Protein 7PUH (pdb70)

Radius of gyration: 33.18 Å; Cα contacts (8 Å, |Δi|>4): 5672; chains: 6; bounding box: 80×96×81 Å

B-factor: mean 22.75, std 9.23, range [10.16, 83.54]

Sequence (1666 aa):
AGAAPAGGEEVRRRRVTMYAERLAGGQQMGYGLEKKGGKASIPGPLIIELNEGDTLHVEFENTMDVPVSLHVHGLDYEIISSDGTKQQNNKKSHVEEPGGTRTYTWRRTHEPGRRRAADDGGTTWRAGSAGYWHYHDHVVGTEAGTGGIRRNGLYGPVVIVRRKGDVVLPDATHTIVFNDMMTTINNRRPPAAHHTTGGPPNNFEATVGDRVEIVMMITHGEEYYHTFHMHGHHWADNRTGMMLTGPDDPSQVIDNKKICCGPADSFGFQIIAGEGVGAGAWMYHCHVQSHSSDMMGMVVGLFLVKKPDGTIPGYDPGAAPAGGEEVRRVTMYAERLAGGQQMGYGLEKGKKASIPGPLIIELNEGDTLHVEFENTMDVPVSLHVHGLDYEIISSDGTKQNKKSHVEEPPGGTRTYTWRRTHEPGRRADGTWRAGSAGYWHYHDHVVGTEAGTGGIRNGLYGPVVIVRRKGDVVLPDATHTIVFNDMMTINNRPAHTGPNFEATVVGDRVEIVMITHGEYYHTFHMHGHHWADNRTGMLTGPDDPSQVIDNKICCGPADSFGFQIIAGEGVGAGAWMMYHCHVQSHSSDMGGMVVGLFLVKKPDGTIPGYDPGAAPAGGEEVVRRRRVTMYAEERLAGGQQMGYGLEKGKASIPGPLIIELNEGDTLHVEEFENTMDVPVSLHVHGLDYEEISSDGTTKKQQNKKSHVEPGGTRTYTWRRTHEPGRRADGTWRAGSAGYWHYHDHVVGTEAGTGGIRNGLYGPVIVRRKGDVLPDATHTIVFNDMMTINNRPAHTGPNFEATVVGDRVEIVMITHGEYYHTFHMMHGHHWADNRTGMLTGPDDPSQVIDNKICCGPADSFGFQIIAGEGVGAGAWMMYHCHVQSHSSDMMMGGMVVGLFLVKKPDGTIPGYDPAGAAPAGGEVRRRRVTMYAERLAGGQQMGYGLEKGKKASIPGPLIIELNEGDTLHVEFENTMDVPVSLHVHGLDYEEISSDGTKKQQNKSHVEEPGGTRTYTWRRTHEPGRRADGTWRAGSAGYWHYHDHVVGTEAGTGGIRNGLYGPVVIVRRKGDVLPDATHTIVFNDMMTINNRPAHTGPNFEATVGDRVEIVMITHGEYYHTFHMMHGHHWADNRTGMLTGPDDPSQVIDNKICCGPADSFGFQIIAGEGVGAGAWMMYYHCHVQSHSSDDMMGGMVVGLFLVKKPDGTIPGYDPAGAAPAGGEEVVRRRRVVTTMYAERLAGGQMGYGLEKGKASIPGPLIIELNEGDTLHVEFENTMDVPVSLHVHGLDYEEISSDGTKQQNNKKSHVEEPGGTRTYTWRTHEPGRRRAADDGGTTWRAGSAGYWHYHDHVVGTEAGTGGIRRNGLYGPVVIIVRRKKGDVVLPDATHTIVFNDMMTINNRPPAAHHTTGGPPNNFEATVGDRVEIVMMITHGEEYYHTFHMHGHHWADNRTGGMMLLTGPDDPSQVIDNKICCGPADSFGFQIIAGEGVGAGAWMMYYHCHVQSHSSDMMGGMVVGLFLVKKKPDGTTIIPPGYYDPAGAAPAGGEEVVRRRRVTMYAAEERRLAGGQQMGYGGLLEEKKGGKKASIPGPLIIELNEGDTLHVEEFEENTMDVPVSLHVHGLDYEEISSDGTKQQNKSHVEEPGGTTRTYTWRRTHEPGRRADGTWRAGSAGYWHYHDHVVGTEEAGTGGIRNGLYGPVVIVRRKGDVVLPDATHTIVFNDMTINNRPAHTGPNFEATVGDRVEIVMITHGEYYHTFHMMHGHHWADNRTGMLTGPDDPSQVIDNKICCGPADSFGFQIIAGEGVGAGAWMMYHCHVQSHSSDMGMMVVGGLFLVKKPPDDGGTTIPGYDP

Solvent-accessible surface area: 52644 Å² total; per-residue (Å²): 94,54,58,4,81,56,22,48,107,85,96,152,34,55,0,37,0,19,117,57,93,59,50,53,6,0,0,2,62,105,119,67,133,16,48,33,23,6,26,59,12,91,4,22,4,27,0,17,6,37,0,76,2,50,0,49,10,103,47,53,0,0,0,0,0,1,5,4,6,9,102,21,57,7,0,0,0,99,83,20,155,0,21,4,93,62,56,23,105,72,76,0,25,0,113,10,23,93,36,24,126,66,106,109,46,26,42,58,14,0,1,1,5,17,7,0,0,0,0,1,21,15,22,29,89,11,0,31,3,0,1,63,17,0,0,0,0,2,0,3,2,13,56,146,49,23,52,45,20,88,40,37,30,20,2,0,0,3,33,54,40,6,14,24,95,96,59,81,54,14,14,75,31,104,6,42,55,44,42,16,1,0,4,0,1,0,0,0,4,50,62,22,0,0,0,1,4,0,5,7,31,9,4,60,8,36,40,1,23,16,90,6,94,132,13,22,19,31,8,14,6,10,42,20,2,0,0,1,16,16,9,3,0,9,5,23,0,4,34,48,5,28,7,0,18,1,9,3,2,0,2,2,5,27,9,11,36,36,5,4,43,3,38,3,11,0,46,96,120,111,41,70,35,56,53,74,121,137,95,58,4,80,56,25,49,107,105,91,141,38,54,0,34,0,16,87,59,93,42,21,27,4,0,0,2,61,99,129,64,132,15,49,39,23,6,25,61,13,92,4,23,4,27,0,15,8,30,0,70,2,45,0,55,9,59,16,2,0,0,0,0,0,0,4,4,8,6,100,24,56,7,0,0,2,39,63,16,156,0,26,5,89,54,54,22,103,73,66,0,25,0,114,10,23,94,37,26,136,59,121,104,41,21,43,59,17,0,1,0,5,17,7,0,0,0,0,2,9,5,11,8,83,6,0,5,2,0,1,30,7,0,0,0,0,1,0,3,3,15,57,145,50,24,34,74,30,104,40,36,30,20,3,0,0,3,9,29,17,6,13,30,98,55,58,121,60,11,12,73,30,102,5,46,59,44,44,23,1,0,3,0,0,0,0,0,4,28,71,22,0,0,0,1,3,0,8,10,37,7,3,59,8,35,28,3,33,14,93,6,97,129,14,22,19,29,6,13,6,11,43,19,1,0,0,1,18,15,10,3,0,9,10,29,0,4,48,46,7,28,12,0,13,0,7,2,2,0,2,2,3,28,22,8,17,22,5,2,32,3,33,3,10,0,48,91,124,100,41,74,32,55,54,68,138,133,91,60,5,80,57,24,49,111,98,98,176,34,51,0,32,0,20,115,56,91,82,48,55,5,0,0,1,58,100,135,70,132,16,48,33,25,6,24,61,14,89,5,22,4,26,0,18,7,32,0,107,1,50,0,59,8,105,48,35,0,0,0,0,1,1,5,2,5,8,100,15,59,7,2,0,2,72,88,34,146,0,15,5,92,58,55,21,102,73,70,0,24,0,107,11,23,94,41,26,142,42,122,84,39,28,39,56,16,2,3,1,7,19,8,0,0,0,0,2,8,13,47,27,98,8,0,8,15,0,2,57,36,0,0,0,0,2,0,4,2,16,53,148,48,25,48,63,29,103,41,36,29,19,3,0,0,4,11,35,36,5,14,24,99,80,30,69,60,12,14,72,32,98,8,43,57,44,42,22,1,0,4,0,1,0,0,0,4,34,49,21,0,0,0,0,3,0,6,11,38,7,2,57,7,38,28,4,39,15,94,6,97,132,14,22,19,28,6,15,5,10,40,20,1,0,0,1,17,17,9,3,0,10,9,31,0,4,53,47,6,31,11,0,0,0,17,3,2,0,2,1,6,13,17,8,25,39,5,2,44,3,20,4,10,0,48,102,123,111,40,74,31,48,62,48,132,144,99,52,58,4,80,54,23,48,109,109,95,149,32,44,0,34,0,16,114,59,94,79,48,45,6,0,0,1,57,93,124,68,141,16,48,39,24,6,24,62,11,88,5,21,4,27,0,16,7,54,0,65,2,44,0,55,9,104,49,39,0,0,0,0,1,1,5,4,6,7,102,20,59,6,0,0,1,61,66,13,128,0,32,5,98,57,55,22,103,73,74,0,25,0,114,11,21,94,39,26,143,50,119,80,43,18,40,56,13,0,1,1,6,18,8,0,0,0,0,2,11,13,48,28,115,7,0,9,16,0,1,60,32,0,0,0,0,1,0,3,2,14,55,144,47,25,51,46,19,86,40,36,28,20,2,0,0,4,10,44,42,5,12,30,100,86,37,81,60,12,13,73,34,107,6,44,54,44,43,17,1,0,3,0,0,0,0,0,4,35,47,21,0,0,0,0,2,0,3,6,30,8,3,59,8,39,40,2,21,14,90,6,99,136,12,21,19,30,10,14,5,11,42,20,1,0,0,0,19,16,10,3,0,13,6,23,0,4,34,36,5,30,6,0,16,0,13,2,2,0,2,1,6,7,11,9,21,48,5,2,41,3,35,3,12,0,50,90,120,109,41,68,36,48,50,73,108,136,105,50,58,4,80,57,26,52,97,104,59,136,44,55,0,36,0,16,118,59,92,48,34,52,6,0,0,2,64,103,126,66,134,16,49,33,24,6,26,61,12,79,4,22,4,27,1,15,3,30,0,71,2,47,0,55,9,103,46,54,0,0,0,0,0,1,4,4,6,8,100,20,59,7,0,0,2,97,64,14,147,0,21,4,90,63,56,21,104,69,63,0,26,0,110,10,23,95,37,26,133,55,119,109,37,22,43,60,15,1,2,1,4,18,6,0,0,0,0,1,22,13,19,28,111,8,0,18,12,0,2,53,24,0,0,0,0,1,0,3,3,16,56,141,45,26,41,47,20,86,40,36,29,19,3,0,0,4,30,34,35,0,14,22,104,102,59,60,50,8,15,77,31,99,6,41,52,44,41,18,0,0,4,0,1,0,0,0,4,54,59,20,0,0,0,1,4,1,6,10,32,8,2,60,8,36,27,3,28,16,92,7,95,130,13,20,19,30,7,14,6,9,42,19,1,0,0,1,16,16,9,4,0,8,10,23,0,4,41,46,5,30,8,0,0,0,16,2,1,0,2,1,3,39,9,12,34,39,23,0,44,4,20,3,10,0,49,86,116,109,45,70,36,42,54,50,133,142,100,54,58,2,78,59,23,51,112,94,88,182,39,51,0,43,0,16,88,58,93,35,11,36,2,0,0,2,74,100,136,69,150,17,49,31,24,5,18,64,14,81,4,18,6,25,0,26,7,41,0,91,0,47,2,60,9,42,14,7,0,0,0,0,0,1,4,2,4,3,99,15,58,7,1,0,2,32,106,30,147,0,33,3,111,55,66,12,89,69,72,0,32,0,65,12,24,99,44,27,141,45,121,76,39,20,36,60,17,2,3,1,6,18,8,1,0,0,0,4,13,5,11,9,57,6,0,5,1,0,1,35,8,0,0,0,0,2,0,3,2,14,58,142,43,26,42,48,22,86,40,37,28,18,1,0,0,4,14,42,25,6,12,22,96,44,55,121,53,10,14,74,30,104,6,45,58,45,42,19,0,0,2,0,1,0,0,0,4,28,65,21,0,0,0,1,2,0,6,10,36,7,3,59,7,38,23,3,36,17,96,5,97,131,13,23,18,28,7,15,6,11,42,20,1,0,0,1,15,15,9,3,0,9,10,29,0,4,44,48,6,28,10,0,0,0,14,1,2,0,2,1,7,25,16,9,16,24,6,4,38,4,20,2,11,0,49,93,118,109,42,75,33,46,51,51,124,137

Secondary structure (DSSP, 8-state):
--BPPP---EEEEEEEEEEEGGGEEEEESSTT--BSS-PPEEEETT-EEEEEEEE-SSS-B--EESSSB--GGGS--TTTT-SB-TT-EEEEEEE----EE-SSS-EE--S-EEEEEE-SSSSSTT-HHHHHHT-EEEEEEEPTTPBPPSEEEEEEEETTEETTPPTT----EEEETT-EEEEEEEEESS--EEEEETT--EESSSSSS--STT--PPEESEEEE-TT-EEEEEEETTTTT-SEEEEEEE-SHHHHHHT-EEEEEEE-TTS--TT---/-BPPP---EEEEEEEEEE-GGG-EEEESSTT--BSS---EEEETT-EEEEEEEE-SSS-B--EESSSB--GGGS-STTTT-SB-TT-EEEEEEE----EE-TTSPEEP-S-EEEEEE-SSSSSTT-HHHHHHT-EEEEEEEPTTPBPPSEEEEEEEETTEETTPPTT----EEEETT-EEEEEEEEESS--EEEEETT--EESSSSSS--STT--PPEESEEEE-TT-EEEEEEETTTTT-SEEEEEEE-SHHHHHTT-EEEEEEE-TTS--TT---/-B------EEEEEEEEEE-GGG-EEEESSTT--BSS---EEEETT-EEEEEEEE-SSS-B--EESSSB--GGGS--GGGT-SB-TT-EEEEEEE----EE-TTSPEEPPS-EEEEEE-SSSSSTT-HHHHHHT-EEEEEEEPTTPBPPSEEEEEEEETTEETTPPTT----EEEETT-EEEEEEEEESS--EEEEESS--EESSSSSS--STT--PPEESEEEE-TT-EEEEEEETTTTT-SEEEEEEE-SHHHHHHT-EEEEEEEPTTS--TT---/--BPPP---EEEEEEEEEE-GGG-EEEESSTT--BSSPPPEEEETT-EEEEEEEE-SSS-B--EESSSB--GGGS-STTTT--B-TT-EEEEEEE----EE-TTSPEEP-S-EEEEEE-SSSSSTT-HHHHHHT-EEEEEEEPTTPBPPSEEEEEEEETTEETTPPTT----EEEETT-EEEEEEEEESS--EEEEETT--EESSSSSS--STT--PPEESEEEE-TT-EEEEEEETTTTT-SEEEEEEE-SHHHHHHT-EEEEEEEPTTS--TT---/--BPPP---EEEEEEEEEEEGGGEEEEESSTT--BSS---EEEETT-EEEEEEEE-SSS-B--EESSSB--GGGS--TTTT-SB-TT-EEEEEEE----EE-TTSPEEP-S-EEEEEE-SSSSSTT-HHHHHHT-EEEEEEEPTTPBPPSEEEEEEEETTEETT-GGG----EEEETT-EEEEEEEEESS--EEEEETT--EESSSSSS--STT--PPEESEEEE-TT-EEEEEEETTTTT-SEEEEEEE-SHHHHHHT-EEEEEEE-TTS--TT---/--BPPP---EEEEEEEEEEEGGGEEEEESSTT--BSS---EEEETT-EEEEEEEE-SSS-B--EESSSB--GGGS--TTTT-SB-TT-EEEEEEE----EE-TTS-EE--S-EEEEEE-SSSSSTT-HHHHHHT-EEEEEEEPTTPBPPSEEEEEEEETTEETTPPTT----EEEETT-EEEEEEEEESS--EEEEETT--EESSSSSS--STT--PPEESEEEE-TT-EEEEEEETTTTT-SEEEEEEE-SHHHHHTT-EEEEEEE-TTS--TT---

Nearest PDB structures (foldseek):
  7pfr-assembly2_E  TM=1.001E+00  e=2.306E-63  Streptomyces griseoflavus
  6zij-assembly1_C  TM=1.003E+00  e=6.703E-63  Streptomyces griseoflavus
  7pes-assembly2_F  TM=1.002E+00  e=5.663E-62  Streptomyces griseoflavus
  7ptm-assembly2_F  TM=1.002E+00  e=6.336E-62  Streptomyces griseoflavus
  6s0o-assembly2_E  TM=9.990E-01  e=2.886E-61  Streptomyces griseoflavus

Organism: NCBI:txid35619

Structure (mmCIF, N/CA/C/O backbone):
data_7PUH
#
_entry.id   7PUH
#
_cell.length_a   74.760
_cell.length_b   94.286
_cell.length_c   120.482
_cell.angle_alpha   90.000
_cell.angle_beta   91.273
_cell.angle_gamma   90.000
#
_symmetry.space_group_name_H-M   'P 1 21 1'
#
loop_
_entity.id
_entity.type
_entity.pdbx_description
1 polymer 'Two-domain laccase'
2 non-polymer 'COPPER (II) ION'
3 non-polymer 'OXYGEN MOLECULE'
4 non-polymer GLYCEROL
5 non-polymer 'TETRAETHYLENE GLYCOL'
6 non-polymer 1,2-ETHANEDIOL
7 non-polymer DI(HYDROXYETHYL)ETHER
8 water water
#
loop_
_atom_site.group_PDB
_atom_site.id
_atom_site.type_symbol
_atom_site.label_atom_id
_atom_site.label_alt_id
_atom_site.label_comp_id
_atom_site.label_asym_id
_atom_site.label_entity_id
_atom_site.label_seq_id
_atom_site.pdbx_PDB_ins_code
_atom_site.Cartn_x
_atom_site.Cartn_y
_atom_site.Cartn_z
_atom_site.occupancy
_atom_site.B_iso_or_equiv
_atom_site.auth_seq_id
_atom_site.auth_comp_id
_atom_site.auth_asym_id
_atom_site.auth_atom_id
_atom_site.pdbx_PDB_model_num
ATOM 1 N N . ALA A 1 1 ? -8.52300 26.45400 37.76500 1.000 52.94014 40 ALA A N 1
ATOM 2 C CA . ALA A 1 1 ? -7.25600 25.86700 37.34400 1.000 51.58882 40 ALA A CA 1
ATOM 3 C C . ALA A 1 1 ? -6.80400 26.31900 35.96000 1.000 48.77127 40 ALA A C 1
ATOM 4 O O . ALA A 1 1 ? -5.67600 26.00200 35.56400 1.000 49.84457 40 ALA A O 1
ATOM 6 N N . GLY A 1 2 ? -7.64000 27.03100 35.21600 1.000 43.98217 41 GLY A N 1
ATOM 7 C CA . GLY A 1 2 ? -7.24800 27.51900 33.90900 1.000 39.10493 41 GLY A CA 1
ATOM 8 C C . GLY A 1 2 ? -7.51700 26.52300 32.79600 1.000 34.51762 41 GLY A C 1
ATOM 9 O O . GLY A 1 2 ? -8.34800 25.61200 32.89800 1.000 32.53240 41 GLY A O 1
ATOM 10 N N . ALA A 1 3 ? -6.78300 26.71800 31.70200 1.000 31.76310 42 ALA A N 1
ATOM 11 C CA . ALA A 1 3 ? -6.92200 25.92300 30.49400 1.000 28.22370 42 ALA A CA 1
ATOM 12 C C . ALA A 1 3 ? -5.54400 25.51300 30.00000 1.000 25.85403 42 ALA A C 1
ATOM 13 O O . ALA A 1 3 ? -4.53900 26.17600 30.27700 1.000 26.24791 42 ALA A O 1
ATOM 15 N N . ALA A 1 4 ? -5.51100 24.41800 29.24500 1.000 23.69828 43 ALA A N 1
ATOM 16 C CA . ALA A 1 4 ? -4.24600 23.91000 28.73900 1.000 22.08331 43 ALA A CA 1
ATOM 17 C C . ALA A 1 4 ? -3.68000 24.86300 27.69200 1.000 22.19745 43 ALA A C 1
ATOM 18 O O . ALA A 1 4 ? -4.43000 25.39900 26.87100 1.000 22.81913 43 ALA A O 1
ATOM 20 N N . PRO A 1 5 ? -2.36800 25.07000 27.67700 1.000 23.76838 44 PRO A N 1
ATOM 21 C CA . PRO A 1 5 ? -1.74900 25.89700 26.64200 1.000 25.78376 44 PRO A CA 1
ATOM 22 C C . PRO A 1 5 ? -1.45700 25.04400 25.41300 1.000 26.53714 44 PRO A C 1
ATOM 23 O O . PRO A 1 5 ? -1.61400 23.82300 25.41900 1.000 26.00629 44 PRO A O 1
ATOM 27 N N . ALA A 1 6 ? -1.02000 25.71800 24.35400 1.000 28.25217 45 ALA A N 1
ATOM 28 C CA . ALA A 1 6 ? -0.49700 25.00700 23.19700 1.000 28.98370 45 ALA A CA 1
ATOM 29 C C . ALA A 1 6 ? 0.76900 24.25900 23.59300 1.000 27.95330 45 ALA A C 1
ATOM 30 O O . ALA A 1 6 ? 1.59300 24.76100 24.36400 1.000 28.76568 45 ALA A O 1
ATOM 32 N N . GLY A 1 7 ? 0.91900 23.04400 23.07500 1.000 27.08059 46 GLY A N 1
ATOM 33 C CA . GLY A 1 7 ? 2.09300 22.24100 23.33300 1.000 24.99833 46 GLY A CA 1
ATOM 34 C C . GLY A 1 7 ? 3.21600 22.52900 22.35400 1.000 25.24778 46 GLY A C 1
ATOM 35 O O . GLY A 1 7 ? 3.18000 23.48100 21.57300 1.000 26.39768 46 GLY A O 1
ATOM 36 N N . GLY A 1 8 ? 4.23500 21.68000 22.41000 1.000 24.56694 47 GLY A N 1
ATOM 37 C CA . GLY A 1 8 ? 5.39900 21.82500 21.55800 1.000 26.39231 47 GLY A CA 1
ATOM 38 C C . GLY A 1 8 ? 6.71400 21.79300 22.31200 1.000 27.60985 47 GLY A C 1
ATOM 39 O O . GLY A 1 8 ? 7.76800 22.10600 21.74800 1.000 29.50433 47 GLY A O 1
ATOM 40 N N A GLU A 1 9 ? 6.66300 21.43400 23.58900 0.572 26.38338 48 GLU A N 1
ATOM 41 N N B GLU A 1 9 ? 6.66700 21.42200 23.58800 0.428 26.73083 48 GLU A N 1
ATOM 42 C CA A GLU A 1 9 ? 7.86200 21.31600 24.40400 0.572 27.38845 48 GLU A CA 1
ATOM 43 C CA B GLU A 1 9 ? 7.86300 21.32100 24.41100 0.428 27.33588 48 GLU A CA 1
ATOM 44 C C A GLU A 1 9 ? 8.42400 19.90600 24.29900 0.572 25.30985 48 GLU A C 1
ATOM 45 C C B GLU A 1 9 ? 8.42000 19.90400 24.35500 0.428 25.64196 48 GLU A C 1
ATOM 46 O O A GLU A 1 9 ? 7.68400 18.93400 24.12600 0.572 24.33141 48 GLU A O 1
ATOM 47 O O B GLU A 1 9 ? 7.67300 18.92600 24.26300 0.428 25.05001 48 GLU A O 1
ATOM 58 N N . VAL A 1 10 ? 9.74500 19.80300 24.40600 1.000 25.12040 49 VAL A N 1
ATOM 59 C CA . VAL A 1 10 ? 10.42600 18.51700 24.52100 1.000 26.15397 49 VAL A CA 1
ATOM 60 C C . VAL A 1 10 ? 10.64900 18.26100 26.00500 1.000 26.27089 49 VAL A C 1
ATOM 61 O O . VAL A 1 10 ? 11.39000 18.99500 26.66900 1.000 27.94122 49 VAL A O 1
ATOM 65 N N A ARG A 1 11 ? 9.99200 17.23200 26.53200 0.411 26.57454 50 ARG A N 1
ATOM 66 N N B ARG A 1 11 ? 10.01500 17.21600 26.52200 0.589 25.59195 50 ARG A N 1
ATOM 67 C CA A ARG A 1 11 ? 10.02800 16.89500 27.94700 0.411 28.15435 50 ARG A CA 1
ATOM 68 C CA B ARG A 1 11 ? 10.03700 16.88600 27.93600 0.589 27.01239 50 ARG A CA 1
ATOM 69 C C A ARG A 1 11 ? 10.76500 15.58000 28.15700 0.411 28.01296 50 ARG A C 1
ATOM 70 C C B ARG A 1 11 ? 10.76500 15.56800 28.16000 0.589 26.26298 50 ARG A C 1
ATOM 71 O O A ARG A 1 11 ? 10.86900 14.74400 27.25500 0.411 27.09760 50 ARG A O 1
ATOM 72 O O B ARG A 1 11 ? 10.87100 14.72400 27.26500 0.589 24.51142 50 ARG A O 1
ATOM 87 N N A ARG A 1 12 ? 11.27600 15.41100 29.37500 0.411 29.29876 51 ARG A N 1
ATOM 88 N N B ARG A 1 12 ? 11.27300 15.40300 29.37700 0.589 28.17375 51 ARG A N 1
ATOM 89 C CA A ARG A 1 12 ? 12.04600 14.19700 29.74100 0.411 30.62136 51 ARG A CA 1
ATOM 90 C CA B ARG A 1 12 ? 12.01500 14.20900 29.74800 0.589 30.11621 51 ARG A CA 1
ATOM 91 C C A ARG A 1 12 ? 11.68200 13.76600 31.15700 0.411 29.43373 51 ARG A C 1
ATOM 92 C C B ARG A 1 12 ? 11.58800 13.76900 31.13800 0.589 29.09070 51 ARG A C 1
ATOM 93 O O A ARG A 1 12 ? 11.26400 14.61300 31.93600 0.411 30.20640 51 ARG A O 1
ATOM 94 O O B ARG A 1 12 ? 11.28600 14.59500 32.00200 0.589 29.97512 51 ARG A O 1
ATOM 109 N N . VAL A 1 13 ? 11.55500 12.45500 31.34200 1.000 27.52091 52 VAL A N 1
ATOM 110 C CA . VAL A 1 13 ? 11.24000 11.89300 32.64900 1.000 26.88984 52 VAL A CA 1
ATOM 111 C C . VAL A 1 13 ? 11.95600 10.55800 32.77100 1.000 25.89973 52 VAL A C 1
ATOM 112 O O . VAL A 1 13 ? 12.16800 9.85800 31.77600 1.000 26.41899 52 VAL A O 1
ATOM 116 N N . THR A 1 14 ? 12.34600 10.21300 33.99900 1.000 26.42173 53 THR A N 1
ATOM 117 C CA . THR A 1 14 ? 12.83100 8.87200 34.30000 1.000 25.06990 53 THR A CA 1
ATOM 118 C C . THR A 1 14 ? 11.66000 8.00800 34.74600 1.000 24.73775 53 THR A C 1
ATOM 119 O O . THR A 1 14 ? 10.80600 8.44500 35.52100 1.000 25.97241 53 THR A O 1
ATOM 123 N N . MET A 1 15 ? 11.61300 6.78300 34.23700 1.000 23.28371 54 MET A N 1
ATOM 124 C CA . MET A 1 15 ? 10.63700 5.80100 34.68600 1.000 22.26614 54 MET A CA 1
ATOM 125 C C . MET A 1 15 ? 11.35600 4.50700 35.04400 1.000 22.25328 54 MET A C 1
ATOM 126 O O . MET A 1 15 ? 12.32000 4.12000 34.37900 1.000 23.25853 54 MET A O 1
ATOM 131 N N . TYR A 1 16 ? 10.88800 3.84700 36.10100 1.000 22.15531 55 TYR A N 1
ATOM 132 C CA . TYR A 1 16 ? 11.43300 2.57000 36.54600 1.000 22.29055 55 TYR A CA 1
ATOM 133 C C . TYR A 1 16 ? 10.32600 1.53000 36.60300 1.000 21.62469 55 TYR A C 1
ATOM 134 O O . TYR A 1 16 ? 9.19100 1.84500 36.96100 1.000 21.71027 55 TYR A O 1
ATOM 143 N N . ALA A 1 17 ? 10.66600 0.29000 36.25600 1.000 20.72849 56 ALA A N 1
ATOM 144 C CA . ALA A 1 17 ? 9.81800 -0.86200 36.53300 1.000 20.68266 56 ALA A CA 1
ATOM 145 C C . ALA A 1 17 ? 10.41300 -1.60300 37.72300 1.000 21.53542 56 ALA A C 1
ATOM 146 O O . ALA A 1 17 ? 11.60800 -1.91400 37.72600 1.000 22.49171 56 ALA A O 1
ATOM 148 N N . GLU A 1 18 ? 9.58700 -1.87300 38.73600 1.000 22.67962 57 GLU A N 1
ATOM 149 C CA . GLU A 1 18 ? 10.07400 -2.47300 39.97300 1.000 23.24359 57 GLU A CA 1
ATOM 150 C C . GLU A 1 18 ? 9.09200 -3.52600 40.46400 1.000 22.09763 57 GLU A C 1
ATOM 151 O O . GLU A 1 18 ? 7.87700 -3.40400 40.27300 1.000 20.36330 57 GLU A O 1
ATOM 157 N N . ARG A 1 19 ? 9.62700 -4.55100 41.12100 1.000 22.26757 58 ARG A N 1
ATOM 158 C CA . ARG A 1 19 ? 8.77300 -5.48700 41.83300 1.000 22.16259 58 ARG A CA 1
ATOM 159 C C . ARG A 1 19 ? 8.19600 -4.83500 43.08500 1.000 21.67508 58 ARG A C 1
ATOM 160 O O . ARG A 1 19 ? 8.86100 -4.04300 43.76700 1.000 23.49167 58 ARG A O 1
ATOM 168 N N . LEU A 1 20 ? 6.94700 -5.17600 43.37800 1.000 21.29876 59 LEU A N 1
ATOM 169 C CA . LEU A 1 20 ? 6.25100 -4.77100 44.59000 1.000 23.25631 59 LEU A CA 1
ATOM 170 C C . LEU A 1 20 ? 5.84000 -6.02600 45.35000 1.000 27.27310 59 LEU A C 1
ATOM 171 O O . LEU A 1 20 ? 5.94000 -7.14900 44.84300 1.000 29.01313 59 LEU A O 1
ATOM 176 N N . ALA A 1 21 ? 5.36200 -5.83300 46.57600 1.000 29.48375 60 ALA A N 1
ATOM 177 C CA . ALA A 1 21 ? 5.06600 -6.96700 47.44100 1.000 31.14484 60 ALA A CA 1
ATOM 178 C C . ALA A 1 21 ? 3.97400 -7.84900 46.84300 1.000 31.84492 60 ALA A C 1
ATOM 179 O O . ALA A 1 21 ? 3.09200 -7.38400 46.11700 1.000 31.43449 60 ALA A O 1
ATOM 181 N N . GLY A 1 22 ? 4.05500 -9.14400 47.13900 1.000 32.95734 61 GLY A N 1
ATOM 182 C CA . GLY A 1 22 ? 3.00600 -10.06600 46.74200 1.000 32.55195 61 GLY A CA 1
ATOM 183 C C . GLY A 1 22 ? 2.97500 -10.43200 45.27300 1.000 31.51094 61 GLY A C 1
ATOM 184 O O . GLY A 1 22 ? 1.89400 -10.69000 44.72900 1.000 33.53523 61 GLY A O 1
ATOM 185 N N . GLY A 1 23 ? 4.13000 -10.47600 44.61300 1.000 28.83521 62 GLY A N 1
ATOM 186 C CA . GLY A 1 23 ? 4.18000 -10.83700 43.21000 1.000 26.18232 62 GLY A CA 1
ATOM 187 C C . GLY A 1 23 ? 3.75000 -9.74400 42.26000 1.000 24.14597 62 GLY A C 1
ATOM 188 O O . GLY A 1 23 ? 3.57200 -10.01200 41.06700 1.000 26.38917 62 GLY A O 1
ATOM 189 N N A GLN A 1 24 ? 3.58400 -8.52200 42.74400 0.499 21.43540 63 GLN A N 1
ATOM 190 N N B GLN A 1 24 ? 3.57800 -8.52200 42.75000 0.501 21.52383 63 GLN A N 1
ATOM 191 C CA A GLN A 1 24 ? 3.13000 -7.43100 41.90200 0.499 20.39457 63 GLN A CA 1
ATOM 192 C CA B GLN A 1 24 ? 3.13500 -7.40400 41.93600 0.501 20.64897 63 GLN A CA 1
ATOM 193 C C A GLN A 1 24 ? 4.31600 -6.67000 41.32100 0.499 19.03178 63 GLN A C 1
ATOM 194 C C B GLN A 1 24 ? 4.32700 -6.74200 41.25600 0.501 18.90828 63 GLN A C 1
ATOM 195 O O A GLN A 1 24 ? 5.46200 -6.82600 41.74600 0.499 19.18073 63 GLN A O 1
ATOM 196 O O B GLN A 1 24 ? 5.48700 -7.03400 41.55100 0.501 18.61742 63 GLN A O 1
ATOM 207 N N . MET A 1 25 ? 4.02300 -5.84100 40.32200 1.000 18.04431 64 MET A N 1
ATOM 208 C CA . MET A 1 25 ? 5.03300 -5.06200 39.61900 1.000 16.55647 64 MET A CA 1
ATOM 209 C C . MET A 1 25 ? 4.41300 -3.72000 39.28400 1.000 17.02616 64 MET A C 1
ATOM 210 O O . MET A 1 25 ? 3.23600 -3.66000 38.92600 1.000 17.36991 64 MET A O 1
ATOM 215 N N . GLY A 1 26 ? 5.20400 -2.65400 39.37700 1.000 16.97566 65 GLY A N 1
ATOM 216 C CA . GLY A 1 26 ? 4.68600 -1.33300 39.07100 1.000 17.55133 65 GLY A CA 1
ATOM 217 C C . GLY A 1 26 ? 5.71700 -0.43200 38.42900 1.000 17.27946 65 GLY A C 1
ATOM 218 O O . GLY A 1 26 ? 6.92600 -0.68700 38.48000 1.000 18.30200 65 GLY A O 1
ATOM 219 N N . TYR A 1 27 ? 5.21600 0.64000 37.82800 1.000 17.07952 66 TYR A N 1
ATOM 220 C CA . TYR A 1 27 ? 6.04700 1.70600 37.29600 1.000 17.48936 66 TYR A CA 1
ATOM 221 C C . TYR A 1 27 ? 6.12800 2.86100 38.29100 1.000 19.00725 66 TYR A C 1
ATOM 222 O O . TYR A 1 27 ? 5.17900 3.13200 39.03200 1.000 18.90700 66 TYR A O 1
ATOM 231 N N . GLY A 1 28 ? 7.25500 3.57400 38.26900 1.000 19.40975 67 GLY A N 1
ATOM 232 C CA . GLY A 1 28 ? 7.39400 4.78100 39.06800 1.000 21.21498 67 GLY A CA 1
ATOM 233 C C . GLY A 1 28 ? 8.35400 5.75900 38.42200 1.000 23.11413 67 GLY A C 1
ATOM 234 O O . GLY A 1 28 ? 9.12800 5.40700 37.52700 1.000 23.76568 67 GLY A O 1
ATOM 235 N N . LEU A 1 29 ? 8.28700 7.00700 38.88300 1.000 24.86475 68 LEU A N 1
ATOM 236 C CA . LEU A 1 29 ? 9.18800 8.04500 38.38700 1.000 27.94631 68 LEU A CA 1
ATOM 237 C C . LEU A 1 29 ? 10.46800 8.15600 39.20200 1.000 30.47849 68 LEU A C 1
ATOM 238 O O . LEU A 1 29 ? 11.43200 8.79100 38.74800 1.000 29.96461 68 LEU A O 1
ATOM 243 N N . GLU A 1 30 ? 10.49700 7.56400 40.39200 0.931 32.80169 69 GLU A N 1
ATOM 244 C CA . GLU A 1 30 ? 11.66900 7.55800 41.25200 0.931 35.77285 69 GLU A CA 1
ATOM 245 C C . GLU A 1 30 ? 11.86200 6.14900 41.78500 0.931 35.04068 69 GLU A C 1
ATOM 246 O O . GLU A 1 30 ? 10.88700 5.44800 42.06900 0.931 33.92994 69 GLU A O 1
ATOM 252 N N A LYS A 1 31 ? 13.12200 5.74000 41.91400 0.469 35.61018 70 LYS A N 1
ATOM 253 N N B LYS A 1 31 ? 13.12300 5.74400 41.92000 0.531 36.07789 70 LYS A N 1
ATOM 254 C CA A LYS A 1 31 ? 13.42900 4.40300 42.40300 0.469 36.20593 70 LYS A CA 1
ATOM 255 C CA B LYS A 1 31 ? 13.43700 4.41900 42.43500 0.531 37.11073 70 LYS A CA 1
ATOM 256 C C A LYS A 1 31 ? 12.85400 4.21100 43.80000 0.469 35.37093 70 LYS A C 1
ATOM 257 C C B LYS A 1 31 ? 12.81900 4.23200 43.81500 0.531 36.19657 70 LYS A C 1
ATOM 258 O O A LYS A 1 31 ? 13.00500 5.07300 44.67300 0.469 35.12759 70 LYS A O 1
ATOM 259 O O B LYS A 1 31 ? 12.89900 5.11900 44.67200 0.531 35.93422 70 LYS A O 1
ATOM 270 N N A GLY A 1 32 ? 12.18000 3.08100 44.00300 0.469 35.24482 71 GLY A N 1
ATOM 271 N N B GLY A 1 32 ? 12.18800 3.07800 44.02100 0.531 35.91335 71 GLY A N 1
ATOM 272 C CA A GLY A 1 32 ? 11.53800 2.77700 45.26300 0.469 35.04056 71 GLY A CA 1
ATOM 273 C CA B GLY A 1 32 ? 11.52700 2.76500 45.26900 0.531 35.56685 71 GLY A CA 1
ATOM 274 C C A GLY A 1 32 ? 10.16200 3.37600 45.45300 0.469 34.97795 71 GLY A C 1
ATOM 275 C C B GLY A 1 32 ? 10.15800 3.38300 45.45800 0.531 35.34691 71 GLY A C 1
ATOM 276 O O A GLY A 1 32 ? 9.56900 3.19400 46.52400 0.469 36.19081 71 GLY A O 1
ATOM 277 O O B GLY A 1 32 ? 9.56800 3.22100 46.53300 0.531 36.68064 71 GLY A O 1
ATOM 278 N N . LYS A 1 33 ? 9.62600 4.08000 44.45700 1.000 33.15826 72 LYS A N 1
ATOM 279 C CA . LYS A 1 33 ? 8.32700 4.72800 44.57600 1.000 31.54445 72 LYS A CA 1
ATOM 280 C C . LYS A 1 33 ? 7.35800 4.28200 43.48600 1.000 27.29859 72 LYS A C 1
ATOM 281 O O . LYS A 1 33 ? 6.46700 5.03600 43.09000 1.000 26.82343 72 LYS A O 1
ATOM 287 N N . ALA A 1 34 ? 7.51800 3.05600 42.99400 1.000 25.57881 73 ALA A N 1
ATOM 288 C CA . ALA A 1 34 ? 6.57300 2.53200 42.01900 1.000 23.03125 73 ALA A CA 1
ATOM 289 C C . ALA A 1 34 ? 5.18800 2.41000 42.64700 1.000 22.56300 73 ALA A C 1
ATOM 290 O O . ALA A 1 34 ? 5.04600 2.19000 43.85200 1.000 24.57454 73 ALA A O 1
ATOM 292 N N . SER A 1 35 ? 4.15900 2.56900 41.81900 1.000 21.09153 74 SER A N 1
ATOM 293 C CA . SER A 1 35 ? 2.77800 2.56100 42.28000 1.000 20.29180 74 SER A CA 1
ATOM 294 C C . SER A 1 35 ? 1.92500 1.81500 41.26500 1.000 18.82627 74 SER A C 1
ATOM 295 O O . SER A 1 35 ? 2.30500 1.66800 40.10300 1.000 19.11466 74 SER A O 1
ATOM 298 N N . ILE A 1 36 ? 0.76800 1.34400 41.71800 1.000 17.50458 75 ILE A N 1
ATOM 299 C CA . ILE A 1 36 ? -0.26200 0.77900 40.85600 1.000 16.75938 75 ILE A CA 1
ATOM 300 C C . ILE A 1 36 ? -1.54700 1.55500 41.12000 1.000 18.07597 75 ILE A C 1
ATOM 301 O O . ILE A 1 36 ? -2.04500 1.55300 42.25100 1.000 20.27787 75 ILE A O 1
ATOM 306 N N . PRO A 1 37 ? -2.10500 2.27200 40.13400 1.000 16.52869 76 PRO A N 1
ATOM 307 C CA . PRO A 1 37 ? -1.58700 2.48600 38.77500 1.000 16.49288 76 PRO A CA 1
ATOM 308 C C . PRO A 1 37 ? -0.28500 3.27600 38.80200 1.000 15.51929 76 PRO A C 1
ATOM 309 O O . PRO A 1 37 ? 0.04100 3.92100 39.81000 1.000 17.65126 76 PRO A O 1
ATOM 313 N N . GLY A 1 38 ? 0.47200 3.20500 37.71000 1.000 16.21728 77 GLY A N 1
ATOM 314 C CA . GLY A 1 38 ? 1.67300 3.98400 37.57700 1.000 17.13634 77 GLY A CA 1
ATOM 315 C C . GLY A 1 38 ? 1.39300 5.48300 37.53800 1.000 16.55898 77 GLY A C 1
ATOM 316 O O . GLY A 1 38 ? 0.23600 5.93200 37.52600 1.000 17.09755 77 GLY A O 1
ATOM 317 N N . PRO A 1 39 ? 2.46700 6.27200 37.47800 1.000 16.90795 78 PRO A N 1
ATOM 318 C CA . PRO A 1 39 ? 2.32400 7.73200 37.55500 1.000 18.20331 78 PRO A CA 1
ATOM 319 C C . PRO A 1 39 ? 1.54000 8.30300 36.38500 1.000 17.30741 78 PRO A C 1
ATOM 320 O O . PRO A 1 39 ? 1.63000 7.83400 35.24300 1.000 17.76156 78 PRO A O 1
ATOM 324 N N . LEU A 1 40 ? 0.78100 9.35300 36.68100 1.000 17.08070 79 LEU A N 1
ATOM 325 C CA . LEU A 1 40 ? 0.01100 10.05000 35.66200 1.000 18.05597 79 LEU A CA 1
ATOM 326 C C . LEU A 1 40 ? 0.94700 10.91500 34.83000 1.000 18.08452 79 LEU A C 1
ATOM 327 O O . LEU A 1 40 ? 1.65400 11.78000 35.36500 1.000 21.20037 79 LEU A O 1
ATOM 332 N N . ILE A 1 41 ? 0.95200 10.68600 33.52400 1.000 17.87461 80 ILE A N 1
ATOM 333 C CA A ILE A 1 41 ? 1.70600 11.49900 32.57500 0.332 17.63713 80 ILE A CA 1
ATOM 334 C CA B ILE A 1 41 ? 1.70400 11.51000 32.58800 0.668 18.14676 80 ILE A CA 1
ATOM 335 C C . ILE A 1 41 ? 0.72400 12.43500 31.88500 1.000 17.85359 80 ILE A C 1
ATOM 336 O O . ILE A 1 41 ? -0.32400 11.99100 31.40100 1.000 18.34569 80 ILE A O 1
ATOM 345 N N . GLU A 1 42 ? 1.05200 13.73000 31.84300 1.000 18.31991 81 GLU A N 1
ATOM 346 C CA . GLU A 1 42 ? 0.21200 14.73300 31.19200 1.000 19.55166 81 GLU A CA 1
ATOM 347 C C . GLU A 1 42 ? 1.03500 15.49100 30.16100 1.000 19.04924 81 GLU A C 1
ATOM 348 O O . GLU A 1 42 ? 2.12000 15.99300 30.47900 1.000 20.87496 81 GLU A O 1
ATOM 354 N N . LEU A 1 43 ? 0.50200 15.59300 28.94100 1.000 18.24769 82 LEU A N 1
ATOM 355 C CA . LEU A 1 43 ? 1.16000 16.30100 27.85200 1.000 17.99965 82 LEU A CA 1
ATOM 356 C C . LEU A 1 43 ? 0.15100 17.19300 27.14800 1.000 18.11474 82 LEU A C 1
ATOM 357 O O . LEU A 1 43 ? -1.05300 16.93400 27.17100 1.000 18.66158 82 LEU A O 1
ATOM 362 N N . ASN A 1 44 ? 0.65600 18.24900 26.51700 1.000 18.70123 83 ASN A N 1
ATOM 363 C CA . ASN A 1 44 ? -0.13900 19.09400 25.63800 1.000 18.97871 83 ASN A CA 1
ATOM 364 C C . ASN A 1 44 ? 0.18000 18.73800 24.19100 1.000 18.80589 83 ASN A C 1
ATOM 365 O O . ASN A 1 44 ? 1.33700 18.46800 23.86100 1.000 20.31053 83 ASN A O 1
ATOM 370 N N . GLU A 1 45 ? -0.84600 18.74200 23.33200 1.000 18.92299 84 GLU A N 1
ATOM 371 C CA . GLU A 1 45 ? -0.66300 18.36500 21.92600 1.000 18.17637 84 GLU A CA 1
ATOM 372 C C . GLU A 1 45 ? 0.51300 19.10500 21.30300 1.000 18.10073 84 GLU A C 1
ATOM 373 O O . GLU A 1 45 ? 0.58300 20.33800 21.35000 1.000 20.20486 84 GLU A O 1
ATOM 379 N N . GLY A 1 46 ? 1.42600 18.34300 20.69800 1.000 17.97947 85 GLY A N 1
ATOM 380 C CA . GLY A 1 46 ? 2.66600 18.86700 20.16200 1.000 19.62847 85 GLY A CA 1
ATOM 381 C C . GLY A 1 46 ? 3.88400 18.53100 20.99600 1.000 19.72061 85 GLY A C 1
ATOM 382 O O . GLY A 1 46 ? 5.00200 18.51200 20.46000 1.000 21.83778 85 GLY A O 1
ATOM 383 N N . ASP A 1 47 ? 3.70100 18.26500 22.28900 1.000 19.90751 86 ASP A N 1
ATOM 384 C CA . ASP A 1 47 ? 4.81300 17.89100 23.15400 1.000 19.60371 86 ASP A CA 1
ATOM 385 C C . ASP A 1 47 ? 5.41300 16.55200 22.73100 1.000 19.54890 86 ASP A C 1
ATOM 386 O O . ASP A 1 47 ? 4.70900 15.64000 22.28400 1.000 19.04151 86 ASP A O 1
ATOM 391 N N . THR A 1 48 ? 6.72400 16.43200 22.92200 1.000 20.20122 87 THR A N 1
ATOM 392 C CA . THR A 1 48 ? 7.44900 15.17200 22.81600 1.000 20.30124 87 THR A CA 1
ATOM 393 C C . THR A 1 48 ? 7.90500 14.76700 24.21100 1.000 19.81069 87 THR A C 1
ATOM 394 O O . THR A 1 48 ? 8.32800 15.61400 25.00400 1.000 21.56731 87 THR A O 1
ATOM 398 N N . LEU A 1 49 ? 7.81900 13.47700 24.52800 1.000 19.21419 88 LEU A N 1
ATOM 399 C CA . LEU A 1 49 ? 8.28700 12.98900 25.82000 1.000 19.02661 88 LEU A CA 1
ATOM 400 C C . LEU A 1 49 ? 9.33100 11.90500 25.60100 1.000 19.06683 88 LEU A C 1
ATOM 401 O O . LEU A 1 49 ? 9.05300 10.89300 24.94700 1.000 19.36036 88 LEU A O 1
ATOM 406 N N . HIS A 1 50 ? 10.52500 12.11300 26.15800 1.000 19.87246 89 HIS A N 1
ATOM 407 C CA . HIS A 1 50 ? 11.54600 11.07300 26.22900 1.000 20.07873 89 HIS A CA 1
ATOM 408 C C . HIS A 1 50 ? 11.46300 10.42400 27.60500 1.000 21.17443 89 HIS A C 1
ATOM 409 O O . HIS A 1 50 ? 11.76500 11.06300 28.62000 1.000 22.14671 89 HIS A O 1
ATOM 416 N N . VAL A 1 51 ? 11.05700 9.15900 27.63400 1.000 21.42066 90 VAL A N 1
ATOM 417 C CA . VAL A 1 51 ? 10.97700 8.39100 28.86800 1.000 21.31185 90 VAL A CA 1
ATOM 418 C C . VAL A 1 51 ? 12.28500 7.63000 29.02000 1.000 21.53004 90 VAL A C 1
ATOM 419 O O . VAL A 1 51 ? 12.53800 6.65400 28.30800 1.000 22.18781 90 VAL A O 1
ATOM 423 N N . GLU A 1 52 ? 13.12000 8.07600 29.94900 1.000 22.79663 91 GLU A N 1
ATOM 424 C CA . GLU A 1 52 ? 14.38400 7.40500 30.23100 1.000 25.52483 91 GLU A CA 1
ATOM 425 C C . GLU A 1 52 ? 14.06000 6.25400 31.17100 1.000 23.48982 91 GLU A C 1
ATOM 426 O O . GLU A 1 52 ? 13.86700 6.45100 32.37100 1.000 24.29127 91 GLU A O 1
ATOM 432 N N . PHE A 1 53 ? 13.96300 5.05200 30.61100 1.000 22.02730 92 PHE A N 1
ATOM 433 C CA . PHE A 1 53 ? 13.37300 3.90500 31.28400 1.000 21.30942 92 PHE A CA 1
ATOM 434 C C . PHE A 1 53 ? 14.46200 2.97100 31.79400 1.000 23.12744 92 PHE A C 1
ATOM 435 O O . PHE A 1 53 ? 15.45800 2.72700 31.10600 1.000 24.40932 92 PHE A O 1
ATOM 443 N N . GLU A 1 54 ? 14.26800 2.44400 33.00400 1.000 22.74724 93 GLU A N 1
ATOM 444 C CA . GLU A 1 54 ? 15.16600 1.44700 33.57200 1.000 22.87808 93 GLU A CA 1
ATOM 445 C C . GLU A 1 54 ? 14.35300 0.29800 34.14400 1.000 22.93003 93 GLU A C 1
ATOM 446 O O . GLU A 1 54 ? 13.41300 0.52000 34.91500 1.000 23.80802 93 GLU A O 1
ATOM 452 N N . ASN A 1 55 ? 14.72100 -0.92200 33.76400 1.000 22.04539 94 ASN A N 1
ATOM 453 C CA . ASN A 1 55 ? 14.11000 -2.13200 34.30100 1.000 21.93760 94 ASN A CA 1
ATOM 454 C C . ASN A 1 55 ? 14.95700 -2.62800 35.46600 1.000 22.35561 94 ASN A C 1
ATOM 455 O O . ASN A 1 55 ? 16.04800 -3.16700 35.25900 1.000 23.49898 94 ASN A O 1
ATOM 460 N N . THR A 1 56 ? 14.44700 -2.47700 36.68900 1.000 22.66981 95 THR A N 1
ATOM 461 C CA . THR A 1 56 ? 15.16700 -2.92000 37.87800 1.000 24.00791 95 THR A CA 1
ATOM 462 C C . THR A 1 56 ? 14.84500 -4.35300 38.27900 1.000 24.18225 95 THR A C 1
ATOM 463 O O . THR A 1 56 ? 15.35800 -4.82200 39.30000 1.000 25.67530 95 THR A O 1
ATOM 467 N N . MET A 1 57 ? 14.01900 -5.05500 37.50700 1.000 24.32481 96 MET A N 1
ATOM 468 C CA . MET A 1 57 ? 13.59300 -6.40600 37.83400 1.000 24.15026 96 MET A CA 1
ATOM 469 C C . MET A 1 57 ? 14.53700 -7.43900 37.22400 1.000 25.56873 96 MET A C 1
ATOM 470 O O . MET A 1 57 ? 15.43500 -7.11900 36.44100 1.000 26.47641 96 MET A O 1
ATOM 475 N N . ASP A 1 58 ? 14.31500 -8.70000 37.59100 1.000 25.80190 97 ASP A N 1
ATOM 476 C CA . ASP A 1 58 ? 15.12800 -9.81100 37.11200 1.000 26.09620 97 ASP A CA 1
ATOM 477 C C . ASP A 1 58 ? 14.53400 -10.48600 35.88300 1.000 25.97062 97 ASP A C 1
ATOM 478 O O . ASP A 1 58 ? 15.05300 -11.51900 35.44500 1.000 26.39706 97 ASP A O 1
ATOM 483 N N . VAL A 1 59 ? 13.45900 -9.93200 35.33400 1.000 24.35587 98 VAL A N 1
ATOM 484 C CA . VAL A 1 59 ? 12.82400 -10.45400 34.12600 1.000 23.20706 98 VAL A CA 1
ATOM 485 C C . VAL A 1 59 ? 12.63100 -9.29300 33.16000 1.000 22.28827 98 VAL A C 1
ATOM 486 O O . VAL A 1 59 ? 12.59600 -8.12700 33.57900 1.000 22.54373 98 VAL A O 1
ATOM 490 N N . PRO A 1 60 ? 12.50500 -9.57400 31.85900 1.000 20.83675 99 PRO A N 1
ATOM 491 C CA . PRO A 1 60 ? 12.27400 -8.49100 30.89200 1.000 20.85765 99 PRO A CA 1
ATOM 492 C C . PRO A 1 60 ? 10.94300 -7.78700 31.12900 1.000 19.73698 99 PRO A C 1
ATOM 493 O O . PRO A 1 60 ? 10.00800 -8.33500 31.72100 1.000 19.99865 99 PRO A O 1
ATOM 497 N N . VAL A 1 61 ? 10.86300 -6.54400 30.64900 1.000 17.94138 100 VAL A N 1
ATOM 498 C CA . VAL A 1 61 ? 9.65400 -5.73200 30.76600 1.000 17.53525 100 VAL A CA 1
ATOM 499 C C . VAL A 1 61 ? 9.62800 -4.78600 29.57300 1.000 17.06830 100 VAL A C 1
ATOM 500 O O . VAL A 1 61 ? 10.63400 -4.60000 28.88400 1.000 18.51787 100 VAL A O 1
ATOM 504 N N . SER A 1 62 ? 8.47200 -4.17500 29.31900 1.000 17.44475 101 SER A N 1
ATOM 505 C CA . SER A 1 62 ? 8.38900 -3.18000 28.25600 1.000 16.96543 101 SER A CA 1
ATOM 506 C C . SER A 1 62 ? 7.41900 -2.06800 28.64200 1.000 17.10759 101 SER A C 1
ATOM 507 O O . SER A 1 62 ? 6.75200 -2.11700 29.68500 1.000 16.83301 101 SER A O 1
ATOM 510 N N . LEU A 1 63 ? 7.34900 -1.05700 27.77400 1.000 17.20855 102 LEU A N 1
ATOM 511 C CA . LEU A 1 63 ? 6.44500 0.07700 27.92300 1.000 16.72242 102 LEU A CA 1
ATOM 512 C C . LEU A 1 63 ? 5.78900 0.30200 26.56700 1.000 16.26167 102 LEU A C 1
ATOM 513 O O . LEU A 1 63 ? 6.46900 0.67200 25.59700 1.000 17.88372 102 LEU A O 1
ATOM 518 N N . HIS A 1 64 ? 4.48000 0.07000 26.49600 1.000 15.59820 103 HIS A N 1
ATOM 519 C CA . HIS A 1 64 ? 3.69600 0.27000 25.28400 1.000 15.26212 103 HIS A CA 1
ATOM 520 C C . HIS A 1 64 ? 2.60800 1.29000 25.58500 1.000 14.70038 103 HIS A C 1
ATOM 521 O O . HIS A 1 64 ? 1.93800 1.19200 26.61500 1.000 15.82076 103 HIS A O 1
ATOM 528 N N . VAL A 1 65 ? 2.43200 2.27500 24.69700 1.000 14.24119 104 VAL A N 1
ATOM 529 C CA . VAL A 1 65 ? 1.44700 3.32800 24.92100 1.000 14.22957 104 VAL A CA 1
ATOM 530 C C . VAL A 1 65 ? 0.35000 3.26500 23.86000 1.000 14.29314 104 VAL A C 1
ATOM 531 O O . VAL A 1 65 ? 0.58900 2.88400 22.70800 1.000 15.93639 104 VAL A O 1
ATOM 535 N N . HIS A 1 66 ? -0.86900 3.62100 24.26600 1.000 13.90146 105 HIS A N 1
ATOM 536 C CA . HIS A 1 66 ? -1.99900 3.79300 23.36200 1.000 13.26437 105 HIS A CA 1
ATOM 537 C C . HIS A 1 66 ? -2.12500 5.25000 22.91600 1.000 13.49589 105 HIS A C 1
ATOM 538 O O . HIS A 1 66 ? -1.79900 6.17500 23.66500 1.000 15.18082 105 HIS A O 1
ATOM 545 N N . GLY A 1 67 ? -2.59700 5.44400 21.67600 1.000 14.29908 106 GLY A N 1
ATOM 546 C CA . GLY A 1 67 ? -3.03700 6.74400 21.18200 1.000 15.22960 106 GLY A CA 1
ATOM 547 C C . GLY A 1 67 ? -1.96500 7.69300 20.67900 1.000 15.75851 106 GLY A C 1
ATOM 548 O O . GLY A 1 67 ? -2.16200 8.38400 19.67400 1.000 18.69562 106 GLY A O 1
ATOM 549 N N . LEU A 1 68 ? -0.84100 7.76100 21.38300 1.000 16.57895 107 LEU A N 1
ATOM 550 C CA . LEU A 1 68 ? 0.21300 8.71400 21.07400 1.000 17.25100 107 LEU A CA 1
ATOM 551 C C . LEU A 1 68 ? 1.03300 8.24000 19.87100 1.000 17.46783 107 LEU A C 1
ATOM 552 O O . LEU A 1 68 ? 0.95300 7.08700 19.45200 1.000 20.04010 107 LEU A O 1
ATOM 557 N N . ASP A 1 69 ? 1.80400 9.16100 19.29000 1.000 16.87234 108 ASP A N 1
ATOM 558 C CA . ASP A 1 69 ? 2.67600 8.81600 18.17100 1.000 17.24783 108 ASP A CA 1
ATOM 559 C C . ASP A 1 69 ? 3.96700 8.19800 18.70300 1.000 17.60307 108 ASP A C 1
ATOM 560 O O . ASP A 1 69 ? 4.57600 8.71400 19.64700 1.000 21.21383 108 ASP A O 1
ATOM 565 N N . TYR A 1 70 ? 4.37400 7.07800 18.11600 1.000 17.10477 109 TYR A N 1
ATOM 566 C CA . TYR A 1 70 ? 5.65600 6.46100 18.43800 1.000 17.81441 109 TYR A CA 1
ATOM 567 C C . TYR A 1 70 ? 6.12700 5.67700 17.22300 1.000 18.98372 109 TYR A C 1
ATOM 568 O O . TYR A 1 70 ? 5.31400 5.13900 16.46900 1.000 18.76233 109 TYR A O 1
ATOM 577 N N . GLU A 1 71 ? 7.44100 5.64400 17.01900 1.000 19.04619 110 GLU A N 1
ATOM 578 C CA . GLU A 1 71 ? 8.00700 4.79500 15.98000 1.000 20.44591 110 GLU A CA 1
ATOM 579 C C . GLU A 1 71 ? 8.08000 3.35200 16.47300 1.000 20.02705 110 GLU A C 1
ATOM 580 O O . GLU A 1 71 ? 7.91000 3.07000 17.66000 1.000 19.39747 110 GLU A O 1
ATOM 586 N N A ILE A 1 72 ? 8.37800 2.44600 15.53900 0.560 20.14488 111 ILE A N 1
ATOM 587 N N B ILE A 1 72 ? 8.31500 2.41400 15.54600 0.440 20.02781 111 ILE A N 1
ATOM 588 C CA A ILE A 1 72 ? 8.36700 1.01800 15.83800 0.560 20.56640 111 ILE A CA 1
ATOM 589 C CA B ILE A 1 72 ? 8.33500 1.00200 15.93900 0.440 20.25953 111 ILE A CA 1
ATOM 590 C C A ILE A 1 72 ? 9.39800 0.66800 16.91000 0.560 21.17494 111 ILE A C 1
ATOM 591 C C B ILE A 1 72 ? 9.33700 0.75300 17.05200 0.440 20.31547 111 ILE A C 1
ATOM 592 O O A ILE A 1 72 ? 9.23600 -0.32300 17.63400 0.560 22.40183 111 ILE A O 1
ATOM 593 O O B ILE A 1 72 ? 9.10900 -0.09500 17.92500 0.440 20.24821 111 ILE A O 1
ATOM 602 N N . SER A 1 73 ? 10.45400 1.48200 17.04900 1.000 21.24778 112 SER A N 1
ATOM 603 C CA . SER A 1 73 ? 11.45900 1.29400 18.08900 1.000 21.76391 112 SER A CA 1
ATOM 604 C C . SER A 1 73 ? 10.95100 1.65500 19.47900 1.000 20.90483 112 SER A C 1
ATOM 605 O O . SER A 1 73 ? 11.62900 1.34200 20.46400 1.000 22.94332 112 SER A O 1
ATOM 608 N N . SER A 1 74 ? 9.79600 2.31500 19.58900 1.000 19.52979 113 SER A N 1
ATOM 609 C CA . SER A 1 74 ? 9.15700 2.54700 20.87800 1.000 18.64945 113 SER A CA 1
ATOM 610 C C . SER A 1 74 ? 7.80900 1.84100 20.99900 1.000 17.42128 113 SER A C 1
ATOM 611 O O . SER A 1 74 ? 6.97800 2.23400 21.82100 1.000 17.57370 113 SER A O 1
ATOM 614 N N . ASP A 1 75 ? 7.58600 0.79100 20.20000 1.000 17.42416 114 ASP A N 1
ATOM 615 C CA . ASP A 1 75 ? 6.38800 -0.03800 20.33500 1.000 17.30109 114 ASP A CA 1
ATOM 616 C C . ASP A 1 75 ? 6.34900 -0.75500 21.68400 1.000 17.98422 114 ASP A C 1
ATOM 617 O O . ASP A 1 75 ? 5.26700 -0.97600 22.24400 1.000 18.08718 114 ASP A O 1
ATOM 622 N N . GLY A 1 76 ? 7.50900 -1.09900 22.23400 1.000 17.84124 115 GLY A N 1
ATOM 623 C CA . GLY A 1 76 ? 7.54800 -1.84800 23.47700 1.000 19.08497 115 GLY A CA 1
ATOM 624 C C . GLY A 1 76 ? 7.08300 -3.28200 23.35500 1.000 18.74266 115 GLY A C 1
ATOM 625 O O . GLY A 1 76 ? 6.36500 -3.77500 24.23700 1.000 18.84046 115 GLY A O 1
ATOM 626 N N . THR A 1 77 ? 7.47400 -3.96600 22.28600 1.000 18.02014 116 THR A N 1
ATOM 627 C CA . THR A 1 77 ? 7.12100 -5.36100 22.08600 1.000 18.18361 116 THR A CA 1
ATOM 628 C C . THR A 1 77 ? 8.37100 -6.17200 21.77500 1.000 19.01775 116 THR A C 1
ATOM 629 O O . THR A 1 77 ? 9.35800 -5.65700 21.24500 1.000 19.42093 116 THR A O 1
ATOM 633 N N . LYS A 1 78 ? 8.31700 -7.46400 22.10600 1.000 20.48445 117 LYS A N 1
ATOM 634 C CA . LYS A 1 78 ? 9.40800 -8.36000 21.74900 1.000 25.02026 117 LYS A CA 1
ATOM 635 C C . LYS A 1 78 ? 9.52200 -8.52100 20.24100 1.000 27.71418 117 LYS A C 1
ATOM 636 O O . LYS A 1 78 ? 10.63700 -8.62900 19.70700 1.000 27.73583 117 LYS A O 1
ATOM 642 N N A GLN A 1 79 ? 8.38100 -8.48400 19.55400 0.449 29.63567 118 GLN A N 1
ATOM 643 N N B GLN A 1 79 ? 8.39900 -8.51200 19.52500 0.551 29.46014 118 GLN A N 1
ATOM 644 C CA A GLN A 1 79 ? 8.33300 -8.74100 18.12100 0.449 31.77225 118 GLN A CA 1
ATOM 645 C CA B GLN A 1 79 ? 8.46300 -8.72000 18.08300 0.551 31.46208 118 GLN A CA 1
ATOM 646 C C A GLN A 1 79 ? 9.20400 -7.77100 17.32600 0.449 34.16103 118 GLN A C 1
ATOM 647 C C B GLN A 1 79 ? 9.18900 -7.58000 17.37100 0.551 32.46173 118 GLN A C 1
ATOM 648 O O A GLN A 1 79 ? 9.78700 -8.15700 16.30700 0.449 35.60788 118 GLN A O 1
ATOM 649 O O B GLN A 1 79 ? 9.74700 -7.78200 16.28600 0.551 32.92551 118 GLN A O 1
ATOM 660 N N A ASN A 1 80 ? 9.31400 -6.51700 17.76900 0.449 33.60654 119 ASN A N 1
ATOM 661 N N B ASN A 1 80 ? 9.19600 -6.38500 17.95600 0.551 31.32332 119 ASN A N 1
ATOM 662 C CA A ASN A 1 80 ? 10.24100 -5.56700 17.16400 0.449 33.99745 119 ASN A CA 1
ATOM 663 C CA B ASN A 1 80 ? 9.97900 -5.27200 17.44200 0.551 31.26387 119 ASN A CA 1
ATOM 664 C C A ASN A 1 80 ? 11.39900 -5.20700 18.09100 0.449 33.40914 119 ASN A C 1
ATOM 665 C C B ASN A 1 80 ? 11.26500 -5.04800 18.23200 0.551 30.98686 119 ASN A C 1
ATOM 666 O O A ASN A 1 80 ? 12.03600 -4.16400 17.90600 0.449 34.04444 119 ASN A O 1
ATOM 667 O O B ASN A 1 80 ? 11.92600 -4.02200 18.04300 0.551 31.91117 119 ASN A O 1
ATOM 676 N N A LYS A 1 81 ? 11.67500 -6.05000 19.08800 0.449 31.51959 120 LYS A N 1
ATOM 677 N N B LYS A 1 81 ? 11.63300 -5.99000 19.10300 0.551 29.27558 120 LYS A N 1
ATOM 678 C CA A LYS A 1 81 ? 12.88800 -5.95500 19.90500 0.449 30.55111 120 LYS A CA 1
ATOM 679 C CA B LYS A 1 81 ? 12.88000 -5.92900 19.87100 0.551 29.00261 120 LYS A CA 1
ATOM 680 C C A LYS A 1 81 ? 13.00600 -4.61000 20.62300 0.449 26.86101 120 LYS A C 1
ATOM 681 C C B LYS A 1 81 ? 13.01300 -4.61600 20.64200 0.551 25.95910 120 LYS A C 1
ATOM 682 O O A LYS A 1 81 ? 14.07900 -4.00500 20.68500 0.449 27.06156 120 LYS A O 1
ATOM 683 O O B LYS A 1 81 ? 14.09700 -4.03800 20.75900 0.551 26.12812 120 LYS A O 1
ATOM 694 N N . SER A 1 82 ? 11.89200 -4.13800 21.18400 1.000 23.61688 121 SER A N 1
ATOM 695 C CA . SER A 1 82 ? 11.87200 -2.87900 21.92100 1.000 23.50586 121 SER A CA 1
ATOM 696 C C . SER A 1 82 ? 11.46400 -3.07400 23.37500 1.000 22.71852 121 SER A C 1
ATOM 697 O O . SER A 1 82 ? 10.96600 -2.13900 24.01200 1.000 23.13913 121 SER A O 1
ATOM 700 N N . HIS A 1 83 ? 11.66600 -4.27800 23.90100 1.000 22.85416 122 HIS A N 1
ATOM 701 C CA . HIS A 1 83 ? 11.56100 -4.56400 25.32000 1.000 22.58122 122 HIS A CA 1
ATOM 702 C C . HIS A 1 83 ? 12.88200 -4.20200 25.99700 1.000 22.61209 122 HIS A C 1
ATOM 703 O O . HIS A 1 83 ? 13.86600 -3.83800 25.34300 1.000 23.98227 122 HIS A O 1
ATOM 710 N N . VAL A 1 84 ? 12.91800 -4.32100 27.32200 1.000 21.98760 123 VAL A N 1
ATOM 711 C CA . VAL A 1 84 ? 14.08700 -3.96600 28.12300 1.000 22.57840 123 VAL A CA 1
ATOM 712 C C . VAL A 1 84 ? 14.49700 -5.19100 28.93200 1.000 23.79456 123 VAL A C 1
ATOM 713 O O . VAL A 1 84 ? 13.69800 -5.71700 29.71800 1.000 23.16135 123 VAL A O 1
ATOM 717 N N A GLU A 1 85 ? 15.73100 -5.65300 28.73100 0.613 25.10190 124 GLU A N 1
ATOM 718 N N B GLU A 1 85 ? 15.74400 -5.63300 28.74100 0.387 24.99144 124 GLU A N 1
ATOM 719 C CA A GLU A 1 85 ? 16.21900 -6.82700 29.43800 0.613 25.82763 124 GLU A CA 1
ATOM 720 C CA B GLU A 1 85 ? 16.27200 -6.79000 29.44600 0.387 25.77668 124 GLU A CA 1
ATOM 721 C C A GLU A 1 85 ? 16.43500 -6.49900 30.91900 0.613 25.49232 124 GLU A C 1
ATOM 722 C C B GLU A 1 85 ? 16.36500 -6.49000 30.94300 0.387 25.56391 124 GLU A C 1
ATOM 723 O O A GLU A 1 85 ? 16.50000 -5.32700 31.30000 0.613 25.34759 124 GLU A O 1
ATOM 724 O O B GLU A 1 85 ? 16.27500 -5.33100 31.36000 0.387 25.44451 124 GLU A O 1
ATOM 735 N N . PRO A 1 86 ? 16.53200 -7.52000 31.77600 1.000 25.77643 125 PRO A N 1
ATOM 736 C CA . PRO A 1 86 ? 16.72800 -7.27300 33.21300 1.000 26.51768 125 PRO A CA 1
ATOM 737 C C . PRO A 1 86 ? 17.93700 -6.38400 33.47700 1.000 27.26959 125 PRO A C 1
ATOM 738 O O . PRO A 1 86 ? 19.02400 -6.60700 32.93900 1.000 27.99093 125 PRO A O 1
ATOM 742 N N . GLY A 1 87 ? 17.73100 -5.35800 34.30600 1.000 27.83827 126 GLY A N 1
ATOM 743 C CA . GLY A 1 87 ? 18.76700 -4.39700 34.62000 1.000 28.76567 126 GLY A CA 1
ATOM 744 C C . GLY A 1 87 ? 19.05900 -3.38300 33.53500 1.000 29.57527 126 GLY A C 1
ATOM 745 O O . GLY A 1 87 ? 19.93500 -2.52800 33.73100 1.000 31.45636 126 GLY A O 1
ATOM 746 N N . GLY A 1 88 ? 18.34600 -3.43700 32.40400 1.000 28.36971 127 GLY A N 1
ATOM 747 C CA . GLY A 1 88 ? 18.67600 -2.61400 31.25900 1.000 27.96836 127 GLY A CA 1
ATOM 748 C C . GLY A 1 88 ? 18.01700 -1.24500 31.27500 1.000 26.98883 127 GLY A C 1
ATOM 749 O O . GLY A 1 88 ? 17.13300 -0.94900 32.08000 1.000 26.56294 127 GLY A O 1
ATOM 750 N N . THR A 1 89 ? 18.47400 -0.40200 30.35100 1.000 27.19832 128 THR A N 1
ATOM 751 C CA . THR A 1 89 ? 17.94000 0.93400 30.15700 1.000 28.44917 128 THR A CA 1
ATOM 752 C C . THR A 1 89 ? 17.56500 1.11500 28.69500 1.000 27.20946 128 THR A C 1
ATOM 753 O O . THR A 1 89 ? 18.12600 0.46600 27.80700 1.000 28.68100 128 THR A O 1
ATOM 757 N N . ARG A 1 90 ? 16.59500 1.99400 28.45900 1.000 25.68555 129 ARG A N 1
ATOM 758 C CA . ARG A 1 90 ? 16.14100 2.31600 27.11400 1.000 24.43186 129 ARG A CA 1
ATOM 759 C C . ARG A 1 90 ? 15.42000 3.65000 27.19200 1.000 23.99129 129 ARG A C 1
ATOM 760 O O . ARG A 1 90 ? 14.75300 3.93500 28.19000 1.000 24.59537 129 ARG A O 1
ATOM 768 N N . THR A 1 91 ? 15.56000 4.47000 26.15500 1.000 23.65949 130 THR A N 1
ATOM 769 C CA . THR A 1 91 ? 14.75600 5.67800 26.03800 1.000 23.70280 130 THR A CA 1
ATOM 770 C C . THR A 1 91 ? 13.59300 5.39400 25.09700 1.000 21.79659 130 THR A C 1
ATOM 771 O O . THR A 1 91 ? 13.80100 5.09400 23.91600 1.000 23.09596 130 THR A O 1
ATOM 775 N N . TYR A 1 92 ? 12.37800 5.45000 25.63100 1.000 20.36087 131 TYR A N 1
ATOM 776 C CA . TYR A 1 92 ? 11.17200 5.37600 24.82000 1.000 18.70714 131 TYR A CA 1
ATOM 777 C C . TYR A 1 92 ? 10.73100 6.79800 24.50700 1.000 20.09710 131 TYR A C 1
ATOM 778 O O . TYR A 1 92 ? 10.71100 7.65400 25.39500 1.000 21.81130 131 TYR A O 1
ATOM 787 N N . THR A 1 93 ? 10.37700 7.06100 23.25200 1.000 18.66718 132 THR A N 1
ATOM 788 C CA . THR A 1 93 ? 9.98200 8.40200 22.84100 1.000 18.79265 132 THR A CA 1
ATOM 789 C C . THR A 1 93 ? 8.53600 8.38700 22.37400 1.000 17.85760 132 THR A C 1
ATOM 790 O O . THR A 1 93 ? 8.16200 7.58000 21.51700 1.000 18.67439 132 THR A O 1
ATOM 794 N N . TRP A 1 94 ? 7.72700 9.26800 22.95800 1.000 17.71176 133 TRP A N 1
ATOM 795 C CA . TRP A 1 94 ? 6.34500 9.47100 22.55100 1.000 17.18874 133 TRP A CA 1
ATOM 796 C C . TRP A 1 94 ? 6.21400 10.87800 21.98700 1.000 18.16879 133 TRP A C 1
ATOM 797 O O . TRP A 1 94 ? 6.72800 11.83600 22.57200 1.000 20.23753 133 TRP A O 1
ATOM 808 N N A ARG A 1 95 ? 5.53100 10.99800 20.85600 0.682 17.42851 134 ARG A N 1
ATOM 809 N N B ARG A 1 95 ? 5.52000 11.00000 20.86100 0.318 17.63591 134 ARG A N 1
ATOM 810 C CA A ARG A 1 95 ? 5.22500 12.29000 20.26700 0.682 17.35465 134 ARG A CA 1
ATOM 811 C CA B ARG A 1 95 ? 5.22600 12.29300 20.26500 0.318 17.43442 134 ARG A CA 1
ATOM 812 C C A ARG A 1 95 ? 3.71500 12.48600 20.23200 0.682 16.80468 134 ARG A C 1
ATOM 813 C C B ARG A 1 95 ? 3.71700 12.48200 20.17600 0.318 17.23932 134 ARG A C 1
ATOM 814 O O A ARG A 1 95 ? 2.94200 11.53400 20.38000 0.682 17.17404 134 ARG A O 1
ATOM 815 O O B ARG A 1 95 ? 2.94500 11.52000 20.22100 0.318 17.69942 134 ARG A O 1
ATOM 830 N N . THR A 1 96 ? 3.30200 13.74400 20.07800 1.000 17.18650 135 THR A N 1
ATOM 831 C CA . THR A 1 96 ? 1.89500 14.09500 19.96300 1.000 17.52749 135 THR A CA 1
ATOM 832 C C . THR A 1 96 ? 1.76600 15.20700 18.93100 1.000 19.48258 135 THR A C 1
ATOM 833 O O . THR A 1 96 ? 2.72600 15.92700 18.64100 1.000 20.80962 135 THR A O 1
ATOM 837 N N . HIS A 1 97 ? 0.56400 15.35500 18.38100 1.000 18.34557 136 HIS A N 1
ATOM 838 C CA . HIS A 1 97 ? 0.34200 16.35500 17.34200 1.000 18.91357 136 HIS A CA 1
ATOM 839 C C . HIS A 1 97 ? -1.01200 17.02800 17.52300 1.000 19.39474 136 HIS A C 1
ATOM 840 O O . HIS A 1 97 ? -1.94600 16.45500 18.09800 1.000 19.13409 136 HIS A O 1
ATOM 847 N N . GLU A 1 98 ? -1.10600 18.25500 17.01200 1.000 20.19563 137 GLU A N 1
ATOM 848 C CA . GLU A 1 98 ? -2.35000 19.00500 16.96500 1.000 20.46800 137 GLU A CA 1
ATOM 849 C C . GLU A 1 98 ? -3.19400 18.54700 15.77900 1.000 19.17478 137 GLU A C 1
ATOM 850 O O . GLU A 1 98 ? -2.67500 17.97200 14.82000 1.000 19.93329 137 GLU A O 1
ATOM 856 N N . PRO A 1 99 ? -4.49800 18.80700 15.80500 1.000 19.16816 138 PRO A N 1
ATOM 857 C CA . PRO A 1 99 ? -5.31400 18.54300 14.61500 1.000 19.33526 138 PRO A CA 1
ATOM 858 C C . PRO A 1 99 ? -5.01700 19.56100 13.52700 1.000 19.51701 138 PRO A C 1
ATOM 859 O O . PRO A 1 99 ? -4.47500 20.63700 13.78000 1.000 21.43872 138 PRO A O 1
ATOM 863 N N . GLY A 1 100 ? -5.37300 19.21100 12.29600 1.000 20.76138 139 GLY A N 1
ATOM 864 C CA . GLY A 1 100 ? -5.21400 20.16200 11.20700 1.000 22.80989 139 GLY A CA 1
ATOM 865 C C . GLY A 1 100 ? -5.69600 19.58400 9.89600 1.000 24.99623 139 GLY A C 1
ATOM 866 O O . GLY A 1 100 ? -5.97300 18.38800 9.77700 1.000 24.27801 139 GLY A O 1
ATOM 867 N N . ARG A 1 101 ? -5.78100 20.46700 8.90100 1.000 28.20134 140 ARG A N 1
ATOM 868 C CA . ARG A 1 101 ? -6.27800 20.10900 7.57800 1.000 32.76780 140 ARG A CA 1
ATOM 869 C C . ARG A 1 101 ? -5.13600 19.51500 6.74900 1.000 35.29856 140 ARG A C 1
ATOM 870 O O . ARG A 1 101 ? -4.08200 20.14100 6.60000 1.000 36.73600 140 ARG A O 1
ATOM 878 N N A ARG A 1 102 ? -5.36100 18.33000 6.17000 0.430 36.42182 141 ARG A N 1
ATOM 879 N N B ARG A 1 102 ? -5.33100 18.28800 6.26500 0.570 35.00000 141 ARG A N 1
ATOM 880 C CA A ARG A 1 102 ? -4.32300 17.60700 5.43300 0.430 37.62678 141 ARG A CA 1
ATOM 881 C CA B ARG A 1 102 ? -4.30700 17.59100 5.50000 0.570 35.07964 141 ARG A CA 1
ATOM 882 C C A ARG A 1 102 ? -4.04500 18.16500 4.03000 0.430 39.15243 141 ARG A C 1
ATOM 883 C C B ARG A 1 102 ? -4.22400 18.15100 4.08300 0.570 36.42912 141 ARG A C 1
ATOM 884 O O A ARG A 1 102 ? -3.48300 17.42800 3.20900 0.430 40.09308 141 ARG A O 1
ATOM 885 O O B ARG A 1 102 ? -5.01900 18.99900 3.66500 0.570 36.97812 141 ARG A O 1
ATOM 900 N N A ALA A 1 103 ? -4.42600 19.41300 3.73700 0.430 39.07167 142 ALA A N 1
ATOM 901 N N B ALA A 1 103 ? -3.23900 17.64600 3.33500 0.570 36.86991 142 ALA A N 1
ATOM 902 C CA A ALA A 1 103 ? -4.13400 20.08100 2.46600 0.430 38.34096 142 ALA A CA 1
ATOM 903 C CA B ALA A 1 103 ? -3.11000 18.01500 1.92900 0.570 37.05019 142 ALA A CA 1
ATOM 904 C C A ALA A 1 103 ? -4.96800 19.57300 1.29000 0.430 37.08877 142 ALA A C 1
ATOM 905 C C B ALA A 1 103 ? -4.28600 17.49500 1.11000 0.570 37.04600 142 ALA A C 1
ATOM 906 O O A ALA A 1 103 ? -5.23400 20.32600 0.34700 0.430 37.50636 142 ALA A O 1
ATOM 907 O O B ALA A 1 103 ? -4.75200 18.17300 0.18700 0.570 37.35666 142 ALA A O 1
ATOM 910 N N A ASP A 1 104 ? -5.37700 18.30600 1.32200 0.430 35.29074 143 ASP A N 1
ATOM 911 N N B ASP A 1 104 ? -4.78600 16.30200 1.43500 0.570 36.68618 143 ASP A N 1
ATOM 912 C CA A ASP A 1 104 ? -6.32000 17.78000 0.34500 0.430 33.19488 143 ASP A CA 1
ATOM 913 C CA B ASP A 1 104 ? -5.91500 15.72400 0.71100 0.570 36.06198 143 ASP A CA 1
ATOM 914 C C A ASP A 1 104 ? -7.77100 17.94700 0.77800 0.430 32.41082 143 ASP A C 1
ATOM 915 C C B ASP A 1 104 ? -7.25600 16.35300 1.08500 0.570 36.29717 143 ASP A C 1
ATOM 916 O O A ASP A 1 104 ? -8.67200 17.47700 0.07600 0.430 32.37252 143 ASP A O 1
ATOM 917 O O B ASP A 1 104 ? -8.30400 15.81700 0.70700 0.570 36.92608 143 ASP A O 1
ATOM 926 N N A GLY A 1 105 ? -8.01900 18.58600 1.92100 0.430 32.41246 144 GLY A N 1
ATOM 927 N N B GLY A 1 105 ? -7.24400 17.46800 1.81600 0.570 35.68489 144 GLY A N 1
ATOM 928 C CA A GLY A 1 105 ? -9.35900 18.84000 2.40800 0.430 31.56640 144 GLY A CA 1
ATOM 929 C CA B GLY A 1 105 ? -8.45700 18.16100 2.19200 0.570 34.53657 144 GLY A CA 1
ATOM 930 C C A GLY A 1 105 ? -9.76600 18.01900 3.61600 0.430 30.43131 144 GLY A C 1
ATOM 931 C C B GLY A 1 105 ? -9.15900 17.61800 3.41400 0.570 32.29400 144 GLY A C 1
ATOM 932 O O A GLY A 1 105 ? -10.73200 18.38900 4.29600 0.430 30.13431 144 GLY A O 1
ATOM 933 O O B GLY A 1 105 ? -10.09600 18.26200 3.90500 0.570 31.75486 144 GLY A O 1
ATOM 934 N N A THR A 1 106 ? -9.07100 16.92200 3.90500 0.430 29.48993 145 THR A N 1
ATOM 935 N N B THR A 1 106 ? -8.74600 16.46300 3.92300 0.570 31.02284 145 THR A N 1
ATOM 936 C CA A THR A 1 106 ? -9.43100 16.07300 5.03100 0.430 27.98278 145 THR A CA 1
ATOM 937 C CA B THR A 1 106 ? -9.39700 15.87700 5.08200 0.570 29.55143 145 THR A CA 1
ATOM 938 C C A THR A 1 106 ? -8.92900 16.67700 6.34300 0.430 26.68107 145 THR A C 1
ATOM 939 C C B THR A 1 106 ? -8.80000 16.42800 6.37300 0.570 27.48459 145 THR A C 1
ATOM 940 O O A THR A 1 106 ? -8.00100 17.49000 6.36600 0.430 26.53842 145 THR A O 1
ATOM 941 O O B THR A 1 106 ? -7.69800 16.98100 6.40100 0.570 27.74566 145 THR A O 1
ATOM 948 N N . TRP A 1 107 ? -9.55900 16.27600 7.44800 1.000 25.27205 146 TRP A N 1
ATOM 949 C CA . TRP A 1 107 ? -9.16900 16.75100 8.77200 1.000 22.45793 146 TRP A CA 1
ATOM 950 C C . TRP A 1 107 ? -8.42700 15.64200 9.50600 1.000 21.09563 146 TRP A C 1
ATOM 951 O O . TRP A 1 107 ? -8.97300 14.55000 9.70700 1.000 23.27582 146 TRP A O 1
ATOM 962 N N . ARG A 1 108 ? -7.19000 15.92500 9.91200 1.000 19.33271 147 ARG A N 1
ATOM 963 C CA . ARG A 1 108 ? -6.40600 15.00400 10.72800 1.000 19.52152 147 ARG A CA 1
ATOM 964 C C . ARG A 1 108 ? -6.70800 15.26300 12.20000 1.000 19.35260 147 ARG A C 1
ATOM 965 O O . ARG A 1 108 ? -6.54600 16.38900 12.68200 1.000 19.06131 147 ARG A O 1
ATOM 973 N N . ALA A 1 109 ? -7.15100 14.22500 12.90300 1.000 19.40660 148 ALA A N 1
ATOM 974 C CA . ALA A 1 109 ? -7.43400 14.34300 14.32600 1.000 18.79989 148 ALA A CA 1
ATOM 975 C C . ALA A 1 109 ? -6.13800 14.54300 15.09900 1.000 17.96159 148 ALA A C 1
ATOM 976 O O . ALA A 1 109 ? -5.08900 14.00700 14.73200 1.000 19.68446 148 ALA A O 1
ATOM 978 N N . GLY A 1 110 ? -6.20700 15.33400 16.17000 1.000 17.77361 149 GLY A N 1
ATOM 979 C CA . GLY A 1 110 ? -5.07900 15.47800 17.06600 1.000 16.99683 149 GLY A CA 1
ATOM 980 C C . GLY A 1 110 ? -4.93400 14.29900 18.02000 1.000 16.35817 149 GLY A C 1
ATOM 981 O O . GLY A 1 110 ? -5.76300 13.38900 18.07900 1.000 17.04865 149 GLY A O 1
ATOM 982 N N . SER A 1 111 ? -3.85100 14.33800 18.80200 1.000 16.03689 150 SER A N 1
ATOM 983 C CA . SER A 1 111 ? -3.56200 13.27500 19.76400 1.000 15.78911 150 SER A CA 1
ATOM 984 C C . SER A 1 111 ? -4.39400 13.34900 21.04200 1.000 15.39365 150 SER A C 1
ATOM 985 O O . SER A 1 111 ? -4.35300 12.39800 21.83200 1.000 16.36826 150 SER A O 1
ATOM 988 N N . ALA A 1 112 ? -5.12500 14.44200 21.28100 1.000 15.48597 151 ALA A N 1
ATOM 989 C CA . ALA A 1 112 ? -5.75100 14.66100 22.58600 1.000 15.71393 151 ALA A CA 1
ATOM 990 C C . ALA A 1 112 ? -6.69300 13.52500 22.97500 1.000 15.61259 151 ALA A C 1
ATOM 991 O O . ALA A 1 112 ? -7.48100 13.03400 22.16000 1.000 15.85980 151 ALA A O 1
ATOM 993 N N . GLY A 1 113 ? -6.62600 13.12400 24.23700 1.000 14.94900 152 GLY A N 1
ATOM 994 C CA . GLY A 1 113 ? -7.51400 12.09700 24.74300 1.000 14.71306 152 GLY A CA 1
ATOM 995 C C . GLY A 1 113 ? -7.02600 11.53500 26.06100 1.000 14.23494 152 GLY A C 1
ATOM 996 O O . GLY A 1 113 ? -5.98500 11.92300 26.59300 1.000 15.47524 152 GLY A O 1
ATOM 997 N N . TYR A 1 114 ? -7.82300 10.60600 26.58100 1.000 14.73594 153 TYR A N 1
ATOM 998 C CA . TYR A 1 114 ? -7.50000 9.85800 27.78700 1.000 14.62194 153 TYR A CA 1
ATOM 999 C C . TYR A 1 114 ? -6.94000 8.51800 27.33600 1.000 14.51689 153 TYR A C 1
ATOM 1000 O O . TYR A 1 114 ? -7.66900 7.69500 26.77800 1.000 15.63731 153 TYR A O 1
ATOM 1009 N N . TRP A 1 115 ? -5.64900 8.32300 27.55800 1.000 14.39913 154 TRP A N 1
ATOM 1010 C CA . TRP A 1 115 ? -4.88800 7.19200 27.05400 1.000 14.16582 154 TRP A CA 1
ATOM 1011 C C . TRP A 1 115 ? -4.22400 6.46500 28.23200 1.000 14.15037 154 TRP A C 1
ATOM 1012 O O . TRP A 1 115 ? -4.48500 6.75800 29.40500 1.000 14.74949 154 TRP A O 1
ATOM 1023 N N . HIS A 1 116 ? -3.34200 5.51700 27.92000 1.000 13.58840 155 HIS A N 1
ATOM 1024 C CA . HIS A 1 116 ? -2.73200 4.69700 28.96000 1.000 13.55412 155 HIS A CA 1
ATOM 1025 C C . HIS A 1 116 ? -1.52200 3.97000 28.38400 1.000 13.91381 155 HIS A C 1
ATOM 1026 O O . HIS A 1 116 ? -1.37100 3.84600 27.16300 1.000 13.84091 155 HIS A O 1
ATOM 1033 N N . TYR A 1 117 ? -0.63700 3.53400 29.28600 1.000 14.05408 156 TYR A N 1
ATOM 1034 C CA . TYR A 1 117 ? 0.55000 2.75200 28.94100 1.000 13.71650 156 TYR A CA 1
ATOM 1035 C C . TYR A 1 117 ? 0.57100 1.47500 29.77400 1.000 13.57651 156 TYR A C 1
ATOM 1036 O O . TYR A 1 117 ? -0.00600 1.42600 30.86400 1.000 13.73967 156 TYR A O 1
ATOM 1045 N N . HIS A 1 118 ? 1.23700 0.43800 29.26400 1.000 13.47644 157 HIS A N 1
ATOM 1046 C CA . HIS A 1 118 ? 1.26000 -0.83300 29.98300 1.000 14.18636 157 HIS A CA 1
ATOM 1047 C C . HIS A 1 118 ? 2.36800 -1.72400 29.44000 1.000 13.85964 157 HIS A C 1
ATOM 1048 O O . HIS A 1 118 ? 2.93800 -1.47000 28.38000 1.000 14.91931 157 HIS A O 1
ATOM 1055 N N . ASP A 1 119 ? 2.65500 -2.79400 30.18100 1.000 14.17973 158 ASP A N 1
ATOM 1056 C CA . ASP A 1 119 ? 3.66000 -3.75400 29.74600 1.000 14.13475 158 ASP A CA 1
ATOM 1057 C C . ASP A 1 119 ? 3.12400 -4.62300 28.60700 1.000 14.50384 158 ASP A C 1
ATOM 1058 O O . ASP A 1 119 ? 1.91500 -4.84700 28.47500 1.000 14.76170 158 ASP A O 1
ATOM 1063 N N . HIS A 1 120 ? 4.04400 -5.11900 27.77400 1.000 14.68880 159 HIS A N 1
ATOM 1064 C CA . HIS A 1 120 ? 3.67100 -5.98900 26.66500 1.000 15.02938 159 HIS A CA 1
ATOM 1065 C C . HIS A 1 120 ? 4.51400 -7.25900 26.58800 1.000 14.88459 159 HIS A C 1
ATOM 1066 O O . HIS A 1 120 ? 4.41600 -7.97700 25.58000 1.000 15.06648 159 HIS A O 1
ATOM 1073 N N . VAL A 1 121 ? 5.33700 -7.57200 27.60700 1.000 14.73133 160 VAL A N 1
ATOM 1074 C CA . VAL A 1 121 ? 6.20400 -8.75100 27.50400 1.000 15.76658 160 VAL A CA 1
ATOM 1075 C C . VAL A 1 121 ? 6.26500 -9.65900 28.73400 1.000 15.60367 160 VAL A C 1
ATOM 1076 O O . VAL A 1 121 ? 6.79900 -10.77100 28.64200 1.000 16.41234 160 VAL A O 1
ATOM 1080 N N . VAL A 1 122 ? 5.75200 -9.22800 29.88500 1.000 15.19940 161 VAL A N 1
ATOM 1081 C CA . VAL A 1 122 ? 5.85800 -10.07000 31.08000 1.000 15.19313 161 VAL A CA 1
ATOM 1082 C C . VAL A 1 122 ? 4.82700 -11.19600 31.01100 1.000 14.13446 161 VAL A C 1
ATOM 1083 O O . VAL A 1 122 ? 3.62400 -10.95000 30.86900 1.000 14.80679 161 VAL A O 1
ATOM 1087 N N . GLY A 1 123 ? 5.29800 -12.44000 31.12400 1.000 16.00246 162 GLY A N 1
ATOM 1088 C CA . GLY A 1 123 ? 4.41100 -13.58800 31.11100 1.000 16.73702 162 GLY A CA 1
ATOM 1089 C C . GLY A 1 123 ? 4.13900 -14.12300 29.72200 1.000 16.08542 162 GLY A C 1
ATOM 1090 O O . GLY A 1 123 ? 4.37100 -15.30500 29.44500 1.000 18.99242 162 GLY A O 1
ATOM 1091 N N . THR A 1 124 ? 3.62000 -13.26400 28.84900 1.000 15.47954 163 THR A N 1
ATOM 1092 C CA . THR A 1 124 ? 3.41400 -13.59400 27.44600 1.000 14.58448 163 THR A CA 1
ATOM 1093 C C . THR A 1 124 ? 3.80000 -12.38500 26.61200 1.000 14.50743 163 THR A C 1
ATOM 1094 O O . THR A 1 124 ? 4.00400 -11.28200 27.13200 1.000 15.11908 163 THR A O 1
ATOM 1098 N N . GLU A 1 125 ? 3.86900 -12.59500 25.29800 1.000 15.89877 164 GLU A N 1
ATOM 1099 C CA . GLU A 1 125 ? 4.14800 -11.48200 24.39600 1.000 17.12782 164 GLU A CA 1
ATOM 1100 C C . GLU A 1 125 ? 2.97200 -10.52300 24.23000 1.000 15.51565 164 GLU A C 1
ATOM 1101 O O . GLU A 1 125 ? 3.08200 -9.55900 23.45400 1.000 15.86785 164 GLU A O 1
ATOM 1107 N N . ALA A 1 126 ? 1.87200 -10.74500 24.94700 1.000 14.68504 165 ALA A N 1
ATOM 1108 C CA . ALA A 1 126 ? 0.80500 -9.76400 25.07900 1.000 15.12929 165 ALA A CA 1
ATOM 1109 C C . ALA A 1 126 ? 0.88200 -9.00000 26.39300 1.000 13.97724 165 ALA A C 1
ATOM 1110 O O . ALA A 1 126 ? 0.03600 -8.13900 26.64600 1.000 15.10463 165 ALA A O 1
ATOM 1112 N N . GLY A 1 127 ? 1.88500 -9.27500 27.22700 1.000 14.21373 166 GLY A N 1
ATOM 1113 C CA . GLY A 1 127 ? 1.97400 -8.62300 28.52400 1.000 14.34639 166 GLY A CA 1
ATOM 1114 C C . GLY A 1 127 ? 0.96400 -9.11000 29.54200 1.000 13.69128 166 GLY A C 1
ATOM 1115 O O . GLY A 1 127 ? 0.70900 -8.42500 30.53500 1.000 14.54142 166 GLY A O 1
ATOM 1116 N N . THR A 1 128 ? 0.40500 -10.30600 29.34700 1.000 13.33181 167 THR A N 1
ATOM 1117 C CA . THR A 1 128 ? -0.67300 -10.76100 30.22400 1.000 13.24357 167 THR A CA 1
ATOM 1118 C C . THR A 1 128 ? -0.24500 -10.78600 31.68800 1.000 13.67168 167 THR A C 1
ATOM 1119 O O . THR A 1 128 ? -0.98900 -10.32700 32.56600 1.000 13.99605 167 THR A O 1
ATOM 1123 N N . GLY A 1 129 ? 0.94800 -11.30800 31.96900 1.000 13.22451 168 GLY A N 1
ATOM 1124 C CA . GLY A 1 129 ? 1.42600 -11.33900 33.34200 1.000 14.64050 168 GLY A CA 1
ATOM 1125 C C . GLY A 1 129 ? 1.75300 -9.95800 33.88500 1.000 13.12736 168 GLY A C 1
ATOM 1126 O O . GLY A 1 129 ? 1.44900 -9.64900 35.04100 1.000 14.97728 168 GLY A O 1
ATOM 1127 N N . GLY A 1 130 ? 2.37800 -9.10700 33.06400 1.000 13.55763 169 GLY A N 1
ATOM 1128 C CA . GLY A 1 130 ? 2.75100 -7.77900 33.52900 1.000 13.74515 169 GLY A CA 1
ATOM 1129 C C . GLY A 1 130 ? 1.54500 -6.92800 33.86300 1.000 13.19362 169 GLY A C 1
ATOM 1130 O O . GLY A 1 130 ? 1.52400 -6.23100 34.88500 1.000 14.19067 169 GLY A O 1
ATOM 1131 N N . ILE A 1 131 ? 0.53000 -6.96400 32.99800 1.000 13.27984 170 ILE A N 1
ATOM 1132 C CA . ILE A 1 131 ? -0.70800 -6.23600 33.25300 1.000 13.16566 170 ILE A CA 1
ATOM 1133 C C . ILE A 1 131 ? -1.38200 -6.76200 34.51400 1.000 13.06214 170 ILE A C 1
ATOM 1134 O O . ILE A 1 131 ? -1.81800 -5.98400 35.37800 1.000 14.10382 170 ILE A O 1
ATOM 1139 N N A ARG A 1 132 ? -1.46600 -8.09300 34.65600 0.524 13.26494 171 ARG A N 1
ATOM 1140 N N B ARG A 1 132 ? -1.45900 -8.08500 34.65700 0.476 13.43967 171 ARG A N 1
ATOM 1141 C CA A ARG A 1 132 ? -2.04300 -8.66700 35.86400 0.524 13.92365 171 ARG A CA 1
ATOM 1142 C CA B ARG A 1 132 ? -2.04900 -8.64000 35.86800 0.476 14.18995 171 ARG A CA 1
ATOM 1143 C C A ARG A 1 132 ? -1.29900 -8.18100 37.10300 0.524 15.18000 171 ARG A C 1
ATOM 1144 C C B ARG A 1 132 ? -1.30100 -8.15800 37.10300 0.476 15.24006 171 ARG A C 1
ATOM 1145 O O A ARG A 1 132 ? -1.91700 -7.84900 38.12600 0.524 15.46010 171 ARG A O 1
ATOM 1146 O O B ARG A 1 132 ? -1.91300 -7.79600 38.11400 0.476 15.58147 171 ARG A O 1
ATOM 1161 N N . ASN A 1 133 ? 0.02800 -8.10100 37.01400 1.000 14.43064 172 ASN A N 1
ATOM 1162 C CA . ASN A 1 133 ? 0.86200 -7.74900 38.15400 1.000 14.95841 172 ASN A CA 1
ATOM 1163 C C . ASN A 1 133 ? 0.78400 -6.27400 38.53200 1.000 14.88563 172 ASN A C 1
ATOM 1164 O O . ASN A 1 133 ? 1.19400 -5.92900 39.64500 1.000 15.84832 172 ASN A O 1
ATOM 1169 N N . GLY A 1 134 ? 0.31600 -5.39800 37.63700 1.000 14.66234 173 GLY A N 1
ATOM 1170 C CA . GLY A 1 134 ? 0.20300 -3.98800 37.96900 1.000 15.45325 173 GLY A CA 1
ATOM 1171 C C . GLY A 1 134 ? 0.88200 -2.99900 37.03500 1.000 14.63281 173 GLY A C 1
ATOM 1172 O O . GLY A 1 134 ? 0.87000 -1.79200 37.30700 1.000 15.19370 173 GLY A O 1
ATOM 1173 N N . LEU A 1 135 ? 1.46500 -3.46900 35.92800 1.000 14.01586 174 LEU A N 1
ATOM 1174 C CA . LEU A 1 135 ? 2.24600 -2.60000 35.04000 1.000 13.67481 174 LEU A CA 1
ATOM 1175 C C . LEU A 1 135 ? 1.31200 -1.88400 34.06400 1.000 13.91233 174 LEU A C 1
ATOM 1176 O O . LEU A 1 135 ? 1.19600 -2.23400 32.88400 1.000 14.19787 174 LEU A O 1
ATOM 1181 N N . TYR A 1 136 ? 0.63500 -0.85300 34.57600 1.000 13.77781 175 TYR A N 1
ATOM 1182 C CA . TYR A 1 136 ? -0.26300 -0.01500 33.78500 1.000 14.32579 175 TYR A CA 1
ATOM 1183 C C . TYR A 1 136 ? -0.37000 1.36000 34.43600 1.000 14.49181 175 TYR A C 1
ATOM 1184 O O . TYR A 1 136 ? -0.25100 1.49100 35.65700 1.000 14.64530 175 TYR A O 1
ATOM 1193 N N . GLY A 1 137 ? -0.61000 2.38100 33.61700 1.000 13.62699 176 GLY A N 1
ATOM 1194 C CA . GLY A 1 137 ? -0.79600 3.72100 34.12700 1.000 13.96010 176 GLY A CA 1
ATOM 1195 C C . GLY A 1 137 ? -1.45200 4.63400 33.10600 1.000 13.63287 176 GLY A C 1
ATOM 1196 O O . GLY A 1 137 ? -1.55500 4.30200 31.92100 1.000 14.44660 176 GLY A O 1
ATOM 1197 N N . PRO A 1 138 ? -1.92000 5.79800 33.55500 1.000 14.57520 177 PRO A N 1
ATOM 1198 C CA . PRO A 1 138 ? -2.65300 6.71800 32.68000 1.000 14.50107 177 PRO A CA 1
ATOM 1199 C C . PRO A 1 138 ? -1.77700 7.78300 32.03400 1.000 14.54235 177 PRO A C 1
ATOM 1200 O O . PRO A 1 138 ? -0.79100 8.25800 32.60000 1.000 15.17058 177 PRO A O 1
ATOM 1204 N N A VAL A 1 139 ? -2.17300 8.19700 30.82700 0.621 15.27001 178 VAL A N 1
ATOM 1205 N N B VAL A 1 139 ? -2.17800 8.14800 30.81700 0.379 15.09482 178 VAL A N 1
ATOM 1206 C CA A VAL A 1 139 ? -1.54000 9.34100 30.16700 0.621 16.43716 178 VAL A CA 1
ATOM 1207 C CA B VAL A 1 139 ? -1.64000 9.29300 30.09500 0.379 15.85374 178 VAL A CA 1
ATOM 1208 C C A VAL A 1 139 ? -2.61100 10.19400 29.49200 0.621 16.27255 178 VAL A C 1
ATOM 1209 C C B VAL A 1 139 ? -2.81500 10.16500 29.68600 0.379 16.00942 178 VAL A C 1
ATOM 1210 O O A VAL A 1 139 ? -3.36700 9.69900 28.65000 0.621 16.94017 178 VAL A O 1
ATOM 1211 O O B VAL A 1 139 ? -3.84100 9.65800 29.21700 0.379 16.01864 178 VAL A O 1
ATOM 1218 N N . ILE A 1 140 ? -2.67500 11.47400 29.86700 1.000 15.56797 179 ILE A N 1
ATOM 1219 C CA . ILE A 1 140 ? -3.64600 12.43200 29.35200 1.000 16.27565 179 ILE A CA 1
ATOM 1220 C C . ILE A 1 140 ? -2.92100 13.36000 28.39400 1.000 15.19138 179 ILE A C 1
ATOM 1221 O O . ILE A 1 140 ? -1.88100 13.92900 28.74800 1.000 16.95996 179 ILE A O 1
ATOM 1226 N N . VAL A 1 141 ? -3.46500 13.51700 27.18800 1.000 15.46307 180 VAL A N 1
ATOM 1227 C CA . VAL A 1 141 ? -2.97900 14.51700 26.23800 1.000 15.28478 180 VAL A CA 1
ATOM 1228 C C . VAL A 1 141 ? -4.07600 15.55900 26.08100 1.000 15.31803 180 VAL A C 1
ATOM 1229 O O . VAL A 1 141 ? -5.21300 15.22300 25.72100 1.000 16.14459 180 VAL A O 1
ATOM 1233 N N . ARG A 1 142 ? -3.74200 16.82100 26.35800 1.000 16.14011 181 ARG A N 1
ATOM 1234 C CA . ARG A 1 142 ? -4.71000 17.90600 26.32000 1.000 16.67197 181 ARG A CA 1
ATOM 1235 C C . ARG A 1 142 ? -4.56500 18.71500 25.03900 1.000 17.31187 181 ARG A C 1
ATOM 1236 O O . ARG A 1 142 ? -3.46200 18.89800 24.52000 1.000 20.01034 181 ARG A O 1
ATOM 1244 N N . ARG A 1 143 ? -5.69900 19.19000 24.53300 1.000 17.11594 182 ARG A N 1
ATOM 1245 C CA . ARG A 1 143 ? -5.74000 20.16400 23.44900 1.000 17.15359 182 ARG A CA 1
ATOM 1246 C C . ARG A 1 143 ? -5.70900 21.57000 24.03800 1.000 18.37062 182 ARG A C 1
ATOM 1247 O O . ARG A 1 143 ? -6.23100 21.81300 25.13000 1.000 18.27173 182 ARG A O 1
ATOM 1255 N N . LYS A 1 144 ? -5.08600 22.49700 23.30300 1.000 17.74484 183 LYS A N 1
ATOM 1256 C CA . LYS A 1 144 ? -5.06900 23.90100 23.70100 1.000 19.49214 183 LYS A CA 1
ATOM 1257 C C . LYS A 1 144 ? -6.48500 24.36700 24.01200 1.000 20.44807 183 LYS A C 1
ATOM 1258 O O . LYS A 1 144 ? -7.40400 24.17100 23.20900 1.000 20.71863 183 LYS A O 1
ATOM 1264 N N . GLY A 1 145 ? -6.66300 24.97600 25.19200 1.000 19.83578 184 GLY A N 1
ATOM 1265 C CA . GLY A 1 145 ? -7.96400 25.44600 25.61600 1.000 20.63189 184 GLY A CA 1
ATOM 1266 C C . GLY A 1 145 ? -8.78900 24.45900 26.42600 1.000 20.22113 184 GLY A C 1
ATOM 1267 O O . GLY A 1 145 ? -9.82500 24.85600 26.97500 1.000 21.72570 184 GLY A O 1
ATOM 1268 N N . ASP A 1 146 ? -8.38000 23.19000 26.51500 1.000 19.23934 185 ASP A N 1
ATOM 1269 C CA . ASP A 1 146 ? -9.09600 22.23800 27.36000 1.000 20.18232 185 ASP A CA 1
ATOM 1270 C C . ASP A 1 146 ? -9.11300 22.73900 28.80100 1.000 20.64393 185 ASP A C 1
ATOM 1271 O O . ASP A 1 146 ? -8.11000 23.24400 29.31000 1.000 21.35100 185 ASP A O 1
ATOM 1276 N N A VAL A 1 147 ? -10.26300 22.59600 29.46300 0.338 20.99316 186 VAL A N 1
ATOM 1277 N N B VAL A 1 147 ? -10.26000 22.57900 29.46200 0.662 20.61340 186 VAL A N 1
ATOM 1278 C CA A VAL A 1 147 ? -10.37500 23.03500 30.84900 0.338 22.39813 186 VAL A CA 1
ATOM 1279 C CA B VAL A 1 147 ? -10.40200 23.01700 30.84400 0.662 22.75679 186 VAL A CA 1
ATOM 1280 C C A VAL A 1 147 ? -9.60100 22.08600 31.75600 0.338 21.44154 186 VAL A C 1
ATOM 1281 C C B VAL A 1 147 ? -9.62800 22.07500 31.75800 0.662 21.15025 186 VAL A C 1
ATOM 1282 O O A VAL A 1 147 ? -9.64600 20.85800 31.59200 0.338 21.12832 186 VAL A O 1
ATOM 1283 O O B VAL A 1 147 ? -9.69400 20.84600 31.61300 0.662 20.45851 186 VAL A O 1
ATOM 1290 N N . LEU A 1 148 ? -8.85700 22.66000 32.71300 1.000 21.30711 187 LEU A N 1
ATOM 1291 C CA . LEU A 1 148 ? -8.04400 21.88100 33.63700 1.000 20.81464 187 LEU A CA 1
ATOM 1292 C C . LEU A 1 148 ? -8.79900 21.62900 34.94100 1.000 21.02600 187 LEU A C 1
ATOM 1293 O O . LEU A 1 148 ? -9.56200 22.48600 35.40300 1.000 21.66581 187 LEU A O 1
ATOM 1298 N N . PRO A 1 149 ? -8.60500 20.46100 35.55200 1.000 19.93896 188 PRO A N 1
ATOM 1299 C CA . PRO A 1 149 ? -9.36300 20.10400 36.75300 1.000 19.46757 188 PRO A CA 1
ATOM 1300 C C . PRO A 1 149 ? -8.64500 20.51800 38.03700 1.000 19.75176 188 PRO A C 1
ATOM 1301 O O . PRO A 1 149 ? -7.45600 20.84400 38.05100 1.000 21.37898 188 PRO A O 1
ATOM 1305 N N . ASP A 1 150 ? -9.40700 20.49100 39.13300 1.000 19.35296 189 ASP A N 1
ATOM 1306 C CA . ASP A 1 150 ? -8.82300 20.67700 40.45900 1.000 20.31487 189 ASP A CA 1
ATOM 1307 C C . ASP A 1 150 ? -8.08200 19.43500 40.94000 1.000 21.18616 189 ASP A C 1
ATOM 1308 O O . ASP A 1 150 ? -7.16100 19.54100 41.75800 1.000 22.28423 189 ASP A O 1
ATOM 1313 N N . ALA A 1 151 ? -8.46300 18.25900 40.44700 1.000 20.02664 190 ALA A N 1
ATOM 1314 C CA . ALA A 1 151 ? -7.82200 17.00600 40.82500 1.000 19.66040 190 ALA A CA 1
ATOM 1315 C C . ALA A 1 151 ? -8.15200 15.97400 39.76400 1.000 18.09419 190 ALA A C 1
ATOM 1316 O O . ALA A 1 151 ? -9.18500 16.06900 39.09600 1.000 18.27692 190 ALA A O 1
ATOM 1318 N N . THR A 1 152 ? -7.27700 14.97500 39.63500 1.000 17.69857 191 THR A N 1
ATOM 1319 C CA . THR A 1 152 ? -7.46100 13.86000 38.70800 1.000 17.35537 191 THR A CA 1
ATOM 1320 C C . THR A 1 152 ? -7.32500 12.55000 39.47000 1.000 16.96465 191 THR A C 1
ATOM 1321 O O . THR A 1 152 ? -6.36800 12.37000 40.22700 1.000 18.43238 191 THR A O 1
ATOM 1325 N N . HIS A 1 153 ? -8.27000 11.63400 39.26200 1.000 15.55228 192 HIS A N 1
ATOM 1326 C CA . HIS A 1 153 ? -8.24800 10.32800 39.91100 1.000 16.45566 192 HIS A CA 1
ATOM 1327 C C . HIS A 1 153 ? -8.34700 9.24200 38.85700 1.000 16.62155 192 HIS A C 1
ATOM 1328 O O . HIS A 1 153 ? -9.18200 9.33000 37.95200 1.000 18.09740 192 HIS A O 1
ATOM 1335 N N . THR A 1 154 ? -7.49800 8.22000 38.97300 1.000 15.68285 193 THR A N 1
ATOM 1336 C CA . THR A 1 154 ? -7.45500 7.12200 38.01300 1.000 15.37930 193 THR A CA 1
ATOM 1337 C C . THR A 1 154 ? -8.04900 5.86100 38.62500 1.000 14.87459 193 THR A C 1
ATOM 1338 O O . THR A 1 154 ? -7.63600 5.43100 39.71100 1.000 16.17471 193 THR A O 1
ATOM 1342 N N . ILE A 1 155 ? -9.00800 5.27400 37.91700 1.000 14.19207 194 ILE A N 1
ATOM 1343 C CA . ILE A 1 155 ? -9.72300 4.07900 38.34400 1.000 14.66929 194 ILE A CA 1
ATOM 1344 C C . ILE A 1 155 ? -9.50600 3.03300 37.25800 1.000 14.46340 194 ILE A C 1
ATOM 1345 O O . ILE A 1 155 ? -9.96100 3.20800 36.11600 1.000 14.85267 194 ILE A O 1
ATOM 1350 N N . VAL A 1 156 ? -8.80700 1.95200 37.60100 1.000 13.63037 195 VAL A N 1
ATOM 1351 C CA . VAL A 1 156 ? -8.52000 0.86900 36.66200 1.000 13.07967 195 VAL A CA 1
ATOM 1352 C C . VAL A 1 156 ? -9.25300 -0.38500 37.11500 1.000 13.37285 195 VAL A C 1
ATOM 1353 O O . VAL A 1 156 ? -9.02300 -0.88300 38.22300 1.000 14.50932 195 VAL A O 1
ATOM 1357 N N . PHE A 1 157 ? -10.13200 -0.90100 36.26100 1.000 13.15787 196 PHE A N 1
ATOM 1358 C CA . PHE A 1 157 ? -10.74600 -2.20800 36.48800 1.000 13.13420 196 PHE A CA 1
ATOM 1359 C C . PHE A 1 157 ? -9.80800 -3.23200 35.86000 1.000 13.13796 196 PHE A C 1
ATOM 1360 O O . PHE A 1 157 ? -9.79000 -3.40300 34.63600 1.000 14.39277 196 PHE A O 1
ATOM 1368 N N . ASN A 1 158 ? -8.98800 -3.88300 36.68600 1.000 13.62219 197 ASN A N 1
ATOM 1369 C CA . ASN A 1 158 ? -8.04200 -4.89300 36.21900 1.000 13.50972 197 ASN A CA 1
ATOM 1370 C C . ASN A 1 158 ? -8.55600 -6.25500 36.66700 1.000 13.58215 197 ASN A C 1
ATOM 1371 O O . ASN A 1 158 ? -8.50400 -6.58400 37.86000 1.000 14.46188 197 ASN A O 1
ATOM 1376 N N . ASP A 1 159 ? -9.05400 -7.04400 35.71900 1.000 13.05507 198 ASP A N 1
ATOM 1377 C CA . ASP A 1 159 ? -9.77400 -8.27200 36.04500 1.000 13.14619 198 ASP A CA 1
ATOM 1378 C C . ASP A 1 159 ? -10.85800 -7.96200 37.07400 1.000 14.78237 198 ASP A C 1
ATOM 1379 O O . ASP A 1 159 ? -11.70400 -7.09800 36.82500 1.000 16.54843 198 ASP A O 1
ATOM 1384 N N A MET A 1 160 ? -10.82400 -8.62300 38.23800 0.682 15.63519 199 MET A N 1
ATOM 1385 N N B MET A 1 160 ? -10.84700 -8.64000 38.22200 0.318 16.51323 199 MET A N 1
ATOM 1386 C CA A MET A 1 160 ? -11.81300 -8.42700 39.29000 0.682 17.93784 199 MET A CA 1
ATOM 1387 C CA B MET A 1 160 ? -11.86200 -8.43500 39.24600 0.318 18.63667 199 MET A CA 1
ATOM 1388 C C A MET A 1 160 ? -11.34300 -7.46000 40.37300 0.682 18.63382 199 MET A C 1
ATOM 1389 C C B MET A 1 160 ? -11.35600 -7.58200 40.40700 0.318 18.27932 199 MET A C 1
ATOM 1390 O O A MET A 1 160 ? -11.88900 -7.47600 41.48500 0.682 21.70763 199 MET A O 1
ATOM 1391 O O B MET A 1 160 ? -11.76300 -7.78900 41.55700 0.318 19.08545 199 MET A O 1
ATOM 1400 N N A THR A 1 161 ? -10.34000 -6.63300 40.08600 0.682 16.64067 200 THR A N 1
ATOM 1401 N N B THR A 1 161 ? -10.47100 -6.62400 40.12600 0.318 17.38073 200 THR A N 1
ATOM 1402 C CA A THR A 1 161 ? -9.82300 -5.68000 41.05600 0.682 16.07924 200 THR A CA 1
ATOM 1403 C CA B THR A 1 161 ? -9.95800 -5.70100 41.12800 0.318 17.27735 200 THR A CA 1
ATOM 1404 C C A THR A 1 161 ? -10.05300 -4.25500 40.57700 0.682 15.91702 200 THR A C 1
ATOM 1405 C C B THR A 1 161 ? -10.01000 -4.27500 40.59500 0.318 16.59205 200 THR A C 1
ATOM 1406 O O A THR A 1 161 ? -10.26900 -3.99700 39.38700 0.682 15.07181 200 THR A O 1
ATOM 1407 O O B THR A 1 161 ? -10.06600 -4.03900 39.38400 0.318 16.27179 200 THR A O 1
ATOM 1414 N N . ILE A 1 162 ? -9.98900 -3.32300 41.52200 1.000 15.89189 201 ILE A N 1
ATOM 1415 C CA . ILE A 1 162 ? -9.81000 -1.90800 41.21200 1.000 15.01233 201 ILE A CA 1
ATOM 1416 C C . ILE A 1 162 ? -8.39500 -1.54700 41.63700 1.000 15.10194 201 ILE A C 1
ATOM 1417 O O . ILE A 1 162 ? -8.04500 -1.66000 42.82300 1.000 15.74791 201 ILE A O 1
ATOM 1422 N N . ASN A 1 163 ? -7.56700 -1.15300 40.66800 1.000 14.34868 202 ASN A N 1
ATOM 1423 C CA . ASN A 1 163 ? -6.18600 -0.74700 40.94400 1.000 14.67342 202 ASN A CA 1
ATOM 1424 C C . ASN A 1 163 ? -5.39500 -1.83400 41.67700 1.000 15.43411 202 ASN A C 1
ATOM 1425 O O . ASN A 1 163 ? -4.52100 -1.52700 42.49100 1.000 17.38485 202 ASN A O 1
ATOM 1430 N N . ASN A 1 164 ? -5.70800 -3.10900 41.42000 1.000 15.24840 203 ASN A N 1
ATOM 1431 C CA . ASN A 1 164 ? -5.01800 -4.24900 42.03100 1.000 16.76834 203 ASN A CA 1
ATOM 1432 C C . ASN A 1 164 ? -5.20400 -4.33300 43.54100 1.000 19.36874 203 ASN A C 1
ATOM 1433 O O . ASN A 1 164 ? -4.44300 -5.03100 44.21400 1.000 21.81915 203 ASN A O 1
ATOM 1438 N N A ARG A 1 165 ? -6.18800 -3.63900 44.09600 0.635 18.81731 204 ARG A N 1
ATOM 1439 N N B ARG A 1 165 ? -6.20600 -3.65200 44.09100 0.365 20.24945 204 ARG A N 1
ATOM 1440 C CA A ARG A 1 165 ? -6.37400 -3.64600 45.53900 0.635 20.61451 204 ARG A CA 1
ATOM 1441 C CA B ARG A 1 165 ? -6.38100 -3.63600 45.53500 0.365 22.17705 204 ARG A CA 1
ATOM 1442 C C A ARG A 1 165 ? -7.11400 -4.90100 45.98500 0.635 22.94124 204 ARG A C 1
ATOM 1443 C C B ARG A 1 165 ? -7.01000 -4.93900 46.02700 0.365 23.71421 204 ARG A C 1
ATOM 1444 O O A ARG A 1 165 ? -7.82500 -5.52900 45.19800 0.635 23.32694 204 ARG A O 1
ATOM 1445 O O B ARG A 1 165 ? -7.78600 -5.57400 45.30700 0.365 24.06278 204 ARG A O 1
ATOM 1460 N N A PRO A 1 166 ? -6.95900 -5.28500 47.25100 0.635 24.97352 205 PRO A N 1
ATOM 1461 N N B PRO A 1 166 ? -6.69100 -5.34900 47.25200 0.365 25.15254 205 PRO A N 1
ATOM 1462 C CA A PRO A 1 166 ? -7.82700 -6.32500 47.81500 0.635 26.60557 205 PRO A CA 1
ATOM 1463 C CA B PRO A 1 166 ? -7.20300 -6.62300 47.77400 0.365 26.24581 205 PRO A CA 1
ATOM 1464 C C A PRO A 1 166 ? -9.29200 -5.92700 47.70300 0.635 27.49661 205 PRO A C 1
ATOM 1465 C C B PRO A 1 166 ? -8.71500 -6.60000 47.95500 0.365 27.12807 205 PRO A C 1
ATOM 1466 O O A PRO A 1 166 ? -9.64200 -4.74400 47.70600 0.635 27.42921 205 PRO A O 1
ATOM 1467 O O B PRO A 1 166 ? -9.36600 -5.55300 47.95200 0.365 27.58934 205 PRO A O 1
ATOM 1474 N N A ALA A 1 167 ? -10.15400 -6.93700 47.59100 0.635 28.12789 206 ALA A N 1
ATOM 1475 N N B ALA A 1 167 ? -9.26800 -7.80400 48.12100 0.365 27.65083 206 ALA A N 1
ATOM 1476 C CA A ALA A 1 167 ? -11.57900 -6.68200 47.43600 0.635 28.47103 206 ALA A CA 1
ATOM 1477 C CA B ALA A 1 167 ? -10.69600 -8.00800 48.38000 0.365 28.76574 206 ALA A CA 1
ATOM 1478 C C A ALA A 1 167 ? -12.11500 -5.90600 48.63400 0.635 27.53516 206 ALA A C 1
ATOM 1479 C C B ALA A 1 167 ? -11.58100 -7.37800 47.30700 0.365 28.50184 206 ALA A C 1
ATOM 1480 O O A ALA A 1 167 ? -11.62200 -6.03600 49.75900 0.635 28.19147 206 ALA A O 1
ATOM 1481 O O B ALA A 1 167 ? -12.71700 -6.98600 47.58100 0.365 28.39578 206 ALA A O 1
ATOM 1484 N N A HIS A 1 168 ? -13.12000 -5.06700 48.37300 0.635 26.71062 207 HIS A N 1
ATOM 1485 N N B HIS A 1 168 ? -11.06300 -7.27000 46.08300 0.365 28.31525 207 HIS A N 1
ATOM 1486 C CA A HIS A 1 168 ? -13.78800 -4.26700 49.40200 0.635 26.64755 207 HIS A CA 1
ATOM 1487 C CA B HIS A 1 168 ? -11.73600 -6.63500 44.95200 0.365 28.36582 207 HIS A CA 1
ATOM 1488 C C A HIS A 1 168 ? -12.87200 -3.21900 50.03900 0.635 25.39394 207 HIS A C 1
ATOM 1489 C C B HIS A 1 168 ? -12.10200 -5.17800 45.21800 0.365 28.83149 207 HIS A C 1
ATOM 1490 O O A HIS A 1 168 ? -13.08200 -2.83400 51.19000 0.635 26.16634 207 HIS A O 1
ATOM 1491 O O B HIS A 1 168 ? -12.79000 -4.55700 44.39900 0.365 29.59869 207 HIS A O 1
ATOM 1504 N N A THR A 1 169 ? -11.84800 -2.73500 49.32500 0.635 24.20788 208 THR A N 1
ATOM 1505 N N B THR A 1 169 ? -11.63800 -4.61400 46.33000 0.365 28.38505 208 THR A N 1
ATOM 1506 C CA A THR A 1 169 ? -10.93100 -1.73900 49.87700 0.635 24.11114 208 THR A CA 1
ATOM 1507 C CA B THR A 1 169 ? -12.11500 -3.32600 46.80200 0.365 28.05951 208 THR A CA 1
ATOM 1508 C C A THR A 1 169 ? -10.85600 -0.46500 49.03500 0.635 24.33555 208 THR A C 1
ATOM 1509 C C B THR A 1 169 ? -11.61000 -2.19500 45.91200 0.365 25.48744 208 THR A C 1
ATOM 1510 O O A THR A 1 169 ? -9.83200 0.22100 49.03200 0.635 25.20456 208 THR A O 1
ATOM 1511 O O B THR A 1 169 ? -10.67000 -2.35100 45.12800 0.365 25.47065 208 THR A O 1
ATOM 1518 N N A GLY A 1 170 ? -11.92800 -0.12800 48.32500 0.635 23.05653 209 GLY A N 1
ATOM 1519 N N B GLY A 1 170 ? -12.24900 -1.03700 46.04800 0.365 26.50286 209 GLY A N 1
ATOM 1520 C CA A GLY A 1 170 ? -11.98200 1.11800 47.59500 0.635 23.83508 209 GLY A CA 1
ATOM 1521 C CA B GLY A 1 170 ? -11.82800 0.14800 45.34300 0.365 25.96015 209 GLY A CA 1
ATOM 1522 C C A GLY A 1 170 ? -11.30200 1.04000 46.24300 0.635 22.73174 209 GLY A C 1
ATOM 1523 C C B GLY A 1 170 ? -11.42700 1.26900 46.28100 0.365 24.93301 209 GLY A C 1
ATOM 1524 O O A GLY A 1 170 ? -11.39400 0.02600 45.53900 0.635 23.89555 209 GLY A O 1
ATOM 1525 O O B GLY A 1 170 ? -11.86100 1.33200 47.43500 0.365 26.03143 209 GLY A O 1
ATOM 1526 N N A PRO A 1 171 ? -10.56700 2.10100 45.86100 0.635 21.21323 210 PRO A N 1
ATOM 1527 N N B PRO A 1 171 ? -10.58900 2.17900 45.79700 0.365 23.68603 210 PRO A N 1
ATOM 1528 C CA A PRO A 1 171 ? -10.19500 3.27400 46.66800 0.635 20.53105 210 PRO A CA 1
ATOM 1529 C CA B PRO A 1 171 ? -10.15500 3.30500 46.62700 0.365 23.03631 210 PRO A CA 1
ATOM 1530 C C A PRO A 1 171 ? -11.27800 4.34700 46.81200 0.635 19.26192 210 PRO A C 1
ATOM 1531 C C B PRO A 1 171 ? -11.24700 4.35700 46.76100 0.365 22.02412 210 PRO A C 1
ATOM 1532 O O A PRO A 1 171 ? -12.21700 4.41000 46.01500 0.635 19.82225 210 PRO A O 1
ATOM 1533 O O B PRO A 1 171 ? -12.20600 4.41100 45.98800 0.365 22.21611 210 PRO A O 1
ATOM 1540 N N A ASN A 1 172 ? -11.13900 5.18700 47.83500 0.635 19.66381 211 ASN A N 1
ATOM 1541 N N B ASN A 1 172 ? -11.08500 5.20000 47.77500 0.365 21.81024 211 ASN A N 1
ATOM 1542 C CA A ASN A 1 172 ? -12.00100 6.34400 48.01700 0.635 19.80103 211 ASN A CA 1
ATOM 1543 C CA B ASN A 1 172 ? -11.96300 6.33800 47.99200 0.365 21.53930 211 ASN A CA 1
ATOM 1544 C C A ASN A 1 172 ? -11.26700 7.60700 47.58200 0.635 20.63415 211 ASN A C 1
ATOM 1545 C C B ASN A 1 172 ? -11.25200 7.61600 47.57200 0.365 21.27572 211 ASN A C 1
ATOM 1546 O O A ASN A 1 172 ? -10.03900 7.68900 47.65700 0.635 22.64012 211 ASN A O 1
ATOM 1547 O O B ASN A 1 172 ? -10.02500 7.71800 47.64900 0.365 22.49780 211 ASN A O 1
ATOM 1556 N N . PHE A 1 173 ? -12.03400 8.59100 47.11500 1.000 20.07398 212 PHE A N 1
ATOM 1557 C CA . PHE A 1 173 ? -11.50500 9.88400 46.71100 1.000 20.42989 212 PHE A CA 1
ATOM 1558 C C . PHE A 1 173 ? -12.35700 10.96200 47.36100 1.000 21.22906 212 PHE A C 1
ATOM 1559 O O . PHE A 1 173 ? -13.56600 10.78900 47.51500 1.000 24.48983 212 PHE A O 1
ATOM 1567 N N . GLU A 1 174 ? -11.72400 12.07100 47.75100 1.000 20.66784 213 GLU A N 1
ATOM 1568 C CA . GLU A 1 174 ? -12.40000 13.16900 48.42800 1.000 22.47742 213 GLU A CA 1
ATOM 1569 C C . GLU A 1 174 ? -12.42800 14.41200 47.55300 1.000 21.24583 213 GLU A C 1
ATOM 1570 O O . GLU A 1 174 ? -11.48400 14.69200 46.80700 1.000 21.96944 213 GLU A O 1
ATOM 1576 N N . ALA A 1 175 ? -13.52200 15.16100 47.66800 1.000 19.77612 214 ALA A N 1
ATOM 1577 C CA . ALA A 1 175 ? -13.66600 16.43900 46.98600 1.000 19.47325 214 ALA A CA 1
ATOM 1578 C C . ALA A 1 175 ? -14.56400 17.33800 47.82400 1.000 19.87841 214 ALA A C 1
ATOM 1579 O O . ALA A 1 175 ? -15.25000 16.88300 48.74300 1.000 20.66928 214 ALA A O 1
ATOM 1581 N N . THR A 1 176 ? -14.53900 18.62900 47.50600 1.000 20.46220 215 THR A N 1
ATOM 1582 C CA . THR A 1 176 ? -15.47900 19.59900 48.05000 1.000 19.96693 215 THR A CA 1
ATOM 1583 C C . THR A 1 176 ? -16.50600 19.94100 46.97800 1.000 18.90069 215 THR A C 1
ATOM 1584 O O . THR A 1 176 ? -16.17500 19.99900 45.79000 1.000 20.08333 215 THR A O 1
ATOM 1588 N N . VAL A 1 177 ? -17.75600 20.14200 47.40100 1.000 18.89772 216 VAL A N 1
ATOM 1589 C CA . VAL A 1 177 ? -18.83200 20.58700 46.51800 1.000 19.92076 216 VAL A CA 1
ATOM 1590 C C . VAL A 1 177 ? -18.33400 21.70900 45.61800 1.000 20.34887 216 VAL A C 1
ATOM 1591 O O . VAL A 1 177 ? -17.78300 22.70700 46.09900 1.000 20.51983 216 VAL A O 1
ATOM 1595 N N . GLY A 1 178 ? -18.50900 21.54700 44.30600 1.000 19.59479 217 GLY A N 1
ATOM 1596 C CA . GLY A 1 178 ? -18.08500 22.53800 43.34100 1.000 19.14651 217 GLY A CA 1
ATOM 1597 C C . GLY A 1 178 ? -16.73200 22.28300 42.70900 1.000 19.27585 217 GLY A C 1
ATOM 1598 O O . GLY A 1 178 ? -16.41700 22.92500 41.69800 1.000 20.64744 217 GLY A O 1
ATOM 1599 N N . ASP A 1 179 ? -15.91900 21.38400 43.27200 1.000 19.35595 218 ASP A N 1
ATOM 1600 C CA . ASP A 1 179 ? -14.63200 21.06300 42.67000 1.000 19.44306 218 ASP A CA 1
ATOM 1601 C C . ASP A 1 179 ? -14.83900 20.48900 41.27100 1.000 18.39448 218 ASP A C 1
ATOM 1602 O O . ASP A 1 179 ? -15.78700 19.73500 41.02100 1.000 18.64832 218 ASP A O 1
ATOM 1607 N N . ARG A 1 180 ? -13.92900 20.82300 40.36200 1.000 17.78026 219 ARG A N 1
ATOM 1608 C CA . ARG A 1 180 ? -13.89300 20.20400 39.03900 1.000 17.35380 219 ARG A CA 1
ATOM 1609 C C . ARG A 1 180 ? -12.99200 18.97400 39.12900 1.000 17.41961 219 ARG A C 1
ATOM 1610 O O . ARG A 1 180 ? -11.77100 19.09400 39.30000 1.000 18.61264 219 ARG A O 1
ATOM 1618 N N . VAL A 1 181 ? -13.59600 17.78900 39.05600 1.000 16.36975 220 VAL A N 1
ATOM 1619 C CA . VAL A 1 181 ? -12.90000 16.53400 39.31900 1.000 16.80853 220 VAL A CA 1
ATOM 1620 C C . VAL A 1 181 ? -12.81300 15.74700 38.02300 1.000 16.51275 220 VAL A C 1
ATOM 1621 O O . VAL A 1 181 ? -13.82900 15.52000 37.35600 1.000 17.73402 220 VAL A O 1
ATOM 1625 N N . GLU A 1 182 ? -11.60700 15.31500 37.68400 1.000 16.12081 221 GLU A N 1
ATOM 1626 C CA . GLU A 1 182 ? -11.35400 14.53500 36.48300 1.000 16.05015 221 GLU A CA 1
ATOM 1627 C C . GLU A 1 182 ? -11.15700 13.07400 36.86100 1.000 16.14671 221 GLU A C 1
ATOM 1628 O O . GLU A 1 182 ? -10.39600 12.76600 37.78500 1.000 17.12578 221 GLU A O 1
ATOM 1634 N N . ILE A 1 183 ? -11.84700 12.18800 36.14700 1.000 15.43503 222 ILE A N 1
ATOM 1635 C CA . ILE A 1 183 ? -11.72800 10.74200 36.30200 1.000 16.25510 222 ILE A CA 1
ATOM 1636 C C . ILE A 1 183 ? -11.12400 10.18200 35.02000 1.000 16.26770 222 ILE A C 1
ATOM 1637 O O . ILE A 1 183 ? -11.59900 10.49500 33.91900 1.000 16.79801 222 ILE A O 1
ATOM 1642 N N . VAL A 1 184 ? -10.08200 9.36400 35.16100 1.000 15.77958 223 VAL A N 1
ATOM 1643 C CA . VAL A 1 184 ? -9.52400 8.57100 34.07000 1.000 16.00542 223 VAL A CA 1
ATOM 1644 C C . VAL A 1 184 ? -9.87600 7.12400 34.36800 1.000 15.43693 223 VAL A C 1
ATOM 1645 O O . VAL A 1 184 ? -9.53200 6.60800 35.43900 1.000 16.52268 223 VAL A O 1
ATOM 1649 N N A MET A 1 185 ? -10.56700 6.47100 33.43800 0.098 16.06604 224 MET A N 1
ATOM 1650 N N B MET A 1 185 ? -10.54900 6.46700 33.42400 0.902 14.18726 224 MET A N 1
ATOM 1651 C CA A MET A 1 185 ? -11.05000 5.11000 33.63500 0.098 16.87887 224 MET A CA 1
ATOM 1652 C CA B MET A 1 185 ? -11.07400 5.12000 33.61200 0.902 14.86130 224 MET A CA 1
ATOM 1653 C C A MET A 1 185 ? -10.41600 4.19800 32.59500 0.098 16.00058 224 MET A C 1
ATOM 1654 C C B MET A 1 185 ? -10.42700 4.19600 32.58600 0.902 15.62258 224 MET A C 1
ATOM 1655 O O A MET A 1 185 ? -10.59200 4.40700 31.39000 0.098 16.38397 224 MET A O 1
ATOM 1656 O O B MET A 1 185 ? -10.59100 4.39600 31.37800 0.902 17.56710 224 MET A O 1
ATOM 1665 N N . ILE A 1 186 ? -9.68300 3.19300 33.06600 1.000 14.78928 225 ILE A N 1
ATOM 1666 C CA . ILE A 1 186 ? -8.99900 2.22300 32.21400 1.000 14.30768 225 ILE A CA 1
ATOM 1667 C C . ILE A 1 186 ? -9.45800 0.82900 32.61900 1.000 13.04358 225 ILE A C 1
ATOM 1668 O O . ILE A 1 186 ? -9.70300 0.56800 33.80000 1.000 14.00785 225 ILE A O 1
ATOM 1673 N N . THR A 1 187 ? -9.52900 -0.08200 31.64400 1.000 13.18147 226 THR A N 1
ATOM 1674 C CA . THR A 1 187 ? -9.89300 -1.46900 31.89800 1.000 13.17602 226 THR A CA 1
ATOM 1675 C C . THR A 1 187 ? -8.79700 -2.37900 31.35600 1.000 12.41919 226 THR A C 1
ATOM 1676 O O . THR A 1 187 ? -8.17900 -2.07300 30.33200 1.000 12.58924 226 THR A O 1
ATOM 1680 N N . HIS A 1 188 ? -8.54900 -3.49300 32.04500 1.000 12.89476 227 HIS A N 1
ATOM 1681 C CA . HIS A 1 188 ? -7.52500 -4.43900 31.61500 1.000 12.35791 227 HIS A CA 1
ATOM 1682 C C . HIS A 1 188 ? -7.94900 -5.85400 31.97500 1.000 12.08409 227 HIS A C 1
ATOM 1683 O O . HIS A 1 188 ? -8.73400 -6.07100 32.90100 1.000 12.70845 227 HIS A O 1
ATOM 1690 N N . GLY A 1 189 ? -7.40000 -6.81700 31.23600 1.000 12.47092 228 GLY A N 1
ATOM 1691 C CA . GLY A 1 189 ? -7.47800 -8.21300 31.62500 1.000 13.11051 228 GLY A CA 1
ATOM 1692 C C . GLY A 1 189 ? -8.38800 -9.05200 30.75500 1.000 12.56484 228 GLY A C 1
ATOM 1693 O O . GLY A 1 189 ? -8.24700 -9.06500 29.52800 1.000 12.85125 228 GLY A O 1
ATOM 1694 N N . GLU A 1 190 ? -9.33500 -9.75000 31.39300 1.000 12.77426 229 GLU A N 1
ATOM 1695 C CA A GLU A 1 190 ? -10.14200 -10.77200 30.73900 0.439 11.93171 229 GLU A CA 1
ATOM 1696 C CA B GLU A 1 190 ? -10.13700 -10.76900 30.73300 0.561 12.47374 229 GLU A CA 1
ATOM 1697 C C . GLU A 1 190 ? -11.61100 -10.41600 30.59900 1.000 12.12920 229 GLU A C 1
ATOM 1698 O O . GLU A 1 190 ? -12.29400 -11.00700 29.74900 1.000 13.76245 229 GLU A O 1
ATOM 1709 N N . TYR A 1 191 ? -12.12000 -9.48600 31.40600 1.000 12.74919 230 TYR A N 1
ATOM 1710 C CA . TYR A 1 191 ? -13.55500 -9.31400 31.57700 1.000 12.89646 230 TYR A CA 1
ATOM 1711 C C . TYR A 1 191 ? -14.05600 -7.96100 31.09400 1.000 11.73304 230 TYR A C 1
ATOM 1712 O O . TYR A 1 191 ? -13.34400 -6.95000 31.15300 1.000 13.10586 230 TYR A O 1
ATOM 1721 N N . TYR A 1 192 ? -15.30900 -7.95200 30.63200 1.000 11.59900 231 TYR A N 1
ATOM 1722 C CA . TYR A 1 192 ? -16.02200 -6.69600 30.43600 1.000 11.68206 231 TYR A CA 1
ATOM 1723 C C . TYR A 1 192 ? -16.55700 -6.19100 31.78400 1.000 12.35899 231 TYR A C 1
ATOM 1724 O O . TYR A 1 192 ? -16.79700 -6.96800 32.72500 1.000 12.69694 231 TYR A O 1
ATOM 1733 N N . HIS A 1 193 ? -16.75400 -4.87400 31.86300 1.000 12.83308 232 HIS A N 1
ATOM 1734 C CA . HIS A 1 193 ? -17.26800 -4.21900 33.06700 1.000 12.47546 232 HIS A CA 1
ATOM 1735 C C . HIS A 1 193 ? -18.23200 -3.11400 32.65700 1.000 13.21034 232 HIS A C 1
ATOM 1736 O O . HIS A 1 193 ? -18.31600 -2.74900 31.48300 1.000 14.01576 232 HIS A O 1
ATOM 1743 N N . THR A 1 194 ? -18.98300 -2.59700 33.63200 1.000 13.08957 233 THR A N 1
ATOM 1744 C CA . THR A 1 194 ? -19.75200 -1.36800 33.45200 1.000 12.20856 233 THR A CA 1
ATOM 1745 C C . THR A 1 194 ? -19.46000 -0.41500 34.60400 1.000 14.59834 233 THR A C 1
ATOM 1746 O O . THR A 1 194 ? -19.72300 -0.73400 35.76000 1.000 19.52852 233 THR A O 1
ATOM 1750 N N . PHE A 1 195 ? -18.91300 0.74700 34.29400 1.000 14.67923 234 PHE A N 1
ATOM 1751 C CA . PHE A 1 195 ? -18.56200 1.73100 35.30700 1.000 14.46877 234 PHE A CA 1
ATOM 1752 C C . PHE A 1 195 ? -19.75700 2.64000 35.58200 1.000 14.92043 234 PHE A C 1
ATOM 1753 O O . PHE A 1 195 ? -20.34000 3.19600 34.65100 1.000 15.99704 234 PHE A O 1
ATOM 1761 N N . HIS A 1 196 ? -20.11700 2.79700 36.86500 1.000 14.73782 235 HIS A N 1
ATOM 1762 C CA . HIS A 1 196 ? -21.24400 3.63600 37.27400 1.000 14.55522 235 HIS A CA 1
ATOM 1763 C C . HIS A 1 196 ? -20.85700 4.53300 38.44100 1.000 14.34186 235 HIS A C 1
ATOM 1764 O O . HIS A 1 196 ? -20.18600 4.08800 39.37800 1.000 15.48676 235 HIS A O 1
ATOM 1771 N N . MET A 1 197 ? -21.29900 5.79100 38.39600 1.000 15.36190 236 MET A N 1
ATOM 1772 C CA . MET A 1 197 ? -21.13600 6.71600 39.51500 1.000 16.12289 236 MET A CA 1
ATOM 1773 C C . MET A 1 197 ? -22.50100 7.19000 39.98800 1.000 15.69598 236 MET A C 1
ATOM 1774 O O . MET A 1 197 ? -23.27600 7.73400 39.19100 1.000 18.13543 236 MET A O 1
ATOM 1779 N N . HIS A 1 198 ? -22.76900 7.04300 41.28700 1.000 15.45030 237 HIS A N 1
ATOM 1780 C CA . HIS A 1 198 ? -23.97900 7.61900 41.86300 1.000 15.27670 237 HIS A CA 1
ATOM 1781 C C . HIS A 1 198 ? -23.87500 9.14100 41.88400 1.000 15.67889 237 HIS A C 1
ATOM 1782 O O . HIS A 1 198 ? -22.80400 9.70500 42.14000 1.000 17.11714 237 HIS A O 1
ATOM 1789 N N . GLY A 1 199 ? -25.00300 9.80500 41.63200 1.000 16.01257 238 GLY A N 1
ATOM 1790 C CA . GLY A 1 199 ? -25.13200 11.24000 41.79700 1.000 17.86478 238 GLY A CA 1
ATOM 1791 C C . GLY A 1 199 ? -24.48200 12.09600 40.73000 1.000 17.61059 238 GLY A C 1
ATOM 1792 O O . GLY A 1 199 ? -24.61700 13.32500 40.79100 1.000 18.33474 238 GLY A O 1
ATOM 1793 N N . HIS A 1 200 ? -23.79300 11.50400 39.75300 1.000 16.35608 239 HIS A N 1
ATOM 1794 C CA . HIS A 1 200 ? -23.01200 12.27300 38.79200 1.000 16.18646 239 HIS A CA 1
ATOM 1795 C C . HIS A 1 200 ? -23.18500 11.66200 37.41000 1.000 16.69594 239 HIS A C 1
ATOM 1796 O O . HIS A 1 200 ? -23.61300 10.51600 37.27000 1.000 18.37879 239 HIS A O 1
ATOM 1803 N N . HIS A 1 201 ? -22.86000 12.44500 36.38500 1.000 16.27604 240 HIS A N 1
ATOM 1804 C CA . HIS A 1 201 ? -23.15500 12.07300 35.00600 1.000 16.82634 240 HIS A CA 1
ATOM 1805 C C . HIS A 1 201 ? -22.21600 12.85500 34.10200 1.000 16.46209 240 HIS A C 1
ATOM 1806 O O . HIS A 1 201 ? -21.71800 13.92000 34.48000 1.000 17.84685 240 HIS A O 1
ATOM 1813 N N . TRP A 1 202 ? -21.97100 12.31700 32.90400 1.000 15.35203 241 TRP A N 1
ATOM 1814 C CA . TRP A 1 202 ? -21.02800 12.94800 31.98700 1.000 16.11000 241 TRP A CA 1
ATOM 1815 C C . TRP A 1 202 ? -21.45900 12.70900 30.54300 1.000 15.27356 241 TRP A C 1
ATOM 1816 O O . TRP A 1 202 ? -22.35100 11.91000 30.26200 1.000 15.63001 241 TRP A O 1
ATOM 1827 N N . ALA A 1 203 ? -20.82500 13.43200 29.62400 1.000 16.67053 242 ALA A N 1
ATOM 1828 C CA . ALA A 1 203 ? -21.10400 13.27800 28.20100 1.000 16.24994 242 ALA A CA 1
ATOM 1829 C C . ALA A 1 203 ? -20.17900 12.21800 27.61500 1.000 15.51772 242 ALA A C 1
ATOM 1830 O O . ALA A 1 203 ? -18.98300 12.19600 27.90600 1.000 15.77974 242 ALA A O 1
ATOM 1832 N N . ASP A 1 204 ? -20.73200 11.34800 26.76900 1.000 15.25995 243 ASP A N 1
ATOM 1833 C CA . ASP A 1 204 ? -19.94200 10.27500 26.15500 1.000 15.40810 243 ASP A CA 1
ATOM 1834 C C . ASP A 1 204 ? -19.22000 10.81900 24.91600 1.000 16.55528 243 ASP A C 1
ATOM 1835 O O . ASP A 1 204 ? -19.58200 10.55200 23.77000 1.000 17.76117 243 ASP A O 1
ATOM 1840 N N . ASN A 1 205 ? -18.18900 11.62400 25.16500 1.000 17.17883 244 ASN A N 1
ATOM 1841 C CA . ASN A 1 205 ? -17.40400 12.24300 24.09200 1.000 16.40544 244 ASN A CA 1
ATOM 1842 C C . ASN A 1 205 ? -15.95800 12.39100 24.56400 1.000 17.52497 244 ASN A C 1
ATOM 1843 O O . ASN A 1 205 ? -15.56900 11.84900 25.60500 1.000 18.78317 244 ASN A O 1
ATOM 1848 N N . ARG A 1 206 ? -15.15400 13.14000 23.80200 1.000 17.77173 245 ARG A N 1
ATOM 1849 C CA . ARG A 1 206 ? -13.72100 13.19200 24.09200 1.000 18.77171 245 ARG A CA 1
ATOM 1850 C C . ARG A 1 206 ? -13.43200 13.71500 25.49900 1.000 19.41889 245 ARG A C 1
ATOM 1851 O O . ARG A 1 206 ? -12.63800 13.12400 26.23900 1.000 20.60797 245 ARG A O 1
ATOM 1859 N N . THR A 1 207 ? -14.03000 14.84700 25.87400 1.000 19.17550 246 THR A N 1
ATOM 1860 C CA . THR A 1 207 ? -13.70000 15.48300 27.14500 1.000 19.52394 246 THR A CA 1
ATOM 1861 C C . THR A 1 207 ? -14.63000 15.09800 28.28600 1.000 19.31018 246 THR A C 1
ATOM 1862 O O . THR A 1 207 ? -14.32800 15.42600 29.44000 1.000 19.76044 246 THR A O 1
ATOM 1866 N N . GLY A 1 208 ? -15.75500 14.44900 28.00500 1.000 18.61637 247 GLY A N 1
ATOM 1867 C CA . GLY A 1 208 ? -16.73000 14.18300 29.04400 1.000 17.91492 247 GLY A CA 1
ATOM 1868 C C . GLY A 1 208 ? -17.69900 15.31800 29.32700 1.000 18.91763 247 GLY A C 1
ATOM 1869 O O . GLY A 1 208 ? -18.58500 15.16100 30.18000 1.000 19.90583 247 GLY A O 1
ATOM 1870 N N A MET A 1 209 ? -17.55500 16.46400 28.66500 0.619 19.38526 248 MET A N 1
ATOM 1871 N N B MET A 1 209 ? -17.57400 16.43600 28.61800 0.381 19.49496 248 MET A N 1
ATOM 1872 C CA A MET A 1 209 ? -18.53100 17.54000 28.76800 0.619 19.96241 248 MET A CA 1
ATOM 1873 C CA B MET A 1 209 ? -18.47300 17.57200 28.73700 0.381 20.11282 248 MET A CA 1
ATOM 1874 C C A MET A 1 209 ? -18.96600 17.94300 27.36800 0.619 18.87370 248 MET A C 1
ATOM 1875 C C B MET A 1 209 ? -18.96800 17.91800 27.34100 0.381 18.97940 248 MET A C 1
ATOM 1876 O O A MET A 1 209 ? -18.16000 17.94200 26.43100 0.619 18.92027 248 MET A O 1
ATOM 1877 O O B MET A 1 209 ? -18.20000 17.85800 26.37500 0.381 18.90683 248 MET A O 1
ATOM 1886 N N . LEU A 1 210 ? -20.24900 18.26100 27.22900 1.000 18.26604 249 LEU A N 1
ATOM 1887 C CA . LEU A 1 210 ? -20.77000 18.70800 25.94300 1.000 18.34243 249 LEU A CA 1
ATOM 1888 C C . LEU A 1 210 ? -20.06300 19.98900 25.51900 1.000 19.18669 249 LEU A C 1
ATOM 1889 O O . LEU A 1 210 ? -19.75400 20.85500 26.34700 1.000 20.68447 249 LEU A O 1
ATOM 1894 N N . THR A 1 211 ? -19.78100 20.09900 24.22200 1.000 20.13787 250 THR A N 1
ATOM 1895 C CA . THR A 1 211 ? -19.09400 21.29100 23.73700 1.000 20.92645 250 THR A CA 1
ATOM 1896 C C . THR A 1 211 ? -19.99600 22.51800 23.69700 1.000 22.55637 250 THR A C 1
ATOM 1897 O O . THR A 1 211 ? -19.49000 23.63500 23.53100 1.000 24.08006 250 THR A O 1
ATOM 1901 N N . GLY A 1 212 ? -21.30700 22.33700 23.84100 1.000 22.45651 251 GLY A N 1
ATOM 1902 C CA . GLY A 1 212 ? -22.26500 23.40900 23.71000 1.000 22.99106 251 GLY A CA 1
ATOM 1903 C C . GLY A 1 212 ? -23.61500 22.84600 23.31400 1.000 22.97890 251 GLY A C 1
ATOM 1904 O O . GLY A 1 212 ? -23.81500 21.62700 23.28800 1.000 23.37795 251 GLY A O 1
ATOM 1905 N N . PRO A 1 213 ? -24.56800 23.72200 22.98200 1.000 23.93172 252 PRO A N 1
ATOM 1906 C CA . PRO A 1 213 ? -25.92900 23.25100 22.68200 1.000 25.49594 252 PRO A CA 1
ATOM 1907 C C . PRO A 1 213 ? -26.04800 22.42500 21.40900 1.000 27.37755 252 PRO A C 1
ATOM 1908 O O . PRO A 1 213 ? -27.10200 21.81100 21.19600 1.000 30.46403 252 PRO A O 1
ATOM 1912 N N . ASP A 1 214 ? -25.02300 22.37500 20.56400 1.000 25.90776 253 ASP A N 1
ATOM 1913 C CA . ASP A 1 214 ? -25.09800 21.60800 19.32800 1.000 27.38598 253 ASP A CA 1
ATOM 1914 C C . ASP A 1 214 ? -24.48000 20.21700 19.43600 1.000 26.19680 253 ASP A C 1
ATOM 1915 O O . ASP A 1 214 ? -24.49300 19.47300 18.45400 1.000 29.14280 253 ASP A O 1
ATOM 1920 N N . ASP A 1 215 ? -23.96500 19.83700 20.59800 1.000 22.71902 254 ASP A N 1
ATOM 1921 C CA . ASP A 1 215 ? -23.30100 18.54500 20.75300 1.000 21.25671 254 ASP A CA 1
ATOM 1922 C C . ASP A 1 215 ? -24.34900 17.46700 21.02200 1.000 21.21394 254 ASP A C 1
ATOM 1923 O O . ASP A 1 215 ? -25.04500 17.54100 22.04000 1.000 20.18538 254 ASP A O 1
ATOM 1928 N N . PRO A 1 216 ? -24.50500 16.47500 20.14700 1.000 20.81546 255 PRO A N 1
ATOM 1929 C CA . PRO A 1 216 ? -25.56900 15.47100 20.30600 1.000 21.27890 255 PRO A CA 1
ATOM 1930 C C . PRO A 1 216 ? -25.17900 14.25400 21.13700 1.000 20.98062 255 PRO A C 1
ATOM 1931 O O . PRO A 1 216 ? -25.96100 13.29600 21.19000 1.000 22.36945 255 PRO A O 1
ATOM 1935 N N . SER A 1 217 ? -24.00700 14.26600 21.77200 1.000 19.69550 256 SER A N 1
ATOM 1936 C CA . SER A 1 217 ? -23.51300 13.10000 22.49700 1.000 18.88004 256 SER A CA 1
ATOM 1937 C C . SER A 1 217 ? -24.49200 12.67100 23.58300 1.000 18.81522 256 SER A C 1
ATOM 1938 O O . SER A 1 217 ? -25.09000 13.50700 24.26300 1.000 19.18390 256 SER A O 1
ATOM 1941 N N . GLN A 1 218 ? -24.64400 11.35200 23.75600 1.000 18.34108 257 GLN A N 1
ATOM 1942 C CA . GLN A 1 218 ? -25.46900 10.85800 24.85100 1.000 18.10228 257 GLN A CA 1
ATOM 1943 C C . GLN A 1 218 ? -24.83600 11.24700 26.18800 1.000 17.93317 257 GLN A C 1
ATOM 1944 O O . GLN A 1 218 ? -23.60800 11.24900 26.34300 1.000 19.53571 257 GLN A O 1
ATOM 1950 N N . VAL A 1 219 ? -25.68600 11.61400 27.14300 1.000 16.33999 258 VAL A N 1
ATOM 1951 C CA . VAL A 1 219 ? -25.27300 11.87500 28.51500 1.000 16.03078 258 VAL A CA 1
ATOM 1952 C C . VAL A 1 219 ? -25.58700 10.61800 29.30700 1.000 15.73441 258 VAL A C 1
ATOM 1953 O O . VAL A 1 219 ? -26.68100 10.05200 29.17200 1.000 16.38077 258 VAL A O 1
ATOM 1957 N N . ILE A 1 220 ? -24.61300 10.14200 30.09000 1.000 15.36713 259 ILE A N 1
ATOM 1958 C CA . ILE A 1 220 ? -24.67100 8.81600 30.69500 1.000 14.56444 259 ILE A CA 1
ATOM 1959 C C . ILE A 1 220 ? -24.16000 8.88100 32.12800 1.000 14.58128 259 ILE A C 1
ATOM 1960 O O . ILE A 1 220 ? -23.49700 9.83700 32.53000 1.000 15.69192 259 ILE A O 1
ATOM 1965 N N . ASP A 1 221 ? -24.46500 7.82600 32.89600 1.000 14.10221 260 ASP A N 1
ATOM 1966 C CA . ASP A 1 221 ? -23.82400 7.59700 34.18900 1.000 13.50792 260 ASP A CA 1
ATOM 1967 C C . ASP A 1 221 ? -23.32100 6.16400 34.32600 1.000 14.05511 260 ASP A C 1
ATOM 1968 O O . ASP A 1 221 ? -22.91400 5.75600 35.42500 1.000 14.89747 260 ASP A O 1
ATOM 1973 N N . ASN A 1 222 ? -23.31400 5.40700 33.22900 1.000 13.50376 261 ASN A N 1
ATOM 1974 C CA . ASN A 1 222 ? -23.00600 3.98200 33.22100 1.000 13.54560 261 ASN A CA 1
ATOM 1975 C C . ASN A 1 222 ? -22.42500 3.71600 31.84100 1.000 13.50111 261 ASN A C 1
ATOM 1976 O O . ASN A 1 222 ? -22.98200 4.18800 30.84700 1.000 15.68442 261 ASN A O 1
ATOM 1981 N N A LYS A 1 223 ? -21.31200 2.98100 31.77600 0.821 13.51025 262 LYS A N 1
ATOM 1982 N N B LYS A 1 223 ? -21.31600 2.98000 31.77500 0.179 13.92269 262 LYS A N 1
ATOM 1983 C CA A LYS A 1 223 ? -20.60900 2.77700 30.51100 0.821 13.73238 262 LYS A CA 1
ATOM 1984 C CA B LYS A 1 223 ? -20.63900 2.77100 30.50000 0.179 14.36500 262 LYS A CA 1
ATOM 1985 C C A LYS A 1 223 ? -19.94400 1.40700 30.48200 0.821 14.11384 262 LYS A C 1
ATOM 1986 C C B LYS A 1 223 ? -19.95700 1.41200 30.48100 0.179 14.34466 262 LYS A C 1
ATOM 1987 O O A LYS A 1 223 ? -19.18800 1.06300 31.39600 0.821 15.19580 262 LYS A O 1
ATOM 1988 O O B LYS A 1 223 ? -19.21500 1.07400 31.40900 0.179 14.62070 262 LYS A O 1
ATOM 1999 N N . ILE A 1 224 ? -20.19800 0.64700 29.41700 1.000 14.11401 263 ILE A N 1
ATOM 2000 C CA . ILE A 1 224 ? -19.55100 -0.65000 29.23800 1.000 13.41347 263 ILE A CA 1
ATOM 2001 C C . ILE A 1 224 ? -18.13200 -0.45300 28.71700 1.000 13.66501 263 ILE A C 1
ATOM 2002 O O . ILE A 1 224 ? -17.87100 0.40600 27.86300 1.000 17.07412 263 ILE A O 1
ATOM 2007 N N A CYS A 1 225 ? -17.20600 -1.25300 29.23900 0.625 11.79811 264 CYS A N 1
ATOM 2008 N N B CYS A 1 225 ? -17.19600 -1.24600 29.22700 0.375 14.27771 264 CYS A N 1
ATOM 2009 C CA A CYS A 1 225 ? -15.80400 -1.17600 28.86200 0.625 13.15373 264 CYS A CA 1
ATOM 2010 C CA B CYS A 1 225 ? -15.82500 -1.15900 28.74900 0.375 16.33640 264 CYS A CA 1
ATOM 2011 C C A CYS A 1 225 ? -15.20800 -2.57500 28.82800 0.625 12.43898 264 CYS A C 1
ATOM 2012 C C B CYS A 1 225 ? -15.14400 -2.51100 28.88100 0.375 14.82291 264 CYS A C 1
ATOM 2013 O O A CYS A 1 225 ? -15.68100 -3.48700 29.51000 0.625 13.13600 264 CYS A O 1
ATOM 2014 O O B CYS A 1 225 ? -15.48100 -3.31700 29.75300 0.375 15.83621 264 CYS A O 1
ATOM 2019 N N . GLY A 1 226 ? -14.18800 -2.75000 27.99200 1.000 13.64671 265 GLY A N 1
ATOM 2020 C CA . GLY A 1 226 ? -13.45800 -3.98900 27.96400 1.000 13.05027 265 GLY A CA 1
ATOM 2021 C C . GLY A 1 226 ? -11.96700 -3.76300 28.01500 1.000 11.88993 265 GLY A C 1
ATOM 2022 O O . GLY A 1 226 ? -11.49100 -2.62000 28.05700 1.000 12.65967 265 GLY A O 1
ATOM 2023 N N . PRO A 1 227 ? -11.20300 -4.86000 28.02000 1.000 11.16250 266 PRO A N 1
ATOM 2024 C CA . PRO A 1 227 ? -9.74800 -4.76600 28.17900 1.000 11.18173 266 PRO A CA 1
ATOM 2025 C C . PRO A 1 227 ? -9.08500 -3.80000 27.20900 1.000 11.67551 266 PRO A C 1
ATOM 2026 O O . PRO A 1 227 ? -9.27000 -3.87600 25.99000 1.000 12.19309 266 PRO A O 1
ATOM 2030 N N . ALA A 1 228 ? -8.30200 -2.89200 27.78400 1.000 12.67863 267 ALA A N 1
ATOM 2031 C CA . ALA A 1 228 ? -7.51700 -1.82200 27.16800 1.000 12.76030 267 ALA A CA 1
ATOM 2032 C C . ALA A 1 228 ? -8.34400 -0.63000 26.71700 1.000 12.55746 267 ALA A C 1
ATOM 2033 O O . ALA A 1 228 ? -7.77800 0.28200 26.07400 1.000 13.88865 267 ALA A O 1
ATOM 2035 N N . ASP A 1 229 ? -9.64100 -0.59100 27.01800 1.000 13.36050 268 ASP A N 1
ATOM 2036 C CA . ASP A 1 229 ? -10.39900 0.63900 26.80800 1.000 13.18146 268 ASP A CA 1
ATOM 2037 C C . ASP A 1 229 ? -9.95400 1.71200 27.79700 1.000 13.23938 268 ASP A C 1
ATOM 2038 O O . ASP A 1 229 ? -9.60900 1.43200 28.95500 1.000 15.17950 268 ASP A O 1
ATOM 2043 N N . SER A 1 230 ? -9.97200 2.95900 27.33800 1.000 13.04778 269 SER A N 1
ATOM 2044 C CA . SER A 1 230 ? -9.77100 4.09000 28.23200 1.000 13.92835 269 SER A CA 1
ATOM 2045 C C . SER A 1 230 ? -10.70200 5.22200 27.83100 1.000 13.73401 269 SER A C 1
ATOM 2046 O O . SER A 1 230 ? -10.96300 5.43900 26.64100 1.000 14.99968 269 SER A O 1
ATOM 2049 N N . PHE A 1 231 ? -11.20800 5.93300 28.83600 1.000 13.82439 270 PHE A N 1
ATOM 2050 C CA . PHE A 1 231 ? -11.99000 7.14100 28.62400 1.000 13.46947 270 PHE A CA 1
ATOM 2051 C C . PHE A 1 231 ? -11.82900 8.00500 29.86300 1.000 13.62463 270 PHE A C 1
ATOM 2052 O O . PHE A 1 231 ? -11.30500 7.56400 30.88500 1.000 15.02100 270 PHE A O 1
ATOM 2060 N N . GLY A 1 232 ? -12.26700 9.25400 29.76600 1.000 14.51670 271 GLY A N 1
ATOM 2061 C CA . GLY A 1 232 ? -12.22400 10.10300 30.94100 1.000 15.10914 271 GLY A CA 1
ATOM 2062 C C . GLY A 1 232 ? -13.26900 11.18600 30.83400 1.000 14.71358 271 GLY A C 1
ATOM 2063 O O . GLY A 1 232 ? -13.91700 11.36500 29.79700 1.000 15.75461 271 GLY A O 1
ATOM 2064 N N . PHE A 1 233 ? -13.42600 11.91700 31.93400 1.000 14.29456 272 PHE A N 1
ATOM 2065 C CA . PHE A 1 233 ? -14.41500 12.98300 31.97700 1.000 15.86849 272 PHE A CA 1
ATOM 2066 C C . PHE A 1 233 ? -14.10200 13.88700 33.15500 1.000 16.33862 272 PHE A C 1
ATOM 2067 O O . PHE A 1 233 ? -13.30800 13.55000 34.03700 1.000 16.26936 272 PHE A O 1
ATOM 2075 N N . GLN A 1 234 ? -14.74700 15.04600 33.16200 1.000 17.17488 273 GLN A N 1
ATOM 2076 C CA . GLN A 1 234 ? -14.72900 15.93400 34.31000 1.000 17.72485 273 GLN A CA 1
ATOM 2077 C C . GLN A 1 234 ? -16.15700 16.16100 34.77500 1.000 19.36196 273 GLN A C 1
ATOM 2078 O O . GLN A 1 234 ? -17.07600 16.33000 33.95900 1.000 21.91742 273 GLN A O 1
ATOM 2084 N N . ILE A 1 235 ? -16.33900 16.13400 36.08800 1.000 17.71288 274 ILE A N 1
ATOM 2085 C CA . ILE A 1 235 ? -17.62200 16.41500 36.70600 1.000 17.32588 274 ILE A CA 1
ATOM 2086 C C . ILE A 1 235 ? -17.42000 17.54900 37.69800 1.000 17.22884 274 ILE A C 1
ATOM 2087 O O . ILE A 1 235 ? -16.30900 17.80100 38.17100 1.000 18.59529 274 ILE A O 1
ATOM 2092 N N . ILE A 1 236 ? -18.51200 18.23700 38.01200 1.000 16.77810 275 ILE A N 1
ATOM 2093 C CA . ILE A 1 236 ? -18.53900 19.20000 39.10700 1.000 17.20647 275 ILE A CA 1
ATOM 2094 C C . ILE A 1 236 ? -19.07200 18.45400 40.32400 1.000 17.64921 275 ILE A C 1
ATOM 2095 O O . ILE A 1 236 ? -20.22600 18.01000 40.33500 1.000 17.77416 275 ILE A O 1
ATOM 2100 N N . ALA A 1 237 ? -18.22300 18.29100 41.34000 1.000 16.99097 276 ALA A N 1
ATOM 2101 C CA . ALA A 1 237 ? -18.59000 17.49300 42.50600 1.000 17.36224 276 ALA A CA 1
ATOM 2102 C C . ALA A 1 237 ? -19.85100 18.04100 43.16200 1.000 17.87329 276 ALA A C 1
ATOM 2103 O O . ALA A 1 237 ? -19.92700 19.22600 43.49400 1.000 18.21636 276 ALA A O 1
ATOM 2105 N N . GLY A 1 238 ? -20.84500 17.17300 43.35100 1.000 17.27877 277 GLY A N 1
ATOM 2106 C CA . GLY A 1 238 ? -22.08900 17.57100 43.98500 1.000 17.83079 277 GLY A CA 1
ATOM 2107 C C . GLY A 1 238 ? -23.02800 18.41400 43.14600 1.000 17.81598 277 GLY A C 1
ATOM 2108 O O . GLY A 1 238 ? -24.02100 18.92200 43.68000 1.000 18.51447 277 GLY A O 1
ATOM 2109 N N . GLU A 1 239 ? -22.77900 18.55700 41.84900 1.000 18.01899 278 GLU A N 1
ATOM 2110 C CA . GLU A 1 239 ? -23.57800 19.47700 41.04600 1.000 18.82446 278 GLU A CA 1
ATOM 2111 C C . GLU A 1 239 ? -25.02900 19.01800 40.98000 1.000 19.36276 278 GLU A C 1
ATOM 2112 O O . GLU A 1 239 ? -25.32200 17.91900 40.50200 1.000 18.93151 278 GLU A O 1
ATOM 2118 N N . GLY A 1 240 ? -25.94100 19.86700 41.45400 1.000 19.85123 279 GLY A N 1
ATOM 2119 C CA . GLY A 1 240 ? -27.34600 19.52600 41.50600 1.000 20.02571 279 GLY A CA 1
ATOM 2120 C C . GLY A 1 240 ? -27.73500 18.46500 42.51800 1.000 20.81318 279 GLY A C 1
ATOM 2121 O O . GLY A 1 240 ? -28.91700 18.10200 42.57300 1.000 21.67060 279 GLY A O 1
ATOM 2122 N N . VAL A 1 241 ? -26.79300 17.94700 43.31500 1.000 19.04075 280 VAL A N 1
ATOM 2123 C CA . VAL A 1 241 ? -27.06600 16.79800 44.18300 1.000 18.21852 280 VAL A CA 1
ATOM 2124 C C . VAL A 1 241 ? -26.56400 16.99400 45.61200 1.000 18.45074 280 VAL A C 1
ATOM 2125 O O . VAL A 1 241 ? -27.08800 16.37200 46.54000 1.000 19.57970 280 VAL A O 1
ATOM 2129 N N . GLY A 1 242 ? -25.53700 17.83000 45.80000 1.000 18.62729 281 GLY A N 1
ATOM 2130 C CA . GLY A 1 242 ? -25.03500 18.14100 47.12800 1.000 18.56962 281 GLY A CA 1
ATOM 2131 C C . GLY A 1 242 ? -23.96700 17.19300 47.64700 1.000 19.06263 281 GLY A C 1
ATOM 2132 O O . GLY A 1 242 ? -23.45700 16.30600 46.95300 1.000 19.16204 281 GLY A O 1
ATOM 2133 N N . ALA A 1 243 ? -23.62800 17.40100 48.92000 1.000 19.05084 282 ALA A N 1
ATOM 2134 C CA . ALA A 1 243 ? -22.58400 16.62800 49.57700 1.000 19.10565 282 ALA A CA 1
ATOM 2135 C C . ALA A 1 243 ? -23.08100 15.22100 49.91500 1.000 19.63835 282 ALA A C 1
ATOM 2136 O O . ALA A 1 243 ? -24.28300 14.96600 50.02500 1.000 20.56775 282 ALA A O 1
ATOM 2138 N N . GLY A 1 244 ? -22.13900 14.30500 50.08800 1.000 19.23898 283 GLY A N 1
ATOM 2139 C CA . GLY A 1 244 ? -22.49200 12.94500 50.44300 1.000 19.77293 283 GLY A CA 1
ATOM 2140 C C . GLY A 1 244 ? -21.39900 11.97000 50.08100 1.000 18.87289 283 GLY A C 1
ATOM 2141 O O . GLY A 1 244 ? -20.43900 12.29300 49.37800 1.000 19.89266 283 GLY A O 1
ATOM 2142 N N . ALA A 1 245 ? -21.56300 10.74300 50.57700 1.000 18.45409 284 ALA A N 1
ATOM 2143 C CA . ALA A 1 245 ? -20.67500 9.64000 50.22100 1.000 18.99620 284 ALA A CA 1
ATOM 2144 C C . ALA A 1 245 ? -21.26300 8.98600 48.97800 1.000 18.89471 284 ALA A C 1
ATOM 2145 O O . ALA A 1 245 ? -22.14500 8.12900 49.07100 1.000 19.56500 284 ALA A O 1
ATOM 2147 N N . TRP A 1 246 ? -20.77400 9.40100 47.80900 1.000 17.46235 285 TRP A N 1
ATOM 2148 C CA . TRP A 1 246 ? -21.33100 8.99300 46.52100 1.000 17.49085 285 TRP A CA 1
ATOM 2149 C C . TRP A 1 246 ? -20.59200 7.75700 46.01000 1.000 18.23857 285 TRP A C 1
ATOM 2150 O O . TRP A 1 246 ? -19.41000 7.83200 45.65200 1.000 18.77849 285 TRP A O 1
ATOM 2161 N N . MET A 1 247 ? -21.29000 6.62100 45.96300 1.000 18.10380 286 MET A N 1
ATOM 2162 C CA . MET A 1 247 ? -20.66000 5.37800 45.53800 1.000 19.42260 286 MET A CA 1
ATOM 2163 C C . MET A 1 247 ? -20.33200 5.41200 44.05300 1.000 17.59086 286 MET A C 1
ATOM 2164 O O . MET A 1 247 ? -21.09400 5.94700 43.24200 1.000 18.00428 286 MET A O 1
ATOM 2169 N N . TYR A 1 248 ? -19.20100 4.81200 43.69400 1.000 16.32315 287 TYR A N 1
ATOM 2170 C CA . TYR A 1 248 ? -18.97400 4.36900 42.32600 1.000 16.05923 287 TYR A CA 1
ATOM 2171 C C . TYR A 1 248 ? -18.70700 2.87000 42.36000 1.000 14.85524 287 TYR A C 1
ATOM 2172 O O . TYR A 1 248 ? -18.18800 2.34500 43.35300 1.000 16.32746 287 TYR A O 1
ATOM 2181 N N . HIS A 1 249 ? -19.05900 2.16900 41.28500 1.000 15.04938 288 HIS A N 1
ATOM 2182 C CA . HIS A 1 249 ? -18.85100 0.72600 41.29600 1.000 15.23214 288 HIS A CA 1
ATOM 2183 C C . HIS A 1 249 ? -18.98700 0.17500 39.88800 1.000 14.57666 288 HIS A C 1
ATOM 2184 O O . HIS A 1 249 ? -19.56300 0.81100 39.00600 1.000 15.22667 288 HIS A O 1
ATOM 2191 N N . CYS A 1 250 ? -18.45600 -1.02600 39.69100 1.000 13.21126 289 CYS A N 1
ATOM 2192 C CA . CYS A 1 250 ? -18.85400 -1.78200 38.52100 1.000 12.84498 289 CYS A CA 1
ATOM 2193 C C . CYS A 1 250 ? -20.29200 -2.22700 38.72300 1.000 12.99860 289 CYS A C 1
ATOM 2194 O O . CYS A 1 250 ? -20.68100 -2.59900 39.83400 1.000 15.20186 289 CYS A O 1
ATOM 2197 N N . HIS A 1 251 ? -21.10000 -2.15800 37.66400 1.000 12.31287 290 HIS A N 1
ATOM 2198 C CA . HIS A 1 251 ? -22.50500 -2.52100 37.79700 1.000 12.02917 290 HIS A CA 1
ATOM 2199 C C . HIS A 1 251 ? -22.81600 -3.95800 37.38200 1.000 12.33673 290 HIS A C 1
ATOM 2200 O O . HIS A 1 251 ? -23.97600 -4.38000 37.50200 1.000 14.33197 290 HIS A O 1
ATOM 2207 N N . VAL A 1 252 ? -21.82600 -4.71400 36.88800 1.000 12.10391 291 VAL A N 1
ATOM 2208 C CA . VAL A 1 252 ? -22.00400 -6.15900 36.75000 1.000 12.61562 291 VAL A CA 1
ATOM 2209 C C . VAL A 1 252 ? -22.25400 -6.70400 38.14700 1.000 12.23140 291 VAL A C 1
ATOM 2210 O O . VAL A 1 252 ? -21.43400 -6.49800 39.05400 1.000 13.50408 291 VAL A O 1
ATOM 2214 N N . GLN A 1 253 ? -23.40800 -7.35900 38.34300 1.000 12.48926 292 GLN A N 1
ATOM 2215 C CA . GLN A 1 253 ? -23.88900 -7.55800 39.71200 1.000 13.31831 292 GLN A CA 1
ATOM 2216 C C . GLN A 1 253 ? -22.92900 -8.40400 40.54100 1.000 14.39252 292 GLN A C 1
ATOM 2217 O O . GLN A 1 253 ? -22.68200 -8.08600 41.70800 1.000 14.88690 292 GLN A O 1
ATOM 2223 N N . SER A 1 254 ? -22.36500 -9.48000 39.96400 1.000 14.13653 293 SER A N 1
ATOM 2224 C CA . SER A 1 254 ? -21.42200 -10.27600 40.75200 1.000 14.24375 293 SER A CA 1
ATOM 2225 C C . SER A 1 254 ? -20.17000 -9.48300 41.09700 1.000 13.70972 293 SER A C 1
ATOM 2226 O O . SER A 1 254 ? -19.56600 -9.71000 42.15600 1.000 14.32553 293 SER A O 1
ATOM 2229 N N . HIS A 1 255 ? -19.76000 -8.56000 40.22000 1.000 13.49166 294 HIS A N 1
ATOM 2230 C CA . HIS A 1 255 ? -18.55800 -7.77200 40.48100 1.000 13.53184 294 HIS A CA 1
ATOM 2231 C C . HIS A 1 255 ? -18.78900 -6.79700 41.62200 1.000 13.86979 294 HIS A C 1
ATOM 2232 O O . HIS A 1 255 ? -17.92900 -6.64300 42.49600 1.000 14.42436 294 HIS A O 1
ATOM 2239 N N A SER A 1 256 ? -19.93800 -6.11500 41.62300 0.591 14.91056 295 SER A N 1
ATOM 2240 N N B SER A 1 256 ? -19.94300 -6.12600 41.63900 0.409 14.91805 295 SER A N 1
ATOM 2241 C CA A SER A 1 256 ? -20.28000 -5.27900 42.76900 0.591 15.88549 295 SER A CA 1
ATOM 2242 C CA B SER A 1 256 ? -20.24800 -5.27100 42.78200 0.409 15.85126 295 SER A CA 1
ATOM 2243 C C A SER A 1 256 ? -20.36100 -6.11900 44.03800 0.591 15.35392 295 SER A C 1
ATOM 2244 C C B SER A 1 256 ? -20.43200 -6.08900 44.05600 0.409 15.78771 295 SER A C 1
ATOM 2245 O O A SER A 1 256 ? -19.82400 -5.73400 45.08600 0.591 16.15569 295 SER A O 1
ATOM 2246 O O B SER A 1 256 ? -20.04700 -5.63600 45.14000 0.409 17.28696 295 SER A O 1
ATOM 2251 N N . ASP A 1 257 ? -20.99100 -7.29400 43.94900 1.000 15.08036 296 ASP A N 1
ATOM 2252 C CA . ASP A 1 257 ? -21.16200 -8.14700 45.12400 1.000 15.65160 296 ASP A CA 1
ATOM 2253 C C . ASP A 1 257 ? -19.82900 -8.61300 45.69400 1.000 16.84485 296 ASP A C 1
ATOM 2254 O O . ASP A 1 257 ? -19.71100 -8.81300 46.91100 1.000 19.76704 296 ASP A O 1
ATOM 2259 N N A MET A 1 258 ? -18.81500 -8.79200 44.84500 0.632 16.71219 297 MET A N 1
ATOM 2260 N N C MET A 1 258 ? -18.81700 -8.79900 44.84800 0.368 17.17685 297 MET A N 1
ATOM 2261 C CA A MET A 1 258 ? -17.51800 -9.22900 45.34300 0.632 19.29691 297 MET A CA 1
ATOM 2262 C CA C MET A 1 258 ? -17.53600 -9.22600 45.39500 0.368 18.83279 297 MET A CA 1
ATOM 2263 C C A MET A 1 258 ? -16.64100 -8.07900 45.82600 0.632 19.63682 297 MET A C 1
ATOM 2264 C C C MET A 1 258 ? -16.72200 -8.07200 45.96400 0.368 19.09294 297 MET A C 1
ATOM 2265 O O A MET A 1 258 ? -15.58300 -8.33700 46.41000 0.632 21.54655 297 MET A O 1
ATOM 2266 O O C MET A 1 258 ? -15.79100 -8.31600 46.73900 0.368 19.71158 297 MET A O 1
ATOM 2275 N N . GLY A 1 259 ? -17.06200 -6.83000 45.62200 1.000 19.07182 298 GLY A N 1
ATOM 2276 C CA . GLY A 1 259 ? -16.38600 -5.69900 46.22900 1.000 19.37460 298 GLY A CA 1
ATOM 2277 C C . GLY A 1 259 ? -15.76900 -4.67000 45.30200 1.000 19.28224 298 GLY A C 1
ATOM 2278 O O . GLY A 1 259 ? -14.96500 -3.85100 45.75700 1.000 20.66331 298 GLY A O 1
ATOM 2279 N N . MET A 1 260 ? -16.13700 -4.67400 44.01600 1.000 17.76378 299 MET A N 1
ATOM 2280 C CA . MET A 1 260 ? -15.64400 -3.65900 43.07800 1.000 17.02543 299 MET A CA 1
ATOM 2281 C C . MET A 1 260 ? -16.45900 -2.37400 43.24300 1.000 15.78597 299 MET A C 1
ATOM 2282 O O . MET A 1 260 ? -17.23700 -1.96600 42.37400 1.000 15.96049 299 MET A O 1
ATOM 2287 N N A VAL A 1 261 ? -16.24900 -1.74300 44.39400 0.428 16.68842 300 VAL A N 1
ATOM 2288 N N B VAL A 1 261 ? -16.24200 -1.74300 44.39800 0.572 16.62375 300 VAL A N 1
ATOM 2289 C CA A VAL A 1 261 ? -16.96600 -0.50300 44.78700 0.428 16.55574 300 VAL A CA 1
ATOM 2290 C CA B VAL A 1 261 ? -16.97900 -0.52000 44.82000 0.572 16.17026 300 VAL A CA 1
ATOM 2291 C C A VAL A 1 261 ? -16.01800 0.41600 45.55100 0.428 16.41210 300 VAL A C 1
ATOM 2292 C C B VAL A 1 261 ? -16.04300 0.41200 45.58600 0.572 16.25102 300 VAL A C 1
ATOM 2293 O O A VAL A 1 261 ? -15.11600 -0.05000 46.15600 0.428 17.70813 300 VAL A O 1
ATOM 2294 O O B VAL A 1 261 ? -15.08100 -0.05900 46.14800 0.572 17.78506 300 VAL A O 1
ATOM 2301 N N . GLY A 1 262 ? -16.25200 1.71300 45.41000 1.000 15.32644 301 GLY A N 1
ATOM 2302 C CA . GLY A 1 262 ? -15.52900 2.71100 46.17300 1.000 16.72833 301 GLY A CA 1
ATOM 2303 C C . GLY A 1 262 ? -16.40900 3.92300 46.40400 1.000 16.78420 301 GLY A C 1
ATOM 2304 O O . GLY A 1 262 ? -17.57000 3.95300 45.99000 1.000 17.89866 301 GLY A O 1
ATOM 2305 N N . LEU A 1 263 ? -15.85100 4.94300 47.06500 1.000 17.53315 302 LEU A N 1
ATOM 2306 C CA . LEU A 1 263 ? -16.62200 6.11900 47.44800 1.000 17.86303 302 LEU A CA 1
ATOM 2307 C C . LEU A 1 263 ? -15.98900 7.39400 46.91800 1.000 18.47294 302 LEU A C 1
ATOM 2308 O O . LEU A 1 263 ? -14.77600 7.59400 47.03300 1.000 20.17557 302 LEU A O 1
ATOM 2313 N N . PHE A 1 264 ? -16.83200 8.26500 46.36500 1.000 18.93272 303 PHE A N 1
ATOM 2314 C CA . PHE A 1 264 ? -16.47300 9.64200 46.02800 1.000 17.91505 303 PHE A CA 1
ATOM 2315 C C . PHE A 1 264 ? -17.06700 10.49200 47.15300 1.000 18.24442 303 PHE A C 1
ATOM 2316 O O . PHE A 1 264 ? -18.27100 10.75800 47.16900 1.000 18.47290 303 PHE A O 1
ATOM 2324 N N . LEU A 1 265 ? -16.22600 10.87700 48.12300 1.000 18.30076 304 LEU A N 1
ATOM 2325 C CA . LEU A 1 265 ? -16.67600 11.56600 49.33700 1.000 18.79534 304 LEU A CA 1
ATOM 2326 C C . LEU A 1 265 ? -16.68900 13.06300 49.06000 1.000 19.76750 304 LEU A C 1
ATOM 2327 O O . LEU A 1 265 ? -15.63700 13.70300 49.02500 1.000 21.83847 304 LEU A O 1
ATOM 2332 N N . VAL A 1 266 ? -17.88200 13.62900 48.87700 1.000 19.34171 305 VAL A N 1
ATOM 2333 C CA . VAL A 1 266 ? -18.04600 15.03800 48.52600 1.000 18.31455 305 VAL A CA 1
ATOM 2334 C C . VAL A 1 266 ? -18.47700 15.79300 49.77700 1.000 19.31639 305 VAL A C 1
ATOM 2335 O O . VAL A 1 266 ? -19.53800 15.51100 50.35000 1.000 20.04830 305 VAL A O 1
ATOM 2339 N N . LYS A 1 267 ? -17.65000 16.74500 50.20400 1.000 19.57392 306 LYS A N 1
ATOM 2340 C CA . LYS A 1 267 ? -17.86100 17.48800 51.44100 1.000 19.76742 306 LYS A CA 1
ATOM 2341 C C . LYS A 1 267 ? -18.37700 18.88700 51.13800 1.000 19.92307 306 LYS A C 1
ATOM 2342 O O . LYS A 1 267 ? -18.02100 19.49400 50.12500 1.000 21.99201 306 LYS A O 1
ATOM 2348 N N . LYS A 1 268 ? -19.19500 19.41300 52.04900 1.000 21.43715 307 LYS A N 1
ATOM 2349 C CA . LYS A 1 268 ? -19.50100 20.82900 52.02700 1.000 23.56587 307 LYS A CA 1
ATOM 2350 C C . LYS A 1 268 ? -18.23600 21.62700 52.32500 1.000 25.51200 307 LYS A C 1
ATOM 2351 O O . LYS A 1 268 ? -17.24600 21.07600 52.81100 1.000 24.22448 307 LYS A O 1
ATOM 2357 N N . PRO A 1 269 ? -18.23900 22.92900 52.02900 1.000 28.69145 308 PRO A N 1
ATOM 2358 C CA . PRO A 1 269 ? -17.07800 23.75700 52.38900 1.000 30.14475 308 PRO A CA 1
ATOM 2359 C C . PRO A 1 269 ? -16.67300 23.65400 53.85100 1.000 30.03896 308 PRO A C 1
ATOM 2360 O O . PRO A 1 269 ? -15.47400 23.72700 54.14800 1.000 31.62910 308 PRO A O 1
ATOM 2364 N N . ASP A 1 270 ? -17.62300 23.45200 54.77100 1.000 29.25663 309 ASP A N 1
ATOM 2365 C CA . ASP A 1 270 ? -17.29500 23.30000 56.18600 1.000 29.54375 309 ASP A CA 1
ATOM 2366 C C . ASP A 1 270 ? -16.78700 21.90800 56.54700 1.000 28.89096 309 ASP A C 1
ATOM 2367 O O . ASP A 1 270 ? -16.52600 21.64900 57.72700 1.000 30.41226 309 ASP A O 1
ATOM 2372 N N . GLY A 1 271 ? -16.66000 21.01000 55.57300 1.000 27.55257 310 GLY A N 1
ATOM 2373 C CA . GLY A 1 271 ? -16.11500 19.69100 55.80100 1.000 26.83764 310 GLY A CA 1
ATOM 2374 C C . GLY A 1 271 ? -17.12400 18.58900 56.04700 1.000 25.40219 310 GLY A C 1
ATOM 2375 O O . GLY A 1 271 ? -16.71700 17.42600 56.16800 1.000 27.23254 310 GLY A O 1
ATOM 2376 N N . THR A 1 272 ? -18.41800 18.89600 56.11200 1.000 23.25949 311 THR A N 1
ATOM 2377 C CA . THR A 1 272 ? -19.39600 17.88500 56.49400 1.000 24.06384 311 THR A CA 1
ATOM 2378 C C . THR A 1 272 ? -19.86400 17.03800 55.30900 1.000 22.23204 311 THR A C 1
ATOM 2379 O O . THR A 1 272 ? -19.91900 17.50000 54.16300 1.000 22.67075 311 THR A O 1
ATOM 2383 N N . ILE A 1 273 ? -20.19300 15.78100 55.60600 1.000 22.48222 312 ILE A N 1
ATOM 2384 C CA . ILE A 1 273 ? -20.65500 14.79400 54.62400 1.000 23.17172 312 ILE A CA 1
ATOM 2385 C C . ILE A 1 273 ? -21.91200 14.14600 55.19200 1.000 24.80402 312 ILE A C 1
ATOM 2386 O O . ILE A 1 273 ? -21.80900 13.23700 56.02700 1.000 24.57945 312 ILE A O 1
ATOM 2391 N N . PRO A 1 274 ? -23.10500 14.56000 54.76700 1.000 26.33583 313 PRO A N 1
ATOM 2392 C CA . PRO A 1 274 ? -24.33100 14.16800 55.48100 1.000 28.00200 313 PRO A CA 1
ATOM 2393 C C . PRO A 1 274 ? -24.55500 12.66500 55.48400 1.000 28.80565 313 PRO A C 1
ATOM 2394 O O . PRO A 1 274 ? -24.61200 12.02500 54.43000 1.000 29.56480 313 PRO A O 1
ATOM 2398 N N . GLY A 1 275 ? -24.69600 12.11100 56.68900 1.000 29.19385 314 GLY A N 1
ATOM 2399 C CA . GLY A 1 275 ? -25.06700 10.72300 56.85100 1.000 29.77916 314 GLY A CA 1
ATOM 2400 C C . GLY A 1 275 ? -23.95800 9.72800 56.62200 1.000 29.70131 314 GLY A C 1
ATOM 2401 O O . GLY A 1 275 ? -24.20900 8.51600 56.67200 1.000 29.95955 314 GLY A O 1
ATOM 2402 N N . TYR A 1 276 ? -22.74300 10.20600 56.38000 1.000 28.71387 315 TYR A N 1
ATOM 2403 C CA . TYR A 1 276 ? -21.62000 9.26600 56.19100 1.000 29.16078 315 TYR A CA 1
ATOM 2404 C C . TYR A 1 276 ? -21.30100 8.62500 57.54200 1.000 32.22758 315 TYR A C 1
ATOM 2405 O O . TYR A 1 276 ? -20.97300 9.34100 58.45800 1.000 32.39785 315 TYR A O 1
ATOM 2414 N N . ASP A 1 277 ? -21.33900 7.29700 57.58300 1.000 35.28189 316 ASP A N 1
ATOM 2415 C CA . ASP A 1 277 ? -21.11300 6.52800 58.83100 1.000 38.33369 316 ASP A CA 1
ATOM 2416 C C . ASP A 1 277 ? -20.46500 5.19600 58.48600 1.000 38.42121 316 ASP A C 1
ATOM 2417 O O . ASP A 1 277 ? -21.10600 4.16800 58.58300 1.000 39.99034 316 ASP A O 1
ATOM 2422 N N . PRO A 1 278 ? -19.19100 5.16600 58.10400 1.000 37.87595 317 PRO A N 1
ATOM 2423 C CA . PRO A 1 278 ? -18.57700 3.90800 57.77000 0.880 39.46326 317 PRO A CA 1
ATOM 2424 C C . PRO A 1 278 ? -18.53800 3.02700 59.03300 1.000 42.01494 317 PRO A C 1
ATOM 2425 O O . PRO A 1 278 ? -17.63100 3.19600 59.77300 0.560 43.09146 317 PRO A O 1
ATOM 2429 N N . GLY B 1 2 ? -10.33300 11.96000 -3.91800 1.000 43.78195 41 GLY B N 1
ATOM 2430 C CA . GLY B 1 2 ? -11.27100 11.08000 -4.59800 1.000 41.55274 41 GLY B CA 1
ATOM 2431 C C . GLY B 1 2 ? -12.43300 10.72700 -3.69400 1.000 38.49678 41 GLY B C 1
ATOM 2432 O O . GLY B 1 2 ? -12.22200 10.20400 -2.60000 1.000 36.76216 41 GLY B O 1
ATOM 2433 N N . ALA B 1 3 ? -13.65500 11.00800 -4.14600 1.000 35.96616 42 ALA B N 1
ATOM 2434 C CA . ALA B 1 3 ? -14.82800 10.94800 -3.29000 1.000 33.52276 42 ALA B CA 1
ATOM 2435 C C . ALA B 1 3 ? -15.96000 10.18000 -3.96200 1.000 29.65530 42 ALA B C 1
ATOM 2436 O O . ALA B 1 3 ? -16.05600 10.10400 -5.19100 1.000 30.48333 42 ALA B O 1
ATOM 2438 N N . ALA B 1 4 ? -16.83300 9.62500 -3.12700 1.000 27.26648 43 ALA B N 1
ATOM 2439 C CA . ALA B 1 4 ? -17.97100 8.87000 -3.62400 1.000 24.65677 43 ALA B CA 1
ATOM 2440 C C . ALA B 1 4 ? -18.93600 9.79700 -4.35800 1.000 24.59407 43 ALA B C 1
ATOM 2441 O O . ALA B 1 4 ? -19.15100 10.93900 -3.93300 1.000 25.35893 43 ALA B O 1
ATOM 2443 N N . PRO B 1 5 ? -19.53300 9.33900 -5.45200 1.000 24.56213 44 PRO B N 1
ATOM 2444 C CA . PRO B 1 5 ? -20.55600 10.13200 -6.13500 1.000 24.84258 44 PRO B CA 1
ATOM 2445 C C . PRO B 1 5 ? -21.91100 9.92700 -5.47200 1.000 25.04337 44 PRO B 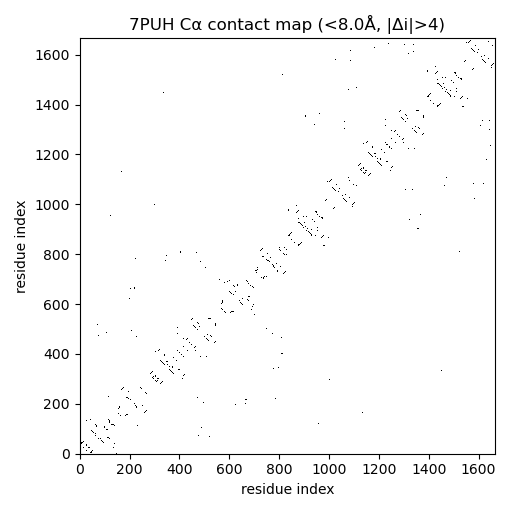C 1
ATOM 2446 O O . PRO B 1 5 ? -22.09100 9.05900 -4.61700 1.000 24.87127 44 PRO B O 1
ATOM 2450 N N . ALA B 1 6 ? -22.87200 10.75600 -5.88100 1.000 25.39426 45 ALA B N 1
ATOM 2451 C CA . ALA B 1 6 ? -24.26000 10.49100 -5.53200 1.000 25.86627 45 ALA B CA 1
ATOM 2452 C C . ALA B 1 6 ? -24.68300 9.16200 -6.14100 1.000 24.30886 45 ALA B C 1
ATOM 2453 O O . ALA B 1 6 ? -24.28200 8.81700 -7.25400 1.000 26.08427 45 ALA B O 1
ATOM 2455 N N . GLY B 1 7 ? -25.49400 8.40600 -5.40600 1.000 23.29837 46 GLY B N 1
ATOM 2456 C CA . GLY B 1 7 ? -25.96200 7.11600 -5.86300 1.000 22.32813 46 GLY B CA 1
ATOM 2457 C C . GLY B 1 7 ? -27.27400 7.20700 -6.62000 1.000 21.81079 46 GLY B C 1
ATOM 2458 O O . GLY B 1 7 ? -27.73900 8.28300 -7.00600 1.000 23.40211 46 GLY B O 1
ATOM 2459 N N . GLY B 1 8 ? -27.88500 6.04200 -6.81500 1.000 21.25766 47 GLY B N 1
ATOM 2460 C CA . GLY B 1 8 ? -29.12700 5.94600 -7.55500 1.000 21.84903 47 GLY B CA 1
ATOM 2461 C C . GLY B 1 8 ? -29.09000 4.97100 -8.71300 1.000 21.92661 47 GLY B C 1
ATOM 2462 O O . GLY B 1 8 ? -29.98300 4.99300 -9.56500 1.000 23.19376 47 GLY B O 1
ATOM 2463 N N . GLU B 1 9 ? -28.06400 4.12000 -8.76600 1.000 20.75284 48 GLU B N 1
ATOM 2464 C CA A GLU B 1 9 ? -27.96300 3.08800 -9.79000 0.691 20.81005 48 GLU B CA 1
ATOM 2465 C CA B GLU B 1 9 ? -27.96500 3.09100 -9.79000 0.309 20.93083 48 GLU B CA 1
ATOM 2466 C C . GLU B 1 9 ? -28.66400 1.82500 -9.31700 1.000 20.12170 48 GLU B C 1
ATOM 2467 O O . GLU B 1 9 ? -28.63600 1.49400 -8.12900 1.000 21.12493 48 GLU B O 1
ATOM 2478 N N . VAL B 1 10 ? -29.28700 1.11900 -10.25500 1.000 19.35960 49 VAL B N 1
ATOM 2479 C CA . VAL B 1 10 ? -29.87600 -0.18900 -10.00100 1.000 19.12152 49 VAL B CA 1
ATOM 2480 C C . VAL B 1 10 ? -28.87900 -1.23000 -10.49200 1.000 20.38539 49 VAL B C 1
ATOM 2481 O O . VAL B 1 10 ? -28.58400 -1.30900 -11.69000 1.000 21.88260 49 VAL B O 1
ATOM 2485 N N . ARG B 1 11 ? -28.35300 -2.02200 -9.56200 1.000 20.50764 50 ARG B N 1
ATOM 2486 C CA . ARG B 1 11 ? -27.30000 -2.98800 -9.82800 1.000 21.55503 50 ARG B CA 1
ATOM 2487 C C . ARG B 1 11 ? -27.81100 -4.40500 -9.59900 1.000 20.54732 50 ARG B C 1
ATOM 2488 O O . ARG B 1 11 ? -28.74100 -4.63700 -8.82100 1.000 20.14744 50 ARG B O 1
ATOM 2496 N N . ARG B 1 12 ? -27.17500 -5.36400 -10.28000 1.000 21.43710 51 ARG B N 1
ATOM 2497 C CA . ARG B 1 12 ? -27.46300 -6.78100 -10.10300 1.000 21.27215 51 ARG B CA 1
ATOM 2498 C C . ARG B 1 12 ? -26.15800 -7.54000 -9.93200 1.000 20.47472 51 ARG B C 1
ATOM 2499 O O . ARG B 1 12 ? -25.14800 -7.19700 -10.55100 1.000 23.06961 51 ARG B O 1
ATOM 2507 N N . VAL B 1 13 ? -26.18500 -8.58100 -9.10000 1.000 20.45516 52 VAL B N 1
ATOM 2508 C CA . VAL B 1 13 ? -25.03400 -9.46500 -8.93800 1.000 21.08388 52 VAL B CA 1
ATOM 2509 C C . VAL B 1 13 ? -25.55600 -10.85800 -8.62600 1.000 19.82321 52 VAL B C 1
ATOM 2510 O O . VAL B 1 13 ? -26.65900 -11.01700 -8.09600 1.000 20.27223 52 VAL B O 1
ATOM 2514 N N . THR B 1 14 ? -24.76600 -11.87500 -8.97300 1.000 18.53932 53 THR B N 1
ATOM 2515 C CA . THR B 1 14 ? -25.04000 -13.23900 -8.53200 1.000 18.62212 53 THR B CA 1
ATOM 2516 C C . THR B 1 14 ? -24.28800 -13.52100 -7.23800 1.000 18.59590 53 THR B C 1
ATOM 2517 O O . THR B 1 14 ? -23.14700 -13.08500 -7.06000 1.000 20.32348 53 THR B O 1
ATOM 2521 N N . MET B 1 15 ? -24.92700 -14.26200 -6.33700 1.000 16.75121 54 MET B N 1
ATOM 2522 C CA . MET B 1 15 ? -24.25700 -14.75500 -5.14500 1.000 15.90753 54 MET B CA 1
ATOM 2523 C C . MET B 1 15 ? -24.60900 -16.22000 -4.94500 1.000 16.00589 54 MET B C 1
ATOM 2524 O O . MET B 1 15 ? -25.72500 -16.64700 -5.25900 1.000 17.11779 54 MET B O 1
ATOM 2529 N N . TYR B 1 16 ? -23.64600 -16.98700 -4.43600 1.000 15.99945 55 TYR B N 1
ATOM 2530 C CA . TYR B 1 16 ? -23.82500 -18.40400 -4.15900 1.000 15.91003 55 TYR B CA 1
ATOM 2531 C C . TYR B 1 16 ? -23.43400 -18.66900 -2.71600 1.000 15.81099 55 TYR B C 1
ATOM 2532 O O . TYR B 1 16 ? -22.49800 -18.05500 -2.19700 1.000 17.41493 55 TYR B O 1
ATOM 2541 N N . ALA B 1 17 ? -24.14800 -19.58200 -2.07000 1.000 15.46949 56 ALA B N 1
ATOM 2542 C CA . ALA B 1 17 ? -23.72700 -20.13700 -0.79200 1.000 15.79531 56 ALA B CA 1
ATOM 2543 C C . ALA B 1 17 ? -23.22700 -21.54700 -1.05500 1.000 17.00038 56 ALA B C 1
ATOM 2544 O O . ALA B 1 17 ? -23.91800 -22.33700 -1.71100 1.000 18.61180 56 ALA B O 1
ATOM 2546 N N . GLU B 1 18 ? -22.01000 -21.84200 -0.59800 1.000 16.93682 57 GLU B N 1
ATOM 2547 C CA . GLU B 1 18 ? -21.34500 -23.08600 -0.95900 1.000 18.24798 57 GLU B CA 1
ATOM 2548 C C . GLU B 1 18 ? -20.64000 -23.67500 0.25400 1.000 16.97358 57 GLU B C 1
ATOM 2549 O O . GLU B 1 18 ? -20.15600 -22.95200 1.13100 1.000 17.43639 57 GLU B O 1
ATOM 2555 N N . ARG B 1 19 ? -20.54900 -24.99900 0.27000 1.000 16.64440 58 ARG B N 1
ATOM 2556 C CA . ARG B 1 19 ? -19.70800 -25.66900 1.25000 1.000 17.11906 58 ARG B CA 1
ATOM 2557 C C . ARG B 1 19 ? -18.23900 -25.50400 0.88600 1.000 18.74953 58 ARG B C 1
ATOM 2558 O O . ARG B 1 19 ? -17.86200 -25.54100 -0.29400 1.000 21.05444 58 ARG B O 1
ATOM 2566 N N . LEU B 1 20 ? -17.41600 -25.32700 1.91600 1.000 20.36273 59 LEU B N 1
ATOM 2567 C CA . LEU B 1 20 ? -15.96800 -25.22300 1.82800 1.000 22.54426 59 LEU B CA 1
ATOM 2568 C C . LEU B 1 20 ? -15.34700 -26.29700 2.72300 1.000 27.22869 59 LEU B C 1
ATOM 2569 O O . LEU B 1 20 ? -16.04300 -27.01100 3.45000 1.000 28.96816 59 LEU B O 1
ATOM 2574 N N . ALA B 1 21 ? -14.02200 -26.39500 2.69100 1.000 29.22283 60 ALA B N 1
ATOM 2575 C CA . ALA B 1 21 ? -13.34600 -27.48800 3.38100 1.000 30.72403 60 ALA B CA 1
ATOM 2576 C C . ALA B 1 21 ? -13.56200 -27.41400 4.89200 1.000 32.38431 60 ALA B C 1
ATOM 2577 O O . ALA B 1 21 ? -13.75800 -26.34200 5.46100 1.000 32.54716 60 ALA B O 1
ATOM 2579 N N . GLY B 1 22 ? -13.52300 -28.57700 5.54300 1.000 32.68133 61 GLY B N 1
ATOM 2580 C CA . GLY B 1 22 ? -13.57500 -28.63900 6.99500 1.000 31.90304 61 GLY B CA 1
ATOM 2581 C C . GLY B 1 22 ? -14.90300 -28.27400 7.62400 1.000 29.48950 61 GLY B C 1
ATOM 2582 O O . GLY B 1 22 ? -14.92700 -27.73800 8.74400 1.000 31.29373 61 GLY B O 1
ATOM 2583 N N . GLY B 1 23 ? -16.01600 -28.56400 6.94800 1.000 25.76576 62 GLY B N 1
ATOM 2584 C CA . GLY B 1 23 ? -17.32500 -28.21900 7.45600 1.000 23.79742 62 GLY B CA 1
ATOM 2585 C C . GLY B 1 23 ? -17.68900 -26.76000 7.31900 1.000 21.25553 62 GLY B C 1
ATOM 2586 O O . GLY B 1 23 ? -18.72800 -26.34100 7.84000 1.000 23.05664 62 GLY B O 1
ATOM 2587 N N . GLN B 1 24 ? -16.88100 -25.97300 6.62300 1.000 16.52452 63 GLN B N 1
ATOM 2588 C CA A GLN B 1 24 ? -17.11200 -24.54400 6.49400 0.529 16.00525 63 GLN B CA 1
ATOM 2589 C CA B GLN B 1 24 ? -17.16300 -24.55300 6.53600 0.471 16.39277 63 GLN B CA 1
ATOM 2590 C C . GLN B 1 24 ? -18.13800 -24.26300 5.39700 1.000 15.72963 63 GLN B C 1
ATOM 2591 O O . GLN B 1 24 ? -18.46400 -25.12500 4.57600 1.000 16.27076 63 GLN B O 1
ATOM 2602 N N . MET B 1 25 ? -18.65100 -23.03600 5.39100 1.000 14.02152 64 MET B N 1
ATOM 2603 C CA . MET B 1 25 ? -19.59500 -22.58100 4.38000 1.000 13.61587 64 MET B CA 1
ATOM 2604 C C . MET B 1 25 ? -19.28100 -21.12700 4.07700 1.000 13.73978 64 MET B C 1
ATOM 2605 O O . MET B 1 25 ? -18.93000 -20.36900 4.98300 1.000 14.68929 64 MET B O 1
ATOM 2610 N N . GLY B 1 26 ? -19.40600 -20.73100 2.81600 1.000 13.96241 65 GLY B N 1
ATOM 2611 C CA . GLY B 1 26 ? -19.12600 -19.35200 2.46200 1.000 14.35354 65 GLY B CA 1
ATOM 2612 C C . GLY B 1 26 ? -19.98500 -18.84600 1.32500 1.000 14.25595 65 GLY B C 1
ATOM 2613 O O . GLY B 1 26 ? -20.60200 -19.61600 0.58200 1.000 15.05613 65 GLY B O 1
ATOM 2614 N N . TYR B 1 27 ? -20.01100 -17.52200 1.19800 1.000 14.05094 66 TYR B N 1
ATOM 2615 C CA . TYR B 1 27 ? -20.64400 -16.85300 0.07100 1.000 14.27706 66 TYR B CA 1
ATOM 2616 C C . TYR B 1 27 ? -19.60300 -16.45500 -0.97300 1.000 15.05511 66 TYR B C 1
ATOM 2617 O O . TYR B 1 27 ? -18.45400 -16.15800 -0.64800 1.000 15.33669 66 TYR B O 1
ATOM 2626 N N . GLY B 1 28 ? -20.02900 -16.40400 -2.23300 1.000 15.76386 67 GLY B N 1
ATOM 2627 C CA . GLY B 1 28 ? -19.16000 -15.93700 -3.30100 1.000 16.47423 67 GLY B CA 1
ATOM 2628 C C . GLY B 1 28 ? -19.98900 -15.36800 -4.43500 1.000 16.43412 67 GLY B C 1
ATOM 2629 O O . GLY B 1 28 ? -21.18000 -15.66500 -4.56700 1.000 17.47364 67 GLY B O 1
ATOM 2630 N N . LEU B 1 29 ? -19.35300 -14.52800 -5.25700 1.000 18.42683 68 LEU B N 1
ATOM 2631 C CA . LEU B 1 29 ? -20.03200 -13.99200 -6.43500 1.000 20.31550 68 LEU B CA 1
ATOM 2632 C C . LEU B 1 29 ? -19.91400 -14.89100 -7.65500 1.000 21.04732 68 LEU B C 1
ATOM 2633 O O . LEU B 1 29 ? -20.67900 -14.71700 -8.61200 1.000 22.12340 68 LEU B O 1
ATOM 2638 N N . GLU B 1 30 ? -18.98000 -15.83300 -7.64900 1.000 22.79382 69 GLU B N 1
ATOM 2639 C CA . GLU B 1 30 ? -18.80700 -16.76200 -8.75400 1.000 26.26944 69 GLU B CA 1
ATOM 2640 C C . GLU B 1 30 ? -18.85000 -18.17900 -8.21600 1.000 25.28274 69 GLU B C 1
ATOM 2641 O O . GLU B 1 30 ? -18.28400 -18.46800 -7.15800 1.000 23.41066 69 GLU B O 1
ATOM 2647 N N . LYS B 1 31 ? -19.50900 -19.06000 -8.96000 1.000 26.37138 70 LYS B N 1
ATOM 2648 C CA . LYS B 1 31 ? -19.65700 -20.43500 -8.51600 1.000 28.82608 70 LYS B CA 1
ATOM 2649 C C . LYS B 1 31 ? -18.28400 -21.06700 -8.35300 1.000 27.98808 70 LYS B C 1
ATOM 2650 O O . LYS B 1 31 ? -17.41600 -20.93500 -9.22400 1.000 27.92228 70 LYS B O 1
ATOM 2656 N N . GLY B 1 32 ? -18.08400 -21.73200 -7.21800 1.000 28.69995 71 GLY B N 1
ATOM 2657 C CA . GLY B 1 32 ? -16.82300 -22.36200 -6.90200 1.000 28.27981 71 GLY B CA 1
ATOM 2658 C C . GLY B 1 32 ? -15.76000 -21.44900 -6.32900 1.000 28.02694 71 GLY B C 1
ATOM 2659 O O . GLY B 1 32 ? -14.62900 -21.90500 -6.11500 1.000 30.48267 71 GLY B O 1
ATOM 2660 N N A LYS B 1 33 ? -16.07800 -20.18500 -6.06500 0.518 26.19356 72 LYS B N 1
ATOM 2661 N N B LYS B 1 33 ? -16.07600 -20.18100 -6.07200 0.482 26.25535 72 LYS B N 1
ATOM 2662 C CA A LYS B 1 33 ? -15.09900 -19.22800 -5.56400 0.518 26.16090 72 LYS B CA 1
ATOM 2663 C CA B LYS B 1 33 ? -15.10100 -19.21700 -5.56900 0.482 26.16650 72 LYS B CA 1
ATOM 2664 C C A LYS B 1 33 ? -15.60500 -18.53300 -4.30400 0.518 23.63097 72 LYS B C 1
ATOM 2665 C C B LYS B 1 33 ? -15.59900 -18.53500 -4.29800 0.482 23.57273 72 LYS B C 1
ATOM 2666 O O A LYS B 1 33 ? -15.34400 -17.34800 -4.07300 0.518 23.78304 72 LYS B O 1
ATOM 2667 O O B LYS B 1 33 ? -15.32600 -17.35500 -4.05400 0.482 23.62333 72 LYS B O 1
ATOM 2678 N N . ALA B 1 34 ? -16.33200 -19.26400 -3.46200 1.000 20.50497 73 ALA B N 1
ATOM 2679 C CA . ALA B 1 34 ? -16.78500 -18.70100 -2.19600 1.000 18.03493 73 ALA B CA 1
ATOM 2680 C C . ALA B 1 34 ? -15.59300 -18.43500 -1.28000 1.000 17.51178 73 ALA B C 1
ATOM 2681 O O . ALA B 1 34 ? -14.53700 -19.06900 -1.39200 1.000 18.90501 73 ALA B O 1
ATOM 2683 N N . SER B 1 35 ? -15.76300 -17.47900 -0.37100 1.000 16.41376 74 SER B N 1
ATOM 2684 C CA . SER B 1 35 ? -14.68900 -17.06700 0.52400 1.000 17.43082 74 SER B CA 1
ATOM 2685 C C . SER B 1 35 ? -15.26700 -16.76900 1.90000 1.000 15.65814 74 SER B C 1
ATOM 2686 O O . SER B 1 35 ? -16.46800 -16.52600 2.04700 1.000 16.17701 74 SER B O 1
ATOM 2689 N N . ILE B 1 36 ? -14.39200 -16.78400 2.91100 1.000 15.04933 75 ILE B N 1
ATOM 2690 C CA . ILE B 1 36 ? -14.73400 -16.37200 4.26500 1.000 15.14604 75 ILE B CA 1
ATOM 2691 C C . ILE B 1 36 ? -13.70100 -15.32700 4.67300 1.000 15.76016 75 ILE B C 1
ATOM 2692 O O . ILE B 1 36 ? -12.50500 -15.62600 4.70400 1.000 18.00445 75 ILE B O 1
ATOM 2697 N N . PRO B 1 37 ? -14.09200 -14.07000 4.95400 1.000 15.33450 76 PRO B N 1
ATOM 2698 C CA . PRO B 1 37 ? -15.44200 -13.50900 4.81400 1.000 15.57253 76 PRO B CA 1
ATOM 2699 C C . PRO B 1 37 ? -15.89800 -13.50600 3.36800 1.000 14.41920 76 PRO B C 1
ATOM 2700 O O . PRO B 1 37 ? -15.07100 -13.63700 2.44800 1.000 15.59667 76 PRO B O 1
ATOM 2704 N N . GLY B 1 38 ? -17.20300 -13.36300 3.17600 1.000 14.00641 77 GLY B N 1
ATOM 2705 C CA . GLY B 1 38 ? -17.76500 -13.24400 1.85300 1.000 13.76910 77 GLY B CA 1
ATOM 2706 C C . GLY B 1 38 ? -17.30200 -11.99300 1.13300 1.000 13.56139 77 GLY B C 1
ATOM 2707 O O . GLY B 1 38 ? -16.62600 -11.12300 1.70200 1.000 14.67321 77 GLY B O 1
ATOM 2708 N N . PRO B 1 39 ? -17.69000 -11.86800 -0.13500 1.000 15.59913 78 PRO B N 1
ATOM 2709 C CA . PRO B 1 39 ? -17.25000 -10.72100 -0.94700 1.000 15.58578 78 PRO B CA 1
ATOM 2710 C C . PRO B 1 39 ? -17.72800 -9.38700 -0.38700 1.000 14.95778 78 PRO B C 1
ATOM 2711 O O . PRO B 1 39 ? -18.83000 -9.26800 0.15700 1.000 15.11757 78 PRO B O 1
ATOM 2715 N N . LEU B 1 40 ? -16.88900 -8.37100 -0.55900 1.000 15.37825 79 LEU B N 1
ATOM 2716 C CA . LEU B 1 40 ? -17.23900 -7.01900 -0.15200 1.000 15.91210 79 LEU B CA 1
ATOM 2717 C C . LEU B 1 40 ? -18.21700 -6.41600 -1.15700 1.000 16.84650 79 LEU B C 1
ATOM 2718 O O . LEU B 1 40 ? -17.93100 -6.35400 -2.35700 1.000 18.91268 79 LEU B O 1
ATOM 2723 N N A ILE B 1 41 ? -19.36600 -5.96300 -0.66900 0.521 15.88072 80 ILE B N 1
ATOM 2724 N N B ILE B 1 41 ? -19.37800 -5.99600 -0.66500 0.479 16.13961 80 ILE B N 1
ATOM 2725 C CA A ILE B 1 41 ? -20.36100 -5.28600 -1.49200 0.521 16.11498 80 ILE B CA 1
ATOM 2726 C CA B ILE B 1 41 ? -20.37000 -5.28000 -1.45600 0.479 16.46338 80 ILE B CA 1
ATOM 2727 C C A ILE B 1 41 ? -20.32100 -3.80500 -1.15000 0.521 16.36803 80 ILE B C 1
ATOM 2728 C C B ILE B 1 41 ? -20.21900 -3.80100 -1.13600 0.479 16.32061 80 ILE B C 1
ATOM 2729 O O A ILE B 1 41 ? -20.43100 -3.43400 0.02500 0.521 16.73287 80 ILE B O 1
ATOM 2730 O O B ILE B 1 41 ? -20.14500 -3.42400 0.04000 0.479 15.83284 80 ILE B O 1
ATOM 2739 N N . GLU B 1 42 ? -20.15000 -2.96300 -2.17100 1.000 17.19806 81 GLU B N 1
ATOM 2740 C CA . GLU B 1 42 ? -20.06000 -1.51600 -2.00200 1.000 17.25332 81 GLU B CA 1
ATOM 2741 C C . GLU B 1 42 ? -21.18200 -0.84100 -2.77600 1.000 17.59774 81 GLU B C 1
ATOM 2742 O O . GLU B 1 42 ? -21.37000 -1.10900 -3.96900 1.000 19.19706 81 GLU B O 1
ATOM 2748 N N . LEU B 1 43 ? -21.90500 0.05500 -2.10700 1.000 16.32205 82 LEU B N 1
ATOM 2749 C CA . LEU B 1 43 ? -22.99300 0.80300 -2.72400 1.000 15.60465 82 LEU B CA 1
ATOM 2750 C C . LEU B 1 43 ? -22.89500 2.27200 -2.33500 1.000 16.73101 82 LEU B C 1
ATOM 2751 O O . LEU B 1 43 ? -22.35100 2.61700 -1.28200 1.000 17.76501 82 LEU B O 1
ATOM 2756 N N . ASN B 1 44 ? -23.42400 3.13800 -3.19900 1.000 18.09674 83 ASN B N 1
ATOM 2757 C CA . ASN B 1 44 ? -23.61500 4.54300 -2.86600 1.000 18.26588 83 ASN B CA 1
ATOM 2758 C C . ASN B 1 44 ? -25.07000 4.76900 -2.48200 1.000 18.57677 83 ASN B C 1
ATOM 2759 O O . ASN B 1 44 ? -25.96900 4.17100 -3.07900 1.000 19.19615 83 ASN B O 1
ATOM 2764 N N . GLU B 1 45 ? -25.29800 5.63500 -1.48800 1.000 18.33198 84 GLU B N 1
ATOM 2765 C CA . GLU B 1 45 ? -26.65200 5.92500 -1.01700 1.000 18.68069 84 GLU B CA 1
ATOM 2766 C C . GLU B 1 45 ? -27.58800 6.23100 -2.17700 1.000 18.20331 84 GLU B C 1
ATOM 2767 O O . GLU B 1 45 ? -27.31100 7.10400 -3.00600 1.000 18.97091 84 GLU B O 1
ATOM 2773 N N . GLY B 1 46 ? -28.72100 5.52600 -2.21300 1.000 17.96664 85 GLY B N 1
ATOM 2774 C CA . GLY B 1 46 ? -29.66600 5.61000 -3.30100 1.000 19.08359 85 GLY B CA 1
ATOM 2775 C C . GLY B 1 46 ? -29.63500 4.41700 -4.23400 1.000 18.11772 85 GLY B C 1
ATOM 2776 O O . GLY B 1 46 ? -30.63400 4.15700 -4.92100 1.000 20.34937 85 GLY B O 1
ATOM 2777 N N . ASP B 1 47 ? -28.52300 3.68100 -4.26700 1.000 17.83762 86 ASP B N 1
ATOM 2778 C CA . ASP B 1 47 ? -28.42600 2.49800 -5.11400 1.000 17.78497 86 ASP B CA 1
ATOM 2779 C C . ASP B 1 47 ? -29.36800 1.40200 -4.63100 1.000 17.60827 86 ASP B C 1
ATOM 2780 O O . ASP B 1 47 ? -29.65900 1.28100 -3.43500 1.000 17.69158 86 ASP B O 1
ATOM 2785 N N . THR B 1 48 ? -29.80100 0.57000 -5.57900 1.000 16.88164 87 THR B N 1
ATOM 2786 C CA . THR B 1 48 ? -30.54000 -0.65700 -5.32100 1.000 17.86095 87 THR B CA 1
ATOM 2787 C C . THR B 1 48 ? -29.67300 -1.81700 -5.78900 1.000 18.73702 87 THR B C 1
ATOM 2788 O O . THR B 1 48 ? -29.01800 -1.72100 -6.83200 1.000 20.40745 87 THR B O 1
ATOM 2792 N N . LEU B 1 49 ? -29.65600 -2.91400 -5.02800 1.000 17.14522 88 LEU B N 1
ATOM 2793 C CA . LEU B 1 49 ? -28.93500 -4.11900 -5.43000 1.000 16.96123 88 LEU B CA 1
ATOM 2794 C C . LEU B 1 49 ? -29.89300 -5.29900 -5.44300 1.000 17.79610 88 LEU B C 1
ATOM 2795 O O . LEU B 1 49 ? -30.53600 -5.59100 -4.43100 1.000 17.87031 88 LEU B O 1
ATOM 2800 N N . HIS B 1 50 ? -29.99200 -5.96500 -6.59100 1.000 16.89315 89 HIS B N 1
ATOM 2801 C CA . HIS B 1 50 ? -30.70500 -7.22900 -6.71500 1.000 17.48753 89 HIS B CA 1
ATOM 2802 C C . HIS B 1 50 ? -29.66000 -8.34000 -6.68200 1.000 16.78746 89 HIS B C 1
ATOM 2803 O O . HIS B 1 50 ? -28.83000 -8.44700 -7.59300 1.000 17.86732 89 HIS B O 1
ATOM 2810 N N . VAL B 1 51 ? -29.69800 -9.16200 -5.63700 1.000 16.93876 90 VAL B N 1
ATOM 2811 C CA . VAL B 1 51 ? -28.77800 -10.28200 -5.47800 1.000 16.23819 90 VAL B CA 1
ATOM 2812 C C . VAL B 1 51 ? -29.48600 -11.53300 -5.98500 1.000 17.08262 90 VAL B C 1
ATOM 2813 O O . VAL B 1 51 ? -30.42000 -12.03200 -5.34100 1.000 17.08111 90 VAL B O 1
ATOM 2817 N N . GLU B 1 52 ? -29.04500 -12.04200 -7.13700 1.000 16.92423 91 GLU B N 1
ATOM 2818 C CA . GLU B 1 52 ? -29.56700 -13.28900 -7.69000 1.000 18.19514 91 GLU B CA 1
ATOM 2819 C C . GLU B 1 52 ? -28.84600 -14.42700 -6.98500 1.000 16.74553 91 GLU B C 1
ATOM 2820 O O . GLU B 1 52 ? -27.70600 -14.75800 -7.31200 1.000 17.68571 91 GLU B O 1
ATOM 2826 N N . PHE B 1 53 ? -29.51000 -15.01000 -5.99600 1.000 16.09944 92 PHE B N 1
ATOM 2827 C CA . PHE B 1 53 ? -28.88100 -15.89600 -5.02700 1.000 16.71632 92 PHE B CA 1
ATOM 2828 C C . PHE B 1 53 ? -29.17600 -17.34900 -5.37900 1.000 17.49347 92 PHE B C 1
ATOM 2829 O O . PHE B 1 53 ? -30.28800 -17.67900 -5.79600 1.000 18.74384 92 PHE B O 1
ATOM 2837 N N . GLU B 1 54 ? -28.17100 -18.21300 -5.22100 1.000 16.51287 93 GLU B N 1
ATOM 2838 C CA . GLU B 1 54 ? -28.33900 -19.64900 -5.41800 1.000 16.36532 93 GLU B CA 1
ATOM 2839 C C . GLU B 1 54 ? -27.71100 -20.40100 -4.25100 1.000 15.54931 93 GLU B C 1
ATOM 2840 O O . GLU B 1 54 ? -26.55100 -20.15500 -3.89900 1.000 16.65481 93 GLU B O 1
ATOM 2846 N N . ASN B 1 55 ? -28.47800 -21.31100 -3.65700 1.000 15.72199 94 ASN B N 1
ATOM 2847 C CA . ASN B 1 55 ? -27.99500 -22.17700 -2.58500 1.000 15.51820 94 ASN B CA 1
ATOM 2848 C C . ASN B 1 55 ? -27.51300 -23.49100 -3.19400 1.000 16.56729 94 ASN B C 1
ATOM 2849 O O . ASN B 1 55 ? -28.33000 -24.31800 -3.61300 1.000 17.72392 94 ASN B O 1
ATOM 2854 N N . THR B 1 56 ? -26.19500 -23.70400 -3.23200 1.000 16.38795 95 THR B N 1
ATOM 2855 C CA . THR B 1 56 ? -25.65900 -24.95400 -3.77800 1.000 16.53674 95 THR B CA 1
ATOM 2856 C C . THR B 1 56 ? -25.50700 -26.05000 -2.72600 1.000 16.14793 95 THR B C 1
ATOM 2857 O O . THR B 1 56 ? -25.02100 -27.13900 -3.04900 1.000 18.77074 95 THR B O 1
ATOM 2861 N N . MET B 1 57 ? -25.90600 -25.79000 -1.48500 1.000 16.03927 96 MET B N 1
ATOM 2862 C CA . MET B 1 57 ? -25.70100 -26.72600 -0.39300 1.000 16.27820 96 MET B CA 1
ATOM 2863 C C . MET B 1 57 ? -26.90300 -27.65300 -0.22000 1.000 16.26036 96 MET B C 1
ATOM 2864 O O . MET B 1 57 ? -27.94400 -27.49200 -0.85700 1.000 17.23854 96 MET B O 1
ATOM 2869 N N . ASP B 1 58 ? -26.76600 -28.61500 0.69700 1.000 16.78075 97 ASP B N 1
ATOM 2870 C CA . ASP B 1 58 ? -27.82300 -29.56600 1.02200 1.000 17.30273 97 ASP B CA 1
ATOM 2871 C C . ASP B 1 58 ? -28.65200 -29.16400 2.23500 1.000 16.90093 97 ASP B C 1
ATOM 2872 O O . ASP B 1 58 ? -29.43600 -29.98200 2.73500 1.000 18.15746 97 ASP B O 1
ATOM 2877 N N . VAL B 1 59 ? -28.48200 -27.94300 2.73300 1.000 16.15602 98 VAL B N 1
ATOM 2878 C CA . VAL B 1 59 ? -29.28200 -27.43400 3.84400 1.000 15.98604 98 VAL B CA 1
ATOM 2879 C C . VAL B 1 59 ? -29.87200 -26.08800 3.43400 1.000 15.66006 98 VAL B C 1
ATOM 2880 O O . VAL B 1 59 ? -29.23500 -25.35300 2.66700 1.000 15.35808 98 VAL B O 1
ATOM 2884 N N . PRO B 1 60 ? -31.06300 -25.72000 3.91400 1.000 15.49666 99 PRO B N 1
ATOM 2885 C CA . PRO B 1 60 ? -31.56700 -24.36000 3.67500 1.000 15.54425 99 PRO B CA 1
ATOM 2886 C C . PRO B 1 60 ? -30.60500 -23.31800 4.22700 1.000 14.49916 99 PRO B C 1
ATOM 2887 O O . PRO B 1 60 ? -29.93500 -23.53700 5.23900 1.000 15.31000 99 PRO B O 1
ATOM 2891 N N . VAL B 1 61 ? -30.52400 -22.17900 3.53600 1.000 14.56154 100 VAL B N 1
ATOM 2892 C CA . VAL B 1 61 ? -29.63000 -21.09000 3.91500 1.000 12.91516 100 VAL B CA 1
ATOM 2893 C C . VAL B 1 61 ? -30.37800 -19.78300 3.67900 1.000 13.15083 100 VAL B C 1
ATOM 2894 O O . VAL B 1 61 ? -31.38400 -19.74500 2.96900 1.000 14.51202 100 VAL B O 1
ATOM 2898 N N . SER B 1 62 ? -29.87200 -18.69000 4.25000 1.000 13.20514 101 SER B N 1
ATOM 2899 C CA . SER B 1 62 ? -30.48300 -17.39900 3.95700 1.000 13.09165 101 SER B CA 1
ATOM 2900 C C . SER B 1 62 ? -29.42000 -16.31200 3.83700 1.000 13.15844 101 SER B C 1
ATOM 2901 O O . SER B 1 62 ? -28.22500 -16.53600 4.06800 1.000 13.71022 101 SER B O 1
ATOM 2904 N N . LEU B 1 63 ? -29.88500 -15.12000 3.45900 1.000 13.56982 102 LEU B N 1
ATOM 2905 C CA . LEU B 1 63 ? -29.07500 -13.91300 3.38700 1.000 13.42979 102 LEU B CA 1
ATOM 2906 C C . LEU B 1 63 ? -29.84400 -12.82100 4.12200 1.000 13.94233 102 LEU B C 1
ATOM 2907 O O . LEU B 1 63 ? -30.90200 -12.38600 3.65400 1.000 15.30831 102 LEU B O 1
ATOM 2912 N N . HIS B 1 64 ? -29.32000 -12.38300 5.26500 1.000 13.29272 103 HIS B N 1
ATOM 2913 C CA . HIS B 1 64 ? -29.89800 -11.29900 6.04100 1.000 13.70681 103 HIS B CA 1
ATOM 2914 C C . HIS B 1 64 ? -28.87800 -10.17500 6.12200 1.000 12.92291 103 HIS B C 1
ATOM 2915 O O . HIS B 1 64 ? -27.71300 -10.41800 6.45700 1.000 14.33050 103 HIS B O 1
ATOM 2922 N N . VAL B 1 65 ? -29.31600 -8.94600 5.83900 1.000 12.46734 104 VAL B N 1
ATOM 2923 C CA . VAL B 1 65 ? -28.41500 -7.79800 5.83400 1.000 12.76623 104 VAL B CA 1
ATOM 2924 C C . VAL B 1 65 ? -28.79000 -6.83500 6.95800 1.000 13.42216 104 VAL B C 1
ATOM 2925 O O . VAL B 1 65 ? -29.96000 -6.70700 7.33800 1.000 14.74449 104 VAL B O 1
ATOM 2929 N N . HIS B 1 66 ? -27.78000 -6.15700 7.49200 1.000 12.98727 105 HIS B N 1
ATOM 2930 C CA . HIS B 1 66 ? -27.97100 -5.10900 8.48300 1.000 12.39590 105 HIS B CA 1
ATOM 2931 C C . HIS B 1 66 ? -27.99300 -3.73600 7.81600 1.000 13.11661 105 HIS B C 1
ATOM 2932 O O . HIS B 1 66 ? -27.31100 -3.50100 6.81400 1.000 14.61924 105 HIS B O 1
ATOM 2939 N N . GLY B 1 67 ? -28.80200 -2.83600 8.37600 1.000 14.46824 106 GLY B N 1
ATOM 2940 C CA . GLY B 1 67 ? -28.75000 -1.41700 8.05300 1.000 15.17897 106 GLY B CA 1
ATOM 2941 C C . GLY B 1 67 ? -29.47000 -0.95800 6.80100 1.000 15.66233 106 GLY B C 1
ATOM 2942 O O . GLY B 1 67 ? -30.02000 0.14200 6.77200 1.000 18.09954 106 GLY B O 1
ATOM 2943 N N . LEU B 1 68 ? -29.46500 -1.77300 5.75700 1.000 17.00506 107 LEU B N 1
ATOM 2944 C CA . LEU B 1 68 ? -30.04200 -1.37100 4.48300 1.000 16.20730 107 LEU B CA 1
ATOM 2945 C C . LEU B 1 68 ? -31.56300 -1.53500 4.51200 1.000 17.52602 107 LEU B C 1
ATOM 2946 O O . LEU B 1 68 ? -32.13400 -2.12900 5.42800 1.000 20.64457 107 LEU B O 1
ATOM 2951 N N . ASP B 1 69 ? -32.22800 -0.97800 3.50300 1.000 16.80721 108 ASP B N 1
ATOM 2952 C CA . ASP B 1 69 ? -33.67600 -1.09800 3.37100 1.000 17.94258 108 ASP B CA 1
ATOM 2953 C C . ASP B 1 69 ? -33.99900 -2.40500 2.65400 1.000 19.36658 108 ASP B C 1
ATOM 2954 O O . ASP B 1 69 ? -33.48600 -2.66600 1.55800 1.000 23.26919 108 ASP B O 1
ATOM 2959 N N . TYR B 1 70 ? -34.83000 -3.23400 3.27300 1.000 16.69002 109 TYR B N 1
ATOM 2960 C CA . TYR B 1 70 ? -35.28100 -4.46300 2.63400 1.000 17.50623 109 TYR B CA 1
ATOM 2961 C C . TYR B 1 70 ? -36.69600 -4.74600 3.10900 1.000 18.81242 109 TYR B C 1
ATOM 2962 O O . TYR B 1 70 ? -37.03300 -4.46500 4.26200 1.000 19.11277 109 TYR B O 1
ATOM 2971 N N . GLU B 1 71 ? -37.52700 -5.26500 2.20500 1.000 18.98368 110 GLU B N 1
ATOM 2972 C CA . GLU B 1 71 ? -38.86900 -5.68900 2.56600 1.000 20.55642 110 GLU B CA 1
ATOM 2973 C C . GLU B 1 71 ? -38.81900 -7.04900 3.26100 1.000 18.13980 110 GLU B C 1
ATOM 2974 O O . GLU B 1 71 ? -37.78400 -7.72200 3.29800 1.000 17.92034 110 GLU B O 1
ATOM 2980 N N A ILE B 1 72 ? -39.97800 -7.45400 3.78000 0.389 18.03650 111 ILE B N 1
ATOM 2981 N N B ILE B 1 72 ? -39.95100 -7.46500 3.84700 0.611 17.65428 111 ILE B N 1
ATOM 2982 C CA A ILE B 1 72 ? -40.07300 -8.67300 4.57100 0.389 19.09618 111 ILE B CA 1
ATOM 2983 C CA B ILE B 1 72 ? -39.93300 -8.72400 4.59700 0.611 18.88625 111 ILE B CA 1
ATOM 2984 C C A ILE B 1 72 ? -39.68600 -9.89600 3.74400 0.389 18.83152 111 ILE B C 1
ATOM 2985 C C B ILE B 1 72 ? -39.51800 -9.88200 3.70400 0.611 18.04720 111 ILE B C 1
ATOM 2986 O O A ILE B 1 72 ? -39.17600 -10.88500 4.28500 0.389 19.17278 111 ILE B O 1
ATOM 2987 O O B ILE B 1 72 ? -38.84500 -10.81700 4.15700 0.611 18.27907 111 ILE B O 1
ATOM 2996 N N . SER B 1 73 ? -39.89100 -9.84100 2.42500 1.000 19.15859 112 SER B N 1
ATOM 2997 C CA . SER B 1 73 ? -39.50200 -10.92700 1.53200 1.000 19.67326 112 SER B CA 1
ATOM 2998 C C . SER B 1 73 ? -37.99200 -11.03200 1.33200 1.000 18.40401 112 SER B C 1
ATOM 2999 O O . SER B 1 73 ? -37.53200 -12.03000 0.77200 1.000 19.58330 112 SER B O 1
ATOM 3002 N N . SER B 1 74 ? -37.21400 -10.03300 1.75700 1.000 16.95730 113 SER B N 1
ATOM 3003 C CA . SER B 1 74 ? -35.75900 -10.12300 1.74600 1.000 16.81353 113 SER B CA 1
ATOM 3004 C C . SER B 1 74 ? -35.17000 -10.07900 3.15100 1.000 16.36663 113 SER B C 1
ATOM 3005 O O . SER B 1 74 ? -33.98900 -9.76600 3.32000 1.000 16.53936 113 SER B O 1
ATOM 3008 N N . ASP B 1 75 ? -35.98100 -10.39500 4.16500 1.000 15.61284 114 ASP B N 1
ATOM 3009 C CA . ASP B 1 75 ? -35.48600 -10.48300 5.53800 1.000 15.75758 114 ASP B CA 1
ATOM 3010 C C . ASP B 1 75 ? -34.47800 -11.62000 5.69200 1.000 16.51956 114 ASP B C 1
ATOM 3011 O O . ASP B 1 75 ? -33.50700 -11.50400 6.45000 1.000 16.74380 114 ASP B O 1
ATOM 3016 N N . GLY B 1 76 ? -34.68800 -12.72400 4.98400 1.000 16.61416 115 GLY B N 1
ATOM 3017 C CA . GLY B 1 76 ? -33.79400 -13.86700 5.08600 1.000 16.07350 115 GLY B CA 1
ATOM 3018 C C . GLY B 1 76 ? -33.96700 -14.67400 6.35400 1.000 15.68597 115 GLY B C 1
ATOM 3019 O O . GLY B 1 76 ? -32.97100 -15.07900 6.96800 1.000 16.76837 115 GLY B O 1
ATOM 3020 N N . THR B 1 77 ? -35.20800 -14.91100 6.77800 1.000 16.40399 116 THR B N 1
ATOM 3021 C CA . THR B 1 77 ? -35.48900 -15.68500 7.98200 1.000 16.95966 116 THR B CA 1
ATOM 3022 C C . THR B 1 77 ? -36.55400 -16.72900 7.68500 1.000 17.89929 116 THR B C 1
ATOM 3023 O O . THR B 1 77 ? -37.32600 -16.60300 6.72800 1.000 18.71255 116 THR B O 1
ATOM 3027 N N . LYS B 1 78 ? -36.59500 -17.76000 8.53800 1.000 18.89023 117 LYS B N 1
ATOM 3028 C CA . LYS B 1 78 ? -37.71300 -18.70100 8.51500 1.000 21.88854 117 LYS B CA 1
ATOM 3029 C C . LYS B 1 78 ? -39.02600 -18.02100 8.89600 1.000 23.38366 117 LYS B C 1
ATOM 3030 O O . LYS B 1 78 ? -40.08300 -18.38500 8.36600 1.000 25.76461 117 LYS B O 1
ATOM 3036 N N . GLN B 1 79 ? -38.97300 -17.03700 9.80600 1.000 24.62242 118 GLN B N 1
ATOM 3037 C CA . GLN B 1 79 ? -40.17300 -16.33100 10.26000 1.000 27.55191 118 GLN B CA 1
ATOM 3038 C C . GLN B 1 79 ? -40.98300 -15.80700 9.08600 1.000 29.63319 118 GLN B C 1
ATOM 3039 O O . GLN B 1 79 ? -42.21800 -15.82200 9.11200 1.000 29.70202 118 GLN B O 1
ATOM 3045 N N . ASN B 1 80 ? -40.29900 -15.34700 8.04500 1.000 31.19899 119 ASN B N 1
ATOM 3046 C CA . ASN B 1 80 ? -40.93400 -14.78200 6.86700 1.000 33.74491 119 ASN B CA 1
ATOM 3047 C C . ASN B 1 80 ? -40.77700 -15.66000 5.63100 1.000 30.52572 119 ASN B C 1
ATOM 3048 O O . ASN B 1 80 ? -41.02000 -15.18700 4.51600 1.000 32.38898 119 ASN B O 1
ATOM 3053 N N A LYS B 1 81 ? -40.38100 -16.92400 5.80500 0.470 28.38628 120 LYS B N 1
ATOM 3054 N N B LYS B 1 81 ? -40.38000 -16.92100 5.80900 0.530 28.39253 120 LYS B N 1
ATOM 3055 C CA A LYS B 1 81 ? -40.21300 -17.87200 4.69600 0.470 27.22059 120 LYS B CA 1
ATOM 3056 C CA B LYS B 1 81 ? -40.21400 -17.86400 4.70200 0.530 27.43371 120 LYS B CA 1
ATOM 3057 C C A LYS B 1 81 ? -39.38900 -17.27700 3.55500 0.470 24.19544 120 LYS B C 1
ATOM 3058 C C B LYS B 1 81 ? -39.41300 -17.24700 3.55800 0.530 24.25895 120 LYS B C 1
ATOM 3059 O O A LYS B 1 81 ? -39.67800 -17.47700 2.37300 0.470 24.82322 120 LYS B O 1
ATOM 3060 O O B LYS B 1 81 ? -39.74800 -17.39300 2.38000 0.530 24.89936 120 LYS B O 1
ATOM 3071 N N . SER B 1 82 ? -38.34800 -16.52800 3.91500 1.000 20.80163 121 SER B N 1
ATOM 3072 C CA . SER B 1 82 ? -37.48200 -15.88500 2.94000 1.000 19.53254 121 SER B CA 1
ATOM 3073 C C . SER B 1 82 ? -36.08100 -16.47800 2.94700 1.000 17.63660 121 SER B C 1
ATOM 3074 O O . SER B 1 82 ? -35.12200 -15.81100 2.55100 1.000 19.25471 121 SER B O 1
ATOM 3077 N N . HIS B 1 83 ? -35.95600 -17.72700 3.39300 1.000 16.84829 122 HIS B N 1
ATOM 3078 C CA . HIS B 1 83 ? -34.75800 -18.52800 3.20700 1.000 16.79488 122 HIS B CA 1
ATOM 3079 C C . HIS B 1 83 ? -34.79900 -19.19000 1.83000 1.000 16.98192 122 HIS B C 1
ATOM 3080 O O . HIS B 1 83 ? -35.75300 -19.02800 1.05800 1.000 18.04033 122 HIS B O 1
ATOM 3087 N N . VAL B 1 84 ? -33.74400 -19.93700 1.50800 1.000 16.60939 123 VAL B N 1
ATOM 3088 C CA . VAL B 1 84 ? -33.59200 -20.57000 0.19700 1.000 15.66227 123 VAL B CA 1
ATOM 3089 C C . VAL B 1 84 ? -33.37600 -22.06400 0.40400 1.000 15.79381 123 VAL B C 1
ATOM 3090 O O . VAL B 1 84 ? -32.44500 -22.46800 1.11400 1.000 16.56969 123 VAL B O 1
ATOM 3094 N N A GLU B 1 85 ? -34.23800 -22.88500 -0.19400 0.430 17.27065 124 GLU B N 1
ATOM 3095 N N B GLU B 1 85 ? -34.22400 -22.87200 -0.22400 0.570 17.31643 124 GLU B N 1
ATOM 3096 C CA A GLU B 1 85 ? -34.13600 -24.32700 -0.01100 0.430 18.15223 124 GLU B CA 1
ATOM 3097 C CA B GLU B 1 85 ? -34.15600 -24.31400 -0.09600 0.570 18.28680 124 GLU B CA 1
ATOM 3098 C C A GLU B 1 85 ? -32.88900 -24.86600 -0.71700 0.430 18.29662 124 GLU B C 1
ATOM 3099 C C B GLU B 1 85 ? -32.87700 -24.84800 -0.74400 0.570 18.00710 124 GLU B C 1
ATOM 3100 O O A GLU B 1 85 ? -32.31700 -24.19500 -1.57900 0.430 18.62157 124 GLU B O 1
ATOM 3101 O O B GLU B 1 85 ? -32.25700 -24.16800 -1.56800 0.570 18.33121 124 GLU B O 1
ATOM 3112 N N A PRO B 1 86 ? -32.44000 -26.07100 -0.35400 0.430 18.80131 125 PRO B N 1
ATOM 3113 N N B PRO B 1 86 ? -32.45300 -26.06000 -0.37900 0.570 18.32961 125 PRO B N 1
ATOM 3114 C CA A PRO B 1 86 ? -31.27600 -26.65800 -1.03300 0.430 19.84832 125 PRO B CA 1
ATOM 3115 C CA B PRO B 1 86 ? -31.28300 -26.65900 -1.03500 0.570 19.71037 125 PRO B CA 1
ATOM 3116 C C A PRO B 1 86 ? -31.45700 -26.67300 -2.54500 0.430 19.61251 125 PRO B C 1
ATOM 3117 C C B PRO B 1 86 ? -31.45400 -26.68200 -2.54800 0.570 19.39962 125 PRO B C 1
ATOM 3118 O O A PRO B 1 86 ? -32.48700 -27.10900 -3.06500 0.430 19.91372 125 PRO B O 1
ATOM 3119 O O B PRO B 1 86 ? -32.47700 -27.13000 -3.07100 0.570 19.74432 125 PRO B O 1
ATOM 3126 N N . GLY B 1 87 ? -30.44400 -26.17800 -3.25500 1.000 20.09630 126 GLY B N 1
ATOM 3127 C CA . GLY B 1 87 ? -30.49600 -26.08600 -4.69900 1.000 21.73753 126 GLY B CA 1
ATOM 3128 C C . GLY B 1 87 ? -31.34300 -24.95800 -5.24500 1.000 23.19868 126 GLY B C 1
ATOM 3129 O O . GLY B 1 87 ? -31.38300 -24.77000 -6.46900 1.000 26.19691 126 GLY B O 1
ATOM 3130 N N . GLY B 1 88 ? -32.01600 -24.19800 -4.38500 1.000 21.94999 127 GLY B N 1
ATOM 3131 C CA . GLY B 1 88 ? -32.94700 -23.18900 -4.83400 1.000 20.26311 127 GLY B CA 1
ATOM 3132 C C . GLY B 1 88 ? -32.29600 -21.87800 -5.22100 1.000 19.73459 127 GLY B C 1
ATOM 3133 O O . GLY B 1 88 ? -31.10600 -21.63300 -5.00600 1.000 19.47497 127 GLY B O 1
ATOM 3134 N N . THR B 1 89 ? -33.11700 -21.01300 -5.80700 1.000 20.84677 128 THR B N 1
ATOM 3135 C CA . THR B 1 89 ? -32.71300 -19.66700 -6.18000 1.000 20.62485 128 THR B CA 1
ATOM 3136 C C . THR B 1 89 ? -33.74200 -18.67500 -5.66100 1.000 21.53465 128 THR B C 1
ATOM 3137 O O . THR B 1 89 ? -34.92000 -19.00300 -5.48700 1.000 23.57975 128 THR B O 1
ATOM 3141 N N . ARG B 1 90 ? -33.28100 -17.45100 -5.42800 1.000 19.60964 129 ARG B N 1
ATOM 3142 C CA . ARG B 1 90 ? -34.13700 -16.37900 -4.95600 1.000 20.13630 129 ARG B CA 1
ATOM 3143 C C . ARG B 1 90 ? -33.42100 -15.07800 -5.26700 1.000 17.99445 129 ARG B C 1
ATOM 3144 O O . ARG B 1 90 ? -32.19100 -15.01300 -5.20800 1.000 19.03659 129 ARG B O 1
ATOM 3152 N N . THR B 1 91 ? -34.18400 -14.04300 -5.59500 1.000 18.39102 130 THR B N 1
ATOM 3153 C CA . THR B 1 91 ? -33.61800 -12.71100 -5.72000 1.000 18.74403 130 THR B CA 1
ATOM 3154 C C . THR B 1 91 ? -33.86300 -11.95100 -4.42700 1.000 18.60017 130 THR B C 1
ATOM 3155 O O . THR B 1 91 ? -35.01400 -11.70800 -4.05500 1.000 19.82166 130 THR B O 1
ATOM 3159 N N . TYR B 1 92 ? -32.78600 -11.61600 -3.72700 1.000 16.85205 131 TYR B N 1
ATOM 3160 C CA . TYR B 1 92 ? -32.86400 -10.74100 -2.56700 1.000 16.84143 131 TYR B CA 1
ATOM 3161 C C . TYR B 1 92 ? -32.61100 -9.31800 -3.04400 1.000 18.00254 131 TYR B C 1
ATOM 3162 O O . TYR B 1 92 ? -31.69900 -9.08600 -3.84000 1.000 20.51352 131 TYR B O 1
ATOM 3171 N N . THR B 1 93 ? -33.40900 -8.36400 -2.56900 1.000 16.16610 132 THR B N 1
ATOM 3172 C CA . THR B 1 93 ? -33.27300 -6.98000 -3.00200 1.000 15.61312 132 THR B CA 1
ATOM 3173 C C . THR B 1 93 ? -32.96600 -6.09100 -1.80300 1.000 15.61797 132 THR B C 1
ATOM 3174 O O . THR B 1 93 ? -33.67800 -6.12900 -0.79600 1.000 16.54356 132 THR B O 1
ATOM 3178 N N . TRP B 1 94 ? -31.88900 -5.31600 -1.91400 1.000 15.84166 133 TRP B N 1
ATOM 3179 C CA . TRP B 1 94 ? -31.49300 -4.32800 -0.92000 1.000 15.73071 133 TRP B CA 1
ATOM 3180 C C . TRP B 1 94 ? -31.62300 -2.94400 -1.54100 1.000 16.46663 133 TRP B C 1
ATOM 3181 O O . TRP B 1 94 ? -31.16600 -2.71700 -2.66700 1.000 17.39794 133 TRP B O 1
ATOM 3192 N N A ARG B 1 95 ? -32.25500 -2.02900 -0.81800 0.701 16.35220 134 ARG B N 1
ATOM 3193 N N B ARG B 1 95 ? -32.23500 -2.02300 -0.80700 0.299 16.69998 134 ARG B N 1
ATOM 3194 C CA A ARG B 1 95 ? -32.31900 -0.63900 -1.23500 0.701 16.82513 134 ARG B CA 1
ATOM 3195 C CA B ARG B 1 95 ? -32.32300 -0.63700 -1.23100 0.299 17.14193 134 ARG B CA 1
ATOM 3196 C C A ARG B 1 95 ? -31.59400 0.23200 -0.21700 0.701 16.26770 134 ARG B C 1
ATOM 3197 C C B ARG B 1 95 ? -31.64900 0.25600 -0.19800 0.299 17.24798 134 ARG B C 1
ATOM 3198 O O A ARG B 1 95 ? -31.30000 -0.19800 0.90200 0.701 15.66069 134 ARG B O 1
ATOM 3199 O O B ARG B 1 95 ? -31.45100 -0.13200 0.95700 0.299 17.49995 134 ARG B O 1
ATOM 3214 N N . THR B 1 96 ? -31.26200 1.45000 -0.63900 1.000 17.55133 135 THR B N 1
ATOM 3215 C CA . THR B 1 96 ? -30.59500 2.41500 0.22600 1.000 17.36547 135 THR B CA 1
ATOM 3216 C C . THR B 1 96 ? -31.15700 3.79100 -0.09700 1.000 17.09230 135 THR B C 1
ATOM 3217 O O . THR B 1 96 ? -31.71000 4.01300 -1.17700 1.000 19.87400 135 THR B O 1
ATOM 3221 N N . HIS B 1 97 ? -31.01400 4.71900 0.84900 1.000 18.18700 136 HIS B N 1
ATOM 3222 C CA . HIS B 1 97 ? -31.56000 6.05700 0.67200 1.000 18.63419 136 HIS B CA 1
ATOM 3223 C C . HIS B 1 97 ? -30.59600 7.10100 1.21900 1.000 19.01105 136 HIS B C 1
ATOM 3224 O O . HIS B 1 97 ? -29.77700 6.81700 2.09500 1.000 19.20057 136 HIS B O 1
ATOM 3231 N N . GLU B 1 98 ? -30.70100 8.31200 0.67300 1.000 19.27030 137 GLU B N 1
ATOM 3232 C CA . GLU B 1 98 ? -29.96700 9.47300 1.14400 1.000 20.13702 137 GLU B CA 1
ATOM 3233 C C . GLU B 1 98 ? -30.66100 10.06300 2.36500 1.000 20.03573 137 GLU B C 1
ATOM 3234 O O . GLU B 1 98 ? -31.85600 9.84600 2.57600 1.000 20.44013 137 GLU B O 1
ATOM 3240 N N . PRO B 1 99 ? -29.93900 10.83000 3.18400 1.000 20.61929 138 PRO B N 1
ATOM 3241 C CA . PRO B 1 99 ? -30.60200 11.55500 4.27200 1.000 20.80569 138 PRO B CA 1
ATOM 3242 C C . PRO B 1 99 ? -31.41200 12.70800 3.70900 1.000 21.64265 138 PRO B C 1
ATOM 3243 O O . PRO B 1 99 ? -31.19100 13.16800 2.58900 1.000 22.47117 138 PRO B O 1
ATOM 3247 N N . GLY B 1 100 ? -32.37500 13.17200 4.49100 1.000 21.96386 139 GLY B N 1
ATOM 3248 C CA . GLY B 1 100 ? -33.17400 14.29200 4.03700 1.000 24.18313 139 GLY B CA 1
ATOM 3249 C C . GLY B 1 100 ? -34.14900 14.75000 5.09500 1.000 24.44477 139 GLY B C 1
ATOM 3250 O O . GLY B 1 100 ? -34.46800 14.02200 6.04200 1.000 24.30228 139 GLY B O 1
ATOM 3251 N N . ARG B 1 101 ? -34.61600 15.98200 4.91000 1.000 25.61546 140 ARG B N 1
ATOM 3252 C CA . ARG B 1 101 ? -35.60600 16.58400 5.78800 1.000 27.88525 140 ARG B CA 1
ATOM 3253 C C . ARG B 1 101 ? -36.98000 16.04400 5.41600 1.000 27.90158 140 ARG B C 1
ATOM 3254 O O . ARG B 1 101 ? -37.40100 16.15700 4.26100 1.000 29.62022 140 ARG B O 1
ATOM 3262 N N . ARG B 1 102 ? -37.68200 15.46900 6.38600 1.000 27.63588 141 ARG B N 1
ATOM 3263 C CA . ARG B 1 102 ? -39.06100 15.07600 6.14300 1.000 28.33506 141 ARG B CA 1
ATOM 3264 C C . ARG B 1 102 ? -39.96200 16.30800 6.07500 1.000 30.12155 141 ARG B C 1
ATOM 3265 O O . ARG B 1 102 ? -39.58400 17.41500 6.47300 1.000 29.95981 141 ARG B O 1
ATOM 3273 N N . ALA B 1 103 ? -41.17600 16.10500 5.55600 1.000 32.54554 142 ALA B N 1
ATOM 3274 C CA . ALA B 1 103 ? -42.12500 17.21100 5.45700 1.000 34.69068 142 ALA B CA 1
ATOM 3275 C C . ALA B 1 103 ? -42.48400 17.77500 6.82800 1.000 35.57543 142 ALA B C 1
ATOM 3276 O O . ALA B 1 103 ? -42.78900 18.96900 6.94700 1.000 35.43136 142 ALA B O 1
ATOM 3278 N N . ASP B 1 104 ? -42.44900 16.94500 7.87100 1.000 35.11003 143 ASP B N 1
ATOM 3279 C CA . ASP B 1 104 ? -42.76100 17.41800 9.21500 1.000 35.32134 143 ASP B CA 1
ATOM 3280 C C . ASP B 1 104 ? -41.57800 18.08100 9.91200 1.000 33.21203 143 ASP B C 1
ATOM 3281 O O . ASP B 1 104 ? -41.69900 18.44800 11.08900 1.000 33.21807 143 ASP B O 1
ATOM 3286 N N . GLY B 1 105 ? -40.44500 18.24000 9.22600 1.000 31.21496 144 GLY B N 1
ATOM 3287 C CA . GLY B 1 105 ? -39.30800 18.94300 9.77400 1.000 30.51985 144 GLY B CA 1
ATOM 3288 C C . GLY B 1 105 ? -38.26800 18.07800 10.44800 1.000 29.36529 144 GLY B C 1
ATOM 3289 O O . GLY B 1 105 ? -37.20600 18.59500 10.81800 1.000 30.04681 144 GLY B O 1
ATOM 3290 N N . THR B 1 106 ? -38.53200 16.78900 10.62900 1.000 27.32972 145 THR B N 1
ATOM 3291 C CA . THR B 1 106 ? -37.53800 15.90200 11.20900 1.000 26.78278 145 THR B CA 1
ATOM 3292 C C . THR B 1 106 ? -36.53700 15.46400 10.14100 1.000 26.91883 145 THR B C 1
ATOM 3293 O O . THR B 1 106 ? -36.81600 15.49800 8.94000 1.000 29.21826 145 THR B O 1
ATOM 3297 N N . TRP B 1 107 ? -35.35400 15.05900 10.59100 1.000 24.94689 146 TRP B N 1
ATOM 3298 C CA . TRP B 1 107 ? -34.27300 14.65500 9.69900 1.000 24.18596 146 TRP B CA 1
ATOM 3299 C C . TRP B 1 107 ? -34.21800 13.13500 9.63600 1.000 23.74539 146 TRP B C 1
ATOM 3300 O O . TRP B 1 107 ? -34.05100 12.47100 10.66600 1.000 25.40644 146 TRP B O 1
ATOM 3311 N N . ARG B 1 108 ? -34.35100 12.58800 8.43100 1.000 21.83980 147 ARG B N 1
ATOM 3312 C CA . ARG B 1 108 ? -34.24300 11.15200 8.22100 1.000 20.71471 147 ARG B CA 1
ATOM 3313 C C . ARG B 1 108 ? -32.79200 10.80600 7.91100 1.000 20.45820 147 ARG B C 1
ATOM 3314 O O . ARG B 1 108 ? -32.21200 11.34000 6.95700 1.000 21.38638 147 ARG B O 1
ATOM 3322 N N . ALA B 1 109 ? -32.21100 9.91300 8.70900 1.000 20.72446 148 ALA B N 1
ATOM 3323 C CA . ALA B 1 109 ? -30.84600 9.48000 8.46600 1.000 21.40918 148 ALA B CA 1
ATOM 3324 C C . ALA B 1 109 ? -30.76800 8.67400 7.17300 1.000 21.06654 148 ALA B C 1
ATOM 3325 O O . ALA B 1 109 ? -31.70300 7.95400 6.80600 1.000 22.22358 148 ALA B O 1
ATOM 3327 N N . GLY B 1 110 ? -29.63000 8.78900 6.48400 1.000 20.27790 149 GLY B N 1
ATOM 3328 C CA . GLY B 1 110 ? -29.36900 7.97000 5.31700 1.000 18.75607 149 GLY B CA 1
ATOM 3329 C C . GLY B 1 110 ? -28.88400 6.57300 5.68000 1.000 17.17926 149 GLY B C 1
ATOM 3330 O O . GLY B 1 110 ? -28.62700 6.23700 6.84000 1.000 17.57561 149 GLY B O 1
ATOM 3331 N N . SER B 1 111 ? -28.71400 5.75000 4.64200 1.000 16.78969 150 SER B N 1
ATOM 3332 C CA . SER B 1 111 ? -28.26400 4.37100 4.81600 1.000 16.23540 150 SER B CA 1
ATOM 3333 C C . SER B 1 111 ? -26.75900 4.23500 5.02500 1.000 15.81833 150 SER B C 1
ATOM 3334 O O . SER B 1 111 ? -26.30000 3.13600 5.36400 1.000 16.22563 150 SER B O 1
ATOM 3337 N N . ALA B 1 112 ? -25.97800 5.29700 4.83300 1.000 16.26397 151 ALA B N 1
ATOM 3338 C CA . ALA B 1 112 ? -24.52600 5.14600 4.79100 1.000 15.89927 151 ALA B CA 1
ATOM 3339 C C . ALA B 1 112 ? -23.98000 4.54600 6.08100 1.000 15.35628 151 ALA B C 1
ATOM 3340 O O . ALA B 1 112 ? -24.40900 4.89500 7.18600 1.000 16.19609 151 ALA B O 1
ATOM 3342 N N . GLY B 1 113 ? -23.01500 3.64900 5.93500 1.000 15.29523 152 GLY B N 1
ATOM 3343 C CA . GLY B 1 113 ? -22.34500 3.08500 7.08800 1.000 15.29152 152 GLY B CA 1
ATOM 3344 C C . GLY B 1 113 ? -21.58600 1.82600 6.72500 1.000 14.36929 152 GLY B C 1
ATOM 3345 O O . GLY B 1 113 ? -21.53900 1.39700 5.56900 1.000 14.84064 152 GLY B O 1
ATOM 3346 N N . TYR B 1 114 ? -20.98200 1.24400 7.76100 1.000 14.02135 153 TYR B N 1
ATOM 3347 C CA . TYR B 1 114 ? -20.28500 -0.03200 7.67600 1.000 13.28172 153 TYR B CA 1
ATOM 3348 C C . TYR B 1 114 ? -21.23600 -1.10600 8.18800 1.000 13.31477 153 TYR B C 1
ATOM 3349 O O . TYR B 1 114 ? -21.58400 -1.12600 9.37400 1.000 15.54163 153 TYR B O 1
ATOM 3358 N N . TRP B 1 115 ? -21.67000 -1.98200 7.28300 1.000 12.83756 154 TRP B N 1
ATOM 3359 C CA . TRP B 1 115 ? -22.71900 -2.95500 7.54800 1.000 12.69588 154 TRP B CA 1
ATOM 3360 C C . TRP B 1 115 ? -22.22900 -4.35400 7.19100 1.000 12.63105 154 TRP B C 1
ATOM 3361 O O . TRP B 1 115 ? -21.04200 -4.54700 6.88800 1.000 13.40082 154 TRP B O 1
ATOM 3372 N N . HIS B 1 116 ? -23.12000 -5.34000 7.22200 1.000 12.60004 155 HIS B N 1
ATOM 3373 C CA . HIS B 1 116 ? -22.70600 -6.71600 6.97100 1.000 12.30732 155 HIS B CA 1
ATOM 3374 C C . HIS B 1 116 ? -23.93500 -7.56200 6.67500 1.000 11.96775 155 HIS B C 1
ATOM 3375 O O . HIS B 1 116 ? -25.06600 -7.17000 6.97800 1.000 13.03807 155 HIS B O 1
ATOM 3382 N N . TYR B 1 117 ? -23.69400 -8.72700 6.06600 1.000 11.57779 156 TYR B N 1
ATOM 3383 C CA . TYR B 1 117 ? -24.73400 -9.70000 5.76200 1.000 11.48047 156 TYR B CA 1
ATOM 3384 C C . TYR B 1 117 ? -24.30300 -11.06000 6.30100 1.000 10.88180 156 TYR B C 1
ATOM 3385 O O . TYR B 1 117 ? -23.10600 -11.33900 6.44300 1.000 12.23907 156 TYR B O 1
ATOM 3394 N N . HIS B 1 118 ? -25.27700 -11.91100 6.61200 1.000 12.52500 157 HIS B N 1
ATOM 3395 C CA . HIS B 1 118 ? -24.94300 -13.21400 7.18100 1.000 12.09222 157 HIS B CA 1
ATOM 3396 C C . HIS B 1 118 ? -26.14500 -14.14100 7.07400 1.000 12.05933 157 HIS B C 1
ATOM 3397 O O . HIS B 1 118 ? -27.27300 -13.71200 6.81200 1.000 12.67957 157 HIS B O 1
ATOM 3404 N N . ASP B 1 119 ? -25.89300 -15.42400 7.31500 1.000 11.84447 158 ASP B N 1
ATOM 3405 C CA . ASP B 1 119 ? -26.97200 -16.39900 7.32200 1.000 11.97429 158 ASP B CA 1
ATOM 3406 C C . ASP B 1 119 ? -27.82000 -16.25100 8.58500 1.000 11.96521 158 ASP B C 1
ATOM 3407 O O . ASP B 1 119 ? -27.33400 -15.82300 9.63900 1.000 13.61735 158 ASP B O 1
ATOM 3412 N N . HIS B 1 120 ? -29.09100 -16.65200 8.48500 1.000 12.52680 159 HIS B N 1
ATOM 3413 C CA . HIS B 1 120 ? -30.00000 -16.60400 9.62700 1.000 12.57471 159 HIS B CA 1
ATOM 3414 C C . HIS B 1 120 ? -30.76000 -17.91300 9.84200 1.000 12.22931 159 HIS B C 1
ATOM 3415 O O . HIS B 1 120 ? -31.67500 -17.93800 10.67300 1.000 13.39954 159 HIS B O 1
ATOM 3422 N N . VAL B 1 121 ? -30.42600 -19.00700 9.13100 1.000 12.21479 160 VAL B N 1
ATOM 3423 C CA . VAL B 1 121 ? -31.22600 -20.23400 9.25600 1.000 11.92111 160 VAL B CA 1
ATOM 3424 C C . VAL B 1 121 ? -30.45100 -21.54400 9.38600 1.000 12.23529 160 VAL B C 1
ATOM 3425 O O . VAL B 1 121 ? -31.06800 -22.58700 9.63900 1.000 14.15881 160 VAL B O 1
ATOM 3429 N N . VAL B 1 122 ? -29.13000 -21.54100 9.18600 1.000 11.98628 161 VAL B N 1
ATOM 3430 C CA . VAL B 1 122 ? -28.37500 -22.79400 9.27000 1.000 12.46057 161 VAL B CA 1
ATOM 3431 C C . VAL B 1 122 ? -28.12700 -23.14500 10.73300 1.000 11.91597 161 VAL B C 1
ATOM 3432 O O . VAL B 1 122 ? -27.54300 -22.35300 11.48700 1.000 12.59228 161 VAL B O 1
ATOM 3436 N N . GLY B 1 123 ? -28.56600 -24.33500 11.13200 1.000 13.02470 162 GLY B N 1
ATOM 3437 C CA . GLY B 1 123 ? -28.33700 -24.84000 12.46900 1.000 13.67913 162 GLY B CA 1
ATOM 3438 C C . GLY B 1 123 ? -29.41500 -24.45100 13.45100 1.000 13.42335 162 GLY B C 1
ATOM 3439 O O . GLY B 1 123 ? -29.97900 -25.30700 14.13500 1.000 15.42766 162 GLY B O 1
ATOM 3440 N N . THR B 1 124 ? -29.68000 -23.15300 13.56300 1.000 13.25632 163 THR B N 1
ATOM 3441 C CA . THR B 1 124 ? -30.75800 -22.66000 14.40200 1.000 12.96713 163 THR B CA 1
ATOM 3442 C C . THR B 1 124 ? -31.47500 -21.54800 13.64600 1.000 13.16931 163 THR B C 1
ATOM 3443 O O . THR B 1 124 ? -31.00000 -21.05800 12.61200 1.000 13.80444 163 THR B O 1
ATOM 3447 N N . GLU B 1 125 ? -32.61400 -21.12000 14.19100 1.000 14.12304 164 GLU B N 1
ATOM 3448 C CA . GLU B 1 125 ? -33.35600 -20.01200 13.59900 1.000 14.82176 164 GLU B CA 1
ATOM 3449 C C . GLU B 1 125 ? -32.65200 -18.67300 13.75000 1.000 13.94771 164 GLU B C 1
ATOM 3450 O O . GLU B 1 125 ? -33.14700 -17.67100 13.21200 1.000 13.96897 164 GLU B O 1
ATOM 3456 N N . ALA B 1 126 ? -31.52300 -18.63500 14.45600 1.000 13.27863 165 ALA B N 1
ATOM 3457 C CA . ALA B 1 126 ? -30.65900 -17.46300 14.52100 1.000 13.10999 165 ALA B CA 1
ATOM 3458 C C . ALA B 1 126 ? -29.43500 -17.59000 13.61900 1.000 12.76502 165 ALA B C 1
ATOM 3459 O O . ALA B 1 126 ? -28.57200 -16.70200 13.63400 1.000 14.16176 165 ALA B O 1
ATOM 3461 N N . GLY B 1 127 ? -29.32700 -18.67400 12.84800 1.000 12.26281 166 GLY B N 1
ATOM 3462 C CA . GLY B 1 127 ? -28.16900 -18.87100 11.99600 1.000 12.40107 166 GLY B CA 1
ATOM 3463 C C . GLY B 1 127 ? -26.89100 -19.23500 12.72800 1.000 12.08736 166 GLY B C 1
ATOM 3464 O O . GLY B 1 127 ? -25.79900 -19.04600 12.18500 1.000 12.44545 166 GLY B O 1
ATOM 3465 N N . THR B 1 128 ? -26.98900 -19.80400 13.93500 1.000 11.73831 167 THR B N 1
ATOM 3466 C CA . THR B 1 128 ? -25.78900 -20.06700 14.72600 1.000 11.28618 167 THR B CA 1
ATOM 3467 C C . THR B 1 128 ? -24.81000 -20.97000 13.98900 1.000 11.43024 167 THR B C 1
ATOM 3468 O O . THR B 1 128 ? -23.59300 -20.72800 14.00700 1.000 12.46727 167 THR B O 1
ATOM 3472 N N . GLY B 1 129 ? -25.31700 -22.02400 13.34600 1.000 11.88635 168 GLY B N 1
ATOM 3473 C CA . GLY B 1 129 ? -24.43800 -22.89900 12.59000 1.000 12.24651 168 GLY B CA 1
ATOM 3474 C C . GLY B 1 129 ? -23.84400 -22.21300 11.37500 1.000 11.91708 168 GLY B C 1
ATOM 3475 O O . GLY B 1 129 ? -22.64800 -22.33800 11.10600 1.000 12.53952 168 GLY B O 1
ATOM 3476 N N . GLY B 1 130 ? -24.68000 -21.50000 10.60700 1.000 12.20749 169 GLY B N 1
ATOM 3477 C CA . GLY B 1 130 ? -24.18800 -20.86800 9.39100 1.000 12.74104 169 GLY B CA 1
ATOM 3478 C C . GLY B 1 130 ? -23.12900 -19.81900 9.67200 1.000 11.96895 169 GLY B C 1
ATOM 3479 O O . GLY B 1 130 ? -22.10400 -19.75500 8.98800 1.000 12.13941 169 GLY B O 1
ATOM 3480 N N . ILE B 1 131 ? -23.36100 -18.98900 10.69300 1.000 12.59119 170 ILE B N 1
ATOM 3481 C CA . ILE B 1 131 ? -22.38800 -17.97300 11.07400 1.000 12.21449 170 ILE B CA 1
ATOM 3482 C C . ILE B 1 131 ? -21.09400 -18.62800 11.55700 1.000 11.57287 170 ILE B C 1
ATOM 3483 O O . ILE B 1 131 ? -19.98900 -18.23100 11.16900 1.000 12.48824 170 ILE B O 1
ATOM 3488 N N . ARG B 1 132 ? -21.20900 -19.65000 12.41200 1.000 11.65590 171 ARG B N 1
ATOM 3489 C CA . ARG B 1 132 ? -20.00600 -20.33800 12.87200 1.000 11.67793 171 ARG B CA 1
ATOM 3490 C C . ARG B 1 132 ? -19.23000 -20.94400 11.70900 1.000 12.06852 171 ARG B C 1
ATOM 3491 O O . ARG B 1 132 ? -17.99100 -20.93400 11.70500 1.000 13.18345 171 ARG B O 1
ATOM 3499 N N . ASN B 1 133 ? -19.94400 -21.44600 10.70100 1.000 11.59241 172 ASN B N 1
ATOM 3500 C CA . ASN B 1 133 ? -19.30700 -22.09700 9.56200 1.000 12.49809 172 ASN B CA 1
ATOM 3501 C C . ASN B 1 133 ? -18.65900 -21.12400 8.58300 1.000 12.74158 172 ASN B C 1
ATOM 3502 O O . ASN B 1 133 ? -17.86000 -21.57500 7.75200 1.000 13.39504 172 ASN B O 1
ATOM 3507 N N . GLY B 1 134 ? -18.99400 -19.82600 8.63600 1.000 12.20368 173 GLY B N 1
ATOM 3508 C CA . GLY B 1 134 ? -18.36700 -18.83700 7.77500 1.000 12.60202 173 GLY B CA 1
ATOM 3509 C C . GLY B 1 134 ? -19.27900 -17.96200 6.92500 1.000 11.17960 173 GLY B C 1
ATOM 3510 O O . GLY B 1 134 ? -18.78000 -17.17800 6.11100 1.000 12.49009 173 GLY B O 1
ATOM 3511 N N . LEU B 1 135 ? -20.59900 -18.06100 7.08600 1.000 11.64376 174 LEU B N 1
ATOM 3512 C CA . LEU B 1 135 ? -21.54100 -17.34200 6.21300 1.000 11.63195 174 LEU B CA 1
ATOM 3513 C C . LEU B 1 135 ? -21.75900 -15.91400 6.72300 1.000 11.49512 174 LEU B C 1
ATOM 3514 O O . LEU B 1 135 ? -22.78400 -15.57900 7.33000 1.000 12.55988 174 LEU B O 1
ATOM 3519 N N . TYR B 1 136 ? -20.77300 -15.05700 6.44900 1.000 12.11512 175 TYR B N 1
ATOM 3520 C CA . TYR B 1 136 ? -20.83000 -13.64100 6.79400 1.000 12.35014 175 TYR B CA 1
ATOM 3521 C C . TYR B 1 136 ? -19.95300 -12.86200 5.82300 1.000 11.91020 175 TYR B C 1
ATOM 3522 O O . TYR B 1 136 ? -18.95100 -13.38400 5.32100 1.000 13.26511 175 TYR B O 1
ATOM 3531 N N . GLY B 1 137 ? -20.30500 -11.59600 5.59200 1.000 12.21146 176 GLY B N 1
ATOM 3532 C CA . GLY B 1 137 ? -19.49300 -10.73900 4.75200 1.000 12.17943 176 GLY B CA 1
ATOM 3533 C C . GLY B 1 137 ? -19.81900 -9.26900 4.94200 1.000 12.01760 176 GLY B C 1
ATOM 3534 O O . GLY B 1 137 ? -20.84400 -8.91600 5.53000 1.000 13.21584 176 GLY B O 1
ATOM 3535 N N . PRO B 1 138 ? -18.95400 -8.38200 4.43800 1.000 12.32517 177 PRO B N 1
ATOM 3536 C CA . PRO B 1 138 ? -19.12900 -6.94300 4.66200 1.000 12.66349 177 PRO B CA 1
ATOM 3537 C C . PRO B 1 138 ? -19.88500 -6.23300 3.54500 1.000 13.34338 177 PRO B C 1
ATOM 3538 O O . PRO B 1 138 ? -19.82300 -6.60300 2.36700 1.000 14.15332 177 PRO B O 1
ATOM 3542 N N A VAL B 1 139 ? -20.59600 -5.18700 3.97000 0.522 13.54044 178 VAL B N 1
ATOM 3543 N N B VAL B 1 139 ? -20.61000 -5.17500 3.91300 0.478 13.88951 178 VAL B N 1
ATOM 3544 C CA A VAL B 1 139 ? -21.27100 -4.23200 3.10200 0.522 13.54494 178 VAL B CA 1
ATOM 3545 C CA B VAL B 1 139 ? -21.21100 -4.29400 2.90700 0.478 14.20569 178 VAL B CA 1
ATOM 3546 C C A VAL B 1 139 ? -20.81400 -2.84200 3.51200 0.522 13.90180 178 VAL B C 1
ATOM 3547 C C B VAL B 1 139 ? -21.11000 -2.84000 3.36100 0.478 14.34105 178 VAL B C 1
ATOM 3548 O O A VAL B 1 139 ? -20.79500 -2.52000 4.70800 0.522 14.89901 178 VAL B O 1
ATOM 3549 O O B VAL B 1 139 ? -21.59900 -2.48300 4.43800 0.478 14.74896 178 VAL B O 1
ATOM 3556 N N . ILE B 1 140 ? -20.47300 -2.00800 2.53500 1.000 13.95104 179 ILE B N 1
ATOM 3557 C CA . ILE B 1 140 ? -20.22500 -0.59500 2.79800 1.000 14.60033 179 ILE B CA 1
ATOM 3558 C C . ILE B 1 140 ? -21.19600 0.21000 1.95000 1.000 14.16701 179 ILE B C 1
ATOM 3559 O O . ILE B 1 140 ? -21.29800 -0.01800 0.73700 1.000 15.80900 179 ILE B O 1
ATOM 3564 N N . VAL B 1 141 ? -21.91300 1.14100 2.57800 1.000 14.41107 180 VAL B N 1
ATOM 3565 C CA . VAL B 1 141 ? -22.73900 2.11500 1.86600 1.000 14.85974 180 VAL B CA 1
ATOM 3566 C C . VAL B 1 141 ? -22.10400 3.48400 2.07000 1.000 15.72146 180 VAL B C 1
ATOM 3567 O O . VAL B 1 141 ? -21.91600 3.92300 3.21300 1.000 17.02662 180 VAL B O 1
ATOM 3571 N N . ARG B 1 142 ? -21.76300 4.15100 0.96700 1.000 17.04144 181 ARG B N 1
ATOM 3572 C CA . ARG B 1 142 ? -21.06800 5.42600 1.02600 1.000 16.83989 181 ARG B CA 1
ATOM 3573 C C . ARG B 1 142 ? -22.02900 6.57400 0.77400 1.000 18.25513 181 ARG B C 1
ATOM 3574 O O . ARG B 1 142 ? -22.99000 6.44400 0.01600 1.000 20.19458 181 ARG B O 1
ATOM 3582 N N . ARG B 1 143 ? -21.76100 7.69500 1.42900 1.000 18.03259 182 ARG B N 1
ATOM 3583 C CA . ARG B 1 143 ? -22.47400 8.93900 1.18500 1.000 18.96335 182 ARG B CA 1
ATOM 3584 C C . ARG B 1 143 ? -21.70600 9.77300 0.17100 1.000 19.66260 182 ARG B C 1
ATOM 3585 O O . ARG B 1 143 ? -20.47500 9.73400 0.11300 1.000 19.24844 182 ARG B O 1
ATOM 3593 N N . LYS B 1 144 ? -22.44800 10.51800 -0.64500 1.000 21.11680 183 LYS B N 1
ATOM 3594 C CA . LYS B 1 144 ? -21.81300 11.40500 -1.60700 1.000 22.53093 183 LYS B CA 1
ATOM 3595 C C . LYS B 1 144 ? -20.79700 12.29400 -0.90100 1.000 22.44213 183 LYS B C 1
ATOM 3596 O O . LYS B 1 144 ? -21.09800 12.91600 0.12400 1.000 21.28063 183 LYS B O 1
ATOM 3602 N N . GLY B 1 145 ? -19.57500 12.32500 -1.43700 1.000 23.00525 184 GLY B N 1
ATOM 3603 C CA . GLY B 1 145 ? -18.50700 13.10700 -0.85200 1.000 24.37556 184 GLY B CA 1
ATOM 3604 C C . GLY B 1 145 ? -17.63600 12.37300 0.14800 1.000 24.40428 184 GLY B C 1
ATOM 3605 O O . GLY B 1 145 ? -16.62700 12.93800 0.59700 1.000 26.72361 184 GLY B O 1
ATOM 3606 N N . ASP B 1 146 ? -17.99100 11.14600 0.53000 1.000 22.77421 185 ASP B N 1
ATOM 3607 C CA . ASP B 1 146 ? -17.11500 10.36900 1.40200 1.000 22.01276 185 ASP B CA 1
ATOM 3608 C C . ASP B 1 146 ? -15.79300 10.09600 0.69000 1.000 23.21188 185 ASP B C 1
ATOM 3609 O O . ASP B 1 146 ? -15.76300 9.82300 -0.51200 1.000 24.35239 185 ASP B O 1
ATOM 3614 N N A VAL B 1 147 ? -14.69200 10.16400 1.43100 0.329 23.31845 186 VAL B N 1
ATOM 3615 N N B VAL B 1 147 ? -14.70000 10.14000 1.45300 0.671 23.62580 186 VAL B N 1
ATOM 3616 C CA A VAL B 1 147 ? -13.37800 9.94800 0.83000 0.329 23.31043 186 VAL B CA 1
ATOM 3617 C CA B VAL B 1 147 ? -13.37900 9.90200 0.88300 0.671 24.01119 186 VAL B CA 1
ATOM 3618 C C A VAL B 1 147 ? -13.15600 8.45800 0.59400 0.329 22.68503 186 VAL B C 1
ATOM 3619 C C B VAL B 1 147 ? -13.20400 8.41900 0.58100 0.671 22.52066 186 VAL B C 1
ATOM 3620 O O A VAL B 1 147 ? -13.45400 7.62000 1.45500 0.329 22.77482 186 VAL B O 1
ATOM 3621 O O B VAL B 1 147 ? -13.57000 7.54800 1.38500 0.671 22.00531 186 VAL B O 1
ATOM 3628 N N . LEU B 1 148 ? -12.63900 8.12100 -0.58900 1.000 22.23448 187 LEU B N 1
ATOM 3629 C CA . LEU B 1 148 ? -12.42500 6.73900 -1.01400 1.000 21.68336 187 LEU B CA 1
ATOM 3630 C C . LEU B 1 148 ? -11.01500 6.27400 -0.65200 1.000 21.03747 187 LEU B C 1
ATOM 3631 O O . LEU B 1 148 ? -10.05600 7.04900 -0.76000 1.000 22.64889 187 LEU B O 1
ATOM 3636 N N . PRO B 1 149 ? -10.87200 5.01700 -0.23400 1.000 19.74902 188 PRO B N 1
ATOM 3637 C CA . PRO B 1 149 ? -9.57400 4.51200 0.21400 1.000 19.99340 188 PRO B CA 1
ATOM 3638 C C . PRO B 1 149 ? -8.77800 3.88900 -0.92900 1.000 20.77568 188 PRO B C 1
ATOM 3639 O O . PRO B 1 149 ? -9.30500 3.58300 -2.00300 1.000 22.42128 188 PRO B O 1
ATOM 3643 N N . ASP B 1 150 ? -7.48600 3.68900 -0.65800 1.000 19.73489 189 ASP B N 1
ATOM 3644 C CA . ASP B 1 150 ? -6.62200 2.94600 -1.57100 1.000 20.24609 189 ASP B CA 1
ATOM 3645 C C . ASP B 1 150 ? -6.86200 1.44300 -1.49200 1.000 20.23620 189 ASP B C 1
ATOM 3646 O O . ASP B 1 150 ? -6.65800 0.73200 -2.48000 1.000 22.01573 189 ASP B O 1
ATOM 3651 N N . ALA B 1 151 ? -7.29500 0.94700 -0.33700 1.000 18.09441 190 ALA B N 1
ATOM 3652 C CA . ALA B 1 151 ? -7.56200 -0.47300 -0.15100 1.000 18.20299 190 ALA B CA 1
ATOM 3653 C C . ALA B 1 151 ? -8.49700 -0.61600 1.03500 1.000 17.71034 190 ALA B C 1
ATOM 3654 O O . ALA B 1 151 ? -8.54200 0.25100 1.90900 1.000 18.02414 190 ALA B O 1
ATOM 3656 N N . THR B 1 152 ? -9.24300 -1.72300 1.05000 1.000 16.44291 191 THR B N 1
ATOM 3657 C CA . THR B 1 152 ? -10.16900 -2.05400 2.13000 1.000 15.62889 191 THR B CA 1
ATOM 3658 C C . THR B 1 152 ? -9.87200 -3.46200 2.62300 1.000 15.84904 191 THR B C 1
ATOM 3659 O O . THR B 1 152 ? -9.73200 -4.38700 1.81400 1.000 17.32815 191 THR B O 1
ATOM 3663 N N . HIS B 1 153 ? -9.77300 -3.62500 3.94600 1.000 15.15609 192 HIS B N 1
ATOM 3664 C CA . HIS B 1 153 ? -9.52900 -4.92700 4.55200 1.000 15.45320 192 HIS B CA 1
ATOM 3665 C C . HIS B 1 153 ? -10.60300 -5.21800 5.58300 1.000 15.24366 192 HIS B C 1
ATOM 3666 O O . HIS B 1 153 ? -10.95400 -4.34900 6.38200 1.000 17.10694 192 HIS B O 1
ATOM 3673 N N . THR B 1 154 ? -11.11000 -6.44700 5.57500 1.000 14.28129 193 THR B N 1
ATOM 3674 C CA . THR B 1 154 ? -12.18600 -6.85500 6.47000 1.000 14.46836 193 THR B CA 1
ATOM 3675 C C . THR B 1 154 ? -11.66800 -7.81300 7.53300 1.000 13.50019 193 THR B C 1
ATOM 3676 O O . THR B 1 154 ? -11.04400 -8.83500 7.22000 1.000 14.82036 193 THR B O 1
ATOM 3680 N N . ILE B 1 155 ? -11.90500 -7.46100 8.79200 1.000 13.39291 194 ILE B N 1
ATOM 3681 C CA . ILE B 1 155 ? -11.46000 -8.23200 9.95000 1.000 13.48211 194 ILE B CA 1
ATOM 3682 C C . ILE B 1 155 ? -12.71400 -8.63200 10.71700 1.000 13.01510 194 ILE B C 1
ATOM 3683 O O . ILE B 1 155 ? -13.43500 -7.76400 11.23200 1.000 14.77338 194 ILE B O 1
ATOM 3688 N N . VAL B 1 156 ? -12.99300 -9.93300 10.77200 1.000 13.23400 195 VAL B N 1
ATOM 3689 C CA . VAL B 1 156 ? -14.15700 -10.45200 11.49100 1.000 13.01004 195 VAL B CA 1
ATOM 3690 C C . VAL B 1 156 ? -13.67300 -11.26700 12.68100 1.000 12.50074 195 VAL B C 1
ATOM 3691 O O . VAL B 1 156 ? -12.94200 -12.25300 12.51300 1.000 13.78156 195 VAL B O 1
ATOM 3695 N N . PHE B 1 157 ? -14.09000 -10.86400 13.88600 1.000 12.25798 196 PHE B N 1
ATOM 3696 C CA . PHE B 1 157 ? -13.87000 -11.68200 15.07900 1.000 12.07214 196 PHE B CA 1
ATOM 3697 C C . PHE B 1 157 ? -15.08300 -12.60300 15.19200 1.000 12.54709 196 PHE B C 1
ATOM 3698 O O . PHE B 1 157 ? -16.16800 -12.17200 15.59400 1.000 13.08822 196 PHE B O 1
ATOM 3706 N N . ASN B 1 158 ? -14.91800 -13.86900 14.79600 1.000 12.88432 197 ASN B N 1
ATOM 3707 C CA . ASN B 1 158 ? -16.00700 -14.84300 14.81600 1.000 12.67101 197 ASN B CA 1
ATOM 3708 C C . ASN B 1 158 ? -15.69900 -15.87200 15.89400 1.000 12.96974 197 ASN B C 1
ATOM 3709 O O . ASN B 1 158 ? -14.78100 -16.68000 15.74000 1.000 13.79277 197 ASN B O 1
ATOM 3714 N N . ASP B 1 159 ? -16.46500 -15.84300 16.98300 1.000 13.13273 198 ASP B N 1
ATOM 3715 C CA . ASP B 1 159 ? -16.12100 -16.62900 18.17000 1.000 13.25826 198 ASP B CA 1
ATOM 3716 C C . ASP B 1 159 ? -14.66700 -16.30400 18.55000 1.000 13.74042 198 ASP B C 1
ATOM 3717 O O . ASP B 1 159 ? -14.34700 -15.12500 18.74200 1.000 15.43329 198 ASP B O 1
ATOM 3722 N N A MET B 1 160 ? -13.77200 -17.29100 18.69400 0.352 16.10924 199 MET B N 1
ATOM 3723 N N B MET B 1 160 ? -13.79100 -17.30700 18.62800 0.648 14.53863 199 MET B N 1
ATOM 3724 C CA A MET B 1 160 ? -12.36600 -17.03000 19.01000 0.352 18.31039 199 MET B CA 1
ATOM 3725 C CA B MET B 1 160 ? -12.39300 -17.09000 18.98700 0.648 15.23269 199 MET B CA 1
ATOM 3726 C C A MET B 1 160 ? -11.45600 -17.10700 17.78000 0.352 18.14709 199 MET B C 1
ATOM 3727 C C B MET B 1 160 ? -11.46200 -17.09800 17.77700 0.648 17.23857 199 MET B C 1
ATOM 3728 O O A MET B 1 160 ? -10.25700 -17.36500 17.91700 0.352 20.27003 199 MET B O 1
ATOM 3729 O O B MET B 1 160 ? -10.25300 -17.29100 17.93300 0.648 20.44452 199 MET B O 1
ATOM 3738 N N . THR B 1 161 ? -11.99300 -16.88300 16.58200 1.000 15.67166 200 THR B N 1
ATOM 3739 C CA . THR B 1 161 ? -11.18600 -16.86000 15.37000 1.000 15.30976 200 THR B CA 1
ATOM 3740 C C . THR B 1 161 ? -11.18500 -15.46100 14.77800 1.000 14.13788 200 THR B C 1
ATOM 3741 O O . THR B 1 161 ? -12.05600 -14.64000 15.07600 1.000 14.90495 200 THR B O 1
ATOM 3745 N N . ILE B 1 162 ? -10.19900 -15.20200 13.91500 1.000 14.50913 201 ILE B N 1
ATOM 3746 C CA . ILE B 1 162 ? -10.26600 -14.08800 12.97400 1.000 14.69586 201 ILE B CA 1
ATOM 3747 C C . ILE B 1 162 ? -10.53800 -14.68600 11.60500 1.000 14.26822 201 ILE B C 1
ATOM 3748 O O . ILE B 1 162 ? -9.74200 -15.48800 11.09700 1.000 15.50219 201 ILE B O 1
ATOM 3753 N N . ASN B 1 163 ? -11.67900 -14.32500 11.01600 1.000 14.11388 202 ASN B N 1
ATOM 3754 C CA . ASN B 1 163 ? -12.02700 -14.77200 9.66100 1.000 14.25424 202 ASN B CA 1
ATOM 3755 C C . ASN B 1 163 ? -12.03000 -16.29800 9.52100 1.000 15.28942 202 ASN B C 1
ATOM 3756 O O . ASN B 1 163 ? -11.71200 -16.83800 8.45700 1.000 16.75733 202 ASN B O 1
ATOM 3761 N N . ASN B 1 164 ? -12.38300 -17.01400 10.58700 1.000 15.47459 203 ASN B N 1
ATOM 3762 C CA . ASN B 1 164 ? -12.42700 -18.47900 10.58600 1.000 16.03734 203 ASN B CA 1
ATOM 3763 C C . ASN B 1 164 ? -11.06400 -19.11200 10.32100 1.000 17.04667 203 ASN B C 1
ATOM 3764 O O . ASN B 1 164 ? -10.98300 -20.28900 9.94400 1.000 17.90380 203 ASN B O 1
ATOM 3769 N N . ARG B 1 165 ? -9.99100 -18.36000 10.51100 1.000 16.89227 204 ARG B N 1
ATOM 3770 C CA . ARG B 1 165 ? -8.68700 -18.93400 10.23700 1.000 18.55089 204 ARG B CA 1
ATOM 3771 C C . ARG B 1 165 ? -8.17000 -19.66200 11.47000 1.000 22.66832 204 ARG B C 1
ATOM 3772 O O . ARG B 1 165 ? -8.56200 -19.35100 12.60000 1.000 23.99258 204 ARG B O 1
ATOM 3780 N N . PRO B 1 166 ? -7.30100 -20.63600 11.25200 1.000 24.54121 205 PRO B N 1
ATOM 3781 C CA . PRO B 1 166 ? -6.56900 -21.23400 12.36600 1.000 25.47588 205 PRO B CA 1
ATOM 3782 C C . PRO B 1 166 ? -5.85800 -20.16700 13.19000 1.000 25.68974 205 PRO B C 1
ATOM 3783 O O . PRO B 1 166 ? -5.43200 -19.12900 12.67700 1.000 25.80874 205 PRO B O 1
ATOM 3787 N N . ALA B 1 167 ? -5.75900 -20.42600 14.48700 1.000 25.84096 206 ALA B N 1
ATOM 3788 C CA . ALA B 1 167 ? -5.13200 -19.47900 15.39200 1.000 26.28720 206 ALA B CA 1
ATOM 3789 C C . ALA B 1 167 ? -3.71200 -19.16100 14.94000 1.000 27.43132 206 ALA B C 1
ATOM 3790 O O . ALA B 1 167 ? -3.02100 -19.99000 14.32900 1.000 26.46870 206 ALA B O 1
ATOM 3792 N N . HIS B 1 168 ? -3.28900 -17.92900 15.22800 1.000 28.08881 207 HIS B N 1
ATOM 3793 C CA . HIS B 1 168 ? -1.92800 -17.47100 14.94600 1.000 30.01263 207 HIS B CA 1
ATOM 3794 C C . HIS B 1 168 ? -1.60100 -17.45400 13.45500 1.000 27.93257 207 HIS B C 1
ATOM 3795 O O . HIS B 1 168 ? -0.43900 -17.61700 13.07100 1.000 27.61798 207 HIS B O 1
ATOM 3802 N N . THR B 1 169 ? -2.60000 -17.26200 12.58800 1.000 25.94238 208 THR B N 1
ATOM 3803 C CA . THR B 1 169 ? -2.34900 -17.16300 11.15200 1.000 25.41652 208 THR B CA 1
ATOM 3804 C C . THR B 1 169 ? -2.83600 -15.83700 10.57900 1.000 25.55080 208 THR B C 1
ATOM 3805 O O . THR B 1 169 ? -3.19500 -15.75000 9.40100 1.000 27.71554 208 THR B O 1
ATOM 3809 N N . GLY B 1 170 ? -2.83400 -14.79000 11.39700 1.000 24.41198 209 GLY B N 1
ATOM 3810 C CA . GLY B 1 170 ? -3.23400 -13.48600 10.93900 1.000 21.57416 209 GLY B CA 1
ATOM 3811 C C . GLY B 1 170 ? -4.73700 -13.37000 10.82400 1.000 21.63838 209 GLY B C 1
ATOM 3812 O O . GLY B 1 170 ? -5.48700 -13.82700 11.69600 1.000 23.62477 209 GLY B O 1
ATOM 3813 N N . PRO B 1 171 ? -5.22100 -12.79900 9.71300 1.000 19.51461 210 PRO B N 1
ATOM 3814 C CA . PRO B 1 171 ? -4.48200 -12.44100 8.49900 1.000 18.47693 210 PRO B CA 1
ATOM 3815 C C . PRO B 1 171 ? -3.59600 -11.20900 8.65400 1.000 17.78020 210 PRO B C 1
ATOM 3816 O O . PRO B 1 171 ? -3.83100 -10.35500 9.51500 1.000 17.40950 210 PRO B O 1
ATOM 3820 N N . ASN B 1 172 ? -2.56400 -11.12200 7.82300 1.000 18.09770 211 ASN B N 1
ATOM 3821 C CA . ASN B 1 172 ? -1.76800 -9.91000 7.70700 1.000 17.77088 211 ASN B CA 1
ATOM 3822 C C . ASN B 1 172 ? -2.23300 -9.11400 6.49300 1.000 18.59021 211 ASN B C 1
ATOM 3823 O O . ASN B 1 172 ? -2.71400 -9.67900 5.50700 1.000 19.93396 211 ASN B O 1
ATOM 3828 N N . PHE B 1 173 ? -2.08200 -7.79600 6.57300 1.000 17.31080 212 PHE B N 1
ATOM 3829 C CA . PHE B 1 173 ? -2.42800 -6.89700 5.47900 1.000 17.66672 212 PHE B CA 1
ATOM 3830 C C . PHE B 1 173 ? -1.25900 -5.95600 5.23300 1.000 18.04162 212 PHE B C 1
ATOM 3831 O O . PHE B 1 173 ? -0.62500 -5.48400 6.18200 1.000 21.17124 212 PHE B O 1
ATOM 3839 N N . GLU B 1 174 ? -0.98300 -5.66800 3.96700 1.000 17.70458 213 GLU B N 1
ATOM 3840 C CA . GLU B 1 174 ? 0.17700 -4.87200 3.59800 1.000 18.55748 213 GLU B CA 1
ATOM 3841 C C . GLU B 1 174 ? -0.26700 -3.52100 3.05900 1.000 16.86510 213 GLU B C 1
ATOM 3842 O O . GLU B 1 174 ? -1.31200 -3.40600 2.41400 1.000 17.91742 213 GLU B O 1
ATOM 3848 N N . ALA B 1 175 ? 0.53500 -2.50000 3.35500 1.000 16.43206 214 ALA B N 1
ATOM 3849 C CA . ALA B 1 175 ? 0.33700 -1.14900 2.84500 1.000 16.57831 214 ALA B CA 1
ATOM 3850 C C . ALA B 1 175 ? 1.70100 -0.48300 2.71500 1.000 16.25165 214 ALA B C 1
ATOM 3851 O O . ALA B 1 175 ? 2.69800 -0.95200 3.27000 1.000 18.78395 214 ALA B O 1
ATOM 3853 N N . THR B 1 176 ? 1.73900 0.62300 1.98000 1.000 16.76966 215 THR B N 1
ATOM 3854 C CA . THR B 1 176 ? 2.90800 1.49100 1.94300 1.000 16.51554 215 THR B CA 1
ATOM 3855 C C . THR B 1 176 ? 2.59900 2.73500 2.77200 1.000 16.04584 215 THR B C 1
ATOM 3856 O O . THR B 1 176 ? 1.45400 3.18700 2.81800 1.000 17.22211 215 THR B O 1
ATOM 3860 N N A VAL B 1 177 ? 3.62800 3.26800 3.44300 0.600 15.85188 216 VAL B N 1
ATOM 3861 N N B VAL B 1 177 ? 3.63100 3.27200 3.43300 0.400 15.84513 216 VAL B N 1
ATOM 3862 C CA A VAL B 1 177 ? 3.47600 4.50300 4.21000 0.600 15.65359 216 VAL B CA 1
ATOM 3863 C CA B VAL B 1 177 ? 3.48700 4.51400 4.18900 0.400 15.61464 216 VAL B CA 1
ATOM 3864 C C A VAL B 1 177 ? 2.75800 5.53900 3.36400 0.600 16.47933 216 VAL B C 1
ATOM 3865 C C B VAL B 1 177 ? 2.74900 5.54100 3.35000 0.400 16.38831 216 VAL B C 1
ATOM 3866 O O A VAL B 1 177 ? 3.14200 5.79700 2.21700 0.600 17.72413 216 VAL B O 1
ATOM 3867 O O B VAL B 1 177 ? 3.10100 5.78700 2.19000 0.400 17.33917 216 VAL B O 1
ATOM 3874 N N . GLY B 1 178 ? 1.71100 6.13700 3.93400 1.000 16.45415 217 GLY B N 1
ATOM 3875 C CA . GLY B 1 178 ? 0.92700 7.14500 3.26100 1.000 17.00597 217 GLY B CA 1
ATOM 3876 C C . GLY B 1 178 ? -0.33300 6.64600 2.59800 1.000 17.25173 217 GLY B C 1
ATOM 3877 O O . GLY B 1 178 ? -1.18800 7.47100 2.23800 1.000 19.23320 217 GLY B O 1
ATOM 3878 N N . ASP B 1 179 ? -0.48300 5.33200 2.42100 1.000 16.47889 218 ASP B N 1
ATOM 3879 C CA . ASP B 1 179 ? -1.71300 4.80600 1.83900 1.000 16.32743 218 ASP B CA 1
ATOM 3880 C C . ASP B 1 179 ? -2.90100 5.12800 2.73900 1.000 16.29808 218 ASP B C 1
ATOM 3881 O O . ASP B 1 179 ? -2.80100 5.09500 3.97200 1.000 16.49906 218 ASP B O 1
ATOM 3886 N N . ARG B 1 180 ? -4.04200 5.40900 2.11500 1.000 15.74494 219 ARG B N 1
ATOM 3887 C CA . ARG B 1 180 ? -5.31100 5.54800 2.82200 1.000 15.61089 219 ARG B CA 1
ATOM 3888 C C . ARG B 1 180 ? -5.96100 4.16900 2.88400 1.000 16.42802 219 ARG B C 1
ATOM 3889 O O . ARG B 1 180 ? -6.38600 3.62100 1.86000 1.000 17.34075 219 ARG B O 1
ATOM 3897 N N . VAL B 1 181 ? -6.00700 3.58900 4.07700 1.000 15.56528 220 VAL B N 1
ATOM 3898 C CA . VAL B 1 181 ? -6.41700 2.20000 4.27000 1.000 14.59876 220 VAL B CA 1
ATOM 3899 C C . VAL B 1 181 ? -7.72200 2.17800 5.04700 1.000 14.41079 220 VAL B C 1
ATOM 3900 O O . VAL B 1 181 ? -7.83400 2.80400 6.10900 1.000 15.84326 220 VAL B O 1
ATOM 3904 N N . GLU B 1 182 ? -8.69800 1.44400 4.53000 1.000 15.25810 221 GLU B N 1
ATOM 3905 C CA . GLU B 1 182 ? -9.99600 1.30400 5.16800 1.000 14.73233 221 GLU B CA 1
ATOM 3906 C C . GLU B 1 182 ? -10.09200 -0.06500 5.83200 1.000 15.13424 221 GLU B C 1
ATOM 3907 O O . GLU B 1 182 ? -9.74300 -1.08400 5.22500 1.000 15.79934 221 GLU B O 1
ATOM 3913 N N . ILE B 1 183 ? -10.56900 -0.08400 7.07600 1.000 14.96993 222 ILE B N 1
ATOM 3914 C CA . ILE B 1 183 ? -10.79400 -1.31100 7.82800 1.000 14.66063 222 ILE B CA 1
ATOM 3915 C C . ILE B 1 183 ? -12.28600 -1.43800 8.09200 1.000 15.00386 222 ILE B C 1
ATOM 3916 O O . ILE B 1 183 ? -12.91900 -0.48300 8.55700 1.000 16.31661 222 ILE B O 1
ATOM 3921 N N . VAL B 1 184 ? -12.84300 -2.61200 7.79800 1.000 14.59514 223 VAL B N 1
ATOM 3922 C CA . VAL B 1 184 ? -14.20400 -2.96700 8.17900 1.000 15.22539 223 VAL B CA 1
ATOM 3923 C C . VAL B 1 184 ? -14.09100 -4.03000 9.25500 1.000 14.47305 223 VAL B C 1
ATOM 3924 O O . VAL B 1 184 ? -13.45500 -5.06800 9.04100 1.000 15.56519 223 VAL B O 1
ATOM 3928 N N . MET B 1 185 ? -14.71000 -3.78200 10.40700 1.000 14.35998 224 MET B N 1
ATOM 3929 C CA . MET B 1 185 ? -14.56300 -4.64100 11.57100 1.000 15.01139 224 MET B CA 1
ATOM 3930 C C . MET B 1 185 ? -15.94000 -5.16100 11.97900 1.000 15.08607 224 MET B C 1
ATOM 3931 O O . MET B 1 185 ? -16.82500 -4.37200 12.34600 1.000 16.94670 224 MET B O 1
ATOM 3936 N N . ILE B 1 186 ? -16.12300 -6.49200 11.90300 1.000 13.47180 225 ILE B N 1
ATOM 3937 C CA . ILE B 1 186 ? -17.38700 -7.15100 12.23100 1.000 13.38680 225 ILE B CA 1
ATOM 3938 C C . ILE B 1 186 ? -17.12700 -8.18400 13.32000 1.000 12.11832 225 ILE B C 1
ATOM 3939 O O . ILE B 1 186 ? -16.07100 -8.82000 13.34100 1.000 13.37818 225 ILE B O 1
ATOM 3944 N N . THR B 1 187 ? -18.09600 -8.37000 14.21900 1.000 11.46866 226 THR B N 1
ATOM 3945 C CA . THR B 1 187 ? -18.00000 -9.39300 15.25500 1.000 12.16935 226 THR B CA 1
ATOM 3946 C C . THR B 1 187 ? -19.18800 -10.33400 15.14400 1.000 11.31623 226 THR B C 1
ATOM 3947 O O . THR B 1 187 ? -20.28900 -9.89900 14.79900 1.000 12.13814 226 THR B O 1
ATOM 3951 N N . HIS B 1 188 ? -18.96200 -11.62100 15.42100 1.000 11.95791 227 HIS B N 1
ATOM 3952 C CA . HIS B 1 188 ? -20.01800 -12.62200 15.35000 1.000 12.05065 227 HIS B CA 1
ATOM 3953 C C . HIS B 1 188 ? -19.81400 -13.67100 16.42700 1.000 12.56272 227 HIS B C 1
ATOM 3954 O O . HIS B 1 188 ? -18.69800 -13.89700 16.90500 1.000 12.00014 227 HIS B O 1
ATOM 3961 N N . GLY B 1 189 ? -20.91800 -14.31300 16.80100 1.000 12.57287 228 GLY B N 1
ATOM 3962 C CA . GLY B 1 189 ? -20.85100 -15.51200 17.60600 1.000 12.18859 228 GLY B CA 1
ATOM 3963 C C . GLY B 1 189 ? -21.28900 -15.32100 19.04800 1.000 11.17363 228 GLY B C 1
ATOM 3964 O O . GLY B 1 189 ? -22.37700 -14.80000 19.31500 1.000 12.72052 228 GLY B O 1
ATOM 3965 N N . GLU B 1 190 ? -20.43900 -15.74500 19.98600 1.000 11.79272 229 GLU B N 1
ATOM 3966 C CA . GLU B 1 190 ? -20.81600 -15.85000 21.38800 1.000 12.41473 229 GLU B CA 1
ATOM 3967 C C . GLU B 1 190 ? -20.14300 -14.82900 22.30200 1.000 12.02660 229 GLU B C 1
ATOM 3968 O O . GLU B 1 190 ? -20.66800 -14.56300 23.39400 1.000 13.07223 229 GLU B O 1
ATOM 3974 N N . TYR B 1 191 ? -19.02400 -14.23100 21.89000 1.000 11.67111 230 TYR B N 1
ATOM 3975 C CA . TYR B 1 191 ? -18.14000 -13.53800 22.82100 1.000 11.59910 230 TYR B CA 1
ATOM 3976 C C . TYR B 1 191 ? -18.03200 -12.04700 22.51600 1.000 10.85947 230 TYR B C 1
ATOM 3977 O O . TYR B 1 191 ? -18.14000 -11.61800 21.35800 1.000 12.33253 230 TYR B O 1
ATOM 3986 N N . TYR B 1 192 ? -17.79300 -11.25700 23.56600 1.000 10.53457 231 TYR B N 1
ATOM 3987 C CA . TYR B 1 192 ? -17.36000 -9.87700 23.36700 1.000 11.25977 231 TYR B CA 1
ATOM 3988 C C . TYR B 1 192 ? -15.84900 -9.87000 23.09200 1.000 10.84458 231 TYR B C 1
ATOM 3989 O O . TYR B 1 192 ? -15.11100 -10.77500 23.50300 1.000 11.96352 231 TYR B O 1
ATOM 3998 N N . HIS B 1 193 ? -15.38500 -8.82300 22.40900 1.000 11.48020 232 HIS B N 1
ATOM 3999 C CA . HIS B 1 193 ? -13.97100 -8.64200 22.11100 1.000 11.80683 232 HIS B CA 1
ATOM 4000 C C . HIS B 1 193 ? -13.63300 -7.16400 22.22800 1.000 11.30460 232 HIS B C 1
ATOM 4001 O O . HIS B 1 193 ? -14.52400 -6.31600 22.33700 1.000 13.67755 232 HIS B O 1
ATOM 4008 N N . THR B 1 194 ? -12.33400 -6.85200 22.22000 1.000 11.28346 233 THR B N 1
ATOM 4009 C CA . THR B 1 194 ? -11.86900 -5.47200 22.05700 1.000 11.56642 233 THR B CA 1
ATOM 4010 C C . THR B 1 194 ? -10.83500 -5.42200 20.94100 1.000 13.51180 233 THR B C 1
ATOM 4011 O O . THR B 1 194 ? -9.81400 -6.10400 21.00500 1.000 18.43188 233 THR B O 1
ATOM 4015 N N . PHE B 1 195 ? -11.08700 -4.61800 19.92300 1.000 13.60234 234 PHE B N 1
ATOM 4016 C CA . PHE B 1 195 ? -10.18700 -4.51400 18.78300 1.000 12.97315 234 PHE B CA 1
ATOM 4017 C C . PHE B 1 195 ? -9.19200 -3.37900 19.01100 1.000 12.90094 234 PHE B C 1
ATOM 4018 O O . PHE B 1 195 ? -9.60200 -2.26200 19.32700 1.000 14.23124 234 PHE B O 1
ATOM 4026 N N . HIS B 1 196 ? -7.89200 -3.66300 18.83300 1.000 13.26833 235 HIS B N 1
ATOM 4027 C CA . HIS B 1 196 ? -6.82600 -2.68500 19.03100 1.000 13.85227 235 HIS B CA 1
ATOM 4028 C C . HIS B 1 196 ? -5.84400 -2.73100 17.86500 1.000 13.27012 235 HIS B C 1
ATOM 4029 O O . HIS B 1 196 ? -5.49500 -3.81200 17.37900 1.000 14.07169 235 HIS B O 1
ATOM 4036 N N . MET B 1 197 ? -5.39300 -1.55300 17.42400 1.000 14.11131 236 MET B N 1
ATOM 4037 C CA . MET B 1 197 ? -4.32900 -1.43100 16.43200 1.000 15.31555 236 MET B CA 1
ATOM 4038 C C . MET B 1 197 ? -3.15100 -0.67700 17.03400 1.000 14.82323 236 MET B C 1
ATOM 4039 O O . MET B 1 197 ? -3.32300 0.43800 17.54100 1.000 16.63041 236 MET B O 1
ATOM 4044 N N . HIS B 1 198 ? -1.95400 -1.25500 16.94900 1.000 13.67315 237 HIS B N 1
ATOM 4045 C CA . HIS B 1 198 ? -0.75600 -0.50400 17.30300 1.000 13.85958 237 HIS B CA 1
ATOM 4046 C C . HIS B 1 198 ? -0.45800 0.55300 16.24600 1.000 14.59697 237 HIS B C 1
ATOM 4047 O O . HIS B 1 198 ? -0.66700 0.34800 15.04400 1.000 14.49427 237 HIS B O 1
ATOM 4054 N N . GLY B 1 199 ? 0.06100 1.68500 16.71500 1.000 14.95728 238 GLY B N 1
ATOM 4055 C CA . GLY B 1 199 ? 0.55400 2.74700 15.86400 1.000 15.23010 238 GLY B CA 1
ATOM 4056 C C . GLY B 1 199 ? -0.48700 3.57300 15.13500 1.000 14.87958 238 GLY B C 1
ATOM 4057 O O . GLY B 1 199 ? -0.09800 4.49300 14.41000 1.000 16.23075 238 GLY B O 1
ATOM 4058 N N . HIS B 1 200 ? -1.78400 3.29600 15.31200 1.000 14.50563 239 HIS B N 1
ATOM 4059 C CA . HIS B 1 200 ? -2.82700 3.96000 14.54400 1.000 14.33876 239 HIS B CA 1
ATOM 4060 C C . HIS B 1 200 ? -4.05600 4.17000 15.42300 1.000 15.30807 239 HIS B C 1
ATOM 4061 O O . HIS B 1 200 ? -4.22400 3.50700 16.44500 1.000 17.35228 239 HIS B O 1
ATOM 4068 N N . HIS B 1 201 ? -4.91400 5.10800 15.02100 1.000 14.62746 240 HIS B N 1
ATOM 4069 C CA . HIS B 1 201 ? -6.10100 5.44800 15.80000 1.000 14.92860 240 HIS B CA 1
ATOM 4070 C C . HIS B 1 201 ? -7.13200 6.05600 14.85900 1.000 14.62801 240 HIS B C 1
ATOM 4071 O O . HIS B 1 201 ? -6.81800 6.41100 13.71900 1.000 16.04860 240 HIS B O 1
ATOM 4078 N N . TRP B 1 202 ? -8.36700 6.17800 15.34400 1.000 14.00915 241 TRP B N 1
ATOM 4079 C CA . TRP B 1 202 ? -9.46300 6.64300 14.49800 1.000 14.45433 241 TRP B CA 1
ATOM 4080 C C . TRP B 1 202 ? -10.52700 7.30800 15.36900 1.000 14.38778 241 TRP B C 1
ATOM 4081 O O . TRP B 1 202 ? -10.50300 7.21500 16.60400 1.000 15.11456 241 TRP B O 1
ATOM 4092 N N . ALA B 1 203 ? -11.47100 7.99300 14.71500 1.000 15.57254 242 ALA B N 1
ATOM 4093 C CA . ALA B 1 203 ? -12.56400 8.65700 15.42200 1.000 15.00631 242 ALA B CA 1
ATOM 4094 C C . ALA B 1 203 ? -13.74900 7.70500 15.56400 1.000 15.41119 242 ALA B C 1
ATOM 4095 O O . ALA B 1 203 ? -14.10700 6.99200 14.61800 1.000 15.44962 242 ALA B O 1
ATOM 4097 N N . ASP B 1 204 ? -14.38600 7.72000 16.73800 1.000 15.18793 243 ASP B N 1
ATOM 4098 C CA . ASP B 1 204 ? -15.49600 6.80000 17.00800 1.000 15.59646 243 ASP B CA 1
ATOM 4099 C C . ASP B 1 204 ? -16.80100 7.40200 16.48200 1.000 16.29965 243 ASP B C 1
ATOM 4100 O O . ASP B 1 204 ? -17.66000 7.87300 17.22600 1.000 17.52541 243 ASP B O 1
ATOM 4105 N N . ASN B 1 205 ? -16.93200 7.39500 15.15600 1.000 16.42596 244 ASN B N 1
ATOM 4106 C CA . ASN B 1 205 ? -18.10600 7.97800 14.49800 1.000 17.33839 244 ASN B CA 1
ATOM 4107 C C . ASN B 1 205 ? -18.39600 7.18800 13.22300 1.000 17.78786 244 ASN B C 1
ATOM 4108 O O . ASN B 1 205 ? -17.83600 6.11100 13.00300 1.000 17.99679 244 ASN B O 1
ATOM 4113 N N . ARG B 1 206 ? -19.27900 7.71900 12.36900 1.000 17.72133 245 ARG B N 1
ATOM 4114 C CA . ARG B 1 206 ? -19.72300 6.95400 11.20400 1.000 18.96463 245 ARG B CA 1
ATOM 4115 C C . ARG B 1 206 ? -18.55700 6.57800 10.29500 1.000 18.93617 245 ARG B C 1
ATOM 4116 O O . ARG B 1 206 ? -18.43600 5.42100 9.87200 1.000 20.48130 245 ARG B O 1
ATOM 4124 N N . THR B 1 207 ? -17.69600 7.54500 9.96100 1.000 18.90845 246 THR B N 1
ATOM 4125 C CA . THR B 1 207 ? -16.64800 7.31100 8.97200 1.000 18.70353 246 THR B CA 1
ATOM 4126 C C . THR B 1 207 ? -15.29600 6.96800 9.57800 1.000 18.73412 246 THR B C 1
ATOM 4127 O O . THR B 1 207 ? -14.38600 6.57600 8.83400 1.000 19.93441 246 THR B O 1
ATOM 4131 N N . GLY B 1 208 ? -15.12300 7.12900 10.88700 1.000 17.95911 247 GLY B N 1
ATOM 4132 C CA . GLY B 1 208 ? -13.81800 6.95100 11.48200 1.000 17.55603 247 GLY B CA 1
ATOM 4133 C C . GLY B 1 208 ? -12.89900 8.14300 11.35300 1.000 18.26982 247 GLY B C 1
ATOM 4134 O O . GLY B 1 208 ? -11.75300 8.07300 11.81400 1.000 19.89775 247 GLY B O 1
ATOM 4135 N N . MET B 1 209 ? -13.35900 9.23200 10.74300 1.000 18.11546 248 MET B N 1
ATOM 4136 C CA . MET B 1 209 ? -12.58700 10.45300 10.61400 1.000 19.49708 248 MET B CA 1
ATOM 4137 C C . MET B 1 209 ? -13.42800 11.59500 11.14400 1.000 18.91130 248 MET B C 1
ATOM 4138 O O . MET B 1 209 ? -14.64800 11.61400 10.95800 1.000 18.82215 248 MET B O 1
ATOM 4143 N N . LEU B 1 210 ? -12.78000 12.52700 11.83200 1.000 19.55395 249 LEU B N 1
ATOM 4144 C CA . LEU B 1 210 ? -13.50400 13.68800 12.31800 1.000 21.11815 249 LEU B CA 1
ATOM 4145 C C . LEU B 1 210 ? -13.94200 14.53000 11.13600 1.000 24.62315 249 LEU B C 1
ATOM 4146 O O . LEU B 1 210 ? -13.19800 14.70000 10.16700 1.000 25.48779 249 LEU B O 1
ATOM 4151 N N . THR B 1 211 ? -15.16000 15.06400 11.22500 1.000 26.96544 250 THR B N 1
ATOM 4152 C CA . THR B 1 211 ? -15.69000 15.89400 10.15400 1.000 29.08202 250 THR B CA 1
ATOM 4153 C C . THR B 1 211 ? -15.00600 17.25400 10.07800 1.000 29.65374 250 THR B C 1
ATOM 4154 O O . THR B 1 211 ? -15.13000 17.94100 9.06000 1.000 32.50979 250 THR B O 1
ATOM 4158 N N . GLY B 1 212 ? -14.28500 17.64900 11.12400 1.000 27.56024 251 GLY B N 1
ATOM 4159 C CA . GLY B 1 212 ? -13.66800 18.94900 11.20800 1.000 25.39926 251 GLY B CA 1
ATOM 4160 C C . GLY B 1 212 ? -13.45400 19.30000 12.66500 1.000 24.79821 251 GLY B C 1
ATOM 4161 O O . GLY B 1 212 ? -13.59700 18.44600 13.54300 1.000 24.04970 251 GLY B O 1
ATOM 4162 N N . PRO B 1 213 ? -13.12700 20.56300 12.95700 1.000 25.33449 252 PRO B N 1
ATOM 4163 C CA . PRO B 1 213 ? -12.79600 20.94100 14.34400 1.000 26.14840 252 PRO B CA 1
ATOM 4164 C C . PRO B 1 213 ? -13.97500 20.94800 15.31300 1.000 26.00378 252 PRO B C 1
ATOM 4165 O O . PRO B 1 213 ? -13.74700 21.10200 16.52000 1.000 28.32983 252 PRO B O 1
ATOM 4169 N N . ASP B 1 214 ? -15.21000 20.78800 14.84700 1.000 25.28802 253 ASP B N 1
ATOM 4170 C CA . ASP B 1 214 ? -16.37400 20.83500 15.72600 1.000 26.66773 253 ASP B CA 1
ATOM 4171 C C . ASP B 1 214 ? -16.89500 19.45600 16.11200 1.000 25.46003 253 ASP B C 1
ATOM 4172 O O . ASP B 1 214 ? -17.86500 19.36600 16.87300 1.000 27.31586 253 ASP B O 1
ATOM 4177 N N . ASP B 1 215 ? -16.27500 18.38700 15.62100 1.000 21.93768 254 ASP B N 1
ATOM 4178 C CA . ASP B 1 215 ? -16.72800 17.02800 15.88200 1.000 20.79674 254 ASP B CA 1
ATOM 4179 C C . ASP B 1 215 ? -16.14000 16.56700 17.21200 1.000 19.71195 254 ASP B C 1
ATOM 4180 O O . ASP B 1 215 ? -14.91800 16.41000 17.32300 1.000 19.35228 254 ASP B O 1
ATOM 4185 N N . PRO B 1 216 ? -16.96700 16.33100 18.23200 1.000 19.41527 255 PRO B N 1
ATOM 4186 C CA . PRO B 1 216 ? -16.46200 15.96800 19.56700 1.000 20.03580 255 PRO B CA 1
ATOM 4187 C C . PRO B 1 216 ? -16.25300 14.47600 19.79100 1.000 18.59704 255 PRO B C 1
ATOM 4188 O O . PRO B 1 216 ? -15.99700 14.07600 20.93400 1.000 19.68145 255 PRO B O 1
ATOM 4192 N N . SER B 1 217 ? -16.33900 13.65400 18.74700 1.000 17.72918 256 SER B N 1
ATOM 4193 C CA . SER B 1 217 ? -16.23600 12.20800 18.91200 1.000 17.22430 256 SER B CA 1
ATOM 4194 C C . SER B 1 217 ? -14.90100 11.82400 19.53500 1.000 16.79608 256 SER B C 1
ATOM 4195 O O . SER B 1 217 ? -13.85700 12.39700 19.21800 1.000 17.27649 256 SER B O 1
ATOM 4198 N N . GLN B 1 218 ? -14.93200 10.83600 20.42500 1.000 15.88775 257 GLN B N 1
ATOM 4199 C CA . GLN B 1 218 ? -13.68900 10.37200 21.01900 1.000 15.76288 257 GLN B CA 1
ATOM 4200 C C . GLN B 1 218 ? -12.80000 9.76000 19.94100 1.000 15.66864 257 GLN B C 1
ATOM 4201 O O . GLN B 1 218 ? -13.26500 9.03000 19.05700 1.000 17.02327 257 GLN B O 1
ATOM 4207 N N . VAL B 1 219 ? -11.51600 10.07800 20.01000 1.000 14.61190 258 VAL B N 1
ATOM 4208 C CA . VAL B 1 219 ? -10.49800 9.43300 19.19300 1.000 14.70954 258 VAL B CA 1
ATOM 4209 C C . VAL B 1 219 ? -9.93400 8.26900 20.00200 1.000 14.33905 258 VAL B C 1
ATOM 4210 O O . VAL B 1 219 ? -9.61800 8.41900 21.18800 1.000 15.19524 258 VAL B O 1
ATOM 4214 N N . ILE B 1 220 ? -9.87800 7.08700 19.38000 1.000 13.86766 259 ILE B N 1
ATOM 4215 C CA . ILE B 1 220 ? -9.64500 5.82600 20.07900 1.000 13.70853 259 ILE B CA 1
ATOM 4216 C C . ILE B 1 220 ? -8.66100 4.97100 19.29000 1.000 13.65286 259 ILE B C 1
ATOM 4217 O O . ILE B 1 220 ? -8.44600 5.17600 18.09500 1.000 14.70930 259 ILE B O 1
ATOM 4222 N N . ASP B 1 221 ? -8.08000 3.97500 19.97100 1.000 12.76342 260 ASP B N 1
ATOM 4223 C CA . ASP B 1 221 ? -7.34900 2.91300 19.28900 1.000 13.28580 260 ASP B CA 1
ATOM 4224 C C . ASP B 1 221 ? -7.77200 1.53200 19.77400 1.000 12.64157 260 ASP B C 1
ATOM 4225 O O . ASP B 1 221 ? -7.10600 0.53600 19.45400 1.000 13.52017 260 ASP B O 1
ATOM 4230 N N . ASN B 1 222 ? -8.87900 1.44900 20.50600 1.000 12.48912 261 ASN B N 1
ATOM 4231 C CA . ASN B 1 222 ? -9.31300 0.23100 21.18200 1.000 12.66429 261 ASN B CA 1
ATOM 4232 C C . ASN B 1 222 ? -10.82400 0.35400 21.29500 1.000 13.16922 261 ASN B C 1
ATOM 4233 O O . ASN B 1 222 ? -11.31500 1.41900 21.68800 1.000 14.77741 261 ASN B O 1
ATOM 4238 N N . LYS B 1 223 ? -11.56300 -0.70600 20.95400 1.000 13.52513 262 LYS B N 1
ATOM 4239 C CA . LYS B 1 223 ? -13.01900 -0.60400 20.94000 1.000 13.68113 262 LYS B CA 1
ATOM 4240 C C . LYS B 1 223 ? -13.65900 -1.93900 21.29000 1.000 13.27364 262 LYS B C 1
ATOM 4241 O O . LYS B 1 223 ? -13.33500 -2.96300 20.67800 1.000 14.59144 262 LYS B O 1
ATOM 4247 N N . ILE B 1 224 ? -14.59800 -1.91500 22.24200 1.000 13.11946 263 ILE B N 1
ATOM 4248 C CA . ILE B 1 224 ? -15.34900 -3.11300 22.60600 1.000 13.54750 263 ILE B CA 1
ATOM 4249 C C . ILE B 1 224 ? -16.44500 -3.37000 21.58100 1.000 13.64734 263 ILE B C 1
ATOM 4250 O O . ILE B 1 224 ? -17.10700 -2.44200 21.09700 1.000 16.19910 263 ILE B O 1
ATOM 4255 N N A CYS B 1 225 ? -16.62800 -4.64200 21.23300 0.671 11.64347 264 CYS B N 1
ATOM 4256 N N B CYS B 1 225 ? -16.63500 -4.63800 21.23100 0.329 13.92429 264 CYS B N 1
ATOM 4257 C CA A CYS B 1 225 ? -17.62500 -5.04900 20.25600 0.671 13.64015 264 CYS B CA 1
ATOM 4258 C CA B CYS B 1 225 ? -17.70200 -5.00100 20.31600 0.329 15.74905 264 CYS B CA 1
ATOM 4259 C C A CYS B 1 225 ? -18.23100 -6.38500 20.66400 0.671 12.36553 264 CYS B C 1
ATOM 4260 C C B CYS B 1 225 ? -18.24800 -6.36900 20.68300 0.329 13.96741 264 CYS B C 1
ATOM 4261 O O A CYS B 1 225 ? -17.59200 -7.19100 21.34300 0.671 14.23192 264 CYS B O 1
ATOM 4262 O O B CYS B 1 225 ? -17.58200 -7.17800 21.33300 0.329 14.91687 264 CYS B O 1
ATOM 4267 N N . GLY B 1 226 ? -19.47300 -6.61500 20.24400 1.000 12.54466 265 GLY B N 1
ATOM 4268 C CA . GLY B 1 226 ? -20.13100 -7.87600 20.48300 1.000 13.29157 265 GLY B CA 1
ATOM 4269 C C . GLY B 1 226 ? -20.76500 -8.42600 19.22000 1.000 11.94248 265 GLY B C 1
ATOM 4270 O O . GLY B 1 226 ? -20.72800 -7.80000 18.15200 1.000 12.12793 265 GLY B O 1
ATOM 4271 N N . PRO B 1 227 ? -21.37000 -9.61000 19.33100 1.000 11.13413 266 PRO B N 1
ATOM 4272 C CA . PRO B 1 227 ? -21.92700 -10.29400 18.15500 1.000 11.26319 266 PRO B CA 1
ATOM 4273 C C . PRO B 1 227 ? -22.86500 -9.42200 17.33700 1.000 11.77189 266 PRO B C 1
ATOM 4274 O O . PRO B 1 227 ? -23.81400 -8.82500 17.86200 1.000 12.78055 266 PRO B O 1
ATOM 4278 N N . ALA B 1 228 ? -22.57700 -9.36500 16.02800 1.000 12.23126 267 ALA B N 1
ATOM 4279 C CA . ALA B 1 228 ? -23.26700 -8.62300 14.96700 1.000 12.41966 267 ALA B CA 1
ATOM 4280 C C . ALA B 1 228 ? -22.98500 -7.12700 14.97200 1.000 12.59392 267 ALA B C 1
ATOM 4281 O O . ALA B 1 228 ? -23.60600 -6.39600 14.17500 1.000 14.70862 267 ALA B O 1
ATOM 4283 N N . ASP B 1 229 ? -22.07200 -6.64200 15.80800 1.000 13.18139 268 ASP B N 1
ATOM 4284 C CA . ASP B 1 229 ? -21.62400 -5.26400 15.67700 1.000 13.88262 268 ASP B CA 1
ATOM 4285 C C . ASP B 1 229 ? -20.77100 -5.10000 14.41900 1.000 13.42672 268 ASP B C 1
ATOM 4286 O O . ASP B 1 229 ? -20.00100 -5.98900 14.03300 1.000 14.47051 268 ASP B O 1
ATOM 4291 N N . SER B 1 230 ? -20.87200 -3.92500 13.80700 1.000 12.45862 269 SER B N 1
ATOM 4292 C CA . SER B 1 230 ? -19.98500 -3.57700 12.70900 1.000 13.49419 269 SER B CA 1
ATOM 4293 C C . SER B 1 230 ? -19.62800 -2.10300 12.80700 1.000 13.85968 269 SER B C 1
ATOM 4294 O O . SER B 1 230 ? -20.46200 -1.27300 13.18400 1.000 15.09056 269 SER B O 1
ATOM 4297 N N . PHE B 1 231 ? -18.37300 -1.79400 12.49600 1.000 13.75493 270 PHE B N 1
ATOM 4298 C CA . PHE B 1 231 ? -17.92000 -0.41900 12.35600 1.000 13.13694 270 PHE B CA 1
ATOM 4299 C C . PHE B 1 231 ? -16.77600 -0.40700 11.35300 1.000 13.27570 270 PHE B C 1
ATOM 4300 O O . PHE B 1 231 ? -16.27800 -1.45300 10.93400 1.000 15.01263 270 PHE B O 1
ATOM 4308 N N . GLY B 1 232 ? -16.35500 0.79000 10.97200 1.000 13.96792 271 GLY B N 1
ATOM 4309 C CA . GLY B 1 232 ? -15.21200 0.88500 10.08700 1.000 14.55498 271 GLY B CA 1
ATOM 4310 C C . GLY B 1 232 ? -14.55700 2.23500 10.22700 1.000 14.26897 271 GLY B C 1
ATOM 4311 O O . GLY B 1 232 ? -15.08100 3.13900 10.88100 1.000 15.00030 271 GLY B O 1
ATOM 4312 N N . PHE B 1 233 ? -13.40500 2.37200 9.57800 1.000 14.08254 272 PHE B N 1
ATOM 4313 C CA . PHE B 1 233 ? -12.65200 3.61400 9.66400 1.000 14.63315 272 PHE B CA 1
ATOM 4314 C C . PHE B 1 233 ? -11.60400 3.61000 8.56400 1.000 15.43750 272 PHE B C 1
ATOM 4315 O O . PHE B 1 233 ? -11.34200 2.58400 7.93100 1.000 16.14746 272 PHE B O 1
ATOM 4323 N N . GLN B 1 234 ? -11.00300 4.77300 8.34400 1.000 15.42101 273 GLN B N 1
ATOM 4324 C CA . GLN B 1 234 ? -9.83300 4.88600 7.49100 1.000 15.52769 273 GLN B CA 1
ATOM 4325 C C . GLN B 1 234 ? -8.68000 5.43300 8.31200 1.000 16.76490 273 GLN B C 1
ATOM 4326 O O . GLN B 1 234 ? -8.87700 6.22500 9.24500 1.000 19.23877 273 GLN B O 1
ATOM 4332 N N . ILE B 1 235 ? -7.47800 4.95700 7.99200 1.000 15.88910 274 ILE B N 1
ATOM 4333 C CA . ILE B 1 235 ? -6.24500 5.47100 8.57200 1.000 15.64948 274 ILE B CA 1
ATOM 4334 C C . ILE B 1 235 ? -5.28200 5.79100 7.43300 1.000 15.64464 274 ILE B C 1
ATOM 4335 O O . ILE B 1 235 ? -5.39500 5.25900 6.32600 1.000 17.20952 274 ILE B O 1
ATOM 4340 N N . ILE B 1 236 ? -4.33500 6.68400 7.70600 1.000 15.50521 275 ILE B N 1
ATOM 4341 C CA . ILE B 1 236 ? -3.21100 6.90600 6.80500 1.000 15.54281 275 ILE B CA 1
ATOM 4342 C C . ILE B 1 236 ? -2.08300 6.03200 7.33800 1.000 14.93189 275 ILE B C 1
ATOM 4343 O O . ILE B 1 236 ? -1.59700 6.24400 8.45400 1.000 15.35961 275 ILE B O 1
ATOM 4348 N N . ALA B 1 237 ? -1.68600 5.02700 6.55600 1.000 15.37908 276 ALA B N 1
ATOM 4349 C CA . ALA B 1 237 ? -0.71100 4.04900 7.03500 1.000 15.10833 276 ALA B CA 1
ATOM 4350 C C . ALA B 1 237 ? 0.59500 4.72900 7.43600 1.000 15.02354 276 ALA B C 1
ATOM 4351 O O . ALA B 1 237 ? 1.20600 5.46000 6.65000 1.000 15.69969 276 ALA B O 1
ATOM 4353 N N . GLY B 1 238 ? 1.03100 4.47400 8.66600 1.000 15.26454 277 GLY B N 1
ATOM 4354 C CA . GLY B 1 238 ? 2.28000 5.02500 9.14500 1.000 15.87169 277 GLY B CA 1
ATOM 4355 C C . GLY B 1 238 ? 2.25500 6.49400 9.51200 1.000 15.49381 277 GLY B C 1
ATOM 4356 O O . GLY B 1 238 ? 3.31500 7.05200 9.81900 1.000 16.25066 277 GLY B O 1
ATOM 4357 N N . GLU B 1 239 ? 1.09200 7.14500 9.49700 1.000 16.93989 278 GLU B N 1
ATOM 4358 C CA . GLU B 1 239 ? 1.04400 8.59000 9.70800 1.000 17.66343 278 GLU B CA 1
ATOM 4359 C C . GLU B 1 239 ? 1.55500 8.94200 11.10500 1.000 16.59739 278 GLU B C 1
ATOM 4360 O O . GLU B 1 239 ? 1.00500 8.48300 12.10700 1.000 17.56159 278 GLU B O 1
ATOM 4366 N N . GLY B 1 240 ? 2.62200 9.74300 11.17000 1.000 17.48407 279 GLY B N 1
ATOM 4367 C CA . GLY B 1 240 ? 3.22900 10.12400 12.43200 1.000 18.31982 279 GLY B CA 1
ATOM 4368 C C . GLY B 1 240 ? 4.04300 9.05000 13.12100 1.000 16.54938 279 GLY B C 1
ATOM 4369 O O . GLY B 1 240 ? 4.60700 9.31700 14.19600 1.000 17.94338 279 GLY B O 1
ATOM 4370 N N . VAL B 1 241 ? 4.11600 7.84400 12.55600 1.000 15.82782 280 VAL B N 1
ATOM 4371 C CA . VAL B 1 241 ? 4.75900 6.71400 13.22600 1.000 15.56378 280 VAL B CA 1
ATOM 4372 C C . VAL B 1 241 ? 5.74100 5.95900 12.34400 1.000 16.85370 280 VAL B C 1
ATOM 4373 O O . VAL B 1 241 ? 6.64100 5.27500 12.87700 1.000 17.84717 280 VAL B O 1
ATOM 4377 N N . GLY B 1 242 ? 5.62400 6.01700 11.01400 1.000 16.33512 281 GLY B N 1
ATOM 4378 C CA . GLY B 1 242 ? 6.58000 5.36800 10.13600 1.000 16.21260 281 GLY B CA 1
ATOM 4379 C C . GLY B 1 242 ? 6.23500 3.92600 9.81100 1.000 15.26446 281 GLY B C 1
ATOM 4380 O O . GLY B 1 242 ? 5.23100 3.35400 10.25500 1.000 16.86581 281 GLY B O 1
ATOM 4381 N N . ALA B 1 243 ? 7.12300 3.33000 9.01700 1.000 16.22379 282 ALA B N 1
ATOM 4382 C CA . ALA B 1 243 ? 6.98100 1.95000 8.57400 1.000 16.01336 282 ALA B CA 1
ATOM 4383 C C . ALA B 1 243 ? 7.22400 0.98000 9.73000 1.000 16.68504 282 ALA B C 1
ATOM 4384 O O . ALA B 1 243 ? 7.84400 1.31500 10.74300 1.000 18.16387 282 ALA B O 1
ATOM 4386 N N . GLY B 1 244 ? 6.73500 -0.23900 9.56400 1.000 17.13246 283 GLY B N 1
ATOM 4387 C CA . GLY B 1 244 ? 6.90000 -1.24100 10.60000 1.000 17.31038 283 GLY B CA 1
ATOM 4388 C C . GLY B 1 244 ? 5.83500 -2.30700 10.50900 1.000 16.00425 283 GLY B C 1
ATOM 4389 O O . GLY B 1 244 ? 4.83600 -2.17600 9.79400 1.000 16.28094 283 GLY B O 1
ATOM 4390 N N . ALA B 1 245 ? 6.08200 -3.39700 11.23200 1.000 16.24515 284 ALA B N 1
ATOM 4391 C CA . ALA B 1 245 ? 5.07600 -4.44500 11.40200 1.000 15.82955 284 ALA B CA 1
ATOM 4392 C C . ALA B 1 245 ? 4.21600 -4.04600 12.59500 1.000 16.92315 284 ALA B C 1
ATOM 4393 O O . ALA B 1 245 ? 4.60600 -4.25500 13.74400 1.000 20.13389 284 ALA B O 1
ATOM 4395 N N . TRP B 1 246 ? 3.05000 -3.44700 12.32600 1.000 15.30107 285 TRP B N 1
ATOM 4396 C CA . TRP B 1 246 ? 2.17600 -2.88800 13.35800 1.000 14.95275 285 TRP B CA 1
ATOM 4397 C C . TRP B 1 246 ? 1.10200 -3.91200 13.72100 1.000 14.79813 285 TRP B C 1
ATOM 4398 O O . TRP B 1 246 ? 0.19400 -4.18700 12.92700 1.000 15.80843 285 TRP B O 1
ATOM 4409 N N A MET B 1 247 ? 1.19000 -4.44900 14.93200 0.450 15.35214 286 MET B N 1
ATOM 4410 N N B MET B 1 247 ? 1.19900 -4.49000 14.91400 0.550 15.93849 286 MET B N 1
ATOM 4411 C CA A MET B 1 247 ? 0.25000 -5.47400 15.35100 0.450 15.79800 286 MET B CA 1
ATOM 4412 C CA B MET B 1 247 ? 0.27100 -5.55900 15.25400 0.550 16.84660 286 MET B CA 1
ATOM 4413 C C A MET B 1 247 ? -1.16400 -4.91300 15.46200 0.450 14.18172 286 MET B C 1
ATOM 4414 C C B MET B 1 247 ? -1.12000 -5.00700 15.54900 0.550 15.65104 286 MET B C 1
ATOM 4415 O O A MET B 1 247 ? -1.37500 -3.75200 15.81900 0.450 13.53054 286 MET B O 1
ATOM 4416 O O B MET B 1 247 ? -1.27300 -3.91700 16.10400 0.550 16.34909 286 MET B O 1
ATOM 4425 N N . TYR B 1 248 ? -2.14100 -5.75300 15.13100 1.000 14.73903 287 TYR B N 1
ATOM 4426 C CA . TYR B 1 248 ? -3.50900 -5.55000 15.58000 1.000 14.10204 287 TYR B CA 1
ATOM 4427 C C . TYR B 1 248 ? -3.92600 -6.82400 16.30600 1.000 13.56105 287 TYR B C 1
ATOM 4428 O O . TYR B 1 248 ? -3.43200 -7.91600 15.99700 1.000 14.51528 287 TYR B O 1
ATOM 4437 N N . HIS B 1 249 ? -4.79600 -6.69200 17.30600 1.000 13.08673 288 HIS B N 1
ATOM 4438 C CA . HIS B 1 249 ? -5.19200 -7.87100 18.06200 1.000 13.20640 288 HIS B CA 1
ATOM 4439 C C . HIS B 1 249 ? -6.44600 -7.58100 18.86500 1.000 12.09844 288 HIS B C 1
ATOM 4440 O O . HIS B 1 249 ? -6.77600 -6.42400 19.14400 1.000 13.74560 288 HIS B O 1
ATOM 4447 N N . CYS B 1 250 ? -7.14800 -8.65100 19.22900 1.000 12.28303 289 CYS B N 1
ATOM 4448 C CA . CYS B 1 250 ? -8.08700 -8.52200 20.33300 1.000 11.10729 289 CYS B CA 1
ATOM 4449 C C . CYS B 1 250 ? -7.29000 -8.24500 21.59600 1.000 11.47986 289 CYS B C 1
ATOM 4450 O O . CYS B 1 250 ? -6.21600 -8.82400 21.80600 1.000 12.70923 289 CYS B O 1
ATOM 4453 N N . HIS B 1 251 ? -7.78700 -7.32800 22.42700 1.000 11.53565 290 HIS B N 1
ATOM 4454 C CA . HIS B 1 251 ? -7.05200 -6.98300 23.64100 1.000 11.51386 290 HIS B CA 1
ATOM 4455 C C . HIS B 1 251 ? -7.53100 -7.73200 24.88300 1.000 12.12840 290 HIS B C 1
ATOM 4456 O O . HIS B 1 251 ? -6.94400 -7.54400 25.96000 1.000 13.45682 290 HIS B O 1
ATOM 4463 N N . VAL B 1 252 ? -8.56500 -8.57300 24.76600 1.000 11.48811 291 VAL B N 1
ATOM 4464 C CA . VAL B 1 252 ? -8.84400 -9.52800 25.83800 1.000 11.74742 291 VAL B CA 1
ATOM 4465 C C . VAL B 1 252 ? -7.61300 -10.41600 25.94700 1.000 11.61007 291 VAL B C 1
ATOM 4466 O O . VAL B 1 252 ? -7.20500 -11.03400 24.95700 1.000 12.25058 291 VAL B O 1
ATOM 4470 N N . GLN B 1 253 ? -6.98200 -10.45500 27.12800 1.000 12.55449 292 GLN B N 1
ATOM 4471 C CA . GLN B 1 253 ? -5.60700 -10.95400 27.18200 1.000 13.24184 292 GLN B CA 1
ATOM 4472 C C . GLN B 1 253 ? -5.50000 -12.40200 26.70800 1.000 13.72115 292 GLN B C 1
ATOM 4473 O O . GLN B 1 253 ? -4.63900 -12.73500 25.88300 1.000 15.74107 292 GLN B O 1
ATOM 4479 N N . SER B 1 254 ? -6.38300 -13.27600 27.18900 1.000 14.79577 293 SER B N 1
ATOM 4480 C CA . SER B 1 254 ? -6.28100 -14.67300 26.76700 1.000 15.43966 293 SER B CA 1
ATOM 4481 C C . SER B 1 254 ? -6.56600 -14.83800 25.27800 1.000 13.37723 293 SER B C 1
ATOM 4482 O O . SER B 1 254 ? -6.01400 -15.74200 24.64600 1.000 14.10094 293 SER B O 1
ATOM 4485 N N . HIS B 1 255 ? -7.41800 -13.98300 24.69900 1.000 12.62906 294 HIS B N 1
ATOM 4486 C CA . HIS B 1 255 ? -7.68000 -14.07300 23.26300 1.000 12.06750 294 HIS B CA 1
ATOM 4487 C C . HIS B 1 255 ? -6.43100 -13.75000 22.46100 1.000 12.71037 294 HIS B C 1
ATOM 4488 O O . HIS B 1 255 ? -6.12600 -14.43400 21.47700 1.000 13.74456 294 HIS B O 1
ATOM 4495 N N . SER B 1 256 ? -5.69300 -12.70600 22.85100 1.000 12.48116 295 SER B N 1
ATOM 4496 C CA A SER B 1 256 ? -4.41900 -12.44500 22.18800 0.360 14.13299 295 SER B CA 1
ATOM 4497 C CA B SER B 1 256 ? -4.41500 -12.44100 22.19500 0.640 14.28031 295 SER B CA 1
ATOM 4498 C C . SER B 1 256 ? -3.45100 -13.60800 22.38600 1.000 15.09169 295 SER B C 1
ATOM 4499 O O . SER B 1 256 ? -2.77100 -14.02900 21.44200 1.000 17.69020 295 SER B O 1
ATOM 4504 N N . ASP B 1 257 ? -3.39300 -14.15800 23.60000 1.000 13.88257 296 ASP B N 1
ATOM 4505 C CA . ASP B 1 257 ? -2.48500 -15.27000 23.86700 1.000 13.83241 296 ASP B CA 1
ATOM 4506 C C . ASP B 1 257 ? -2.86500 -16.51800 23.07900 1.000 14.75132 296 ASP B C 1
ATOM 4507 O O . ASP B 1 257 ? -1.98900 -17.33400 22.77400 1.000 17.01658 296 ASP B O 1
ATOM 4512 N N . MET B 1 258 ? -4.14200 -16.67500 22.72500 1.000 14.21211 297 MET B N 1
ATOM 4513 C CA . MET B 1 258 ? -4.62800 -17.82800 21.97900 1.000 14.72122 297 MET B CA 1
ATOM 4514 C C . MET B 1 258 ? -4.64800 -17.60200 20.47200 1.000 16.66413 297 MET B C 1
ATOM 4515 O O . MET B 1 258 ? -5.11500 -18.47400 19.73800 1.000 22.88205 297 MET B O 1
ATOM 4520 N N A GLY B 1 259 ? -4.16200 -16.46400 19.99200 0.973 16.01623 298 GLY B N 1
ATOM 4521 N N B GLY B 1 259 ? -4.17200 -16.45600 19.99100 0.027 16.07662 298 GLY B N 1
ATOM 4522 C CA A GLY B 1 259 ? -3.90400 -16.28800 18.57900 0.973 17.11504 298 GLY B CA 1
ATOM 4523 C CA B GLY B 1 259 ? -3.93900 -16.30500 18.56800 0.027 15.59302 298 GLY B CA 1
ATOM 4524 C C A GLY B 1 259 ? -4.75600 -15.28000 17.83600 0.973 15.27034 298 GLY B C 1
ATOM 4525 C C B GLY B 1 259 ? -4.76300 -15.27400 17.82300 0.027 15.05101 298 GLY B C 1
ATOM 4526 O O A GLY B 1 259 ? -4.66400 -15.22000 16.60400 0.973 16.30281 298 GLY B O 1
ATOM 4527 O O B GLY B 1 259 ? -4.67600 -15.20000 16.59400 0.027 15.09084 298 GLY B O 1
ATOM 4528 N N . MET B 1 260 ? -5.55800 -14.46700 18.52800 1.000 14.57202 299 MET B N 1
ATOM 4529 C CA . MET B 1 260 ? -6.35100 -13.42500 17.86400 1.000 13.75849 299 MET B CA 1
ATOM 4530 C C . MET B 1 260 ? -5.47100 -12.19200 17.64000 1.000 13.31123 299 MET B C 1
ATOM 4531 O O . MET B 1 260 ? -5.67600 -11.12400 18.22600 1.000 13.67475 299 MET B O 1
ATOM 4536 N N A VAL B 1 261 ? -4.47100 -12.36500 16.76400 0.708 13.95289 300 VAL B N 1
ATOM 4537 N N B VAL B 1 261 ? -4.45800 -12.37700 16.78900 0.292 13.53738 300 VAL B N 1
ATOM 4538 C CA A VAL B 1 261 ? -3.45400 -11.35800 16.46800 0.708 14.65923 300 VAL B CA 1
ATOM 4539 C CA B VAL B 1 261 ? -3.48300 -11.34700 16.45100 0.292 13.76813 300 VAL B CA 1
ATOM 4540 C C A VAL B 1 261 ? -3.12600 -11.41600 14.97800 0.708 14.62623 300 VAL B C 1
ATOM 4541 C C B VAL B 1 261 ? -3.22600 -11.39500 14.95000 0.292 14.66543 300 VAL B C 1
ATOM 4542 O O A VAL B 1 261 ? -3.11300 -12.49100 14.36800 0.708 15.88118 300 VAL B O 1
ATOM 4543 O O B VAL B 1 261 ? -3.38000 -12.43700 14.30400 0.292 15.83366 300 VAL B O 1
ATOM 4550 N N . GLY B 1 262 ? -2.82800 -10.25300 14.39600 1.000 15.39397 301 GLY B N 1
ATOM 4551 C CA . GLY B 1 262 ? -2.37000 -10.17300 13.01900 1.000 16.24140 301 GLY B CA 1
ATOM 4552 C C . GLY B 1 262 ? -1.44900 -8.97900 12.87300 1.000 15.49592 301 GLY B C 1
ATOM 4553 O O . GLY B 1 262 ? -1.20900 -8.23600 13.82800 1.000 16.27952 301 GLY B O 1
ATOM 4554 N N . LEU B 1 263 ? -0.93000 -8.78300 11.66100 1.000 16.13478 302 LEU B N 1
ATOM 4555 C CA . LEU B 1 263 ? 0.01500 -7.69900 11.39900 1.000 15.51083 302 LEU B CA 1
ATOM 4556 C C . LEU B 1 263 ? -0.48300 -6.79800 10.28100 1.000 15.46220 302 LEU B C 1
ATOM 4557 O O . LEU B 1 263 ? -0.89000 -7.28400 9.21900 1.000 17.96879 302 LEU B O 1
ATOM 4562 N N . PHE B 1 264 ? -0.40300 -5.48900 10.51900 1.000 14.70573 303 PHE B N 1
ATOM 4563 C CA . PHE B 1 264 ? -0.57300 -4.45200 9.50700 1.000 14.42430 303 PHE B CA 1
ATOM 4564 C C . PHE B 1 264 ? 0.85200 -4.08700 9.09600 1.000 15.10436 303 PHE B C 1
ATOM 4565 O O . PHE B 1 264 ? 1.55900 -3.37800 9.81500 1.000 15.81181 303 PHE B O 1
ATOM 4573 N N . LEU B 1 265 ? 1.29100 -4.62600 7.96100 1.000 15.23900 304 LEU B N 1
ATOM 4574 C CA . LEU B 1 265 ? 2.67400 -4.50700 7.49700 1.000 15.88149 304 LEU B CA 1
ATOM 4575 C C . LEU B 1 265 ? 2.78400 -3.23900 6.66100 1.000 16.43637 304 LEU B C 1
ATOM 4576 O O . LEU B 1 265 ? 2.39600 -3.21800 5.49000 1.000 18.69072 304 LEU B O 1
ATOM 4581 N N . VAL B 1 266 ? 3.32900 -2.18200 7.25300 1.000 15.36165 305 VAL B N 1
ATOM 4582 C CA . VAL B 1 266 ? 3.45000 -0.88800 6.59400 1.000 15.74149 305 VAL B CA 1
ATOM 4583 C C . VAL B 1 266 ? 4.87600 -0.75800 6.07800 1.000 15.42519 305 VAL B C 1
ATOM 4584 O O . VAL B 1 266 ? 5.83400 -0.70400 6.85700 1.000 16.26912 305 VAL B O 1
ATOM 4588 N N . LYS B 1 267 ? 5.01200 -0.70700 4.75800 1.000 15.96338 306 LYS B N 1
ATOM 4589 C CA . LYS B 1 267 ? 6.30300 -0.74700 4.09200 1.000 15.15043 306 LYS B CA 1
ATOM 4590 C C . LYS B 1 267 ? 6.80500 0.65100 3.74400 1.000 15.18796 306 LYS B C 1
ATOM 4591 O O . LYS B 1 267 ? 6.02400 1.56500 3.46700 1.000 16.12989 306 LYS B O 1
ATOM 4597 N N . LYS B 1 268 ? 8.13200 0.79900 3.74400 1.000 15.69816 307 LYS B N 1
ATOM 4598 C CA . LYS B 1 268 ? 8.76800 1.97300 3.16700 1.000 16.12903 307 LYS B CA 1
ATOM 4599 C C . LYS B 1 268 ? 8.50800 1.99000 1.66300 1.000 15.27082 307 LYS B C 1
ATOM 4600 O O . LYS B 1 268 ? 8.09600 0.98100 1.08500 1.000 16.06619 307 LYS B O 1
ATOM 4606 N N . PRO B 1 269 ? 8.76300 3.11800 0.99300 1.000 15.61928 308 PRO B N 1
ATOM 4607 C CA . PRO B 1 269 ? 8.63000 3.13400 -0.47400 1.000 17.29496 308 PRO B CA 1
ATOM 4608 C C . PRO B 1 269 ? 9.44400 2.06300 -1.18100 1.000 17.03203 308 PRO B C 1
ATOM 4609 O O . PRO B 1 269 ? 9.03300 1.59400 -2.25300 1.000 18.28077 308 PRO B O 1
ATOM 4613 N N . ASP B 1 270 ? 10.58000 1.64800 -0.61600 1.000 16.67908 309 ASP B N 1
ATOM 4614 C CA . ASP B 1 270 ? 11.36500 0.58700 -1.23900 1.000 16.79954 309 ASP B CA 1
ATOM 4615 C C . ASP B 1 270 ? 10.81700 -0.80100 -0.94400 1.000 16.68448 309 ASP B C 1
ATOM 4616 O O . ASP B 1 270 ? 11.44100 -1.79300 -1.33700 1.000 17.45297 309 ASP B O 1
ATOM 4621 N N . GLY B 1 271 ? 9.67000 -0.89400 -0.26600 1.000 16.60048 310 GLY B N 1
ATOM 4622 C CA . GLY B 1 271 ? 9.02700 -2.16700 -0.03800 1.000 17.31805 310 GLY B CA 1
ATOM 4623 C C . GLY B 1 271 ? 9.50900 -2.91500 1.17800 1.000 18.32487 310 GLY B C 1
ATOM 4624 O O . GLY B 1 271 ? 8.98400 -3.99900 1.46700 1.000 18.78098 310 GLY B O 1
ATOM 4625 N N . THR B 1 272 ? 10.47600 -2.37300 1.91400 1.000 18.65025 311 THR B N 1
ATOM 4626 C CA . THR B 1 272 ? 10.99200 -3.06000 3.08800 1.000 19.23559 311 THR B CA 1
ATOM 4627 C C . THR B 1 272 ? 10.27100 -2.61100 4.35800 1.000 19.18128 311 THR B C 1
ATOM 4628 O O . THR B 1 272 ? 9.63300 -1.55400 4.41700 1.000 18.75443 311 THR B O 1
ATOM 4632 N N . ILE B 1 273 ? 10.37400 -3.44600 5.38500 1.000 20.66658 312 ILE B N 1
ATOM 4633 C CA . ILE B 1 273 ? 9.68600 -3.19500 6.64900 1.000 22.91901 312 ILE B CA 1
ATOM 4634 C C . ILE B 1 273 ? 10.74200 -3.22100 7.74200 1.000 23.75088 312 ILE B C 1
ATOM 4635 O O . ILE B 1 273 ? 11.27200 -4.29600 8.06700 1.000 23.32650 312 ILE B O 1
ATOM 4640 N N . PRO B 1 274 ? 11.08500 -2.07500 8.31900 1.000 26.59841 313 PRO B N 1
ATOM 4641 C CA . PRO B 1 274 ? 12.16700 -2.04600 9.30800 1.000 29.24555 313 PRO B CA 1
ATOM 4642 C C . PRO B 1 274 ? 11.82800 -2.88900 10.52400 1.000 30.79096 313 PRO B C 1
ATOM 4643 O O . PRO B 1 274 ? 10.69100 -2.89900 11.00400 1.000 29.59157 313 PRO B O 1
ATOM 4647 N N . GLY B 1 275 ? 12.82700 -3.62600 10.99900 1.000 31.93220 314 GLY B N 1
ATOM 4648 C CA . GLY B 1 275 ? 12.69900 -4.41700 12.20500 1.000 33.69081 314 GLY B CA 1
ATOM 4649 C C . GLY B 1 275 ? 11.85300 -5.66400 12.08700 1.000 34.70666 314 GLY B C 1
ATOM 4650 O O . GLY B 1 275 ? 11.65800 -6.35300 13.09500 1.000 35.69942 314 GLY B O 1
ATOM 4651 N N . TYR B 1 276 ? 11.35400 -5.99000 10.89600 1.000 33.91599 315 TYR B N 1
ATOM 4652 C CA . TYR B 1 276 ? 10.47600 -7.13900 10.70300 1.000 33.91770 315 TYR B CA 1
ATOM 4653 C C . TYR B 1 276 ? 11.29300 -8.28300 10.12100 1.000 38.96248 315 TYR B C 1
ATOM 4654 O O . TYR B 1 276 ? 11.72700 -8.22400 8.96500 1.000 37.87515 315 TYR B O 1
ATOM 4663 N N . ASP B 1 277 ? 11.49700 -9.32100 10.92800 1.000 45.46607 316 ASP B N 1
ATOM 4664 C CA . ASP B 1 277 ? 12.28100 -10.49500 10.55100 1.000 52.28335 316 ASP B CA 1
ATOM 4665 C C . ASP B 1 277 ? 11.42400 -11.72200 10.83000 1.000 54.31759 316 ASP B C 1
ATOM 4666 O O . ASP B 1 277 ? 11.55400 -12.35900 11.88500 1.000 55.52318 316 ASP B O 1
ATOM 4671 N N . PRO B 1 278 ? 10.53000 -12.08800 9.89700 1.000 54.41679 317 PRO B N 1
ATOM 4672 C CA . PRO B 1 278 ? 9.65000 -13.24900 10.07200 1.000 54.88847 317 PRO B CA 1
ATOM 4673 C C . PRO B 1 278 ? 10.41400 -14.57300 10.11200 1.000 55.68710 317 PRO B C 1
ATOM 4674 O O . PRO B 1 278 ? 11.28000 -14.80100 9.26700 1.000 56.32187 317 PRO B O 1
ATOM 4678 N N . GLY C 1 2 ? -47.26000 15.81600 19.55800 1.000 46.70855 41 GLY C N 1
ATOM 4679 C CA . GLY C 1 2 ? -46.47000 16.93600 19.07900 1.000 44.93257 41 GLY C CA 1
ATOM 4680 C C . GLY C 1 2 ? -45.04500 16.94000 19.60000 1.000 42.49814 41 GLY C C 1
ATOM 4681 O O . GLY C 1 2 ? -44.28200 16.00200 19.35100 1.000 42.81182 41 GLY C O 1
ATOM 4682 N N . ALA C 1 3 ? -44.68300 17.99900 20.32600 1.000 39.90853 42 ALA C N 1
ATOM 4683 C CA . ALA C 1 3 ? -43.34300 18.15500 20.87400 1.000 36.45999 42 ALA C CA 1
ATOM 4684 C C . ALA C 1 3 ? -43.41600 18.41800 22.37100 1.000 33.77925 42 ALA C C 1
ATOM 4685 O O . ALA C 1 3 ? -44.39500 18.97600 22.87600 1.000 33.34169 42 ALA C O 1
ATOM 4687 N N . ALA C 1 4 ? -42.35900 18.01900 23.07500 1.000 31.10764 43 ALA C N 1
ATOM 4688 C CA . ALA C 1 4 ? -42.30100 18.22200 24.51500 1.000 28.89676 43 ALA C CA 1
ATOM 4689 C C . ALA C 1 4 ? -42.24600 19.71500 24.83500 1.000 28.45899 43 ALA C C 1
ATOM 4690 O O . ALA C 1 4 ? -41.57200 20.47800 24.13500 1.000 27.48003 43 ALA C O 1
ATOM 4692 N N . PRO C 1 5 ? -42.94000 20.16100 25.87500 1.000 29.37101 44 PRO C N 1
ATOM 4693 C CA . PRO C 1 5 ? -42.84400 21.55700 26.30400 1.000 30.31080 44 PRO C CA 1
ATOM 4694 C C . PRO C 1 5 ? -41.67600 21.72100 27.26900 1.000 30.90612 44 PRO C C 1
ATOM 4695 O O . PRO C 1 5 ? -41.02600 20.75500 27.67500 1.000 30.81944 44 PRO C O 1
ATOM 4699 N N . ALA C 1 6 ? -41.41800 22.97300 27.63200 1.000 32.50944 45 ALA C N 1
ATOM 4700 C CA . ALA C 1 6 ? -40.47500 23.23700 28.70900 1.000 33.10160 45 ALA C CA 1
ATOM 4701 C C . ALA C 1 6 ? -41.03700 22.68700 30.01400 1.000 33.13586 45 ALA C C 1
ATOM 4702 O O . ALA C 1 6 ? -42.24600 22.73500 30.25500 1.000 33.99949 45 ALA C O 1
ATOM 4704 N N . GLY C 1 7 ? -40.16000 22.14200 30.85100 1.000 32.43812 46 GLY C N 1
ATOM 4705 C CA . GLY C 1 7 ? -40.56100 21.59500 32.13000 1.000 31.04218 46 GLY C CA 1
ATOM 4706 C C . GLY C 1 7 ? -40.55100 22.63700 33.23400 1.000 31.54168 46 GLY C C 1
ATOM 4707 O O . GLY C 1 7 ? -40.44700 23.84300 33.00000 1.000 33.10419 46 GLY C O 1
ATOM 4708 N N . GLY C 1 8 ? -40.65900 22.14600 34.46600 1.000 31.01063 47 GLY C N 1
ATOM 4709 C CA . GLY C 1 8 ? -40.61000 23.00600 35.63400 1.000 31.77454 47 GLY C CA 1
ATOM 4710 C C . GLY C 1 8 ? -41.77300 22.82000 36.58600 1.000 32.48385 47 GLY C C 1
ATOM 4711 O O . GLY C 1 8 ? -41.98300 23.63800 37.48600 1.000 34.57458 47 GLY C O 1
ATOM 4712 N N A GLU C 1 9 ? -42.53500 21.74900 36.39800 0.670 31.78969 48 GLU C N 1
ATOM 4713 N N B GLU C 1 9 ? -42.53500 21.74800 36.40200 0.330 31.88569 48 GLU C N 1
ATOM 4714 C CA A GLU C 1 9 ? -43.65900 21.44400 37.27000 0.670 32.00465 48 GLU C CA 1
ATOM 4715 C CA B GLU C 1 9 ? -43.68500 21.45100 37.24200 0.330 31.76230 48 GLU C CA 1
ATOM 4716 C C A GLU C 1 9 ? -43.22000 20.53400 38.40900 0.670 30.37956 48 GLU C C 1
ATOM 4717 C C B GLU C 1 9 ? -43.29400 20.47300 38.34200 0.330 31.68991 48 GLU C C 1
ATOM 4718 O O A GLU C 1 9 ? -42.32700 19.69700 38.25300 0.670 29.42962 48 GLU C O 1
ATOM 4719 O O B GLU C 1 9 ? -42.52700 19.53500 38.10800 0.330 31.26603 48 GLU C O 1
ATOM 4730 N N A VAL C 1 10 ? -43.85700 20.70900 39.56200 0.670 30.14999 49 VAL C N 1
ATOM 4731 N N B VAL C 1 10 ? -43.81400 20.70600 39.54500 0.330 32.12388 49 VAL C N 1
ATOM 4732 C CA A VAL C 1 10 ? -43.70900 19.78800 40.68200 0.670 29.64964 49 VAL C CA 1
ATOM 4733 C CA B VAL C 1 10 ? -43.64300 19.76900 40.65000 0.330 32.54006 49 VAL C CA 1
ATOM 4734 C C A VAL C 1 10 ? -44.75700 18.69700 40.52500 0.670 29.42359 49 VAL C C 1
ATOM 4735 C C B VAL C 1 10 ? -44.69800 18.67900 40.52000 0.330 32.86967 49 VAL C C 1
ATOM 4736 O O A VAL C 1 10 ? -45.96200 18.96900 40.56800 0.670 30.58432 49 VAL C O 1
ATOM 4737 O O B VAL C 1 10 ? -45.90100 18.96000 40.53200 0.330 33.42043 49 VAL C O 1
ATOM 4744 N N A ARG C 1 11 ? -44.30100 17.46500 40.34200 0.670 28.29901 50 ARG C N 1
ATOM 4745 N N B ARG C 1 11 ? -44.25000 17.43400 40.40000 0.330 32.85337 50 ARG C N 1
ATOM 4746 C CA A ARG C 1 11 ? -45.16800 16.32100 40.12500 0.670 28.49921 50 ARG C CA 1
ATOM 4747 C CA B ARG C 1 11 ? -45.13100 16.29900 40.18200 0.330 33.19724 50 ARG C CA 1
ATOM 4748 C C A ARG C 1 11 ? -45.02000 15.33900 41.28000 0.670 27.72209 50 ARG C C 1
ATOM 4749 C C B ARG C 1 11 ? -45.01100 15.31900 41.33900 0.330 32.61834 50 ARG C C 1
ATOM 4750 O O A ARG C 1 11 ? -44.00200 15.31300 41.97800 0.670 25.86159 50 ARG C O 1
ATOM 4751 O O B ARG C 1 11 ? -43.98400 15.25800 42.02200 0.330 31.90706 50 ARG C O 1
ATOM 4766 N N A ARG C 1 12 ? -46.05700 14.52800 41.46800 0.670 29.05370 51 ARG C N 1
ATOM 4767 N N B ARG C 1 12 ? -46.08100 14.56100 41.55900 0.330 32.95029 51 ARG C N 1
ATOM 4768 C CA A ARG C 1 12 ? -46.10900 13.56000 42.55200 0.670 31.29620 51 ARG C CA 1
ATOM 4769 C CA B ARG C 1 12 ? -46.12500 13.55800 42.60900 0.330 33.51011 51 ARG C CA 1
ATOM 4770 C C A ARG C 1 12 ? -46.70500 12.26500 42.02800 0.670 31.80524 51 ARG C C 1
ATOM 4771 C C B ARG C 1 12 ? -46.71300 12.27200 42.05200 0.330 32.77367 51 ARG C C 1
ATOM 4772 O O A ARG C 1 12 ? -47.56200 12.27100 41.14000 0.670 32.65927 51 ARG C O 1
ATOM 4773 O O B ARG C 1 12 ? -47.56700 12.29200 41.16000 0.330 33.18824 51 ARG C O 1
ATOM 4788 N N . VAL C 1 13 ? -46.24300 11.15000 42.59000 1.000 31.71885 52 VAL C N 1
ATOM 4789 C CA . VAL C 1 13 ? -46.81300 9.84700 42.29400 1.000 29.88324 52 VAL C CA 1
ATOM 4790 C C . VAL C 1 13 ? -46.62700 8.98000 43.52900 1.000 27.81216 52 VAL C C 1
ATOM 4791 O O . VAL C 1 13 ? -45.70500 9.19200 44.32000 1.000 27.89619 52 VAL C O 1
ATOM 4795 N N . THR C 1 14 ? -47.53600 8.02800 43.72000 1.000 27.17841 53 THR C N 1
ATOM 4796 C CA . THR C 1 14 ? -47.33300 6.98200 44.71100 1.000 26.03017 53 THR C CA 1
ATOM 4797 C C . THR C 1 14 ? -46.70600 5.76800 44.03600 1.000 25.57860 53 THR C C 1
ATOM 4798 O O . THR C 1 14 ? -47.02300 5.44800 42.88800 1.000 27.43895 53 THR C O 1
ATOM 4802 N N . MET C 1 15 ? -45.79500 5.10800 44.74400 1.000 24.12486 54 MET C N 1
ATOM 4803 C CA . MET C 1 15 ? -45.17300 3.89100 44.24400 1.000 23.28723 54 MET C CA 1
ATOM 4804 C C . MET C 1 15 ? -45.13000 2.85800 45.36000 1.000 24.01661 54 MET C C 1
ATOM 4805 O O . MET C 1 15 ? -44.89100 3.19800 46.52300 1.000 25.64839 54 MET C O 1
ATOM 4810 N N . TYR C 1 16 ? -45.35400 1.59500 44.99600 1.000 22.48912 55 TYR C N 1
ATOM 4811 C CA . TYR C 1 16 ? -45.33100 0.47800 45.92900 1.000 22.59906 55 TYR C CA 1
ATOM 4812 C C . TYR C 1 16 ? -44.39900 -0.60100 45.40500 1.000 22.58663 55 TYR C C 1
ATOM 4813 O O . TYR C 1 16 ? -44.36100 -0.86300 44.20200 1.000 23.26148 55 TYR C O 1
ATOM 4822 N N . ALA C 1 17 ? -43.63600 -1.21200 46.30300 1.000 22.53164 56 ALA C N 1
ATOM 4823 C CA . ALA C 1 17 ? -42.90100 -2.43300 45.99300 1.000 22.43665 56 ALA C CA 1
ATOM 4824 C C . ALA C 1 17 ? -43.70800 -3.59700 46.54700 1.000 23.44524 56 ALA C C 1
ATOM 4825 O O . ALA C 1 17 ? -44.11300 -3.57200 47.71500 1.000 24.22064 56 ALA C O 1
ATOM 4827 N N A GLU C 1 18 ? -43.93800 -4.60700 45.71000 0.531 22.88324 57 GLU C N 1
ATOM 4828 N N B GLU C 1 18 ? -43.96200 -4.60600 45.71500 0.469 23.36085 57 GLU C N 1
ATOM 4829 C CA A GLU C 1 18 ? -44.81200 -5.71500 46.06100 0.531 23.12441 57 GLU C CA 1
ATOM 4830 C CA B GLU C 1 18 ? -44.79700 -5.71200 46.16500 0.469 23.99415 57 GLU C CA 1
ATOM 4831 C C A GLU C 1 18 ? -44.20100 -7.02600 45.58900 0.531 22.37492 57 GLU C C 1
ATOM 4832 C C B GLU C 1 18 ? -44.33400 -7.02200 45.54100 0.469 23.19407 57 GLU C C 1
ATOM 4833 O O A GLU C 1 18 ? -43.43200 -7.06200 44.62300 0.531 21.65779 57 GLU C O 1
ATOM 4834 O O B GLU C 1 18 ? -43.79000 -7.04900 44.43200 0.469 22.74701 57 GLU C O 1
ATOM 4845 N N . ARG C 1 19 ? -44.55700 -8.10800 46.27600 1.000 23.60089 58 ARG C N 1
ATOM 4846 C CA . ARG C 1 19 ? -44.24800 -9.43800 45.77600 1.000 24.44312 58 ARG C CA 1
ATOM 4847 C C . ARG C 1 19 ? -45.22900 -9.81200 44.67600 1.000 24.34652 58 ARG C C 1
ATOM 4848 O O . ARG C 1 19 ? -46.41100 -9.45000 44.72300 1.000 25.80935 58 ARG C O 1
ATOM 4856 N N . LEU C 1 20 ? -44.72600 -10.52700 43.67700 1.000 24.99296 59 LEU C N 1
ATOM 4857 C CA . LEU C 1 20 ? -45.50600 -11.07300 42.57900 1.000 26.50840 59 LEU C CA 1
ATOM 4858 C C . LEU C 1 20 ? -45.31000 -12.58400 42.56400 1.000 29.79181 59 LEU C C 1
ATOM 4859 O O . LEU C 1 20 ? -44.48700 -13.12900 43.30300 1.000 31.49154 59 LEU C O 1
ATOM 4864 N N . ALA C 1 21 ? -46.07900 -13.26300 41.71600 1.000 31.16390 60 ALA C N 1
ATOM 4865 C CA . ALA C 1 21 ? -46.05200 -14.72000 41.69400 1.000 32.65548 60 ALA C CA 1
ATOM 4866 C C . ALA C 1 21 ? -44.65300 -15.24000 41.37900 1.000 33.87764 60 ALA C C 1
ATOM 4867 O O . ALA C 1 21 ? -43.88000 -14.61500 40.64700 1.000 33.92001 60 ALA C O 1
ATOM 4869 N N . GLY C 1 22 ? -44.32600 -16.39200 41.96400 1.000 34.35350 61 GLY C N 1
ATOM 4870 C CA . GLY C 1 22 ? -43.09900 -17.09800 41.63300 1.000 34.47026 61 GLY C CA 1
ATOM 4871 C C . GLY C 1 22 ? -41.82500 -16.48200 42.16900 1.000 33.20761 61 GLY C C 1
ATOM 4872 O O . GLY C 1 22 ? -40.78000 -16.57600 41.51500 1.000 34.99854 61 GLY C O 1
ATOM 4873 N N . GLY C 1 23 ? -41.87600 -15.85900 43.34600 1.000 30.39915 62 GLY C N 1
ATOM 4874 C CA . GLY C 1 23 ? -40.70500 -15.23300 43.92600 1.000 27.79464 62 GLY C CA 1
ATOM 4875 C C . GLY C 1 23 ? -40.32200 -13.90800 43.30900 1.000 24.94514 62 GLY C C 1
ATOM 4876 O O . GLY C 1 23 ? -39.29600 -13.33300 43.69700 1.000 26.92526 62 GLY C O 1
ATOM 4877 N N A GLN C 1 24 ? -41.11100 -13.39300 42.37700 0.400 23.00790 63 GLN C N 1
ATOM 4878 N N B GLN C 1 24 ? -41.11500 -13.40100 42.37300 0.600 22.22590 63 GLN C N 1
ATOM 4879 C CA A GLN C 1 24 ? -40.77800 -12.13900 41.72400 0.400 22.26368 63 GLN C CA 1
ATOM 4880 C CA B GLN C 1 24 ? -40.82700 -12.14100 41.71500 0.600 21.45127 63 GLN C CA 1
ATOM 4881 C C A GLN C 1 24 ? -41.28200 -10.95300 42.54000 0.400 20.85121 63 GLN C C 1
ATOM 4882 C C B GLN C 1 24 ? -41.18100 -10.97000 42.62900 0.600 19.92171 63 GLN C C 1
ATOM 4883 O O A GLN C 1 24 ? -42.13200 -11.08600 43.42300 0.400 21.53977 63 GLN C O 1
ATOM 4884 O O B GLN C 1 24 ? -41.83000 -11.12700 43.66700 0.600 19.76528 63 GLN C O 1
ATOM 4895 N N . MET C 1 25 ? -40.72700 -9.78300 42.23800 1.000 19.19529 64 MET C N 1
ATOM 4896 C CA . MET C 1 25 ? -41.04900 -8.54800 42.94600 1.000 19.13615 64 MET C CA 1
ATOM 4897 C C . MET C 1 25 ? -41.12700 -7.43900 41.91400 1.000 18.57567 64 MET C C 1
ATOM 4898 O O . MET C 1 25 ? -40.37000 -7.43700 40.94200 1.000 19.36989 64 MET C O 1
ATOM 4903 N N . GLY C 1 26 ? -42.03200 -6.48700 42.13400 1.000 19.55443 65 GLY C N 1
ATOM 4904 C CA . GLY C 1 26 ? -42.18700 -5.39600 41.18800 1.000 20.62125 65 GLY C CA 1
ATOM 4905 C C . GLY C 1 26 ? -42.63600 -4.10200 41.83400 1.000 19.95058 65 GLY C C 1
ATOM 4906 O O . GLY C 1 26 ? -43.12700 -4.07500 42.96900 1.000 20.59547 65 GLY C O 1
ATOM 4907 N N . TYR C 1 27 ? -42.46000 -3.02100 41.08500 1.000 19.40199 66 TYR C N 1
ATOM 4908 C CA . TYR C 1 27 ? -42.96900 -1.71100 41.45600 1.000 19.29247 66 TYR C CA 1
ATOM 4909 C C . TYR C 1 27 ? -44.29600 -1.44600 40.74900 1.000 20.08611 66 TYR C C 1
ATOM 4910 O O . TYR C 1 27 ? -44.53000 -1.91000 39.62900 1.000 19.60301 66 TYR C O 1
ATOM 4919 N N . GLY C 1 28 ? -45.15400 -0.66400 41.39900 1.000 20.11799 67 GLY C N 1
ATOM 4920 C CA . GLY C 1 28 ? -46.39900 -0.24100 40.78400 1.000 22.32560 67 GLY C CA 1
ATOM 4921 C C . GLY C 1 28 ? -46.84300 1.08800 41.35600 1.000 23.79456 67 GLY C C 1
ATOM 4922 O O . GLY C 1 28 ? -46.40300 1.49500 42.43300 1.000 24.66433 67 GLY C O 1
ATOM 4923 N N . LEU C 1 29 ? -47.70800 1.77900 40.60700 1.000 25.57789 68 LEU C N 1
ATOM 4924 C CA . LEU C 1 29 ? -48.22800 3.06500 41.06800 1.000 27.59132 68 LEU C CA 1
ATOM 4925 C C . LEU C 1 29 ? -49.43300 2.92000 41.97900 1.000 29.42906 68 LEU C C 1
ATOM 4926 O O . LEU C 1 29 ? -49.81500 3.89100 42.64600 1.000 30.10580 68 LEU C O 1
ATOM 4931 N N . GLU C 1 30 ? -50.05300 1.74700 42.00400 1.000 30.50244 69 GLU C N 1
ATOM 4932 C CA . GLU C 1 30 ? -51.19100 1.48900 42.86800 1.000 33.66828 69 GLU C CA 1
ATOM 4933 C C . GLU C 1 30 ? -51.01400 0.10700 43.47100 1.000 32.18409 69 GLU C C 1
ATOM 4934 O O . GLU C 1 30 ? -50.41400 -0.77900 42.85400 1.000 31.09361 69 GLU C O 1
ATOM 4940 N N . LYS C 1 31 ? -51.51200 -0.05800 44.69600 1.000 32.94424 70 LYS C N 1
ATOM 4941 C CA . LYS C 1 31 ? -51.39500 -1.33800 45.37900 1.000 34.75100 70 LYS C CA 1
ATOM 4942 C C . LYS C 1 31 ? -52.06400 -2.43800 44.56700 1.000 34.68037 70 LYS C C 1
ATOM 4943 O O . LYS C 1 31 ? -53.16900 -2.26500 44.04300 1.000 34.79845 70 LYS C O 1
ATOM 4949 N N . GLY C 1 32 ? -51.37900 -3.57400 44.46200 1.000 35.38220 71 GLY C N 1
ATOM 4950 C CA . GLY C 1 32 ? -51.85000 -4.69300 43.67600 1.000 35.96966 71 GLY C CA 1
ATOM 4951 C C . GLY C 1 32 ? -51.66000 -4.56200 42.18200 1.000 36.71853 71 GLY C C 1
ATOM 4952 O O . GLY C 1 32 ? -52.11900 -5.43700 41.43900 1.000 38.28007 71 GLY C O 1
ATOM 4953 N N . LYS C 1 33 ? -51.00200 -3.49800 41.71500 1.000 35.28644 72 LYS C N 1
ATOM 4954 C CA . LYS C 1 33 ? -50.82500 -3.24800 40.28800 1.000 35.91097 72 LYS C CA 1
ATOM 4955 C C . LYS C 1 33 ? -49.35900 -3.21600 39.87400 1.000 32.64101 72 LYS C C 1
ATOM 4956 O O . LYS C 1 33 ? -49.02000 -2.59100 38.86300 1.000 33.51825 72 LYS C O 1
ATOM 4962 N N . ALA C 1 34 ? -48.48400 -3.87400 40.62500 1.000 29.96940 73 ALA C N 1
ATOM 4963 C CA . ALA C 1 34 ? -47.07300 -3.88200 40.27200 1.000 26.21801 73 ALA C CA 1
ATOM 4964 C C . ALA C 1 34 ? -46.85500 -4.64200 38.97100 1.000 24.67263 73 ALA C C 1
ATOM 4965 O O . ALA C 1 34 ? -47.56800 -5.59800 38.65100 1.000 24.84934 73 ALA C O 1
ATOM 4967 N N . SER C 1 35 ? -45.85800 -4.19600 38.21600 1.000 22.31847 74 SER C N 1
ATOM 4968 C CA . SER C 1 35 ? -45.53700 -4.78000 36.92400 1.000 21.21833 74 SER C CA 1
ATOM 4969 C C . SER C 1 35 ? -44.02600 -4.93200 36.79400 1.000 20.22602 74 SER C C 1
ATOM 4970 O O . SER C 1 35 ? -43.25100 -4.28300 37.50500 1.000 20.44744 74 SER C O 1
ATOM 4973 N N . ILE C 1 36 ? -43.61800 -5.80500 35.86600 1.000 19.17525 75 ILE C N 1
ATOM 4974 C CA . ILE C 1 36 ? -42.22600 -5.96700 35.48600 1.000 18.22347 75 ILE C CA 1
ATOM 4975 C C . ILE C 1 36 ? -42.16200 -5.84700 33.96800 1.000 18.98687 75 ILE C C 1
ATOM 4976 O O . ILE C 1 36 ? -42.76400 -6.65900 33.26000 1.000 21.47598 75 ILE C O 1
ATOM 4981 N N . PRO C 1 37 ? -41.48300 -4.83200 33.40700 1.000 18.20993 76 PRO C N 1
ATOM 4982 C CA . PRO C 1 37 ? -40.82100 -3.72200 34.10900 1.000 18.09943 76 PRO C CA 1
ATOM 4983 C C . PRO C 1 37 ? -41.82200 -2.84100 34.85900 1.000 17.71525 76 PRO C C 1
ATOM 4984 O O . PRO C 1 37 ? -43.02400 -2.90400 34.59300 1.000 18.49946 76 PRO C O 1
ATOM 4988 N N . GLY C 1 38 ? -41.32700 -2.03300 35.79000 1.000 17.15379 77 GLY C N 1
ATOM 4989 C CA . GLY C 1 38 ? -42.16400 -1.11900 36.53100 1.000 17.18103 77 GLY C CA 1
ATOM 4990 C C . GLY C 1 38 ? -42.75300 -0.04000 35.64400 1.000 17.87712 77 GLY C C 1
ATOM 4991 O O . GLY C 1 38 ? -42.45100 0.05800 34.44800 1.000 18.55017 77 GLY C O 1
ATOM 4992 N N . PRO C 1 39 ? -43.59700 0.80700 36.22800 1.000 19.75976 78 PRO C N 1
ATOM 4993 C CA . PRO C 1 39 ? -44.27500 1.84900 35.44200 1.000 20.08942 78 PRO C CA 1
ATOM 4994 C C . PRO C 1 39 ? -43.30200 2.83100 34.79900 1.000 19.63650 78 PRO C C 1
ATOM 4995 O O . PRO C 1 39 ? -42.27500 3.20000 35.37800 1.000 19.65145 78 PRO C O 1
ATOM 4999 N N . LEU C 1 40 ? -43.64900 3.26300 33.58600 1.000 19.76554 79 LEU C N 1
ATOM 5000 C CA . LEU C 1 40 ? -42.86000 4.26100 32.87600 1.000 20.03883 79 LEU C CA 1
ATOM 5001 C C . LEU C 1 40 ? -43.08800 5.63400 33.49300 1.000 19.54739 79 LEU C C 1
ATOM 5002 O O . LEU C 1 40 ? -44.23100 6.08800 33.61800 1.000 21.60851 79 LEU C O 1
ATOM 5007 N N A ILE C 1 41 ? -42.00300 6.30400 33.86700 0.490 18.95791 80 ILE C N 1
ATOM 5008 N N B ILE C 1 41 ? -41.99800 6.28200 33.89300 0.510 18.89795 80 ILE C N 1
ATOM 5009 C CA A ILE C 1 41 ? -42.05900 7.65600 34.41300 0.490 19.33374 80 ILE C CA 1
ATOM 5010 C CA B ILE C 1 41 ? -42.02200 7.64800 34.40200 0.510 19.33930 80 ILE C CA 1
ATOM 5011 C C A ILE C 1 41 ? -41.51200 8.61300 33.36400 0.490 19.47731 80 ILE C C 1
ATOM 5012 C C B ILE C 1 41 ? -41.55000 8.56000 33.28100 0.510 19.40497 80 ILE C C 1
ATOM 5013 O O A ILE C 1 41 ? -40.39200 8.43200 32.87500 0.490 19.82622 80 ILE C O 1
ATOM 5014 O O B ILE C 1 41 ? -40.51400 8.29800 32.65800 0.510 19.43149 80 ILE C O 1
ATOM 5023 N N . GLU C 1 42 ? -42.30500 9.62300 33.01000 1.000 20.45868 81 GLU C N 1
ATOM 5024 C CA . GLU C 1 42 ? -41.93700 10.59600 31.99000 1.000 21.10890 81 GLU C CA 1
ATOM 5025 C C . GLU C 1 42 ? -41.91900 11.99100 32.60100 1.000 21.23830 81 GLU C C 1
ATOM 5026 O O . GLU C 1 42 ? -42.88800 12.40400 33.24900 1.000 23.57010 81 GLU C O 1
ATOM 5032 N N . LEU C 1 43 ? -40.81600 12.71200 32.40800 1.000 20.64707 82 LEU C N 1
ATOM 5033 C CA . LEU C 1 43 ? -40.67100 14.06500 32.92900 1.000 20.18804 82 LEU C CA 1
ATOM 5034 C C . LEU C 1 43 ? -40.09200 14.95900 31.84400 1.000 20.07866 82 LEU C C 1
ATOM 5035 O O . LEU C 1 43 ? -39.40000 14.49300 30.93900 1.000 20.52650 82 LEU C O 1
ATOM 5040 N N . ASN C 1 44 ? -40.37200 16.25600 31.95600 1.000 20.38433 83 ASN C N 1
ATOM 5041 C CA . ASN C 1 44 ? -39.74600 17.27200 31.12400 1.000 20.88334 83 ASN C CA 1
ATOM 5042 C C . ASN C 1 44 ? -38.66400 17.95400 31.95000 1.000 21.40666 83 ASN C C 1
ATOM 5043 O O . ASN C 1 44 ? -38.85200 18.18400 33.14600 1.000 22.62000 83 ASN C O 1
ATOM 5048 N N . GLU C 1 45 ? -37.54000 18.28300 31.30900 1.000 20.94605 84 GLU C N 1
ATOM 5049 C CA . GLU C 1 45 ? -36.41800 18.91500 32.00600 1.000 21.03576 84 GLU C CA 1
ATOM 5050 C C . GLU C 1 45 ? -36.87100 20.11800 32.81900 1.000 22.29402 84 GLU C C 1
ATOM 5051 O O . GLU C 1 45 ? -37.51500 21.03400 32.29600 1.000 23.46729 84 GLU C O 1
ATOM 5057 N N . GLY C 1 46 ? -36.49500 20.12300 34.09600 1.000 22.50391 85 GLY C N 1
ATOM 5058 C CA . GLY C 1 46 ? -36.94800 21.11200 35.04800 1.000 22.85369 85 GLY C CA 1
ATOM 5059 C C . GLY C 1 46 ? -37.97100 20.58500 36.02800 1.000 23.09087 85 GLY C C 1
ATOM 5060 O O . GLY C 1 46 ? -38.09800 21.14100 37.12600 1.000 24.27209 85 GLY C O 1
ATOM 5061 N N . ASP C 1 47 ? -38.69700 19.52900 35.66400 1.000 22.84105 86 ASP C N 1
ATOM 5062 C CA . ASP C 1 47 ? -39.69000 18.94400 36.55400 1.000 22.66777 86 ASP C CA 1
ATOM 5063 C C . ASP C 1 47 ? -39.02500 18.32000 37.77400 1.000 22.54623 86 ASP C C 1
ATOM 5064 O O . ASP C 1 47 ? -37.92900 17.75400 37.69900 1.000 21.87017 86 ASP C O 1
ATOM 5069 N N . THR C 1 48 ? -39.72500 18.40300 38.89800 1.000 22.85883 87 THR C N 1
ATOM 5070 C CA . THR C 1 48 ? -39.39400 17.67700 40.11400 1.000 23.63703 87 THR C CA 1
ATOM 5071 C C . THR C 1 48 ? -40.43900 16.58900 40.31600 1.000 23.66714 87 THR C C 1
ATOM 5072 O O . THR C 1 48 ? -41.63100 16.82000 40.08800 1.000 24.67101 87 THR C O 1
ATOM 5076 N N . LEU C 1 49 ? -40.00200 15.39900 40.73100 1.000 22.92212 88 LEU C N 1
ATOM 5077 C CA . LEU C 1 49 ? -40.91500 14.29800 41.02400 1.000 21.79014 88 LEU C CA 1
ATOM 5078 C C . LEU C 1 49 ? -40.73700 13.86200 42.47200 1.000 21.31724 88 LEU C C 1
ATOM 5079 O O . LEU C 1 49 ? -39.63600 13.48200 42.88200 1.000 21.25510 88 LEU C O 1
ATOM 5084 N N . HIS C 1 50 ? -41.81800 13.92100 43.24400 1.000 22.01430 89 HIS C N 1
ATOM 5085 C CA . HIS C 1 50 ? -41.84600 13.35500 44.58600 1.000 22.83998 89 HIS C CA 1
ATOM 5086 C C . HIS C 1 50 ? -42.49000 11.97800 44.49200 1.000 23.59169 89 HIS C C 1
ATOM 5087 O O . HIS C 1 50 ? -43.67600 11.86300 44.16600 1.000 24.06409 89 HIS C O 1
ATOM 5094 N N . VAL C 1 51 ? -41.70900 10.94000 44.76700 1.000 23.42715 90 VAL C N 1
ATOM 5095 C CA . VAL C 1 51 ? -42.18900 9.56300 44.73300 1.000 23.06863 90 VAL C CA 1
ATOM 5096 C C . VAL C 1 51 ? -42.56500 9.16600 46.15300 1.000 23.41128 90 VAL C C 1
ATOM 5097 O O . VAL C 1 51 ? -41.69300 8.91300 46.99000 1.000 23.25210 90 VAL C O 1
ATOM 5101 N N A GLU C 1 52 ? -43.86300 9.10000 46.41800 0.791 23.10258 91 GLU C N 1
ATOM 5102 N N B GLU C 1 52 ? -43.87000 9.12600 46.42900 0.209 23.60402 91 GLU C N 1
ATOM 5103 C CA A GLU C 1 52 ? -44.37200 8.70300 47.72700 0.791 23.75350 91 GLU C CA 1
ATOM 5104 C CA B GLU C 1 52 ? -44.38400 8.68600 47.72000 0.209 24.00415 91 GLU C CA 1
ATOM 5105 C C A GLU C 1 52 ? -44.37200 7.18000 47.77800 0.791 24.01869 91 GLU C C 1
ATOM 5106 C C B GLU C 1 52 ? -44.35900 7.16500 47.75500 0.209 23.86866 91 GLU C C 1
ATOM 5107 O O A GLU C 1 52 ? -45.29700 6.53200 47.28700 0.791 25.30769 91 GLU C O 1
ATOM 5108 O O B GLU C 1 52 ? -45.25600 6.50800 47.21600 0.209 24.43489 91 GLU C O 1
ATOM 5119 N N . PHE C 1 53 ? -43.33400 6.60800 48.38600 1.000 23.15034 92 PHE C N 1
ATOM 5120 C CA . PHE C 1 53 ? -43.01500 5.19100 48.27000 1.000 22.35176 92 PHE C CA 1
ATOM 5121 C C . PHE C 1 53 ? -43.45200 4.41900 49.50800 1.000 22.95793 92 PHE C C 1
ATOM 5122 O O . PHE C 1 53 ? -43.33800 4.91400 50.63000 1.000 24.61219 92 PHE C O 1
ATOM 5130 N N . GLU C 1 54 ? -43.92300 3.18900 49.29600 1.000 22.94153 93 GLU C N 1
ATOM 5131 C CA . GLU C 1 54 ? -44.30300 2.29100 50.38200 1.000 23.11581 93 GLU C CA 1
ATOM 5132 C C . GLU C 1 54 ? -43.82300 0.88400 50.05200 1.000 23.12913 93 GLU C C 1
ATOM 5133 O O . GLU C 1 54 ? -44.01500 0.40600 48.92800 1.000 23.61579 93 GLU C O 1
ATOM 5139 N N . ASN C 1 55 ? -43.19600 0.22700 51.02600 1.000 21.98991 94 ASN C N 1
ATOM 5140 C CA . ASN C 1 55 ? -42.71700 -1.14300 50.87000 1.000 22.71471 94 ASN C CA 1
ATOM 5141 C C . ASN C 1 55 ? -43.75100 -2.07600 51.49300 1.000 23.58783 94 ASN C C 1
ATOM 5142 O O . ASN C 1 55 ? -43.89700 -2.11500 52.71900 1.000 23.95354 94 ASN C O 1
ATOM 5147 N N . THR C 1 56 ? -44.46800 -2.82900 50.65700 1.000 23.20749 95 THR C N 1
ATOM 5148 C CA . THR C 1 56 ? -45.47200 -3.75900 51.16300 1.000 24.58772 95 THR C CA 1
ATOM 5149 C C . THR C 1 56 ? -44.91200 -5.15300 51.41400 1.000 25.29904 95 THR C C 1
ATOM 5150 O O . THR C 1 56 ? -45.66000 -6.04100 51.83700 1.000 26.86589 95 THR C O 1
ATOM 5154 N N . MET C 1 57 ? -43.62100 -5.36400 51.17600 1.000 25.03221 96 MET C N 1
ATOM 5155 C CA . MET C 1 57 ? -43.02100 -6.68100 51.30500 1.000 24.64104 96 MET C CA 1
ATOM 5156 C C . MET C 1 57 ? -42.51100 -6.90400 52.72500 1.000 26.56234 96 MET C C 1
ATOM 5157 O O . MET C 1 57 ? -42.53700 -6.00900 53.57500 1.000 27.35221 96 MET C O 1
ATOM 5162 N N . ASP C 1 58 ? -42.02600 -8.12000 52.97800 1.000 27.28670 97 ASP C N 1
ATOM 5163 C CA . ASP C 1 58 ? -41.50000 -8.50900 54.28000 1.000 28.37560 97 ASP C CA 1
ATOM 5164 C C . ASP C 1 58 ? -39.98500 -8.37900 54.37900 1.000 28.20163 97 ASP C C 1
ATOM 5165 O O . ASP C 1 58 ? -39.41200 -8.76000 55.40500 1.000 29.65447 97 ASP C O 1
ATOM 5170 N N . VAL C 1 59 ? -39.32700 -7.85900 53.34600 1.000 26.27797 98 VAL C N 1
ATOM 5171 C CA . VAL C 1 59 ? -37.88800 -7.60200 53.36900 1.000 24.22494 98 VAL C CA 1
ATOM 5172 C C . VAL C 1 59 ? -37.66300 -6.15100 52.96500 1.000 22.70178 98 VAL C C 1
ATOM 5173 O O . VAL C 1 59 ? -38.49800 -5.55500 52.27100 1.000 23.39357 98 VAL C O 1
ATOM 5177 N N . PRO C 1 60 ? -36.54900 -5.54800 53.39300 1.000 22.52383 99 PRO C N 1
ATOM 5178 C CA . PRO C 1 60 ? -36.25900 -4.16900 52.97700 1.000 22.36178 99 PRO C CA 1
ATOM 5179 C C . PRO C 1 60 ? -36.10300 -4.05900 51.46300 1.000 22.24860 99 PRO C C 1
ATOM 5180 O O . PRO C 1 60 ? -35.71600 -5.01200 50.78300 1.000 23.11539 99 PRO C O 1
ATOM 5184 N N . VAL C 1 61 ? -36.40000 -2.86700 50.93800 1.000 20.50612 100 VAL C N 1
ATOM 5185 C CA . VAL C 1 61 ? -36.29100 -2.57200 49.51400 1.000 19.76182 100 VAL C CA 1
ATOM 5186 C C . VAL C 1 61 ? -35.85100 -1.11800 49.38700 1.000 18.43339 100 VAL C C 1
ATOM 5187 O O . VAL C 1 61 ? -35.91200 -0.34500 50.34500 1.000 20.10955 100 VAL C O 1
ATOM 5191 N N . SER C 1 62 ? -35.40000 -0.73600 48.19200 1.000 17.85719 101 SER C N 1
ATOM 5192 C CA . SER C 1 62 ? -35.07000 0.66000 47.95400 1.000 18.18502 101 SER C CA 1
ATOM 5193 C C . SER C 1 62 ? -35.43300 1.04900 46.52800 1.000 18.27542 101 SER C C 1
ATOM 5194 O O . SER C 1 62 ? -35.84300 0.21800 45.71000 1.000 17.86065 101 SER C O 1
ATOM 5197 N N . LEU C 1 63 ? -35.27400 2.34000 46.24700 1.000 18.22041 102 LEU C N 1
ATOM 5198 C CA . LEU C 1 63 ? -35.48200 2.91700 44.92200 1.000 18.50975 102 LEU C CA 1
ATOM 5199 C C . LEU C 1 63 ? -34.27600 3.79200 44.61100 1.000 17.99317 102 LEU C C 1
ATOM 5200 O O . LEU C 1 63 ? -34.04600 4.80200 45.28800 1.000 19.23938 102 LEU C O 1
ATOM 5205 N N . HIS C 1 64 ? -33.49400 3.39400 43.60700 1.000 17.58108 103 HIS C N 1
ATOM 5206 C CA . HIS C 1 64 ? -32.33000 4.13900 43.15200 1.000 17.89897 103 HIS C CA 1
ATOM 5207 C C . HIS C 1 64 ? -32.51800 4.48600 41.68100 1.000 17.36713 103 HIS C C 1
ATOM 5208 O O . HIS C 1 64 ? -32.91900 3.62500 40.89100 1.000 18.47270 103 HIS C O 1
ATOM 5215 N N . VAL C 1 65 ? -32.22900 5.73700 41.31300 1.000 16.51646 104 VAL C N 1
ATOM 5216 C CA . VAL C 1 65 ? -32.42600 6.19900 39.94100 1.000 16.49392 104 VAL C CA 1
ATOM 5217 C C . VAL C 1 65 ? -31.09500 6.58600 39.30600 1.000 16.43675 104 VAL C C 1
ATOM 5218 O O . VAL C 1 65 ? -30.17900 7.07500 39.97500 1.000 16.90210 104 VAL C O 1
ATOM 5222 N N . HIS C 1 66 ? -30.99300 6.34000 37.99800 1.000 15.56392 105 HIS C N 1
ATOM 5223 C CA . HIS C 1 66 ? -29.86500 6.78800 37.19600 1.000 14.80806 105 HIS C CA 1
ATOM 5224 C C . HIS C 1 66 ? -30.17100 8.13000 36.53000 1.000 15.32359 105 HIS C C 1
ATOM 5225 O O . HIS C 1 66 ? -31.32300 8.43800 36.20400 1.000 16.31447 105 HIS C O 1
ATOM 5232 N N . GLY C 1 67 ? -29.12200 8.93900 36.35500 1.000 16.16448 106 GLY C N 1
ATOM 5233 C CA . GLY C 1 67 ? -29.18500 10.11800 35.50000 1.000 17.46433 106 GLY C CA 1
ATOM 5234 C C . GLY C 1 67 ? -29.80300 11.37100 36.09000 1.000 17.43539 106 GLY C C 1
ATOM 5235 O O . GLY C 1 67 ? -29.38000 12.48700 35.77400 1.000 18.55589 106 GLY C O 1
ATOM 5236 N N . LEU C 1 68 ? -30.81900 11.21200 36.92800 1.000 17.87116 107 LEU C N 1
ATOM 5237 C CA . LEU C 1 68 ? -31.54900 12.35100 37.45300 1.000 18.33770 107 LEU C CA 1
ATOM 5238 C C . LEU C 1 68 ? -30.80900 12.95700 38.64500 1.000 18.94082 107 LEU C C 1
ATOM 5239 O O . LEU C 1 68 ? -29.88500 12.36700 39.20200 1.000 21.83082 107 LEU C O 1
ATOM 5244 N N . ASP C 1 69 ? -31.21900 14.16200 39.02900 1.000 18.31830 108 ASP C N 1
ATOM 5245 C CA . ASP C 1 69 ? -30.65100 14.81800 40.19900 1.000 19.33084 108 ASP C CA 1
ATOM 5246 C C . ASP C 1 69 ? -31.37700 14.32100 41.44100 1.000 20.58793 108 ASP C C 1
ATOM 5247 O O . ASP C 1 69 ? -32.60600 14.24100 41.46000 1.000 24.35103 108 ASP C O 1
ATOM 5252 N N . TYR C 1 70 ? -30.61800 13.95000 42.46400 1.000 18.94460 109 TYR C N 1
ATOM 5253 C CA . TYR C 1 70 ? -31.21100 13.57000 43.73600 1.000 19.77789 109 TYR C CA 1
ATOM 5254 C C . TYR C 1 70 ? -30.18700 13.83200 44.82800 1.000 20.16323 109 TYR C C 1
ATOM 5255 O O . TYR C 1 70 ? -28.98100 13.70700 44.60200 1.000 20.56911 109 TYR C O 1
ATOM 5264 N N A GLU C 1 71 ? -30.67400 14.21600 46.00700 0.680 20.57858 110 GLU C N 1
ATOM 5265 N N B GLU C 1 71 ? -30.67700 14.21300 46.00500 0.320 20.82024 110 GLU C N 1
ATOM 5266 C CA A GLU C 1 71 ? -29.78800 14.38500 47.14600 0.680 22.13248 110 GLU C CA 1
ATOM 5267 C CA B GLU C 1 71 ? -29.80000 14.37900 47.15000 0.320 21.89231 110 GLU C CA 1
ATOM 5268 C C A GLU C 1 71 ? -29.42800 13.02100 47.72300 0.680 21.14002 110 GLU C C 1
ATOM 5269 C C B GLU C 1 71 ? -29.41600 13.01200 47.70800 0.320 21.12256 110 GLU C C 1
ATOM 5270 O O A GLU C 1 71 ? -30.06900 12.00900 47.43500 0.680 21.29208 110 GLU C O 1
ATOM 5271 O O B GLU C 1 71 ? -30.02400 11.98800 47.38600 0.320 21.36173 110 GLU C O 1
ATOM 5282 N N . ILE C 1 72 ? -28.38400 13.00300 48.55500 1.000 20.16774 111 ILE C N 1
ATOM 5283 C CA . ILE C 1 72 ? -27.88200 11.74200 49.09700 1.000 19.76626 111 ILE C CA 1
ATOM 5284 C C . ILE C 1 72 ? -28.97000 10.99100 49.86400 1.000 20.49006 111 ILE C C 1
ATOM 5285 O O . ILE C 1 72 ? -29.01300 9.75500 49.83900 1.000 20.18630 111 ILE C O 1
ATOM 5290 N N . SER C 1 73 ? -29.89500 11.71600 50.50100 1.000 21.05283 112 SER C N 1
ATOM 5291 C CA . SER C 1 73 ? -31.00900 11.09400 51.21300 1.000 22.16060 112 SER C CA 1
ATOM 5292 C C . SER C 1 73 ? -31.97200 10.34000 50.29600 1.000 22.06771 112 SER C C 1
ATOM 5293 O O . SER C 1 73 ? -32.80800 9.57700 50.80000 1.000 23.17000 112 SER C O 1
ATOM 5296 N N . SER C 1 74 ? -31.88100 10.52600 48.97600 1.000 21.15030 113 SER C N 1
ATOM 5297 C CA . SER C 1 74 ? -32.67600 9.76400 48.01800 1.000 20.43984 113 SER C CA 1
ATOM 5298 C C . SER C 1 74 ? -31.81900 8.83100 47.16800 1.000 19.68518 113 SER C C 1
ATOM 5299 O O . SER C 1 74 ? -32.23400 8.43500 46.07300 1.000 20.87613 113 SER C O 1
ATOM 5302 N N . ASP C 1 75 ? -30.62500 8.48300 47.65900 1.000 19.11312 114 ASP C N 1
ATOM 5303 C CA . ASP C 1 75 ? -29.75000 7.55200 46.95700 1.000 20.20980 114 ASP C CA 1
ATOM 5304 C C . ASP C 1 75 ? -30.35600 6.15600 46.87900 1.000 20.64250 114 ASP C C 1
ATOM 5305 O O . ASP C 1 75 ? -30.15300 5.45000 45.88700 1.000 21.79245 114 ASP C O 1
ATOM 5310 N N . GLY C 1 76 ? -31.09100 5.73600 47.90500 1.000 21.95322 115 GLY C N 1
ATOM 5311 C CA . GLY C 1 76 ? -31.69200 4.41500 47.89300 1.000 21.75831 115 GLY C CA 1
ATOM 5312 C C . GLY C 1 76 ? -30.75100 3.27800 48.22900 1.000 20.43037 115 GLY C C 1
ATOM 5313 O O . GLY C 1 76 ? -30.83600 2.20400 47.62300 1.000 22.03727 115 GLY C O 1
ATOM 5314 N N A THR C 1 77 ? -29.84300 3.48100 49.17600 0.519 20.61219 116 THR C N 1
ATOM 5315 N N B THR C 1 77 ? -29.84200 3.48400 49.17600 0.481 21.11796 116 THR C N 1
ATOM 5316 C CA A THR C 1 77 ? -28.92900 2.43600 49.61000 0.519 21.75881 116 THR C CA 1
ATOM 5317 C CA B THR C 1 77 ? -28.89700 2.45800 49.58500 0.481 22.60446 116 THR C CA 1
ATOM 5318 C C A THR C 1 77 ? -28.97700 2.32900 51.12700 0.519 22.80677 116 THR C C 1
ATOM 5319 C C B THR C 1 77 ? -28.92400 2.31600 51.09900 0.481 23.14892 116 THR C C 1
ATOM 5320 O O A THR C 1 77 ? -29.35100 3.27400 51.82600 0.519 21.69649 116 THR C O 1
ATOM 5321 O O B THR C 1 77 ? -29.25500 3.25800 51.82500 0.481 22.14764 116 THR C O 1
ATOM 5328 N N A LYS C 1 78 ? -28.58200 1.16300 51.64000 0.519 25.41182 117 LYS C N 1
ATOM 5329 N N B LYS C 1 78 ? -28.55800 1.12400 51.57100 0.481 25.00209 117 LYS C N 1
ATOM 5330 C CA A LYS C 1 78 ? -28.53800 0.99600 53.08800 0.519 28.68557 117 LYS C CA 1
ATOM 5331 C CA B LYS C 1 78 ? -28.50500 0.87600 53.00700 0.481 27.65438 117 LYS C CA 1
ATOM 5332 C C A LYS C 1 78 ? -27.39300 1.76500 53.73300 0.519 29.31690 117 LYS C C 1
ATOM 5333 C C B LYS C 1 78 ? -27.41700 1.68800 53.70100 0.481 28.37891 117 LYS C C 1
ATOM 5334 O O A LYS C 1 78 ? -27.45500 2.04200 54.93600 0.519 28.86253 117 LYS C O 1
ATOM 5335 O O B LYS C 1 78 ? -27.54400 1.97100 54.89700 0.481 28.14063 117 LYS C O 1
ATOM 5346 N N A GLN C 1 79 ? -26.36300 2.12300 52.96500 0.519 29.80805 118 GLN C N 1
ATOM 5347 N N B GLN C 1 79 ? -26.36900 2.08900 52.97500 0.481 28.75049 118 GLN C N 1
ATOM 5348 C CA A GLN C 1 79 ? -25.15200 2.68700 53.55600 0.519 31.97095 118 GLN C CA 1
ATOM 5349 C CA B GLN C 1 79 ? -25.19000 2.66600 53.61900 0.481 30.87819 118 GLN C CA 1
ATOM 5350 C C A GLN C 1 79 ? -25.41300 4.00800 54.27500 0.519 32.44885 118 GLN C C 1
ATOM 5351 C C B GLN C 1 79 ? -25.51400 3.95600 54.36500 0.481 32.02115 118 GLN C C 1
ATOM 5352 O O A GLN C 1 79 ? -24.74500 4.31300 55.27000 0.519 32.88956 118 GLN C O 1
ATOM 5353 O O B GLN C 1 79 ? -24.98300 4.19600 55.45600 0.481 32.58531 118 GLN C O 1
ATOM 5364 N N . ASN C 1 80 ? -26.37200 4.80300 53.80000 1.000 32.58368 119 ASN C N 1
ATOM 5365 C CA . ASN C 1 80 ? -26.81400 6.00200 54.50400 1.000 33.16423 119 ASN C CA 1
ATOM 5366 C C . ASN C 1 80 ? -28.25800 5.88200 54.98000 1.000 31.01973 119 ASN C C 1
ATOM 5367 O O . ASN C 1 80 ? -28.89600 6.89600 55.28600 1.000 30.20378 119 ASN C O 1
ATOM 5372 N N A LYS C 1 81 ? -28.78300 4.65700 55.04500 0.490 30.21494 120 LYS C N 1
ATOM 5373 N N B LYS C 1 81 ? -28.78300 4.65600 55.04100 0.510 30.27724 120 LYS C N 1
ATOM 5374 C CA A LYS C 1 81 ? -30.13000 4.39200 55.55700 0.490 29.51890 120 LYS C CA 1
ATOM 5375 C CA B LYS C 1 81 ? -30.12700 4.38800 55.55500 0.510 29.64392 120 LYS C CA 1
ATOM 5376 C C A LYS C 1 81 ? -31.21200 5.09500 54.73900 0.490 26.86244 120 LYS C C 1
ATOM 5377 C C B LYS C 1 81 ? -31.21000 5.09500 54.73900 0.510 26.90030 120 LYS C C 1
ATOM 5378 O O A LYS C 1 81 ? -32.15700 5.66700 55.28500 0.490 26.77722 120 LYS C O 1
ATOM 5379 O O B LYS C 1 81 ? -32.15000 5.67200 55.28800 0.510 26.78705 120 LYS C O 1
ATOM 5390 N N . SER C 1 82 ? -31.08400 5.04200 53.41200 1.000 25.35514 121 SER C N 1
ATOM 5391 C CA . SER C 1 82 ? -32.10500 5.57500 52.51700 1.000 24.30965 121 SER C CA 1
ATOM 5392 C C . SER C 1 82 ? -32.92100 4.47100 51.84400 1.000 22.95555 121 SER C C 1
ATOM 5393 O O . SER C 1 82 ? -33.55300 4.70400 50.80600 1.000 25.14313 121 SER C O 1
ATOM 5396 N N . HIS C 1 83 ? -32.90400 3.27000 52.42200 1.000 22.26867 122 HIS C N 1
ATOM 5397 C CA . HIS C 1 83 ? -33.76000 2.15200 52.05800 1.000 21.95264 122 HIS C CA 1
ATOM 5398 C C . HIS C 1 83 ? -35.05800 2.23000 52.86200 1.000 22.42056 122 HIS C C 1
ATOM 5399 O O . HIS C 1 83 ? -35.22100 3.08300 53.73800 1.000 23.37229 122 HIS C O 1
ATOM 5406 N N . VAL C 1 84 ? -35.98700 1.31700 52.58300 1.000 21.30892 123 VAL C N 1
ATOM 5407 C CA . VAL C 1 84 ? -37.31300 1.31200 53.19800 1.000 21.93290 123 VAL C CA 1
ATOM 5408 C C . VAL C 1 84 ? -37.53700 -0.04300 53.86300 1.000 22.67335 123 VAL C C 1
ATOM 5409 O O . VAL C 1 84 ? -37.49400 -1.08400 53.19900 1.000 23.28687 123 VAL C O 1
ATOM 5413 N N . GLU C 1 85 ? -37.78400 -0.02800 55.16900 1.000 23.01347 124 GLU C N 1
ATOM 5414 C CA . GLU C 1 85 ? -38.01400 -1.25700 55.91100 1.000 25.10236 124 GLU C CA 1
ATOM 5415 C C . GLU C 1 85 ? -39.36400 -1.86200 55.52900 1.000 24.69338 124 GLU C C 1
ATOM 5416 O O . GLU C 1 85 ? -40.20700 -1.18900 54.93500 1.000 25.52468 124 GLU C O 1
ATOM 5422 N N . PRO C 1 86 ? -39.58800 -3.13700 55.85300 1.000 25.95843 125 PRO C N 1
ATOM 5423 C CA . PRO C 1 86 ? -40.89400 -3.74700 55.57500 1.000 26.01486 125 PRO C CA 1
ATOM 5424 C C . PRO C 1 86 ? -42.02600 -2.92900 56.18000 1.000 26.50596 125 PRO C C 1
ATOM 5425 O O . PRO C 1 86 ? -41.97400 -2.53500 57.34600 1.000 26.29329 125 PRO C O 1
ATOM 5429 N N . GLY C 1 87 ? -43.04800 -2.65800 55.36800 1.000 26.87701 126 GLY C N 1
ATOM 5430 C CA . GLY C 1 87 ? -44.17000 -1.83400 55.77100 1.000 27.63118 126 GLY C CA 1
ATOM 5431 C C . GLY C 1 87 ? -43.88800 -0.34800 55.82700 1.000 28.10332 126 GLY C C 1
ATOM 5432 O O . GLY C 1 87 ? -44.80000 0.43000 56.14800 1.000 30.12460 126 GLY C O 1
ATOM 5433 N N . GLY C 1 88 ? -42.66400 0.07300 55.52400 1.000 26.82213 127 GLY C N 1
ATOM 5434 C CA . GLY C 1 88 ? -42.28600 1.45400 55.70400 1.000 25.42802 127 GLY C CA 1
ATOM 5435 C C . GLY C 1 88 ? -42.68600 2.34200 54.54900 1.000 24.31531 127 GLY C C 1
ATOM 5436 O O . GLY C 1 88 ? -43.02300 1.88700 53.45400 1.000 25.15512 127 GLY C O 1
ATOM 5437 N N . THR C 1 89 ? -42.61400 3.64400 54.80900 1.000 25.42790 128 THR C N 1
ATOM 5438 C CA . THR C 1 89 ? -42.88400 4.67100 53.81600 1.000 25.59359 128 THR C CA 1
ATOM 5439 C C . THR C 1 89 ? -41.72200 5.65200 53.78400 1.000 25.56912 128 THR C C 1
ATOM 5440 O O . THR C 1 89 ? -41.04200 5.87000 54.79200 1.000 27.07951 128 THR C O 1
ATOM 5444 N N . ARG C 1 90 ? -41.50600 6.24400 52.61100 1.000 23.85322 129 ARG C N 1
ATOM 5445 C CA . ARG C 1 90 ? -40.46900 7.24200 52.41000 1.000 23.80049 129 ARG C CA 1
ATOM 5446 C C . ARG C 1 90 ? -40.82300 8.00800 51.14700 1.000 24.10844 129 ARG C C 1
ATOM 5447 O O . ARG C 1 90 ? -41.37500 7.43900 50.20200 1.000 25.16869 129 ARG C O 1
ATOM 5455 N N . THR C 1 91 ? -40.49900 9.29500 51.12300 1.000 23.56762 130 THR C N 1
ATOM 5456 C CA . THR C 1 91 ? -40.60300 10.06900 49.89300 1.000 24.29914 130 THR C CA 1
ATOM 5457 C C . THR C 1 91 ? -39.22100 10.20900 49.27300 1.000 22.72232 130 THR C C 1
ATOM 5458 O O . THR C 1 91 ? -38.31800 10.80000 49.87400 1.000 24.05770 130 THR C O 1
ATOM 5462 N N . TYR C 1 92 ? -39.06100 9.65100 48.08000 1.000 21.69954 131 TYR C N 1
ATOM 5463 C CA . TYR C 1 92 ? -37.86100 9.84500 47.28500 1.000 20.41543 131 TYR C CA 1
ATOM 5464 C C . TYR C 1 92 ? -38.11500 11.00100 46.32700 1.000 22.06843 131 TYR C C 1
ATOM 5465 O O . TYR C 1 92 ? -39.15900 11.0490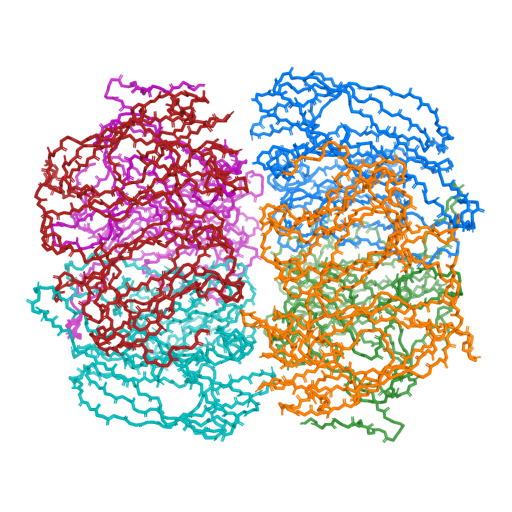0 45.66900 1.000 23.71497 131 TYR C O 1
ATOM 5474 N N . THR C 1 93 ? -37.16500 11.92700 46.23400 1.000 21.03578 132 THR C N 1
ATOM 5475 C CA . THR C 1 93 ? -37.33400 13.10300 45.38800 1.000 20.49698 132 THR C CA 1
ATOM 5476 C C . THR C 1 93 ? -36.28700 13.11100 44.28300 1.000 19.31885 132 THR C C 1
ATOM 5477 O O . THR C 1 93 ? -35.08700 12.98800 44.55200 1.000 19.34093 132 THR C O 1
ATOM 5481 N N . TRP C 1 94 ? -36.75000 13.22200 43.04100 1.000 18.73184 133 TRP C N 1
ATOM 5482 C CA . TRP C 1 94 ? -35.89000 13.33400 41.87300 1.000 18.94957 133 TRP C CA 1
ATOM 5483 C C . TRP C 1 94 ? -36.11600 14.70700 41.26000 1.000 19.74584 133 TRP C C 1
ATOM 5484 O O . TRP C 1 94 ? -37.26300 15.13900 41.10200 1.000 22.37840 133 TRP C O 1
ATOM 5495 N N A ARG C 1 95 ? -35.02900 15.38800 40.92000 0.649 19.98314 134 ARG C N 1
ATOM 5496 N N B ARG C 1 95 ? -35.02900 15.38300 40.91000 0.351 20.09256 134 ARG C N 1
ATOM 5497 C CA A ARG C 1 95 ? -35.08900 16.65900 40.21600 0.649 19.70433 134 ARG C CA 1
ATOM 5498 C CA B ARG C 1 95 ? -35.09000 16.65600 40.21200 0.351 20.12700 134 ARG C CA 1
ATOM 5499 C C A ARG C 1 95 ? -34.41400 16.52100 38.85600 0.649 18.97638 134 ARG C C 1
ATOM 5500 C C B ARG C 1 95 ? -34.40600 16.52600 38.85700 0.351 19.54900 134 ARG C C 1
ATOM 5501 O O A ARG C 1 95 ? -33.65900 15.57600 38.60200 0.649 18.82437 134 ARG C O 1
ATOM 5502 O O B ARG C 1 95 ? -33.62700 15.60000 38.61300 0.351 19.61534 134 ARG C O 1
ATOM 5517 N N . THR C 1 96 ? -34.73000 17.45600 37.96100 1.000 19.39002 135 THR C N 1
ATOM 5518 C CA . THR C 1 96 ? -34.14400 17.49100 36.62700 1.000 19.10978 135 THR C CA 1
ATOM 5519 C C . THR C 1 96 ? -33.84500 18.93900 36.27600 1.000 19.56250 135 THR C C 1
ATOM 5520 O O . THR C 1 96 ? -34.44700 19.86900 36.82500 1.000 21.82798 135 THR C O 1
ATOM 5524 N N . HIS C 1 97 ? -32.91900 19.13100 35.33900 1.000 19.45440 136 HIS C N 1
ATOM 5525 C CA . HIS C 1 97 ? -32.51000 20.47900 34.96800 1.000 20.09066 136 HIS C CA 1
ATOM 5526 C C . HIS C 1 97 ? -32.36400 20.59100 33.45500 1.000 20.34555 136 HIS C C 1
ATOM 5527 O O . HIS C 1 97 ? -32.11200 19.60000 32.76100 1.000 20.18251 136 HIS C O 1
ATOM 5534 N N . GLU C 1 98 ? -32.53000 21.81800 32.95400 1.000 21.23966 137 GLU C N 1
ATOM 5535 C CA . GLU C 1 98 ? -32.30700 22.13500 31.55200 1.000 22.51346 137 GLU C CA 1
ATOM 5536 C C . GLU C 1 98 ? -30.81400 22.30900 31.29000 1.000 21.07769 137 GLU C C 1
ATOM 5537 O O . GLU C 1 98 ? -30.03000 22.53000 32.22100 1.000 21.60803 137 GLU C O 1
ATOM 5543 N N . PRO C 1 99 ? -30.38500 22.20500 30.03300 1.000 20.58057 138 PRO C N 1
ATOM 5544 C CA . PRO C 1 99 ? -28.99300 22.53400 29.70300 1.000 20.66911 138 PRO C CA 1
ATOM 5545 C C . PRO C 1 99 ? -28.75700 24.02800 29.86500 1.000 21.29847 138 PRO C C 1
ATOM 5546 O O . PRO C 1 99 ? -29.68000 24.84000 29.77700 1.000 22.89460 138 PRO C O 1
ATOM 5550 N N . GLY C 1 100 ? -27.50000 24.40000 30.06900 1.000 20.81806 139 GLY C N 1
ATOM 5551 C CA . GLY C 1 100 ? -27.15500 25.81700 30.09900 1.000 21.16723 139 GLY C CA 1
ATOM 5552 C C . GLY C 1 100 ? -25.69600 26.02600 30.43900 1.000 20.62577 139 GLY C C 1
ATOM 5553 O O . GLY C 1 100 ? -25.00900 25.11900 30.91900 1.000 20.39397 139 GLY C O 1
ATOM 5554 N N . ARG C 1 101 ? -25.22900 27.24800 30.18100 1.000 21.17792 140 ARG C N 1
ATOM 5555 C CA . ARG C 1 101 ? -23.82900 27.55900 30.43800 1.000 21.75541 140 ARG C CA 1
ATOM 5556 C C . ARG C 1 101 ? -23.60400 27.85400 31.91700 1.000 21.40825 140 ARG C C 1
ATOM 5557 O O . ARG C 1 101 ? -24.33000 28.64900 32.52500 1.000 23.26747 140 ARG C O 1
ATOM 5565 N N . ARG C 1 102 ? -22.59200 27.20800 32.49100 1.000 20.47103 141 ARG C N 1
ATOM 5566 C CA . ARG C 1 102 ? -22.18800 27.46700 33.86400 1.000 19.97672 141 ARG C CA 1
ATOM 5567 C C . ARG C 1 102 ? -21.48500 28.81900 33.96200 1.000 20.19060 141 ARG C C 1
ATOM 5568 O O . ARG C 1 102 ? -21.00900 29.38200 32.96900 1.000 21.17442 141 ARG C O 1
ATOM 5576 N N . ALA C 1 103 ? -21.42100 29.34100 35.18700 1.000 21.28628 142 ALA C N 1
ATOM 5577 C CA . ALA C 1 103 ? -20.61800 30.53300 35.43400 1.000 22.01059 142 ALA C CA 1
ATOM 5578 C C . ALA C 1 103 ? -19.15700 30.32600 35.04300 1.000 22.28549 142 ALA C C 1
ATOM 5579 O O . ALA C 1 103 ? -18.47900 31.28800 34.66800 1.000 22.57536 142 ALA C O 1
ATOM 5581 N N . ASP C 1 104 ? -18.65900 29.08100 35.09700 1.000 21.07074 143 ASP C N 1
ATOM 5582 C CA . ASP C 1 104 ? -17.27200 28.81200 34.72200 1.000 21.22251 143 ASP C CA 1
ATOM 5583 C C . ASP C 1 104 ? -17.05200 28.75300 33.21400 1.000 21.21889 143 ASP C C 1
ATOM 5584 O O . ASP C 1 104 ? -15.92800 28.48400 32.77700 1.000 21.85249 143 ASP C O 1
ATOM 5589 N N . GLY C 1 105 ? -18.09300 28.98400 32.41700 1.000 20.87397 144 GLY C N 1
ATOM 5590 C CA . GLY C 1 105 ? -17.97000 29.05700 30.97700 1.000 20.64836 144 GLY C CA 1
ATOM 5591 C C . GLY C 1 105 ? -18.24600 27.76600 30.24000 1.000 20.80715 144 GLY C C 1
ATOM 5592 O O . GLY C 1 105 ? -18.39500 27.79700 29.01200 1.000 21.65611 144 GLY C O 1
ATOM 5593 N N . THR C 1 106 ? -18.32400 26.63600 30.93900 1.000 19.76187 145 THR C N 1
ATOM 5594 C CA . THR C 1 106 ? -18.55600 25.35900 30.27700 1.000 19.08893 145 THR C CA 1
ATOM 5595 C C . THR C 1 106 ? -20.04800 25.06200 30.18200 1.000 18.72941 145 THR C C 1
ATOM 5596 O O . THR C 1 106 ? -20.87000 25.63700 30.89300 1.000 20.10583 145 THR C O 1
ATOM 5600 N N . TRP C 1 107 ? -20.39500 24.15500 29.27500 1.000 18.81325 146 TRP C N 1
ATOM 5601 C CA . TRP C 1 107 ? -21.79100 23.83800 29.00400 1.000 18.61343 146 TRP C CA 1
ATOM 5602 C C . TRP C 1 107 ? -22.22800 22.68100 29.89400 1.000 18.72228 146 TRP C C 1
ATOM 5603 O O . TRP C 1 107 ? -21.63200 21.59800 29.84700 1.000 19.39734 146 TRP C O 1
ATOM 5614 N N . ARG C 1 108 ? -23.25200 22.91700 30.71200 1.000 18.30421 147 ARG C N 1
ATOM 5615 C CA . ARG C 1 108 ? -23.83000 21.88200 31.56400 1.000 18.57092 147 ARG C CA 1
ATOM 5616 C C . ARG C 1 108 ? -24.93400 21.16100 30.79700 1.000 18.59173 147 ARG C C 1
ATOM 5617 O O . ARG C 1 108 ? -25.92800 21.78100 30.40300 1.000 19.33042 147 ARG C O 1
ATOM 5625 N N . ALA C 1 109 ? -24.77100 19.85600 30.59600 1.000 19.70824 148 ALA C N 1
ATOM 5626 C CA . ALA C 1 109 ? -25.79900 19.08900 29.90600 1.000 19.74630 148 ALA C CA 1
ATOM 5627 C C . ALA C 1 109 ? -27.08000 19.07000 30.73000 1.000 19.49979 148 ALA C C 1
ATOM 5628 O O . ALA C 1 109 ? -27.04900 19.07800 31.96300 1.000 21.11823 148 ALA C O 1
ATOM 5630 N N . GLY C 1 110 ? -28.22000 19.01900 30.03600 1.000 18.26593 149 GLY C N 1
ATOM 5631 C CA . GLY C 1 110 ? -29.48200 18.81500 30.71400 1.000 18.17332 149 GLY C CA 1
ATOM 5632 C C . GLY C 1 110 ? -29.63600 17.37300 31.17900 1.000 17.13831 149 GLY C C 1
ATOM 5633 O O . GLY C 1 110 ? -28.83800 16.48600 30.86200 1.000 18.36272 149 GLY C O 1
ATOM 5634 N N . SER C 1 111 ? -30.71200 17.13400 31.93200 1.000 17.53959 150 SER C N 1
ATOM 5635 C CA . SER C 1 111 ? -31.04300 15.79800 32.41700 1.000 16.94260 150 SER C CA 1
ATOM 5636 C C . SER C 1 111 ? -31.62800 14.88100 31.34500 1.000 16.81407 150 SER C C 1
ATOM 5637 O O . SER C 1 111 ? -31.77200 13.68200 31.60500 1.000 17.96246 150 SER C O 1
ATOM 5640 N N . ALA C 1 112 ? -31.98300 15.39700 30.16700 1.000 17.24089 151 ALA C N 1
ATOM 5641 C CA . ALA C 1 112 ? -32.76100 14.61200 29.21400 1.000 17.54040 151 ALA C CA 1
ATOM 5642 C C . ALA C 1 112 ? -32.03000 13.33500 28.81300 1.000 17.33337 151 ALA C C 1
ATOM 5643 O O . ALA C 1 112 ? -30.81500 13.32900 28.59100 1.000 18.02512 151 ALA C O 1
ATOM 5645 N N . GLY C 1 113 ? -32.78600 12.25400 28.69500 1.000 16.60338 152 GLY C N 1
ATOM 5646 C CA . GLY C 1 113 ? -32.21600 10.98800 28.28600 1.000 16.64835 152 GLY C CA 1
ATOM 5647 C C . GLY C 1 113 ? -33.13900 9.83900 28.62600 1.000 15.58264 152 GLY C C 1
ATOM 5648 O O . GLY C 1 113 ? -34.24900 10.02100 29.13500 1.000 16.46120 152 GLY C O 1
ATOM 5649 N N . TYR C 1 114 ? -32.64600 8.63800 28.31600 1.000 15.81578 153 TYR C N 1
ATOM 5650 C CA . TYR C 1 114 ? -33.33200 7.38800 28.61200 1.000 15.61380 153 TYR C CA 1
ATOM 5651 C C . TYR C 1 114 ? -32.65100 6.78100 29.82700 1.000 15.44169 153 TYR C C 1
ATOM 5652 O O . TYR C 1 114 ? -31.48700 6.37000 29.75600 1.000 17.27814 153 TYR C O 1
ATOM 5661 N N . TRP C 1 115 ? -33.38200 6.73400 30.94000 1.000 15.56944 154 TRP C N 1
ATOM 5662 C CA . TRP C 1 115 ? -32.81700 6.38300 32.23400 1.000 15.33459 154 TRP C CA 1
ATOM 5663 C C . TRP C 1 115 ? -33.63200 5.25800 32.85400 1.000 15.53603 154 TRP C C 1
ATOM 5664 O O . TRP C 1 115 ? -34.50400 4.68700 32.19400 1.000 16.56821 154 TRP C O 1
ATOM 5675 N N . HIS C 1 116 ? -33.36300 4.92800 34.11400 1.000 15.32053 155 HIS C N 1
ATOM 5676 C CA . HIS C 1 116 ? -34.04100 3.80200 34.74300 1.000 14.47404 155 HIS C CA 1
ATOM 5677 C C . HIS C 1 116 ? -33.85700 3.88500 36.24800 1.000 14.62551 155 HIS C C 1
ATOM 5678 O O . HIS C 1 116 ? -32.95100 4.56400 36.74300 1.000 16.13318 155 HIS C O 1
ATOM 5685 N N . TYR C 1 117 ? -34.74700 3.19700 36.96400 1.000 15.19987 156 TYR C N 1
ATOM 5686 C CA . TYR C 1 117 ? -34.69100 3.07100 38.41600 1.000 15.55144 156 TYR C CA 1
ATOM 5687 C C . TYR C 1 117 ? -34.72800 1.59400 38.79300 1.000 14.98605 156 TYR C C 1
ATOM 5688 O O . TYR C 1 117 ? -35.26000 0.76500 38.04600 1.000 15.61040 156 TYR C O 1
ATOM 5697 N N . HIS C 1 118 ? -34.16100 1.26200 39.95700 1.000 15.40048 157 HIS C N 1
ATOM 5698 C CA . HIS C 1 118 ? -34.10900 -0.13500 40.37000 1.000 15.04533 157 HIS C CA 1
ATOM 5699 C C . HIS C 1 118 ? -33.81100 -0.24200 41.85800 1.000 15.19539 157 HIS C C 1
ATOM 5700 O O . HIS C 1 118 ? -33.39900 0.72200 42.50800 1.000 16.05269 157 HIS C O 1
ATOM 5707 N N . ASP C 1 119 ? -33.99500 -1.45200 42.38000 1.000 15.25164 158 ASP C N 1
ATOM 5708 C CA . ASP C 1 119 ? -33.70100 -1.70200 43.78100 1.000 16.25629 158 ASP C CA 1
ATOM 5709 C C . ASP C 1 119 ? -32.19300 -1.78600 44.00200 1.000 15.72972 158 ASP C C 1
ATOM 5710 O O . ASP C 1 119 ? -31.42700 -2.15500 43.10600 1.000 16.35767 158 ASP C O 1
ATOM 5715 N N . HIS C 1 120 ? -31.77100 -1.45700 45.22900 1.000 15.69473 159 HIS C N 1
ATOM 5716 C CA . HIS C 1 120 ? -30.35700 -1.48200 45.58100 1.000 16.27254 159 HIS C CA 1
ATOM 5717 C C . HIS C 1 120 ? -30.07200 -2.25600 46.87000 1.000 17.19615 159 HIS C C 1
ATOM 5718 O O . HIS C 1 120 ? -28.93700 -2.20400 47.35800 1.000 18.99530 159 HIS C O 1
ATOM 5725 N N . VAL C 1 121 ? -31.05700 -2.96400 47.45000 1.000 17.57732 160 VAL C N 1
ATOM 5726 C CA . VAL C 1 121 ? -30.82300 -3.60300 48.75000 1.000 18.18839 160 VAL C CA 1
ATOM 5727 C C . VAL C 1 121 ? -31.35200 -5.02800 48.90800 1.000 17.62034 160 VAL C C 1
ATOM 5728 O O . VAL C 1 121 ? -31.02500 -5.69100 49.89900 1.000 19.27923 160 VAL C O 1
ATOM 5732 N N . VAL C 1 122 ? -32.17000 -5.52200 47.98000 1.000 17.37375 161 VAL C N 1
ATOM 5733 C CA . VAL C 1 122 ? -32.70200 -6.88000 48.12700 1.000 17.21677 161 VAL C CA 1
ATOM 5734 C C . VAL C 1 122 ? -31.63300 -7.89600 47.73200 1.000 16.12071 161 VAL C C 1
ATOM 5735 O O . VAL C 1 122 ? -31.06200 -7.81900 46.63700 1.000 16.84242 161 VAL C O 1
ATOM 5739 N N . GLY C 1 123 ? -31.37300 -8.86400 48.61900 1.000 16.49253 162 GLY C N 1
ATOM 5740 C CA . GLY C 1 123 ? -30.39500 -9.91200 48.36900 1.000 17.73471 162 GLY C CA 1
ATOM 5741 C C . GLY C 1 123 ? -28.98000 -9.51000 48.73700 1.000 17.42696 162 GLY C C 1
ATOM 5742 O O . GLY C 1 123 ? -28.31700 -10.17700 49.54000 1.000 17.90520 162 GLY C O 1
ATOM 5743 N N . THR C 1 124 ? -28.50200 -8.41300 48.15200 1.000 16.97247 163 THR C N 1
ATOM 5744 C CA . THR C 1 124 ? -27.20100 -7.85200 48.48100 1.000 16.85016 163 THR C CA 1
ATOM 5745 C C . THR C 1 124 ? -27.32900 -6.33600 48.51900 1.000 16.76077 163 THR C C 1
ATOM 5746 O O . THR C 1 124 ? -28.32700 -5.76100 48.06900 1.000 17.29412 163 THR C O 1
ATOM 5750 N N . GLU C 1 125 ? -26.27600 -5.68200 49.01100 1.000 17.15205 164 GLU C N 1
ATOM 5751 C CA . GLU C 1 125 ? -26.24900 -4.22500 49.01800 1.000 19.32175 164 GLU C CA 1
ATOM 5752 C C . GLU C 1 125 ? -26.04600 -3.62100 47.63500 1.000 17.78963 164 GLU C C 1
ATOM 5753 O O . GLU C 1 125 ? -25.95600 -2.38900 47.51700 1.000 18.64544 164 GLU C O 1
ATOM 5759 N N . ALA C 1 126 ? -25.96800 -4.44700 46.59500 1.000 16.33900 165 ALA C N 1
ATOM 5760 C CA . ALA C 1 126 ? -26.02400 -3.99800 45.21100 1.000 16.72573 165 ALA C CA 1
ATOM 5761 C C . ALA C 1 126 ? -27.39000 -4.21900 44.58200 1.000 16.49840 165 ALA C C 1
ATOM 5762 O O . ALA C 1 126 ? -27.56600 -3.91300 43.39600 1.000 16.38882 165 ALA C 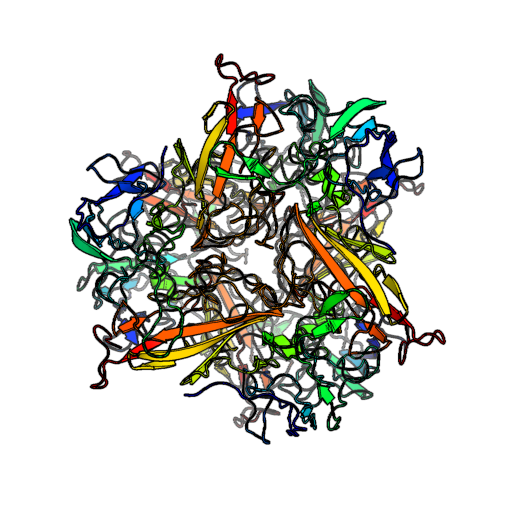O 1
ATOM 5764 N N . GLY C 1 127 ? -28.34800 -4.77000 45.32700 1.000 15.99357 166 GLY C N 1
ATOM 5765 C CA . GLY C 1 127 ? -29.66100 -5.01700 44.77200 1.000 15.60214 166 GLY C CA 1
ATOM 5766 C C . GLY C 1 127 ? -29.74100 -6.22900 43.86800 1.000 14.57317 166 GLY C C 1
ATOM 5767 O O . GLY C 1 127 ? -30.69500 -6.34900 43.09700 1.000 16.30432 166 GLY C O 1
ATOM 5768 N N . THR C 1 128 ? -28.76800 -7.14200 43.94100 1.000 14.82060 167 THR C N 1
ATOM 5769 C CA . THR C 1 128 ? -28.72400 -8.24200 42.97900 1.000 14.62022 167 THR C CA 1
ATOM 5770 C C . THR C 1 128 ? -30.01000 -9.06400 42.99700 1.000 15.31835 167 THR C C 1
ATOM 5771 O O . THR C 1 128 ? -30.55400 -9.40300 41.93900 1.000 15.32995 167 THR C O 1
ATOM 5775 N N . GLY C 1 129 ? -30.51800 -9.38400 44.18800 1.000 15.28260 168 GLY C N 1
ATOM 5776 C CA . GLY C 1 129 ? -31.74400 -10.16000 44.26900 1.000 16.20744 168 GLY C CA 1
ATOM 5777 C C . GLY C 1 129 ? -32.96400 -9.38000 43.81800 1.000 15.94578 168 GLY C C 1
ATOM 5778 O O . GLY C 1 129 ? -33.85200 -9.92600 43.15500 1.000 17.04323 168 GLY C O 1
ATOM 5779 N N . GLY C 1 130 ? -33.03100 -8.09800 44.17700 1.000 15.09264 169 GLY C N 1
ATOM 5780 C CA . GLY C 1 130 ? -34.18500 -7.29600 43.79500 1.000 15.05950 169 GLY C CA 1
ATOM 5781 C C . GLY C 1 130 ? -34.27700 -7.11000 42.29200 1.000 15.61653 169 GLY C C 1
ATOM 5782 O O . GLY C 1 130 ? -35.34600 -7.27300 41.69600 1.000 16.62392 169 GLY C O 1
ATOM 5783 N N . ILE C 1 131 ? -33.15000 -6.76800 41.66200 1.000 15.13260 170 ILE C N 1
ATOM 5784 C CA . ILE C 1 131 ? -33.09900 -6.64200 40.20700 1.000 15.09633 170 ILE C CA 1
ATOM 5785 C C . ILE C 1 131 ? -33.45900 -7.97000 39.55000 1.000 14.94111 170 ILE C C 1
ATOM 5786 O O . ILE C 1 131 ? -34.27000 -8.02500 38.61600 1.000 15.91147 170 ILE C O 1
ATOM 5791 N N . ARG C 1 132 ? -32.86800 -9.06400 40.03700 1.000 14.51840 171 ARG C N 1
ATOM 5792 C CA . ARG C 1 132 ? -33.18600 -10.37100 39.47300 1.000 14.82942 171 ARG C CA 1
ATOM 5793 C C . ARG C 1 132 ? -34.67900 -10.66600 39.57100 1.000 15.61800 171 ARG C C 1
ATOM 5794 O O . ARG C 1 132 ? -35.26700 -11.24100 38.64900 1.000 16.82104 171 ARG C O 1
ATOM 5802 N N . ASN C 1 133 ? -35.31500 -10.25100 40.66600 1.000 15.54361 172 ASN C N 1
ATOM 5803 C CA . ASN C 1 133 ? -36.72300 -10.53600 40.91500 1.000 15.64670 172 ASN C CA 1
ATOM 5804 C C . ASN C 1 133 ? -37.68100 -9.65500 40.12100 1.000 15.57594 172 ASN C C 1
ATOM 5805 O O . ASN C 1 133 ? -38.87300 -9.98300 40.05500 1.000 17.17942 172 ASN C O 1
ATOM 5810 N N . GLY C 1 134 ? -37.20700 -8.55700 39.53100 1.000 16.05823 173 GLY C N 1
ATOM 5811 C CA . GLY C 1 134 ? -38.06100 -7.70400 38.72600 1.000 16.49640 173 GLY C CA 1
ATOM 5812 C C . GLY C 1 134 ? -38.14800 -6.24100 39.13300 1.000 16.11603 173 GLY C C 1
ATOM 5813 O O . GLY C 1 134 ? -38.91500 -5.49600 38.52500 1.000 16.75904 173 GLY C O 1
ATOM 5814 N N . LEU C 1 135 ? -37.37400 -5.80300 40.13400 1.000 16.18378 174 LEU C N 1
ATOM 5815 C CA . LEU C 1 135 ? -37.47000 -4.42700 40.64400 1.000 16.06145 174 LEU C CA 1
ATOM 5816 C C . LEU C 1 135 ? -36.62800 -3.47500 39.79300 1.000 15.90587 174 LEU C C 1
ATOM 5817 O O . LEU C 1 135 ? -35.54600 -3.02700 40.17900 1.000 16.54159 174 LEU C O 1
ATOM 5822 N N . TYR C 1 136 ? -37.17000 -3.13200 38.62300 1.000 16.24584 175 TYR C N 1
ATOM 5823 C CA . TYR C 1 136 ? -36.55700 -2.18800 37.69500 1.000 15.22473 175 TYR C CA 1
ATOM 5824 C C . TYR C 1 136 ? -37.65200 -1.56900 36.83400 1.000 15.87154 175 TYR C C 1
ATOM 5825 O O . TYR C 1 136 ? -38.67900 -2.20000 36.57200 1.000 16.99607 175 TYR C O 1
ATOM 5834 N N . GLY C 1 137 ? -37.42800 -0.33100 36.39100 1.000 15.25816 176 GLY C N 1
ATOM 5835 C CA . GLY C 1 137 ? -38.33600 0.29000 35.45600 1.000 15.17226 176 GLY C CA 1
ATOM 5836 C C . GLY C 1 137 ? -37.71700 1.47500 34.74400 1.000 15.28270 176 GLY C C 1
ATOM 5837 O O . GLY C 1 137 ? -36.64600 1.95900 35.11700 1.000 15.80562 176 GLY C O 1
ATOM 5838 N N . PRO C 1 138 ? -38.38500 1.96300 33.69600 1.000 15.53029 177 PRO C N 1
ATOM 5839 C CA . PRO C 1 138 ? -37.82700 3.03100 32.85900 1.000 15.61640 177 PRO C CA 1
ATOM 5840 C C . PRO C 1 138 ? -38.25000 4.43300 33.28400 1.000 16.43324 177 PRO C C 1
ATOM 5841 O O . PRO C 1 138 ? -39.35400 4.65900 33.78700 1.000 17.27546 177 PRO C O 1
ATOM 5845 N N . VAL C 1 139 ? -37.33400 5.38500 33.06700 1.000 18.08240 178 VAL C N 1
ATOM 5846 C CA . VAL C 1 139 ? -37.59900 6.81900 33.21000 1.000 18.49588 178 VAL C CA 1
ATOM 5847 C C . VAL C 1 139 ? -37.12900 7.51800 31.94400 1.000 18.91085 178 VAL C C 1
ATOM 5848 O O . VAL C 1 139 ? -35.97900 7.34600 31.53200 1.000 21.35219 178 VAL C O 1
ATOM 5852 N N . ILE C 1 140 ? -37.99300 8.33700 31.35300 1.000 17.32975 179 ILE C N 1
ATOM 5853 C CA . ILE C 1 140 ? -37.62600 9.18000 30.22100 1.000 18.16289 179 ILE C CA 1
ATOM 5854 C C . ILE C 1 140 ? -37.72100 10.63000 30.66600 1.000 17.49578 179 ILE C C 1
ATOM 5855 O O . ILE C 1 140 ? -38.74500 11.04400 31.21900 1.000 19.36446 179 ILE C O 1
ATOM 5860 N N . VAL C 1 141 ? -36.66200 11.40100 30.42600 1.000 17.26920 180 VAL C N 1
ATOM 5861 C CA . VAL C 1 141 ? -36.67600 12.84800 30.62500 1.000 17.62800 180 VAL C CA 1
ATOM 5862 C C . VAL C 1 141 ? -36.52900 13.49600 29.25700 1.000 17.93797 180 VAL C C 1
ATOM 5863 O O . VAL C 1 141 ? -35.57100 13.19900 28.52800 1.000 18.46123 180 VAL C O 1
ATOM 5867 N N . ARG C 1 142 ? -37.48100 14.36600 28.90000 1.000 18.90871 181 ARG C N 1
ATOM 5868 C CA . ARG C 1 142 ? -37.53100 14.98500 27.58100 1.000 19.28634 181 ARG C CA 1
ATOM 5869 C C . ARG C 1 142 ? -37.05000 16.42900 27.63200 1.000 19.27745 181 ARG C C 1
ATOM 5870 O O . ARG C 1 142 ? -37.22900 17.12700 28.63300 1.000 21.58166 181 ARG C O 1
ATOM 5878 N N . ARG C 1 143 ? -36.41900 16.86500 26.54200 1.000 19.75726 182 ARG C N 1
ATOM 5879 C CA . ARG C 1 143 ? -36.01600 18.25100 26.35600 1.000 20.30437 182 ARG C CA 1
ATOM 5880 C C . ARG C 1 143 ? -37.09800 18.99000 25.58500 1.000 20.84156 182 ARG C C 1
ATOM 5881 O O . ARG C 1 143 ? -37.76000 18.41400 24.71900 1.000 22.50388 182 ARG C O 1
ATOM 5889 N N . LYS C 1 144 ? -37.27600 20.27100 25.91800 1.000 22.32295 183 LYS C N 1
ATOM 5890 C CA . LYS C 1 144 ? -38.18500 21.12900 25.16800 1.000 24.92116 183 LYS C CA 1
ATOM 5891 C C . LYS C 1 144 ? -37.91400 20.98600 23.67700 1.000 25.70833 183 LYS C C 1
ATOM 5892 O O . LYS C 1 144 ? -36.77200 21.10500 23.22500 1.000 25.74442 183 LYS C O 1
ATOM 5898 N N . GLY C 1 145 ? -38.96900 20.69200 22.91900 1.000 26.52868 184 GLY C N 1
ATOM 5899 C CA . GLY C 1 145 ? -38.85700 20.53000 21.48800 1.000 25.86372 184 GLY C CA 1
ATOM 5900 C C . GLY C 1 145 ? -38.59100 19.11900 21.01100 1.000 25.79558 184 GLY C C 1
ATOM 5901 O O . GLY C 1 145 ? -38.61100 18.88800 19.79500 1.000 27.00062 184 GLY C O 1
ATOM 5902 N N . ASP C 1 146 ? -38.33300 18.17100 21.91700 1.000 24.99871 185 ASP C N 1
ATOM 5903 C CA . ASP C 1 146 ? -38.16200 16.78100 21.50200 1.000 24.83784 185 ASP C CA 1
ATOM 5904 C C . ASP C 1 146 ? -39.45300 16.27400 20.87700 1.000 25.83650 185 ASP C C 1
ATOM 5905 O O . ASP C 1 146 ? -40.55100 16.59200 21.34100 1.000 26.58051 185 ASP C O 1
ATOM 5910 N N . VAL C 1 147 ? -39.32300 15.46200 19.82700 1.000 26.03878 186 VAL C N 1
ATOM 5911 C CA . VAL C 1 147 ? -40.50500 14.92400 19.16300 1.000 27.20712 186 VAL C CA 1
ATOM 5912 C C . VAL C 1 147 ? -41.11400 13.82600 20.02500 1.000 25.49704 186 VAL C C 1
ATOM 5913 O O . VAL C 1 147 ? -40.40200 12.96600 20.56200 1.000 24.98379 186 VAL C O 1
ATOM 5917 N N . LEU C 1 148 ? -42.44300 13.85400 20.16600 1.000 24.83199 187 LEU C N 1
ATOM 5918 C CA . LEU C 1 148 ? -43.18600 12.90700 20.98800 1.000 25.41182 187 LEU C CA 1
ATOM 5919 C C . LEU C 1 148 ? -43.64600 11.71500 20.15100 1.000 24.63837 187 LEU C C 1
ATOM 5920 O O . LEU C 1 148 ? -44.04600 11.88400 18.99600 1.000 26.08982 187 LEU C O 1
ATOM 5925 N N . PRO C 1 149 ? -43.59800 10.51000 20.71300 1.000 23.63732 188 PRO C N 1
ATOM 5926 C CA . PRO C 1 149 ? -43.94900 9.31100 19.94900 1.000 23.09533 188 PRO C CA 1
ATOM 5927 C C . PRO C 1 149 ? -45.42700 8.96400 20.06900 1.000 24.04938 188 PRO C C 1
ATOM 5928 O O . PRO C 1 149 ? -46.14500 9.44800 20.94500 1.000 24.66234 188 PRO C O 1
ATOM 5932 N N . ASP C 1 150 ? -45.86600 8.09400 19.15900 1.000 22.31518 189 ASP C N 1
ATOM 5933 C CA . ASP C 1 150 ? -47.21200 7.53800 19.22000 1.000 23.63088 189 ASP C CA 1
ATOM 5934 C C . ASP C 1 150 ? -47.33400 6.45500 20.28100 1.000 23.58759 189 ASP C C 1
ATOM 5935 O O . ASP C 1 150 ? -48.43300 6.23500 20.81000 1.000 25.55986 189 ASP C O 1
ATOM 5940 N N . ALA C 1 151 ? -46.23100 5.77700 20.59800 1.000 22.09705 190 ALA C N 1
ATOM 5941 C CA . ALA C 1 151 ? -46.22000 4.73200 21.61000 1.000 21.47016 190 ALA C CA 1
ATOM 5942 C C . ALA C 1 151 ? -44.78700 4.53600 22.07400 1.000 19.70345 190 ALA C C 1
ATOM 5943 O O . ALA C 1 151 ? -43.83900 4.82600 21.34100 1.000 20.47662 190 ALA C O 1
ATOM 5945 N N . THR C 1 152 ? -44.64400 4.01900 23.29600 1.000 19.66110 191 THR C N 1
ATOM 5946 C CA . THR C 1 152 ? -43.34700 3.71700 23.89400 1.000 18.68373 191 THR C CA 1
ATOM 5947 C C . THR C 1 152 ? -43.35400 2.28200 24.40200 1.000 18.84100 191 THR C C 1
ATOM 5948 O O . THR C 1 152 ? -44.28900 1.87400 25.09900 1.000 20.01770 191 THR C O 1
ATOM 5952 N N . HIS C 1 153 ? -42.30400 1.52600 24.08200 1.000 18.69327 192 HIS C N 1
ATOM 5953 C CA . HIS C 1 153 ? -42.15900 0.15200 24.54900 1.000 18.06934 192 HIS C CA 1
ATOM 5954 C C . HIS C 1 153 ? -40.81800 -0.01900 25.23700 1.000 17.16843 192 HIS C C 1
ATOM 5955 O O . HIS C 1 153 ? -39.79200 0.44600 24.73600 1.000 18.85285 192 HIS C O 1
ATOM 5962 N N . THR C 1 154 ? -40.82900 -0.70700 26.37500 1.000 16.89398 193 THR C N 1
ATOM 5963 C CA . THR C 1 154 ? -39.63000 -0.91500 27.17400 1.000 16.98839 193 THR C CA 1
ATOM 5964 C C . THR C 1 154 ? -39.17500 -2.36600 27.07200 1.000 16.98517 193 THR C C 1
ATOM 5965 O O . THR C 1 154 ? -39.94900 -3.29500 27.32900 1.000 16.66225 193 THR C O 1
ATOM 5969 N N . ILE C 1 155 ? -37.92000 -2.54700 26.68100 1.000 15.59328 194 ILE C N 1
ATOM 5970 C CA . ILE C 1 155 ? -37.30400 -3.85800 26.52800 1.000 14.75909 194 ILE C CA 1
ATOM 5971 C C . ILE C 1 155 ? -36.12500 -3.92400 27.48700 1.000 14.46283 194 ILE C C 1
ATOM 5972 O O . ILE C 1 155 ? -35.15700 -3.16300 27.33800 1.000 14.90759 194 ILE C O 1
ATOM 5977 N N . VAL C 1 156 ? -36.19900 -4.82300 28.47000 1.000 14.35191 195 VAL C N 1
ATOM 5978 C CA . VAL C 1 156 ? -35.12600 -5.00000 29.45000 1.000 14.13644 195 VAL C CA 1
ATOM 5979 C C . VAL C 1 156 ? -34.50400 -6.37700 29.26600 1.000 13.62652 195 VAL C C 1
ATOM 5980 O O . VAL C 1 156 ? -35.19000 -7.39800 29.37100 1.000 14.76883 195 VAL C O 1
ATOM 5984 N N . PHE C 1 157 ? -33.20700 -6.41300 28.99700 1.000 13.24078 196 PHE C N 1
ATOM 5985 C CA . PHE C 1 157 ? -32.45900 -7.66900 28.99900 1.000 12.90353 196 PHE C CA 1
ATOM 5986 C C . PHE C 1 157 ? -31.95700 -7.85500 30.42700 1.000 13.71144 196 PHE C C 1
ATOM 5987 O O . PHE C 1 157 ? -31.02100 -7.17600 30.86000 1.000 15.04537 196 PHE C O 1
ATOM 5995 N N . ASN C 1 158 ? -32.60900 -8.73500 31.18500 1.000 13.36820 197 ASN C N 1
ATOM 5996 C CA . ASN C 1 158 ? -32.26000 -8.98200 32.58500 1.000 13.63685 197 ASN C CA 1
ATOM 5997 C C . ASN C 1 158 ? -31.71200 -10.39700 32.68100 1.000 14.01960 197 ASN C C 1
ATOM 5998 O O . ASN C 1 158 ? -32.45900 -11.36500 32.50900 1.000 15.55624 197 ASN C O 1
ATOM 6003 N N . ASP C 1 159 ? -30.40800 -10.51800 32.94800 1.000 14.34953 198 ASP C N 1
ATOM 6004 C CA . ASP C 1 159 ? -29.72500 -11.81600 32.85300 1.000 15.10869 198 ASP C CA 1
ATOM 6005 C C . ASP C 1 159 ? -30.03400 -12.40100 31.47800 1.000 15.99973 198 ASP C C 1
ATOM 6006 O O . ASP C 1 159 ? -29.80300 -11.73000 30.46800 1.000 18.07256 198 ASP C O 1
ATOM 6011 N N A MET C 1 160 ? -30.59600 -13.61000 31.43400 0.471 15.99266 199 MET C N 1
ATOM 6012 N N C MET C 1 160 ? -30.54700 -13.62600 31.38100 0.529 16.38281 199 MET C N 1
ATOM 6013 C CA A MET C 1 160 ? -30.91600 -14.29200 30.14700 0.471 17.67549 199 MET C CA 1
ATOM 6014 C CA C MET C 1 160 ? -30.89400 -14.21200 30.08600 0.529 18.78951 199 MET C CA 1
ATOM 6015 C C A MET C 1 160 ? -32.41200 -14.22300 29.82900 0.471 18.46382 199 MET C C 1
ATOM 6016 C C C MET C 1 160 ? -32.39600 -14.22100 29.83500 0.529 19.26445 199 MET C C 1
ATOM 6017 O O A MET C 1 160 ? -32.87800 -15.09500 29.12200 0.471 20.40503 199 MET C O 1
ATOM 6018 O O C MET C 1 160 ? -32.93100 -15.16800 29.25100 0.529 21.78684 199 MET C O 1
ATOM 6027 N N . THR C 1 161 ? -33.09600 -13.16700 30.25900 1.000 17.22487 200 THR C N 1
ATOM 6028 C CA . THR C 1 161 ? -34.52000 -13.00600 29.99200 1.000 15.74213 200 THR C CA 1
ATOM 6029 C C . THR C 1 161 ? -34.77600 -11.65300 29.35200 1.000 14.80120 200 THR C C 1
ATOM 6030 O O . THR C 1 161 ? -33.95600 -10.73300 29.44600 1.000 15.02080 200 THR C O 1
ATOM 6034 N N . ILE C 1 162 ? -35.93900 -11.53200 28.71000 1.000 14.91641 201 ILE C N 1
ATOM 6035 C CA . ILE C 1 162 ? -36.49700 -10.22700 28.36600 1.000 14.92284 201 ILE C CA 1
ATOM 6036 C C . ILE C 1 162 ? -37.63000 -9.95100 29.34400 1.000 15.85280 201 ILE C C 1
ATOM 6037 O O . ILE C 1 162 ? -38.60400 -10.71200 29.40800 1.000 16.69060 201 ILE C O 1
ATOM 6042 N N . ASN C 1 163 ? -37.50600 -8.87600 30.11900 1.000 15.65928 202 ASN C N 1
ATOM 6043 C CA . ASN C 1 163 ? -38.57400 -8.45100 31.02700 1.000 16.77222 202 ASN C CA 1
ATOM 6044 C C . ASN C 1 163 ? -38.98300 -9.55600 32.00600 1.000 16.70744 202 ASN C C 1
ATOM 6045 O O . ASN C 1 163 ? -40.15000 -9.65500 32.39200 1.000 17.93360 202 ASN C O 1
ATOM 6050 N N . ASN C 1 164 ? -38.03600 -10.40200 32.41100 1.000 16.23090 203 ASN C N 1
ATOM 6051 C CA . ASN C 1 164 ? -38.27100 -11.50500 33.34300 1.000 16.57401 203 ASN C CA 1
ATOM 6052 C C . ASN C 1 164 ? -39.20600 -12.58000 32.80200 1.000 18.59898 203 ASN C C 1
ATOM 6053 O O . ASN C 1 164 ? -39.67500 -13.42200 33.57400 1.000 21.76205 203 ASN C O 1
ATOM 6058 N N . ARG C 1 165 ? -39.47700 -12.59500 31.50000 1.000 18.20116 204 ARG C N 1
ATOM 6059 C CA . ARG C 1 165 ? -40.41000 -13.57000 30.96500 1.000 18.41313 204 ARG C CA 1
ATOM 6060 C C . ARG C 1 165 ? -39.72000 -14.91000 30.72800 1.000 19.34691 204 ARG C C 1
ATOM 6061 O O . ARG C 1 165 ? -38.50200 -14.96300 30.53600 1.000 19.84843 204 ARG C O 1
ATOM 6069 N N . PRO C 1 166 ? -40.48200 -16.00700 30.72700 1.000 20.29330 205 PRO C N 1
ATOM 6070 C CA . PRO C 1 166 ? -39.91300 -17.29300 30.31300 1.000 20.57693 205 PRO C CA 1
ATOM 6071 C C . PRO C 1 166 ? -39.37600 -17.20500 28.89100 1.000 20.17147 205 PRO C C 1
ATOM 6072 O O . PRO C 1 166 ? -39.86600 -16.43300 28.06500 1.000 20.59461 205 PRO C O 1
ATOM 6076 N N . ALA C 1 167 ? -38.33700 -17.99200 28.62800 1.000 20.37227 206 ALA C N 1
ATOM 6077 C CA . ALA C 1 167 ? -37.71700 -18.03300 27.31000 1.000 20.52466 206 ALA C CA 1
ATOM 6078 C C . ALA C 1 167 ? -38.75500 -18.31400 26.23000 1.000 20.14088 206 ALA C C 1
ATOM 6079 O O . ALA C 1 167 ? -39.71000 -19.06600 26.44200 1.000 22.20987 206 ALA C O 1
ATOM 6081 N N . HIS C 1 168 ? -38.55800 -17.70100 25.06000 1.000 20.47601 207 HIS C N 1
ATOM 6082 C CA . HIS C 1 168 ? -39.39700 -17.93800 23.88400 1.000 20.50550 207 HIS C CA 1
ATOM 6083 C C . HIS C 1 168 ? -40.81400 -17.38800 24.04000 1.000 21.07506 207 HIS C C 1
ATOM 6084 O O . HIS C 1 168 ? -41.74600 -17.88600 23.39700 1.000 22.70485 207 HIS C O 1
ATOM 6091 N N . THR C 1 169 ? -41.01400 -16.37300 24.88600 1.000 20.53357 208 THR C N 1
ATOM 6092 C CA . THR C 1 169 ? -42.33200 -15.76000 25.02800 1.000 20.98553 208 THR C CA 1
ATOM 6093 C C . THR C 1 169 ? -42.32900 -14.27000 24.69700 1.000 21.08795 208 THR C C 1
ATOM 6094 O O . THR C 1 169 ? -43.16400 -13.51800 25.20100 1.000 22.42930 208 THR C O 1
ATOM 6098 N N . GLY C 1 170 ? -41.40800 -13.82400 23.85100 1.000 19.82877 209 GLY C N 1
ATOM 6099 C CA . GLY C 1 170 ? -41.37900 -12.43300 23.46500 1.000 19.84528 209 GLY C CA 1
ATOM 6100 C C . GLY C 1 170 ? -40.78900 -11.54100 24.54000 1.000 19.02884 209 GLY C C 1
ATOM 6101 O O . GLY C 1 170 ? -39.79400 -11.88800 25.18900 1.000 19.69654 209 GLY C O 1
ATOM 6102 N N . PRO C 1 171 ? -41.41500 -10.38000 24.78500 1.000 18.32831 210 PRO C N 1
ATOM 6103 C CA . PRO C 1 171 ? -42.72500 -9.92100 24.30600 1.000 19.08879 210 PRO C CA 1
ATOM 6104 C C . PRO C 1 171 ? -42.76000 -9.41100 22.87000 1.000 17.94059 210 PRO C C 1
ATOM 6105 O O . PRO C 1 171 ? -41.73600 -9.06900 22.28000 1.000 18.07666 210 PRO C O 1
ATOM 6109 N N . ASN C 1 172 ? -43.96800 -9.36900 22.32500 1.000 19.00395 211 ASN C N 1
ATOM 6110 C CA . ASN C 1 172 ? -44.23200 -8.74400 21.04000 1.000 19.01811 211 ASN C CA 1
ATOM 6111 C C . ASN C 1 172 ? -44.87600 -7.37900 21.25300 1.000 20.07567 211 ASN C C 1
ATOM 6112 O O . ASN C 1 172 ? -45.54100 -7.13300 22.26400 1.000 22.46416 211 ASN C O 1
ATOM 6117 N N . PHE C 1 173 ? -44.67400 -6.48800 20.28500 1.000 20.26820 212 PHE C N 1
ATOM 6118 C CA . PHE C 1 173 ? -45.26700 -5.15600 20.29800 1.000 21.25211 212 PHE C CA 1
ATOM 6119 C C . PHE C 1 173 ? -45.87300 -4.89200 18.93200 1.000 22.57687 212 PHE C C 1
ATOM 6120 O O . PHE C 1 173 ? -45.31500 -5.31200 17.91400 1.000 24.36507 212 PHE C O 1
ATOM 6128 N N . GLU C 1 174 ? -47.00200 -4.19200 18.90800 1.000 23.27629 213 GLU C N 1
ATOM 6129 C CA . GLU C 1 174 ? -47.71300 -3.92200 17.66900 1.000 24.55904 213 GLU C CA 1
ATOM 6130 C C . GLU C 1 174 ? -47.65300 -2.44100 17.31800 1.000 22.99414 213 GLU C C 1
ATOM 6131 O O . GLU C 1 174 ? -47.62200 -1.57400 18.19500 1.000 23.94106 213 GLU C O 1
ATOM 6137 N N . ALA C 1 175 ? -47.64200 -2.16900 16.01600 1.000 21.97016 214 ALA C N 1
ATOM 6138 C CA . ALA C 1 175 ? -47.69500 -0.81500 15.48500 1.000 22.28866 214 ALA C CA 1
ATOM 6139 C C . ALA C 1 175 ? -48.32100 -0.87800 14.10000 1.000 23.32426 214 ALA C C 1
ATOM 6140 O O . ALA C 1 175 ? -48.47600 -1.95400 13.51500 1.000 23.85539 214 ALA C O 1
ATOM 6142 N N . THR C 1 176 ? -48.69500 0.28900 13.58100 1.000 23.18740 215 THR C N 1
ATOM 6143 C CA . THR C 1 176 ? -49.10400 0.43700 12.19200 1.000 23.11622 215 THR C CA 1
ATOM 6144 C C . THR C 1 176 ? -47.99800 1.15600 11.42600 1.000 22.98770 215 THR C C 1
ATOM 6145 O O . THR C 1 176 ? -47.28700 1.99800 11.98600 1.000 23.09991 215 THR C O 1
ATOM 6149 N N A VAL C 1 177 ? -47.83900 0.78500 10.15100 0.679 23.07634 216 VAL C N 1
ATOM 6150 N N B VAL C 1 177 ? -47.85300 0.80000 10.14400 0.321 22.90229 216 VAL C N 1
ATOM 6151 C CA A VAL C 1 177 ? -46.88600 1.45800 9.27200 0.679 22.89344 216 VAL C CA 1
ATOM 6152 C CA B VAL C 1 177 ? -46.89300 1.46700 9.27000 0.321 22.60967 216 VAL C CA 1
ATOM 6153 C C A VAL C 1 177 ? -47.03700 2.96400 9.41500 0.679 23.08377 216 VAL C C 1
ATOM 6154 C C B VAL C 1 177 ? -47.03700 2.97300 9.41000 0.321 22.80893 216 VAL C C 1
ATOM 6155 O O A VAL C 1 177 ? -48.14500 3.50500 9.32600 0.679 23.96858 216 VAL C O 1
ATOM 6156 O O B VAL C 1 177 ? -48.14200 3.52100 9.32400 0.321 23.33600 216 VAL C O 1
ATOM 6163 N N . GLY C 1 178 ? -45.91700 3.64600 9.64300 1.000 22.60251 217 GLY C N 1
ATOM 6164 C CA . GLY C 1 178 ? -45.90500 5.08400 9.77400 1.000 23.37252 217 GLY C CA 1
ATOM 6165 C C . GLY C 1 178 ? -45.94900 5.59000 11.19900 1.000 22.95669 217 GLY C C 1
ATOM 6166 O O . GLY C 1 178 ? -45.66200 6.77300 11.41900 1.000 24.95487 217 GLY C O 1
ATOM 6167 N N . ASP C 1 179 ? -46.30400 4.73900 12.16700 1.000 21.90357 218 ASP C N 1
ATOM 6168 C CA . ASP C 1 179 ? -46.30500 5.15200 13.56700 1.000 21.66160 218 ASP C CA 1
ATOM 6169 C C . ASP C 1 179 ? -44.90200 5.55100 13.99400 1.000 21.01243 218 ASP C C 1
ATOM 6170 O O . ASP C 1 179 ? -43.91200 4.93400 13.59200 1.000 21.24256 218 ASP C O 1
ATOM 6175 N N . ARG C 1 180 ? -44.81700 6.57100 14.83900 1.000 21.16851 219 ARG C N 1
ATOM 6176 C CA . ARG C 1 180 ? -43.55600 6.94500 15.46600 1.000 21.07347 219 ARG C CA 1
ATOM 6177 C C . ARG C 1 180 ? -43.46800 6.17400 16.78100 1.000 20.32000 219 ARG C C 1
ATOM 6178 O O . ARG C 1 180 ? -44.24300 6.42500 17.71000 1.000 21.20184 219 ARG C O 1
ATOM 6186 N N . VAL C 1 181 ? -42.55300 5.20900 16.84500 1.000 18.88471 220 VAL C N 1
ATOM 6187 C CA . VAL C 1 181 ? -42.47400 4.25900 17.94900 1.000 18.68074 220 VAL C CA 1
ATOM 6188 C C . VAL C 1 181 ? -41.17800 4.50100 18.70400 1.000 17.99233 220 VAL C C 1
ATOM 6189 O O . VAL C 1 181 ? -40.09500 4.54400 18.10600 1.000 18.68119 220 VAL C O 1
ATOM 6193 N N . GLU C 1 182 ? -41.28700 4.63500 20.01900 1.000 18.07344 221 GLU C N 1
ATOM 6194 C CA . GLU C 1 182 ? -40.14200 4.85200 20.88800 1.000 17.81771 221 GLU C CA 1
ATOM 6195 C C . GLU C 1 182 ? -39.80600 3.55400 21.60900 1.000 17.69755 221 GLU C C 1
ATOM 6196 O O . GLU C 1 182 ? -40.70200 2.88000 22.13300 1.000 18.99316 221 GLU C O 1
ATOM 6202 N N . ILE C 1 183 ? -38.52400 3.20400 21.62700 1.000 16.79787 222 ILE C N 1
ATOM 6203 C CA . ILE C 1 183 ? -38.02400 2.02900 22.33400 1.000 16.76913 222 ILE C CA 1
ATOM 6204 C C . ILE C 1 183 ? -37.09800 2.51000 23.44200 1.000 16.53289 222 ILE C C 1
ATOM 6205 O O . ILE C 1 183 ? -36.18900 3.30700 23.18600 1.000 17.87955 222 ILE C O 1
ATOM 6210 N N . VAL C 1 184 ? -37.33100 2.03300 24.66600 1.000 16.80173 223 VAL C N 1
ATOM 6211 C CA . VAL C 1 184 ? -36.40600 2.21200 25.78200 1.000 16.03114 223 VAL C CA 1
ATOM 6212 C C . VAL C 1 184 ? -35.75100 0.86500 26.03100 1.000 16.26145 223 VAL C C 1
ATOM 6213 O O . VAL C 1 184 ? -36.44800 -0.13400 26.24700 1.000 17.18601 223 VAL C O 1
ATOM 6217 N N . MET C 1 185 ? -34.41800 0.83700 26.01900 1.000 15.26628 224 MET C N 1
ATOM 6218 C CA . MET C 1 185 ? -33.65700 -0.40200 26.10600 1.000 14.89278 224 MET C CA 1
ATOM 6219 C C . MET C 1 185 ? -32.75000 -0.34000 27.33600 1.000 15.02253 224 MET C C 1
ATOM 6220 O O . MET C 1 185 ? -31.84300 0.50300 27.40100 1.000 16.46213 224 MET C O 1
ATOM 6225 N N . ILE C 1 186 ? -33.00200 -1.23300 28.31000 1.000 14.40893 225 ILE C N 1
ATOM 6226 C CA . ILE C 1 186 ? -32.26700 -1.28600 29.57300 1.000 13.70695 225 ILE C CA 1
ATOM 6227 C C . ILE C 1 186 ? -31.68500 -2.68300 29.73500 1.000 12.91839 225 ILE C C 1
ATOM 6228 O O . ILE C 1 186 ? -32.31000 -3.66500 29.33000 1.000 14.18003 225 ILE C O 1
ATOM 6233 N N . THR C 1 187 ? -30.49100 -2.77400 30.31700 1.000 13.16577 226 THR C N 1
ATOM 6234 C CA . THR C 1 187 ? -29.83800 -4.04900 30.57400 1.000 12.97545 226 THR C CA 1
ATOM 6235 C C . THR C 1 187 ? -29.54500 -4.16300 32.06100 1.000 12.82669 226 THR C C 1
ATOM 6236 O O . THR C 1 187 ? -29.19600 -3.16900 32.70200 1.000 14.10757 226 THR C O 1
ATOM 6240 N N . HIS C 1 188 ? -29.70900 -5.36900 32.61000 1.000 13.10174 227 HIS C N 1
ATOM 6241 C CA . HIS C 1 188 ? -29.43300 -5.61200 34.01900 1.000 12.75406 227 HIS C CA 1
ATOM 6242 C C . HIS C 1 188 ? -28.83800 -6.99300 34.21100 1.000 14.26999 227 HIS C C 1
ATOM 6243 O O . HIS C 1 188 ? -29.02600 -7.89700 33.39100 1.000 13.94307 227 HIS C O 1
ATOM 6250 N N . GLY C 1 189 ? -28.12800 -7.14400 35.32700 1.000 13.97910 228 GLY C N 1
ATOM 6251 C CA . GLY C 1 189 ? -27.71700 -8.45300 35.78500 1.000 13.78917 228 GLY C CA 1
ATOM 6252 C C . GLY C 1 189 ? -26.24000 -8.73700 35.63400 1.000 13.29189 228 GLY C C 1
ATOM 6253 O O . GLY C 1 189 ? -25.39200 -7.94600 36.06100 1.000 13.99085 228 GLY C O 1
ATOM 6254 N N . GLU C 1 190 ? -25.92600 -9.87000 35.00200 1.000 13.44346 229 GLU C N 1
ATOM 6255 C CA . GLU C 1 190 ? -24.58000 -10.41300 34.97700 1.000 13.56283 229 GLU C CA 1
ATOM 6256 C C . GLU C 1 190 ? -23.89900 -10.33400 33.61800 1.000 12.72116 229 GLU C C 1
ATOM 6257 O O . GLU C 1 190 ? -22.66300 -10.32700 33.56700 1.000 13.68988 229 GLU C O 1
ATOM 6263 N N . TYR C 1 191 ? -24.66000 -10.27500 32.52500 1.000 12.18400 230 TYR C N 1
ATOM 6264 C CA . TYR C 1 191 ? -24.13600 -10.55800 31.19600 1.000 12.87750 230 TYR C CA 1
ATOM 6265 C C . TYR C 1 191 ? -24.17200 -9.33600 30.28200 1.000 12.71432 230 TYR C C 1
ATOM 6266 O O . TYR C 1 191 ? -25.03800 -8.45800 30.40800 1.000 13.58201 230 TYR C O 1
ATOM 6275 N N . TYR C 1 192 ? -23.22100 -9.29600 29.34200 1.000 12.31897 231 TYR C N 1
ATOM 6276 C CA . TYR C 1 192 ? -23.31900 -8.37600 28.21600 1.000 12.64254 231 TYR C CA 1
ATOM 6277 C C . TYR C 1 192 ? -24.28600 -8.95100 27.17300 1.000 12.00716 231 TYR C C 1
ATOM 6278 O O . TYR C 1 192 ? -24.48200 -10.17500 27.07200 1.000 12.83638 231 TYR C O 1
ATOM 6287 N N . HIS C 1 193 ? -24.87500 -8.05300 26.37800 1.000 11.86045 232 HIS C N 1
ATOM 6288 C CA . HIS C 1 193 ? -25.81700 -8.41600 25.32100 1.000 11.33033 232 HIS C CA 1
ATOM 6289 C C . HIS C 1 193 ? -25.56600 -7.53400 24.10700 1.000 12.09097 232 HIS C C 1
ATOM 6290 O O . HIS C 1 193 ? -24.84300 -6.53700 24.18200 1.000 14.31632 232 HIS C O 1
ATOM 6297 N N . THR C 1 194 ? -26.16400 -7.90500 22.97400 1.000 12.69934 233 THR C N 1
ATOM 6298 C CA . THR C 1 194 ? -26.23300 -7.00900 21.81800 1.000 12.65567 233 THR C CA 1
ATOM 6299 C C . THR C 1 194 ? -27.67400 -6.92100 21.32500 1.000 14.08435 233 THR C C 1
ATOM 6300 O O . THR C 1 194 ? -28.25900 -7.92100 20.91200 1.000 16.78494 233 THR C O 1
ATOM 6304 N N . PHE C 1 195 ? -28.24900 -5.73200 21.35800 1.000 13.43242 234 PHE C N 1
ATOM 6305 C CA . PHE C 1 195 ? -29.63000 -5.55000 20.93400 1.000 13.65520 234 PHE C CA 1
ATOM 6306 C C . PHE C 1 195 ? -29.67000 -5.29000 19.43000 1.000 13.62987 234 PHE C C 1
ATOM 6307 O O . PHE C 1 195 ? -28.96800 -4.40200 18.94000 1.000 14.88528 234 PHE C O 1
ATOM 6315 N N . HIS C 1 196 ? -30.50300 -6.05100 18.70300 1.000 13.58319 235 HIS C N 1
ATOM 6316 C CA . HIS C 1 196 ? -30.66500 -5.90700 17.25500 1.000 14.48020 235 HIS C CA 1
ATOM 6317 C C . HIS C 1 196 ? -32.14400 -5.86600 16.87100 1.000 14.63887 235 HIS C C 1
ATOM 6318 O O . HIS C 1 196 ? -32.96200 -6.59900 17.43400 1.000 15.01866 235 HIS C O 1
ATOM 6325 N N A MET C 1 197 ? -32.48800 -4.97300 15.93900 0.644 15.01726 236 MET C N 1
ATOM 6326 N N B MET C 1 197 ? -32.47800 -5.05000 15.87000 0.356 15.75251 236 MET C N 1
ATOM 6327 C CA A MET C 1 197 ? -33.81600 -4.92400 15.34100 0.644 15.84031 236 MET C CA 1
ATOM 6328 C CA B MET C 1 197 ? -33.84800 -4.94900 15.37500 0.356 16.49852 236 MET C CA 1
ATOM 6329 C C A MET C 1 197 ? -33.70500 -5.19400 13.84700 0.644 16.17131 236 MET C C 1
ATOM 6330 C C B MET C 1 197 ? -33.85900 -5.05800 13.85500 0.356 15.78649 236 MET C C 1
ATOM 6331 O O A MET C 1 197 ? -32.84000 -4.62400 13.17300 0.644 18.38918 236 MET C O 1
ATOM 6332 O O B MET C 1 197 ? -33.23200 -4.24500 13.16900 0.356 16.22414 236 MET C O 1
ATOM 6341 N N . HIS C 1 198 ? -34.58200 -6.05100 13.33500 1.000 14.56636 237 HIS C N 1
ATOM 6342 C CA . HIS C 1 198 ? -34.71300 -6.21600 11.89300 1.000 14.32304 237 HIS C CA 1
ATOM 6343 C C . HIS C 1 198 ? -35.53800 -5.07700 11.30500 1.000 14.75423 237 HIS C C 1
ATOM 6344 O O . HIS C 1 198 ? -36.49600 -4.59700 11.92300 1.000 15.67522 237 HIS C O 1
ATOM 6351 N N . GLY C 1 199 ? -35.15900 -4.65300 10.09800 1.000 16.08055 238 GLY C N 1
ATOM 6352 C CA . GLY C 1 199 ? -35.93100 -3.72700 9.29200 1.000 16.65294 238 GLY C CA 1
ATOM 6353 C C . GLY C 1 199 ? -35.84900 -2.27600 9.70400 1.000 16.59539 238 GLY C C 1
ATOM 6354 O O . GLY C 1 199 ? -36.47300 -1.43200 9.04400 1.000 17.78896 238 GLY C O 1
ATOM 6355 N N . HIS C 1 200 ? -35.12700 -1.95800 10.77900 1.000 15.07249 239 HIS C N 1
ATOM 6356 C CA . HIS C 1 200 ? -35.11700 -0.61700 11.34300 1.000 15.80335 239 HIS C CA 1
ATOM 6357 C C . HIS C 1 200 ? -33.72700 -0.33100 11.88600 1.000 16.62972 239 HIS C C 1
ATOM 6358 O O . HIS C 1 200 ? -32.94100 -1.24600 12.14700 1.000 18.70297 239 HIS C O 1
ATOM 6365 N N . HIS C 1 201 ? -33.42600 0.95300 12.03500 1.000 17.80569 240 HIS C N 1
ATOM 6366 C CA . HIS C 1 201 ? -32.12800 1.39500 12.52700 1.000 17.41118 240 HIS C CA 1
ATOM 6367 C C . HIS C 1 201 ? -32.29700 2.75900 13.18800 1.000 17.21776 240 HIS C C 1
ATOM 6368 O O . HIS C 1 201 ? -33.33900 3.40600 13.05400 1.000 18.57929 240 HIS C O 1
ATOM 6375 N N . TRP C 1 202 ? -31.24900 3.20900 13.88300 1.000 15.58351 241 TRP C N 1
ATOM 6376 C CA . TRP C 1 202 ? -31.33000 4.46000 14.63400 1.000 15.57515 241 TRP C CA 1
ATOM 6377 C C . TRP C 1 202 ? -29.93500 5.06300 14.77200 1.000 14.69682 241 TRP C C 1
ATOM 6378 O O . TRP C 1 202 ? -28.92500 4.42200 14.47900 1.000 15.91300 241 TRP C O 1
ATOM 6389 N N . ALA C 1 203 ? -29.88700 6.31900 15.20700 1.000 16.03410 242 ALA C N 1
ATOM 6390 C CA . ALA C 1 203 ? -28.61600 7.00500 15.43900 1.000 16.29582 242 ALA C CA 1
ATOM 6391 C C . ALA C 1 203 ? -28.13800 6.75800 16.86500 1.000 16.55381 242 ALA C C 1
ATOM 6392 O O . ALA C 1 203 ? -28.92800 6.80700 17.81200 1.000 16.96928 242 ALA C O 1
ATOM 6394 N N . ASP C 1 204 ? -26.83300 6.52400 17.02000 1.000 16.62347 243 ASP C N 1
ATOM 6395 C CA . ASP C 1 204 ? -26.24700 6.23700 18.33400 1.000 15.73280 243 ASP C CA 1
ATOM 6396 C C . ASP C 1 204 ? -25.94300 7.55600 19.05500 1.000 17.32766 243 ASP C C 1
ATOM 6397 O O . ASP C 1 204 ? -24.79600 7.98300 19.20200 1.000 18.84137 243 ASP C O 1
ATOM 6402 N N . ASN C 1 205 ? -27.01100 8.21300 19.50400 1.000 17.75028 244 ASN C N 1
ATOM 6403 C CA . ASN C 1 205 ? -26.91100 9.50400 20.18600 1.000 18.25680 244 ASN C CA 1
ATOM 6404 C C . ASN C 1 205 ? -28.03100 9.58900 21.22000 1.000 18.97361 244 ASN C C 1
ATOM 6405 O O . ASN C 1 205 ? -28.67500 8.58600 21.53800 1.000 19.64550 244 ASN C O 1
ATOM 6410 N N . ARG C 1 206 ? -28.27800 10.79500 21.74700 1.000 19.90138 245 ARG C N 1
ATOM 6411 C CA . ARG C 1 206 ? -29.23100 10.92500 22.84800 1.000 20.69342 245 ARG C CA 1
ATOM 6412 C C . ARG C 1 206 ? -30.63000 10.46000 22.45400 1.000 21.11004 245 ARG C C 1
ATOM 6413 O O . ARG C 1 206 ? -31.25500 9.67000 23.17100 1.000 22.52152 245 ARG C O 1
ATOM 6421 N N . THR C 1 207 ? -31.14200 10.93900 21.31500 1.000 21.74211 246 THR C N 1
ATOM 6422 C CA . THR C 1 207 ? -32.53300 10.70800 20.94100 1.000 21.76456 246 THR C CA 1
ATOM 6423 C C . THR C 1 207 ? -32.72400 9.54400 19.97800 1.000 21.65818 246 THR C C 1
ATOM 6424 O O . THR C 1 207 ? -33.86600 9.13700 19.74800 1.000 21.48769 246 THR C O 1
ATOM 6428 N N . GLY C 1 208 ? -31.65300 9.01100 19.39900 1.000 20.50566 247 GLY C N 1
ATOM 6429 C CA . GLY C 1 208 ? -31.79600 8.02400 18.35000 1.000 20.34302 247 GLY C CA 1
ATOM 6430 C C . GLY C 1 208 ? -32.08700 8.59400 16.97700 1.000 19.49128 247 GLY C C 1
ATOM 6431 O O . GLY C 1 208 ? -32.23900 7.82300 16.01500 1.000 19.63815 247 GLY C O 1
ATOM 6432 N N . MET C 1 209 ? -32.16200 9.91300 16.85300 1.000 19.09063 248 MET C N 1
ATOM 6433 C CA . MET C 1 209 ? -32.39500 10.59400 15.59200 1.000 19.82780 248 MET C CA 1
ATOM 6434 C C . MET C 1 209 ? -31.29400 11.62200 15.39500 1.000 19.95668 248 MET C C 1
ATOM 6435 O O . MET C 1 209 ? -30.87800 12.27800 16.35000 1.000 21.39621 248 MET C O 1
ATOM 6440 N N . LEU C 1 210 ? -30.78800 11.73200 14.17000 1.000 19.85897 249 LEU C N 1
ATOM 6441 C CA . LEU C 1 210 ? -29.77400 12.73900 13.90000 1.000 21.38534 249 LEU C CA 1
ATOM 6442 C C . LEU C 1 210 ? -30.38800 14.12400 13.99900 1.000 25.96218 249 LEU C C 1
ATOM 6443 O O . LEU C 1 210 ? -31.53900 14.33900 13.61300 1.000 25.87825 249 LEU C O 1
ATOM 6448 N N . THR C 1 211 ? -29.61000 15.06900 14.52600 1.000 29.43729 250 THR C N 1
ATOM 6449 C CA . THR C 1 211 ? -30.12100 16.42100 14.68700 1.000 32.43564 250 THR C CA 1
ATOM 6450 C C . THR C 1 211 ? -30.23500 17.15000 13.35500 1.000 32.84902 250 THR C C 1
ATOM 6451 O O . THR C 1 211 ? -30.93000 18.16700 13.27900 1.000 34.90818 250 THR C O 1
ATOM 6455 N N . GLY C 1 212 ? -29.58500 16.63800 12.31200 1.000 30.05022 251 GLY C N 1
ATOM 6456 C CA . GLY C 1 212 ? -29.48600 17.29100 11.02900 1.000 27.50538 251 GLY C CA 1
ATOM 6457 C C . GLY C 1 212 ? -28.24900 16.79500 10.30400 1.000 26.21508 251 GLY C C 1
ATOM 6458 O O . GLY C 1 212 ? -27.59600 15.84400 10.74500 1.000 26.00000 251 GLY C O 1
ATOM 6459 N N . PRO C 1 213 ? -27.88500 17.44400 9.19200 1.000 25.80960 252 PRO C N 1
ATOM 6460 C CA . PRO C 1 213 ? -26.75000 16.96200 8.38400 1.000 26.34086 252 PRO C CA 1
ATOM 6461 C C . PRO C 1 213 ? -25.38100 17.10100 9.04300 1.000 27.49493 252 PRO C C 1
ATOM 6462 O O . PRO C 1 213 ? -24.40900 16.55000 8.51100 1.000 29.44761 252 PRO C O 1
ATOM 6466 N N . ASP C 1 214 ? -25.25500 17.80100 10.16700 1.000 27.19835 253 ASP C N 1
ATOM 6467 C CA . ASP C 1 214 ? -23.95100 17.98300 10.79900 1.000 29.33277 253 ASP C CA 1
ATOM 6468 C C . ASP C 1 214 ? -23.68300 17.00600 11.94000 1.000 27.33935 253 ASP C C 1
ATOM 6469 O O . ASP C 1 214 ? -22.61700 17.07200 12.55800 1.000 30.05251 253 ASP C O 1
ATOM 6474 N N . ASP C 1 215 ? -24.60400 16.09100 12.21400 1.000 22.82901 254 ASP C N 1
ATOM 6475 C CA . ASP C 1 215 ? -24.44600 15.13000 13.29800 1.000 21.42736 254 ASP C CA 1
ATOM 6476 C C . ASP C 1 215 ? -23.67100 13.91700 12.79500 1.000 20.79816 254 ASP C C 1
ATOM 6477 O O . ASP C 1 215 ? -24.18100 13.18800 11.93500 1.000 19.88416 254 ASP C O 1
ATOM 6482 N N . PRO C 1 216 ? -22.47400 13.64800 13.31300 1.000 21.38050 255 PRO C N 1
ATOM 6483 C CA . PRO C 1 216 ? -21.63700 12.55800 12.79500 1.000 21.73062 255 PRO C CA 1
ATOM 6484 C C . PRO C 1 216 ? -21.86000 11.20600 13.46100 1.000 19.86190 255 PRO C C 1
ATOM 6485 O O . PRO C 1 216 ? -21.10000 10.27200 13.17300 1.000 20.29316 255 PRO C O 1
ATOM 6489 N N . SER C 1 217 ? -22.88200 11.08000 14.31200 1.000 18.61296 256 SER C N 1
ATOM 6490 C CA . SER C 1 217 ? -23.11000 9.85000 15.06500 1.000 18.40957 256 SER C CA 1
ATOM 6491 C C . SER C 1 217 ? -23.29800 8.67000 14.12500 1.000 17.76440 256 SER C C 1
ATOM 6492 O O . SER C 1 217 ? -23.94500 8.78700 13.08300 1.000 18.49542 256 SER C O 1
ATOM 6495 N N . GLN C 1 218 ? -22.75200 7.51700 14.51200 1.000 17.28944 257 GLN C N 1
ATOM 6496 C CA . GLN C 1 218 ? -22.93800 6.31400 13.71400 1.000 16.03297 257 GLN C CA 1
ATOM 6497 C C . GLN C 1 218 ? -24.40600 5.91200 13.71500 1.000 15.67410 257 GLN C C 1
ATOM 6498 O O . GLN C 1 218 ? -25.08600 5.97200 14.74400 1.000 17.24562 257 GLN C O 1
ATOM 6504 N N . VAL C 1 219 ? -24.90400 5.52500 12.55000 1.000 15.09564 258 VAL C N 1
ATOM 6505 C CA . VAL C 1 219 ? -26.23500 4.94200 12.42900 1.000 14.60692 258 VAL C CA 1
ATOM 6506 C C . VAL C 1 219 ? -26.07000 3.43500 12.50500 1.000 14.38246 258 VAL C C 1
ATOM 6507 O O . VAL C 1 219 ? -25.17400 2.87500 11.86000 1.000 14.95372 258 VAL C O 1
ATOM 6511 N N . ILE C 1 220 ? -26.88700 2.78700 13.34700 1.000 14.49569 259 ILE C N 1
ATOM 6512 C CA . ILE C 1 220 ? -26.67500 1.40200 13.75300 1.000 13.40456 259 ILE C CA 1
ATOM 6513 C C . ILE C 1 220 ? -27.99700 0.65000 13.77100 1.000 13.48476 259 ILE C C 1
ATOM 6514 O O . ILE C 1 220 ? -29.07500 1.24500 13.81600 1.000 15.42439 259 ILE C O 1
ATOM 6519 N N . ASP C 1 221 ? -27.89900 -0.68700 13.76900 1.000 13.80460 260 ASP C N 1
ATOM 6520 C CA . ASP C 1 221 ? -29.04500 -1.53800 14.07800 1.000 13.74083 260 ASP C CA 1
ATOM 6521 C C . ASP C 1 221 ? -28.71200 -2.60100 15.11500 1.000 13.23046 260 ASP C C 1
ATOM 6522 O O . ASP C 1 221 ? -29.52800 -3.51100 15.34700 1.000 14.85356 260 ASP C O 1
ATOM 6527 N N . ASN C 1 222 ? -27.55700 -2.47700 15.76700 1.000 13.13037 261 ASN C N 1
ATOM 6528 C CA . ASN C 1 222 ? -27.03100 -3.48800 16.67400 1.000 13.79999 261 ASN C CA 1
ATOM 6529 C C . ASN C 1 222 ? -26.17900 -2.72200 17.67100 1.000 13.57022 261 ASN C C 1
ATOM 6530 O O . ASN C 1 222 ? -25.39200 -1.86600 17.26100 1.000 15.15508 261 ASN C O 1
ATOM 6535 N N . LYS C 1 223 ? -26.32800 -3.01000 18.96500 1.000 13.37261 262 LYS C N 1
ATOM 6536 C CA . LYS C 1 223 ? -25.61500 -2.23600 19.98100 1.000 14.49878 262 LYS C CA 1
ATOM 6537 C C . LYS C 1 223 ? -25.26200 -3.10100 21.18200 1.000 14.35981 262 LYS C C 1
ATOM 6538 O O . LYS C 1 223 ? -26.14600 -3.74200 21.75900 1.000 15.00618 262 LYS C O 1
ATOM 6544 N N . ILE C 1 224 ? -23.98200 -3.08800 21.57800 1.000 12.85233 263 ILE C N 1
ATOM 6545 C CA . ILE C 1 224 ? -23.55100 -3.81700 22.77200 1.000 13.20455 263 ILE C CA 1
ATOM 6546 C C . ILE C 1 224 ? -23.96100 -3.04200 24.01800 1.000 13.86760 263 ILE C C 1
ATOM 6547 O O . ILE C 1 224 ? -23.88800 -1.80800 24.06300 1.000 16.43039 263 ILE C O 1
ATOM 6552 N N A CYS C 1 225 ? -24.40400 -3.77400 25.03900 0.760 12.87587 264 CYS C N 1
ATOM 6553 N N B CYS C 1 225 ? -24.41100 -3.76900 25.03600 0.240 14.65401 264 CYS C N 1
ATOM 6554 C CA A CYS C 1 225 ? -24.86400 -3.17500 26.28300 0.760 15.23735 264 CYS C CA 1
ATOM 6555 C CA B CYS C 1 225 ? -24.79900 -3.15000 26.29200 0.240 16.36790 264 CYS C CA 1
ATOM 6556 C C A CYS C 1 225 ? -24.52500 -4.09900 27.44400 0.760 13.87489 264 CYS C C 1
ATOM 6557 C C B CYS C 1 225 ? -24.47300 -4.09100 27.43700 0.240 14.67601 264 CYS C C 1
ATOM 6558 O O A CYS C 1 225 ? -24.47400 -5.32100 27.28900 0.760 14.77054 264 CYS C O 1
ATOM 6559 O O B CYS C 1 225 ? -24.38600 -5.31000 27.26600 0.240 14.96166 264 CYS C O 1
ATOM 6564 N N . GLY C 1 226 ? -24.29800 -3.50400 28.61400 1.000 13.26694 265 GLY C N 1
ATOM 6565 C CA . GLY C 1 226 ? -24.02600 -4.26500 29.81200 1.000 13.30468 265 GLY C CA 1
ATOM 6566 C C . GLY C 1 226 ? -24.90500 -3.82600 30.96500 1.000 13.28384 265 GLY C C 1
ATOM 6567 O O . GLY C 1 226 ? -25.70100 -2.88800 30.84100 1.000 13.04738 265 GLY C O 1
ATOM 6568 N N . PRO C 1 227 ? -24.76300 -4.50000 32.10900 1.000 12.19818 266 PRO C N 1
ATOM 6569 C CA . PRO C 1 227 ? -25.62800 -4.23800 33.26800 1.000 12.97028 266 PRO C CA 1
ATOM 6570 C C . PRO C 1 227 ? -25.68200 -2.76500 33.63900 1.000 12.84154 266 PRO C C 1
ATOM 6571 O O . PRO C 1 227 ? -24.64900 -2.11400 33.84400 1.000 13.47836 266 PRO C O 1
ATOM 6575 N N . ALA C 1 228 ? -26.91400 -2.25800 33.72400 1.000 13.47330 267 ALA C N 1
ATOM 6576 C CA . ALA C 1 228 ? -27.32600 -0.89800 34.06500 1.000 14.14665 267 ALA C CA 1
ATOM 6577 C C . ALA C 1 228 ? -27.15600 0.11700 32.94100 1.000 13.48270 267 ALA C C 1
ATOM 6578 O O . ALA C 1 228 ? -27.40000 1.31900 33.16000 1.000 14.37742 267 ALA C O 1
ATOM 6580 N N . ASP C 1 229 ? -26.76700 -0.31200 31.74300 1.000 14.51796 268 ASP C N 1
ATOM 6581 C CA . ASP C 1 229 ? -26.82300 0.58000 30.59400 1.000 14.58331 268 ASP C CA 1
ATOM 6582 C C . ASP C 1 229 ? -28.27200 0.84800 30.19900 1.000 15.24609 268 ASP C C 1
ATOM 6583 O O . ASP C 1 229 ? -29.14300 -0.01800 30.31400 1.000 15.69043 268 ASP C O 1
ATOM 6588 N N . SER C 1 230 ? -28.52800 2.06200 29.71000 1.000 14.04916 269 SER C N 1
ATOM 6589 C CA . SER C 1 230 ? -29.82700 2.39200 29.14900 1.000 14.79140 269 SER C CA 1
ATOM 6590 C C . SER C 1 230 ? -29.63400 3.31200 27.95200 1.000 14.47828 269 SER C C 1
ATOM 6591 O O . SER C 1 230 ? -28.73800 4.16300 27.93500 1.000 16.02315 269 SER C O 1
ATOM 6594 N N . PHE C 1 231 ? -30.45900 3.10100 26.93400 1.000 14.27386 270 PHE C N 1
ATOM 6595 C CA . PHE C 1 231 ? -30.50400 3.98200 25.77800 1.000 15.08591 270 PHE C CA 1
ATOM 6596 C C . PHE C 1 231 ? -31.91000 3.90900 25.20700 1.000 15.46664 270 PHE C C 1
ATOM 6597 O O . PHE C 1 231 ? -32.71600 3.06100 25.59700 1.000 16.55416 270 PHE C O 1
ATOM 6605 N N . GLY C 1 232 ? -32.20400 4.80700 24.28100 1.000 15.29718 271 GLY C N 1
ATOM 6606 C CA . GLY C 1 232 ? -33.48100 4.70900 23.60100 1.000 15.15512 271 GLY C CA 1
ATOM 6607 C C . GLY C 1 232 ? -33.41900 5.39100 22.25800 1.000 15.28954 271 GLY C C 1
ATOM 6608 O O . GLY C 1 232 ? -32.42500 6.02500 21.90200 1.000 16.14104 271 GLY C O 1
ATOM 6609 N N . PHE C 1 233 ? -34.50500 5.24700 21.50900 1.000 15.47753 272 PHE C N 1
ATOM 6610 C CA . PHE C 1 233 ? -34.55900 5.78500 20.15700 1.000 16.24913 272 PHE C CA 1
ATOM 6611 C C . PHE C 1 233 ? -36.00800 5.80800 19.70100 1.000 17.21394 272 PHE C C 1
ATOM 6612 O O . PHE C 1 233 ? -36.89300 5.21200 20.32000 1.000 17.42950 272 PHE C O 1
ATOM 6620 N N . GLN C 1 234 ? -36.24100 6.52500 18.61400 1.000 18.19913 273 GLN C N 1
ATOM 6621 C CA . GLN C 1 234 ? -37.51000 6.46900 17.91400 1.000 18.91227 273 GLN C CA 1
ATOM 6622 C C . GLN C 1 234 ? -37.26800 5.98200 16.49700 1.000 20.75723 273 GLN C C 1
ATOM 6623 O O . GLN C 1 234 ? -36.22000 6.25700 15.89900 1.000 22.60785 273 GLN C O 1
ATOM 6629 N N . ILE C 1 235 ? -38.22200 5.21000 15.99100 1.000 19.90588 274 ILE C N 1
ATOM 6630 C CA . ILE C 1 235 ? -38.22000 4.74400 14.61200 1.000 20.11829 274 ILE C CA 1
ATOM 6631 C C . ILE C 1 235 ? -39.58200 5.06900 14.02100 1.000 18.45999 274 ILE C C 1
ATOM 6632 O O . ILE C 1 235 ? -40.57300 5.23800 14.73900 1.000 19.89262 274 ILE C O 1
ATOM 6637 N N . ILE C 1 236 ? -39.62500 5.16500 12.69700 1.000 17.78147 275 ILE C N 1
ATOM 6638 C CA . ILE C 1 236 ? -40.88500 5.21600 11.96500 1.000 18.30966 275 ILE C CA 1
ATOM 6639 C C . ILE C 1 236 ? -41.16500 3.79100 11.51100 1.000 18.16588 275 ILE C C 1
ATOM 6640 O O . ILE C 1 236 ? -40.41800 3.23500 10.69900 1.000 19.39801 275 ILE C O 1
ATOM 6645 N N . ALA C 1 237 ? -42.22100 3.18700 12.05300 1.000 18.84214 276 ALA C N 1
ATOM 6646 C CA . ALA C 1 237 ? -42.48900 1.77400 11.81100 1.000 19.07356 276 ALA C CA 1
ATOM 6647 C C . ALA C 1 237 ? -42.65700 1.51300 10.32100 1.000 18.74610 276 ALA C C 1
ATOM 6648 O O . ALA C 1 237 ? -43.47400 2.15200 9.65300 1.000 20.13877 276 ALA C O 1
ATOM 6650 N N . GLY C 1 238 ? -41.86900 0.58300 9.79900 1.000 18.47078 277 GLY C N 1
ATOM 6651 C CA . GLY C 1 238 ? -41.96100 0.21100 8.40500 1.000 18.68711 277 GLY C CA 1
ATOM 6652 C C . GLY C 1 238 ? -41.35500 1.18300 7.42000 1.000 19.47003 277 GLY C C 1
ATOM 6653 O O . GLY C 1 238 ? -41.50400 0.97200 6.20800 1.000 20.43054 277 GLY C O 1
ATOM 6654 N N . GLU C 1 239 ? -40.66700 2.23100 7.88300 1.000 19.41384 278 GLU C N 1
ATOM 6655 C CA . GLU C 1 239 ? -40.17300 3.24900 6.95800 1.000 20.26865 278 GLU C CA 1
ATOM 6656 C C . GLU C 1 239 ? -39.15500 2.65200 5.98800 1.000 19.50568 278 GLU C C 1
ATOM 6657 O O . GLU C 1 239 ? -38.10500 2.15400 6.40300 1.000 19.89863 278 GLU C O 1
ATOM 6663 N N . GLY C 1 240 ? -39.47100 2.69800 4.69200 1.000 20.16642 279 GLY C N 1
ATOM 6664 C CA . GLY C 1 240 ? -38.59500 2.15200 3.67700 1.000 19.98737 279 GLY C CA 1
ATOM 6665 C C . GLY C 1 240 ? -38.60100 0.64400 3.56700 1.000 19.10379 279 GLY C C 1
ATOM 6666 O O . GLY C 1 240 ? -37.88000 0.09700 2.71500 1.000 20.77862 279 GLY C O 1
ATOM 6667 N N . VAL C 1 241 ? -39.37600 -0.04600 4.40100 1.000 19.76849 280 VAL C N 1
ATOM 6668 C CA . VAL C 1 241 ? -39.32800 -1.50500 4.46400 1.000 18.61674 280 VAL C CA 1
ATOM 6669 C C . VAL C 1 241 ? -40.69800 -2.16000 4.43900 1.000 19.01192 280 VAL C C 1
ATOM 6670 O O . VAL C 1 241 ? -40.79400 -3.34400 4.07300 1.000 19.71807 280 VAL C O 1
ATOM 6674 N N . GLY C 1 242 ? -41.77200 -1.46600 4.82900 1.000 19.29260 281 GLY C N 1
ATOM 6675 C CA . GLY C 1 242 ? -43.11100 -2.01600 4.76400 1.000 19.74574 281 GLY C CA 1
ATOM 6676 C C . GLY C 1 242 ? -43.53100 -2.76500 6.01500 1.000 18.56494 281 GLY C C 1
ATOM 6677 O O . GLY C 1 242 ? -42.79600 -2.89600 7.00600 1.000 19.45553 281 GLY C O 1
ATOM 6678 N N . ALA C 1 243 ? -44.75600 -3.28200 5.94200 1.000 19.42885 282 ALA C N 1
ATOM 6679 C CA . ALA C 1 243 ? -45.36600 -4.03300 7.02700 1.000 20.16092 282 ALA C CA 1
ATOM 6680 C C . ALA C 1 243 ? -44.74800 -5.42500 7.14300 1.000 21.27455 282 ALA C C 1
ATOM 6681 O O . ALA C 1 243 ? -44.06900 -5.91600 6.23400 1.000 22.07835 282 ALA C O 1
ATOM 6683 N N . GLY C 1 244 ? -44.97900 -6.05600 8.28200 1.000 21.71205 283 GLY C N 1
ATOM 6684 C CA . GLY C 1 244 ? -44.46900 -7.39500 8.51300 1.000 21.56445 283 GLY C CA 1
ATOM 6685 C C . GLY C 1 244 ? -44.13600 -7.62100 9.97100 1.000 19.43082 283 GLY C C 1
ATOM 6686 O O . GLY C 1 244 ? -44.18100 -6.71200 10.80200 1.000 19.05071 283 GLY C O 1
ATOM 6687 N N . ALA C 1 245 ? -43.81300 -8.87900 10.27800 1.000 19.15888 284 ALA C N 1
ATOM 6688 C CA . ALA C 1 245 ? -43.32500 -9.25500 11.60500 1.000 18.68634 284 ALA C CA 1
ATOM 6689 C C . ALA C 1 245 ? -41.81700 -9.05400 11.60400 1.000 17.88393 284 ALA C C 1
ATOM 6690 O O . ALA C 1 245 ? -41.06900 -9.84500 11.01600 1.000 20.97200 284 ALA C O 1
ATOM 6692 N N . TRP C 1 246 ? -41.36800 -7.98700 12.26000 1.000 17.24541 285 TRP C N 1
ATOM 6693 C CA . TRP C 1 246 ? -39.96200 -7.59900 12.28200 1.000 16.99550 285 TRP C CA 1
ATOM 6694 C C . TRP C 1 246 ? -39.33500 -8.05200 13.60400 1.000 17.01351 285 TRP C C 1
ATOM 6695 O O . TRP C 1 246 ? -39.62900 -7.49700 14.66400 1.000 17.98791 285 TRP C O 1
ATOM 6706 N N A MET C 1 247 ? -38.44400 -9.03000 13.52000 0.540 16.67160 286 MET C N 1
ATOM 6707 N N B MET C 1 247 ? -38.48000 -9.07500 13.53600 0.460 16.60827 286 MET C N 1
ATOM 6708 C CA A MET C 1 247 ? -37.79600 -9.63200 14.67600 0.540 17.52604 286 MET C CA 1
ATOM 6709 C CA B MET C 1 247 ? -37.85500 -9.61500 14.73600 0.460 17.40863 286 MET C CA 1
ATOM 6710 C C A MET C 1 247 ? -36.88800 -8.63100 15.39000 0.540 15.91092 286 MET C C 1
ATOM 6711 C C B MET C 1 247 ? -36.97100 -8.57000 15.40400 0.460 16.30982 286 MET C C 1
ATOM 6712 O O A MET C 1 247 ? -36.15300 -7.87400 14.75000 0.540 15.23705 286 MET C O 1
ATOM 6713 O O B MET C 1 247 ? -36.34900 -7.73000 14.74900 0.460 17.00860 286 MET C O 1
ATOM 6722 N N . TYR C 1 248 ? -36.90700 -8.64600 16.72700 1.000 15.27933 287 TYR C N 1
ATOM 6723 C CA . TYR C 1 248 ? -35.82900 -8.05400 17.50500 1.000 14.35839 287 TYR C CA 1
ATOM 6724 C C . TYR C 1 248 ? -35.27700 -9.15100 18.40800 1.000 13.95319 287 TYR C C 1
ATOM 6725 O O . TYR C 1 248 ? -36.00600 -10.06600 18.80000 1.000 14.75221 287 TYR C O 1
ATOM 6734 N N . HIS C 1 249 ? -33.98800 -9.08000 18.73000 1.000 14.03972 288 HIS C N 1
ATOM 6735 C CA . HIS C 1 249 ? -33.40500 -10.12900 19.56000 1.000 13.16971 288 HIS C CA 1
ATOM 6736 C C . HIS C 1 249 ? -32.04700 -9.68600 20.07200 1.000 12.05697 288 HIS C C 1
ATOM 6737 O O . HIS C 1 249 ? -31.42800 -8.76400 19.53200 1.000 13.96254 288 HIS C O 1
ATOM 6744 N N . CYS C 1 250 ? -31.59200 -10.35100 21.13100 1.000 12.19356 289 CYS C N 1
ATOM 6745 C CA . CYS C 1 250 ? -30.17700 -10.28800 21.44300 1.000 12.02443 289 CYS C CA 1
ATOM 6746 C C . CYS C 1 250 ? -29.42500 -11.05500 20.36100 1.000 12.35792 289 CYS C C 1
ATOM 6747 O O . CYS C 1 250 ? -29.86900 -12.11900 19.91300 1.000 13.18802 289 CYS C O 1
ATOM 6750 N N . HIS C 1 251 ? -28.29600 -10.51200 19.90900 1.000 12.14752 290 HIS C N 1
ATOM 6751 C CA . HIS C 1 251 ? -27.55200 -11.17300 18.84000 1.000 11.62929 290 HIS C CA 1
ATOM 6752 C C . HIS C 1 251 ? -26.42600 -12.07000 19.34400 1.000 11.71494 290 HIS C C 1
ATOM 6753 O O . HIS C 1 251 ? -25.74700 -12.70100 18.52000 1.000 12.67718 290 HIS C O 1
ATOM 6760 N N . VAL C 1 252 ? -26.19700 -12.14000 20.66100 1.000 11.64599 291 VAL C N 1
ATOM 6761 C CA . VAL C 1 252 ? -25.33800 -13.19900 21.19200 1.000 11.51093 291 VAL C CA 1
ATOM 6762 C C . VAL C 1 252 ? -26.00300 -14.52300 20.84100 1.000 11.26955 291 VAL C C 1
ATOM 6763 O O . VAL C 1 252 ? -27.15800 -14.75900 21.20500 1.000 12.74418 291 VAL C O 1
ATOM 6767 N N . GLN C 1 253 ? -25.29400 -15.38400 20.10100 1.000 11.69835 292 GLN C N 1
ATOM 6768 C CA . GLN C 1 253 ? -25.99600 -16.46300 19.41000 1.000 12.43113 292 GLN C CA 1
ATOM 6769 C C . GLN C 1 253 ? -26.72500 -17.39900 20.37800 1.000 12.34351 292 GLN C C 1
ATOM 6770 O O . GLN C 1 253 ? -27.87600 -17.76500 20.13000 1.000 13.35145 292 GLN C O 1
ATOM 6776 N N . SER C 1 254 ? -26.08900 -17.78900 21.49100 1.000 12.05578 293 SER C N 1
ATOM 6777 C CA . SER C 1 254 ? -26.78200 -18.68300 22.41500 1.000 13.33188 293 SER C CA 1
ATOM 6778 C C . SER C 1 254 ? -27.96500 -17.99700 23.08000 1.000 12.34533 293 SER C C 1
ATOM 6779 O O . SER C 1 254 ? -28.93400 -18.66700 23.45800 1.000 14.21334 293 SER C O 1
ATOM 6782 N N . HIS C 1 255 ? -27.89900 -16.67500 23.25500 1.000 12.43498 294 HIS C N 1
ATOM 6783 C CA . HIS C 1 255 ? -29.01700 -15.95300 23.86000 1.000 12.53057 294 HIS C CA 1
ATOM 6784 C C . HIS C 1 255 ? -30.22100 -15.93200 22.92900 1.000 12.39930 294 HIS C C 1
ATOM 6785 O O . HIS C 1 255 ? -31.35900 -16.13500 23.37100 1.000 13.85577 294 HIS C O 1
ATOM 6792 N N A SER C 1 256 ? -29.99500 -15.66400 21.64500 0.521 12.91888 295 SER C N 1
ATOM 6793 N N D SER C 1 256 ? -30.00000 -15.68200 21.64100 0.479 13.14958 295 SER C N 1
ATOM 6794 C CA A SER C 1 256 ? -31.08800 -15.74600 20.68600 0.521 13.90275 295 SER C CA 1
ATOM 6795 C CA D SER C 1 256 ? -31.11600 -15.73800 20.70400 0.479 14.50763 295 SER C CA 1
ATOM 6796 C C A SER C 1 256 ? -31.65900 -17.15600 20.65300 0.521 13.39867 295 SER C C 1
ATOM 6797 C C D SER C 1 256 ? -31.65900 -17.15700 20.58600 0.479 14.19849 295 SER C C 1
ATOM 6798 O O A SER C 1 256 ? -32.87800 -17.34900 20.73600 0.521 14.51771 295 SER C O 1
ATOM 6799 O O D SER C 1 256 ? -32.87900 -17.35300 20.52900 0.479 16.30775 295 SER C O 1
ATOM 6804 N N . ASP C 1 257 ? -30.77900 -18.15800 20.57500 1.000 13.52578 296 ASP C N 1
ATOM 6805 C CA . ASP C 1 257 ? -31.22700 -19.54700 20.48300 1.000 13.92961 296 ASP C CA 1
ATOM 6806 C C . ASP C 1 257 ? -32.04600 -19.95800 21.70100 1.000 14.42681 296 ASP C C 1
ATOM 6807 O O . ASP C 1 257 ? -33.02200 -20.71600 21.57800 1.000 15.49056 296 ASP C O 1
ATOM 6812 N N A MET C 1 258 ? -31.65700 -19.47100 22.88200 0.430 13.36386 297 MET C N 1
ATOM 6813 N N B MET C 1 258 ? -31.66000 -19.49100 22.89200 0.350 12.77916 297 MET C N 1
ATOM 6814 C CA A MET C 1 258 ? -32.37700 -19.84300 24.13000 0.430 16.58193 297 MET C CA 1
ATOM 6815 C CA B MET C 1 258 ? -32.39900 -19.89100 24.08500 0.350 14.77608 297 MET C CA 1
ATOM 6816 C CA C MET C 1 258 ? -32.36600 -19.80600 24.23600 0.220 29.86962 297 MET C CA 1
ATOM 6817 C C A MET C 1 258 ? -33.71300 -19.09300 24.25800 0.430 17.01955 297 MET C C 1
ATOM 6818 C C B MET C 1 258 ? -33.72800 -19.16000 24.24400 0.350 15.47008 297 MET C C 1
ATOM 6819 O O A MET C 1 258 ? -34.50300 -19.50700 25.09800 0.430 20.19080 297 MET C O 1
ATOM 6820 O O B MET C 1 258 ? -34.57100 -19.62000 25.02000 0.350 18.05738 297 MET C O 1
ATOM 6833 N N A GLY C 1 259 ? -33.95700 -18.04900 23.46700 0.561 16.92115 298 GLY C N 1
ATOM 6834 N N B GLY C 1 259 ? -33.95100 -18.06400 23.51800 0.439 15.89928 298 GLY C N 1
ATOM 6835 C CA A GLY C 1 259 ? -35.27000 -17.43600 23.46400 0.561 17.02350 298 GLY C CA 1
ATOM 6836 C CA B GLY C 1 259 ? -35.26200 -17.44200 23.51700 0.439 16.17237 298 GLY C CA 1
ATOM 6837 C C A GLY C 1 259 ? -35.34600 -15.94600 23.73000 0.561 15.61035 298 GLY C C 1
ATOM 6838 C C B GLY C 1 259 ? -35.33500 -15.95300 23.79600 0.439 15.10737 298 GLY C C 1
ATOM 6839 O O A GLY C 1 259 ? -36.44400 -15.42600 23.96000 0.561 15.86986 298 GLY C O 1
ATOM 6840 O O B GLY C 1 259 ? -36.41900 -15.44200 24.09800 0.439 15.40106 298 GLY C O 1
ATOM 6841 N N . MET C 1 260 ? -34.21400 -15.23700 23.68800 1.000 14.40723 299 MET C N 1
ATOM 6842 C CA . MET C 1 260 ? -34.22400 -13.77300 23.82700 1.000 14.24108 299 MET C CA 1
ATOM 6843 C C . MET C 1 260 ? -34.56800 -13.13600 22.47700 1.000 14.01024 299 MET C C 1
ATOM 6844 O O . MET C 1 260 ? -33.75200 -12.46400 21.84000 1.000 14.60275 299 MET C O 1
ATOM 6849 N N A VAL C 1 261 ? -35.81500 -13.35900 22.05300 0.740 14.94448 300 VAL C N 1
ATOM 6850 N N B VAL C 1 261 ? -35.80700 -13.38400 22.04800 0.260 14.49637 300 VAL C N 1
ATOM 6851 C CA A VAL C 1 261 ? -36.33300 -12.94500 20.75000 0.740 16.34556 300 VAL C CA 1
ATOM 6852 C CA B VAL C 1 261 ? -36.32900 -12.91600 20.76900 0.260 15.20655 300 VAL C CA 1
ATOM 6853 C C A VAL C 1 261 ? -37.77100 -12.47400 20.93200 0.740 16.35408 300 VAL C C 1
ATOM 6854 C C B VAL C 1 261 ? -37.76200 -12.43700 20.97300 0.260 15.40248 300 VAL C C 1
ATOM 6855 O O A VAL C 1 261 ? -38.52400 -13.04600 21.72800 0.740 17.28049 300 VAL C O 1
ATOM 6856 O O B VAL C 1 261 ? -38.49100 -12.94300 21.83300 0.260 15.69923 300 VAL C O 1
ATOM 6863 N N . GLY C 1 262 ? -38.16400 -11.44900 20.17400 1.000 15.42702 301 GLY C N 1
ATOM 6864 C CA . GLY C 1 262 ? -39.54300 -11.00000 20.13600 1.000 16.70215 301 GLY C CA 1
ATOM 6865 C C . GLY C 1 262 ? -39.86500 -10.43600 18.76800 1.000 16.66458 301 GLY C C 1
ATOM 6866 O O . GLY C 1 262 ? -39.00500 -10.38500 17.88700 1.000 17.14050 301 GLY C O 1
ATOM 6867 N N . LEU C 1 263 ? -41.11300 -10.00400 18.58800 1.000 17.29292 302 LEU C N 1
ATOM 6868 C CA . LEU C 1 263 ? -41.57600 -9.49400 17.30200 1.000 17.03334 302 LEU C CA 1
ATOM 6869 C C . LEU C 1 263 ? -42.11100 -8.07600 17.43200 1.000 18.23665 302 LEU C C 1
ATOM 6870 O O . LEU C 1 263 ? -42.92800 -7.79100 18.31100 1.000 18.75322 302 LEU C O 1
ATOM 6875 N N . PHE C 1 264 ? -41.66200 -7.20600 16.53300 1.000 18.19218 303 PHE C N 1
ATOM 6876 C CA . PHE C 1 264 ? -42.25900 -5.89400 16.28900 1.000 17.66012 303 PHE C CA 1
ATOM 6877 C C . PHE C 1 264 ? -43.23800 -6.10100 15.13900 1.000 18.91280 303 PHE C C 1
ATOM 6878 O O . PHE C 1 264 ? -42.83400 -6.22900 13.97900 1.000 19.50428 303 PHE C O 1
ATOM 6886 N N . LEU C 1 265 ? -44.52700 -6.18600 15.47000 1.000 19.39256 304 LEU C N 1
ATOM 6887 C CA . LEU C 1 265 ? -45.56700 -6.54300 14.50300 1.000 19.37407 304 LEU C CA 1
ATOM 6888 C C . LEU C 1 265 ? -46.09900 -5.26200 13.87600 1.000 20.02076 304 LEU C C 1
ATOM 6889 O O . LEU C 1 265 ? -46.90200 -4.54800 14.48300 1.000 22.23900 304 LEU C O 1
ATOM 6894 N N . VAL C 1 266 ? -45.65100 -4.97500 12.65500 1.000 20.07095 305 VAL C N 1
ATOM 6895 C CA . VAL C 1 266 ? -46.01100 -3.75400 11.94700 1.000 19.78515 305 VAL C CA 1
ATOM 6896 C C . VAL C 1 266 ? -47.13100 -4.07200 10.96600 1.000 22.57852 305 VAL C C 1
ATOM 6897 O O . VAL C 1 266 ? -46.95000 -4.85900 10.02800 1.000 22.44162 305 VAL C O 1
ATOM 6901 N N . LYS C 1 267 ? -48.28300 -3.45000 11.18200 1.000 24.32606 306 LYS C N 1
ATOM 6902 C CA . LYS C 1 267 ? -49.50500 -3.74600 10.45200 1.000 25.11835 306 LYS C CA 1
ATOM 6903 C C . LYS C 1 267 ? -49.71200 -2.74600 9.32200 1.000 25.27364 306 LYS C C 1
ATOM 6904 O O . LYS C 1 267 ? -49.29600 -1.58900 9.40700 1.000 24.99931 306 LYS C O 1
ATOM 6910 N N . LYS C 1 268 ? -50.36800 -3.20500 8.25900 1.000 26.36848 307 LYS C N 1
ATOM 6911 C CA . LYS C 1 268 ? -50.87600 -2.29800 7.24600 1.000 29.09637 307 LYS C CA 1
ATOM 6912 C C . LYS C 1 268 ? -52.02500 -1.49000 7.84200 1.000 30.57150 307 LYS C C 1
ATOM 6913 O O . LYS C 1 268 ? -52.52500 -1.81000 8.92400 1.000 30.15313 307 LYS C O 1
ATOM 6919 N N . PRO C 1 269 ? -52.45900 -0.41900 7.17000 1.000 31.88439 308 PRO C N 1
ATOM 6920 C CA . PRO C 1 269 ? -53.60400 0.34700 7.69000 1.000 33.99673 308 PRO C CA 1
ATOM 6921 C C . PRO C 1 269 ? -54.84900 -0.48400 7.94800 1.000 35.31097 308 PRO C C 1
ATOM 6922 O O . PRO C 1 269 ? -55.63300 -0.13700 8.84100 1.000 36.04322 308 PRO C O 1
ATOM 6926 N N . ASP C 1 270 ? -55.06000 -1.57200 7.20900 1.000 35.39709 309 ASP C N 1
ATOM 6927 C CA . ASP C 1 270 ? -56.23600 -2.39700 7.45900 1.000 36.83232 309 ASP C CA 1
ATOM 6928 C C . ASP C 1 270 ? -56.06900 -3.34200 8.64300 1.000 37.81723 309 ASP C C 1
ATOM 6929 O O . ASP C 1 270 ? -57.00500 -4.08800 8.95400 1.000 38.83596 309 ASP C O 1
ATOM 6934 N N . GLY C 1 271 ? -54.91200 -3.32900 9.30200 1.000 37.25476 310 GLY C N 1
ATOM 6935 C CA . GLY C 1 271 ? -54.67300 -4.14800 10.47000 1.000 37.51899 310 GLY C CA 1
ATOM 6936 C C . GLY C 1 271 ? -54.01900 -5.48400 10.20200 1.000 37.70395 310 GLY C C 1
ATOM 6937 O O . GLY C 1 271 ? -53.68400 -6.19400 11.16100 1.000 39.05504 310 GLY C O 1
ATOM 6938 N N . THR C 1 272 ? -53.81300 -5.84800 8.94200 1.000 36.69189 311 THR C N 1
ATOM 6939 C CA . THR C 1 272 ? -53.20600 -7.12600 8.60800 1.000 36.60571 311 THR C CA 1
ATOM 6940 C C . THR C 1 272 ? -51.68500 -7.02900 8.61900 1.000 35.41291 311 THR C C 1
ATOM 6941 O O . THR C 1 272 ? -51.09900 -5.97000 8.36600 1.000 34.27705 311 THR C O 1
ATOM 6945 N N . ILE C 1 273 ? -51.05000 -8.15800 8.92000 1.000 35.09486 312 ILE C N 1
ATOM 6946 C CA . ILE C 1 273 ? -49.59400 -8.26900 8.93100 1.000 35.19142 312 ILE C CA 1
ATOM 6947 C C . ILE C 1 273 ? -49.19800 -9.25900 7.84400 1.000 37.35487 312 ILE C C 1
ATOM 6948 O O . ILE C 1 273 ? -49.44100 -10.46800 7.98700 1.000 37.98206 312 ILE C O 1
ATOM 6953 N N . PRO C 1 274 ? -48.59600 -8.79900 6.74900 1.000 39.25622 313 PRO C N 1
ATOM 6954 C CA . PRO C 1 274 ? -48.28900 -9.70900 5.64000 1.000 40.27454 313 PRO C CA 1
ATOM 6955 C C . PRO C 1 274 ? -47.28600 -10.77600 6.05300 1.000 40.41278 313 PRO C C 1
ATOM 6956 O O . PRO C 1 274 ? -46.31000 -10.50400 6.75700 1.000 39.50105 313 PRO C O 1
ATOM 6960 N N . GLY C 1 275 ? -47.55000 -12.00400 5.61300 1.000 40.91139 314 GLY C N 1
ATOM 6961 C CA . GLY C 1 275 ? -46.65500 -13.11500 5.86000 1.000 41.39324 314 GLY C CA 1
ATOM 6962 C C . GLY C 1 275 ? -46.61200 -13.61600 7.28400 1.000 41.73472 314 GLY C C 1
ATOM 6963 O O . GLY C 1 275 ? -45.73700 -14.42400 7.61100 1.000 42.10457 314 GLY C O 1
ATOM 6964 N N . TYR C 1 276 ? -47.53200 -13.17800 8.14200 0.891 41.59013 315 TYR C N 1
ATOM 6965 C CA . TYR C 1 276 ? -47.51100 -13.52700 9.55800 1.000 42.08259 315 TYR C CA 1
ATOM 6966 C C . TYR C 1 276 ? -48.81700 -14.20500 9.94300 1.000 47.07478 315 TYR C C 1
ATOM 6967 O O . TYR C 1 276 ? -49.89800 -13.64300 9.73800 0.900 46.76895 315 TYR C O 1
ATOM 6976 N N . ASP C 1 277 ? -48.71200 -15.40400 10.50500 1.000 52.53729 316 ASP C N 1
ATOM 6977 C CA . ASP C 1 277 ? -49.84900 -16.06200 11.13200 1.000 58.25188 316 ASP C CA 1
ATOM 6978 C C . ASP C 1 277 ? -49.36700 -16.85900 12.33800 1.000 60.99194 316 ASP C C 1
ATOM 6979 O O . ASP C 1 277 ? -48.63200 -17.84400 12.18300 1.000 61.42303 316 ASP C O 1
ATOM 6984 N N . PRO C 1 278 ? -49.75500 -16.46300 13.55800 1.000 63.03567 317 PRO C N 1
ATOM 6985 C CA . PRO C 1 278 ? -49.36400 -17.16100 14.78700 1.000 64.25909 317 PRO C CA 1
ATOM 6986 C C . PRO C 1 278 ? -50.03000 -18.53000 14.90600 1.000 65.05927 317 PRO C C 1
ATOM 6987 O O . PRO C 1 278 ? -49.41700 -19.53500 14.54300 1.000 65.30025 317 PRO C O 1
ATOM 6991 N N . ALA D 1 1 ? 2.90900 -56.86800 21.06600 1.000 55.77368 40 ALA D N 1
ATOM 6992 C CA . ALA D 1 1 ? 2.51300 -58.19700 21.51800 1.000 55.31529 40 ALA D CA 1
ATOM 6993 C C . ALA D 1 1 ? 3.35500 -58.65200 22.70600 1.000 53.90363 40 ALA D C 1
ATOM 6994 O O . ALA D 1 1 ? 4.45300 -58.13800 22.93600 1.000 55.10668 40 ALA D O 1
ATOM 6996 N N . GLY D 1 2 ? 2.83600 -59.62000 23.45300 1.000 50.16943 41 GLY D N 1
ATOM 6997 C CA . GLY D 1 2 ? 3.48100 -60.09900 24.65900 1.000 45.46392 41 GLY D CA 1
ATOM 6998 C C . GLY D 1 2 ? 2.94000 -59.41900 25.90100 1.000 40.82495 41 GLY D C 1
ATOM 6999 O O . GLY D 1 2 ? 1.91900 -58.72300 25.88400 1.000 38.11947 41 GLY D O 1
ATOM 7000 N N . ALA D 1 3 ? 3.65300 -59.63800 27.00500 1.000 38.19772 42 ALA D N 1
ATOM 7001 C CA . ALA D 1 3 ? 3.32800 -59.03000 28.28700 1.000 35.25996 42 ALA D CA 1
ATOM 7002 C C . ALA D 1 3 ? 4.57600 -58.39400 28.88100 1.000 32.53982 42 ALA D C 1
ATOM 7003 O O . ALA D 1 3 ? 5.70200 -58.80400 28.58500 1.000 32.81779 42 ALA D O 1
ATOM 7005 N N . ALA D 1 4 ? 4.36600 -57.38800 29.72700 1.000 29.73612 43 ALA D N 1
ATOM 7006 C CA . ALA D 1 4 ? 5.48900 -56.68000 30.32700 1.000 27.83191 43 ALA D CA 1
ATOM 7007 C C . ALA D 1 4 ? 6.21800 -57.58200 31.32100 1.000 28.33623 43 ALA D C 1
ATOM 7008 O O . ALA D 1 4 ? 5.57700 -58.30900 32.08600 1.000 28.19151 43 ALA D O 1
ATOM 7010 N N . PRO D 1 5 ? 7.54700 -57.55900 31.33200 1.000 29.31323 44 PRO D N 1
ATOM 7011 C CA . PRO D 1 5 ? 8.30400 -58.31800 32.33200 1.000 30.21410 44 PRO D CA 1
ATOM 7012 C C . PRO D 1 5 ? 8.43900 -57.50700 33.61400 1.000 31.75258 44 PRO D C 1
ATOM 7013 O O . PRO D 1 5 ? 8.09500 -56.32700 33.67800 1.000 32.49370 44 PRO D O 1
ATOM 7017 N N . ALA D 1 6 ? 8.95200 -58.16600 34.64800 1.000 32.17283 45 ALA D N 1
ATOM 7018 C CA . ALA D 1 6 ? 9.31300 -57.44100 35.85600 1.000 32.73210 45 ALA D CA 1
ATOM 7019 C C . ALA D 1 6 ? 10.44400 -56.46900 35.54400 1.000 33.12303 45 ALA D C 1
ATOM 7020 O O . ALA D 1 6 ? 11.36300 -56.78200 34.78200 1.000 34.39946 45 ALA D O 1
ATOM 7022 N N . GLY D 1 7 ? 10.36800 -55.27600 36.13000 1.000 31.93471 46 GLY D N 1
ATOM 7023 C CA . GLY D 1 7 ? 11.36600 -54.25100 35.91800 1.000 31.24150 46 GLY D CA 1
ATOM 7024 C C . GLY D 1 7 ? 12.54700 -54.38900 36.85900 1.000 30.04262 46 GLY D C 1
ATOM 7025 O O . GLY D 1 7 ? 12.68900 -55.36600 37.59700 1.000 29.80788 46 GLY D O 1
ATOM 7026 N N . GLY D 1 8 ? 13.41300 -53.38000 36.82100 1.000 29.60193 47 GLY D N 1
ATOM 7027 C CA . GLY D 1 8 ? 14.58300 -53.34500 37.67700 1.000 30.01283 47 GLY D CA 1
ATOM 7028 C C . GLY D 1 8 ? 15.85800 -53.01400 36.93000 1.000 31.39173 47 GLY D C 1
ATOM 7029 O O . GLY D 1 8 ? 16.95500 -53.10300 37.48900 1.000 32.41069 47 GLY D O 1
ATOM 7030 N N . GLU D 1 9 ? 15.73200 -52.64600 35.66100 1.000 31.00634 48 GLU D N 1
ATOM 7031 C CA . GLU D 1 9 ? 16.88400 -52.29500 34.84600 1.000 32.32384 48 GLU D CA 1
ATOM 7032 C C . GLU D 1 9 ? 17.20800 -50.81600 35.01000 1.000 29.12957 48 GLU D C 1
ATOM 7033 O O . GLU D 1 9 ? 16.31200 -49.98200 35.16300 1.000 28.11406 48 GLU D O 1
ATOM 7039 N N . VAL D 1 10 ? 18.49600 -50.50000 34.99100 1.000 27.91688 49 VAL D N 1
ATOM 7040 C CA . VAL D 1 10 ? 18.95700 -49.11900 34.94200 1.000 27.50528 49 VAL D CA 1
ATOM 7041 C C . VAL D 1 10 ? 19.14200 -48.74300 33.47900 1.000 27.32417 49 VAL D C 1
ATOM 7042 O O . VAL D 1 10 ? 19.97600 -49.32600 32.77700 1.000 28.69755 49 VAL D O 1
ATOM 7046 N N A ARG D 1 11 ? 18.36000 -47.77400 33.01800 0.579 26.46001 50 ARG D N 1
ATOM 7047 N N B ARG D 1 11 ? 18.36200 -47.77100 33.01900 0.421 27.18680 50 ARG D N 1
ATOM 7048 C CA A ARG D 1 11 ? 18.36700 -47.33600 31.63300 0.579 27.11857 50 ARG D CA 1
ATOM 7049 C CA B ARG D 1 11 ? 18.34900 -47.36500 31.62400 0.421 28.12932 50 ARG D CA 1
ATOM 7050 C C A ARG D 1 11 ? 18.89200 -45.91100 31.54500 0.579 25.59559 50 ARG D C 1
ATOM 7051 C C B ARG D 1 11 ? 18.79700 -45.91700 31.50500 0.421 27.22514 50 ARG D C 1
ATOM 7052 O O A ARG D 1 11 ? 18.84100 -45.14300 32.50900 0.579 23.67842 50 ARG D O 1
ATOM 7053 O O B ARG D 1 11 ? 18.66700 -45.12700 32.44600 0.421 26.22425 50 ARG D O 1
ATOM 7068 N N A ARG D 1 12 ? 19.40100 -45.56300 30.36800 0.579 26.30572 51 ARG D N 1
ATOM 7069 N N B ARG D 1 12 ? 19.35700 -45.59100 30.34300 0.421 27.50294 51 ARG D N 1
ATOM 7070 C CA A ARG D 1 12 ? 19.82300 -44.19900 30.09200 0.579 27.19688 51 ARG D CA 1
ATOM 7071 C CA B ARG D 1 12 ? 19.83600 -44.21400 30.07600 0.421 27.84517 51 ARG D CA 1
ATOM 7072 C C A ARG D 1 12 ? 19.36500 -43.80700 28.69700 0.579 27.59620 51 ARG D C 1
ATOM 7073 C C B ARG D 1 12 ? 19.41600 -43.79500 28.67000 0.421 27.83255 51 ARG D C 1
ATOM 7074 O O A ARG D 1 12 ? 19.26300 -44.64600 27.79800 0.579 28.78694 51 ARG D O 1
ATOM 7075 O O B ARG D 1 12 ? 19.14800 -44.67200 27.85400 0.421 29.00265 51 ARG D O 1
ATOM 7090 N N . VAL D 1 13 ? 19.08100 -42.51700 28.52900 1.000 26.17759 52 VAL D N 1
ATOM 7091 C CA . VAL D 1 13 ? 18.69900 -41.96600 27.23600 1.000 24.92150 52 VAL D CA 1
ATOM 7092 C C . VAL D 1 13 ? 19.17000 -40.52200 27.17800 1.000 23.39870 52 VAL D C 1
ATOM 7093 O O . VAL D 1 13 ? 19.26900 -39.84600 28.20400 1.000 23.80731 52 VAL D O 1
ATOM 7097 N N . THR D 1 14 ? 19.49500 -40.06100 25.96900 1.000 22.87485 53 THR D N 1
ATOM 7098 C CA . THR D 1 14 ? 19.71700 -38.64100 25.72900 1.000 21.76592 53 THR D CA 1
ATOM 7099 C C . THR D 1 14 ? 18.39500 -37.97600 25.36400 1.000 21.51601 53 THR D C 1
ATOM 7100 O O . THR D 1 14 ? 17.58500 -38.54100 24.62300 1.000 22.93964 53 THR D O 1
ATOM 7104 N N . MET D 1 15 ? 18.17700 -36.77200 25.88900 1.000 20.09323 54 MET D N 1
ATOM 7105 C CA . MET D 1 15 ? 17.03300 -35.95600 25.51000 1.000 19.31426 54 MET D CA 1
ATOM 7106 C C . MET D 1 15 ? 17.51000 -34.53500 25.25300 1.000 18.81731 54 MET D C 1
ATOM 7107 O O . MET D 1 15 ? 18.39400 -34.03100 25.95600 1.000 19.77042 54 MET D O 1
ATOM 7112 N N . TYR D 1 16 ? 16.92300 -33.89600 24.24200 1.000 18.73678 55 TYR D N 1
ATOM 7113 C CA . TYR D 1 16 ? 17.25900 -32.53400 23.85500 1.000 19.29816 55 TYR D CA 1
ATOM 7114 C C . TYR D 1 16 ? 15.98700 -31.70300 23.81500 1.000 19.37952 55 TYR D C 1
ATOM 7115 O O . TYR D 1 16 ? 14.93300 -32.18600 23.39300 1.000 20.42481 55 TYR D O 1
ATOM 7124 N N . ALA D 1 17 ? 16.08300 -30.46100 24.27400 1.000 19.34350 56 ALA D N 1
ATOM 7125 C CA . ALA D 1 17 ? 15.04900 -29.46000 24.04300 1.000 19.84115 56 ALA D CA 1
ATOM 7126 C C . ALA D 1 17 ? 15.52500 -28.56800 22.90800 1.000 20.40282 56 ALA D C 1
ATOM 7127 O O . ALA D 1 17 ? 16.65800 -28.07400 22.93900 1.000 22.42042 56 ALA D O 1
ATOM 7129 N N . GLU D 1 18 ? 14.67700 -28.38900 21.89700 1.000 19.94821 57 GLU D N 1
ATOM 7130 C CA . GLU D 1 18 ? 15.07100 -27.68400 20.68500 1.000 20.67014 57 GLU D CA 1
ATOM 7131 C C . GLU D 1 18 ? 13.93400 -26.79300 20.20600 1.000 19.24154 57 GLU D C 1
ATOM 7132 O O . GLU D 1 18 ? 12.75700 -27.12400 20.35500 1.000 20.12581 57 GLU D O 1
ATOM 7138 N N . ARG D 1 19 ? 14.29700 -25.66800 19.59900 1.000 20.14485 58 ARG D N 1
ATOM 7139 C CA . ARG D 1 19 ? 13.31200 -24.85800 18.90000 1.000 20.80590 58 ARG D CA 1
ATOM 7140 C C . ARG D 1 19 ? 12.87200 -25.54800 17.61400 1.000 21.54690 58 ARG D C 1
ATOM 7141 O O . ARG D 1 19 ? 13.67300 -26.18800 16.92300 1.000 22.66196 58 ARG D O 1
ATOM 7149 N N . LEU D 1 20 ? 11.58700 -25.41000 17.29900 1.000 21.81944 59 LEU D N 1
ATOM 7150 C CA . LEU D 1 20 ? 10.98300 -25.89700 16.06600 1.000 23.23755 59 LEU D CA 1
ATOM 7151 C C . LEU D 1 20 ? 10.36800 -24.71600 15.32100 1.000 26.66266 59 LEU D C 1
ATOM 7152 O O . LEU D 1 20 ? 10.30600 -23.59400 15.83200 1.000 28.57065 59 LEU D O 1
ATOM 7157 N N . ALA D 1 21 ? 9.90800 -24.97100 14.09900 1.000 27.91968 60 ALA D N 1
ATOM 7158 C CA . ALA D 1 21 ? 9.40200 -23.88900 13.26600 1.000 29.76880 60 ALA D CA 1
ATOM 7159 C C . ALA D 1 21 ? 8.21200 -23.19600 13.92500 1.000 30.74514 60 ALA D C 1
ATOM 7160 O O . ALA D 1 21 ? 7.45400 -23.79900 14.68900 1.000 31.33791 60 ALA D O 1
ATOM 7162 N N . GLY D 1 22 ? 8.07000 -21.90200 13.63900 1.000 31.35056 61 GLY D N 1
ATOM 7163 C CA . GLY D 1 22 ? 6.90500 -21.15600 14.07900 1.000 31.21705 61 GLY D CA 1
ATOM 7164 C C . GLY D 1 22 ? 6.83500 -20.85000 15.56100 1.000 29.97252 61 GLY D C 1
ATOM 7165 O O . GLY D 1 22 ? 5.73300 -20.76500 16.11400 1.000 31.36253 61 GLY D O 1
ATOM 7166 N N . GLY D 1 23 ? 7.97800 -20.66200 16.21800 1.000 28.36322 62 GLY D N 1
ATOM 7167 C CA . GLY D 1 23 ? 8.00400 -20.36500 17.63700 1.000 25.83766 62 GLY D CA 1
ATOM 7168 C C . GLY D 1 23 ? 7.76400 -21.55100 18.54000 1.000 22.63033 62 GLY D C 1
ATOM 7169 O O . GLY D 1 23 ? 7.64700 -21.37400 19.76100 1.000 24.08522 62 GLY D O 1
ATOM 7170 N N A GLN D 1 24 ? 7.68100 -22.75400 17.98200 0.602 20.89046 63 GLN D N 1
ATOM 7171 N N B GLN D 1 24 ? 7.69800 -22.75500 17.99100 0.398 21.31301 63 GLN D N 1
ATOM 7172 C CA A GLN D 1 24 ? 7.42500 -23.95600 18.75400 0.602 19.56661 63 GLN D CA 1
ATOM 7173 C CA B GLN D 1 24 ? 7.41900 -23.93900 18.78500 0.398 20.26975 63 GLN D CA 1
ATOM 7174 C C A GLN D 1 24 ? 8.71000 -24.43600 19.42800 0.602 17.65339 63 GLN D C 1
ATOM 7175 C C B GLN D 1 24 ? 8.70900 -24.53800 19.33600 0.398 18.88606 63 GLN D C 1
ATOM 7176 O O A GLN D 1 24 ? 9.81300 -23.95700 19.14400 0.602 16.85624 63 GLN D O 1
ATOM 7177 O O B GLN D 1 24 ? 9.81300 -24.23900 18.87400 0.398 19.29129 63 GLN D O 1
ATOM 7188 N N . MET D 1 25 ? 8.55100 -25.38600 20.35100 1.000 17.86476 64 MET D N 1
ATOM 7189 C CA . MET D 1 25 ? 9.67200 -26.01000 21.04200 1.000 17.33466 64 MET D CA 1
ATOM 7190 C C . MET D 1 25 ? 9.29800 -27.45500 21.32100 1.000 16.81380 64 MET D C 1
ATOM 7191 O O . MET D 1 25 ? 8.14600 -27.74500 21.64700 1.000 17.41922 64 MET D O 1
ATOM 7196 N N . GLY D 1 26 ? 10.26600 -28.35900 21.22100 1.000 16.17330 65 GLY D N 1
ATOM 7197 C CA . GLY D 1 26 ? 9.97600 -29.76000 21.46400 1.000 16.33727 65 GLY D CA 1
ATOM 7198 C C . GLY D 1 26 ? 11.15300 -30.50700 22.05200 1.000 16.36191 65 GLY D C 1
ATOM 7199 O O . GLY D 1 26 ? 12.30000 -30.04400 22.02400 1.000 17.60927 65 GLY D O 1
ATOM 7200 N N . TYR D 1 27 ? 10.84700 -31.67800 22.59600 1.000 16.53116 66 TYR D N 1
ATOM 7201 C CA . TYR D 1 27 ? 11.84500 -32.60600 23.09700 1.000 17.46689 66 TYR D CA 1
ATOM 7202 C C . TYR D 1 27 ? 12.11100 -33.68200 22.05200 1.000 17.70770 66 TYR D C 1
ATOM 7203 O O . TYR D 1 27 ? 11.21700 -34.07000 21.29600 1.000 17.58557 66 TYR D O 1
ATOM 7212 N N . GLY D 1 28 ? 13.34200 -34.18600 22.03800 1.000 18.58727 67 GLY D N 1
ATOM 7213 C CA . GLY D 1 28 ? 13.68500 -35.32300 21.19900 1.000 19.90103 67 GLY D CA 1
ATOM 7214 C C . GLY D 1 28 ? 14.79900 -36.14000 21.82000 1.000 20.65366 67 GLY D C 1
ATOM 7215 O O . GLY D 1 28 ? 15.51800 -35.67100 22.70600 1.000 21.46850 67 GLY D O 1
ATOM 7216 N N . LEU D 1 29 ? 14.93300 -37.38200 21.35200 1.000 21.86021 68 LEU D N 1
ATOM 7217 C CA . LEU D 1 29 ? 16.02200 -38.23200 21.82700 1.000 23.46174 68 LEU D CA 1
ATOM 7218 C C . LEU D 1 29 ? 17.27200 -38.14100 20.96500 1.000 24.24000 68 LEU D C 1
ATOM 7219 O O . LEU D 1 29 ? 18.31800 -38.67400 21.35500 1.000 25.21755 68 LEU D O 1
ATOM 7224 N N . GLU D 1 30 ? 17.19300 -37.49000 19.81200 1.000 25.99062 69 GLU D N 1
ATOM 7225 C CA . GLU D 1 30 ? 18.35200 -37.25900 18.96500 1.000 28.98182 69 GLU D CA 1
ATOM 7226 C C . GLU D 1 30 ? 18.35200 -35.80400 18.53500 1.000 28.18807 69 GLU D C 1
ATOM 7227 O O . GLU D 1 30 ? 17.29200 -35.22500 18.28100 1.000 27.07238 69 GLU D O 1
ATOM 7233 N N . LYS D 1 31 ? 19.54300 -35.22000 18.45500 1.000 29.32455 70 LYS D N 1
ATOM 7234 C CA . LYS D 1 31 ? 19.66100 -33.82400 18.06900 1.000 30.81573 70 LYS D CA 1
ATOM 7235 C C . LYS D 1 31 ? 19.08100 -33.61200 16.67900 1.000 29.53049 70 LYS D C 1
ATOM 7236 O O . LYS D 1 31 ? 19.35800 -34.37900 15.75200 1.000 30.44994 70 LYS D O 1
ATOM 7242 N N . GLY D 1 32 ? 18.26800 -32.56900 16.54100 1.000 29.25277 71 GLY D N 1
ATOM 7243 C CA . GLY D 1 32 ? 17.60100 -32.26500 15.29800 1.000 29.58593 71 GLY D CA 1
ATOM 7244 C C . GLY D 1 32 ? 16.34000 -33.05200 15.02700 1.000 29.96349 71 GLY D C 1
ATOM 7245 O O . GLY D 1 32 ? 15.75300 -32.89100 13.95100 1.000 32.99160 71 GLY D O 1
ATOM 7246 N N A LYS D 1 33 ? 15.89000 -33.89200 15.96000 0.521 28.13700 72 LYS D N 1
ATOM 7247 N N B LYS D 1 33 ? 15.89200 -33.88400 15.96900 0.479 28.19220 72 LYS D N 1
ATOM 7248 C CA A LYS D 1 33 ? 14.71800 -34.72900 15.72600 0.521 26.47527 72 LYS D CA 1
ATOM 7249 C CA B LYS D 1 33 ? 14.74700 -34.76200 15.76300 0.479 26.54149 72 LYS D CA 1
ATOM 7250 C C A LYS D 1 33 ? 13.66300 -34.54400 16.80900 0.521 24.92620 72 LYS D C 1
ATOM 7251 C C B LYS D 1 33 ? 13.66000 -34.54900 16.81400 0.479 24.98369 72 LYS D C 1
ATOM 7252 O O A LYS D 1 33 ? 12.92500 -35.47900 17.13000 0.521 25.65243 72 LYS D O 1
ATOM 7253 O O B LYS D 1 33 ? 12.89600 -35.46700 17.11600 0.479 25.67008 72 LYS D O 1
ATOM 7264 N N . ALA D 1 34 ? 13.57800 -33.34600 17.38200 1.000 23.13686 73 ALA D N 1
ATOM 7265 C CA . ALA D 1 34 ? 12.54200 -33.07200 18.36800 1.000 21.34437 73 ALA D CA 1
ATOM 7266 C C . ALA D 1 34 ? 11.16400 -33.16300 17.72300 1.000 20.73057 73 ALA D C 1
ATOM 7267 O O . ALA D 1 34 ? 10.99700 -32.92400 16.52100 1.000 21.65284 73 ALA D O 1
ATOM 7269 N N . SER D 1 35 ? 10.17100 -33.53000 18.53200 1.000 19.13373 74 SER D N 1
ATOM 7270 C CA . SER D 1 35 ? 8.81500 -33.72000 18.04300 1.000 18.49755 74 SER D CA 1
ATOM 7271 C C . SER D 1 35 ? 7.82500 -33.18900 19.06700 1.000 17.09087 74 SER D C 1
ATOM 7272 O O . SER D 1 35 ? 8.15200 -33.02400 20.24400 1.000 17.58585 74 SER D O 1
ATOM 7275 N N . ILE D 1 36 ? 6.60000 -32.93300 18.59500 1.000 16.67108 75 ILE D N 1
ATOM 7276 C CA . ILE D 1 36 ? 5.47300 -32.58700 19.44800 1.000 16.77496 75 ILE D CA 1
ATOM 7277 C C . ILE D 1 36 ? 4.33300 -33.54100 19.10500 1.000 17.19394 75 ILE D C 1
ATOM 7278 O O . ILE D 1 36 ? 3.87100 -33.56300 17.96000 1.000 19.04449 75 ILE D O 1
ATOM 7283 N N . PRO D 1 37 ? 3.85700 -34.37800 20.04100 1.000 16.71664 76 PRO D N 1
ATOM 7284 C CA . PRO D 1 37 ? 4.38900 -34.55100 21.39700 1.000 16.03950 76 PRO D CA 1
ATOM 7285 C C . PRO D 1 37 ? 5.80700 -35.11300 21.37300 1.000 15.51781 76 PRO D C 1
ATOM 7286 O O . PRO D 1 37 ? 6.26100 -35.63300 20.34300 1.000 15.79014 76 PRO D O 1
ATOM 7290 N N . GLY D 1 38 ? 6.50000 -34.98800 22.50000 1.000 15.07356 77 GLY D N 1
ATOM 7291 C CA . GLY D 1 38 ? 7.81300 -35.56000 22.67000 1.000 15.51375 77 GLY D CA 1
ATOM 7292 C C . GLY D 1 38 ? 7.82300 -37.08000 22.59600 1.000 15.09306 77 GLY D C 1
ATOM 7293 O O . GLY D 1 38 ? 6.77500 -37.73600 22.53700 1.000 15.63648 77 GLY D O 1
ATOM 7294 N N . PRO D 1 39 ? 9.01900 -37.66600 22.59700 1.000 17.36474 78 PRO D N 1
ATOM 7295 C CA . PRO D 1 39 ? 9.13400 -39.12500 22.44400 1.000 17.98815 78 PRO D CA 1
ATOM 7296 C C . PRO D 1 39 ? 8.45300 -39.89100 23.57000 1.000 17.71680 78 PRO D C 1
ATOM 7297 O O . PRO D 1 39 ? 8.44600 -39.47300 24.73200 1.000 17.86480 78 PRO D O 1
ATOM 7301 N N . LEU D 1 40 ? 7.88400 -41.03800 23.20700 1.000 17.26484 79 LEU D N 1
ATOM 7302 C CA . LEU D 1 40 ? 7.26700 -41.92200 24.18900 1.000 17.69196 79 LEU D CA 1
ATOM 7303 C C . LEU D 1 40 ? 8.34200 -42.65700 24.97500 1.000 18.80441 79 LEU D C 1
ATOM 7304 O O . LEU D 1 40 ? 9.19900 -43.33500 24.39600 1.000 21.83325 79 LEU D O 1
ATOM 7309 N N A ILE D 1 41 ? 8.28700 -42.54200 26.29600 0.509 18.28282 80 ILE D N 1
ATOM 7310 N N B ILE D 1 41 ? 8.29100 -42.51500 26.29500 0.491 18.36413 80 ILE D N 1
ATOM 7311 C CA A ILE D 1 41 ? 9.19200 -43.25000 27.19100 0.509 18.91760 80 ILE D CA 1
ATOM 7312 C CA B ILE D 1 41 ? 9.16300 -43.23400 27.21400 0.491 18.97853 80 ILE D CA 1
ATOM 7313 C C A ILE D 1 41 ? 8.40300 -44.35400 27.87600 0.509 18.49057 80 ILE D C 1
ATOM 7314 C C B ILE D 1 41 ? 8.35100 -44.37300 27.81100 0.491 18.48613 80 ILE D C 1
ATOM 7315 O O A ILE D 1 41 ? 7.34400 -44.09800 28.45900 0.509 18.52383 80 ILE D O 1
ATOM 7316 O O B ILE D 1 41 ? 7.22400 -44.16000 28.27200 0.491 18.43080 80 ILE D O 1
ATOM 7325 N N . GLU D 1 42 ? 8.90700 -45.58100 27.79200 1.000 19.00601 81 GLU D N 1
ATOM 7326 C CA . GLU D 1 42 ? 8.24700 -46.74800 28.36200 1.000 20.48705 81 GLU D CA 1
ATOM 7327 C C . GLU D 1 42 ? 9.17600 -47.40000 29.37200 1.000 20.18290 81 GLU D C 1
ATOM 7328 O O . GLU D 1 42 ? 10.34600 -47.66100 29.06500 1.000 21.76749 81 GLU D O 1
ATOM 7334 N N . LEU D 1 43 ? 8.65800 -47.65700 30.57600 1.000 19.82926 82 LEU D N 1
ATOM 7335 C CA . LEU D 1 43 ? 9.42300 -48.30700 31.63300 1.000 20.18148 82 LEU D CA 1
ATOM 7336 C C . LEU D 1 43 ? 8.58800 -49.40100 32.27900 1.000 19.72984 82 LEU D C 1
ATOM 7337 O O . LEU D 1 43 ? 7.35600 -49.34400 32.27300 1.000 20.28137 82 LEU D O 1
ATOM 7342 N N . ASN D 1 44 ? 9.27100 -50.39400 32.84800 1.000 20.24012 83 ASN D N 1
ATOM 7343 C CA . ASN D 1 44 ? 8.63000 -51.39900 33.68600 1.000 20.74533 83 ASN D CA 1
ATOM 7344 C C . ASN D 1 44 ? 8.87100 -51.04600 35.14800 1.000 20.97195 83 ASN D C 1
ATOM 7345 O O . ASN D 1 44 ? 9.95700 -50.58400 35.50500 1.000 22.20270 83 ASN D O 1
ATOM 7350 N N . GLU D 1 45 ? 7.85600 -51.26400 35.98900 1.000 21.13565 84 GLU D N 1
ATOM 7351 C CA . GLU D 1 45 ? 7.95900 -50.95700 37.41600 1.000 20.96191 84 GLU D CA 1
ATOM 7352 C C . GLU D 1 45 ? 9.24100 -51.51800 38.01200 1.000 21.99878 84 GLU D C 1
ATOM 7353 O O . GLU D 1 45 ? 9.50700 -52.71900 37.92400 1.000 22.89311 84 GLU D O 1
ATOM 7359 N N . GLY D 1 46 ? 10.02700 -50.64200 38.63100 1.000 21.95955 85 GLY D N 1
ATOM 7360 C CA . GLY D 1 46 ? 11.33600 -50.98100 39.15000 1.000 22.15300 85 GLY D CA 1
ATOM 7361 C C . GLY D 1 46 ? 12.48300 -50.39100 38.35700 1.000 22.61229 85 GLY D C 1
ATOM 7362 O O . GLY D 1 46 ? 13.57800 -50.22000 38.91000 1.000 23.23384 85 GLY D O 1
ATOM 7363 N N . ASP D 1 47 ? 12.26100 -50.06500 37.08400 1.000 22.32596 86 ASP D N 1
ATOM 7364 C CA . ASP D 1 47 ? 13.30600 -49.47500 36.26100 1.000 21.91513 86 ASP D CA 1
ATOM 7365 C C . ASP D 1 47 ? 13.67100 -48.08200 36.76400 1.000 21.58409 86 ASP D C 1
ATOM 7366 O O . ASP D 1 47 ? 12.82600 -47.32700 37.26100 1.000 21.56723 86 ASP D O 1
ATOM 7371 N N . THR D 1 48 ? 14.94500 -47.73600 36.59400 1.000 21.57596 87 THR D N 1
ATOM 7372 C CA . THR D 1 48 ? 15.43700 -46.37600 36.76500 1.000 21.70280 87 THR D CA 1
ATOM 7373 C C . THR D 1 48 ? 15.82300 -45.84300 35.39300 1.000 21.78071 87 THR D C 1
ATOM 7374 O O . THR D 1 48 ? 16.37300 -46.58000 34.57300 1.000 23.85186 87 THR D O 1
ATOM 7378 N N . LEU D 1 49 ? 15.52600 -44.57100 35.13100 1.000 21.03002 88 LEU D N 1
ATOM 7379 C CA . LEU D 1 49 ? 15.92100 -43.93400 33.88000 1.000 20.41020 88 LEU D CA 1
ATOM 7380 C C . LEU D 1 49 ? 16.75600 -42.69900 34.18700 1.000 20.14370 88 LEU D C 1
ATOM 7381 O O . LEU D 1 49 ? 16.30800 -41.80500 34.91300 1.000 21.26052 88 LEU D O 1
ATOM 7386 N N . HIS D 1 50 ? 17.96900 -42.65800 33.64400 1.000 20.84899 89 HIS D N 1
ATOM 7387 C CA . HIS D 1 50 ? 18.80400 -41.46400 33.68300 1.000 21.57599 89 HIS D CA 1
ATOM 7388 C C . HIS D 1 50 ? 18.63000 -40.75100 32.34900 1.000 21.42359 89 HIS D C 1
ATOM 7389 O O . HIS D 1 50 ? 19.02500 -41.27800 31.30200 1.000 22.99282 89 HIS D O 1
ATOM 7396 N N . VAL D 1 51 ? 18.02500 -39.56500 32.38300 1.000 20.51018 90 VAL D N 1
ATOM 7397 C CA . VAL D 1 51 ? 17.82500 -38.74900 31.19100 1.000 21.21611 90 VAL D CA 1
ATOM 7398 C C . VAL D 1 51 ? 18.98000 -37.75900 31.10100 1.000 21.57123 90 VAL D C 1
ATOM 7399 O O . VAL D 1 51 ? 19.04300 -36.79000 31.86500 1.000 20.90841 90 VAL D O 1
ATOM 7403 N N . GLU D 1 52 ? 19.89100 -37.99600 30.15800 1.000 22.60211 91 GLU D N 1
ATOM 7404 C CA . GLU D 1 52 ? 21.01900 -37.09800 29.91800 1.000 23.72265 91 GLU D CA 1
ATOM 7405 C C . GLU D 1 52 ? 20.51500 -35.97900 29.02000 1.000 22.38836 91 GLU D C 1
ATOM 7406 O O . GLU D 1 52 ? 20.41400 -36.13600 27.80100 1.000 22.87862 91 GLU D O 1
ATOM 7412 N N . PHE D 1 53 ? 20.19100 -34.84900 29.63900 1.000 20.68804 92 PHE D N 1
ATOM 7413 C CA . PHE D 1 53 ? 19.40800 -33.78300 29.02800 1.000 20.86961 92 PHE D CA 1
ATOM 7414 C C . PHE D 1 53 ? 20.32600 -32.66200 28.55100 1.000 21.68021 92 PHE D C 1
ATOM 7415 O O . PHE D 1 53 ? 21.30900 -32.33000 29.21600 1.000 22.63704 92 PHE D O 1
ATOM 7423 N N . GLU D 1 54 ? 20.00000 -32.07300 27.39900 1.000 21.66029 93 GLU D N 1
ATOM 7424 C CA . GLU D 1 54 ? 20.73000 -30.91300 26.89500 1.000 22.28225 93 GLU D CA 1
ATOM 7425 C C . GLU D 1 54 ? 19.74500 -29.87400 26.37500 1.000 21.73861 93 GLU D C 1
ATOM 7426 O O . GLU D 1 54 ? 18.84400 -30.20100 25.59400 1.000 21.95815 93 GLU D O 1
ATOM 7432 N N . ASN D 1 55 ? 19.91900 -28.62400 26.80200 1.000 21.08938 94 ASN D N 1
ATOM 7433 C CA . ASN D 1 55 ? 19.10000 -27.51500 26.32100 1.000 21.84821 94 ASN D CA 1
ATOM 7434 C C . ASN D 1 55 ? 19.83400 -26.84200 25.16600 1.000 22.70075 94 ASN D C 1
ATOM 7435 O O . ASN D 1 55 ? 20.84400 -26.16700 25.37900 1.000 24.09113 94 ASN D O 1
ATOM 7440 N N . THR D 1 56 ? 19.32700 -27.00600 23.94600 1.000 22.04410 95 THR D N 1
ATOM 7441 C CA . THR D 1 56 ? 19.95400 -26.36400 22.79300 1.000 22.96490 95 THR D CA 1
ATOM 7442 C C . THR D 1 56 ? 19.37900 -24.98600 22.49600 1.000 23.63270 95 THR D C 1
ATOM 7443 O O . THR D 1 56 ? 19.80900 -24.34800 21.52800 1.000 24.73905 95 THR D O 1
ATOM 7447 N N . MET D 1 57 ? 18.43200 -24.50800 23.30000 1.000 22.47465 96 MET D N 1
ATOM 7448 C CA . MET D 1 57 ? 17.75800 -23.24500 23.03500 1.000 22.53536 96 MET D CA 1
ATOM 7449 C C . MET D 1 57 ? 18.48500 -22.08500 23.71300 1.000 24.34597 96 MET D C 1
ATOM 7450 O O . MET D 1 57 ? 19.43800 -22.26700 24.47800 1.000 25.00224 96 MET D O 1
ATOM 7455 N N . ASP D 1 58 ? 18.01400 -20.87200 23.42000 1.000 25.43077 97 ASP D N 1
ATOM 7456 C CA . ASP D 1 58 ? 18.57900 -19.64500 23.96600 1.000 26.58376 97 ASP D CA 1
ATOM 7457 C C . ASP D 1 58 ? 17.86000 -19.15500 25.22400 1.000 26.45309 97 ASP D C 1
ATOM 7458 O O . ASP D 1 58 ? 18.17300 -18.06800 25.72000 1.000 27.03047 97 ASP D O 1
ATOM 7463 N N . VAL D 1 59 ? 16.91200 -19.92700 25.74400 1.000 25.13093 98 VAL D N 1
ATOM 7464 C CA . VAL D 1 59 ? 16.22100 -19.60300 26.99200 1.000 24.71433 98 VAL D CA 1
ATOM 7465 C C . VAL D 1 59 ? 16.26500 -20.83600 27.88600 1.000 22.57950 98 VAL D C 1
ATOM 7466 O O . VAL D 1 59 ? 16.38200 -21.97100 27.39400 1.000 22.00221 98 VAL D O 1
ATOM 7470 N N . PRO D 1 60 ? 16.17400 -20.65200 29.20500 1.000 21.99949 99 PRO D N 1
ATOM 7471 C CA . PRO D 1 60 ? 16.15200 -21.81400 30.10700 1.000 22.04855 99 PRO D CA 1
ATOM 7472 C C . PRO D 1 60 ? 14.93400 -22.69400 29.86300 1.000 20.42064 99 PRO D C 1
ATOM 7473 O O . PRO D 1 60 ? 13.88800 -22.23900 29.39400 1.000 21.87108 99 PRO D O 1
ATOM 7477 N N . VAL D 1 61 ? 15.07700 -23.97400 30.21200 1.000 18.61889 100 VAL D N 1
ATOM 7478 C CA . VAL D 1 61 ? 14.03000 -24.97500 30.02800 1.000 17.37596 100 VAL D CA 1
ATOM 7479 C C . VAL D 1 61 ? 14.17600 -25.99000 31.15400 1.000 16.79185 100 VAL D C 1
ATOM 7480 O O . VAL D 1 61 ? 15.21400 -26.06600 31.81300 1.000 18.43691 100 VAL D O 1
ATOM 7484 N N . SER D 1 62 ? 13.13700 -26.79600 31.36900 1.000 16.21033 101 SER D N 1
ATOM 7485 C CA . SER D 1 62 ? 13.24000 -27.85500 32.36300 1.000 16.06773 101 SER D CA 1
ATOM 7486 C C . SER D 1 62 ? 12.49000 -29.09800 31.90200 1.000 16.77896 101 SER D C 1
ATOM 7487 O O . SER D 1 62 ? 11.81500 -29.11300 30.86200 1.000 16.67769 101 SER D O 1
ATOM 7490 N N . LEU D 1 63 ? 12.61400 -30.14800 32.71000 1.000 16.74399 102 LEU D N 1
ATOM 7491 C CA . LEU D 1 63 ? 11.91100 -31.41100 32.50200 1.000 17.20674 102 LEU D CA 1
ATOM 7492 C C . LEU D 1 63 ? 11.29000 -31.80600 33.83700 1.000 16.96408 102 LEU D C 1
ATOM 7493 O O . LEU D 1 63 ? 12.01000 -32.08800 34.80100 1.000 17.79351 102 LEU D O 1
ATOM 7498 N N . HIS D 1 64 ? 9.96100 -31.81700 33.90100 1.000 15.62208 103 HIS D N 1
ATOM 7499 C CA . HIS D 1 64 ? 9.22700 -32.21400 35.09700 1.000 15.35215 103 HIS D CA 1
ATOM 7500 C C . HIS D 1 64 ? 8.32300 -33.38400 34.73500 1.000 15.02957 103 HIS D C 1
ATOM 7501 O O . HIS D 1 64 ? 7.63600 -33.34100 33.71100 1.000 16.30377 103 HIS D O 1
ATOM 7508 N N . VAL D 1 65 ? 8.30800 -34.42100 35.57400 1.000 15.24416 104 VAL D N 1
ATOM 7509 C CA . VAL D 1 65 ? 7.52600 -35.61800 35.28100 1.000 15.39197 104 VAL D CA 1
ATOM 7510 C C . VAL D 1 65 ? 6.43900 -35.81700 36.33800 1.000 14.81203 104 VAL D C 1
ATOM 7511 O O . VAL D 1 65 ? 6.61400 -35.49100 37.51900 1.000 16.16184 104 VAL D O 1
ATOM 7515 N N . HIS D 1 66 ? 5.29800 -36.34000 35.89100 1.000 14.99589 105 HIS D N 1
ATOM 7516 C CA . HIS D 1 66 ? 4.20100 -36.74100 36.76300 1.000 14.37196 105 HIS D CA 1
ATOM 7517 C C . HIS D 1 66 ? 4.32300 -38.22300 37.11700 1.000 14.24648 105 HIS D C 1
ATOM 7518 O O . HIS D 1 66 ? 4.82700 -39.03100 36.33000 1.000 15.94804 105 HIS D O 1
ATOM 7525 N N . GLY D 1 67 ? 3.87000 -38.57000 38.32700 1.000 15.52089 106 GLY D N 1
ATOM 7526 C CA . GLY D 1 67 ? 3.68400 -39.95800 38.72100 1.000 15.72263 106 GLY D CA 1
ATOM 7527 C C . GLY D 1 67 ? 4.89900 -40.74700 39.17300 1.000 16.31464 106 GLY D C 1
ATOM 7528 O O . GLY D 1 67 ? 4.80400 -41.56700 40.09100 1.000 19.32089 106 GLY D O 1
ATOM 7529 N N . LEU D 1 68 ? 6.03400 -40.54800 38.51400 1.000 17.42362 107 LEU D N 1
ATOM 7530 C CA . LEU D 1 68 ? 7.22400 -41.33800 38.79200 1.000 17.70604 107 LEU D CA 1
ATOM 7531 C C . LEU D 1 68 ? 7.93900 -40.81500 40.03400 1.000 18.69462 107 LEU D C 1
ATOM 7532 O O . LEU D 1 68 ? 7.67900 -39.70900 40.51100 1.000 21.35676 107 LEU D O 1
ATOM 7537 N N . ASP D 1 69 ? 8.84000 -41.63500 40.57100 1.000 17.65710 108 ASP D N 1
ATOM 7538 C CA . ASP D 1 69 ? 9.63300 -41.22300 41.72100 1.000 18.67071 108 ASP D CA 1
ATOM 7539 C C . ASP D 1 69 ? 10.81400 -40.39200 41.23800 1.000 19.82691 108 ASP D C 1
ATOM 7540 O O . ASP D 1 69 ? 11.48200 -40.74900 40.26200 1.000 23.30965 108 ASP D O 1
ATOM 7545 N N . TYR D 1 70 ? 11.05900 -39.26900 41.90400 1.000 19.36151 109 TYR D N 1
ATOM 7546 C CA . TYR D 1 70 ? 12.22600 -38.44900 41.61300 1.000 19.17558 109 TYR D CA 1
ATOM 7547 C C . TYR D 1 70 ? 12.56000 -37.65700 42.86800 1.000 19.97155 109 TYR D C 1
ATOM 7548 O O . TYR D 1 70 ? 11.67000 -37.30000 43.64500 1.000 20.17570 109 TYR D O 1
ATOM 7557 N N A GLU D 1 71 ? 13.84800 -37.39200 43.06400 0.550 21.13205 110 GLU D N 1
ATOM 7558 N N B GLU D 1 71 ? 13.84700 -37.39900 43.06800 0.450 20.80429 110 GLU D N 1
ATOM 7559 C CA A GLU D 1 71 ? 14.26100 -36.55000 44.17400 0.550 22.39386 110 GLU D CA 1
ATOM 7560 C CA B GLU D 1 71 ? 14.24100 -36.54800 44.17700 0.450 21.67474 110 GLU D CA 1
ATOM 7561 C C A GLU D 1 71 ? 14.12700 -35.07900 43.79200 0.550 21.56121 110 GLU D C 1
ATOM 7562 C C B GLU D 1 71 ? 14.03400 -35.08400 43.80800 0.450 21.80718 110 GLU D C 1
ATOM 7563 O O A GLU D 1 71 ? 13.98000 -34.72500 42.62200 0.550 20.29380 110 GLU D O 1
ATOM 7564 O O B GLU D 1 71 ? 13.74300 -34.73700 42.66100 0.450 21.91525 110 GLU D O 1
ATOM 7575 N N . ILE D 1 72 ? 14.19400 -34.21300 44.80500 1.000 21.56325 111 ILE D N 1
ATOM 7576 C CA . ILE D 1 72 ? 13.93600 -32.79500 44.58700 1.000 23.15646 111 ILE D CA 1
ATOM 7577 C C . ILE D 1 72 ? 14.87100 -32.20600 43.52600 1.000 22.89937 111 ILE D C 1
ATOM 7578 O O . ILE D 1 72 ? 14.47700 -31.30300 42.77200 1.000 22.67555 111 ILE D O 1
ATOM 7583 N N . SER D 1 73 ? 16.08600 -32.75400 43.39200 1.000 23.04173 112 SER D N 1
ATOM 7584 C CA . SER D 1 73 ? 17.02600 -32.28600 42.37400 1.000 23.62723 112 SER D CA 1
ATOM 7585 C C . SER D 1 73 ? 16.59400 -32.61000 40.94600 1.000 23.05002 112 SER D C 1
ATOM 7586 O O . SER D 1 73 ? 17.19600 -32.07900 40.00400 1.000 23.92451 112 SER D O 1
ATOM 7589 N N . SER D 1 74 ? 15.59100 -33.47000 40.75800 1.000 20.62568 113 SER D N 1
ATOM 7590 C CA . SER D 1 74 ? 15.01100 -33.73000 39.44200 1.000 19.75929 113 SER D CA 1
ATOM 7591 C C . SER D 1 74 ? 13.56900 -33.23500 39.33600 1.000 19.25625 113 SER D C 1
ATOM 7592 O O . SER D 1 74 ? 12.80800 -33.70800 38.48000 1.000 19.34173 113 SER D O 1
ATOM 7595 N N . ASP D 1 75 ? 13.18600 -32.28500 40.19400 1.000 19.46694 114 ASP D N 1
ATOM 7596 C CA . ASP D 1 75 ? 11.85800 -31.68100 40.11800 1.000 19.45534 114 ASP D CA 1
ATOM 7597 C C . ASP D 1 75 ? 11.67500 -30.92500 38.80400 1.000 18.80773 114 ASP D C 1
ATOM 7598 O O . ASP D 1 75 ? 10.57900 -30.91100 38.23100 1.000 19.80583 114 ASP D O 1
ATOM 7603 N N . GLY D 1 76 ? 12.74000 -30.30300 38.30600 1.000 19.68893 115 GLY D N 1
ATOM 7604 C CA . GLY D 1 76 ? 12.65300 -29.53300 37.07700 1.000 20.23143 115 GLY D CA 1
ATOM 7605 C C . GLY D 1 76 ? 11.94700 -28.20500 37.24500 1.000 19.64667 115 GLY D C 1
ATOM 7606 O O . GLY D 1 76 ? 11.15600 -27.81500 36.37900 1.000 20.47898 115 GLY D O 1
ATOM 7607 N N . THR D 1 77 ? 12.20200 -27.50300 38.34600 1.000 20.88655 116 THR D N 1
ATOM 7608 C CA . THR D 1 77 ? 11.58900 -26.20900 38.60300 1.000 20.77741 116 THR D CA 1
ATOM 7609 C C . THR D 1 77 ? 12.66300 -25.21100 39.00900 1.000 22.08406 116 THR D C 1
ATOM 7610 O O . THR D 1 77 ? 13.72300 -25.58500 39.51500 1.000 21.39219 116 THR D O 1
ATOM 7614 N N A LYS D 1 78 ? 12.36500 -23.92500 38.78900 0.690 23.14432 117 LYS D N 1
ATOM 7615 N N B LYS D 1 78 ? 12.37200 -23.92900 38.77900 0.310 24.27732 117 LYS D N 1
ATOM 7616 C CA A LYS D 1 78 ? 13.21900 -22.85700 39.30500 0.690 26.11912 117 LYS D CA 1
ATOM 7617 C CA B LYS D 1 78 ? 13.30500 -22.88400 39.17900 0.310 27.23366 117 LYS D CA 1
ATOM 7618 C C A LYS D 1 78 ? 13.30600 -22.91300 40.82400 0.690 27.31016 117 LYS D C 1
ATOM 7619 C C B LYS D 1 78 ? 13.40100 -22.77400 40.69400 0.310 29.65347 117 LYS D C 1
ATOM 7620 O O A LYS D 1 78 ? 14.37800 -22.69200 41.40500 0.690 28.12898 117 LYS D O 1
ATOM 7621 O O B LYS D 1 78 ? 14.43300 -22.33800 41.21900 0.310 30.43714 117 LYS D O 1
ATOM 7632 N N A GLN D 1 79 ? 12.17700 -23.19800 41.48200 0.690 29.29617 118 GLN D N 1
ATOM 7633 N N B GLN D 1 79 ? 12.34900 -23.17900 41.41200 0.310 31.66085 118 GLN D N 1
ATOM 7634 C CA A GLN D 1 79 ? 12.12300 -23.25700 42.94100 0.690 31.95821 118 GLN D CA 1
ATOM 7635 C CA B GLN D 1 79 ? 12.36900 -23.08800 42.86800 0.310 33.93787 118 GLN D CA 1
ATOM 7636 C C A GLN D 1 79 ? 13.19900 -24.17700 43.50000 0.690 34.14201 118 GLN D C 1
ATOM 7637 C C B GLN D 1 79 ? 13.27200 -24.14900 43.48800 0.310 34.91543 118 GLN D C 1
ATOM 7638 O O A GLN D 1 79 ? 13.80000 -23.88900 44.54100 0.690 35.24456 118 GLN D O 1
ATOM 7639 O O B GLN D 1 79 ? 13.80400 -23.94000 44.58400 0.310 35.51064 118 GLN D O 1
ATOM 7650 N N . ASN D 1 80 ? 13.46200 -25.28700 42.81200 1.000 35.14153 119 ASN D N 1
ATOM 7651 C CA . ASN D 1 80 ? 14.39900 -26.30900 43.26300 1.000 37.56662 119 ASN D CA 1
ATOM 7652 C C . ASN D 1 80 ? 15.66800 -26.36400 42.41600 1.000 35.88672 119 ASN D C 1
ATOM 7653 O O . ASN D 1 80 ? 16.34800 -27.39500 42.39300 1.000 35.41938 119 ASN D O 1
ATOM 7658 N N . LYS D 1 81 ? 16.00200 -25.23800 41.78700 1.000 33.82460 120 LYS D N 1
ATOM 7659 C CA . LYS D 1 81 ? 17.24600 -25.05600 40.98900 1.000 33.17993 120 LYS D CA 1
ATOM 7660 C C . LYS D 1 81 ? 17.53100 -26.25600 40.08000 1.000 29.12137 120 LYS D C 1
ATOM 7661 O O . LYS D 1 81 ? 18.66800 -26.63400 39.95000 1.000 29.59213 120 LYS D O 1
ATOM 7667 N N . SER D 1 82 ? 16.51800 -26.80400 39.43400 1.000 25.62475 121 SER D N 1
ATOM 7668 C CA . SER D 1 82 ? 16.68200 -27.97900 38.59100 1.000 25.13839 121 SER D CA 1
ATOM 7669 C C . SER D 1 82 ? 16.23200 -27.70800 37.16200 1.000 23.64845 121 SER D C 1
ATOM 7670 O O . SER D 1 82 ? 15.86900 -28.63900 36.43800 1.000 25.09873 121 SER D O 1
ATOM 7673 N N . HIS D 1 83 ? 16.23500 -26.44200 36.74800 1.000 22.33546 122 HIS D N 1
ATOM 7674 C CA . HIS D 1 83 ? 16.10500 -26.07200 35.34900 1.000 22.10474 122 HIS D CA 1
ATOM 7675 C C . HIS D 1 83 ? 17.48100 -26.13300 34.68700 1.000 22.25030 122 HIS D C 1
ATOM 7676 O O . HIS D 1 83 ? 18.50700 -26.32000 35.34900 1.000 24.00089 122 HIS D O 1
ATOM 7683 N N . VAL D 1 84 ? 17.49300 -25.97900 33.36500 1.000 21.66469 123 VAL D N 1
ATOM 7684 C CA . VAL D 1 84 ? 18.70600 -26.09600 32.56100 1.000 22.04175 123 VAL D CA 1
ATOM 7685 C C . VAL D 1 84 ? 18.91500 -24.79600 31.79200 1.000 23.26913 123 VAL D C 1
ATOM 7686 O O . VAL D 1 84 ? 18.05000 -24.38000 31.00900 1.000 23.18428 123 VAL D O 1
ATOM 7690 N N A GLU D 1 85 ? 20.06100 -24.16000 32.01400 0.552 23.84492 124 GLU D N 1
ATOM 7691 N N B GLU D 1 85 ? 20.06600 -24.16400 32.00900 0.448 23.60931 124 GLU D N 1
ATOM 7692 C CA A GLU D 1 85 ? 20.36900 -22.89900 31.36200 0.552 25.28149 124 GLU D CA 1
ATOM 7693 C CA B GLU D 1 85 ? 20.37500 -22.90000 31.36500 0.448 24.61778 124 GLU D CA 1
ATOM 7694 C C A GLU D 1 85 ? 20.59900 -23.10700 29.86600 0.552 24.92107 124 GLU D C 1
ATOM 7695 C C B GLU D 1 85 ? 20.59400 -23.10700 29.86500 0.448 24.63556 124 GLU D C 1
ATOM 7696 O O A GLU D 1 85 ? 20.82600 -24.23200 29.41400 0.552 24.34469 124 GLU D O 1
ATOM 7697 O O B GLU D 1 85 ? 20.80700 -24.23500 29.41100 0.448 24.08319 124 GLU D O 1
ATOM 7708 N N . PRO D 1 86 ? 20.51800 -22.03600 29.07300 1.000 25.22786 125 PRO D N 1
ATOM 7709 C CA . PRO D 1 86 ? 20.78700 -22.16100 27.63300 1.000 25.35893 125 PRO D CA 1
ATOM 7710 C C . PRO D 1 86 ? 22.13500 -22.80700 27.35400 1.000 25.20964 125 PRO D C 1
ATOM 7711 O O . PRO D 1 86 ? 23.16500 -22.41000 27.90700 1.000 25.40915 125 PRO D O 1
ATOM 7715 N N . GLY D 1 87 ? 22.12100 -23.82000 26.48900 1.000 25.69500 126 GLY D N 1
ATOM 7716 C CA . GLY D 1 87 ? 23.31700 -24.56100 26.16300 1.000 26.72116 126 GLY D CA 1
ATOM 7717 C C . GLY D 1 87 ? 23.74400 -25.57000 27.20400 1.000 26.83489 126 GLY D C 1
ATOM 7718 O O . GLY D 1 87 ? 24.72200 -26.29300 26.97500 1.000 28.49453 126 GLY D O 1
ATOM 7719 N N . GLY D 1 88 ? 23.03800 -25.65500 28.33600 1.000 26.28853 127 GLY D N 1
ATOM 7720 C CA . GLY D 1 88 ? 23.48800 -26.46500 29.44800 1.000 25.88774 127 GLY D CA 1
ATOM 7721 C C . GLY D 1 88 ? 23.09100 -27.93100 29.34600 1.000 24.83802 127 GLY D C 1
ATOM 7722 O O . GLY D 1 88 ? 22.30800 -28.34700 28.49100 1.000 24.98927 127 GLY D O 1
ATOM 7723 N N . THR D 1 89 ? 23.65700 -28.72300 30.25400 1.000 25.47030 128 THR D N 1
ATOM 7724 C CA . THR D 1 89 ? 23.35300 -30.13900 30.37100 1.000 25.91271 128 THR D CA 1
ATOM 7725 C C . THR D 1 89 ? 23.02700 -30.46800 31.82100 1.000 25.26804 128 THR D C 1
ATOM 7726 O O . THR D 1 89 ? 23.48400 -29.79100 32.74600 1.000 27.11018 128 THR D O 1
ATOM 7730 N N . ARG D 1 90 ? 22.23200 -31.51800 32.00500 1.000 23.99269 129 ARG D N 1
ATOM 7731 C CA . ARG D 1 90 ? 21.87000 -32.00100 33.32900 1.000 23.03457 129 ARG D CA 1
ATOM 7732 C C . ARG D 1 90 ? 21.37500 -33.42700 33.16400 1.000 22.62480 129 ARG D C 1
ATOM 7733 O O . ARG D 1 90 ? 20.75800 -33.76600 32.15100 1.000 23.22259 129 ARG D O 1
ATOM 7741 N N . THR D 1 91 ? 21.64000 -34.26200 34.15900 1.000 22.50477 130 THR D N 1
ATOM 7742 C CA . THR D 1 91 ? 21.05100 -35.59500 34.20200 1.000 22.62216 130 THR D CA 1
ATOM 7743 C C . THR D 1 91 ? 19.85600 -35.56600 35.14800 1.000 22.19031 130 THR D C 1
ATOM 7744 O O . THR D 1 91 ? 20.01200 -35.35100 36.35500 1.000 23.88387 130 THR D O 1
ATOM 7748 N N . TYR D 1 92 ? 18.66600 -35.75600 34.59300 1.000 20.45430 131 TYR D N 1
ATOM 7749 C CA . TYR D 1 92 ? 17.46900 -35.97000 35.38800 1.000 20.33471 131 TYR D CA 1
ATOM 7750 C C . TYR D 1 92 ? 17.30700 -37.46700 35.60800 1.000 20.84032 131 TYR D C 1
ATOM 7751 O O . TYR D 1 92 ? 17.49900 -38.26400 34.68800 1.000 22.96083 131 TYR D O 1
ATOM 7760 N N . THR D 1 93 ? 16.94900 -37.85000 36.82700 1.000 19.56988 132 THR D N 1
ATOM 7761 C CA . THR D 1 93 ? 16.79000 -39.25700 37.16600 1.000 19.81340 132 THR D CA 1
ATOM 7762 C C . THR D 1 93 ? 15.36800 -39.53200 37.62100 1.000 19.74881 132 THR D C 1
ATOM 7763 O O . THR D 1 93 ? 14.86600 -38.88400 38.54500 1.000 20.60291 132 THR D O 1
ATOM 7767 N N . TRP D 1 94 ? 14.72800 -40.49300 36.96900 1.000 18.99489 133 TRP D N 1
ATOM 7768 C CA . TRP D 1 94 ? 13.40500 -40.96300 37.34500 1.000 18.49695 133 TRP D CA 1
ATOM 7769 C C . TRP D 1 94 ? 13.51900 -42.39900 37.83200 1.000 19.76778 133 TRP D C 1
ATOM 7770 O O . TRP D 1 94 ? 14.22800 -43.21200 37.23300 1.000 21.76387 133 TRP D O 1
ATOM 7781 N N A ARG D 1 95 ? 12.82200 -42.70600 38.91800 0.612 19.03206 134 ARG D N 1
ATOM 7782 N N B ARG D 1 95 ? 12.82600 -42.70500 38.92300 0.388 19.62012 134 ARG D N 1
ATOM 7783 C CA A ARG D 1 95 ? 12.75800 -44.06000 39.44000 0.612 19.26541 134 ARG D CA 1
ATOM 7784 C CA B ARG D 1 95 ? 12.75300 -44.05700 39.45300 0.388 20.02297 134 ARG D CA 1
ATOM 7785 C C A ARG D 1 95 ? 11.30700 -44.52000 39.48500 0.612 19.17656 134 ARG D C 1
ATOM 7786 C C B ARG D 1 95 ? 11.30300 -44.52000 39.47600 0.388 19.65527 134 ARG D C 1
ATOM 7787 O O A ARG D 1 95 ? 10.37400 -43.71400 39.41800 0.612 19.08334 134 ARG D O 1
ATOM 7788 O O B ARG D 1 95 ? 10.37000 -43.71500 39.40600 0.388 19.62922 134 ARG D O 1
ATOM 7803 N N . THR D 1 96 ? 11.12200 -45.83800 39.55300 1.000 19.45242 135 THR D N 1
ATOM 7804 C CA . THR D 1 96 ? 9.79500 -46.43300 39.63600 1.000 19.59839 135 THR D CA 1
ATOM 7805 C C . THR D 1 96 ? 9.86100 -47.59700 40.61300 1.000 20.03148 135 THR D C 1
ATOM 7806 O O . THR D 1 96 ? 10.93300 -48.14900 40.87000 1.000 21.32546 135 THR D O 1
ATOM 7810 N N . HIS D 1 97 ? 8.70100 -47.98100 41.14700 1.000 20.05670 136 HIS D N 1
ATOM 7811 C CA . HIS D 1 97 ? 8.64400 -49.05400 42.12800 1.000 20.39925 136 HIS D CA 1
ATOM 7812 C C . HIS D 1 97 ? 7.43600 -49.94800 41.86900 1.000 20.05836 136 HIS D C 1
ATOM 7813 O O . HIS D 1 97 ? 6.43200 -49.51800 41.29200 1.000 19.89428 136 HIS D O 1
ATOM 7820 N N . GLU D 1 98 ? 7.54700 -51.20000 42.31600 1.000 21.52733 137 GLU D N 1
ATOM 7821 C CA . GLU D 1 98 ? 6.44500 -52.14400 42.29300 1.000 22.79705 137 GLU D CA 1
ATOM 7822 C C . GLU D 1 98 ? 5.52100 -51.89700 43.48200 1.000 22.50454 137 GLU D C 1
ATOM 7823 O O . GLU D 1 98 ? 5.92000 -51.27500 44.47200 1.000 22.58994 137 GLU D O 1
ATOM 7829 N N . PRO D 1 99 ? 4.27900 -52.37500 43.41500 1.000 22.52970 138 PRO D N 1
ATOM 7830 C CA . PRO D 1 99 ? 3.40600 -52.32000 44.59300 1.000 23.38086 138 PRO D CA 1
ATOM 7831 C C . PRO D 1 99 ? 3.87600 -53.30200 45.65000 1.000 23.28972 138 PRO D C 1
ATOM 7832 O O . PRO D 1 99 ? 4.60200 -54.25900 45.37200 1.000 24.10095 138 PRO D O 1
ATOM 7836 N N . GLY D 1 100 ? 3.44600 -53.06300 46.88100 1.000 23.93586 139 GLY D N 1
ATOM 7837 C CA . GLY D 1 100 ? 3.80100 -53.98100 47.94800 1.000 25.39215 139 GLY D CA 1
ATOM 7838 C C . GLY D 1 100 ? 3.20100 -53.56600 49.27200 1.000 26.58127 139 GLY D C 1
ATOM 7839 O O . GLY D 1 100 ? 2.69500 -52.45200 49.43600 1.000 26.61262 139 GLY D O 1
ATOM 7840 N N . ARG D 1 101 ? 3.29600 -54.48400 50.23000 1.000 29.53204 140 ARG D N 1
ATOM 7841 C CA . ARG D 1 101 ? 2.74300 -54.27900 51.56300 1.000 32.16844 140 ARG D CA 1
ATOM 7842 C C . ARG D 1 101 ? 3.71800 -53.45700 52.40700 1.000 32.00013 140 ARG D C 1
ATOM 7843 O O . ARG D 1 101 ? 4.89500 -53.81800 52.53500 1.000 32.59009 140 ARG D O 1
ATOM 7851 N N . ARG D 1 102 ? 3.23800 -52.34400 52.96700 1.000 32.01074 141 ARG D N 1
ATOM 7852 C CA . ARG D 1 102 ? 4.04700 -51.54000 53.87200 1.000 32.80000 141 ARG D CA 1
ATOM 7853 C C . ARG D 1 102 ? 4.10000 -52.19400 55.24800 1.000 35.52532 141 ARG D C 1
ATOM 7854 O O . ARG D 1 102 ? 3.28700 -53.06100 55.58700 1.000 36.72633 141 ARG D O 1
ATOM 7862 N N . ALA D 1 103 ? 5.07300 -51.76000 56.05300 1.000 36.49198 142 ALA D N 1
ATOM 7863 C CA . ALA D 1 103 ? 5.17400 -52.26900 57.41700 1.000 37.28458 142 ALA D CA 1
ATOM 7864 C C . ALA D 1 103 ? 3.93200 -51.91800 58.22800 1.000 38.39288 142 ALA D C 1
ATOM 7865 O O . ALA D 1 103 ? 3.50800 -52.69300 59.09400 1.000 38.89882 142 ALA D O 1
ATOM 7867 N N . ASP D 1 104 ? 3.32200 -50.76200 57.95200 1.000 39.14426 143 ASP D N 1
ATOM 7868 C CA . ASP D 1 104 ? 2.10400 -50.37700 58.65800 1.000 39.40510 143 ASP D CA 1
ATOM 7869 C C . ASP D 1 104 ? 0.88000 -51.18100 58.23200 1.000 39.82384 143 ASP D C 1
ATOM 7870 O O . ASP D 1 104 ? -0.22100 -50.89500 58.71600 1.000 40.20335 143 ASP D O 1
ATOM 7875 N N . GLY D 1 105 ? 1.04400 -52.17300 57.35200 1.000 38.66689 144 GLY D N 1
ATOM 7876 C CA . GLY D 1 105 ? -0.04300 -53.02900 56.93300 1.000 36.87191 144 GLY D CA 1
ATOM 7877 C C . GLY D 1 105 ? -0.80700 -52.54000 55.72400 1.000 34.82397 144 GLY D C 1
ATOM 7878 O O . GLY D 1 105 ? -1.61100 -53.30100 55.16800 1.000 33.53940 144 GLY D O 1
ATOM 7879 N N . THR D 1 106 ? -0.59200 -51.29900 55.30300 1.000 33.44347 145 THR D N 1
ATOM 7880 C CA . THR D 1 106 ? -1.30000 -50.79100 54.14400 1.000 32.55986 145 THR D CA 1
ATOM 7881 C C . THR D 1 106 ? -0.59700 -51.21800 52.85700 1.000 30.04594 145 THR D C 1
ATOM 7882 O O . THR D 1 106 ? 0.54900 -51.67400 52.85300 1.000 30.37497 145 THR D O 1
ATOM 7886 N N . TRP D 1 107 ? -1.31100 -51.07900 51.75100 1.000 27.63562 146 TRP D N 1
ATOM 7887 C CA . TRP D 1 107 ? -0.80700 -51.46900 50.44500 1.000 25.83387 146 TRP D CA 1
ATOM 7888 C C . TRP D 1 107 ? -0.26500 -50.22400 49.75800 1.000 24.86069 146 TRP D C 1
ATOM 7889 O O . TRP D 1 107 ? -0.98900 -49.23300 49.60100 1.000 25.99689 146 TRP D O 1
ATOM 7900 N N . ARG D 1 108 ? 1.00600 -50.26800 49.36800 1.000 23.64080 147 ARG D N 1
ATOM 7901 C CA . ARG D 1 108 ? 1.62800 -49.17300 48.63600 1.000 22.74783 147 ARG D CA 1
ATOM 7902 C C . ARG D 1 108 ? 1.41700 -49.40900 47.14700 1.000 22.92487 147 ARG D C 1
ATOM 7903 O O . ARG D 1 108 ? 1.82600 -50.44900 46.61700 1.000 23.20180 147 ARG D O 1
ATOM 7911 N N . ALA D 1 109 ? 0.77500 -48.45400 46.47900 1.000 21.84088 148 ALA D N 1
ATOM 7912 C CA . ALA D 1 109 ? 0.57900 -48.56100 45.04500 1.000 22.35055 148 ALA D CA 1
ATOM 7913 C C . ALA D 1 109 ? 1.91900 -48.52300 44.32000 1.000 21.83432 148 ALA D C 1
ATOM 7914 O O . ALA D 1 109 ? 2.86100 -47.84200 44.73600 1.000 22.95937 148 ALA D O 1
ATOM 7916 N N . GLY D 1 110 ? 1.99300 -49.25700 43.21500 1.000 21.39617 149 GLY D N 1
ATOM 7917 C CA . GLY D 1 110 ? 3.13400 -49.14500 42.33100 1.000 20.53139 149 GLY D CA 1
ATOM 7918 C C . GLY D 1 110 ? 3.07000 -47.89800 41.45100 1.000 19.70872 149 GLY D C 1
ATOM 7919 O O . GLY D 1 110 ? 2.09300 -47.14300 41.44600 1.000 20.42036 149 GLY D O 1
ATOM 7920 N N . SER D 1 111 ? 4.14900 -47.68500 40.69000 1.000 18.33448 150 SER D N 1
ATOM 7921 C CA . SER D 1 111 ? 4.25100 -46.54000 39.78900 1.000 18.07919 150 SER D CA 1
ATOM 7922 C C . SER D 1 111 ? 3.45000 -46.69400 38.50100 1.000 17.52671 150 SER D C 1
ATOM 7923 O O . SER D 1 111 ? 3.32900 -45.70700 37.76800 1.000 18.22963 150 SER D O 1
ATOM 7926 N N . ALA D 1 112 ? 2.92100 -47.88400 38.19700 1.000 16.88603 151 ALA D N 1
ATOM 7927 C CA . ALA D 1 112 ? 2.33900 -48.13200 36.87600 1.000 15.93183 151 ALA D CA 1
ATOM 7928 C C . ALA D 1 112 ? 1.21900 -47.15200 36.54900 1.000 16.34520 151 ALA D C 1
ATOM 7929 O O . ALA D 1 112 ? 0.36500 -46.84600 37.38600 1.000 17.27264 151 ALA D O 1
ATOM 7931 N N . GLY D 1 113 ? 1.21500 -46.67800 35.31400 1.000 16.15737 152 GLY D N 1
ATOM 7932 C CA . GLY D 1 113 ? 0.15100 -45.81400 34.84900 1.000 16.25785 152 GLY D CA 1
ATOM 7933 C C . GLY D 1 113 ? 0.54400 -45.09000 33.58000 1.000 14.66025 152 GLY D C 1
ATOM 7934 O O . GLY D 1 113 ? 1.62700 -45.29300 33.01600 1.000 15.54345 152 GLY D O 1
ATOM 7935 N N . TYR D 1 114 ? -0.38200 -44.24400 33.13500 1.000 14.39632 153 TYR D N 1
ATOM 7936 C CA . TYR D 1 114 ? -0.19800 -43.37600 31.97600 1.000 14.28285 153 TYR D CA 1
ATOM 7937 C C . TYR D 1 114 ? 0.13600 -41.98300 32.49000 1.000 14.25524 153 TYR D C 1
ATOM 7938 O O . TYR D 1 114 ? -0.71500 -41.31100 33.08200 1.000 15.98560 153 TYR D O 1
ATOM 7947 N N . TRP D 1 115 ? 1.38100 -41.57600 32.29500 1.000 13.89349 154 TRP D N 1
ATOM 7948 C CA . TRP D 1 115 ? 1.94500 -40.37000 32.87600 1.000 14.54659 154 TRP D CA 1
ATOM 7949 C C . TRP D 1 115 ? 2.48600 -39.47600 31.76100 1.000 14.69971 154 TRP D C 1
ATOM 7950 O O . TRP D 1 115 ? 2.30000 -39.74800 30.56700 1.000 15.03472 154 TRP D O 1
ATOM 7961 N N . HIS D 1 116 ? 3.17000 -38.40000 32.15100 1.000 14.49695 155 HIS D N 1
ATOM 7962 C CA . HIS D 1 116 ? 3.65100 -37.44100 31.16400 1.000 13.96090 155 HIS D CA 1
ATOM 7963 C C . HIS D 1 116 ? 4.72200 -36.56000 31.78500 1.000 13.83311 155 HIS D C 1
ATOM 7964 O O . HIS D 1 116 ? 4.84400 -36.47300 33.00700 1.000 14.46825 155 HIS D O 1
ATOM 7971 N N . TYR D 1 117 ? 5.49900 -35.91500 30.91500 1.000 13.73123 156 TYR D N 1
ATOM 7972 C CA . TYR D 1 117 ? 6.55100 -34.98600 31.30100 1.000 13.35374 156 TYR D CA 1
ATOM 7973 C C . TYR D 1 117 ? 6.36100 -33.69000 30.51900 1.000 12.73855 156 TYR D C 1
ATOM 7974 O O . TYR D 1 117 ? 5.79500 -33.69300 29.42200 1.000 13.87372 156 TYR D O 1
ATOM 7983 N N . HIS D 1 118 ? 6.83400 -32.57800 31.08100 1.000 13.31099 157 HIS D N 1
ATOM 7984 C CA . HIS D 1 118 ? 6.63900 -31.28600 30.43500 1.000 13.37674 157 HIS D CA 1
ATOM 7985 C C . HIS D 1 118 ? 7.57500 -30.25100 31.04800 1.000 13.46542 157 HIS D C 1
ATOM 7986 O O . HIS D 1 118 ? 8.17700 -30.46600 32.10400 1.000 14.73764 157 HIS D O 1
ATOM 7993 N N . ASP D 1 119 ? 7.68300 -29.11200 30.36100 1.000 13.22210 158 ASP D N 1
ATOM 7994 C CA . ASP D 1 119 ? 8.50100 -28.00300 30.83800 1.000 14.49435 158 ASP D CA 1
ATOM 7995 C C . ASP D 1 119 ? 7.81300 -27.29600 32.00300 1.000 14.40742 158 ASP D C 1
ATOM 7996 O O . ASP D 1 119 ? 6.58800 -27.28700 32.11900 1.000 15.16825 158 ASP D O 1
ATOM 8001 N N . HIS D 1 120 ? 8.62000 -26.67500 32.86900 1.000 14.37111 159 HIS D N 1
ATOM 8002 C CA . HIS D 1 120 ? 8.09600 -25.95900 34.02400 1.000 15.04245 159 HIS D CA 1
ATOM 8003 C C . HIS D 1 120 ? 8.67700 -24.55100 34.16300 1.000 14.57923 159 HIS D C 1
ATOM 8004 O O . HIS D 1 120 ? 8.43200 -23.90600 35.19000 1.000 15.86275 159 HIS D O 1
ATOM 8011 N N . VAL D 1 121 ? 9.42600 -24.04200 33.16800 1.000 14.91188 160 VAL D N 1
ATOM 8012 C CA . VAL D 1 121 ? 10.08400 -22.74300 33.33700 1.000 16.16734 160 VAL D CA 1
ATOM 8013 C C . VAL D 1 121 ? 10.01600 -21.77800 32.15000 1.000 15.55802 160 VAL D C 1
ATOM 8014 O O . VAL D 1 121 ? 10.39800 -20.61200 32.29400 1.000 16.37627 160 VAL D O 1
ATOM 8018 N N . VAL D 1 122 ? 9.58400 -22.22500 30.96900 1.000 15.25302 161 VAL D N 1
ATOM 8019 C CA . VAL D 1 122 ? 9.56000 -21.31800 29.81700 1.000 15.53275 161 VAL D CA 1
ATOM 8020 C C . VAL D 1 122 ? 8.33400 -20.41400 29.91100 1.000 14.82620 161 VAL D C 1
ATOM 8021 O O . VAL D 1 122 ? 7.20900 -20.89600 30.07700 1.000 14.17350 161 VAL D O 1
ATOM 8025 N N . GLY D 1 123 ? 8.54700 -19.10700 29.79100 1.000 15.89193 162 GLY D N 1
ATOM 8026 C CA . GLY D 1 123 ? 7.46300 -18.11700 29.85500 1.000 16.41337 162 GLY D CA 1
ATOM 8027 C C . GLY D 1 123 ? 7.06300 -17.72200 31.25800 1.000 15.69882 162 GLY D C 1
ATOM 8028 O O . GLY D 1 123 ? 7.04500 -16.53200 31.58900 1.000 16.26534 162 GLY D O 1
ATOM 8029 N N . THR D 1 124 ? 6.73900 -18.70500 32.09800 1.000 14.96613 163 THR D N 1
ATOM 8030 C CA . THR D 1 124 ? 6.45200 -18.48100 33.50800 1.000 15.05233 163 THR D CA 1
ATOM 8031 C C . THR D 1 124 ? 7.05000 -19.63300 34.30200 1.000 16.14096 163 THR D C 1
ATOM 8032 O O . THR D 1 124 ? 7.46600 -20.65400 33.74400 1.000 16.03634 163 THR D O 1
ATOM 8036 N N . GLU D 1 125 ? 7.05900 -19.47500 35.62800 1.000 16.17732 164 GLU D N 1
ATOM 8037 C CA . GLU D 1 125 ? 7.54200 -20.53100 36.51400 1.000 16.97412 164 GLU D CA 1
ATOM 8038 C C . GLU D 1 125 ? 6.58700 -21.70900 36.61500 1.000 15.58126 164 GLU D C 1
ATOM 8039 O O . GLU D 1 125 ? 6.89100 -22.67000 37.33200 1.000 15.88995 164 GLU D O 1
ATOM 8045 N N . ALA D 1 126 ? 5.45800 -21.65900 35.91400 1.000 14.43311 165 ALA D N 1
ATOM 8046 C CA . ALA D 1 126 ? 4.58300 -22.80600 35.71700 1.000 14.62497 165 ALA D CA 1
ATOM 8047 C C . ALA D 1 126 ? 4.79800 -23.47200 34.36400 1.000 14.60845 165 ALA D C 1
ATOM 8048 O O . ALA D 1 126 ? 4.11400 -24.45300 34.05100 1.000 15.23437 165 ALA D O 1
ATOM 8050 N N . GLY D 1 127 ? 5.71700 -22.95900 33.55100 1.000 13.75430 166 GLY D N 1
ATOM 8051 C CA . GLY D 1 127 ? 5.95000 -23.52200 32.23600 1.000 13.75118 166 GLY D CA 1
ATOM 8052 C C . GLY D 1 127 ? 4.88800 -23.19800 31.20600 1.000 13.23006 166 GLY D C 1
ATOM 8053 O O . GLY D 1 127 ? 4.77300 -23.90500 30.20000 1.000 13.44623 166 GLY D O 1
ATOM 8054 N N . THR D 1 128 ? 4.10000 -22.14000 31.41300 1.000 12.86466 167 THR D N 1
ATOM 8055 C CA . THR D 1 128 ? 2.96500 -21.88800 30.52700 1.000 12.98790 167 THR D CA 1
ATOM 8056 C C . THR D 1 128 ? 3.41400 -21.72000 29.08300 1.000 12.80142 167 THR D C 1
ATOM 8057 O O . THR D 1 128 ? 2.78500 -22.25900 28.15900 1.000 13.43415 167 THR D O 1
ATOM 8061 N N . GLY D 1 129 ? 4.49100 -20.96000 28.86300 1.000 13.07955 168 GLY D N 1
ATOM 8062 C CA . GLY D 1 129 ? 4.97600 -20.76900 27.50600 1.000 14.20645 168 GLY D CA 1
ATOM 8063 C C . GLY D 1 129 ? 5.57400 -22.03200 26.91800 1.000 13.90160 168 GLY D C 1
ATOM 8064 O O . GLY D 1 129 ? 5.38700 -22.32300 25.73400 1.000 15.48125 168 GLY D O 1
ATOM 8065 N N . GLY D 1 130 ? 6.30100 -22.80000 27.73300 1.000 13.93096 169 GLY D N 1
ATOM 8066 C CA . GLY D 1 130 ? 6.92300 -24.01300 27.22300 1.000 13.68202 169 GLY D CA 1
ATOM 8067 C C . GLY D 1 130 ? 5.89800 -25.05300 26.81900 1.000 13.22508 169 GLY D C 1
ATOM 8068 O O . GLY D 1 130 ? 5.98500 -25.64700 25.73800 1.000 14.40392 169 GLY D O 1
ATOM 8069 N N . ILE D 1 131 ? 4.90000 -25.26900 27.68000 1.000 13.27621 170 ILE D N 1
ATOM 8070 C CA . ILE D 1 131 ? 3.80700 -26.18700 27.37100 1.000 13.40414 170 ILE D CA 1
ATOM 8071 C C . ILE D 1 131 ? 3.05900 -25.71900 26.12600 1.000 13.30134 170 ILE D C 1
ATOM 8072 O O . ILE D 1 131 ? 2.77100 -26.51200 25.21800 1.000 13.96203 170 ILE D O 1
ATOM 8077 N N . ARG D 1 132 ? 2.74900 -24.41600 26.05700 1.000 13.21239 171 ARG D N 1
ATOM 8078 C CA . ARG D 1 132 ? 2.04800 -23.88800 24.88700 1.000 13.67388 171 ARG D CA 1
ATOM 8079 C C . ARG D 1 132 ? 2.85300 -24.12600 23.61800 1.000 13.84468 171 ARG D C 1
ATOM 8080 O O . ARG D 1 132 ? 2.28600 -24.43200 22.55800 1.000 15.34771 171 ARG D O 1
ATOM 8088 N N . ASN D 1 133 ? 4.18100 -24.02000 23.71400 1.000 14.30024 172 ASN D N 1
ATOM 8089 C CA . ASN D 1 133 ? 5.05400 -24.15600 22.55400 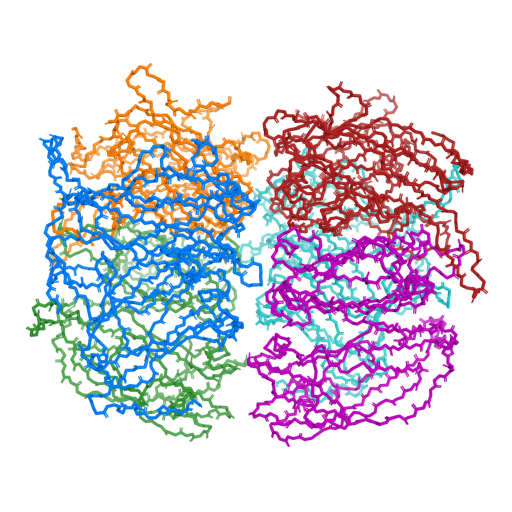1.000 13.85726 172 ASN D CA 1
ATOM 8090 C C . ASN D 1 133 ? 5.24700 -25.60100 22.10500 1.000 13.86099 172 ASN D C 1
ATOM 8091 O O . ASN D 1 133 ? 5.73000 -25.81000 20.98900 1.000 14.81510 172 ASN D O 1
ATOM 8096 N N . GLY D 1 134 ? 4.91400 -26.59200 22.93800 1.000 14.24696 173 GLY D N 1
ATOM 8097 C CA . GLY D 1 134 ? 5.03900 -27.99600 22.55800 1.000 15.01075 173 GLY D CA 1
ATOM 8098 C C . GLY D 1 134 ? 5.89100 -28.86400 23.46800 1.000 14.56880 173 GLY D C 1
ATOM 8099 O O . GLY D 1 134 ? 6.09100 -30.04700 23.14500 1.000 14.52528 173 GLY D O 1
ATOM 8100 N N . LEU D 1 135 ? 6.38700 -28.36300 24.60400 1.000 14.27322 174 LEU D N 1
ATOM 8101 C CA . LEU D 1 135 ? 7.28700 -29.13100 25.46900 1.000 13.55505 174 LEU D CA 1
ATOM 8102 C C . LEU D 1 135 ? 6.48900 -30.02800 26.41500 1.000 13.63744 174 LEU D C 1
ATOM 8103 O O . LEU D 1 135 ? 6.32500 -29.75700 27.61000 1.000 14.34261 174 LEU D O 1
ATOM 8108 N N . TYR D 1 136 ? 6.00100 -31.13500 25.85700 1.000 14.19600 175 TYR D N 1
ATOM 8109 C CA . TYR D 1 136 ? 5.26200 -32.14500 26.59900 1.000 13.90577 175 TYR D CA 1
ATOM 8110 C C . TYR D 1 136 ? 5.41700 -33.47800 25.87700 1.000 14.00109 175 TYR D C 1
ATOM 8111 O O . TYR D 1 136 ? 5.56400 -33.51400 24.65200 1.000 14.64074 175 TYR D O 1
ATOM 8120 N N . GLY D 1 137 ? 5.35300 -34.57000 26.63800 1.000 13.77313 176 GLY D N 1
ATOM 8121 C CA . GLY D 1 137 ? 5.42200 -35.89800 26.06700 1.000 14.74302 176 GLY D CA 1
ATOM 8122 C C . GLY D 1 137 ? 4.91400 -36.96700 27.01700 1.000 14.20826 176 GLY D C 1
ATOM 8123 O O . GLY D 1 137 ? 4.77100 -36.72800 28.21600 1.000 14.47417 176 GLY D O 1
ATOM 8124 N N . PRO D 1 138 ? 4.63900 -38.16500 26.49400 1.000 14.82157 177 PRO D N 1
ATOM 8125 C CA . PRO D 1 138 ? 4.06300 -39.24600 27.30500 1.000 14.91632 177 PRO D CA 1
ATOM 8126 C C . PRO D 1 138 ? 5.10800 -40.17900 27.90400 1.000 14.76469 177 PRO D C 1
ATOM 8127 O O . PRO D 1 138 ? 6.15500 -40.44700 27.31600 1.000 15.69232 177 PRO D O 1
ATOM 8131 N N A VAL D 1 139 ? 4.79600 -40.71500 29.08900 0.581 16.27892 178 VAL D N 1
ATOM 8132 N N B VAL D 1 139 ? 4.78800 -40.66300 29.10500 0.419 16.01117 178 VAL D N 1
ATOM 8133 C CA A VAL D 1 139 ? 5.62300 -41.76000 29.69500 0.581 17.26613 178 VAL D CA 1
ATOM 8134 C CA B VAL D 1 139 ? 5.51900 -41.73600 29.76600 0.419 16.70986 178 VAL D CA 1
ATOM 8135 C C A VAL D 1 139 ? 4.72500 -42.81900 30.33000 0.581 16.63040 178 VAL D C 1
ATOM 8136 C C B VAL D 1 139 ? 4.50900 -42.80800 30.13600 0.419 16.29405 178 VAL D C 1
ATOM 8137 O O A VAL D 1 139 ? 3.94000 -42.51400 31.23600 0.581 17.63262 178 VAL D O 1
ATOM 8138 O O B VAL D 1 139 ? 3.44000 -42.50000 30.67600 0.419 16.63058 178 VAL D O 1
ATOM 8145 N N . ILE D 1 140 ? 4.84000 -44.06100 29.85100 1.000 16.30120 179 ILE D N 1
ATOM 8146 C CA . ILE D 1 140 ? 4.04500 -45.19600 30.30700 1.000 17.01382 179 ILE D CA 1
ATOM 8147 C C . ILE D 1 140 ? 4.91900 -46.05200 31.21100 1.000 17.83383 179 ILE D C 1
ATOM 8148 O O . ILE D 1 140 ? 6.04500 -46.40600 30.83900 1.000 19.73059 179 ILE D O 1
ATOM 8153 N N . VAL D 1 141 ? 4.40900 -46.37800 32.39500 1.000 17.17416 180 VAL D N 1
ATOM 8154 C CA . VAL D 1 141 ? 5.04900 -47.33600 33.29700 1.000 16.89555 180 VAL D CA 1
ATOM 8155 C C . VAL D 1 141 ? 4.14600 -48.55500 33.37600 1.000 17.94719 180 VAL D C 1
ATOM 8156 O O . VAL D 1 141 ? 2.96700 -48.43500 33.72400 1.000 18.31090 180 VAL D O 1
ATOM 8160 N N . ARG D 1 142 ? 4.69700 -49.72600 33.06400 1.000 17.88348 181 ARG D N 1
ATOM 8161 C CA . ARG D 1 142 ? 3.93500 -50.96500 33.00300 1.000 18.93190 181 ARG D CA 1
ATOM 8162 C C . ARG D 1 142 ? 4.19200 -51.82000 34.23300 1.000 20.07363 181 ARG D C 1
ATOM 8163 O O . ARG D 1 142 ? 5.29300 -51.83000 34.78700 1.000 21.49659 181 ARG D O 1
ATOM 8171 N N . ARG D 1 143 ? 3.15500 -52.53700 34.65300 1.000 20.33733 182 ARG D N 1
ATOM 8172 C CA . ARG D 1 143 ? 3.27200 -53.55200 35.68900 1.000 21.12814 182 ARG D CA 1
ATOM 8173 C C . ARG D 1 143 ? 3.54500 -54.89800 35.03800 1.000 22.95739 182 ARG D C 1
ATOM 8174 O O . ARG D 1 143 ? 3.06700 -55.17900 33.93700 1.000 23.21048 182 ARG D O 1
ATOM 8182 N N . LYS D 1 144 ? 4.33900 -55.72100 35.72000 1.000 24.01148 183 LYS D N 1
ATOM 8183 C CA . LYS D 1 144 ? 4.59400 -57.07300 35.24000 1.000 25.48728 183 LYS D CA 1
ATOM 8184 C C . LYS D 1 144 ? 3.28000 -57.77300 34.92000 1.000 25.65934 183 LYS D C 1
ATOM 8185 O O . LYS D 1 144 ? 2.34300 -57.76800 35.72400 1.000 25.47218 183 LYS D O 1
ATOM 8191 N N . GLY D 1 145 ? 3.20600 -58.34900 33.72100 1.000 25.31993 184 GLY D N 1
ATOM 8192 C CA . GLY D 1 145 ? 2.00800 -59.02100 33.27200 1.000 25.31618 184 GLY D CA 1
ATOM 8193 C C . GLY D 1 145 ? 1.04200 -58.16100 32.48800 1.000 25.75557 184 GLY D C 1
ATOM 8194 O O . GLY D 1 145 ? 0.08200 -58.70400 31.92500 1.000 26.78289 184 GLY D O 1
ATOM 8195 N N . ASP D 1 146 ? 1.25200 -56.84500 32.43400 1.000 24.88251 185 ASP D N 1
ATOM 8196 C CA . ASP D 1 146 ? 0.39500 -55.98900 31.62200 1.000 24.52619 185 ASP D CA 1
ATOM 8197 C C . ASP D 1 146 ? 0.49700 -56.39600 30.15800 1.000 25.48320 185 ASP D C 1
ATOM 8198 O O . ASP D 1 146 ? 1.58800 -56.66400 29.64800 1.000 26.29535 185 ASP D O 1
ATOM 8203 N N . VAL D 1 147 ? -0.64700 -56.42600 29.47500 1.000 24.76216 186 VAL D N 1
ATOM 8204 C CA . VAL D 1 147 ? -0.66000 -56.82200 28.07100 1.000 25.47442 186 VAL D CA 1
ATOM 8205 C C . VAL D 1 147 ? -0.08900 -55.70000 27.21400 1.000 24.30054 186 VAL D C 1
ATOM 8206 O O . VAL D 1 147 ? -0.39700 -54.51600 27.41700 1.000 24.81318 186 VAL D O 1
ATOM 8210 N N . LEU D 1 148 ? 0.75600 -56.06600 26.25200 1.000 23.33333 187 LEU D N 1
ATOM 8211 C CA . LEU D 1 148 ? 1.40700 -55.07500 25.40500 1.000 22.96770 187 LEU D CA 1
ATOM 8212 C C . LEU D 1 148 ? 0.60700 -54.86100 24.12300 1.000 21.98558 187 LEU D C 1
ATOM 8213 O O . LEU D 1 148 ? 0.03800 -55.81100 23.57800 1.000 23.20735 187 LEU D O 1
ATOM 8218 N N . PRO D 1 149 ? 0.54800 -53.62800 23.63600 1.000 19.88009 188 PRO D N 1
ATOM 8219 C CA . PRO D 1 149 ? -0.27500 -53.32000 22.46700 1.000 19.73143 188 PRO D CA 1
ATOM 8220 C C . PRO D 1 149 ? 0.48100 -53.51500 21.15900 1.000 19.47844 188 PRO D C 1
ATOM 8221 O O . PRO D 1 149 ? 1.71200 -53.60100 21.11800 1.000 20.77018 188 PRO D O 1
ATOM 8225 N N . ASP D 1 150 ? -0.30000 -53.56000 20.07200 1.000 19.18036 189 ASP D N 1
ATOM 8226 C CA . ASP D 1 150 ? 0.29100 -53.57500 18.73600 1.000 19.65353 189 ASP D CA 1
ATOM 8227 C C . ASP D 1 150 ? 0.82500 -52.20300 18.33500 1.000 19.67864 189 ASP D C 1
ATOM 8228 O O . ASP D 1 150 ? 1.77100 -52.11300 17.54200 1.000 21.44446 189 ASP D O 1
ATOM 8233 N N . ALA D 1 151 ? 0.23500 -51.13200 18.86300 1.000 18.37259 190 ALA D N 1
ATOM 8234 C CA . ALA D 1 151 ? 0.66500 -49.77300 18.57400 1.000 17.63093 190 ALA D CA 1
ATOM 8235 C C . ALA D 1 151 ? 0.17200 -48.87300 19.69700 1.000 17.48446 190 ALA D C 1
ATOM 8236 O O . ALA D 1 151 ? -0.82800 -49.17900 20.35500 1.000 17.58792 190 ALA D O 1
ATOM 8238 N N . THR D 1 152 ? 0.89200 -47.77100 19.91600 1.000 17.66678 191 THR D N 1
ATOM 8239 C CA . THR D 1 152 ? 0.52700 -46.75300 20.89800 1.000 16.78029 191 THR D CA 1
ATOM 8240 C C . THR D 1 152 ? 0.43600 -45.40300 20.19900 1.000 17.27519 191 THR D C 1
ATOM 8241 O O . THR D 1 152 ? 1.34000 -45.03300 19.44300 1.000 18.59160 191 THR D O 1
ATOM 8245 N N . HIS D 1 153 ? -0.64800 -44.67000 20.44800 1.000 15.92731 192 HIS D N 1
ATOM 8246 C CA . HIS D 1 153 ? -0.83500 -43.34600 19.86900 1.000 15.44131 192 HIS D CA 1
ATOM 8247 C C . HIS D 1 153 ? -1.11500 -42.34500 20.97800 1.000 15.60428 192 HIS D C 1
ATOM 8248 O O . HIS D 1 153 ? -1.92500 -42.61200 21.87400 1.000 17.62752 192 HIS D O 1
ATOM 8255 N N . THR D 1 154 ? -0.46500 -41.18400 20.90300 1.000 14.44213 193 THR D N 1
ATOM 8256 C CA . THR D 1 154 ? -0.58900 -40.14700 21.92900 1.000 13.80934 193 THR D CA 1
ATOM 8257 C C . THR D 1 154 ? -1.41000 -38.97400 21.40100 1.000 13.83231 193 THR D C 1
ATOM 8258 O O . THR D 1 154 ? -1.08400 -38.39100 20.35800 1.000 14.64973 193 THR D O 1
ATOM 8262 N N . ILE D 1 155 ? -2.46900 -38.63200 22.13100 1.000 13.86195 194 ILE D N 1
ATOM 8263 C CA . ILE D 1 155 ? -3.38300 -37.54800 21.78300 1.000 13.43927 194 ILE D CA 1
ATOM 8264 C C . ILE D 1 155 ? -3.32900 -36.53900 22.92400 1.000 12.59699 194 ILE D C 1
ATOM 8265 O O . ILE D 1 155 ? -3.73300 -36.85400 24.05200 1.000 13.95376 194 ILE D O 1
ATOM 8270 N N . VAL D 1 156 ? -2.82800 -35.33500 22.64200 1.000 13.11758 195 VAL D N 1
ATOM 8271 C CA . VAL D 1 156 ? -2.73000 -34.26800 23.63300 1.000 12.42024 195 VAL D CA 1
ATOM 8272 C C . VAL D 1 156 ? -3.67300 -33.14000 23.23700 1.000 12.65384 195 VAL D C 1
ATOM 8273 O O . VAL D 1 156 ? -3.55000 -32.57200 22.14400 1.000 13.82836 195 VAL D O 1
ATOM 8277 N N . PHE D 1 157 ? -4.62300 -32.82300 24.11900 1.000 12.15602 196 PHE D N 1
ATOM 8278 C CA . PHE D 1 157 ? -5.45100 -31.62400 23.98100 1.000 11.52395 196 PHE D CA 1
ATOM 8279 C C . PHE D 1 157 ? -4.69300 -30.49600 24.66800 1.000 12.44872 196 PHE D C 1
ATOM 8280 O O . PHE D 1 157 ? -4.66100 -30.41700 25.90000 1.000 13.67889 196 PHE D O 1
ATOM 8288 N N . ASN D 1 158 ? -4.04800 -29.63500 23.87500 1.000 12.63257 197 ASN D N 1
ATOM 8289 C CA . ASN D 1 158 ? -3.23700 -28.54500 24.40100 1.000 12.88599 197 ASN D CA 1
ATOM 8290 C C . ASN D 1 158 ? -3.92500 -27.24400 24.02400 1.000 13.30670 197 ASN D C 1
ATOM 8291 O O . ASN D 1 158 ? -3.95700 -26.87700 22.84400 1.000 14.67402 197 ASN D O 1
ATOM 8296 N N . ASP D 1 159 ? -4.46400 -26.54900 25.02500 1.000 13.73301 198 ASP D N 1
ATOM 8297 C CA . ASP D 1 159 ? -5.35200 -25.42000 24.77700 1.000 14.34320 198 ASP D CA 1
ATOM 8298 C C . ASP D 1 159 ? -6.41100 -25.86900 23.77800 1.000 15.16842 198 ASP D C 1
ATOM 8299 O O . ASP D 1 159 ? -7.13500 -26.82300 24.05700 1.000 16.77367 198 ASP D O 1
ATOM 8304 N N A MET D 1 160 ? -6.50300 -25.22200 22.61600 0.668 15.21849 199 MET D N 1
ATOM 8305 N N B MET D 1 160 ? -6.48900 -25.21100 22.62100 0.332 16.98622 199 MET D N 1
ATOM 8306 C CA A MET D 1 160 ? -7.54600 -25.57600 21.61600 0.668 17.16040 199 MET D CA 1
ATOM 8307 C CA B MET D 1 160 ? -7.53500 -25.54700 21.61900 0.332 19.54191 199 MET D CA 1
ATOM 8308 C C A MET D 1 160 ? -6.95600 -26.32600 20.42100 0.668 17.78197 199 MET D C 1
ATOM 8309 C C B MET D 1 160 ? -6.94100 -26.28900 20.41400 0.332 18.74970 199 MET D C 1
ATOM 8310 O O A MET D 1 160 ? -7.59100 -26.30200 19.38400 0.668 20.53102 199 MET D O 1
ATOM 8311 O O B MET D 1 160 ? -7.60600 -26.30300 19.38000 0.332 20.22298 199 MET D O 1
ATOM 8320 N N . THR D 1 161 ? -5.86800 -27.05000 20.62300 1.000 16.89967 200 THR D N 1
ATOM 8321 C CA . THR D 1 161 ? -5.25200 -27.82900 19.56600 1.000 15.94202 200 THR D CA 1
ATOM 8322 C C . THR D 1 161 ? -5.18600 -29.29200 19.97500 1.000 14.25497 200 THR D C 1
ATOM 8323 O O . THR D 1 161 ? -5.26700 -29.63500 21.16100 1.000 14.23642 200 THR D O 1
ATOM 8327 N N . ILE D 1 162 ? -4.99500 -30.15200 18.97700 1.000 14.00431 201 ILE D N 1
ATOM 8328 C CA . ILE D 1 162 ? -4.52900 -31.51600 19.21600 1.000 13.78046 201 ILE D CA 1
ATOM 8329 C C . ILE D 1 162 ? -3.07000 -31.57000 18.79700 1.000 14.25996 201 ILE D C 1
ATOM 8330 O O . ILE D 1 162 ? -2.75000 -31.33600 17.62500 1.000 15.66000 201 ILE D O 1
ATOM 8335 N N . ASN D 1 163 ? -2.18200 -31.84400 19.75500 1.000 13.69859 202 ASN D N 1
ATOM 8336 C CA . ASN D 1 163 ? -0.75400 -32.00900 19.45800 1.000 14.86028 202 ASN D CA 1
ATOM 8337 C C . ASN D 1 163 ? -0.15200 -30.77300 18.78400 1.000 15.42446 202 ASN D C 1
ATOM 8338 O O . ASN D 1 163 ? 0.75700 -30.88700 17.96100 1.000 16.26448 202 ASN D O 1
ATOM 8343 N N . ASN D 1 164 ? -0.66200 -29.58700 19.11200 1.000 15.24271 203 ASN D N 1
ATOM 8344 C CA . ASN D 1 164 ? -0.17200 -28.31800 18.56900 1.000 16.27687 203 ASN D CA 1
ATOM 8345 C C . ASN D 1 164 ? -0.43200 -28.16000 17.07200 1.000 18.65494 203 ASN D C 1
ATOM 8346 O O . ASN D 1 164 ? 0.14100 -27.27100 16.43500 1.000 21.77979 203 ASN D O 1
ATOM 8351 N N . ARG D 1 165 ? -1.29800 -28.98100 16.49300 1.000 19.19579 204 ARG D N 1
ATOM 8352 C CA . ARG D 1 165 ? -1.50900 -28.93000 15.05000 1.000 20.44631 204 ARG D CA 1
ATOM 8353 C C . ARG D 1 165 ? -2.53500 -27.86100 14.68900 1.000 21.04345 204 ARG D C 1
ATOM 8354 O O . ARG D 1 165 ? -3.40400 -27.52400 15.50500 1.000 20.90473 204 ARG D O 1
ATOM 8362 N N . PRO D 1 166 ? -2.44900 -27.31000 13.47200 1.000 22.53529 205 PRO D N 1
ATOM 8363 C CA . PRO D 1 166 ? -3.51200 -26.41800 12.99600 1.000 23.36164 205 PRO D CA 1
ATOM 8364 C C . PRO D 1 166 ? -4.86400 -27.11400 13.03500 1.000 21.65402 205 PRO D C 1
ATOM 8365 O O . PRO D 1 166 ? -4.96700 -28.33500 12.89700 1.000 22.20737 205 PRO D O 1
ATOM 8369 N N . ALA D 1 167 ? -5.90300 -26.31100 13.23800 1.000 22.54195 206 ALA D N 1
ATOM 8370 C CA . ALA D 1 167 ? -7.26800 -26.81600 13.29400 1.000 21.90768 206 ALA D CA 1
ATOM 8371 C C . ALA D 1 167 ? -7.60300 -27.66100 12.06900 1.000 22.05000 206 ALA D C 1
ATOM 8372 O O . ALA D 1 167 ? -7.16600 -27.37100 10.95000 1.000 22.85942 206 ALA D O 1
ATOM 8374 N N . HIS D 1 168 ? -8.39000 -28.71800 12.28600 1.000 21.67231 207 HIS D N 1
ATOM 8375 C CA . HIS D 1 168 ? -8.89100 -29.57900 11.20800 1.000 23.68450 207 HIS D CA 1
ATOM 8376 C C . HIS D 1 168 ? -7.78400 -30.36500 10.50500 1.000 21.72141 207 HIS D C 1
ATOM 8377 O O . HIS D 1 168 ? -7.92000 -30.70000 9.32500 1.000 23.47680 207 HIS D O 1
ATOM 8384 N N . THR D 1 169 ? -6.68200 -30.68100 11.19300 1.000 19.91671 208 THR D N 1
ATOM 8385 C CA . THR D 1 169 ? -5.61300 -31.46400 10.57400 1.000 20.24396 208 THR D CA 1
ATOM 8386 C C . THR D 1 169 ? -5.31700 -32.75500 11.33700 1.000 20.92883 208 THR D C 1
ATOM 8387 O O . THR D 1 169 ? -4.20900 -33.28500 11.26300 1.000 22.86003 208 THR D O 1
ATOM 8391 N N . GLY D 1 170 ? -6.29400 -33.27800 12.07400 1.000 19.93542 209 GLY D N 1
ATOM 8392 C CA . GLY D 1 170 ? -6.10500 -34.53500 12.75900 1.000 20.34032 209 GLY D CA 1
ATOM 8393 C C . GLY D 1 170 ? -5.36600 -34.35500 14.06600 1.000 19.67697 209 GLY D C 1
ATOM 8394 O O . GLY D 1 170 ? -5.57200 -33.37100 14.77700 1.000 19.94023 209 GLY D O 1
ATOM 8395 N N . PRO D 1 171 ? -4.44800 -35.27700 14.39200 1.000 18.83406 210 PRO D N 1
ATOM 8396 C CA . PRO D 1 171 ? -3.91200 -36.35300 13.55000 1.000 18.97064 210 PRO D CA 1
ATOM 8397 C C . PRO D 1 171 ? -4.82900 -37.55600 13.37700 1.000 17.54997 210 PRO D C 1
ATOM 8398 O O . PRO D 1 171 ? -5.73000 -37.80700 14.19100 1.000 16.94963 210 PRO D O 1
ATOM 8402 N N . ASN D 1 172 ? -4.56800 -38.31100 12.31700 1.000 17.32222 211 ASN D N 1
ATOM 8403 C CA . ASN D 1 172 ? -5.22000 -39.58800 12.07400 1.000 16.76312 211 ASN D CA 1
ATOM 8404 C C . ASN D 1 172 ? -4.26900 -40.72400 12.43200 1.000 17.30370 211 ASN D C 1
ATOM 8405 O O . ASN D 1 172 ? -3.04600 -40.59300 12.32000 1.000 19.03237 211 ASN D O 1
ATOM 8410 N N . PHE D 1 173 ? -4.84400 -41.84600 12.86000 1.000 16.32271 212 PHE D N 1
ATOM 8411 C CA . PHE D 1 173 ? -4.09500 -43.05400 13.18200 1.000 16.70857 212 PHE D CA 1
ATOM 8412 C C . PHE D 1 173 ? -4.75800 -44.22200 12.47200 1.000 17.74048 212 PHE D C 1
ATOM 8413 O O . PHE D 1 173 ? -5.97700 -44.22900 12.28400 1.000 19.99844 212 PHE D O 1
ATOM 8421 N N . GLU D 1 174 ? -3.95900 -45.20900 12.06800 1.000 17.42268 213 GLU D N 1
ATOM 8422 C CA . GLU D 1 174 ? -4.46000 -46.35200 11.31200 1.000 19.09618 213 GLU D CA 1
ATOM 8423 C C . GLU D 1 174 ? -4.29200 -47.64400 12.09800 1.000 17.95251 213 GLU D C 1
ATOM 8424 O O . GLU D 1 174 ? -3.29100 -47.82800 12.80000 1.000 18.59897 213 GLU D O 1
ATOM 8430 N N . ALA D 1 175 ? -5.25500 -48.55100 11.93400 1.000 17.54098 214 ALA D N 1
ATOM 8431 C CA . ALA D 1 175 ? -5.18400 -49.88300 12.51600 1.000 16.87641 214 ALA D CA 1
ATOM 8432 C C . ALA D 1 175 ? -5.94100 -50.85100 11.62000 1.000 17.17839 214 ALA D C 1
ATOM 8433 O O . ALA D 1 175 ? -6.68500 -50.44600 10.72200 1.000 17.82737 214 ALA D O 1
ATOM 8435 N N . THR D 1 176 ? -5.75600 -52.14200 11.89000 1.000 17.72774 215 THR D N 1
ATOM 8436 C CA . THR D 1 176 ? -6.53000 -53.21600 11.27700 1.000 17.89004 215 THR D CA 1
ATOM 8437 C C . THR D 1 176 ? -7.48200 -53.78000 12.32600 1.000 17.79009 215 THR D C 1
ATOM 8438 O O . THR D 1 176 ? -7.13600 -53.84100 13.51000 1.000 17.56796 215 THR D O 1
ATOM 8442 N N . VAL D 1 177 ? -8.68700 -54.17500 11.89300 1.000 17.24201 216 VAL D N 1
ATOM 8443 C CA . VAL D 1 177 ? -9.64400 -54.81300 12.79400 1.000 17.80658 216 VAL D CA 1
ATOM 8444 C C . VAL D 1 177 ? -8.93700 -55.89300 13.59400 1.000 17.33385 216 VAL D C 1
ATOM 8445 O O . VAL D 1 177 ? -8.24400 -56.74500 13.02600 1.000 18.28145 216 VAL D O 1
ATOM 8449 N N . GLY D 1 178 ? -9.10200 -55.85700 14.92400 1.000 16.74421 217 GLY D N 1
ATOM 8450 C CA . GLY D 1 178 ? -8.50300 -56.82900 15.81200 1.000 16.86560 217 GLY D CA 1
ATOM 8451 C C . GLY D 1 178 ? -7.20200 -56.39300 16.46200 1.000 17.57377 217 GLY D C 1
ATOM 8452 O O . GLY D 1 178 ? -6.77200 -57.02500 17.43500 1.000 19.48459 217 GLY D O 1
ATOM 8453 N N . ASP D 1 179 ? -6.56100 -55.34100 15.95600 1.000 17.40867 218 ASP D N 1
ATOM 8454 C CA . ASP D 1 179 ? -5.34100 -54.85000 16.58700 1.000 16.93488 218 ASP D CA 1
ATOM 8455 C C . ASP D 1 179 ? -5.64300 -54.38900 18.00700 1.000 16.77678 218 ASP D C 1
ATOM 8456 O O . ASP D 1 179 ? -6.70400 -53.82200 18.28000 1.000 17.07293 218 ASP D O 1
ATOM 8461 N N . ARG D 1 180 ? -4.69300 -54.60900 18.90500 1.000 16.38595 219 ARG D N 1
ATOM 8462 C CA . ARG D 1 180 ? -4.76500 -54.06000 20.25500 1.000 16.25525 219 ARG D CA 1
ATOM 8463 C C . ARG D 1 180 ? -4.07800 -52.70200 20.21600 1.000 16.28934 219 ARG D C 1
ATOM 8464 O O . ARG D 1 180 ? -2.86200 -52.61600 20.02300 1.000 17.96571 219 ARG D O 1
ATOM 8472 N N . VAL D 1 181 ? -4.86200 -51.64200 20.35600 1.000 15.94656 220 VAL D N 1
ATOM 8473 C CA . VAL D 1 181 ? -4.39100 -50.28000 20.14400 1.000 15.37020 220 VAL D CA 1
ATOM 8474 C C . VAL D 1 181 ? -4.43100 -49.54400 21.47600 1.000 15.34769 220 VAL D C 1
ATOM 8475 O O . VAL D 1 181 ? -5.46400 -49.53500 22.16200 1.000 16.41126 220 VAL D O 1
ATOM 8479 N N . GLU D 1 182 ? -3.31200 -48.93200 21.84100 1.000 15.76351 221 GLU D N 1
ATOM 8480 C CA . GLU D 1 182 ? -3.19300 -48.18700 23.08500 1.000 15.27440 221 GLU D CA 1
ATOM 8481 C C . GLU D 1 182 ? -3.24300 -46.69500 22.78900 1.000 15.23219 221 GLU D C 1
ATOM 8482 O O . GLU D 1 182 ? -2.55100 -46.21100 21.88500 1.000 16.35449 221 GLU D O 1
ATOM 8488 N N . ILE D 1 183 ? -4.06500 -45.97400 23.55000 1.000 15.03572 222 ILE D N 1
ATOM 8489 C CA . ILE D 1 183 ? -4.19600 -44.52700 23.45500 1.000 15.88660 222 ILE D CA 1
ATOM 8490 C C . ILE D 1 183 ? -3.69100 -43.93200 24.76400 1.000 15.73299 222 ILE D C 1
ATOM 8491 O O . ILE D 1 183 ? -4.10900 -44.36300 25.84500 1.000 16.53631 222 ILE D O 1
ATOM 8496 N N . VAL D 1 184 ? -2.78600 -42.95500 24.66900 1.000 15.15034 223 VAL D N 1
ATOM 8497 C CA . VAL D 1 184 ? -2.36900 -42.13400 25.80300 1.000 15.65331 223 VAL D CA 1
ATOM 8498 C C . VAL D 1 184 ? -2.97500 -40.76000 25.58600 1.000 14.88688 223 VAL D C 1
ATOM 8499 O O . VAL D 1 184 ? -2.74400 -40.13800 24.54200 1.000 15.46089 223 VAL D O 1
ATOM 8503 N N . MET D 1 185 ? -3.75400 -40.29000 26.55600 1.000 13.86305 224 MET D N 1
ATOM 8504 C CA . MET D 1 185 ? -4.54400 -39.07100 26.41100 1.000 14.10348 224 MET D CA 1
ATOM 8505 C C . MET D 1 185 ? -4.09400 -38.08800 27.49300 1.000 14.18303 224 MET D C 1
ATOM 8506 O O . MET D 1 185 ? -4.24700 -38.36300 28.68900 1.000 16.54647 224 MET D O 1
ATOM 8511 N N . ILE D 1 186 ? -3.50300 -36.95900 27.07800 1.000 13.67658 225 ILE D N 1
ATOM 8512 C CA . ILE D 1 186 ? -2.96100 -35.95300 27.99300 1.000 13.02443 225 ILE D CA 1
ATOM 8513 C C . ILE D 1 186 ? -3.63600 -34.63100 27.67700 1.000 12.09424 225 ILE D C 1
ATOM 8514 O O . ILE D 1 186 ? -3.91700 -34.34100 26.50700 1.000 13.59739 225 ILE D O 1
ATOM 8519 N N . THR D 1 187 ? -3.89700 -33.83000 28.70700 1.000 12.45470 226 THR D N 1
ATOM 8520 C CA . THR D 1 187 ? -4.47300 -32.50300 28.52900 1.000 12.18956 226 THR D CA 1
ATOM 8521 C C . THR D 1 187 ? -3.54500 -31.45500 29.12100 1.000 12.51877 226 THR D C 1
ATOM 8522 O O . THR D 1 187 ? -2.90600 -31.69800 30.14900 1.000 13.00658 226 THR D O 1
ATOM 8526 N N . HIS D 1 188 ? -3.46400 -30.29600 28.46500 1.000 12.13234 227 HIS D N 1
ATOM 8527 C CA . HIS D 1 188 ? -2.60400 -29.21600 28.92700 1.000 12.45220 227 HIS D CA 1
ATOM 8528 C C . HIS D 1 188 ? -3.24700 -27.87100 28.64200 1.000 12.17252 227 HIS D C 1
ATOM 8529 O O . HIS D 1 188 ? -4.06800 -27.72900 27.73100 1.000 12.82718 227 HIS D O 1
ATOM 8536 N N . GLY D 1 189 ? -2.83300 -26.87400 29.42300 1.000 12.73354 228 GLY D N 1
ATOM 8537 C CA . GLY D 1 189 ? -3.14400 -25.49300 29.11400 1.000 12.45549 228 GLY D CA 1
ATOM 8538 C C . GLY D 1 189 ? -4.17600 -24.85500 30.01900 1.000 11.37195 228 GLY D C 1
ATOM 8539 O O . GLY D 1 189 ? -4.06100 -24.89800 31.24900 1.000 13.07938 228 GLY D O 1
ATOM 8540 N N . GLU D 1 190 ? -5.20400 -24.26800 29.40300 1.000 11.93785 229 GLU D N 1
ATOM 8541 C CA . GLU D 1 190 ? -6.15600 -23.41200 30.09300 1.000 11.61133 229 GLU D CA 1
ATOM 8542 C C . GLU D 1 190 ? -7.54600 -24.01900 30.25100 1.000 11.83256 229 GLU D C 1
ATOM 8543 O O . GLU D 1 190 ? -8.28500 -23.59800 31.15100 1.000 13.58514 229 GLU D O 1
ATOM 8549 N N . TYR D 1 191 ? -7.93500 -24.96900 29.40200 1.000 12.50616 230 TYR D N 1
ATOM 8550 C CA . TYR D 1 191 ? -9.33400 -25.33000 29.22000 1.000 11.40978 230 TYR D CA 1
ATOM 8551 C C . TYR D 1 191 ? -9.61400 -26.76500 29.64500 1.000 10.72121 230 TYR D C 1
ATOM 8552 O O . TYR D 1 191 ? -8.73800 -27.64000 29.56300 1.000 12.43710 230 TYR D O 1
ATOM 8561 N N . TYR D 1 192 ? -10.85000 -27.00300 30.10800 1.000 10.97624 231 TYR D N 1
ATOM 8562 C CA . TYR D 1 192 ? -11.34300 -28.36800 30.24200 1.000 11.80869 231 TYR D CA 1
ATOM 8563 C C . TYR D 1 192 ? -11.79000 -28.87600 28.86600 1.000 11.10576 231 TYR D C 1
ATOM 8564 O O . TYR D 1 192 ? -12.16900 -28.09500 27.97500 1.000 11.46185 231 TYR D O 1
ATOM 8573 N N . HIS D 1 193 ? -11.75600 -30.20200 28.69600 1.000 10.83968 232 HIS D N 1
ATOM 8574 C CA . HIS D 1 193 ? -12.17500 -30.85000 27.45600 1.000 11.49778 232 HIS D CA 1
ATOM 8575 C C . HIS D 1 193 ? -12.94800 -32.11700 27.79600 1.000 11.32025 232 HIS D C 1
ATOM 8576 O O . HIS D 1 193 ? -12.94500 -32.57600 28.94300 1.000 13.05966 232 HIS D O 1
ATOM 8583 N N . THR D 1 194 ? -13.60800 -32.69400 26.78900 1.000 11.71897 233 THR D N 1
ATOM 8584 C CA . THR D 1 194 ? -14.17100 -34.03900 26.91300 1.000 11.56207 233 THR D CA 1
ATOM 8585 C C . THR D 1 194 ? -13.71600 -34.87500 25.72200 1.000 12.79997 233 THR D C 1
ATOM 8586 O O . THR D 1 194 ? -14.04300 -34.56300 24.57800 1.000 16.68293 233 THR D O 1
ATOM 8590 N N . PHE D 1 195 ? -12.96800 -35.92700 25.98700 1.000 12.08625 234 PHE D N 1
ATOM 8591 C CA . PHE D 1 195 ? -12.46900 -36.80600 24.94000 1.000 11.57760 234 PHE D CA 1
ATOM 8592 C C . PHE D 1 195 ? -13.50500 -37.88100 24.61000 1.000 11.41130 234 PHE D C 1
ATOM 8593 O O . PHE D 1 195 ? -13.99100 -38.57400 25.50500 1.000 13.58728 234 PHE D O 1
ATOM 8601 N N . HIS D 1 196 ? -13.84000 -38.02600 23.32500 1.000 12.02535 235 HIS D N 1
ATOM 8602 C CA . HIS D 1 196 ? -14.80600 -39.02400 22.86900 1.000 12.39859 235 HIS D CA 1
ATOM 8603 C C . HIS D 1 196 ? -14.26600 -39.77600 21.65700 1.000 12.20282 235 HIS D C 1
ATOM 8604 O O . HIS D 1 196 ? -13.65200 -39.17800 20.76900 1.000 13.35935 235 HIS D O 1
ATOM 8611 N N A MET D 1 197 ? -14.48900 -41.08800 21.64100 0.673 13.10592 236 MET D N 1
ATOM 8612 N N B MET D 1 197 ? -14.53700 -41.08000 21.59000 0.327 13.15760 236 MET D N 1
ATOM 8613 C CA A MET D 1 197 ? -14.18800 -41.93600 20.49400 0.673 13.89327 236 MET D CA 1
ATOM 8614 C CA B MET D 1 197 ? -14.13900 -41.89200 20.44200 0.327 13.61901 236 MET D CA 1
ATOM 8615 C C A MET D 1 197 ? -15.47300 -42.56600 19.97800 0.673 14.36625 236 MET D C 1
ATOM 8616 C C B MET D 1 197 ? -15.32100 -42.70400 19.92800 0.327 12.72764 236 MET D C 1
ATOM 8617 O O A MET D 1 197 ? -16.24100 -43.14200 20.75700 0.673 16.31399 236 MET D O 1
ATOM 8618 O O B MET D 1 197 ? -15.86100 -43.54400 20.65500 0.327 12.38713 236 MET D O 1
ATOM 8627 N N . HIS D 1 198 ? -15.70200 -42.46800 18.67000 1.000 12.73870 237 HIS D N 1
ATOM 8628 C CA . HIS D 1 198 ? -16.78200 -43.22100 18.04600 1.000 12.66495 237 HIS D CA 1
ATOM 8629 C C . HIS D 1 198 ? -16.41000 -44.69100 17.91600 1.000 13.40181 237 HIS D C 1
ATOM 8630 O O . HIS D 1 198 ? -15.25100 -45.03500 17.67300 1.000 14.41931 237 HIS D O 1
ATOM 8637 N N . GLY D 1 199 ? -17.40800 -45.55400 18.09200 1.000 14.48928 238 GLY D N 1
ATOM 8638 C CA . GLY D 1 199 ? -17.29100 -46.97600 17.84600 1.000 14.61420 238 GLY D CA 1
ATOM 8639 C C . GLY D 1 199 ? -16.54700 -47.77600 18.89200 1.000 14.32777 238 GLY D C 1
ATOM 8640 O O . GLY D 1 199 ? -16.45500 -48.99900 18.75000 1.000 15.62462 238 GLY D O 1
ATOM 8641 N N . HIS D 1 200 ? -15.99000 -47.13400 19.91600 1.000 14.13400 239 HIS D N 1
ATOM 8642 C CA . HIS D 1 200 ? -15.10600 -47.80300 20.85900 1.000 14.21313 239 HIS D CA 1
ATOM 8643 C C . HIS D 1 200 ? -15.40300 -47.30100 22.26300 1.000 14.34292 239 HIS D C 1
ATOM 8644 O O . HIS D 1 200 ? -16.03700 -46.26000 22.44500 1.000 16.23460 239 HIS D O 1
ATOM 8651 N N . HIS D 1 201 ? -14.93500 -48.05300 23.25800 1.000 15.04262 240 HIS D N 1
ATOM 8652 C CA . HIS D 1 201 ? -15.30100 -47.81500 24.64900 1.000 14.58012 240 HIS D CA 1
ATOM 8653 C C . HIS D 1 201 ? -14.23500 -48.45900 25.52000 1.000 14.33087 240 HIS D C 1
ATOM 8654 O O . HIS D 1 201 ? -13.55700 -49.40400 25.10000 1.000 16.22449 240 HIS D O 1
ATOM 8661 N N . TRP D 1 202 ? -14.08600 -47.94500 26.74100 1.000 13.82943 241 TRP D N 1
ATOM 8662 C CA . TRP D 1 202 ? -13.04700 -48.44900 27.63300 1.000 14.11860 241 TRP D CA 1
ATOM 8663 C C . TRP D 1 202 ? -13.50100 -48.33200 29.08400 1.000 13.86102 241 TRP D C 1
ATOM 8664 O O . TRP D 1 202 ? -14.48400 -47.65300 29.40400 1.000 14.63077 241 TRP D O 1
ATOM 8675 N N . ALA D 1 203 ? -12.77900 -49.01800 29.96400 1.000 14.49903 242 ALA D N 1
ATOM 8676 C CA . ALA D 1 203 ? -13.04900 -48.93600 31.39600 1.000 14.23840 242 ALA D CA 1
ATOM 8677 C C . ALA D 1 203 ? -12.29400 -47.76700 32.02200 1.000 15.06036 242 ALA D C 1
ATOM 8678 O O . ALA D 1 203 ? -11.11500 -47.55000 31.73200 1.000 16.04299 242 ALA D O 1
ATOM 8680 N N . ASP D 1 204 ? -12.96400 -47.04400 32.92500 1.000 15.38586 243 ASP D N 1
ATOM 8681 C CA . ASP D 1 204 ? -12.35500 -45.88500 33.58600 1.000 15.55613 243 ASP D CA 1
ATOM 8682 C C . ASP D 1 204 ? -11.52600 -46.37200 34.78100 1.000 16.29367 243 ASP D C 1
ATOM 8683 O O . ASP D 1 204 ? -11.90000 -46.22900 35.94700 1.000 17.32148 243 ASP D O 1
ATOM 8688 N N . ASN D 1 205 ? -10.38500 -46.98500 34.47100 1.000 16.44163 244 ASN D N 1
ATOM 8689 C CA . ASN D 1 205 ? -9.49500 -47.55000 35.49500 1.000 16.33702 244 ASN D CA 1
ATOM 8690 C C . ASN D 1 205 ? -8.05300 -47.42500 35.00600 1.000 16.92432 244 ASN D C 1
ATOM 8691 O O . ASN D 1 205 ? -7.77800 -46.73100 34.02600 1.000 17.97650 244 ASN D O 1
ATOM 8696 N N . ARG D 1 206 ? -7.12000 -48.10600 35.68300 1.000 18.92027 245 ARG D N 1
ATOM 8697 C CA . ARG D 1 206 ? -5.70300 -47.91100 35.37500 1.000 20.32854 245 ARG D CA 1
ATOM 8698 C C . ARG D 1 206 ? -5.37800 -48.28700 33.93200 1.000 21.31598 245 ARG D C 1
ATOM 8699 O O . ARG D 1 206 ? -4.72100 -47.52600 33.21300 1.000 22.58917 245 ARG D O 1
ATOM 8707 N N . THR D 1 207 ? -5.79900 -49.47500 33.49700 1.000 20.83707 246 THR D N 1
ATOM 8708 C CA . THR D 1 207 ? -5.38100 -49.99200 32.20000 1.000 21.19843 246 THR D CA 1
ATOM 8709 C C . THR D 1 207 ? -6.37400 -49.71500 31.08400 1.000 21.45649 246 THR D C 1
ATOM 8710 O O . THR D 1 207 ? -6.04100 -49.94200 29.91500 1.000 22.19027 246 THR D O 1
ATOM 8714 N N . GLY D 1 208 ? -7.58200 -49.26100 31.40500 1.000 20.02479 247 GLY D N 1
ATOM 8715 C CA . GLY D 1 208 ? -8.62200 -49.12200 30.40600 1.000 19.29009 247 GLY D CA 1
ATOM 8716 C C . GLY D 1 208 ? -9.36700 -50.40200 30.07900 1.000 19.03543 247 GLY D C 1
ATOM 8717 O O . GLY D 1 208 ? -10.30700 -50.36500 29.27200 1.000 19.21270 247 GLY D O 1
ATOM 8718 N N . MET D 1 209 ? -8.98600 -51.50700 30.71600 1.000 19.75181 248 MET D N 1
ATOM 8719 C CA . MET D 1 209 ? -9.73100 -52.77100 30.55500 1.000 19.80258 248 MET D CA 1
ATOM 8720 C C . MET D 1 209 ? -10.13300 -53.25700 31.95400 1.000 18.54763 248 MET D C 1
ATOM 8721 O O . MET D 1 209 ? -9.35400 -53.11700 32.85200 1.000 19.69587 248 MET D O 1
ATOM 8726 N N . LEU D 1 210 ? -11.36900 -53.69800 32.11000 1.000 17.59753 249 LEU D N 1
ATOM 8727 C CA . LEU D 1 210 ? -11.77500 -54.26200 33.38800 1.000 17.65163 249 LEU D CA 1
ATOM 8728 C C . LEU D 1 210 ? -10.85000 -55.41900 33.73900 1.000 19.65844 249 LEU D C 1
ATOM 8729 O O . LEU D 1 210 ? -10.41600 -56.17500 32.86300 1.000 20.01353 249 LEU D O 1
ATOM 8734 N N . THR D 1 211 ? -10.52900 -55.54900 35.03000 1.000 20.96349 250 THR D N 1
ATOM 8735 C CA . THR D 1 211 ? -9.64400 -56.63600 35.44200 1.000 22.84432 250 THR D CA 1
ATOM 8736 C C . THR D 1 211 ? -10.34000 -57.98900 35.40800 1.000 23.71061 250 THR D C 1
ATOM 8737 O O . THR D 1 211 ? -9.66400 -59.02500 35.43000 1.000 25.23111 250 THR D O 1
ATOM 8741 N N . GLY D 1 212 ? -11.66600 -57.99700 35.33600 1.000 22.10672 251 GLY D N 1
ATOM 8742 C CA . GLY D 1 212 ? -12.44600 -59.20700 35.37200 1.000 22.65049 251 GLY D CA 1
ATOM 8743 C C . GLY D 1 212 ? -13.84000 -58.90000 35.87700 1.000 22.51819 251 GLY D C 1
ATOM 8744 O O . GLY D 1 212 ? -14.22800 -57.73400 36.02300 1.000 23.07069 251 GLY D O 1
ATOM 8745 N N . PRO D 1 213 ? -14.61800 -59.94500 36.16900 1.000 23.93436 252 PRO D N 1
ATOM 8746 C CA . PRO D 1 213 ? -16.01700 -59.73900 36.57900 1.000 25.00349 252 PRO D CA 1
ATOM 8747 C C . PRO D 1 213 ? -16.19200 -59.01400 37.90900 1.000 25.83984 252 PRO D C 1
ATOM 8748 O O . PRO D 1 213 ? -17.31400 -58.59000 38.21300 1.000 28.30141 252 PRO D O 1
ATOM 8752 N N . ASP D 1 214 ? -15.14600 -58.86700 38.71300 1.000 24.90122 253 ASP D N 1
ATOM 8753 C CA . ASP D 1 214 ? -15.26200 -58.18500 39.99700 1.000 27.23142 253 ASP D CA 1
ATOM 8754 C C . ASP D 1 214 ? -14.90500 -56.70500 39.92600 1.000 25.60480 253 ASP D C 1
ATOM 8755 O O . ASP D 1 214 ? -14.92000 -56.02700 40.95800 1.000 27.92723 253 ASP D O 1
ATOM 8760 N N . ASP D 1 215 ? -14.60200 -56.18500 38.74300 1.000 20.94218 254 ASP D N 1
ATOM 8761 C CA . ASP D 1 215 ? -14.18300 -54.79400 38.59900 1.000 19.72874 254 ASP D CA 1
ATOM 8762 C C . ASP D 1 215 ? -15.41300 -53.91700 38.39100 1.000 19.26090 254 ASP D C 1
ATOM 8763 O O . ASP D 1 215 ? -16.09200 -54.05500 37.36300 1.000 19.02647 254 ASP D O 1
ATOM 8768 N N . PRO D 1 216 ? -15.73200 -53.00900 39.31600 1.000 20.62376 255 PRO D N 1
ATOM 8769 C CA . PRO D 1 216 ? -16.95900 -52.20300 39.21300 1.000 20.57567 255 PRO D CA 1
ATOM 8770 C C . PRO D 1 216 ? -16.80400 -50.90200 38.43500 1.000 20.67588 255 PRO D C 1
ATOM 8771 O O . PRO D 1 216 ? -17.73600 -50.09000 38.44100 1.000 22.41708 255 PRO D O 1
ATOM 8775 N N . SER D 1 217 ? -15.67000 -50.68900 37.77200 1.000 18.88885 256 SER D N 1
ATOM 8776 C CA . SER D 1 217 ? -15.40900 -49.41100 37.11300 1.000 18.74674 256 SER D CA 1
ATOM 8777 C C . SER D 1 217 ? -16.45000 -49.11200 36.03800 1.000 18.70855 256 SER D C 1
ATOM 8778 O O . SER D 1 217 ? -16.90900 -50.00700 35.32900 1.000 18.48209 256 SER D O 1
ATOM 8781 N N . GLN D 1 218 ? -16.80700 -47.83100 35.90200 1.000 18.46507 257 GLN D N 1
ATOM 8782 C CA . GLN D 1 218 ? -17.70400 -47.43200 34.82400 1.000 17.86157 257 GLN D CA 1
ATOM 8783 C C . GLN D 1 218 ? -17.02300 -47.66700 33.48200 1.000 16.66562 257 GLN D C 1
ATOM 8784 O O . GLN D 1 218 ? -15.81800 -47.45300 33.33200 1.000 18.43448 257 GLN D O 1
ATOM 8790 N N . VAL D 1 219 ? -17.79900 -48.13300 32.51600 1.000 15.31139 258 VAL D N 1
ATOM 8791 C CA . VAL D 1 219 ? -17.35300 -48.25800 31.13900 1.000 14.94529 258 VAL D CA 1
ATOM 8792 C C . VAL D 1 219 ? -17.88100 -47.04100 30.40000 1.000 14.13099 258 VAL D C 1
ATOM 8793 O O . VAL D 1 219 ? -19.05600 -46.67600 30.56300 1.000 14.35922 258 VAL D O 1
ATOM 8797 N N . ILE D 1 220 ? -17.00200 -46.37800 29.63500 1.000 13.88614 259 ILE D N 1
ATOM 8798 C CA . ILE D 1 220 ? -17.26800 -45.04300 29.10500 1.000 12.88082 259 ILE D CA 1
ATOM 8799 C C . ILE D 1 220 ? -16.78300 -44.94800 27.66200 1.000 13.12611 259 ILE D C 1
ATOM 8800 O O . ILE D 1 220 ? -15.97000 -45.75000 27.20200 1.000 13.91251 259 ILE D O 1
ATOM 8805 N N . ASP D 1 221 ? -17.27000 -43.92300 26.95500 1.000 12.30292 260 ASP D N 1
ATOM 8806 C CA . ASP D 1 221 ? -16.68200 -43.52600 25.67700 1.000 12.03617 260 ASP D CA 1
ATOM 8807 C C . ASP D 1 221 ? -16.42600 -42.02000 25.61900 1.000 12.42583 260 ASP D C 1
ATOM 8808 O O . ASP D 1 221 ? -16.11000 -41.49200 24.54000 1.000 12.70463 260 ASP D O 1
ATOM 8813 N N . ASN D 1 222 ? -16.53200 -41.32700 26.75500 1.000 12.80064 261 ASN D N 1
ATOM 8814 C CA . ASN D 1 222 ? -16.47200 -39.87300 26.83600 1.000 12.34157 261 ASN D CA 1
ATOM 8815 C C . ASN D 1 222 ? -15.93600 -39.56500 28.22700 1.000 13.21478 261 ASN D C 1
ATOM 8816 O O . ASN D 1 222 ? -16.38300 -40.17600 29.20200 1.000 14.41289 261 ASN D O 1
ATOM 8821 N N . LYS D 1 223 ? -14.96400 -38.65900 28.32400 1.000 12.56291 262 LYS D N 1
ATOM 8822 C CA . LYS D 1 223 ? -14.30500 -38.42000 29.60800 1.000 12.73450 262 LYS D CA 1
ATOM 8823 C C . LYS D 1 223 ? -13.88300 -36.96100 29.72500 1.000 12.04325 262 LYS D C 1
ATOM 8824 O O . LYS D 1 223 ? -13.17400 -36.44700 28.85200 1.000 13.68339 262 LYS D O 1
ATOM 8830 N N . ILE D 1 224 ? -14.27800 -36.30600 30.82200 1.000 12.20938 263 ILE D N 1
ATOM 8831 C CA . ILE D 1 224 ? -13.85300 -34.93300 31.07800 1.000 11.54537 263 ILE D CA 1
ATOM 8832 C C . ILE D 1 224 ? -12.41900 -34.93300 31.59200 1.000 13.07247 263 ILE D C 1
ATOM 8833 O O . ILE D 1 224 ? -12.01800 -35.79100 32.39400 1.000 15.68620 263 ILE D O 1
ATOM 8838 N N A CYS D 1 225 ? -11.63800 -33.95400 31.13600 0.753 11.67788 264 CYS D N 1
ATOM 8839 N N B CYS D 1 225 ? -11.62700 -33.97000 31.13200 0.247 14.07810 264 CYS D N 1
ATOM 8840 C CA A CYS D 1 225 ? -10.23600 -33.85200 31.50500 0.753 13.43246 264 CYS D CA 1
ATOM 8841 C CA B CYS D 1 225 ? -10.25200 -33.86100 31.58900 0.247 15.84328 264 CYS D CA 1
ATOM 8842 C C A CYS D 1 225 ? -9.84500 -32.38400 31.58800 0.753 12.51249 264 CYS D C 1
ATOM 8843 C C B CYS D 1 225 ? -9.84100 -32.40000 31.59700 0.247 14.15741 264 CYS D C 1
ATOM 8844 O O A CYS D 1 225 ? -10.42600 -31.53500 30.91000 0.753 13.90307 264 CYS D O 1
ATOM 8845 O O B CYS D 1 225 ? -10.38900 -31.57900 30.85800 0.247 14.63806 264 CYS D O 1
ATOM 8850 N N . GLY D 1 226 ? -8.86800 -32.09000 32.44200 1.000 12.85056 265 GLY D N 1
ATOM 8851 C CA . GLY D 1 226 ? -8.35100 -30.74900 32.55000 1.000 12.87775 265 GLY D CA 1
ATOM 8852 C C . GLY D 1 226 ? -6.84000 -30.72100 32.49200 1.000 12.39906 265 GLY D C 1
ATOM 8853 O O . GLY D 1 226 ? -6.17700 -31.76300 32.40900 1.000 12.98948 265 GLY D O 1
ATOM 8854 N N . PRO D 1 227 ? -6.27200 -29.51500 32.54400 1.000 11.67575 266 PRO D N 1
ATOM 8855 C CA . PRO D 1 227 ? -4.82400 -29.34600 32.38600 1.000 11.93142 266 PRO D CA 1
ATOM 8856 C C . PRO D 1 227 ? -4.01100 -30.23200 33.32200 1.000 11.87731 266 PRO D C 1
ATOM 8857 O O . PRO D 1 227 ? -4.22200 -30.24900 34.54700 1.000 12.92435 266 PRO D O 1
ATOM 8861 N N . ALA D 1 228 ? -3.08500 -30.98000 32.70800 1.000 12.07538 267 ALA D N 1
ATOM 8862 C CA . ALA D 1 228 ? -2.14400 -31.93500 33.28200 1.000 13.18486 267 ALA D CA 1
ATOM 8863 C C . ALA D 1 228 ? -2.76000 -33.27300 33.67200 1.000 13.17286 267 ALA D C 1
ATOM 8864 O O . ALA D 1 228 ? -2.04400 -34.12500 34.25300 1.000 13.79098 267 ALA D O 1
ATOM 8866 N N . ASP D 1 229 ? -4.02700 -33.51400 33.33700 1.000 13.33141 268 ASP D N 1
ATOM 8867 C CA . ASP D 1 229 ? -4.57800 -34.85100 33.48500 1.000 12.89334 268 ASP D CA 1
ATOM 8868 C C . ASP D 1 229 ? -3.97100 -35.77900 32.43800 1.000 13.59540 268 ASP D C 1
ATOM 8869 O O . ASP D 1 229 ? -3.67600 -35.36900 31.31000 1.000 15.14505 268 ASP D O 1
ATOM 8874 N N . SER D 1 230 ? -3.78300 -37.04600 32.81500 1.000 12.65088 269 SER D N 1
ATOM 8875 C CA . SER D 1 230 ? -3.40300 -38.08100 31.86100 1.000 13.09692 269 SER D CA 1
ATOM 8876 C C . SER D 1 230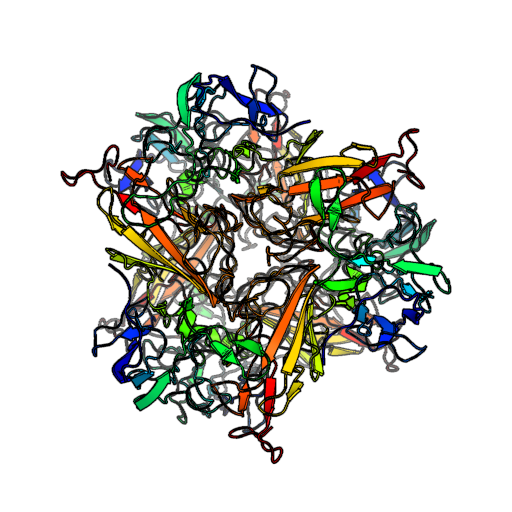 ? -4.13200 -39.37000 32.19300 1.000 13.66433 269 SER D C 1
ATOM 8877 O O . SER D 1 230 ? -4.33600 -39.69600 33.36500 1.000 15.50237 269 SER D O 1
ATOM 8880 N N . PHE D 1 231 ? -4.55000 -40.08400 31.15100 1.000 14.13271 270 PHE D N 1
ATOM 8881 C CA . PHE D 1 231 ? -5.10300 -41.42100 31.29400 1.000 14.60053 270 PHE D CA 1
ATOM 8882 C C . PHE D 1 231 ? -4.76000 -42.18300 30.02800 1.000 14.21232 270 PHE D C 1
ATOM 8883 O O . PHE D 1 231 ? -4.25900 -41.61400 29.06000 1.000 15.79128 270 PHE D O 1
ATOM 8891 N N . GLY D 1 232 ? -5.01300 -43.48200 30.04800 1.000 15.04938 271 GLY D N 1
ATOM 8892 C CA . GLY D 1 232 ? -4.83000 -44.23600 28.82300 1.000 15.47106 271 GLY D CA 1
ATOM 8893 C C . GLY D 1 232 ? -5.67800 -45.48000 28.85400 1.000 15.34902 271 GLY D C 1
ATOM 8894 O O . GLY D 1 232 ? -6.30700 -45.81400 29.86000 1.000 15.95776 271 GLY D O 1
ATOM 8895 N N . PHE D 1 233 ? -5.69600 -46.16800 27.72300 1.000 15.80571 272 PHE D N 1
ATOM 8896 C CA . PHE D 1 233 ? -6.50800 -47.36500 27.61600 1.000 15.83229 272 PHE D CA 1
ATOM 8897 C C . PHE D 1 233 ? -6.03800 -48.16500 26.41700 1.000 15.50640 272 PHE D C 1
ATOM 8898 O O . PHE D 1 233 ? -5.34400 -47.65000 25.53700 1.000 16.80149 272 PHE D O 1
ATOM 8906 N N . GLN D 1 234 ? -6.42100 -49.43100 26.39600 1.000 16.23721 273 GLN D N 1
ATOM 8907 C CA . GLN D 1 234 ? -6.26200 -50.25000 25.20800 1.000 17.02511 273 GLN D CA 1
ATOM 8908 C C . GLN D 1 234 ? -7.63800 -50.66900 24.72400 1.000 18.01977 273 GLN D C 1
ATOM 8909 O O . GLN D 1 234 ? -8.51800 -51.00800 25.52600 1.000 21.98389 273 GLN D O 1
ATOM 8915 N N . ILE D 1 235 ? -7.83000 -50.59400 23.41300 1.000 16.22375 274 ILE D N 1
ATOM 8916 C CA . ILE D 1 235 ? -9.04600 -51.06600 22.77600 1.000 16.64651 274 ILE D CA 1
ATOM 8917 C C . ILE D 1 235 ? -8.65300 -52.10800 21.73800 1.000 16.63852 274 ILE D C 1
ATOM 8918 O O . ILE D 1 235 ? -7.51900 -52.14200 21.24900 1.000 18.24491 274 ILE D O 1
ATOM 8923 N N . ILE D 1 236 ? -9.60300 -52.97100 21.40700 1.000 15.82566 275 ILE D N 1
ATOM 8924 C CA . ILE D 1 236 ? -9.46700 -53.85100 20.25200 1.000 16.37811 275 ILE D CA 1
ATOM 8925 C C . ILE D 1 236 ? -10.13000 -53.14500 19.07400 1.000 14.96821 275 ILE D C 1
ATOM 8926 O O . ILE D 1 236 ? -11.34300 -52.90600 19.08100 1.000 15.58321 275 ILE D O 1
ATOM 8931 N N . ALA D 1 237 ? -9.33500 -52.79400 18.06800 1.000 14.76784 276 ALA D N 1
ATOM 8932 C CA . ALA D 1 237 ? -9.85200 -51.98700 16.97100 1.000 14.46045 276 ALA D CA 1
ATOM 8933 C C . ALA D 1 237 ? -11.01700 -52.69200 16.28100 1.000 14.93162 276 ALA D C 1
ATOM 8934 O O . ALA D 1 237 ? -10.91000 -53.85100 15.87600 1.000 16.06323 276 ALA D O 1
ATOM 8936 N N . GLY D 1 238 ? -12.13700 -51.98400 16.13900 1.000 15.12829 277 GLY D N 1
ATOM 8937 C CA . GLY D 1 238 ? -13.29800 -52.55300 15.48300 1.000 15.37702 277 GLY D CA 1
ATOM 8938 C C . GLY D 1 238 ? -14.06700 -53.59700 16.26400 1.000 15.46624 277 GLY D C 1
ATOM 8939 O O . GLY D 1 238 ? -14.95000 -54.24100 15.69400 1.000 16.67321 277 GLY D O 1
ATOM 8940 N N . GLU D 1 239 ? -13.78700 -53.77200 17.55500 1.000 15.99325 278 GLU D N 1
ATOM 8941 C CA . GLU D 1 239 ? -14.41000 -54.85300 18.31500 1.000 16.65459 278 GLU D CA 1
ATOM 8942 C C . GLU D 1 239 ? -15.91900 -54.64700 18.41400 1.000 16.25683 278 GLU D C 1
ATOM 8943 O O . GLU D 1 239 ? -16.38500 -53.64600 18.96400 1.000 16.89649 278 GLU D O 1
ATOM 8949 N N . GLY D 1 240 ? -16.68700 -55.59400 17.87800 1.000 16.22330 279 GLY D N 1
ATOM 8950 C CA . GLY D 1 240 ? -18.13200 -55.48300 17.86500 1.000 16.19784 279 GLY D CA 1
ATOM 8951 C C . GLY D 1 240 ? -18.70300 -54.48300 16.88200 1.000 16.30140 279 GLY D C 1
ATOM 8952 O O . GLY D 1 240 ? -19.93200 -54.33800 16.82200 1.000 17.49300 279 GLY D O 1
ATOM 8953 N N . VAL D 1 241 ? -17.86100 -53.78100 16.12200 1.000 14.94175 280 VAL D N 1
ATOM 8954 C CA . VAL D 1 241 ? -18.31500 -52.66800 15.29100 1.000 15.25658 280 VAL D CA 1
ATOM 8955 C C . VAL D 1 241 ? -17.77200 -52.70400 13.87500 1.000 15.77626 280 VAL D C 1
ATOM 8956 O O . VAL D 1 241 ? -18.38700 -52.10100 12.97700 1.000 16.94998 280 VAL D O 1
ATOM 8960 N N . GLY D 1 242 ? -16.64000 -53.35400 13.60900 1.000 15.37457 281 GLY D N 1
ATOM 8961 C CA . GLY D 1 242 ? -16.12500 -53.47100 12.25600 1.000 15.84073 281 GLY D CA 1
ATOM 8962 C C . GLY D 1 242 ? -15.26500 -52.29400 11.83800 1.000 15.66490 281 GLY D C 1
ATOM 8963 O O . GLY D 1 242 ? -14.93500 -51.39000 12.61700 1.000 16.78335 281 GLY D O 1
ATOM 8964 N N . ALA D 1 243 ? -14.90400 -52.31800 10.55500 1.000 15.82899 282 ALA D N 1
ATOM 8965 C CA . ALA D 1 243 ? -14.01700 -51.32900 9.96000 1.000 15.43361 282 ALA D CA 1
ATOM 8966 C C . ALA D 1 243 ? -14.74900 -50.00400 9.71500 1.000 16.02425 282 ALA D C 1
ATOM 8967 O O . ALA D 1 243 ? -15.98400 -49.93200 9.69400 1.000 16.18196 282 ALA D O 1
ATOM 8969 N N . GLY D 1 244 ? -13.97300 -48.94900 9.53000 1.000 15.42817 283 GLY D N 1
ATOM 8970 C CA . GLY D 1 244 ? -14.54500 -47.63400 9.28800 1.000 15.01345 283 GLY D CA 1
ATOM 8971 C C . GLY D 1 244 ? -13.59600 -46.53000 9.70500 1.000 13.93796 283 GLY D C 1
ATOM 8972 O O . GLY D 1 244 ? -12.59000 -46.75500 10.37200 1.000 15.19238 283 GLY D O 1
ATOM 8973 N N . ALA D 1 245 ? -13.92900 -45.30800 9.27200 1.000 13.43924 284 ALA D N 1
ATOM 8974 C CA . ALA D 1 245 ? -13.21300 -44.10700 9.70200 1.000 14.15354 284 ALA D CA 1
ATOM 8975 C C . ALA D 1 245 ? -13.91400 -43.64100 10.97100 1.000 14.04677 284 ALA D C 1
ATOM 8976 O O . ALA D 1 245 ? -14.93600 -42.95500 10.93100 1.000 15.27719 284 ALA D O 1
ATOM 8978 N N . TRP D 1 246 ? -13.37200 -44.05900 12.11300 1.000 14.16712 285 TRP D N 1
ATOM 8979 C CA . TRP D 1 246 ? -13.98800 -43.84800 13.42000 1.000 13.26009 285 TRP D CA 1
ATOM 8980 C C . TRP D 1 246 ? -13.44600 -42.55000 14.01100 1.000 13.71182 285 TRP D C 1
ATOM 8981 O O . TRP D 1 246 ? -12.28200 -42.47700 14.41000 1.000 14.67103 285 TRP D O 1
ATOM 8992 N N A MET D 1 247 ? -14.31100 -41.54700 14.11100 0.531 14.42825 286 MET D N 1
ATOM 8993 N N B MET D 1 247 ? -14.26100 -41.50500 14.02900 0.469 14.39398 286 MET D N 1
ATOM 8994 C CA A MET D 1 247 ? -13.90500 -40.24700 14.62400 0.531 14.45402 286 MET D CA 1
ATOM 8995 C CA B MET D 1 247 ? -13.74200 -40.21100 14.45200 0.469 14.43473 286 MET D CA 1
ATOM 8996 C C A MET D 1 247 ? -13.52800 -40.31700 16.10100 0.531 13.59353 286 MET D C 1
ATOM 8997 C C B MET D 1 247 ? -13.60300 -40.13900 15.96900 0.469 13.76031 286 MET D C 1
ATOM 8998 O O A MET D 1 247 ? -14.10000 -41.08500 16.88400 0.531 13.13580 286 MET D O 1
ATOM 8999 O O B MET D 1 247 ? -14.41100 -40.70600 16.71500 0.469 13.46830 286 MET D O 1
ATOM 9008 N N A TYR D 1 248 ? -12.55400 -39.49200 16.47800 0.531 13.27538 287 TYR D N 1
ATOM 9009 N N B TYR D 1 248 ? -12.54900 -39.46200 16.42100 0.469 13.26908 287 TYR D N 1
ATOM 9010 C CA A TYR D 1 248 ? -12.36700 -39.08100 17.86300 0.531 12.88729 287 TYR D CA 1
ATOM 9011 C CA B TYR D 1 248 ? -12.41000 -39.06100 17.81400 0.469 13.45010 287 TYR D CA 1
ATOM 9012 C C A TYR D 1 248 ? -12.34600 -37.55700 17.88000 0.531 12.13638 287 TYR D C 1
ATOM 9013 C C B TYR D 1 248 ? -12.37300 -37.54000 17.86000 0.469 12.34988 287 TYR D C 1
ATOM 9014 O O A TYR D 1 248 ? -11.92100 -36.92200 16.90900 0.531 13.63679 287 TYR D O 1
ATOM 9015 O O B TYR D 1 248 ? -11.95000 -36.89000 16.89700 0.469 13.45651 287 TYR D O 1
ATOM 9032 N N . HIS D 1 249 ? -12.83900 -36.96600 18.96400 1.000 12.11925 288 HIS D N 1
ATOM 9033 C CA . HIS D 1 249 ? -12.88200 -35.51100 19.03400 1.000 12.46627 288 HIS D CA 1
ATOM 9034 C C . HIS D 1 249 ? -13.11900 -35.06500 20.46200 1.000 11.26263 288 HIS D C 1
ATOM 9035 O O . HIS D 1 249 ? -13.58500 -35.83600 21.30000 1.000 13.16602 288 HIS D O 1
ATOM 9042 N N . CYS D 1 250 ? -12.78400 -33.80600 20.73600 1.000 10.93930 289 CYS D N 1
ATOM 9043 C CA . CYS D 1 250 ? -13.33600 -33.17700 21.92800 1.000 11.19385 289 CYS D CA 1
ATOM 9044 C C . CYS D 1 250 ? -14.82700 -32.95600 21.71100 1.000 10.67292 289 CYS D C 1
ATOM 9045 O O . CYS D 1 250 ? -15.25700 -32.59900 20.60700 1.000 12.22481 289 CYS D O 1
ATOM 9048 N N . HIS D 1 251 ? -15.63100 -33.22200 22.74000 1.000 10.64867 290 HIS D N 1
ATOM 9049 C CA . HIS D 1 251 ? -17.07300 -33.10200 22.59400 1.000 10.92889 290 HIS D CA 1
ATOM 9050 C C . HIS D 1 251 ? -17.61700 -31.75600 23.05500 1.000 11.15745 290 HIS D C 1
ATOM 9051 O O . HIS D 1 251 ? -18.82800 -31.53100 22.94400 1.000 12.27746 290 HIS D O 1
ATOM 9058 N N . VAL D 1 252 ? -16.76300 -30.86200 23.57400 1.000 10.34353 291 VAL D N 1
ATOM 9059 C CA . VAL D 1 252 ? -17.19700 -29.48300 23.77100 1.000 10.49278 291 VAL D CA 1
ATOM 9060 C C . VAL D 1 252 ? -17.51900 -28.92800 22.39100 1.000 10.80823 291 VAL D C 1
ATOM 9061 O O . VAL D 1 252 ? -16.67600 -28.96200 21.48500 1.000 11.75147 291 VAL D O 1
ATOM 9065 N N . GLN D 1 253 ? -18.75300 -28.45300 22.20200 1.000 11.30874 292 GLN D N 1
ATOM 9066 C CA . GLN D 1 253 ? -19.23600 -28.28100 20.83100 1.000 11.45827 292 GLN D CA 1
ATOM 9067 C C . GLN D 1 253 ? -18.39800 -27.27500 20.04300 1.000 11.77951 292 GLN D C 1
ATOM 9068 O O . GLN D 1 253 ? -18.05400 -27.53000 18.87900 1.000 13.12434 292 GLN D O 1
ATOM 9074 N N . SER D 1 254 ? -18.04000 -26.13500 20.64800 1.000 11.66258 293 SER D N 1
ATOM 9075 C CA . SER D 1 254 ? -17.23700 -25.17500 19.89000 1.000 12.22862 293 SER D CA 1
ATOM 9076 C C . SER D 1 254 ? -15.84700 -25.71600 19.58700 1.000 11.87337 293 SER D C 1
ATOM 9077 O O . SER D 1 254 ? -15.23900 -25.32900 18.58200 1.000 13.24564 293 SER D O 1
ATOM 9080 N N . HIS D 1 255 ? -15.32300 -26.59400 20.44000 1.000 11.76056 294 HIS D N 1
ATOM 9081 C CA . HIS D 1 255 ? -13.99700 -27.15300 20.20900 1.000 11.80413 294 HIS D CA 1
ATOM 9082 C C . HIS D 1 255 ? -14.01800 -28.11600 19.03200 1.000 12.36800 294 HIS D C 1
ATOM 9083 O O . HIS D 1 255 ? -13.11500 -28.09500 18.18900 1.000 13.02304 294 HIS D O 1
ATOM 9090 N N A SER D 1 256 ? -15.03500 -28.97600 18.96500 0.561 12.28870 295 SER D N 1
ATOM 9091 N N B SER D 1 256 ? -15.03200 -28.97900 18.94500 0.439 13.07957 295 SER D N 1
ATOM 9092 C CA A SER D 1 256 ? -15.20000 -29.81900 17.78700 0.561 12.16863 295 SER D CA 1
ATOM 9093 C CA B SER D 1 256 ? -15.11000 -29.85200 17.77600 0.439 13.71972 295 SER D CA 1
ATOM 9094 C C A SER D 1 256 ? -15.34200 -28.96500 16.53400 0.561 12.35622 295 SER D C 1
ATOM 9095 C C B SER D 1 256 ? -15.41700 -29.06200 16.50900 0.439 14.58640 295 SER D C 1
ATOM 9096 O O A SER D 1 256 ? -14.62700 -29.16900 15.54500 0.561 11.70215 295 SER D O 1
ATOM 9097 O O B SER D 1 256 ? -14.98400 -29.44900 15.41800 0.439 16.24223 295 SER D O 1
ATOM 9102 N N A ASP D 1 257 ? -16.23700 -27.97100 16.57800 0.561 12.38015 296 ASP D N 1
ATOM 9103 N N B ASP D 1 257 ? -16.14500 -27.94900 16.63400 0.439 13.11507 296 ASP D N 1
ATOM 9104 C CA A ASP D 1 257 ? -16.52200 -27.16200 15.39700 0.561 14.18135 296 ASP D CA 1
ATOM 9105 C CA B ASP D 1 257 ? -16.43800 -27.12300 15.46700 0.439 12.74512 296 ASP D CA 1
ATOM 9106 C C A ASP D 1 257 ? -15.28100 -26.44900 14.90200 0.561 17.36417 296 ASP D C 1
ATOM 9107 C C B ASP D 1 257 ? -15.18700 -26.41700 14.96200 0.439 13.11994 296 ASP D C 1
ATOM 9108 O O A ASP D 1 257 ? -15.13100 -26.23300 13.69300 0.561 18.84994 296 ASP D O 1
ATOM 9109 O O B ASP D 1 257 ? -14.98200 -26.30000 13.74900 0.439 14.54577 296 ASP D O 1
ATOM 9118 N N A MET D 1 258 ? -14.39800 -26.05500 15.82600 0.561 18.91777 297 MET D N 1
ATOM 9119 N N B MET D 1 258 ? -14.32700 -25.99000 15.88000 0.439 11.01745 297 MET D N 1
ATOM 9120 C CA A MET D 1 258 ? -13.13700 -25.33500 15.48800 0.561 22.92019 297 MET D CA 1
ATOM 9121 C CA B MET D 1 258 ? -13.10600 -25.25900 15.45400 0.439 13.23803 297 MET D CA 1
ATOM 9122 C C A MET D 1 258 ? -12.05300 -26.30400 14.98300 0.561 23.09966 297 MET D C 1
ATOM 9123 C C B MET D 1 258 ? -12.00900 -26.21700 14.96900 0.439 15.29853 297 MET D C 1
ATOM 9124 O O A MET D 1 258 ? -11.04600 -25.79600 14.47500 0.561 26.75631 297 MET D O 1
ATOM 9125 O O B MET D 1 258 ? -11.01100 -25.72900 14.44400 0.439 18.98244 297 MET D O 1
ATOM 9134 N N A GLY D 1 259 ? -12.24300 -27.62800 15.09400 0.561 19.80970 298 GLY D N 1
ATOM 9135 N N B GLY D 1 259 ? -12.18000 -27.52700 15.14100 0.439 14.18542 298 GLY D N 1
ATOM 9136 C CA A GLY D 1 259 ? -11.31700 -28.55400 14.47700 0.561 18.41375 298 GLY D CA 1
ATOM 9137 C CA B GLY D 1 259 ? -11.26100 -28.46400 14.52100 0.439 15.08783 298 GLY D CA 1
ATOM 9138 C C A GLY D 1 259 ? -10.55700 -29.47600 15.40300 0.561 15.98369 298 GLY D C 1
ATOM 9139 C C B GLY D 1 259 ? -10.53100 -29.44200 15.42200 0.439 14.30777 298 GLY D C 1
ATOM 9140 O O A GLY D 1 259 ? -9.56700 -30.06900 14.96500 0.561 16.94309 298 GLY D O 1
ATOM 9141 O O B GLY D 1 259 ? -9.54500 -30.04100 14.98600 0.439 15.33105 298 GLY D O 1
ATOM 9142 N N . MET D 1 260 ? -10.99400 -29.64000 16.65900 1.000 14.15722 299 MET D N 1
ATOM 9143 C CA . MET D 1 260 ? -10.38400 -30.63700 17.55600 1.000 12.88309 299 MET D CA 1
ATOM 9144 C C . MET D 1 260 ? -10.99600 -32.01100 17.27200 1.000 12.63683 299 MET D C 1
ATOM 9145 O O . MET D 1 260 ? -11.72200 -32.59200 18.08800 1.000 13.23000 299 MET D O 1
ATOM 9150 N N A VAL D 1 261 ? -10.70000 -32.52100 16.07100 0.729 13.26085 300 VAL D N 1
ATOM 9151 N N B VAL D 1 261 ? -10.71400 -32.50800 16.06500 0.271 12.94511 300 VAL D N 1
ATOM 9152 C CA A VAL D 1 261 ? -11.23400 -33.78100 15.55400 0.729 14.47665 300 VAL D CA 1
ATOM 9153 C CA B VAL D 1 261 ? -11.21400 -33.79200 15.58800 0.271 13.43351 300 VAL D CA 1
ATOM 9154 C C A VAL D 1 261 ? -10.12100 -34.52400 14.82100 0.729 13.99873 300 VAL D C 1
ATOM 9155 C C B VAL D 1 261 ? -10.08300 -34.52500 14.87500 0.271 13.73563 300 VAL D C 1
ATOM 9156 O O A VAL D 1 261 ? -9.25800 -33.91500 14.18100 0.729 15.50522 300 VAL D O 1
ATOM 9157 O O B VAL D 1 261 ? -9.16600 -33.90800 14.32300 0.271 14.38100 300 VAL D O 1
ATOM 9164 N N . GLY D 1 262 ? -10.14600 -35.85600 14.89800 1.000 14.07176 301 GLY D N 1
ATOM 9165 C CA . GLY D 1 262 ? -9.23700 -36.68600 14.12500 1.000 14.20736 301 GLY D CA 1
ATOM 9166 C C . GLY D 1 262 ? -9.91700 -38.00500 13.80800 1.000 15.02094 301 GLY D C 1
ATOM 9167 O O . GLY D 1 262 ? -11.05600 -38.23900 14.21000 1.000 15.26112 301 GLY D O 1
ATOM 9168 N N . LEU D 1 263 ? -9.21800 -38.87800 13.08100 1.000 14.93213 302 LEU D N 1
ATOM 9169 C CA . LEU D 1 263 ? -9.78300 -40.16100 12.67700 1.000 14.53182 302 LEU D CA 1
ATOM 9170 C C . LEU D 1 263 ? -8.92900 -41.33100 13.13500 1.000 14.65325 302 LEU D C 1
ATOM 9171 O O . LEU D 1 263 ? -7.69900 -41.30500 13.01100 1.000 17.18320 302 LEU D O 1
ATOM 9176 N N . PHE D 1 264 ? -9.61200 -42.37000 13.61700 1.000 15.05494 303 PHE D N 1
ATOM 9177 C CA . PHE D 1 264 ? -9.04600 -43.68800 13.87400 1.000 15.66131 303 PHE D CA 1
ATOM 9178 C C . PHE D 1 264 ? -9.49900 -44.53700 12.68800 1.000 15.08245 303 PHE D C 1
ATOM 9179 O O . PHE D 1 264 ? -10.64500 -45.00300 12.64500 1.000 15.40784 303 PHE D O 1
ATOM 9187 N N . LEU D 1 265 ? -8.61500 -44.69400 11.69600 1.000 15.41439 304 LEU D N 1
ATOM 9188 C CA . LEU D 1 265 ? -8.94800 -45.37300 10.44300 1.000 15.60302 304 LEU D CA 1
ATOM 9189 C C . LEU D 1 265 ? -8.72800 -46.87300 10.62700 1.000 16.60822 304 LEU D C 1
ATOM 9190 O O . LEU D 1 265 ? -7.58400 -47.33700 10.65500 1.000 17.92431 304 LEU D O 1
ATOM 9195 N N . VAL D 1 266 ? -9.81600 -47.63100 10.76000 1.000 14.63997 305 VAL D N 1
ATOM 9196 C CA . VAL D 1 266 ? -9.74100 -49.06700 11.01700 1.000 15.08815 305 VAL D CA 1
ATOM 9197 C C . VAL D 1 266 ? -10.06100 -49.81400 9.72500 1.000 15.66612 305 VAL D C 1
ATOM 9198 O O . VAL D 1 266 ? -11.16900 -49.69400 9.18400 1.000 15.62438 305 VAL D O 1
ATOM 9202 N N . LYS D 1 267 ? -9.09900 -50.59400 9.23500 1.000 16.26333 306 LYS D N 1
ATOM 9203 C CA . LYS D 1 267 ? -9.22500 -51.31900 7.97500 1.000 17.90114 306 LYS D CA 1
ATOM 9204 C C . LYS D 1 267 ? -9.57400 -52.78400 8.22100 1.000 18.62979 306 LYS D C 1
ATOM 9205 O O . LYS D 1 267 ? -9.12300 -53.39300 9.19600 1.000 19.96913 306 LYS D O 1
ATOM 9211 N N . LYS D 1 268 ? -10.36000 -53.35700 7.30500 1.000 17.29521 307 LYS D N 1
ATOM 9212 C CA . LYS D 1 268 ? -10.52000 -54.79900 7.26800 1.000 19.50756 307 LYS D CA 1
ATOM 9213 C C . LYS D 1 268 ? -9.18800 -55.44400 6.89800 1.000 21.90373 307 LYS D C 1
ATOM 9214 O O . LYS D 1 268 ? -8.28100 -54.77000 6.40100 1.000 21.57884 307 LYS D O 1
ATOM 9220 N N . PRO D 1 269 ? -9.03900 -56.75300 7.13800 1.000 25.64271 308 PRO D N 1
ATOM 9221 C CA . PRO D 1 269 ? -7.83500 -57.44800 6.66100 1.000 27.18931 308 PRO D CA 1
ATOM 9222 C C . PRO D 1 269 ? -7.54300 -57.21900 5.18900 1.000 27.16764 308 PRO D C 1
ATOM 9223 O O . PRO D 1 269 ? -6.36700 -57.18700 4.80100 1.000 29.15114 308 PRO D O 1
ATOM 9227 N N . ASP D 1 270 ? -8.56900 -57.03800 4.35500 1.000 25.93160 309 ASP D N 1
ATOM 9228 C CA . ASP D 1 270 ? -8.32900 -56.76600 2.94200 1.000 26.00986 309 ASP D CA 1
ATOM 9229 C C . ASP D 1 270 ? -7.97900 -55.31100 2.66400 1.000 25.14972 309 ASP D C 1
ATOM 9230 O O . ASP D 1 270 ? -7.82000 -54.94300 1.49600 1.000 26.52521 309 ASP D O 1
ATOM 9235 N N . GLY D 1 271 ? -7.88200 -54.47800 3.70000 1.000 23.25543 310 GLY D N 1
ATOM 9236 C CA . GLY D 1 271 ? -7.45100 -53.10700 3.55000 1.000 21.86233 310 GLY D CA 1
ATOM 9237 C C . GLY D 1 271 ? -8.55400 -52.08600 3.37000 1.000 20.70722 310 GLY D C 1
ATOM 9238 O O . GLY D 1 271 ? -8.25600 -50.88500 3.29300 1.000 22.01879 310 GLY D O 1
ATOM 9239 N N . THR D 1 272 ? -9.81300 -52.50800 3.30500 1.000 17.84864 311 THR D N 1
ATOM 9240 C CA . THR D 1 272 ? -10.89200 -51.56900 3.02400 1.000 17.78162 311 THR D CA 1
ATOM 9241 C C . THR D 1 272 ? -11.40200 -50.86800 4.28400 1.000 16.64713 311 THR D C 1
ATOM 9242 O O . THR D 1 272 ? -11.36300 -51.41000 5.39500 1.000 16.86052 311 THR D O 1
ATOM 9246 N N . ILE D 1 273 ? -11.87700 -49.64200 4.08800 1.000 15.71065 312 ILE D N 1
ATOM 9247 C CA . ILE D 1 273 ? -12.45200 -48.80300 5.13900 1.000 15.64388 312 ILE D CA 1
ATOM 9248 C C . ILE D 1 273 ? -13.80600 -48.35900 4.60000 1.000 17.00272 312 ILE D C 1
ATOM 9249 O O . ILE D 1 273 ? -13.87700 -47.36500 3.86100 1.000 17.34863 312 ILE D O 1
ATOM 9254 N N . PRO D 1 274 ? -14.89000 -49.06000 4.93000 1.000 17.53629 313 PRO D N 1
ATOM 9255 C CA . PRO D 1 274 ? -16.16900 -48.84400 4.23200 1.000 17.95586 313 PRO D CA 1
ATOM 9256 C C . PRO D 1 274 ? -16.68400 -47.42100 4.37000 1.000 18.70408 313 PRO D C 1
ATOM 9257 O O . PRO D 1 274 ? -16.85600 -46.90600 5.47700 1.000 18.88932 313 PRO D O 1
ATOM 9261 N N . GLY D 1 275 ? -16.93200 -46.78800 3.22000 1.000 19.58815 314 GLY D N 1
ATOM 9262 C CA . GLY D 1 275 ? -17.53700 -45.47600 3.16500 1.000 20.34785 314 GLY D CA 1
ATOM 9263 C C . GLY D 1 275 ? -16.58600 -44.31800 3.35700 1.000 19.68434 314 GLY D C 1
ATOM 9264 O O . GLY D 1 275 ? -17.01500 -43.16100 3.25300 1.000 22.31918 314 GLY D O 1
ATOM 9265 N N . TYR D 1 276 ? -15.31300 -44.58200 3.62600 1.000 18.19894 315 TYR D N 1
ATOM 9266 C CA . TYR D 1 276 ? -14.37900 -43.49000 3.85000 1.000 17.57747 315 TYR D CA 1
ATOM 9267 C C . TYR D 1 276 ? -14.14400 -42.74900 2.54200 1.000 18.37445 315 TYR D C 1
ATOM 9268 O O . TYR D 1 276 ? -13.71300 -43.32600 1.54500 1.000 20.97801 315 TYR D O 1
ATOM 9277 N N . ASP D 1 277 ? -14.42000 -41.45300 2.55700 1.000 19.59211 316 ASP D N 1
ATOM 9278 C CA . ASP D 1 277 ? -14.33200 -40.60000 1.34700 1.000 23.64693 316 ASP D CA 1
ATOM 9279 C C . ASP D 1 277 ? -13.80100 -39.23500 1.75000 1.000 24.79356 316 ASP D C 1
ATOM 9280 O O . ASP D 1 277 ? -14.56800 -38.28500 1.74400 1.000 27.19262 316 ASP D O 1
ATOM 9285 N N . PRO D 1 278 ? -12.50500 -39.08900 2.05400 1.000 24.41496 317 PRO D N 1
ATOM 9286 C CA . PRO D 1 278 ? -11.95500 -37.81700 2.48700 1.000 27.86015 317 PRO D CA 1
ATOM 9287 C C . PRO D 1 278 ? -11.91700 -36.77100 1.36500 1.000 32.08130 317 PRO D C 1
ATOM 9288 O O . PRO D 1 278 ? -11.91100 -37.11800 0.25700 0.784 32.78762 317 PRO D O 1
ATOM 9292 N N . ALA E 1 1 ? -2.25500 -41.58700 64.96900 1.000 61.76141 40 ALA E N 1
ATOM 9293 C CA . ALA E 1 1 ? -1.93200 -42.92100 64.47400 1.000 60.84112 40 ALA E CA 1
ATOM 9294 C C . ALA E 1 1 ? -2.94100 -43.95000 64.97900 1.000 58.67263 40 ALA E C 1
ATOM 9295 O O . ALA E 1 1 ? -3.77700 -43.64800 65.83300 1.000 59.95353 40 ALA E O 1
ATOM 9297 N N . GLY E 1 2 ? -2.85500 -45.16500 64.45100 1.000 54.29073 41 GLY E N 1
ATOM 9298 C CA . GLY E 1 2 ? -3.82000 -46.20200 64.75000 1.000 49.13616 41 GLY E CA 1
ATOM 9299 C C . GLY E 1 2 ? -4.88500 -46.32400 63.67800 1.000 43.45412 41 GLY E C 1
ATOM 9300 O O . GLY E 1 2 ? -4.70700 -45.92300 62.52500 1.000 41.24345 41 GLY E O 1
ATOM 9301 N N . ALA E 1 3 ? -6.02500 -46.88800 64.08200 1.000 39.61707 42 ALA E N 1
ATOM 9302 C CA . ALA E 1 3 ? -7.15300 -47.10400 63.18800 1.000 35.51716 42 ALA E CA 1
ATOM 9303 C C . ALA E 1 3 ? -8.44600 -46.63900 63.84300 1.000 32.84445 42 ALA E C 1
ATOM 9304 O O . ALA E 1 3 ? -8.59000 -46.66400 65.07100 1.000 32.71909 42 ALA E O 1
ATOM 9306 N N . ALA E 1 4 ? -9.39600 -46.23500 63.00300 1.000 29.98996 43 ALA E N 1
ATOM 9307 C CA . ALA E 1 4 ? -10.66200 -45.72000 63.49900 1.000 28.47927 43 ALA E CA 1
ATOM 9308 C C . ALA E 1 4 ? -11.43800 -46.82700 64.20500 1.000 28.36466 43 ALA E C 1
ATOM 9309 O O . ALA E 1 4 ? -11.47800 -47.96500 63.72100 1.000 28.10351 43 ALA E O 1
ATOM 9311 N N . PRO E 1 5 ? -12.06200 -46.53000 65.34100 1.000 28.05019 44 PRO E N 1
ATOM 9312 C CA . PRO E 1 5 ? -12.92400 -47.51400 65.99600 1.000 27.80995 44 PRO E CA 1
ATOM 9313 C C . PRO E 1 5 ? -14.31600 -47.49100 65.38200 1.000 28.21035 44 PRO E C 1
ATOM 9314 O O . PRO E 1 5 ? -14.64600 -46.65600 64.53800 1.000 28.74267 44 PRO E O 1
ATOM 9318 N N . ALA E 1 6 ? -15.13900 -48.43700 65.82300 1.000 28.94993 45 ALA E N 1
ATOM 9319 C CA . ALA E 1 6 ? -16.54700 -48.40600 65.46000 1.000 29.32667 45 ALA E CA 1
ATOM 9320 C C . ALA E 1 6 ? -17.19800 -47.16800 66.06100 1.000 28.75972 45 ALA E C 1
ATOM 9321 O O . ALA E 1 6 ? -16.87200 -46.75300 67.17700 1.000 29.22968 45 ALA E O 1
ATOM 9323 N N . GLY E 1 7 ? -18.10700 -46.56200 65.30400 1.000 27.57371 46 GLY E N 1
ATOM 9324 C CA . GLY E 1 7 ? -18.81600 -45.38400 65.74700 1.000 26.86899 46 GLY E CA 1
ATOM 9325 C C . GLY E 1 7 ? -20.08700 -45.73500 66.49400 1.000 26.56507 46 GLY E C 1
ATOM 9326 O O . GLY E 1 7 ? -20.37300 -46.89500 66.80500 1.000 27.37257 46 GLY E O 1
ATOM 9327 N N . GLY E 1 8 ? -20.86300 -44.69800 66.78800 1.000 25.44999 47 GLY E N 1
ATOM 9328 C CA . GLY E 1 8 ? -22.11100 -44.88700 67.49500 1.000 26.37245 47 GLY E CA 1
ATOM 9329 C C . GLY E 1 8 ? -22.30400 -43.96700 68.67800 1.000 26.85151 47 GLY E C 1
ATOM 9330 O O . GLY E 1 8 ? -23.23900 -44.15700 69.45800 1.000 28.75067 47 GLY E O 1
ATOM 9331 N N A GLU E 1 9 ? -21.40900 -42.99700 68.82500 0.491 26.89993 48 GLU E N 1
ATOM 9332 N N B GLU E 1 9 ? -21.44300 -42.96600 68.81600 0.509 26.40856 48 GLU E N 1
ATOM 9333 C CA A GLU E 1 9 ? -21.49400 -42.03600 69.95100 0.491 27.37932 48 GLU E CA 1
ATOM 9334 C CA B GLU E 1 9 ? -21.54500 -42.01200 69.90800 0.509 26.70491 48 GLU E CA 1
ATOM 9335 C C A GLU E 1 9 ? -22.30700 -40.80200 69.55100 0.491 25.89097 48 GLU E C 1
ATOM 9336 C C B GLU E 1 9 ? -22.41000 -40.82500 69.50100 0.509 24.63692 48 GLU E C 1
ATOM 9337 O O A GLU E 1 9 ? -22.28600 -40.43200 68.37000 0.491 26.08491 48 GLU E O 1
ATOM 9338 O O B GLU E 1 9 ? -22.48900 -40.46100 68.32500 0.509 24.67605 48 GLU E O 1
ATOM 9349 N N A VAL E 1 10 ? -23.05800 -40.23900 70.49700 0.491 25.16714 49 VAL E N 1
ATOM 9350 N N B VAL E 1 10 ? -23.06800 -40.22700 70.48800 0.509 24.10465 49 VAL E N 1
ATOM 9351 C CA A VAL E 1 10 ? -23.79300 -38.99600 70.28900 0.491 25.49722 49 VAL E CA 1
ATOM 9352 C CA B VAL E 1 10 ? -23.80100 -38.97900 70.30900 0.509 24.68905 49 VAL E CA 1
ATOM 9353 C C A VAL E 1 10 ? -22.94000 -37.84900 70.81400 0.491 25.89644 49 VAL E C 1
ATOM 9354 C C B VAL E 1 10 ? -22.91600 -37.85200 70.82000 0.509 25.13279 49 VAL E C 1
ATOM 9355 O O A VAL E 1 10 ? -22.58800 -37.81900 71.99800 0.491 26.94187 49 VAL E O 1
ATOM 9356 O O B VAL E 1 10 ? -22.52600 -37.84300 71.99400 0.509 26.05100 49 VAL E O 1
ATOM 9363 N N A ARG E 1 11 ? -22.61000 -36.90500 69.93400 0.491 25.28735 50 ARG E N 1
ATOM 9364 N N B ARG E 1 11 ? -22.59400 -36.90900 69.94000 0.509 24.85284 50 ARG E N 1
ATOM 9365 C CA A ARG E 1 11 ? -21.71500 -35.79900 70.23400 0.491 27.02043 50 ARG E CA 1
ATOM 9366 C CA B ARG E 1 11 ? -21.66800 -35.82600 70.23000 0.509 26.62701 50 ARG E CA 1
ATOM 9367 C C A ARG E 1 11 ? -22.45400 -34.47600 70.07600 0.491 25.84015 50 ARG E C 1
ATOM 9368 C C B ARG E 1 11 ? -22.36700 -34.48900 70.02500 0.509 25.08874 50 ARG E C 1
ATOM 9369 O O A ARG E 1 11 ? -23.44100 -34.37200 69.34200 0.491 23.97828 50 ARG E O 1
ATOM 9370 O O B ARG E 1 11 ? -23.27000 -34.36300 69.19300 0.509 22.77986 50 ARG E O 1
ATOM 9385 N N A ARG E 1 12 ? -21.95300 -33.45600 70.77200 0.491 27.22739 51 ARG E N 1
ATOM 9386 N N B ARG E 1 12 ? -21.94600 -33.49000 70.79700 0.509 26.37326 51 ARG E N 1
ATOM 9387 C CA A ARG E 1 12 ? -22.48600 -32.10600 70.67800 0.491 28.23428 51 ARG E CA 1
ATOM 9388 C CA B ARG E 1 12 ? -22.46400 -32.13700 70.67300 0.509 27.41986 51 ARG E CA 1
ATOM 9389 C C A ARG E 1 12 ? -21.32700 -31.12500 70.63000 0.491 27.54111 51 ARG E C 1
ATOM 9390 C C B ARG E 1 12 ? -21.29300 -31.17100 70.56300 0.509 26.56386 51 ARG E C 1
ATOM 9391 O O A ARG E 1 12 ? -20.37000 -31.24800 71.40000 0.491 28.26280 51 ARG E O 1
ATOM 9392 O O B ARG E 1 12 ? -20.22300 -31.40200 71.13300 0.509 27.10265 51 ARG E O 1
ATOM 9407 N N A VAL E 1 13 ? -21.41700 -30.15000 69.72300 0.491 25.89676 52 VAL E N 1
ATOM 9408 N N B VAL E 1 13 ? -21.50000 -30.08800 69.81500 0.509 25.06734 52 VAL E N 1
ATOM 9409 C CA A VAL E 1 13 ? -20.45400 -29.05800 69.63900 0.491 25.06552 52 VAL E CA 1
ATOM 9410 C CA B VAL E 1 13 ? -20.48500 -29.05300 69.66400 0.509 24.21721 52 VAL E CA 1
ATOM 9411 C C A VAL E 1 13 ? -21.21700 -27.75600 69.43900 0.491 24.68585 52 VAL E C 1
ATOM 9412 C C B VAL E 1 13 ? -21.18300 -27.73200 69.37200 0.509 24.09215 52 VAL E C 1
ATOM 9413 O O A VAL E 1 13 ? -22.35000 -27.74100 68.95500 0.491 25.15799 52 VAL E O 1
ATOM 9414 O O B VAL E 1 13 ? -22.25200 -27.69800 68.75600 0.509 24.26355 52 VAL E O 1
ATOM 9421 N N A THR E 1 14 ? -20.58000 -26.65100 69.82200 0.491 23.82713 53 THR E N 1
ATOM 9422 N N B THR E 1 14 ? -20.57900 -26.63800 69.83300 0.509 23.49500 53 THR E N 1
ATOM 9423 C CA A THR E 1 14 ? -21.06300 -25.31800 69.48200 0.491 23.65845 53 THR E CA 1
ATOM 9424 C CA B THR E 1 14 ? -21.04600 -25.30000 69.49200 0.509 23.67307 53 THR E CA 1
ATOM 9425 C C A THR E 1 14 ? -20.36400 -24.83000 68.21800 0.491 23.23043 53 THR E C 1
ATOM 9426 C C B THR E 1 14 ? -20.35800 -24.82400 68.21900 0.509 23.25606 53 THR E C 1
ATOM 9427 O O A THR E 1 14 ? -19.16800 -25.06400 68.02700 0.491 24.17801 53 THR E O 1
ATOM 9428 O O B THR E 1 14 ? -19.16300 -25.05800 68.02000 0.509 24.24210 53 THR E O 1
ATOM 9435 N N . MET E 1 15 ? -21.11900 -24.15500 67.35600 1.000 21.66681 54 MET E N 1
ATOM 9436 C CA . MET E 1 15 ? -20.56000 -23.51400 66.17400 1.000 20.39927 54 MET E CA 1
ATOM 9437 C C . MET E 1 15 ? -21.14500 -22.11300 66.04600 1.000 20.26507 54 MET E C 1
ATOM 9438 O O . MET E 1 15 ? -22.32300 -21.89300 66.34200 1.000 21.17346 54 MET E O 1
ATOM 9443 N N . TYR E 1 16 ? -20.31200 -21.16500 65.61200 1.000 19.93231 55 TYR E N 1
ATOM 9444 C CA . TYR E 1 16 ? -20.71200 -19.77800 65.42400 1.000 20.38473 55 TYR E CA 1
ATOM 9445 C C . TYR E 1 16 ? -20.39000 -19.36500 63.99900 1.000 20.61555 55 TYR E C 1
ATOM 9446 O O . TYR E 1 16 ? -19.38000 -19.79500 63.43500 1.000 21.58827 55 TYR E O 1
ATOM 9455 N N . ALA E 1 17 ? -21.25800 -18.54900 63.41000 1.000 20.37109 56 ALA E N 1
ATOM 9456 C CA . ALA E 1 17 ? -20.94000 -17.83800 62.17900 1.000 20.64388 56 ALA E CA 1
ATOM 9457 C C . ALA E 1 17 ? -20.62500 -16.39500 62.54200 1.000 20.95300 56 ALA E C 1
ATOM 9458 O O . ALA E 1 17 ? -21.38700 -15.76600 63.28200 1.000 21.96832 56 ALA E O 1
ATOM 9460 N N . GLU E 1 18 ? -19.49300 -15.88400 62.05300 1.000 21.43870 57 GLU E N 1
ATOM 9461 C CA . GLU E 1 18 ? -19.01100 -14.56700 62.44800 1.000 22.18939 57 GLU E CA 1
ATOM 9462 C C . GLU E 1 18 ? -18.44500 -13.82300 61.24700 1.000 20.90215 57 GLU E C 1
ATOM 9463 O O . GLU E 1 18 ? -17.87800 -14.42500 60.32800 1.000 20.98509 57 GLU E O 1
ATOM 9469 N N . ARG E 1 19 ? -18.56700 -12.49700 61.28100 1.000 20.71051 58 ARG E N 1
ATOM 9470 C CA . ARG E 1 19 ? -17.88700 -11.67600 60.29300 1.000 22.15995 58 ARG E CA 1
ATOM 9471 C C . ARG E 1 19 ? -16.39200 -11.63000 60.57800 1.000 22.42443 58 ARG E C 1
ATOM 9472 O O . ARG E 1 19 ? -15.95600 -11.62800 61.73400 1.000 23.87956 58 ARG E O 1
ATOM 9480 N N . LEU E 1 20 ? -15.60900 -11.61400 59.50900 1.000 22.62800 59 LEU E N 1
ATOM 9481 C CA . LEU E 1 20 ? -14.16700 -11.46000 59.55700 1.000 24.22520 59 LEU E CA 1
ATOM 9482 C C . LEU E 1 20 ? -13.77900 -10.25700 58.70700 1.000 26.96290 59 LEU E C 1
ATOM 9483 O O . LEU E 1 20 ? -14.59800 -9.69800 57.97200 1.000 28.37351 59 LEU E O 1
ATOM 9488 N N . ALA E 1 21 ? -12.51300 -9.86300 58.80800 1.000 28.55956 60 ALA E N 1
ATOM 9489 C CA . ALA E 1 21 ? -12.05800 -8.64500 58.14900 1.000 29.79055 60 ALA E CA 1
ATOM 9490 C C . ALA E 1 21 ? -12.23500 -8.73500 56.63500 1.000 30.55032 60 ALA E C 1
ATOM 9491 O O . ALA E 1 21 ? -12.22300 -9.82000 56.04600 1.000 30.95343 60 ALA E O 1
ATOM 9493 N N . GLY E 1 22 ? -12.42700 -7.57500 56.01100 1.000 30.60456 61 GLY E N 1
ATOM 9494 C CA . GLY E 1 22 ? -12.47400 -7.49900 54.56200 1.000 30.46453 61 GLY E CA 1
ATOM 9495 C C . GLY E 1 22 ? -13.72200 -8.06700 53.92400 1.000 28.94509 61 GLY E C 1
ATOM 9496 O O . GLY E 1 22 ? -13.65600 -8.58300 52.80200 1.000 30.32759 61 GLY E O 1
ATOM 9497 N N . GLY E 1 23 ? -14.86300 -7.98100 54.60300 1.000 27.58911 62 GLY E N 1
ATOM 9498 C CA . GLY E 1 23 ? -16.09900 -8.51800 54.07700 1.000 25.65186 62 GLY E CA 1
ATOM 9499 C C . GLY E 1 23 ? -16.22100 -10.02300 54.13600 1.000 23.90673 62 GLY E C 1
ATOM 9500 O O . GLY E 1 23 ? -17.13900 -10.58100 53.52800 1.000 26.44796 62 GLY E O 1
ATOM 9501 N N . GLN E 1 24 ? -15.33300 -10.69600 54.84700 1.000 20.35488 63 GLN E N 1
ATOM 9502 C CA . GLN E 1 24 ? -15.35800 -12.14700 54.89900 1.000 19.60576 63 GLN E CA 1
ATOM 9503 C C . GLN E 1 24 ? -16.24100 -12.63300 56.04500 1.000 18.17400 63 GLN E C 1
ATOM 9504 O O . GLN E 1 24 ? -16.69900 -11.85800 56.88600 1.000 19.27241 63 GLN E O 1
ATOM 9510 N N . MET E 1 25 ? -16.51100 -13.93600 56.04100 1.000 16.87437 64 MET E N 1
ATOM 9511 C CA . MET E 1 25 ? -17.31800 -14.57200 57.07100 1.000 17.02740 64 MET E CA 1
ATOM 9512 C C . MET E 1 25 ? -16.78500 -15.97800 57.28300 1.000 17.22889 64 MET E C 1
ATOM 9513 O O . MET E 1 25 ? -16.35400 -16.63900 56.33300 1.000 18.08593 64 MET E O 1
ATOM 9518 N N . GLY E 1 26 ? -16.84900 -16.45300 58.52300 1.000 17.32099 65 GLY E N 1
ATOM 9519 C CA . GLY E 1 26 ? -16.35600 -17.78600 58.80600 1.000 17.28406 65 GLY E CA 1
ATOM 9520 C C . GLY E 1 26 ? -17.09000 -18.46600 59.94000 1.000 16.55234 65 GLY E C 1
ATOM 9521 O O . GLY E 1 26 ? -17.79200 -17.83300 60.73800 1.000 18.26512 65 GLY E O 1
ATOM 9522 N N . TYR E 1 27 ? -16.90800 -19.78000 60.00300 1.000 16.02996 66 TYR E N 1
ATOM 9523 C CA . TYR E 1 27 ? -17.41700 -20.59000 61.09800 1.000 16.40468 66 TYR E CA 1
ATOM 9524 C C . TYR E 1 27 ? -16.30300 -20.86100 62.10400 1.000 17.47521 66 TYR E C 1
ATOM 9525 O O . TYR E 1 27 ? -15.13100 -20.97300 61.74100 1.000 18.58565 66 TYR E O 1
ATOM 9534 N N . GLY E 1 28 ? -16.68300 -20.99200 63.37500 1.000 18.15566 67 GLY E N 1
ATOM 9535 C CA . GLY E 1 28 ? -15.74800 -21.42300 64.40200 1.000 19.76556 67 GLY E CA 1
ATOM 9536 C C . GLY E 1 28 ? -16.46700 -22.16100 65.51100 1.000 20.82512 67 GLY E C 1
ATOM 9537 O O . GLY E 1 28 ? -17.69000 -22.07200 65.65000 1.000 21.78404 67 GLY E O 1
ATOM 9538 N N . LEU E 1 29 ? -15.69100 -22.90400 66.30200 1.000 22.35159 68 LEU E N 1
ATOM 9539 C CA . LEU E 1 29 ? -16.25200 -23.60800 67.45100 1.000 24.90493 68 LEU E CA 1
ATOM 9540 C C . LEU E 1 29 ? -16.25400 -22.76800 68.72100 1.000 25.83456 68 LEU E C 1
ATOM 9541 O O . LEU E 1 29 ? -16.91400 -23.14200 69.69800 1.000 26.13199 68 LEU E O 1
ATOM 9546 N N . GLU E 1 30 ? -15.53700 -21.65300 68.73800 1.000 27.57413 69 GLU E N 1
ATOM 9547 C CA . GLU E 1 30 ? -15.49900 -20.76600 69.89000 1.000 30.67398 69 GLU E CA 1
ATOM 9548 C C . GLU E 1 30 ? -15.75500 -19.34900 69.41000 1.000 29.89450 69 GLU E C 1
ATOM 9549 O O . GLU E 1 30 ? -15.29100 -18.95700 68.33300 1.000 28.75858 69 GLU E O 1
ATOM 9555 N N . LYS E 1 31 ? -16.50600 -18.59100 70.20200 1.000 30.86877 70 LYS E N 1
ATOM 9556 C CA . LYS E 1 31 ? -16.82800 -17.22400 69.82800 1.000 32.95112 70 LYS E CA 1
ATOM 9557 C C . LYS E 1 31 ? -15.54700 -16.41600 69.67000 1.000 32.05501 70 LYS E C 1
ATOM 9558 O O . LYS E 1 31 ? -14.64200 -16.48700 70.50900 1.000 31.41399 70 LYS E O 1
ATOM 9564 N N . GLY E 1 32 ? -15.46700 -15.66100 68.58000 1.000 32.13392 71 GLY E N 1
ATOM 9565 C CA . GLY E 1 32 ? -14.29600 -14.86100 68.29300 1.000 32.56870 71 GLY E CA 1
ATOM 9566 C C . GLY E 1 32 ? -13.14200 -15.60200 67.65800 1.000 32.49964 71 GLY E C 1
ATOM 9567 O O . GLY E 1 32 ? -12.07900 -15.00300 67.46300 1.000 34.43479 71 GLY E O 1
ATOM 9568 N N . LYS E 1 33 ? -13.31200 -16.88300 67.32300 1.000 30.89489 72 LYS E N 1
ATOM 9569 C CA . LYS E 1 33 ? -12.23600 -17.69900 66.77200 1.000 30.41704 72 LYS E CA 1
ATOM 9570 C C . LYS E 1 33 ? -12.64000 -18.36300 65.45800 1.000 27.36024 72 LYS E C 1
ATOM 9571 O O . LYS E 1 33 ? -12.18100 -19.46500 65.14800 1.000 27.13161 72 LYS E O 1
ATOM 9577 N N . ALA E 1 34 ? -13.49700 -17.71600 64.67500 1.000 25.03481 73 ALA E N 1
ATOM 9578 C CA . ALA E 1 34 ? -13.86200 -18.26500 63.37800 1.000 22.44149 73 ALA E CA 1
ATOM 9579 C C . ALA E 1 34 ? -12.63900 -18.32000 62.46700 1.000 21.12785 73 ALA E C 1
ATOM 9580 O O . ALA E 1 34 ? -11.69600 -17.53900 62.61000 1.000 22.64651 73 ALA E O 1
ATOM 9582 N N . SER E 1 35 ? -12.66200 -19.25400 61.51700 1.000 19.90997 74 SER E N 1
ATOM 9583 C CA . SER E 1 35 ? -11.53800 -19.47800 60.61200 1.000 19.90104 74 SER E CA 1
ATOM 9584 C C . SER E 1 35 ? -12.07000 -19.80400 59.22500 1.000 17.99535 74 SER E C 1
ATOM 9585 O O . SER E 1 35 ? -13.22100 -20.22000 59.06900 1.000 17.80350 74 SER E O 1
ATOM 9588 N N . ILE E 1 36 ? -11.21000 -19.60700 58.21700 1.000 17.24486 75 ILE E N 1
ATOM 9589 C CA . ILE E 1 36 ? -11.48200 -20.01500 56.84600 1.000 17.24465 75 ILE E CA 1
ATOM 9590 C C . ILE E 1 36 ? -10.30300 -20.86400 56.38300 1.000 17.11578 75 ILE E C 1
ATOM 9591 O O . ILE E 1 36 ? -9.17100 -20.36900 56.33600 1.000 18.99417 75 ILE E O 1
ATOM 9596 N N . PRO E 1 37 ? -10.49800 -22.15500 56.04100 1.000 16.43061 76 PRO E N 1
ATOM 9597 C CA . PRO E 1 37 ? -11.76700 -22.89300 56.16500 1.000 16.01029 76 PRO E CA 1
ATOM 9598 C C . PRO E 1 37 ? -12.20200 -23.05100 57.62100 1.000 15.68368 76 PRO E C 1
ATOM 9599 O O . PRO E 1 37 ? -11.40400 -22.83100 58.54200 1.000 16.47882 76 PRO E O 1
ATOM 9603 N N . GLY E 1 38 ? -13.46900 -23.40500 57.81700 1.000 15.88009 77 GLY E N 1
ATOM 9604 C CA . GLY E 1 38 ? -13.98400 -23.64200 59.13800 1.000 16.89302 77 GLY E CA 1
ATOM 9605 C C . GLY E 1 38 ? -13.33900 -24.85300 59.79200 1.000 17.01782 77 GLY E C 1
ATOM 9606 O O . GLY E 1 38 ? -12.52400 -25.56400 59.18400 1.000 17.02568 77 GLY E O 1
ATOM 9607 N N . PRO E 1 39 ? -13.71900 -25.10400 61.04600 1.000 17.38681 78 PRO E N 1
ATOM 9608 C CA . PRO E 1 39 ? -13.11000 -26.20600 61.80800 1.000 18.31795 78 PRO E CA 1
ATOM 9609 C C . PRO E 1 39 ? -13.34500 -27.56100 61.15800 1.000 17.13817 78 PRO E C 1
ATOM 9610 O O . PRO E 1 39 ? -14.40700 -27.82500 60.58800 1.000 17.43950 78 PRO E O 1
ATOM 9614 N N . LEU E 1 40 ? -12.33700 -28.42700 61.26700 1.000 17.42370 79 LEU E N 1
ATOM 9615 C CA . LEU E 1 40 ? -12.45400 -29.80200 60.80500 1.000 18.32945 79 LEU E CA 1
ATOM 9616 C C . LEU E 1 40 ? -13.31600 -30.60400 61.77300 1.000 18.66081 79 LEU E C 1
ATOM 9617 O O . LEU E 1 40 ? -13.02800 -30.66400 62.97200 1.000 21.03369 79 LEU E O 1
ATOM 9622 N N A ILE E 1 41 ? -14.35100 -31.25000 61.24400 0.530 18.03014 80 ILE E N 1
ATOM 9623 N N B ILE E 1 41 ? -14.37700 -31.20600 61.24500 0.470 18.21323 80 ILE E N 1
ATOM 9624 C CA A ILE E 1 41 ? -15.23600 -32.11300 62.01600 0.530 18.79219 80 ILE E CA 1
ATOM 9625 C CA B ILE E 1 41 ? -15.23600 -32.12000 61.98600 0.470 18.99329 80 ILE E CA 1
ATOM 9626 C C A ILE E 1 41 ? -14.96600 -33.55300 61.60100 0.530 18.66300 80 ILE E C 1
ATOM 9627 C C B ILE E 1 41 ? -14.84000 -33.53400 61.58900 0.470 18.57808 80 ILE E C 1
ATOM 9628 O O A ILE E 1 41 ? -15.02400 -33.88000 60.41000 0.530 19.13997 80 ILE E O 1
ATOM 9629 O O B ILE E 1 41 ? -14.67700 -33.82600 60.39800 0.470 18.70174 80 ILE E O 1
ATOM 9638 N N . GLU E 1 42 ? -14.66400 -34.40700 62.58000 1.000 19.19382 81 GLU E N 1
ATOM 9639 C CA . GLU E 1 42 ? -14.32400 -35.80500 62.33800 1.000 19.01101 81 GLU E CA 1
ATOM 9640 C C . GLU E 1 42 ? -15.30600 -36.69700 63.08300 1.000 19.06386 81 GLU E C 1
ATOM 9641 O O . GLU E 1 42 ? -15.50500 -36.53100 64.29100 1.000 22.26094 81 GLU E O 1
ATOM 9647 N N . LEU E 1 43 ? -15.91400 -37.64200 62.36800 1.000 18.43333 82 LEU E N 1
ATOM 9648 C CA . LEU E 1 43 ? -16.87200 -38.56800 62.95500 1.000 19.45448 82 LEU E CA 1
ATOM 9649 C C . LEU E 1 43 ? -16.55600 -39.98500 62.50200 1.000 20.05176 82 LEU E C 1
ATOM 9650 O O . LEU E 1 43 ? -15.98200 -40.19400 61.42900 1.000 20.08915 82 LEU E O 1
ATOM 9655 N N . ASN E 1 44 ? -16.93700 -40.95700 63.33200 1.000 21.00226 83 ASN E N 1
ATOM 9656 C CA . ASN E 1 44 ? -16.89700 -42.36700 62.96800 1.000 20.91886 83 ASN E CA 1
ATOM 9657 C C . ASN E 1 44 ? -18.29700 -42.80400 62.55700 1.000 21.37500 83 ASN E C 1
ATOM 9658 O O . ASN E 1 44 ? -19.28000 -42.37200 63.15900 1.000 21.86101 83 ASN E O 1
ATOM 9663 N N . GLU E 1 45 ? -18.38400 -43.65300 61.52500 1.000 21.89741 84 GLU E N 1
ATOM 9664 C CA . GLU E 1 45 ? -19.67800 -44.10300 61.01500 1.000 21.66590 84 GLU E CA 1
ATOM 9665 C C . GLU E 1 45 ? -20.54900 -44.62700 62.14700 1.000 21.45586 84 GLU E C 1
ATOM 9666 O O . GLU E 1 45 ? -20.14000 -45.51100 62.90200 1.000 21.59671 84 GLU E O 1
ATOM 9672 N N . GLY E 1 46 ? -21.77200 -44.10100 62.23900 1.000 20.80312 85 GLY E N 1
ATOM 9673 C CA . GLY E 1 46 ? -22.67300 -44.38500 63.33500 1.000 21.48216 85 GLY E CA 1
ATOM 9674 C C . GLY E 1 46 ? -22.82100 -43.22800 64.30400 1.000 20.60405 85 GLY E C 1
ATOM 9675 O O . GLY E 1 46 ? -23.85900 -43.12000 64.96200 1.000 22.27742 85 GLY E O 1
ATOM 9676 N N . ASP E 1 47 ? -21.81100 -42.35200 64.39600 1.000 19.92776 86 ASP E N 1
ATOM 9677 C CA . ASP E 1 47 ? -21.89700 -41.20500 65.29600 1.000 20.58813 86 ASP E CA 1
ATOM 9678 C C . ASP E 1 47 ? -22.98900 -40.24200 64.84300 1.000 20.43055 86 ASP E C 1
ATOM 9679 O O . ASP E 1 47 ? -23.25400 -40.07600 63.64700 1.000 20.33147 86 ASP E O 1
ATOM 9684 N N . THR E 1 48 ? -23.59200 -39.57000 65.82300 1.000 20.78006 87 THR E N 1
ATOM 9685 C CA . THR E 1 48 ? -24.53300 -38.47900 65.61700 1.000 20.19682 87 THR E CA 1
ATOM 9686 C C . THR E 1 48 ? -23.89400 -37.20300 66.15000 1.000 20.68457 87 THR E C 1
ATOM 9687 O O . THR E 1 48 ? -23.26300 -37.21900 67.20900 1.000 22.10146 87 THR E O 1
ATOM 9691 N N . LEU E 1 49 ? -24.01800 -36.10000 65.41300 1.000 20.48722 88 LEU E N 1
ATOM 9692 C CA . LEU E 1 49 ? -23.48200 -34.82000 65.86600 1.000 20.35903 88 LEU E CA 1
ATOM 9693 C C . LEU E 1 49 ? -24.59600 -33.78900 65.93600 1.000 19.77333 88 LEU E C 1
ATOM 9694 O O . LEU E 1 49 ? -25.30100 -33.56600 64.94800 1.000 20.45416 88 LEU E O 1
ATOM 9699 N N . HIS E 1 50 ? -24.75300 -33.16600 67.10100 1.000 20.09396 89 HIS E N 1
ATOM 9700 C CA . HIS E 1 50 ? -25.66000 -32.03900 67.26800 1.000 20.00243 89 HIS E CA 1
ATOM 9701 C C . HIS E 1 50 ? -24.82300 -30.77100 67.28800 1.000 20.22254 89 HIS E C 1
ATOM 9702 O O . HIS E 1 50 ? -23.98800 -30.59400 68.18100 1.000 21.61972 89 HIS E O 1
ATOM 9709 N N . VAL E 1 51 ? -25.02100 -29.91100 66.29000 1.000 19.94087 90 VAL E N 1
ATOM 9710 C CA . VAL E 1 51 ? -24.29400 -28.65100 66.17800 1.000 20.42939 90 VAL E CA 1
ATOM 9711 C C . VAL E 1 51 ? -25.17600 -27.55600 66.76100 1.000 21.60652 90 VAL E C 1
ATOM 9712 O O . VAL E 1 51 ? -26.16500 -27.14500 66.14000 1.000 22.12606 90 VAL E O 1
ATOM 9716 N N . GLU E 1 52 ? -24.81200 -27.06900 67.94400 1.000 22.54160 91 GLU E N 1
ATOM 9717 C CA . GLU E 1 52 ? -25.53300 -25.97000 68.57900 1.000 24.17923 91 GLU E CA 1
ATOM 9718 C C . GLU E 1 52 ? -25.03300 -24.68200 67.94200 1.000 22.67880 91 GLU E C 1
ATOM 9719 O O . GLU E 1 52 ? -23.97800 -24.15800 68.30600 1.000 23.15748 91 GLU E O 1
ATOM 9725 N N . PHE E 1 53 ? -25.79000 -24.17300 66.98000 1.000 21.62978 92 PHE E N 1
ATOM 9726 C CA . PHE E 1 53 ? -25.33100 -23.12400 66.08100 1.000 22.18590 92 PHE E CA 1
ATOM 9727 C C . PHE E 1 53 ? -25.83700 -21.76100 66.53700 1.000 22.20386 92 PHE E C 1
ATOM 9728 O O . PHE E 1 53 ? -26.98700 -21.62700 66.95800 1.000 24.02263 92 PHE E O 1
ATOM 9736 N N . GLU E 1 54 ? -24.97700 -20.74500 66.44000 1.000 22.37299 93 GLU E N 1
ATOM 9737 C CA . GLU E 1 54 ? -25.37200 -19.36900 66.72200 1.000 23.47189 93 GLU E CA 1
ATOM 9738 C C . GLU E 1 54 ? -24.87300 -18.45600 65.61300 1.000 23.45529 93 GLU E C 1
ATOM 9739 O O . GLU E 1 54 ? -23.69500 -18.51000 65.24100 1.000 22.87774 93 GLU E O 1
ATOM 9745 N N . ASN E 1 55 ? -25.77300 -17.62400 65.08800 1.000 22.83235 94 ASN E N 1
ATOM 9746 C CA . ASN E 1 55 ? -25.45000 -16.64200 64.05200 1.000 22.70429 94 ASN E CA 1
ATOM 9747 C C . ASN E 1 55 ? -25.19200 -15.31000 64.74600 1.000 22.94348 94 ASN E C 1
ATOM 9748 O O . ASN E 1 55 ? -26.12900 -14.63900 65.18300 1.000 24.09172 94 ASN E O 1
ATOM 9753 N N . THR E 1 56 ? -23.92200 -14.91600 64.83900 1.000 22.94789 95 THR E N 1
ATOM 9754 C CA . THR E 1 56 ? -23.57100 -13.64900 65.47500 1.000 23.61318 95 THR E CA 1
ATOM 9755 C C . THR E 1 56 ? -23.60200 -12.47600 64.50700 1.000 24.27459 95 THR E C 1
ATOM 9756 O O . THR E 1 56 ? -23.32800 -11.34400 64.92000 1.000 26.20752 95 THR E O 1
ATOM 9760 N N . MET E 1 57 ? -23.92800 -12.71200 63.24100 1.000 23.43759 96 MET E N 1
ATOM 9761 C CA . MET E 1 57 ? -23.89800 -11.66200 62.23700 1.000 23.10620 96 MET E CA 1
ATOM 9762 C C . MET E 1 57 ? -25.23300 -10.92700 62.17300 1.000 23.85557 96 MET E C 1
ATOM 9763 O O . MET E 1 57 ? -26.22700 -11.31600 62.79500 1.000 24.94209 96 MET E O 1
ATOM 9768 N N . ASP E 1 58 ? -25.24300 -9.84500 61.39900 1.000 25.01343 97 ASP E N 1
ATOM 9769 C CA . ASP E 1 58 ? -26.42300 -9.01500 61.20400 1.000 26.31886 97 ASP E CA 1
ATOM 9770 C C . ASP E 1 58 ? -27.24700 -9.43900 59.99400 1.000 26.16568 97 ASP E C 1
ATOM 9771 O O . ASP E 1 58 ? -28.21300 -8.75100 59.64700 1.000 28.39070 97 ASP E O 1
ATOM 9776 N N . VAL E 1 59 ? -26.88500 -10.54400 59.34800 1.000 24.08678 98 VAL E N 1
ATOM 9777 C CA . VAL E 1 59 ? -27.62900 -11.06800 58.20300 1.000 23.13140 98 VAL E CA 1
ATOM 9778 C C . VAL E 1 59 ? -27.86100 -12.55700 58.42800 1.000 22.19433 98 VAL E C 1
ATOM 9779 O O . VAL E 1 59 ? -27.13300 -13.20300 59.19800 1.000 22.46335 98 VAL E O 1
ATOM 9783 N N . PRO E 1 60 ? -28.87000 -13.13200 57.77100 1.000 21.99243 99 PRO E N 1
ATOM 9784 C CA . PRO E 1 60 ? -29.12000 -14.57300 57.91800 1.000 21.41771 99 PRO E CA 1
ATOM 9785 C C . PRO E 1 60 ? -27.96000 -15.41600 57.40300 1.000 20.07413 99 PRO E C 1
ATOM 9786 O O . PRO E 1 60 ? -27.16800 -14.98500 56.56300 1.000 20.68711 99 PRO E O 1
ATOM 9790 N N . VAL E 1 61 ? -27.87500 -16.64900 57.91300 1.000 18.42873 100 VAL E N 1
ATOM 9791 C CA . VAL E 1 61 ? -26.83100 -17.59200 57.51300 1.000 18.18333 100 VAL E CA 1
ATOM 9792 C C . VAL E 1 61 ? -27.40500 -18.99300 57.67800 1.000 18.25594 100 VAL E C 1
ATOM 9793 O O . VAL E 1 61 ? -28.42700 -19.18600 58.33500 1.000 19.69410 100 VAL E O 1
ATOM 9797 N N . SER E 1 62 ? -26.74800 -19.98400 57.07500 1.000 17.62888 101 SER E N 1
ATOM 9798 C CA . SER E 1 62 ? -27.16300 -21.36500 57.28200 1.000 17.37164 101 SER E CA 1
ATOM 9799 C C . SER E 1 62 ? -25.95700 -22.29900 57.31300 1.000 17.59370 101 SER E C 1
ATOM 9800 O O . SER E 1 62 ? -24.81000 -21.89500 57.08500 1.000 18.02878 101 SER E O 1
ATOM 9803 N N . LEU E 1 63 ? -26.24100 -23.56600 57.61500 1.000 17.60992 102 LEU E N 1
ATOM 9804 C CA . LEU E 1 63 ? -25.24900 -24.63900 57.63500 1.000 17.43206 102 LEU E CA 1
ATOM 9805 C C . LEU E 1 63 ? -25.84000 -25.81700 56.86600 1.000 17.36644 102 LEU E C 1
ATOM 9806 O O . LEU E 1 63 ? -26.82500 -26.41500 57.30700 1.000 18.84177 102 LEU E O 1
ATOM 9811 N N . HIS E 1 64 ? -25.26000 -26.13200 55.71000 1.000 16.51641 103 HIS E N 1
ATOM 9812 C CA . HIS E 1 64 ? -25.68000 -27.25100 54.87500 1.000 16.36973 103 HIS E CA 1
ATOM 9813 C C . HIS E 1 64 ? -24.50900 -28.21100 54.72800 1.000 15.44114 103 HIS E C 1
ATOM 9814 O O . HIS E 1 64 ? -23.39100 -27.78200 54.43300 1.000 17.02230 103 HIS E O 1
ATOM 9821 N N . VAL E 1 65 ? -24.76300 -29.50700 54.89600 1.000 15.10823 104 VAL E N 1
ATOM 9822 C CA . VAL E 1 65 ? -23.69300 -30.49800 54.82200 1.000 14.20421 104 VAL E CA 1
ATOM 9823 C C . VAL E 1 65 ? -23.92000 -31.43300 53.63600 1.000 14.56126 104 VAL E C 1
ATOM 9824 O O . VAL E 1 65 ? -25.06000 -31.73500 53.25700 1.000 16.88733 104 VAL E O 1
ATOM 9828 N N . HIS E 1 66 ? -22.81400 -31.89200 53.04600 1.000 14.99219 105 HIS E N 1
ATOM 9829 C CA . HIS E 1 66 ? -22.82400 -32.91500 52.00800 1.000 14.19932 105 HIS E CA 1
ATOM 9830 C C . HIS E 1 66 ? -22.59800 -34.29800 52.61300 1.000 14.86348 105 HIS E C 1
ATOM 9831 O O . HIS E 1 66 ? -21.88900 -34.45200 53.61400 1.000 16.29292 105 HIS E O 1
ATOM 9838 N N . GLY E 1 67 ? -23.23200 -35.30300 52.01000 1.000 16.06200 106 GLY E N 1
ATOM 9839 C CA . GLY E 1 67 ? -22.92300 -36.69900 52.29000 1.000 16.43818 106 GLY E CA 1
ATOM 9840 C C . GLY E 1 67 ? -23.55400 -37.33100 53.51500 1.000 17.76864 106 GLY E C 1
ATOM 9841 O O . GLY E 1 67 ? -23.93600 -38.50600 53.48500 1.000 19.78882 106 GLY E O 1
ATOM 9842 N N . LEU E 1 68 ? -23.63600 -36.58700 54.61000 1.000 17.91579 107 LEU E N 1
ATOM 9843 C CA . LEU E 1 68 ? -24.12400 -37.13600 55.86500 1.000 18.70088 107 LEU E CA 1
ATOM 9844 C C . LEU E 1 68 ? -25.64900 -37.20300 55.84400 1.000 19.96682 107 LEU E C 1
ATOM 9845 O O . LEU E 1 68 ? -26.31200 -36.61200 54.98800 1.000 23.11353 107 LEU E O 1
ATOM 9850 N N . ASP E 1 69 ? -26.21300 -37.95600 56.78600 1.000 19.20405 108 ASP E N 1
ATOM 9851 C CA . ASP E 1 69 ? -27.66100 -38.05200 56.89500 1.000 20.24186 108 ASP E CA 1
ATOM 9852 C C . ASP E 1 69 ? -28.17900 -36.85700 57.68300 1.000 21.35170 108 ASP E C 1
ATOM 9853 O O . ASP E 1 69 ? -27.63300 -36.51000 58.73400 1.000 24.51728 108 ASP E O 1
ATOM 9858 N N . TYR E 1 70 ? -29.22500 -36.22100 57.17300 1.000 19.83802 109 TYR E N 1
ATOM 9859 C CA . TYR E 1 70 ? -29.85700 -35.12500 57.88700 1.000 20.43600 109 TYR E CA 1
ATOM 9860 C C . TYR E 1 70 ? -31.30200 -35.05800 57.43400 1.000 21.56448 109 TYR E C 1
ATOM 9861 O O . TYR E 1 70 ? -31.60800 -35.34800 56.27600 1.000 21.80545 109 TYR E O 1
ATOM 9870 N N A GLU E 1 71 ? -32.18900 -34.70600 58.35900 0.650 22.82828 110 GLU E N 1
ATOM 9871 N N B GLU E 1 71 ? -32.18700 -34.70500 58.35900 0.350 22.65017 110 GLU E N 1
ATOM 9872 C CA A GLU E 1 71 ? -33.57900 -34.50300 57.99600 0.650 23.16356 110 GLU E CA 1
ATOM 9873 C CA B GLU E 1 71 ? -33.57700 -34.50400 57.99700 0.350 23.18497 110 GLU E CA 1
ATOM 9874 C C A GLU E 1 71 ? -33.75900 -33.12500 57.37100 0.650 21.73858 110 GLU E C 1
ATOM 9875 C C B GLU E 1 71 ? -33.75900 -33.12500 57.37200 0.350 22.11136 110 GLU E C 1
ATOM 9876 O O A GLU E 1 71 ? -32.87100 -32.27000 57.41200 0.650 21.69424 110 GLU E O 1
ATOM 9877 O O B GLU E 1 71 ? -32.86800 -32.27200 57.40700 0.350 22.04103 110 GLU E O 1
ATOM 9888 N N . ILE E 1 72 ? -34.94000 -32.91400 56.78900 1.000 21.86344 111 ILE E N 1
ATOM 9889 C CA . ILE E 1 72 ? -35.21100 -31.66900 56.07700 1.000 22.24512 111 ILE E CA 1
ATOM 9890 C C . ILE E 1 72 ? -35.03400 -30.45200 56.98600 1.000 21.94197 111 ILE E C 1
ATOM 9891 O O . ILE E 1 72 ? -34.60000 -29.38300 56.53200 1.000 21.27107 111 ILE E O 1
ATOM 9896 N N . SER E 1 73 ? -35.29600 -30.60900 58.28700 1.000 22.85851 112 SER E N 1
ATOM 9897 C CA . SER E 1 73 ? -35.10000 -29.51300 59.22700 1.000 23.67554 112 SER E CA 1
ATOM 9898 C C . SER E 1 73 ? -33.63200 -29.15400 59.43300 1.000 22.62545 112 SER E C 1
ATOM 9899 O O . SER E 1 73 ? -33.34800 -28.10600 60.02500 1.000 23.77460 112 SER E O 1
ATOM 9902 N N . SER E 1 74 ? -32.69700 -29.98600 58.97800 1.000 20.74048 113 SER E N 1
ATOM 9903 C CA . SER E 1 74 ? -31.27800 -29.65300 59.02200 1.000 19.98541 113 SER E CA 1
ATOM 9904 C C . SER E 1 74 ? -30.68000 -29.49000 57.62500 1.000 20.13244 113 SER E C 1
ATOM 9905 O O . SER E 1 74 ? -29.45900 -29.57100 57.45700 1.000 20.82111 113 SER E O 1
ATOM 9908 N N . ASP E 1 75 ? -31.52800 -29.25200 56.61900 1.000 19.77360 114 ASP E N 1
ATOM 9909 C CA . ASP E 1 75 ? -31.05200 -28.96900 55.26500 1.000 19.40490 114 ASP E CA 1
ATOM 9910 C C . ASP E 1 75 ? -30.23500 -27.68000 55.22200 1.000 19.71661 114 ASP E C 1
ATOM 9911 O O . ASP E 1 75 ? -29.27200 -27.57000 54.44700 1.000 19.46201 114 ASP E O 1
ATOM 9916 N N . GLY E 1 76 ? -30.59700 -26.70000 56.04300 1.000 19.50730 115 GLY E N 1
ATOM 9917 C CA . GLY E 1 76 ? -29.90400 -25.42400 56.02400 1.000 19.41944 115 GLY E CA 1
ATOM 9918 C C . GLY E 1 76 ? -30.22500 -24.58500 54.80700 1.000 19.77048 115 GLY E C 1
ATOM 9919 O O . GLY E 1 76 ? -29.32600 -23.95300 54.24000 1.000 20.60664 115 GLY E O 1
ATOM 9920 N N . THR E 1 77 ? -31.48600 -24.56400 54.38500 1.000 19.74843 116 THR E N 1
ATOM 9921 C CA . THR E 1 77 ? -31.91700 -23.75700 53.24900 1.000 20.12979 116 THR E CA 1
ATOM 9922 C C . THR E 1 77 ? -33.11500 -22.90300 53.64200 1.000 21.24970 116 THR E C 1
ATOM 9923 O O . THR E 1 77 ? -33.88900 -23.25200 54.54000 1.000 20.57511 116 THR E O 1
ATOM 9927 N N . LYS E 1 78 ? -33.26400 -21.77600 52.94300 1.000 24.16080 117 LYS E N 1
ATOM 9928 C CA . LYS E 1 78 ? -34.44300 -20.93500 53.12400 1.000 28.33306 117 LYS E CA 1
ATOM 9929 C C . LYS E 1 78 ? -35.70400 -21.64900 52.65900 1.000 30.82032 117 LYS E C 1
ATOM 9930 O O . LYS E 1 78 ? -36.77400 -21.46600 53.25600 1.000 31.18705 117 LYS E O 1
ATOM 9936 N N A GLN E 1 79 ? -35.59300 -22.46400 51.60200 0.640 32.41437 118 GLN E N 1
ATOM 9937 N N B GLN E 1 79 ? -35.59200 -22.48600 51.62500 0.360 32.05635 118 GLN E N 1
ATOM 9938 C CA A GLN E 1 79 ? -36.73800 -23.21200 51.08200 0.640 34.36395 118 GLN E CA 1
ATOM 9939 C CA B GLN E 1 79 ? -36.77800 -23.07200 51.02200 0.360 33.37759 118 GLN E CA 1
ATOM 9940 C C A GLN E 1 79 ? -37.37700 -24.07700 52.16000 0.640 34.54944 118 GLN E C 1
ATOM 9941 C C B GLN E 1 79 ? -37.50800 -24.00200 51.98300 0.360 33.52176 118 GLN E C 1
ATOM 9942 O O A GLN E 1 79 ? -38.60600 -24.21400 52.21100 0.640 35.72873 118 GLN E O 1
ATOM 9943 O O B GLN E 1 79 ? -38.72800 -24.17800 51.86400 0.360 33.86992 118 GLN E O 1
ATOM 9954 N N A ASN E 1 80 ? -36.56000 -24.68100 53.02200 0.640 33.30223 119 ASN E N 1
ATOM 9955 N N B ASN E 1 80 ? -36.79700 -24.59400 52.94500 0.360 32.95950 119 ASN E N 1
ATOM 9956 C CA A ASN E 1 80 ? -37.05400 -25.50900 54.11300 0.640 33.72271 119 ASN E CA 1
ATOM 9957 C CA B ASN E 1 80 ? -37.42900 -25.35800 54.01500 0.360 32.48484 119 ASN E CA 1
ATOM 9958 C C A ASN E 1 80 ? -37.03900 -24.78700 55.45500 0.640 32.83884 119 ASN E C 1
ATOM 9959 C C B ASN E 1 80 ? -37.24000 -24.71900 55.38700 0.360 32.08917 119 ASN E C 1
ATOM 9960 O O A ASN E 1 80 ? -37.15500 -25.43600 56.50000 0.640 33.63138 119 ASN E O 1
ATOM 9961 O O B ASN E 1 80 ? -37.35400 -25.40600 56.40700 0.360 32.55896 119 ASN E O 1
ATOM 9970 N N A LYS E 1 81 ? -36.89700 -23.46000 55.44300 0.640 31.58493 120 LYS E N 1
ATOM 9971 N N B LYS E 1 81 ? -36.94300 -23.41800 55.42500 0.360 31.17976 120 LYS E N 1
ATOM 9972 C CA A LYS E 1 81 ? -36.97200 -22.64300 56.65400 0.640 31.16816 120 LYS E CA 1
ATOM 9973 C CA B LYS E 1 81 ? -36.97200 -22.63000 56.65900 0.360 30.77578 120 LYS E CA 1
ATOM 9974 C C A LYS E 1 81 ? -36.00400 -23.12900 57.73000 0.640 28.87695 120 LYS E C 1
ATOM 9975 C C B LYS E 1 81 ? -36.02200 -23.17500 57.72300 0.360 28.52606 120 LYS E C 1
ATOM 9976 O O A LYS E 1 81 ? -36.29500 -23.09200 58.92700 0.640 28.54496 120 LYS E O 1
ATOM 9977 O O B LYS E 1 81 ? -36.34800 -23.21600 58.91100 0.360 28.34139 120 LYS E O 1
ATOM 9988 N N . SER E 1 82 ? -34.83000 -23.59200 57.29600 1.000 25.88330 121 SER E N 1
ATOM 9989 C CA . SER E 1 82 ? -33.82600 -24.11600 58.21200 1.000 24.29677 121 SER E CA 1
ATOM 9990 C C . SER E 1 82 ? -32.55500 -23.27800 58.21500 1.000 22.99176 121 SER E C 1
ATOM 9991 O O . SER E 1 82 ? -31.48300 -23.78000 58.56500 1.000 23.01285 121 SER E O 1
ATOM 9994 N N . HIS E 1 83 ? -32.66700 -22.00800 57.83000 1.000 22.74876 122 HIS E N 1
ATOM 9995 C CA . HIS E 1 83 ? -31.63600 -21.00200 58.02600 1.000 23.65583 122 HIS E CA 1
ATOM 9996 C C . HIS E 1 83 ? -31.75100 -20.40900 59.43400 1.000 23.25007 122 HIS E C 1
ATOM 9997 O O . HIS E 1 83 ? -32.68100 -20.70700 60.19100 1.000 24.64746 122 HIS E O 1
ATOM 10004 N N . VAL E 1 84 ? -30.79800 -19.54300 59.78000 1.000 21.80774 123 VAL E N 1
ATOM 10005 C CA . VAL E 1 84 ? -30.72600 -18.92300 61.10500 1.000 22.11968 123 VAL E CA 1
ATOM 10006 C C . VAL E 1 84 ? -30.75300 -17.40900 60.93600 1.000 22.75722 123 VAL E C 1
ATOM 10007 O O . VAL E 1 84 ? -29.87900 -16.83700 60.27200 1.000 22.61346 123 VAL E O 1
ATOM 10011 N N A GLU E 1 85 ? -31.75000 -16.76000 61.53500 0.530 24.03711 124 GLU E N 1
ATOM 10012 N N B GLU E 1 85 ? -31.74300 -16.76600 61.55700 0.470 23.86996 124 GLU E N 1
ATOM 10013 C CA A GLU E 1 85 ? -31.87700 -15.31700 61.42700 0.530 25.67827 124 GLU E CA 1
ATOM 10014 C CA B GLU E 1 85 ? -31.89600 -15.32200 61.49900 0.470 25.42075 124 GLU E CA 1
ATOM 10015 C C A GLU E 1 85 ? -30.76900 -14.62900 62.22900 0.530 25.96025 124 GLU E C 1
ATOM 10016 C C B GLU E 1 85 ? -30.73500 -14.63800 62.22000 0.470 25.87765 124 GLU E C 1
ATOM 10017 O O A GLU E 1 85 ? -30.12200 -15.25600 63.07200 0.530 26.18753 124 GLU E O 1
ATOM 10018 O O B GLU E 1 85 ? -30.02100 -15.27100 63.00100 0.470 26.20973 124 GLU E O 1
ATOM 10029 N N . PRO E 1 86 ? -30.51900 -13.34300 61.96900 1.000 26.60070 125 PRO E N 1
ATOM 10030 C CA . PRO E 1 86 ? -29.45300 -12.62800 62.69200 1.000 27.72955 125 PRO E CA 1
ATOM 10031 C C . PRO E 1 86 ? -29.61400 -12.72400 64.20300 1.000 27.25137 125 PRO E C 1
ATOM 10032 O O . PRO E 1 86 ? -30.69900 -12.50600 64.74700 1.000 27.55305 125 PRO E O 1
ATOM 10036 N N . GLY E 1 87 ? -28.51600 -13.05000 64.88100 1.000 27.49638 126 GLY E N 1
ATOM 10037 C CA . GLY E 1 87 ? -28.54400 -13.24600 66.31600 1.000 28.40671 126 GLY E CA 1
ATOM 10038 C C . GLY E 1 87 ? -29.22000 -14.51800 66.77700 1.000 29.07030 126 GLY E C 1
ATOM 10039 O O . GLY E 1 87 ? -29.31900 -14.74100 67.99100 1.000 31.00378 126 GLY E O 1
ATOM 10040 N N . GLY E 1 88 ? -29.69000 -15.36000 65.85500 1.000 28.77290 127 GLY E N 1
ATOM 10041 C CA . GLY E 1 88 ? -30.46100 -16.52700 66.22300 1.000 27.40565 127 GLY E CA 1
ATOM 10042 C C . GLY E 1 88 ? -29.61700 -17.74400 66.56700 1.000 26.68542 127 GLY E C 1
ATOM 10043 O O . GLY E 1 88 ? -28.40500 -17.79100 66.35000 1.000 25.57612 127 GLY E O 1
ATOM 10044 N N . THR E 1 89 ? -30.29500 -18.74400 67.12600 1.000 26.78042 128 THR E N 1
ATOM 10045 C CA . THR E 1 89 ? -29.70300 -20.03600 67.42600 1.000 27.48157 128 THR E CA 1
ATOM 10046 C C . THR E 1 89 ? -30.55200 -21.13800 66.81000 1.000 26.92552 128 THR E C 1
ATOM 10047 O O . THR E 1 89 ? -31.75600 -20.97800 66.58600 1.000 28.22964 128 THR E O 1
ATOM 10051 N N . ARG E 1 90 ? -29.90300 -22.26600 66.54300 1.000 24.94740 129 ARG E N 1
ATOM 10052 C CA . ARG E 1 90 ? -30.56700 -23.44100 66.00200 1.000 24.76991 129 ARG E CA 1
ATOM 10053 C C . ARG E 1 90 ? -29.63800 -24.61800 66.23300 1.000 23.99040 129 ARG E C 1
ATOM 10054 O O . ARG E 1 90 ? -28.41600 -24.46900 66.17200 1.000 25.12832 129 ARG E O 1
ATOM 10062 N N . THR E 1 91 ? -30.21400 -25.78500 66.49900 1.000 22.94922 130 THR E N 1
ATOM 10063 C CA . THR E 1 91 ? -29.44000 -27.01900 66.55900 1.000 23.26977 130 THR E CA 1
ATOM 10064 C C . THR E 1 91 ? -29.58900 -27.77100 65.24400 1.000 23.03083 130 THR E C 1
ATOM 10065 O O . THR E 1 91 ? -30.69300 -28.18200 64.87400 1.000 23.72542 130 THR E O 1
ATOM 10069 N N . TYR E 1 92 ? -28.48000 -27.92700 64.53200 1.000 21.28062 131 TYR E N 1
ATOM 10070 C CA . TYR E 1 92 ? -28.44100 -28.75800 63.34200 1.000 20.30149 131 TYR E CA 1
ATOM 10071 C C . TYR E 1 92 ? -27.96600 -30.15000 63.74200 1.000 20.68238 131 TYR E C 1
ATOM 10072 O O . TYR E 1 92 ? -27.03000 -30.29400 64.53500 1.000 23.20788 131 TYR E O 1
ATOM 10081 N N . THR E 1 93 ? -28.62200 -31.17800 63.21000 1.000 19.77458 132 THR E N 1
ATOM 10082 C CA . THR E 1 93 ? -28.28500 -32.55200 63.56000 1.000 19.28873 132 THR E CA 1
ATOM 10083 C C . THR E 1 93 ? -27.84100 -33.31400 62.32200 1.000 19.24533 132 THR E C 1
ATOM 10084 O O . THR E 1 93 ? -28.55300 -33.34700 61.31100 1.000 19.69965 132 THR E O 1
ATOM 10088 N N . TRP E 1 94 ? -26.65700 -33.91000 62.40400 1.000 18.91849 133 TRP E N 1
ATOM 10089 C CA . TRP E 1 94 ? -26.12500 -34.76700 61.35900 1.000 19.04447 133 TRP E CA 1
ATOM 10090 C C . TRP E 1 94 ? -26.00300 -36.17700 61.91100 1.000 19.68436 133 TRP E C 1
ATOM 10091 O O . TRP E 1 94 ? -25.51100 -36.37000 63.02300 1.000 21.49736 133 TRP E O 1
ATOM 10102 N N . ARG E 1 95 ? -26.44900 -37.15500 61.13600 1.000 18.87859 134 ARG E N 1
ATOM 10103 C CA . ARG E 1 95 ? -26.27400 -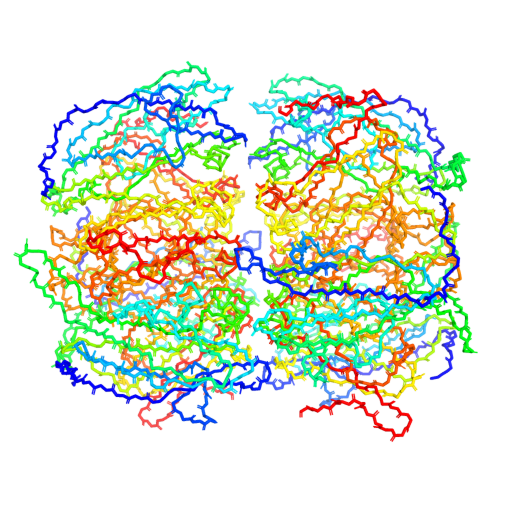38.55700 61.47700 1.000 19.42241 134 ARG E CA 1
ATOM 10104 C C . ARG E 1 95 ? -25.41300 -39.24100 60.42500 1.000 19.31799 134 ARG E C 1
ATOM 10105 O O . ARG E 1 95 ? -25.22100 -38.72700 59.31600 1.000 19.07810 134 ARG E O 1
ATOM 10113 N N . THR E 1 96 ? -24.88000 -40.40800 60.79800 1.000 18.96584 135 THR E N 1
ATOM 10114 C CA . THR E 1 96 ? -24.06400 -41.22800 59.91000 1.000 18.82977 135 THR E CA 1
ATOM 10115 C C . THR E 1 96 ? -24.40500 -42.69200 60.15500 1.000 20.35868 135 THR E C 1
ATOM 10116 O O . THR E 1 96 ? -24.89100 -43.06500 61.22700 1.000 21.61380 135 THR E O 1
ATOM 10120 N N . HIS E 1 97 ? -24.14900 -43.52600 59.15200 1.000 20.32911 136 HIS E N 1
ATOM 10121 C CA . HIS E 1 97 ? -24.49400 -44.93700 59.25500 1.000 20.74697 136 HIS E CA 1
ATOM 10122 C C . HIS E 1 97 ? -23.37900 -45.79400 58.67000 1.000 20.43198 136 HIS E C 1
ATOM 10123 O O . HIS E 1 97 ? -22.61100 -45.34800 57.80800 1.000 20.85870 136 HIS E O 1
ATOM 10130 N N . GLU E 1 98 ? -23.29700 -47.03000 59.15700 1.000 21.78234 137 GLU E N 1
ATOM 10131 C CA . GLU E 1 98 ? -22.38700 -48.03700 58.64100 1.000 22.88602 137 GLU E CA 1
ATOM 10132 C C . GLU E 1 98 ? -22.97000 -48.65700 57.37500 1.000 22.48632 137 GLU E C 1
ATOM 10133 O O . GLU E 1 98 ? -24.18300 -48.61300 57.15600 1.000 22.46022 137 GLU E O 1
ATOM 10139 N N . PRO E 1 99 ? -22.12900 -49.25300 56.53000 1.000 22.10449 138 PRO E N 1
ATOM 10140 C CA . PRO E 1 99 ? -22.65200 -50.04400 55.40800 1.000 22.12673 138 PRO E CA 1
ATOM 10141 C C . PRO E 1 99 ? -23.32300 -51.31400 55.90300 1.000 22.73222 138 PRO E C 1
ATOM 10142 O O . PRO E 1 99 ? -23.03300 -51.81900 56.98700 1.000 23.89324 138 PRO E O 1
ATOM 10146 N N . GLY E 1 100 ? -24.21200 -51.85100 55.07600 1.000 22.89627 139 GLY E N 1
ATOM 10147 C CA . GLY E 1 100 ? -24.84600 -53.11300 55.41800 1.000 24.12471 139 GLY E CA 1
ATOM 10148 C C . GLY E 1 100 ? -25.75600 -53.59600 54.30900 1.000 26.35198 139 GLY E C 1
ATOM 10149 O O . GLY E 1 100 ? -26.08000 -52.86600 53.36700 1.000 27.01575 139 GLY E O 1
ATOM 10150 N N . ARG E 1 101 ? -26.16400 -54.85400 54.45300 1.000 29.42825 140 ARG E N 1
ATOM 10151 C CA . ARG E 1 101 ? -27.03800 -55.52600 53.46800 1.000 34.19166 140 ARG E CA 1
ATOM 10152 C C . ARG E 1 101 ? -28.50600 -55.17200 53.71200 1.000 38.28240 140 ARG E C 1
ATOM 10153 O O . ARG E 1 101 ? -28.92400 -55.18900 54.85100 1.000 39.73670 140 ARG E O 1
ATOM 10161 N N A ARG E 1 102 ? -29.16100 -54.60600 52.70000 0.510 39.54627 141 ARG E N 1
ATOM 10162 N N B ARG E 1 102 ? -29.14900 -54.59100 52.70000 0.490 39.42035 141 ARG E N 1
ATOM 10163 C CA A ARG E 1 102 ? -30.56400 -54.24200 52.84800 0.510 40.82699 141 ARG E CA 1
ATOM 10164 C CA B ARG E 1 102 ? -30.54400 -54.19100 52.82400 0.490 40.58424 141 ARG E CA 1
ATOM 10165 C C A ARG E 1 102 ? -31.43200 -55.49900 52.94400 0.510 42.71529 141 ARG E C 1
ATOM 10166 C C B ARG E 1 102 ? -31.45500 -55.41800 52.79400 0.490 42.17717 141 ARG E C 1
ATOM 10167 O O A ARG E 1 102 ? -30.95600 -56.63400 52.84000 0.510 43.45820 141 ARG E O 1
ATOM 10168 O O B ARG E 1 102 ? -31.01400 -56.56100 52.63600 0.490 42.86552 141 ARG E O 1
ATOM 10183 N N A ALA E 1 103 ? -32.73700 -55.28300 53.14300 0.510 43.22339 142 ALA E N 1
ATOM 10184 N N B ALA E 1 103 ? -32.76000 -55.16600 52.93600 0.490 42.52013 142 ALA E N 1
ATOM 10185 C CA A ALA E 1 103 ? -33.65900 -56.40000 53.33900 0.510 43.46577 142 ALA E CA 1
ATOM 10186 C CA B ALA E 1 103 ? -33.73500 -56.24600 52.82700 0.490 42.65655 142 ALA E CA 1
ATOM 10187 C C A ALA E 1 103 ? -33.66700 -57.33900 52.13800 0.510 43.33470 142 ALA E C 1
ATOM 10188 C C B ALA E 1 103 ? -33.90600 -56.70400 51.38500 0.490 42.42234 142 ALA E C 1
ATOM 10189 O O A ALA E 1 103 ? -33.62000 -58.56500 52.29700 0.510 44.20262 142 ALA E O 1
ATOM 10190 O O B ALA E 1 103 ? -34.13300 -57.89500 51.13800 0.490 42.82171 142 ALA E O 1
ATOM 10193 N N A ASP E 1 104 ? -33.71800 -56.78400 50.93100 0.510 42.12413 143 ASP E N 1
ATOM 10194 N N B ASP E 1 104 ? -33.79200 -55.78900 50.42100 0.490 41.64006 143 ASP E N 1
ATOM 10195 C CA A ASP E 1 104 ? -33.80200 -57.56200 49.70200 0.510 40.39456 143 ASP E CA 1
ATOM 10196 C CA B ASP E 1 104 ? -33.91600 -56.14900 49.01300 0.490 40.71851 143 ASP E CA 1
ATOM 10197 C C A ASP E 1 104 ? -32.45200 -58.08800 49.22600 0.510 39.41773 143 ASP E C 1
ATOM 10198 C C B ASP E 1 104 ? -32.67700 -56.85500 48.45500 0.490 41.00247 143 ASP E C 1
ATOM 10199 O O A ASP E 1 104 ? -32.40100 -58.75800 48.19000 0.510 39.40793 143 ASP E O 1
ATOM 10200 O O B ASP E 1 104 ? -32.50200 -56.89700 47.23100 0.490 40.53039 143 ASP E O 1
ATOM 10209 N N A GLY E 1 105 ? -31.36200 -57.78800 49.93100 0.510 38.79673 144 GLY E N 1
ATOM 10210 N N B GLY E 1 105 ? -31.82900 -57.41400 49.32200 0.490 41.20733 144 GLY E N 1
ATOM 10211 C CA A GLY E 1 105 ? -30.04700 -58.25800 49.54700 0.510 37.75628 144 GLY E CA 1
ATOM 10212 C CA B GLY E 1 105 ? -30.61800 -58.08500 48.90300 0.490 40.32311 144 GLY E CA 1
ATOM 10213 C C A GLY E 1 105 ? -29.17600 -57.25300 48.82000 0.510 36.52375 144 GLY E C 1
ATOM 10214 C C B GLY E 1 105 ? -29.48000 -57.16900 48.51800 0.490 39.05606 144 GLY E C 1
ATOM 10215 O O A GLY E 1 105 ? -28.08400 -57.62100 48.37000 0.510 36.25568 144 GLY E O 1
ATOM 10216 O O B GLY E 1 105 ? -28.34600 -57.64500 48.37600 0.490 39.26340 144 GLY E O 1
ATOM 10217 N N A THR E 1 106 ? -29.62000 -56.00800 48.67800 0.510 35.64537 145 THR E N 1
ATOM 10218 N N B THR E 1 106 ? -29.73400 -55.87700 48.35000 0.490 37.37806 145 THR E N 1
ATOM 10219 C CA A THR E 1 106 ? -28.78300 -54.97300 48.09300 0.510 34.26409 145 THR E CA 1
ATOM 10220 C CA B THR E 1 106 ? -28.68700 -54.97100 47.91900 0.490 35.35502 145 THR E CA 1
ATOM 10221 C C A THR E 1 106 ? -27.89700 -54.35600 49.17000 0.510 32.11178 145 THR E C 1
ATOM 10222 C C B THR E 1 106 ? -27.81800 -54.54700 49.10100 0.490 32.69055 145 THR E C 1
ATOM 10223 O O A THR E 1 106 ? -28.26600 -54.30200 50.34600 0.510 32.50240 145 THR E O 1
ATOM 10224 O O B THR E 1 106 ? -28.11800 -54.81100 50.26900 0.490 32.90058 145 THR E O 1
ATOM 10231 N N . TRP E 1 107 ? -26.71400 -53.89500 48.76800 1.000 30.35574 146 TRP E N 1
ATOM 10232 C CA . TRP E 1 107 ? -25.74800 -53.38000 49.72800 1.000 27.82240 146 TRP E CA 1
ATOM 10233 C C . TRP E 1 107 ? -25.93300 -51.87300 49.85500 1.000 26.72266 146 TRP E C 1
ATOM 10234 O O . TRP E 1 107 ? -25.86000 -51.14800 48.85600 1.000 28.21312 146 TRP E O 1
ATOM 10245 N N . ARG E 1 108 ? -26.17900 -51.41000 51.07800 1.000 23.71670 147 ARG E N 1
ATOM 10246 C CA . ARG E 1 108 ? -26.30700 -49.98800 51.36100 1.000 22.22246 147 ARG E CA 1
ATOM 10247 C C . ARG E 1 108 ? -24.93800 -49.44000 51.73700 1.000 21.96689 147 ARG E C 1
ATOM 10248 O O . ARG E 1 108 ? -24.31400 -49.92400 52.68700 1.000 22.19409 147 ARG E O 1
ATOM 10256 N N . ALA E 1 109 ? -24.47600 -48.43100 51.00300 1.000 23.00222 148 ALA E N 1
ATOM 10257 C CA . ALA E 1 109 ? -23.18700 -47.82500 51.29900 1.000 22.57444 148 ALA E CA 1
ATOM 10258 C C . ALA E 1 109 ? -23.24100 -47.07700 52.62600 1.000 22.08322 148 ALA E C 1
ATOM 10259 O O . ALA E 1 109 ? -24.27400 -46.51900 53.00900 1.000 24.14939 148 ALA E O 1
ATOM 10261 N N . GLY E 1 110 ? -22.11000 -47.06700 53.33200 1.000 21.53172 149 GLY E N 1
ATOM 10262 C CA . GLY E 1 110 ? -21.98600 -46.28100 54.54200 1.000 20.56685 149 GLY E CA 1
ATOM 10263 C C . GLY E 1 110 ? -21.73100 -44.80900 54.24500 1.000 19.89505 149 GLY E C 1
ATOM 10264 O O . GLY E 1 110 ? -21.54500 -44.38600 53.10500 1.000 21.04632 149 GLY E O 1
ATOM 10265 N N . SER E 1 111 ? -21.71100 -44.01300 55.31500 1.000 18.06954 150 SER E N 1
ATOM 10266 C CA . SER E 1 111 ? -21.49800 -42.57200 55.21900 1.000 17.73447 150 SER E CA 1
ATOM 10267 C C . SER E 1 111 ? -20.04500 -42.17300 55.00900 1.000 17.45775 150 SER E C 1
ATOM 10268 O O . SER E 1 111 ? -19.79400 -41.00100 54.72200 1.000 18.36143 150 SER E O 1
ATOM 10271 N N . ALA E 1 112 ? -19.09200 -43.09200 55.15900 1.000 18.01348 151 ALA E N 1
ATOM 10272 C CA . ALA E 1 112 ? -17.68800 -42.70700 55.20600 1.000 18.29497 151 ALA E CA 1
ATOM 10273 C C . ALA E 1 112 ? -17.25500 -41.96700 53.94200 1.000 16.99970 151 ALA E C 1
ATOM 10274 O O . ALA E 1 112 ? -17.61400 -42.33800 52.81500 1.000 17.88535 151 ALA E O 1
ATOM 10276 N N . GLY E 1 113 ? -16.47500 -40.91700 54.13600 1.000 16.22518 152 GLY E N 1
ATOM 10277 C CA . GLY E 1 113 ? -15.91700 -40.19100 53.01600 1.000 16.26478 152 GLY E CA 1
ATOM 10278 C C . GLY E 1 113 ? -15.37900 -38.84800 53.44900 1.000 15.37760 152 GLY E C 1
ATOM 10279 O O . GLY E 1 113 ? -15.40700 -38.48300 54.62800 1.000 16.27430 152 GLY E O 1
ATOM 10280 N N . TYR E 1 114 ? -14.86600 -38.12900 52.45400 1.000 16.02053 153 TYR E N 1
ATOM 10281 C CA . TYR E 1 114 ? -14.39300 -36.76100 52.60700 1.000 15.39530 153 TYR E CA 1
ATOM 10282 C C . TYR E 1 114 ? -15.50900 -35.83300 52.13400 1.000 15.25846 153 TYR E C 1
ATOM 10283 O O . TYR E 1 114 ? -15.84900 -35.80500 50.93800 1.000 16.00079 153 TYR E O 1
ATOM 10292 N N . TRP E 1 115 ? -16.09600 -35.11000 53.08500 1.000 14.58062 154 TRP E N 1
ATOM 10293 C CA . TRP E 1 115 ? -17.27900 -34.29800 52.86200 1.000 14.08244 154 TRP E CA 1
ATOM 10294 C C . TRP E 1 115 ? -17.01700 -32.86300 53.30500 1.000 14.45325 154 TRP E C 1
ATOM 10295 O O . TRP E 1 115 ? -15.87900 -32.50500 53.62600 1.000 14.96329 154 TRP E O 1
ATOM 10306 N N . HIS E 1 116 ? -18.05600 -32.03000 53.32300 1.000 14.49796 155 HIS E N 1
ATOM 10307 C CA . HIS E 1 116 ? -17.87200 -30.62300 53.64300 1.000 13.70887 155 HIS E CA 1
ATOM 10308 C C . HIS E 1 116 ? -19.22100 -30.00100 53.97800 1.000 13.64839 155 HIS E C 1
ATOM 10309 O O . HIS E 1 116 ? -20.28200 -30.54400 53.64700 1.000 14.79813 155 HIS E O 1
ATOM 10316 N N . TYR E 1 117 ? -19.16100 -28.84600 54.63900 1.000 14.09514 156 TYR E N 1
ATOM 10317 C CA . TYR E 1 117 ? -20.33800 -28.06500 54.99200 1.000 14.93494 156 TYR E CA 1
ATOM 10318 C C . TYR E 1 117 ? -20.13800 -26.62600 54.53200 1.000 14.36304 156 TYR E C 1
ATOM 10319 O O . TYR E 1 117 ? -19.00200 -26.15500 54.40000 1.000 14.18576 156 TYR E O 1
ATOM 10328 N N . HIS E 1 118 ? -21.24400 -25.92200 54.28400 1.000 14.47807 157 HIS E N 1
ATOM 10329 C CA . HIS E 1 118 ? -21.13500 -24.55600 53.78400 1.000 14.15864 157 HIS E CA 1
ATOM 10330 C C . HIS E 1 118 ? -22.46500 -23.83300 53.94400 1.000 13.98943 157 HIS E C 1
ATOM 10331 O O . HIS E 1 118 ? -23.50700 -24.44600 54.17500 1.000 14.82378 157 HIS E O 1
ATOM 10338 N N . ASP E 1 119 ? -22.41700 -22.51300 53.76600 1.000 13.85224 158 ASP E N 1
ATOM 10339 C CA . ASP E 1 119 ? -23.62800 -21.70700 53.83800 1.000 14.66560 158 ASP E CA 1
ATOM 10340 C C . ASP E 1 119 ? -24.48300 -21.90200 52.58300 1.000 15.33501 158 ASP E C 1
ATOM 10341 O O . ASP E 1 119 ? -23.98400 -22.24100 51.50200 1.000 16.16464 158 ASP E O 1
ATOM 10346 N N . HIS E 1 120 ? -25.79500 -21.70500 52.73500 1.000 15.48717 159 HIS E N 1
ATOM 10347 C CA . HIS E 1 120 ? -26.72300 -21.85000 51.61700 1.000 15.20418 159 HIS E CA 1
ATOM 10348 C C . HIS E 1 120 ? -27.68500 -20.66800 51.49600 1.000 15.61672 159 HIS E C 1
ATOM 10349 O O . HIS E 1 120 ? -28.63700 -20.75300 50.71200 1.000 16.43990 159 HIS E O 1
ATOM 10356 N N . VAL E 1 121 ? -27.46500 -19.56000 52.22300 1.000 16.10382 160 VAL E N 1
ATOM 10357 C CA . VAL E 1 121 ? -28.43000 -18.45400 52.18100 1.000 15.94663 160 VAL E CA 1
ATOM 10358 C C . VAL E 1 121 ? -27.85000 -17.04600 52.06300 1.000 16.74653 160 VAL E C 1
ATOM 10359 O O . VAL E 1 121 ? -28.60400 -16.09800 51.80800 1.000 18.25857 160 VAL E O 1
ATOM 10363 N N . VAL E 1 122 ? -26.54200 -16.87100 52.26000 1.000 15.71238 161 VAL E N 1
ATOM 10364 C CA . VAL E 1 122 ? -25.96100 -15.52200 52.22000 1.000 16.22472 161 VAL E CA 1
ATOM 10365 C C . VAL E 1 122 ? -25.80600 -15.07400 50.77100 1.000 15.88699 161 VAL E C 1
ATOM 10366 O O . VAL E 1 122 ? -25.14700 -15.75000 49.97000 1.000 15.82086 161 VAL E O 1
ATOM 10370 N N . GLY E 1 123 ? -26.39400 -13.92900 50.44300 1.000 17.11676 162 GLY E N 1
ATOM 10371 C CA . GLY E 1 123 ? -26.31500 -13.34300 49.10300 1.000 17.72309 162 GLY E CA 1
ATOM 10372 C C . GLY E 1 123 ? -27.37900 -13.85800 48.15400 1.000 18.16396 162 GLY E C 1
ATOM 10373 O O . GLY E 1 123 ? -28.10500 -13.07200 47.54600 1.000 20.17089 162 GLY E O 1
ATOM 10374 N N . THR E 1 124 ? -27.47000 -15.17800 48.00800 1.000 16.57481 163 THR E N 1
ATOM 10375 C CA . THR E 1 124 ? -28.51800 -15.81900 47.22500 1.000 16.17850 163 THR E CA 1
ATOM 10376 C C . THR E 1 124 ? -28.95400 -17.07100 47.96900 1.000 16.37863 163 THR E C 1
ATOM 10377 O O . THR E 1 124 ? -28.29600 -17.51900 48.91300 1.000 16.01070 163 THR E O 1
ATOM 10381 N N . GLU E 1 125 ? -30.05000 -17.66600 47.49900 1.000 17.15254 164 GLU E N 1
ATOM 10382 C CA . GLU E 1 125 ? -30.53900 -18.91500 48.08000 1.000 18.34937 164 GLU E CA 1
ATOM 10383 C C . GLU E 1 125 ? -29.69400 -20.12000 47.69700 1.000 16.79864 164 GLU E C 1
ATOM 10384 O O . GLU E 1 125 ? -30.04000 -21.24400 48.08400 1.000 17.49224 164 GLU E O 1
ATOM 10390 N N . ALA E 1 126 ? -28.60400 -19.91500 46.95500 1.000 16.21310 165 ALA E N 1
ATOM 10391 C CA . ALA E 1 126 ? -27.57700 -20.93200 46.75100 1.000 15.68874 165 ALA E CA 1
ATOM 10392 C C . ALA E 1 126 ? -26.36700 -20.72300 47.65400 1.000 15.45956 165 ALA E C 1
ATOM 10393 O O . ALA E 1 126 ? -25.41100 -21.50100 47.58600 1.000 16.18037 165 ALA E O 1
ATOM 10395 N N . GLY E 1 127 ? -26.38000 -19.69300 48.49600 1.000 14.77173 166 GLY E N 1
ATOM 10396 C CA . GLY E 1 127 ? -25.23000 -19.41800 49.33200 1.000 13.92077 166 GLY E CA 1
ATOM 10397 C C . GLY E 1 127 ? -24.06300 -18.79200 48.60300 1.000 13.96828 166 GLY E C 1
ATOM 10398 O O . GLY E 1 127 ? -22.94000 -18.82500 49.11400 1.000 15.32746 166 GLY E O 1
ATOM 10399 N N . THR E 1 128 ? -24.29200 -18.21400 47.41900 1.000 13.84806 167 THR E N 1
ATOM 10400 C CA . THR E 1 128 ? -23.17400 -17.73700 46.60500 1.000 13.57537 167 THR E CA 1
ATOM 10401 C C . THR E 1 128 ? -22.31900 -16.72100 47.35400 1.000 13.83272 167 THR E C 1
ATOM 10402 O O . THR E 1 128 ? -21.08200 -16.79700 47.33100 1.000 14.28509 167 THR E O 1
ATOM 10406 N N . GLY E 1 129 ? -22.96200 -15.77800 48.04600 1.000 14.14107 168 GLY E N 1
ATOM 10407 C CA . GLY E 1 129 ? -22.21200 -14.79100 48.80300 1.000 15.01986 168 GLY E CA 1
ATOM 10408 C C . GLY E 1 129 ? -21.51400 -15.38200 50.01500 1.000 15.01829 168 GLY E C 1
ATOM 10409 O O . GLY E 1 129 ? -20.36300 -15.04800 50.29700 1.000 15.60214 168 GLY E O 1
ATOM 10410 N N . GLY E 1 130 ? -22.19400 -16.27500 50.74400 1.000 14.24710 169 GLY E N 1
ATOM 10411 C CA . GLY E 1 130 ? -21.58800 -16.85000 51.93600 1.000 15.03860 169 GLY E CA 1
ATOM 10412 C C . GLY E 1 130 ? -20.38600 -17.71300 51.61400 1.000 14.91123 169 GLY E C 1
ATOM 10413 O O . GLY E 1 130 ? -19.36600 -17.65700 52.30800 1.000 14.99527 169 GLY E O 1
ATOM 10414 N N . ILE E 1 131 ? -20.49600 -18.53200 50.56000 1.000 14.97295 170 ILE E N 1
ATOM 10415 C CA . ILE E 1 131 ? -19.37300 -19.35000 50.11300 1.000 14.52526 170 ILE E CA 1
ATOM 10416 C C . ILE E 1 131 ? -18.20400 -18.46300 49.68800 1.000 14.01468 170 ILE E C 1
ATOM 10417 O O . ILE E 1 131 ? -17.05000 -18.68900 50.07700 1.000 14.14099 170 ILE E O 1
ATOM 10422 N N A ARG E 1 132 ? -18.48400 -17.44200 48.87800 0.527 13.76755 171 ARG E N 1
ATOM 10423 N N B ARG E 1 132 ? -18.49000 -17.42700 48.89500 0.473 14.10289 171 ARG E N 1
ATOM 10424 C CA A ARG E 1 132 ? -17.42900 -16.51200 48.48700 0.527 14.41410 171 ARG E CA 1
ATOM 10425 C CA B ARG E 1 132 ? -17.44000 -16.50200 48.47600 0.473 14.99836 171 ARG E CA 1
ATOM 10426 C C A ARG E 1 132 ? -16.74800 -15.91100 49.71200 0.527 14.30607 171 ARG E C 1
ATOM 10427 C C B ARG E 1 132 ? -16.76200 -15.85200 49.67900 0.473 14.76493 171 ARG E C 1
ATOM 10428 O O A ARG E 1 132 ? -15.51400 -15.80100 49.75800 0.527 15.29989 171 ARG E O 1
ATOM 10429 O O B ARG E 1 132 ? -15.54100 -15.64200 49.67700 0.473 16.19145 171 ARG E O 1
ATOM 10444 N N . ASN E 1 133 ? -17.53900 -15.54900 50.72800 1.000 14.55728 172 ASN E N 1
ATOM 10445 C CA . ASN E 1 133 ? -17.01600 -14.86800 51.91000 1.000 15.54692 172 ASN E CA 1
ATOM 10446 C C . ASN E 1 133 ? -16.17600 -15.76800 52.81800 1.000 14.94862 172 ASN E C 1
ATOM 10447 O O . ASN E 1 133 ? -15.43100 -15.24500 53.65500 1.000 15.79003 172 ASN E O 1
ATOM 10452 N N . GLY E 1 134 ? -16.30400 -17.09000 52.71000 1.000 13.96562 173 GLY E N 1
ATOM 10453 C CA . GLY E 1 134 ? -15.50200 -18.00300 53.51100 1.000 14.28623 173 GLY E CA 1
ATOM 10454 C C . GLY E 1 134 ? -16.25600 -19.03000 54.33800 1.000 14.52376 173 GLY E C 1
ATOM 10455 O O . GLY E 1 134 ? -15.63200 -19.75800 55.11400 1.000 15.49434 173 GLY E O 1
ATOM 10456 N N . LEU E 1 135 ? -17.58000 -19.12200 54.18000 1.000 14.37209 174 LEU E N 1
ATOM 10457 C CA . LEU E 1 135 ? -18.41000 -20.01200 55.00200 1.000 14.86326 174 LEU E CA 1
ATOM 10458 C C . LEU E 1 135 ? -18.40700 -21.41900 54.41200 1.000 14.20603 174 LEU E C 1
ATOM 10459 O O . LEU E 1 135 ? -19.36100 -21.86700 53.76600 1.000 14.77236 174 LEU E O 1
ATOM 10464 N N . TYR E 1 136 ? -17.31000 -22.13200 54.67300 1.000 14.01462 175 TYR E N 1
ATOM 10465 C CA . TYR E 1 136 ? -17.12500 -23.50400 54.21500 1.000 13.66571 175 TYR E CA 1
ATOM 10466 C C . TYR E 1 136 ? -16.12000 -24.18600 55.13900 1.000 14.87650 175 TYR E C 1
ATOM 10467 O O . TYR E 1 136 ? -15.22400 -23.53900 55.68000 1.000 15.55788 175 TYR E O 1
ATOM 10476 N N . GLY E 1 137 ? -16.27500 -25.50100 55.31500 1.000 14.13549 176 GLY E N 1
ATOM 10477 C CA . GLY E 1 137 ? -15.31700 -26.26500 56.07700 1.000 14.52795 176 GLY E CA 1
ATOM 10478 C C . GLY E 1 137 ? -15.42100 -27.75200 55.80600 1.000 13.67972 176 GLY E C 1
ATOM 10479 O O . GLY E 1 137 ? -16.38600 -28.22000 55.19300 1.000 14.26543 176 GLY E O 1
ATOM 10480 N N . PRO E 1 138 ? -14.43100 -28.52200 56.26800 1.000 14.15641 177 PRO E N 1
ATOM 10481 C CA . PRO E 1 138 ? -14.37300 -29.95800 55.96400 1.000 14.71053 177 PRO E CA 1
ATOM 10482 C C . PRO E 1 138 ? -14.99000 -30.84500 57.03500 1.000 15.20067 177 PRO E C 1
ATOM 10483 O O . PRO E 1 138 ? -14.95600 -30.55200 58.23200 1.000 16.13093 177 PRO E O 1
ATOM 10487 N N A VAL E 1 139 ? -15.56100 -31.95100 56.55400 0.467 15.65475 178 VAL E N 1
ATOM 10488 N N B VAL E 1 139 ? -15.53400 -31.98200 56.61100 0.533 15.84335 178 VAL E N 1
ATOM 10489 C CA A VAL E 1 139 ? -16.07200 -33.04400 57.37400 0.467 15.85229 178 VAL E CA 1
ATOM 10490 C CA B VAL E 1 139 ? -15.99500 -32.97500 57.58100 0.533 16.24341 178 VAL E CA 1
ATOM 10491 C C A VAL E 1 139 ? -15.40400 -34.32600 56.89900 0.467 15.39634 178 VAL E C 1
ATOM 10492 C C B VAL E 1 139 ? -15.67100 -34.37400 57.07300 0.533 15.31573 178 VAL E C 1
ATOM 10493 O O A VAL E 1 139 ? -15.32600 -34.57800 55.69100 0.467 16.59485 178 VAL E O 1
ATOM 10494 O O B VAL E 1 139 ? -16.12500 -34.76900 55.99300 0.533 15.32176 178 VAL E O 1
ATOM 10501 N N A ILE E 1 140 ? -14.93500 -35.13800 57.83900 0.467 15.99555 179 ILE E N 1
ATOM 10502 N N B ILE E 1 140 ? -14.88400 -35.11800 57.85300 0.533 15.96181 179 ILE E N 1
ATOM 10503 C CA A ILE E 1 140 ? -14.42100 -36.46700 57.53500 0.467 16.76705 179 ILE E CA 1
ATOM 10504 C CA B ILE E 1 140 ? -14.43200 -36.46000 57.50500 0.533 16.60913 179 ILE E CA 1
ATOM 10505 C C A ILE E 1 140 ? -15.24200 -37.47200 58.32500 0.467 17.28863 179 ILE E C 1
ATOM 10506 C C B ILE E 1 140 ? -15.24700 -37.45900 58.31100 0.533 17.20512 179 ILE E C 1
ATOM 10507 O O A ILE E 1 140 ? -15.37700 -37.33900 59.54900 0.467 18.19537 179 ILE E O 1
ATOM 10508 O O B ILE E 1 140 ? -15.36800 -37.32500 59.53700 0.533 18.21045 179 ILE E O 1
ATOM 10517 N N . VAL E 1 141 ? -15.79700 -38.46400 57.63400 1.000 17.14971 180 VAL E N 1
ATOM 10518 C CA . VAL E 1 141 ? -16.45100 -39.59900 58.28500 1.000 17.01963 180 VAL E CA 1
ATOM 10519 C C . VAL E 1 141 ? -15.59700 -40.83200 58.02100 1.000 17.11629 180 VAL E C 1
ATOM 10520 O O . VAL E 1 141 ? -15.33000 -41.17400 56.86200 1.000 18.05846 180 VAL E O 1
ATOM 10524 N N . ARG E 1 142 ? -15.16600 -41.50000 59.09100 1.000 17.87177 181 ARG E N 1
ATOM 10525 C CA . ARG E 1 142 ? -14.27400 -42.64800 58.98400 1.000 18.61224 181 ARG E CA 1
ATOM 10526 C C . ARG E 1 142 ? -15.04100 -43.94500 59.18800 1.000 19.32468 181 ARG E C 1
ATOM 10527 O O . ARG E 1 142 ? -15.98300 -44.00300 59.98500 1.000 21.31193 181 ARG E O 1
ATOM 10535 N N . ARG E 1 143 ? -14.63400 -44.97800 58.45500 1.000 20.04834 182 ARG E N 1
ATOM 10536 C CA . ARG E 1 143 ? -15.11700 -46.33800 58.65400 1.000 20.70249 182 ARG E CA 1
ATOM 10537 C C . ARG E 1 143 ? -14.20800 -47.05900 59.64400 1.000 22.64121 182 ARG E C 1
ATOM 10538 O O . ARG E 1 143 ? -13.00200 -46.80700 59.69900 1.000 22.66155 182 ARG E O 1
ATOM 10546 N N A LYS E 1 144 ? -14.80200 -47.95600 60.43300 0.200 23.80288 183 LYS E N 1
ATOM 10547 N N B LYS E 1 144 ? -14.80700 -47.93500 60.45300 0.800 23.43340 183 LYS E N 1
ATOM 10548 C CA A LYS E 1 144 ? -14.02600 -48.77400 61.35700 0.200 25.26304 183 LYS E CA 1
ATOM 10549 C CA B LYS E 1 144 ? -14.02700 -48.77100 61.35900 0.800 25.95983 183 LYS E CA 1
ATOM 10550 C C A LYS E 1 144 ? -12.89800 -49.47800 60.61500 0.200 25.99074 183 LYS E C 1
ATOM 10551 C C B LYS E 1 144 ? -12.89300 -49.44100 60.59500 0.800 26.21244 183 LYS E C 1
ATOM 10552 O O A LYS E 1 144 ? -13.12000 -50.11700 59.58400 0.200 26.13927 183 LYS E O 1
ATOM 10553 O O B LYS E 1 144 ? -13.10500 -50.01800 59.52700 0.800 26.29393 183 LYS E O 1
ATOM 10564 N N . GLY E 1 145 ? -11.68300 -49.34800 61.14300 1.000 26.45838 184 GLY E N 1
ATOM 10565 C CA . GLY E 1 145 ? -10.51500 -49.91200 60.51000 1.000 26.23901 184 GLY E CA 1
ATOM 10566 C C . GLY E 1 145 ? -9.75100 -48.97100 59.59900 1.000 26.36193 184 GLY E C 1
ATOM 10567 O O . GLY E 1 145 ? -8.62000 -49.29800 59.21800 1.000 28.93193 184 GLY E O 1
ATOM 10568 N N . ASP E 1 146 ? -10.32700 -47.82500 59.22900 1.000 24.57808 185 ASP E N 1
ATOM 10569 C CA . ASP E 1 146 ? -9.59400 -46.85300 58.42500 1.000 24.29105 185 ASP E CA 1
ATOM 10570 C C . ASP E 1 146 ? -8.33800 -46.40000 59.16300 1.000 25.45379 185 ASP E C 1
ATOM 10571 O O . ASP E 1 146 ? -8.36500 -46.14300 60.36700 1.000 25.42898 185 ASP E O 1
ATOM 10576 N N A VAL E 1 147 ? -7.23400 -46.28300 58.42400 0.681 25.79510 186 VAL E N 1
ATOM 10577 N N B VAL E 1 147 ? -7.22600 -46.30200 58.43300 0.319 25.71865 186 VAL E N 1
ATOM 10578 C CA A VAL E 1 147 ? -5.97500 -45.86200 59.02500 0.681 26.36226 186 VAL E CA 1
ATOM 10579 C CA B VAL E 1 147 ? -5.97700 -45.88200 59.05600 0.319 26.01503 186 VAL E CA 1
ATOM 10580 C C A VAL E 1 147 ? -6.01800 -44.37100 59.33000 0.681 24.92546 186 VAL E C 1
ATOM 10581 C C B VAL E 1 147 ? -6.01600 -44.38600 59.33700 0.319 25.04359 186 VAL E C 1
ATOM 10582 O O A VAL E 1 147 ? -6.47800 -43.55900 58.51300 0.681 23.89798 186 VAL E O 1
ATOM 10583 O O B VAL E 1 147 ? -6.49000 -43.58600 58.51700 0.319 24.67246 186 VAL E O 1
ATOM 10590 N N . LEU E 1 148 ? -5.52800 -44.00200 60.51400 1.000 24.34523 187 LEU E N 1
ATOM 10591 C CA . LEU E 1 148 ? -5.55100 -42.62200 60.98300 1.000 24.02923 187 LEU E CA 1
ATOM 10592 C C . LEU E 1 148 ? -4.24400 -41.91700 60.63000 1.000 23.08434 187 LEU E C 1
ATOM 10593 O O . LEU E 1 148 ? -3.16900 -42.52500 60.69600 1.000 24.95791 187 LEU E O 1
ATOM 10598 N N . PRO E 1 149 ? -4.31800 -40.64400 60.26000 1.000 21.90553 188 PRO E N 1
ATOM 10599 C CA . PRO E 1 149 ? -3.12200 -39.91200 59.84400 1.000 21.32673 188 PRO E CA 1
ATOM 10600 C C . PRO E 1 149 ? -2.41900 -39.24500 61.01800 1.000 21.59042 188 PRO E C 1
ATOM 10601 O O . PRO E 1 149 ? -2.96000 -39.10300 62.11700 1.000 23.34274 188 PRO E O 1
ATOM 10605 N N . ASP E 1 150 ? -1.17900 -38.83300 60.75800 1.000 21.53203 189 ASP E N 1
ATOM 10606 C CA . ASP E 1 150 ? -0.43200 -38.02100 61.71200 1.000 22.31121 189 ASP E CA 1
ATOM 10607 C C . ASP E 1 150 ? -0.88300 -36.56200 61.69600 1.000 21.60196 189 ASP E C 1
ATOM 10608 O O . ASP E 1 150 ? -0.74200 -35.86600 62.70800 1.000 23.29447 189 ASP E O 1
ATOM 10613 N N . ALA E 1 151 ? -1.43500 -36.09400 60.58100 1.000 20.15148 190 ALA E N 1
ATOM 10614 C CA . ALA E 1 151 ? -1.90400 -34.72200 60.45200 1.000 20.81965 190 ALA E CA 1
ATOM 10615 C C . ALA E 1 151 ? -2.86400 -34.66800 59.27600 1.000 19.42551 190 ALA E C 1
ATOM 10616 O O . ALA E 1 151 ? -2.77200 -35.47800 58.34600 1.000 20.21064 190 ALA E O 1
ATOM 10618 N N . THR E 1 152 ? -3.78500 -33.70400 59.32800 1.000 18.46360 191 THR E N 1
ATOM 10619 C CA . THR E 1 152 ? -4.74000 -33.45800 58.25200 1.000 17.69312 191 THR E CA 1
ATOM 10620 C C . THR E 1 152 ? -4.66000 -31.99600 57.83500 1.000 17.48709 191 THR E C 1
ATOM 10621 O O . THR E 1 152 ? -4.67400 -31.10200 58.68900 1.000 19.05536 191 THR E O 1
ATOM 10625 N N . HIS E 1 153 ? -4.60400 -31.75400 56.52500 1.000 16.74612 192 HIS E N 1
ATOM 10626 C CA . HIS E 1 153 ? -4.55800 -30.40000 55.97900 1.000 16.77221 192 HIS E CA 1
ATOM 10627 C C . HIS E 1 153 ? -5.67200 -30.23200 54.96000 1.000 16.47540 192 HIS E C 1
ATOM 10628 O O . HIS E 1 153 ? -5.86500 -31.10400 54.10900 1.000 17.52403 192 HIS E O 1
ATOM 10635 N N . THR E 1 154 ? -6.39300 -29.11600 55.04700 1.000 15.75913 193 THR E N 1
ATOM 10636 C CA . THR E 1 154 ? -7.52100 -28.83200 54.16700 1.000 15.46345 193 THR E CA 1
ATOM 10637 C C . THR E 1 154 ? -7.15000 -27.75300 53.15700 1.000 15.09851 193 THR E C 1
ATOM 10638 O O . THR E 1 154 ? -6.68300 -26.66800 53.53300 1.000 16.07642 193 THR E O 1
ATOM 10642 N N . ILE E 1 155 ? -7.34600 -28.06500 51.87700 1.000 15.21308 194 ILE E N 1
ATOM 10643 C CA . ILE E 1 155 ? -7.03100 -27.16900 50.76900 1.000 14.87638 194 ILE E CA 1
ATOM 10644 C C . ILE E 1 155 ? -8.32600 -26.92500 50.00500 1.000 14.07624 194 ILE E C 1
ATOM 10645 O O . ILE E 1 155 ? -8.89100 -27.85400 49.40800 1.000 14.61580 194 ILE E O 1
ATOM 10650 N N . VAL E 1 156 ? -8.81400 -25.68700 50.03100 1.000 13.87233 195 VAL E N 1
ATOM 10651 C CA . VAL E 1 156 ? -10.04700 -25.32200 49.33200 1.000 13.69800 195 VAL E CA 1
ATOM 10652 C C . VAL E 1 156 ? -9.69800 -24.38200 48.18500 1.000 13.89932 195 VAL E C 1
ATOM 10653 O O . VAL E 1 156 ? -9.11800 -23.31100 48.39800 1.000 14.58162 195 VAL E O 1
ATOM 10657 N N . PHE E 1 157 ? -10.06600 -24.77400 46.97200 1.000 12.99565 196 PHE E N 1
ATOM 10658 C CA . PHE E 1 157 ? -9.97500 -23.88400 45.81600 1.000 13.40204 196 PHE E CA 1
ATOM 10659 C C . PHE E 1 157 ? -11.31400 -23.16200 45.73300 1.000 12.77293 196 PHE E C 1
ATOM 10660 O O . PHE E 1 157 ? -12.30700 -23.73000 45.26500 1.000 14.70793 196 PHE E O 1
ATOM 10668 N N . ASN E 1 158 ? -11.35500 -21.91100 46.20300 1.000 13.11493 197 ASN E N 1
ATOM 10669 C CA . ASN E 1 158 ? -12.58100 -21.11700 46.21300 1.000 13.74004 197 ASN E CA 1
ATOM 10670 C C . ASN E 1 158 ? -12.42500 -20.00600 45.18400 1.000 13.91652 197 ASN E C 1
ATOM 10671 O O . ASN E 1 158 ? -11.65100 -19.06500 45.39200 1.000 14.92922 197 ASN E O 1
ATOM 10676 N N . ASP E 1 159 ? -13.14700 -20.12900 44.06900 1.000 13.68308 198 ASP E N 1
ATOM 10677 C CA . ASP E 1 159 ? -12.91400 -19.27100 42.91300 1.000 14.67480 198 ASP E CA 1
ATOM 10678 C C . ASP E 1 159 ? -11.42300 -19.26800 42.58900 1.000 16.21132 198 ASP E C 1
ATOM 10679 O O . ASP E 1 159 ? -10.84300 -20.33600 42.38200 1.000 17.30153 198 ASP E O 1
ATOM 10684 N N A MET E 1 160 ? -10.77900 -18.09400 42.56500 0.741 15.56515 199 MET E N 1
ATOM 10685 N N B MET E 1 160 ? -10.80400 -18.09100 42.55400 0.259 16.79487 199 MET E N 1
ATOM 10686 C CA A MET E 1 160 ? -9.36200 -17.97700 42.23100 0.741 17.40707 199 MET E CA 1
ATOM 10687 C CA B MET E 1 160 ? -9.39000 -17.97300 42.23900 0.259 18.00355 199 MET E CA 1
ATOM 10688 C C A MET E 1 160 ? -8.45700 -17.91100 43.45800 0.741 17.33221 199 MET E C 1
ATOM 10689 C C B MET E 1 160 ? -8.53300 -17.76900 43.48600 0.259 17.10674 199 MET E C 1
ATOM 10690 O O A MET E 1 160 ? -7.32500 -17.42000 43.36000 0.741 20.17493 199 MET E O 1
ATOM 10691 O O B MET E 1 160 ? -7.52500 -17.05600 43.44000 0.259 17.54395 199 MET E O 1
ATOM 10700 N N . THR E 1 161 ? -8.92600 -18.38000 44.60700 1.000 16.10824 200 THR E N 1
ATOM 10701 C CA . THR E 1 161 ? -8.15100 -18.33200 45.83900 1.000 15.71600 200 THR E CA 1
ATOM 10702 C C . THR E 1 161 ? -7.94300 -19.74200 46.36900 1.000 15.27899 200 THR E C 1
ATOM 10703 O O . THR E 1 161 ? -8.68200 -20.67800 46.03600 1.000 15.93293 200 THR E O 1
ATOM 10707 N N . ILE E 1 162 ? -6.93700 -19.87900 47.22800 1.000 14.88165 201 ILE E N 1
ATOM 10708 C CA . ILE E 1 162 ? -6.80300 -21.05000 48.08900 1.000 15.06322 201 ILE E CA 1
ATOM 10709 C C . ILE E 1 162 ? -7.13800 -20.59900 49.50100 1.000 15.48599 201 ILE E C 1
ATOM 10710 O O . ILE E 1 162 ? -6.46100 -19.72500 50.05600 1.000 16.08810 201 ILE E O 1
ATOM 10715 N N . ASN E 1 163 ? -8.20300 -21.16600 50.06900 1.000 14.71185 202 ASN E N 1
ATOM 10716 C CA . ASN E 1 163 ? -8.62000 -20.85300 51.43500 1.000 14.92139 202 ASN E CA 1
ATOM 10717 C C . ASN E 1 163 ? -8.85700 -19.35700 51.63400 1.000 15.50271 202 ASN E C 1
ATOM 10718 O O . ASN E 1 163 ? -8.59900 -18.82300 52.71100 1.000 16.47994 202 ASN E O 1
ATOM 10723 N N . ASN E 1 164 ? -9.33000 -18.66700 50.59200 1.000 15.57731 203 ASN E N 1
ATOM 10724 C CA . ASN E 1 164 ? -9.63900 -17.23500 50.65000 1.000 15.80291 203 ASN E CA 1
ATOM 10725 C C . ASN E 1 164 ? -8.40600 -16.36200 50.90600 1.000 18.13647 203 ASN E C 1
ATOM 10726 O O . ASN E 1 164 ? -8.53800 -15.17800 51.25600 1.000 20.51787 203 ASN E O 1
ATOM 10731 N N . ARG E 1 165 ? -7.20800 -16.89500 50.71700 1.000 16.95632 204 ARG E N 1
ATOM 10732 C CA . ARG E 1 165 ? -6.00300 -16.11600 50.96800 1.000 20.22396 204 ARG E CA 1
ATOM 10733 C C . ARG E 1 165 ? -5.73600 -15.12100 49.84100 1.000 23.38424 204 ARG E C 1
ATOM 10734 O O . ARG E 1 165 ? -6.16100 -15.33200 48.69900 1.000 23.34334 204 ARG E O 1
ATOM 10742 N N A PRO E 1 166 ? -5.09200 -13.99900 50.16800 0.458 25.73036 205 PRO E N 1
ATOM 10743 N N B PRO E 1 166 ? -4.96700 -14.06700 50.11100 0.542 24.64986 205 PRO E N 1
ATOM 10744 C CA A PRO E 1 166 ? -4.92800 -12.91100 49.19700 0.458 27.04362 205 PRO E CA 1
ATOM 10745 C CA B PRO E 1 166 ? -4.41100 -13.26500 49.01100 0.542 25.80177 205 PRO E CA 1
ATOM 10746 C C A PRO E 1 166 ? -3.91400 -13.27300 48.12700 0.458 27.35342 205 PRO E C 1
ATOM 10747 C C B PRO E 1 166 ? -3.55300 -14.12500 48.09000 0.542 26.29111 205 PRO E C 1
ATOM 10748 O O A PRO E 1 166 ? -3.16900 -14.25000 48.22700 0.458 27.26933 205 PRO E O 1
ATOM 10749 O O B PRO E 1 166 ? -2.95700 -15.12200 48.50800 0.542 25.28344 205 PRO E O 1
ATOM 10756 N N A ALA E 1 167 ? -3.90100 -12.44700 47.07800 0.458 27.82850 206 ALA E N 1
ATOM 10757 N N B ALA E 1 167 ? -3.49600 -13.73000 46.81700 0.542 27.40123 206 ALA E N 1
ATOM 10758 C CA A ALA E 1 167 ? -2.93100 -12.55200 45.98700 0.458 28.73795 206 ALA E CA 1
ATOM 10759 C CA B ALA E 1 167 ? -2.73300 -14.49000 45.83500 0.542 27.51644 206 ALA E CA 1
ATOM 10760 C C A ALA E 1 167 ? -2.96400 -13.91700 45.30800 0.458 28.77356 206 ALA E C 1
ATOM 10761 C C B ALA E 1 167 ? -1.25500 -14.52400 46.21300 0.542 26.01906 206 ALA E C 1
ATOM 10762 O O A ALA E 1 167 ? -1.96200 -14.35800 44.73800 0.458 28.85525 206 ALA E O 1
ATOM 10763 O O B ALA E 1 167 ? -0.72800 -13.59500 46.83000 0.542 25.95371 206 ALA E O 1
ATOM 10766 N N A HIS E 1 168 ? -4.10800 -14.59600 45.37000 0.458 27.91783 207 HIS E N 1
ATOM 10767 N N B HIS E 1 168 ? -0.59300 -15.62700 45.85400 0.542 24.82416 207 HIS E N 1
ATOM 10768 C CA A HIS E 1 168 ? -4.30000 -15.93900 44.82700 0.458 27.61411 207 HIS E CA 1
ATOM 10769 C CA B HIS E 1 168 ? 0.83500 -15.83300 46.10300 0.542 24.89989 207 HIS E CA 1
ATOM 10770 C C A HIS E 1 168 ? -3.36800 -16.96900 45.45300 0.458 27.31737 207 HIS E C 1
ATOM 10771 C C B HIS E 1 168 ? 1.17300 -15.95900 47.59200 0.542 23.99939 207 HIS E C 1
ATOM 10772 O O A HIS E 1 168 ? -3.32800 -18.11700 44.99900 0.458 27.36668 207 HIS E O 1
ATOM 10773 O O B HIS E 1 168 ? 2.29300 -15.64800 47.99500 0.542 24.71582 207 HIS E O 1
ATOM 10786 N N A THR E 1 169 ? -2.67200 -16.60200 46.52600 0.458 27.20196 208 THR E N 1
ATOM 10787 N N B THR E 1 169 ? 0.23200 -16.40600 48.43300 0.542 23.40726 208 THR E N 1
ATOM 10788 C CA A THR E 1 169 ? -1.65300 -17.43700 47.13800 0.458 27.53883 208 THR E CA 1
ATOM 10789 C CA B THR E 1 169 ? 0.47100 -16.52400 49.87100 0.542 21.79239 208 THR E CA 1
ATOM 10790 C C A THR E 1 169 ? -2.28200 -18.62200 47.87000 0.458 25.03755 208 THR E C 1
ATOM 10791 C C B THR E 1 169 ? 0.24100 -17.93700 50.41100 0.542 21.71796 208 THR E C 1
ATOM 10792 O O A THR E 1 169 ? -3.46400 -18.61700 48.23200 0.458 25.62561 208 THR E O 1
ATOM 10793 O O B THR E 1 169 ? -0.08900 -18.10400 51.58700 0.542 21.35622 208 THR E O 1
ATOM 10800 N N A GLY E 1 170 ? -1.46400 -19.64700 48.10300 0.458 25.14124 209 GLY E N 1
ATOM 10801 N N B GLY E 1 170 ? 0.41600 -18.96400 49.58200 0.542 21.31222 209 GLY E N 1
ATOM 10802 C CA A GLY E 1 170 ? -1.86700 -20.77700 48.90600 0.458 24.32647 209 GLY E CA 1
ATOM 10803 C CA B GLY E 1 170 ? 0.31600 -20.32900 50.05300 0.542 22.37644 209 GLY E CA 1
ATOM 10804 C C A GLY E 1 170 ? -0.97800 -20.98700 50.11900 0.458 22.69725 209 GLY E C 1
ATOM 10805 C C B GLY E 1 170 ? -1.10900 -20.84700 50.11600 0.542 21.93744 209 GLY E C 1
ATOM 10806 O O A GLY E 1 170 ? 0.17700 -20.55200 50.15500 0.458 23.37451 209 GLY E O 1
ATOM 10807 O O B GLY E 1 170 ? -1.93700 -20.54900 49.24800 0.542 22.82094 209 GLY E O 1
ATOM 10808 N N A PRO E 1 171 ? -1.49600 -21.67600 51.13100 0.458 21.07303 210 PRO E N 1
ATOM 10809 N N B PRO E 1 171 ? -1.44200 -21.61300 51.17300 0.542 21.23326 210 PRO E N 1
ATOM 10810 C CA A PRO E 1 171 ? -0.71800 -21.90100 52.35200 0.458 20.47014 210 PRO E CA 1
ATOM 10811 C CA B PRO E 1 171 ? -0.63600 -21.88200 52.37100 0.542 20.80544 210 PRO E CA 1
ATOM 10812 C C A PRO E 1 171 ? 0.32200 -22.99600 52.16600 0.458 19.33042 210 PRO E C 1
ATOM 10813 C C B PRO E 1 171 ? 0.40100 -22.99500 52.21800 0.542 19.94674 210 PRO E C 1
ATOM 10814 O O A PRO E 1 171 ? 0.26900 -23.80500 51.23800 0.458 19.60142 210 PRO E O 1
ATOM 10815 O O B PRO E 1 171 ? 0.29700 -23.84100 51.32400 0.542 20.33103 210 PRO E O 1
ATOM 10822 N N A ASN E 1 172 ? 1.28900 -22.99800 53.07900 0.458 18.89472 211 ASN E N 1
ATOM 10823 N N B ASN E 1 172 ? 1.39900 -22.97800 53.09900 0.542 19.54824 211 ASN E N 1
ATOM 10824 C CA A ASN E 1 172 ? 2.28000 -24.05700 53.16700 0.458 19.12151 211 ASN E CA 1
ATOM 10825 C CA B ASN E 1 172 ? 2.38900 -24.03800 53.20300 0.542 19.53124 211 ASN E CA 1
ATOM 10826 C C A ASN E 1 172 ? 1.93400 -24.99000 54.32000 0.458 19.96257 211 ASN E C 1
ATOM 10827 C C B ASN E 1 172 ? 2.04600 -24.96000 54.36700 0.542 20.16130 211 ASN E C 1
ATOM 10828 O O A ASN E 1 172 ? 1.28400 -24.59300 55.29100 0.458 21.55158 211 ASN E O 1
ATOM 10829 O O B ASN E 1 172 ? 1.50900 -24.52800 55.39100 0.542 21.60145 211 ASN E O 1
ATOM 10838 N N . PHE E 1 173 ? 2.38000 -26.23800 54.20300 1.000 19.42451 212 PHE E N 1
ATOM 10839 C CA . PHE E 1 173 ? 2.19300 -27.24200 55.24000 1.000 20.66927 212 PHE E CA 1
ATOM 10840 C C . PHE E 1 173 ? 3.51300 -27.96700 55.44800 1.000 21.44613 212 PHE E C 1
ATOM 10841 O O . PHE E 1 173 ? 4.28000 -28.16400 54.50400 1.000 23.90461 212 PHE E O 1
ATOM 10849 N N . GLU E 1 174 ? 3.78100 -28.37000 56.68600 1.000 22.35808 213 GLU E N 1
ATOM 10850 C CA . GLU E 1 174 ? 5.03700 -29.03200 57.01400 1.000 22.81788 213 GLU E CA 1
ATOM 10851 C C . GLU E 1 174 ? 4.80000 -30.46600 57.45800 1.000 21.26635 213 GLU E C 1
ATOM 10852 O O . GLU E 1 174 ? 3.79100 -30.78000 58.09400 1.000 22.75663 213 GLU E O 1
ATOM 10858 N N . ALA E 1 175 ? 5.76500 -31.32400 57.14200 1.000 19.64161 214 ALA E N 1
ATOM 10859 C CA . ALA E 1 175 ? 5.73800 -32.71800 57.56400 1.000 19.67002 214 ALA E CA 1
ATOM 10860 C C . ALA E 1 175 ? 7.17100 -33.22500 57.65400 1.000 20.25752 214 ALA E C 1
ATOM 10861 O O . ALA E 1 175 ? 8.10900 -32.58100 57.17900 1.000 21.29333 214 ALA E O 1
ATOM 10863 N N . THR E 1 176 ? 7.33700 -34.38700 58.27800 1.000 20.58536 215 THR E N 1
ATOM 10864 C CA . THR E 1 176 ? 8.61400 -35.08500 58.29800 1.000 21.54533 215 THR E CA 1
ATOM 10865 C C . THR E 1 176 ? 8.51300 -36.30800 57.39400 1.000 20.51842 215 THR E C 1
ATOM 10866 O O . THR E 1 176 ? 7.44600 -36.92100 57.29700 1.000 20.69643 215 THR E O 1
ATOM 10870 N N . VAL E 1 177 ? 9.61200 -36.63000 56.70400 1.000 21.20613 216 VAL E N 1
ATOM 10871 C CA . VAL E 1 177 ? 9.70200 -37.83700 55.88600 1.000 21.17222 216 VAL E CA 1
ATOM 10872 C C . VAL E 1 177 ? 9.12400 -39.01500 56.65900 1.000 20.67223 216 VAL E C 1
ATOM 10873 O O . VAL E 1 177 ? 9.52300 -39.27700 57.79900 1.000 21.95784 216 VAL E O 1
ATOM 10877 N N . GLY E 1 178 ? 8.18000 -39.72500 56.04800 1.000 19.84259 217 GLY E N 1
ATOM 10878 C CA . GLY E 1 178 ? 7.55500 -40.88200 56.64900 1.000 21.26535 217 GLY E CA 1
ATOM 10879 C C . GLY E 1 178 ? 6.23800 -40.60700 57.34100 1.000 20.76553 217 GLY E C 1
ATOM 10880 O O . GLY E 1 178 ? 5.53300 -41.56300 57.68700 1.000 22.42140 217 GLY E O 1
ATOM 10881 N N . ASP E 1 179 ? 5.89000 -39.34200 57.57000 1.000 20.14231 218 ASP E N 1
ATOM 10882 C CA . ASP E 1 179 ? 4.59800 -39.03400 58.17400 1.000 19.89732 218 ASP E CA 1
ATOM 10883 C C . ASP E 1 179 ? 3.46800 -39.48700 57.25700 1.000 19.08670 218 ASP E C 1
ATOM 10884 O O . ASP E 1 179 ? 3.56100 -39.39000 56.02800 1.000 19.42489 218 ASP E O 1
ATOM 10889 N N . ARG E 1 180 ? 2.38200 -39.96100 57.86600 1.000 18.54945 219 ARG E N 1
ATOM 10890 C CA . ARG E 1 180 ? 1.14000 -40.23600 57.15100 1.000 18.28422 219 ARG E CA 1
ATOM 10891 C C . ARG E 1 180 ? 0.31800 -38.95100 57.15700 1.000 18.06007 219 ARG E C 1
ATOM 10892 O O . ARG E 1 180 ? -0.18700 -38.52700 58.20500 1.000 18.98228 219 ARG E O 1
ATOM 10900 N N . VAL E 1 181 ? 0.21500 -38.30700 55.99600 1.000 17.20892 220 VAL E N 1
ATOM 10901 C CA . VAL E 1 181 ? -0.38200 -36.98200 55.87900 1.000 16.94383 220 VAL E CA 1
ATOM 10902 C C . VAL E 1 181 ? -1.68100 -37.10500 55.09800 1.000 17.14627 220 VAL E C 1
ATOM 10903 O O . VAL E 1 181 ? -1.70100 -37.66400 53.99500 1.000 18.18100 220 VAL E O 1
ATOM 10907 N N . GLU E 1 182 ? -2.75700 -36.57100 55.66400 1.000 16.55666 221 GLU E N 1
ATOM 10908 C CA . GLU E 1 182 ? -4.06800 -36.59100 55.04000 1.000 15.62457 221 GLU E CA 1
ATOM 10909 C C . GLU E 1 182 ? -4.36500 -35.21700 54.45100 1.000 16.04718 221 GLU E C 1
ATOM 10910 O O . GLU E 1 182 ? -4.15900 -34.19400 55.11100 1.000 16.60191 221 GLU E O 1
ATOM 10916 N N . ILE E 1 183 ? -4.84400 -35.20400 53.21100 1.000 15.84315 222 ILE E N 1
ATOM 10917 C CA . ILE E 1 183 ? -5.26000 -33.99100 52.51800 1.000 16.72649 222 ILE E CA 1
ATOM 10918 C C . ILE E 1 183 ? -6.75400 -34.09200 52.24800 1.000 15.48470 222 ILE E C 1
ATOM 10919 O O . ILE E 1 183 ? -7.22400 -35.11200 51.72700 1.000 16.78205 222 ILE E O 1
ATOM 10924 N N . VAL E 1 184 ? -7.49600 -33.04400 52.60400 1.000 15.98499 223 VAL E N 1
ATOM 10925 C CA . VAL E 1 184 ? -8.90200 -32.88000 52.23800 1.000 15.81581 223 VAL E CA 1
ATOM 10926 C C . VAL E 1 184 ? -8.96100 -31.75100 51.22600 1.000 15.46640 223 VAL E C 1
ATOM 10927 O O . VAL E 1 184 ? -8.50000 -30.63900 51.50800 1.000 16.39816 223 VAL E O 1
ATOM 10931 N N A MET E 1 185 ? -9.55300 -32.02300 50.06500 0.847 15.23539 224 MET E N 1
ATOM 10932 N N B MET E 1 185 ? -9.50700 -32.03800 50.04500 0.153 16.29698 224 MET E N 1
ATOM 10933 C CA A MET E 1 185 ? -9.53400 -31.09400 48.94300 0.847 15.59662 224 MET E CA 1
ATOM 10934 C CA B MET E 1 185 ? -9.54300 -31.09400 48.93300 0.153 17.21808 224 MET E CA 1
ATOM 10935 C C A MET E 1 185 ? -10.97500 -30.77500 48.56300 0.847 15.64891 224 MET E C 1
ATOM 10936 C C B MET E 1 185 ? -10.99600 -30.78200 48.60800 0.153 16.11122 224 MET E C 1
ATOM 10937 O O A MET E 1 185 ? -11.72000 -31.66700 48.14300 0.847 17.74587 224 MET E O 1
ATOM 10938 O O B MET E 1 185 ? -11.76300 -31.68400 48.25700 0.153 16.73195 224 MET E O 1
ATOM 10947 N N . ILE E 1 186 ? -11.36700 -29.50900 48.71900 1.000 14.49488 225 ILE E N 1
ATOM 10948 C CA . ILE E 1 186 ? -12.72200 -29.04200 48.42600 1.000 14.65072 225 ILE E CA 1
ATOM 10949 C C . ILE E 1 186 ? -12.63100 -27.93000 47.38700 1.000 13.37604 225 ILE E C 1
ATOM 10950 O O . ILE E 1 186 ? -11.68500 -27.13800 47.40300 1.000 13.68588 225 ILE E O 1
ATOM 10955 N N . THR E 1 187 ? -13.61900 -27.85300 46.49700 1.000 12.29673 226 THR E N 1
ATOM 10956 C CA . THR E 1 187 ? -13.67900 -26.78800 45.50000 1.000 13.01280 226 THR E CA 1
ATOM 10957 C C . THR E 1 187 ? -15.00600 -26.05500 45.63900 1.000 13.32874 226 THR E C 1
ATOM 10958 O O . THR E 1 187 ? -16.02200 -26.66800 45.96200 1.000 13.34341 226 THR E O 1
ATOM 10962 N N . HIS E 1 188 ? -14.99700 -24.74300 45.40200 1.000 12.68992 227 HIS E N 1
ATOM 10963 C CA . HIS E 1 188 ? -16.20700 -23.93600 45.50000 1.000 12.89423 227 HIS E CA 1
ATOM 10964 C C . HIS E 1 188 ? -16.17200 -22.82800 44.46600 1.000 12.51517 227 HIS E C 1
ATOM 10965 O O . HIS E 1 188 ? -15.10500 -22.40600 44.00400 1.000 13.02837 227 HIS E O 1
ATOM 10972 N N . GLY E 1 189 ? -17.36400 -22.34200 44.12900 1.000 13.16801 228 GLY E N 1
ATOM 10973 C CA . GLY E 1 189 ? -17.49200 -21.12300 43.35900 1.000 13.37649 228 GLY E CA 1
ATOM 10974 C C . GLY E 1 189 ? -17.94400 -21.30400 41.92400 1.000 13.24305 228 GLY E C 1
ATOM 10975 O O . GLY E 1 189 ? -18.97000 -21.93700 41.64800 1.000 12.58312 228 GLY E O 1
ATOM 10976 N N A GLU E 1 190 ? -17.16300 -20.73900 41.00400 0.639 13.01318 229 GLU E N 1
ATOM 10977 N N B GLU E 1 190 ? -17.18100 -20.72900 40.99600 0.361 13.10197 229 GLU E N 1
ATOM 10978 C CA A GLU E 1 190 ? -17.55500 -20.60200 39.61000 0.639 13.06037 229 GLU E CA 1
ATOM 10979 C CA B GLU E 1 190 ? -17.56500 -20.64500 39.59100 0.361 13.09282 229 GLU E CA 1
ATOM 10980 C C A GLU E 1 190 ? -16.71500 -21.41800 38.63300 0.639 13.29977 229 GLU E C 1
ATOM 10981 C C B GLU E 1 190 ? -16.75200 -21.52800 38.66100 0.361 12.90949 229 GLU E C 1
ATOM 10982 O O A GLU E 1 190 ? -17.16400 -21.63600 37.50300 0.639 13.67357 229 GLU E O 1
ATOM 10983 O O B GLU E 1 190 ? -17.24600 -21.88700 37.59100 0.361 13.54534 229 GLU E O 1
ATOM 10994 N N . TYR E 1 191 ? -15.51800 -21.85900 39.02200 1.000 12.36235 230 TYR E N 1
ATOM 10995 C CA . TYR E 1 191 ? -14.53100 -22.37100 38.07800 1.000 12.01513 230 TYR E CA 1
ATOM 10996 C C . TYR E 1 191 ? -14.16100 -23.82500 38.33800 1.000 12.02901 230 TYR E C 1
ATOM 10997 O O . TYR E 1 191 ? -14.19600 -24.30400 39.47700 1.000 13.21801 230 TYR E O 1
ATOM 11006 N N . TYR E 1 192 ? -13.79300 -24.52400 37.25900 1.000 11.92896 231 TYR E N 1
ATOM 11007 C CA . TYR E 1 192 ? -13.14400 -25.82200 37.39600 1.000 11.94469 231 TYR E CA 1
ATOM 11008 C C . TYR E 1 192 ? -11.65800 -25.60300 37.68700 1.000 12.46488 231 TYR E C 1
ATOM 11009 O O . TYR E 1 192 ? -11.07600 -24.56800 37.32600 1.000 12.46124 231 TYR E O 1
ATOM 11018 N N . HIS E 1 193 ? -11.03800 -26.60000 38.32200 1.000 12.07205 232 HIS E N 1
ATOM 11019 C CA . HIS E 1 193 ? -9.61800 -26.56400 38.65300 1.000 11.95021 232 HIS E CA 1
ATOM 11020 C C . HIS E 1 193 ? -9.02800 -27.95300 38.45100 1.000 12.87350 232 HIS E C 1
ATOM 11021 O O . HIS E 1 193 ? -9.75500 -28.93200 38.28200 1.000 14.35839 232 HIS E O 1
ATOM 11028 N N . THR E 1 194 ? -7.69500 -28.04300 38.46800 1.000 12.88853 233 THR E N 1
ATOM 11029 C CA . THR E 1 194 ? -7.00400 -29.33400 38.54000 1.000 13.00987 233 THR E CA 1
ATOM 11030 C C . THR E 1 194 ? -5.98100 -29.28000 39.66500 1.000 14.19571 233 THR E C 1
ATOM 11031 O O . THR E 1 194 ? -5.08300 -28.44200 39.65100 1.000 17.98169 233 THR E O 1
ATOM 11035 N N . PHE E 1 195 ? -6.11600 -30.16400 40.63900 1.000 14.53387 234 PHE E N 1
ATOM 11036 C CA . PHE E 1 195 ? -5.20800 -30.19000 41.77800 1.000 14.42285 234 PHE E CA 1
ATOM 11037 C C . PHE E 1 195 ? -4.02800 -31.11900 41.49700 1.000 13.80130 234 PHE E C 1
ATOM 11038 O O . PHE E 1 195 ? -4.22900 -32.27000 41.10700 1.000 15.31727 234 PHE E O 1
ATOM 11046 N N . HIS E 1 196 ? -2.79900 -30.62600 41.69900 1.000 14.13917 235 HIS E N 1
ATOM 11047 C CA . HIS E 1 196 ? -1.57900 -31.39700 41.45600 1.000 15.01578 235 HIS E CA 1
ATOM 11048 C C . HIS E 1 196 ? -0.60400 -31.25500 42.62000 1.000 13.79834 235 HIS E C 1
ATOM 11049 O O . HIS E 1 196 ? -0.42500 -30.15500 43.15300 1.000 15.16320 235 HIS E O 1
ATOM 11056 N N . MET E 1 197 ? 0.03800 -32.36500 42.99900 1.000 14.78396 236 MET E N 1
ATOM 11057 C CA . MET E 1 197 ? 1.10500 -32.36600 43.99800 1.000 15.40415 236 MET E CA 1
ATOM 11058 C C . MET E 1 197 ? 2.38500 -32.90200 43.37200 1.000 16.52974 236 MET E C 1
ATOM 11059 O O . MET E 1 197 ? 2.38700 -34.00600 42.81100 1.000 18.74297 236 MET E O 1
ATOM 11064 N N . HIS E 1 198 ? 3.47900 -32.14500 43.49500 1.000 15.17166 237 HIS E N 1
ATOM 11065 C CA . HIS E 1 198 ? 4.77800 -32.66700 43.08100 1.000 15.39388 237 HIS E CA 1
ATOM 11066 C C . HIS E 1 198 ? 5.24000 -33.74000 44.06100 1.000 16.21155 237 HIS E C 1
ATOM 11067 O O . HIS E 1 198 ? 5.00900 -33.63900 45.26900 1.000 16.74985 237 HIS E O 1
ATOM 11074 N N . GLY E 1 199 ? 5.89500 -34.77400 43.53200 1.000 16.39104 238 GLY E N 1
ATOM 11075 C CA . GLY E 1 199 ? 6.56500 -35.77600 44.34000 1.000 17.62638 238 GLY E CA 1
ATOM 11076 C C . GLY E 1 199 ? 5.67400 -36.79900 45.00900 1.000 17.46550 238 GLY E C 1
ATOM 11077 O O . GLY E 1 199 ? 6.20000 -37.69100 45.68500 1.000 18.72806 238 GLY E O 1
ATOM 11078 N N . HIS E 1 200 ? 4.35300 -36.70500 44.85300 1.000 15.98169 239 HIS E N 1
ATOM 11079 C CA . HIS E 1 200 ? 3.42900 -37.57000 45.58000 1.000 16.07707 239 HIS E CA 1
ATOM 11080 C C . HIS E 1 200 ? 2.25100 -37.93600 44.68800 1.000 16.60116 239 HIS E C 1
ATOM 11081 O O . HIS E 1 200 ? 1.96000 -37.26400 43.69600 1.000 18.54935 239 HIS E O 1
ATOM 11088 N N . HIS E 1 201 ? 1.56400 -39.01400 45.05500 1.000 17.20445 240 HIS E N 1
ATOM 11089 C CA . HIS E 1 201 ? 0.47900 -39.53500 44.23900 1.000 18.02536 240 HIS E CA 1
ATOM 11090 C C . HIS E 1 201 ? -0.43400 -40.34900 45.14100 1.000 16.82640 240 HIS E C 1
ATOM 11091 O O . HIS E 1 201 ? -0.04600 -40.74800 46.24200 1.000 18.32806 240 HIS E O 1
ATOM 11098 N N . TRP E 1 202 ? -1.64600 -40.61300 44.65400 1.000 15.19362 241 TRP E N 1
ATOM 11099 C CA . TRP E 1 202 ? -2.64800 -41.28400 45.47500 1.000 16.12837 241 TRP E CA 1
ATOM 11100 C C . TRP E 1 202 ? -3.59700 -42.06500 44.57100 1.000 15.75065 241 TRP E C 1
ATOM 11101 O O . TRP E 1 202 ? -3.57000 -41.93100 43.34400 1.000 16.51465 241 TRP E O 1
ATOM 11112 N N . ALA E 1 203 ? -4.41500 -42.91900 45.18800 1.000 16.07037 242 ALA E N 1
ATOM 11113 C CA . ALA E 1 203 ? -5.40100 -43.71000 44.46100 1.000 16.60644 242 ALA E CA 1
ATOM 11114 C C . ALA E 1 203 ? -6.71100 -42.93900 44.36300 1.000 17.12986 242 ALA E C 1
ATOM 11115 O O . ALA E 1 203 ? -7.15300 -42.32000 45.33400 1.000 17.68413 242 ALA E O 1
ATOM 11117 N N . ASP E 1 204 ? -7.34300 -42.98800 43.19000 1.000 16.15894 243 ASP E N 1
ATOM 11118 C CA . ASP E 1 204 ? -8.59600 -42.26000 42.96200 1.000 15.49965 243 ASP E CA 1
ATOM 11119 C C . ASP E 1 204 ? -9.77000 -43.12300 43.44500 1.000 16.37739 243 ASP E C 1
ATOM 11120 O O . ASP E 1 204 ? -10.53200 -43.71000 42.67300 1.000 17.94139 243 ASP E O 1
ATOM 11125 N N . ASN E 1 205 ? -9.88700 -43.22100 44.76700 1.000 16.93071 244 ASN E N 1
ATOM 11126 C CA . ASN E 1 205 ? -10.94000 -44.02800 45.39700 1.000 18.02534 244 ASN E CA 1
ATOM 11127 C C . ASN E 1 205 ? -11.32900 -43.37100 46.72100 1.000 18.63819 244 ASN E C 1
ATOM 11128 O O . ASN E 1 205 ? -10.93700 -42.23700 47.00300 1.000 19.02482 244 ASN E O 1
ATOM 11133 N N . ARG E 1 206 ? -12.09200 -44.08900 47.55400 1.000 19.64612 245 ARG E N 1
ATOM 11134 C CA . ARG E 1 206 ? -12.64900 -43.45800 48.75100 1.000 20.82563 245 ARG E CA 1
ATOM 11135 C C . ARG E 1 206 ? -11.55700 -42.93300 49.68000 1.000 20.57885 245 ARG E C 1
ATOM 11136 O O . ARG E 1 206 ? -11.62400 -41.79000 50.14800 1.000 22.49422 245 ARG E O 1
ATOM 11144 N N . THR E 1 207 ? -10.54800 -43.75600 49.97500 1.000 19.83680 246 THR E N 1
ATOM 11145 C CA . THR E 1 207 ? -9.55000 -43.39900 50.97700 1.000 19.82201 246 THR E CA 1
ATOM 11146 C C . THR E 1 207 ? -8.27700 -42.79900 50.39400 1.000 19.87447 246 THR E C 1
ATOM 11147 O O . THR E 1 207 ? -7.45100 -42.28300 51.15900 1.000 21.10773 246 THR E O 1
ATOM 11151 N N A GLY E 1 208 ? -8.11000 -42.81600 49.07200 0.583 19.57188 247 GLY E N 1
ATOM 11152 N N B GLY E 1 208 ? -8.07100 -42.88000 49.08200 0.417 20.62524 247 GLY E N 1
ATOM 11153 C CA A GLY E 1 208 ? -6.85700 -42.41300 48.46800 0.583 19.09949 247 GLY E CA 1
ATOM 11154 C CA B GLY E 1 208 ? -6.82600 -42.42700 48.49600 0.417 21.10490 247 GLY E CA 1
ATOM 11155 C C A GLY E 1 208 ? -5.76700 -43.45800 48.52500 0.583 19.84406 247 GLY E C 1
ATOM 11156 C C B GLY E 1 208 ? -5.69200 -43.43100 48.51800 0.417 22.40764 247 GLY E C 1
ATOM 11157 O O A GLY E 1 208 ? -4.64400 -43.18800 48.08000 0.583 20.26196 247 GLY E O 1
ATOM 11158 O O B GLY E 1 208 ? -4.61300 -43.12800 47.99100 0.417 22.83463 247 GLY E O 1
ATOM 11159 N N A MET E 1 209 ? -6.05700 -44.63900 49.06300 0.583 19.41891 248 MET E N 1
ATOM 11160 N N B MET E 1 209 ? -5.88800 -44.60600 49.11500 0.417 22.67693 248 MET E N 1
ATOM 11161 C CA A MET E 1 209 ? -5.10700 -45.73500 49.13100 0.583 20.47567 248 MET E CA 1
ATOM 11162 C CA B MET E 1 209 ? -4.91500 -45.68800 49.05400 0.417 23.73682 248 MET E CA 1
ATOM 11163 C C A MET E 1 209 ? -5.75100 -46.95800 48.50200 0.583 19.04554 248 MET E C 1
ATOM 11164 C C B MET E 1 209 ? -5.60700 -46.95200 48.57100 0.417 22.47704 248 MET E C 1
ATOM 11165 O O A MET E 1 209 ? -6.94700 -47.20000 48.68400 0.583 18.58782 248 MET E O 1
ATOM 11166 O O B MET E 1 209 ? -6.75500 -47.22100 48.93800 0.417 22.32291 248 MET E O 1
ATOM 11175 N N A LEU E 1 210 ? -4.96700 -47.71100 47.73700 0.583 19.39837 249 LEU E N 1
ATOM 11176 N N B LEU E 1 210 ? -4.90900 -47.71900 47.73600 0.417 22.21409 249 LEU E N 1
ATOM 11177 C CA A LEU E 1 210 ? -5.48200 -48.96300 47.20500 0.583 20.27116 249 LEU E CA 1
ATOM 11178 C CA B LEU E 1 210 ? -5.47400 -48.95700 47.22000 0.417 22.31634 249 LEU E CA 1
ATOM 11179 C C A LEU E 1 210 ? -5.77200 -49.92000 48.35100 0.583 22.17273 249 LEU E C 1
ATOM 11180 C C B LEU E 1 210 ? -5.77600 -49.91300 48.36500 0.417 23.15494 249 LEU E C 1
ATOM 11181 O O A LEU E 1 210 ? -5.01000 -50.00800 49.31900 0.583 22.75446 249 LEU E O 1
ATOM 11182 O O B LEU E 1 210 ? -5.02400 -50.00000 49.34000 0.417 23.59716 249 LEU E O 1
ATOM 11191 N N . THR E 1 211 ? -6.89100 -50.63500 48.24500 1.000 23.71521 250 THR E N 1
ATOM 11192 C CA . THR E 1 211 ? -7.25700 -51.59400 49.28000 1.000 25.98512 250 THR E CA 1
ATOM 11193 C C . THR E 1 211 ? -6.36700 -52.83100 49.28000 1.000 26.95273 250 THR E C 1
ATOM 11194 O O . THR E 1 211 ? -6.38300 -53.58200 50.26000 1.000 30.23339 250 THR E O 1
ATOM 11198 N N . GLY E 1 212 ? -5.59700 -53.05500 48.22000 1.000 25.70529 251 GLY E N 1
ATOM 11199 C CA . GLY E 1 212 ? -4.79800 -54.24800 48.07200 1.000 24.83232 251 GLY E CA 1
ATOM 11200 C C . GLY E 1 212 ? -4.49400 -54.48700 46.60600 1.000 24.24868 251 GLY E C 1
ATOM 11201 O O . GLY E 1 212 ? -4.76400 -53.63600 45.75400 1.000 23.81494 251 GLY E O 1
ATOM 11202 N N . PRO E 1 213 ? -3.92600 -55.65400 46.28200 1.000 25.64663 252 PRO E N 1
ATOM 11203 C CA . PRO E 1 213 ? -3.55600 -55.93600 44.88300 1.000 27.54142 252 PRO E CA 1
ATOM 11204 C C . PRO E 1 213 ? -4.73200 -56.07100 43.92100 1.000 29.65005 252 PRO E C 1
ATOM 11205 O O . PRO E 1 213 ? -4.50300 -56.08300 42.70500 1.000 32.07591 252 PRO E O 1
ATOM 11209 N N . ASP E 1 214 ? -5.96800 -56.18200 44.40300 1.000 29.34411 253 ASP E N 1
ATOM 11210 C CA . ASP E 1 214 ? -7.11600 -56.35500 43.52000 1.000 31.03615 253 ASP E CA 1
ATOM 11211 C C . ASP E 1 214 ? -7.84700 -55.05400 43.22000 1.000 29.40245 253 ASP E C 1
ATOM 11212 O O . ASP E 1 214 ? -8.82000 -55.06300 42.46000 1.000 31.49679 253 ASP E O 1
ATOM 11217 N N . ASP E 1 215 ? -7.40000 -53.94200 43.77900 1.000 25.05724 254 ASP E N 1
ATOM 11218 C CA . ASP E 1 215 ? -8.05700 -52.65800 43.57000 1.000 22.65582 254 ASP E CA 1
ATOM 11219 C C . ASP E 1 215 ? -7.58900 -52.04700 42.25100 1.000 21.94780 254 ASP E C 1
ATOM 11220 O O . ASP E 1 215 ? -6.41200 -51.69200 42.12800 1.000 22.14572 254 ASP E O 1
ATOM 11225 N N . PRO E 1 216 ? -8.46700 -51.88900 41.25900 1.000 22.61132 255 PRO E N 1
ATOM 11226 C CA . PRO E 1 216 ? -8.05400 -51.37500 39.94300 1.000 22.63842 255 PRO E CA 1
ATOM 11227 C C . PRO E 1 216 ? -8.08200 -49.85700 39.80400 1.000 21.76206 255 PRO E C 1
ATOM 11228 O O . PRO E 1 216 ? -7.92000 -49.35700 38.68200 1.000 22.65807 255 PRO E O 1
ATOM 11232 N N . SER E 1 217 ? -8.27700 -49.12000 40.89600 1.000 20.29054 256 SER E N 1
ATOM 11233 C CA . SER E 1 217 ? -8.40200 -47.66900 40.81200 1.000 19.46684 256 SER E CA 1
ATOM 11234 C C . SER E 1 217 ? -7.16700 -47.05100 40.16900 1.000 18.86818 256 SER E C 1
ATOM 11235 O O . SER E 1 217 ? -6.03700 -47.47500 40.42300 1.000 20.25245 256 SER E O 1
ATOM 11238 N N . GLN E 1 218 ? -7.38200 -46.03400 39.33800 1.000 19.07670 257 GLN E N 1
ATOM 11239 C CA . GLN E 1 218 ? -6.24800 -45.33900 38.75000 1.000 17.99946 257 GLN E CA 1
ATOM 11240 C C . GLN E 1 218 ? -5.46200 -44.63300 39.84800 1.000 17.16968 257 GLN E C 1
ATOM 11241 O O . GLN E 1 218 ? -6.03500 -44.08400 40.79200 1.000 18.50516 257 GLN E O 1
ATOM 11247 N N . VAL E 1 219 ? -4.14400 -44.67300 39.73400 1.000 16.84035 258 VAL E N 1
ATOM 11248 C CA . VAL E 1 219 ? -3.25200 -43.93200 40.61300 1.000 16.28530 258 VAL E CA 1
ATOM 11249 C C . VAL E 1 219 ? -2.87900 -42.64700 39.88300 1.000 15.36173 258 VAL E C 1
ATOM 11250 O O . VAL E 1 219 ? -2.54000 -42.67300 38.69000 1.000 16.15672 258 VAL E O 1
ATOM 11254 N N . ILE E 1 220 ? -3.01300 -41.51300 40.57400 1.000 14.61243 259 ILE E N 1
ATOM 11255 C CA . ILE E 1 220 ? -2.98700 -40.20100 39.93900 1.000 14.47389 259 ILE E CA 1
ATOM 11256 C C . ILE E 1 220 ? -2.15500 -39.23900 40.77500 1.000 14.46818 259 ILE E C 1
ATOM 11257 O O . ILE E 1 220 ? -1.89400 -39.46400 41.96100 1.000 15.59145 259 ILE E O 1
ATOM 11262 N N . ASP E 1 221 ? -1.74000 -38.14300 40.14000 1.000 13.57882 260 ASP E N 1
ATOM 11263 C CA . ASP E 1 221 ? -1.18600 -37.00900 40.87700 1.000 13.13275 260 ASP E CA 1
ATOM 11264 C C . ASP E 1 221 ? -1.84000 -35.68200 40.48900 1.000 13.18559 260 ASP E C 1
ATOM 11265 O O . ASP E 1 221 ? -1.34500 -34.61500 40.87800 1.000 14.49707 260 ASP E O 1
ATOM 11270 N N . ASN E 1 222 ? -2.94300 -35.72900 39.74800 1.000 13.37487 261 ASN E N 1
ATOM 11271 C CA . ASN E 1 222 ? -3.57500 -34.56500 39.14200 1.000 13.06127 261 ASN E CA 1
ATOM 11272 C C . ASN E 1 222 ? -5.04500 -34.93500 38.99900 1.000 13.50334 261 ASN E C 1
ATOM 11273 O O . ASN E 1 222 ? -5.35400 -36.04500 38.55300 1.000 15.17528 261 ASN E O 1
ATOM 11278 N N . LYS E 1 223 ? -5.94600 -34.03900 39.40500 1.000 13.33873 262 LYS E N 1
ATOM 11279 C CA . LYS E 1 223 ? -7.36800 -34.38100 39.41200 1.000 14.49809 262 LYS E CA 1
ATOM 11280 C C . LYS E 1 223 ? -8.22800 -33.15400 39.12400 1.000 13.81612 262 LYS E C 1
ATOM 11281 O O . LYS E 1 223 ? -8.07000 -32.12000 39.78100 1.000 14.57158 262 LYS E O 1
ATOM 11287 N N . ILE E 1 224 ? -9.14900 -33.28000 38.15700 1.000 13.32589 263 ILE E N 1
ATOM 11288 C CA . ILE E 1 224 ? -10.09400 -32.20800 37.84300 1.000 13.25972 263 ILE E CA 1
ATOM 11289 C C . ILE E 1 224 ? -11.20700 -32.17500 38.88400 1.000 14.20705 263 ILE E C 1
ATOM 11290 O O . ILE E 1 224 ? -11.70100 -33.21600 39.33600 1.000 16.66470 263 ILE E O 1
ATOM 11295 N N A CYS E 1 225 ? -11.60600 -30.96400 39.27300 0.634 12.33321 264 CYS E N 1
ATOM 11296 N N B CYS E 1 225 ? -11.61300 -30.97300 39.27500 0.366 15.17385 264 CYS E N 1
ATOM 11297 C CA A CYS E 1 225 ? -12.63600 -30.77300 40.28300 0.634 13.34427 264 CYS E CA 1
ATOM 11298 C CA B CYS E 1 225 ? -12.71300 -30.84300 40.21400 0.366 17.28299 264 CYS E CA 1
ATOM 11299 C C A CYS E 1 225 ? -13.44800 -29.53400 39.93900 0.634 12.33043 264 CYS E C 1
ATOM 11300 C C B CYS E 1 225 ? -13.45200 -29.54600 39.95000 0.366 15.04916 264 CYS E C 1
ATOM 11301 O O A CYS E 1 225 ? -12.94400 -28.59800 39.31400 0.634 13.70758 264 CYS E O 1
ATOM 11302 O O B CYS E 1 225 ? -12.90400 -28.59000 39.39500 0.366 15.84041 264 CYS E O 1
ATOM 11307 N N . GLY E 1 226 ? -14.71100 -29.52800 40.36500 1.000 13.02909 265 GLY E N 1
ATOM 11308 C CA . GLY E 1 226 ? -15.55200 -28.37100 40.18700 1.000 12.49169 265 GLY E CA 1
ATOM 11309 C C . GLY E 1 226 ? -16.27300 -28.00300 41.46300 1.000 11.92185 265 GLY E C 1
ATOM 11310 O O . GLY E 1 226 ? -16.14600 -28.67900 42.49800 1.000 13.07525 265 GLY E O 1
ATOM 11311 N N . PRO E 1 227 ? -17.06100 -26.92800 41.39700 1.000 11.29553 266 PRO E N 1
ATOM 11312 C CA . PRO E 1 227 ? -17.72800 -26.39700 42.59400 1.000 11.81323 266 PRO E CA 1
ATOM 11313 C C . PRO E 1 227 ? -18.51200 -27.44300 43.36500 1.000 12.51855 266 PRO E C 1
ATOM 11314 O O . PRO E 1 227 ? -19.35300 -28.16600 42.81000 1.000 13.48508 266 PRO E O 1
ATOM 11318 N N . ALA E 1 228 ? -18.20200 -27.51200 44.66500 1.000 12.92556 267 ALA E N 1
ATOM 11319 C CA . ALA E 1 228 ? -18.74400 -28.40000 45.69100 1.000 13.11150 267 ALA E CA 1
ATOM 11320 C C . ALA E 1 228 ? -18.23600 -29.83400 45.62100 1.000 13.05667 267 ALA E C 1
ATOM 11321 O O . ALA E 1 228 ? -18.72700 -30.68700 46.39200 1.000 14.23647 267 ALA E O 1
ATOM 11323 N N . ASP E 1 229 ? -17.27400 -30.14100 44.75300 1.000 13.44675 268 ASP E N 1
ATOM 11324 C CA . ASP E 1 229 ? -16.60700 -31.43200 44.82700 1.000 13.50031 268 ASP E CA 1
ATOM 11325 C C . ASP E 1 229 ? -15.73900 -31.51400 46.08000 1.000 13.65912 268 ASP E C 1
ATOM 11326 O O . ASP E 1 229 ? -15.14000 -30.52400 46.52500 1.000 14.98455 268 ASP E O 1
ATOM 11331 N N . SER E 1 230 ? -15.65000 -32.72200 46.63700 1.000 13.75216 269 SER E N 1
ATOM 11332 C CA . SER E 1 230 ? -14.71400 -32.98400 47.71900 1.000 14.07785 269 SER E CA 1
ATOM 11333 C C . SER E 1 230 ? -14.11800 -34.37300 47.54700 1.000 13.96704 269 SER E C 1
ATOM 11334 O O . SER E 1 230 ? -14.79900 -35.31300 47.12100 1.000 15.27786 269 SER E O 1
ATOM 11337 N N . PHE E 1 231 ? -12.83700 -34.48900 47.87200 1.000 13.84468 270 PHE E N 1
ATOM 11338 C CA . PHE E 1 231 ? -12.16300 -35.77800 47.91700 1.000 14.20695 270 PHE E CA 1
ATOM 11339 C C . PHE E 1 231 ? -11.02900 -35.65700 48.91800 1.000 14.71372 270 PHE E C 1
ATOM 11340 O O . PHE E 1 231 ? -10.68800 -34.56000 49.36700 1.000 16.30238 270 PHE E O 1
ATOM 11348 N N . GLY E 1 232 ? -10.44600 -36.79600 49.28200 1.000 15.02835 271 GLY E N 1
ATOM 11349 C CA . GLY E 1 232 ? -9.28400 -36.75200 50.14400 1.000 14.59956 271 GLY E CA 1
ATOM 11350 C C . GLY E 1 232 ? -8.43100 -37.98300 49.95200 1.000 13.88218 271 GLY E C 1
ATOM 11351 O O . GLY E 1 232 ? -8.78900 -38.92100 49.23200 1.000 15.29213 271 GLY E O 1
ATOM 11352 N N . PHE E 1 233 ? -7.27200 -37.95600 50.59300 1.000 15.19800 272 PHE E N 1
ATOM 11353 C CA . PHE E 1 233 ? -6.32800 -39.05100 50.45300 1.000 15.24280 272 PHE E CA 1
ATOM 11354 C C . PHE E 1 233 ? -5.28700 -38.94400 51.55600 1.000 16.07296 272 PHE E C 1
ATOM 11355 O O . PHE E 1 233 ? -5.16100 -37.91900 52.23200 1.000 16.63011 272 PHE E O 1
ATOM 11363 N N . GLN E 1 234 ? -4.54100 -40.02400 51.73000 1.000 17.51596 273 GLN E N 1
ATOM 11364 C CA . GLN E 1 234 ? -3.36600 -40.01800 52.58000 1.000 17.97041 273 GLN E CA 1
ATOM 11365 C C . GLN E 1 234 ? -2.14400 -40.35900 51.74100 1.000 19.13727 273 GLN E C 1
ATOM 11366 O O . GLN E 1 234 ? -2.21800 -41.16900 50.80400 1.000 22.01937 273 GLN E O 1
ATOM 11372 N N . ILE E 1 235 ? -1.03400 -39.70100 52.05700 1.000 17.99086 274 ILE E N 1
ATOM 11373 C CA . ILE E 1 235 ? 0.25200 -39.98100 51.44200 1.000 18.35603 274 ILE E CA 1
ATOM 11374 C C . ILE E 1 235 ? 1.26500 -40.19100 52.55600 1.000 17.53298 274 ILE E C 1
ATOM 11375 O O . ILE E 1 235 ? 1.09300 -39.72300 53.68700 1.000 19.32625 274 ILE E O 1
ATOM 11380 N N . ILE E 1 236 ? 2.33000 -40.91100 52.23000 1.000 17.99467 275 ILE E N 1
ATOM 11381 C CA . ILE E 1 236 ? 3.49700 -41.00400 53.10100 1.000 17.86857 275 ILE E CA 1
ATOM 11382 C C . ILE E 1 236 ? 4.47300 -39.93700 52.61900 1.000 18.58788 275 ILE E C 1
ATOM 11383 O O . ILE E 1 236 ? 4.98500 -40.01000 51.49400 1.000 18.81044 275 ILE E O 1
ATOM 11388 N N . ALA E 1 237 ? 4.70800 -38.93000 53.46000 1.000 17.96045 276 ALA E N 1
ATOM 11389 C CA . ALA E 1 237 ? 5.51200 -37.78200 53.05600 1.000 17.71106 276 ALA E CA 1
ATOM 11390 C C . ALA E 1 237 ? 6.90500 -38.22900 52.63500 1.000 18.78028 276 ALA E C 1
ATOM 11391 O O . ALA E 1 237 ? 7.59100 -38.94100 53.37700 1.000 19.45628 276 ALA E O 1
ATOM 11393 N N . GLY E 1 238 ? 7.31600 -37.81700 51.43300 1.000 17.55895 277 GLY E N 1
ATOM 11394 C CA . GLY E 1 238 ? 8.64000 -38.15600 50.95000 1.000 18.90591 277 GLY E CA 1
ATOM 11395 C C . GLY E 1 238 ? 8.83300 -39.58800 50.49800 1.000 19.46873 277 GLY E C 1
ATOM 11396 O O . GLY E 1 238 ? 9.96600 -39.97400 50.19200 1.000 18.82367 277 GLY E O 1
ATOM 11397 N N . GLU E 1 239 ? 7.77000 -40.38600 50.43300 1.000 19.35554 278 GLU E N 1
ATOM 11398 C CA . GLU E 1 239 ? 7.91700 -41.80200 50.11000 1.000 20.50341 278 GLU E CA 1
ATOM 11399 C C . GLU E 1 239 ? 8.50800 -41.98200 48.71500 1.000 19.71279 278 GLU E C 1
ATOM 11400 O O . GLU E 1 239 ? 7.91400 -41.55800 47.72000 1.000 18.91452 278 GLU E O 1
ATOM 11406 N N . GLY E 1 240 ? 9.67900 -42.61400 48.64200 1.000 20.22109 279 GLY E N 1
ATOM 11407 C CA . GLY E 1 240 ? 10.34400 -42.82900 47.37200 1.000 20.21237 279 GLY E CA 1
ATOM 11408 C C . GLY E 1 240 ? 10.97200 -41.59700 46.75500 1.000 19.34079 279 GLY E C 1
ATOM 11409 O O . GLY E 1 240 ? 11.55600 -41.69500 45.66600 1.000 20.58805 279 GLY E O 1
ATOM 11410 N N . VAL E 1 241 ? 10.87300 -40.43700 47.40500 1.000 18.73121 280 VAL E N 1
ATOM 11411 C CA . VAL E 1 241 ? 11.32700 -39.18500 46.80500 1.000 18.29848 280 VAL E CA 1
ATOM 11412 C C . VAL E 1 241 ? 12.18000 -38.34100 47.73400 1.000 19.39497 280 VAL E C 1
ATOM 11413 O O . VAL E 1 241 ? 12.94800 -37.49000 47.24500 1.000 20.25534 280 VAL E O 1
ATOM 11417 N N . GLY E 1 242 ? 12.07800 -38.50100 49.05700 1.000 19.22110 281 GLY E N 1
ATOM 11418 C CA . GLY E 1 242 ? 12.92600 -37.76800 49.97700 1.000 19.80803 281 GLY E CA 1
ATOM 11419 C C . GLY E 1 242 ? 12.36300 -36.42200 50.39800 1.000 18.87296 281 GLY E C 1
ATOM 11420 O O . GLY E 1 242 ? 11.25300 -36.01300 50.04200 1.000 18.74228 281 GLY E O 1
ATOM 11421 N N . ALA E 1 243 ? 13.17500 -35.71900 51.18800 1.000 20.38669 282 ALA E N 1
ATOM 11422 C CA . ALA E 1 243 ? 12.81300 -34.42000 51.73400 1.000 19.44965 282 ALA E CA 1
ATOM 11423 C C . ALA E 1 243 ? 12.91100 -33.33100 50.66100 1.000 20.20741 282 ALA E C 1
ATOM 11424 O O . ALA E 1 243 ? 13.54600 -33.50000 49.61300 1.000 19.97057 282 ALA E O 1
ATOM 11426 N N . GLY E 1 244 ? 12.25700 -32.21200 50.91800 1.000 20.07326 283 GLY E N 1
ATOM 11427 C CA . GLY E 1 244 ? 12.29400 -31.09800 49.98600 1.000 20.75369 283 GLY E CA 1
ATOM 11428 C C . GLY E 1 244 ? 11.04600 -30.24800 50.07900 1.000 19.36131 283 GLY E C 1
ATOM 11429 O O . GLY E 1 244 ? 10.06400 -30.59300 50.74100 1.000 18.78504 283 GLY E O 1
ATOM 11430 N N . ALA E 1 245 ? 11.10000 -29.10800 49.39100 1.000 18.61454 284 ALA E N 1
ATOM 11431 C CA . ALA E 1 245 ? 9.94600 -28.22300 49.26000 1.000 18.62102 284 ALA E CA 1
ATOM 11432 C C . ALA E 1 245 ? 9.15700 -28.67800 48.03800 1.000 19.09783 284 ALA E C 1
ATOM 11433 O O . ALA E 1 245 ? 9.50800 -28.35100 46.90100 1.000 21.22638 284 ALA E O 1
ATOM 11435 N N . TRP E 1 246 ? 8.09200 -29.43900 48.27600 1.000 17.26404 285 TRP E N 1
ATOM 11436 C CA . TRP E 1 246 ? 7.30900 -30.08700 47.22700 1.000 16.34754 285 TRP E CA 1
ATOM 11437 C C . TRP E 1 246 ? 6.09000 -29.22400 46.90300 1.000 16.25271 285 TRP E C 1
ATOM 11438 O O . TRP E 1 246 ? 5.15700 -29.12500 47.70400 1.000 17.78662 285 TRP E O 1
ATOM 11449 N N A MET E 1 247 ? 6.10600 -28.63500 45.71700 0.435 17.62297 286 MET E N 1
ATOM 11450 N N B MET E 1 247 ? 6.10000 -28.57600 45.73700 0.565 16.85848 286 MET E N 1
ATOM 11451 C CA A MET E 1 247 ? 5.03100 -27.77800 45.25300 0.435 19.15059 286 MET E CA 1
ATOM 11452 C CA B MET E 1 247 ? 5.00900 -27.67100 45.38300 0.565 17.86433 286 MET E CA 1
ATOM 11453 C C A MET E 1 247 ? 3.71300 -28.54300 45.19200 0.435 18.07364 286 MET E C 1
ATOM 11454 C C B MET E 1 247 ? 3.71400 -28.44200 45.14800 0.565 16.05749 286 MET E C 1
ATOM 11455 O O A MET E 1 247 ? 3.67200 -29.73800 44.88700 0.435 18.56601 286 MET E O 1
ATOM 11456 O O B MET E 1 247 ? 3.71900 -29.53800 44.58000 0.565 16.09241 286 MET E O 1
ATOM 11465 N N A TYR E 1 248 ? 2.62400 -27.83900 45.49700 0.435 16.68461 287 TYR E N 1
ATOM 11466 N N B TYR E 1 248 ? 2.59400 -27.85600 45.57200 0.565 14.56042 287 TYR E N 1
ATOM 11467 C CA A TYR E 1 248 ? 1.29500 -28.22100 45.04300 0.435 15.90179 287 TYR E CA 1
ATOM 11468 C CA B TYR E 1 248 ? 1.28200 -28.22800 45.05800 0.565 14.34948 287 TYR E CA 1
ATOM 11469 C C A TYR E 1 248 ? 0.66400 -26.99000 44.40700 0.435 15.36020 287 TYR E C 1
ATOM 11470 C C B TYR E 1 248 ? 0.66900 -26.99400 44.40500 0.565 14.54528 287 TYR E C 1
ATOM 11471 O O A TYR E 1 248 ? 0.95000 -25.85800 44.80400 0.435 16.32865 287 TYR E O 1
ATOM 11472 O O B TYR E 1 248 ? 0.97200 -25.86100 44.78500 0.565 15.72738 287 TYR E O 1
ATOM 11489 N N . HIS E 1 249 ? -0.18200 -27.20400 43.40500 1.000 14.68506 288 HIS E N 1
ATOM 11490 C CA . HIS E 1 249 ? -0.77700 -26.06100 42.72000 1.000 14.20716 288 HIS E CA 1
ATOM 11491 C C . HIS E 1 249 ? -1.97900 -26.51000 41.91500 1.000 14.70996 288 HIS E C 1
ATOM 11492 O O . HIS E 1 249 ? -2.13900 -27.69300 41.61700 1.000 14.96547 288 HIS E O 1
ATOM 11499 N N . CYS E 1 250 ? -2.83000 -25.54600 41.57300 1.000 13.10086 289 CYS E N 1
ATOM 11500 C CA . CYS E 1 250 ? -3.75800 -25.78700 40.48100 1.000 12.66967 289 CYS E CA 1
ATOM 11501 C C . CYS E 1 250 ? -2.95000 -25.84800 39.19300 1.000 12.40001 289 CYS E C 1
ATOM 11502 O O . CYS E 1 250 ? -2.02600 -25.05800 38.99600 1.000 14.52833 289 CYS E O 1
ATOM 11505 N N . HIS E 1 251 ? -3.27500 -26.80000 38.32100 1.000 12.56082 290 HIS E N 1
ATOM 11506 C CA . HIS E 1 251 ? -2.51400 -26.94100 37.08500 1.000 12.45263 290 HIS E CA 1
ATOM 11507 C C . HIS E 1 251 ? -3.14600 -26.22900 35.89400 1.000 11.86247 290 HIS E C 1
ATOM 11508 O O . HIS E 1 251 ? -2.55200 -26.23500 34.80700 1.000 12.91607 290 HIS E O 1
ATOM 11515 N N . VAL E 1 252 ? -4.30900 -25.59800 36.06500 1.000 12.02586 291 VAL E N 1
ATOM 11516 C CA . VAL E 1 252 ? -4.79800 -24.68100 35.03500 1.000 11.99611 291 VAL E CA 1
ATOM 11517 C C . VAL E 1 252 ? -3.77400 -23.56300 34.92300 1.000 11.90794 291 VAL E C 1
ATOM 11518 O O . VAL E 1 252 ? -3.46000 -22.89900 35.91500 1.000 13.05485 291 VAL E O 1
ATOM 11522 N N . GLN E 1 253 ? -3.22200 -23.35800 33.72200 1.000 12.08655 292 GLN E N 1
ATOM 11523 C CA . GLN E 1 253 ? -1.98600 -22.58400 33.64300 1.000 12.69633 292 GLN E CA 1
ATOM 11524 C C . GLN E 1 253 ? -2.16100 -21.14600 34.12900 1.000 13.01029 292 GLN E C 1
ATOM 11525 O O . GLN E 1 253 ? -1.29100 -20.62800 34.83700 1.000 14.24391 292 GLN E O 1
ATOM 11531 N N . SER E 1 254 ? -3.28000 -20.48600 33.78500 1.000 12.90825 293 SER E N 1
ATOM 11532 C CA . SER E 1 254 ? -3.45300 -19.11300 34.26300 1.000 13.72160 293 SER E CA 1
ATOM 11533 C C . SER E 1 254 ? -3.62700 -19.06300 35.77600 1.000 13.06188 293 SER E C 1
ATOM 11534 O O . SER E 1 254 ? -3.23900 -18.07300 36.41200 1.000 14.33783 293 SER E O 1
ATOM 11537 N N . HIS E 1 255 ? -4.21200 -20.11100 36.36600 1.000 12.97530 294 HIS E N 1
ATOM 11538 C CA . HIS E 1 255 ? -4.40500 -20.13500 37.81200 1.000 12.93326 294 HIS E CA 1
ATOM 11539 C C . HIS E 1 255 ? -3.07100 -20.28400 38.53100 1.000 13.38949 294 HIS E C 1
ATOM 11540 O O . HIS E 1 255 ? -2.82600 -19.61300 39.53600 1.000 15.02479 294 HIS E O 1
ATOM 11547 N N A SER E 1 256 ? -2.20400 -21.17400 38.03900 0.622 13.55516 295 SER E N 1
ATOM 11548 N N B SER E 1 256 ? -2.18800 -21.15100 38.03000 0.378 13.71056 295 SER E N 1
ATOM 11549 C CA A SER E 1 256 ? -0.86100 -21.26000 38.59800 0.622 14.54449 295 SER E CA 1
ATOM 11550 C CA B SER E 1 256 ? -0.86300 -21.25100 38.63300 0.378 14.68322 295 SER E CA 1
ATOM 11551 C C A SER E 1 256 ? -0.14000 -19.93100 38.44400 0.622 14.31590 295 SER E C 1
ATOM 11552 C C B SER E 1 256 ? -0.06200 -19.97300 38.41400 0.378 15.03855 295 SER E C 1
ATOM 11553 O O A SER E 1 256 ? 0.47300 -19.42700 39.39400 0.622 15.46881 295 SER E O 1
ATOM 11554 O O B SER E 1 256 ? 0.70600 -19.55800 39.29000 0.378 16.89817 295 SER E O 1
ATOM 11559 N N . ASP E 1 257 ? -0.23600 -19.33000 37.25300 1.000 14.13129 296 ASP E N 1
ATOM 11560 C CA . ASP E 1 257 ? 0.47300 -18.07800 36.97400 1.000 15.62348 296 ASP E CA 1
ATOM 11561 C C . ASP E 1 257 ? 0.02500 -16.94000 37.88000 1.000 16.93942 296 ASP E C 1
ATOM 11562 O O . ASP E 1 257 ? 0.83300 -16.06700 38.21100 1.000 19.46213 296 ASP E O 1
ATOM 11567 N N A MET E 1 258 ? -1.25100 -16.92500 38.27700 0.735 17.10899 297 MET E N 1
ATOM 11568 N N B MET E 1 258 ? -1.23600 -16.91100 38.29800 0.265 16.16289 297 MET E N 1
ATOM 11569 C CA A MET E 1 258 ? -1.73400 -15.86400 39.15400 0.735 20.28562 297 MET E CA 1
ATOM 11570 C CA B MET E 1 258 ? -1.61600 -15.82300 39.19100 0.265 16.43315 297 MET E CA 1
ATOM 11571 C C A MET E 1 258 ? -1.44300 -16.13700 40.62300 0.735 19.72589 297 MET E C 1
ATOM 11572 C C B MET E 1 258 ? -1.28600 -16.10400 40.65000 0.265 16.05490 297 MET E C 1
ATOM 11573 O O A MET E 1 258 ? -1.62400 -15.23400 41.45000 0.735 22.47426 297 MET E O 1
ATOM 11574 O O B MET E 1 258 ? -1.35800 -15.18000 41.46900 0.265 17.08835 297 MET E O 1
ATOM 11583 N N A GLY E 1 259 ? -0.99900 -17.34800 40.96100 0.735 19.35312 298 GLY E N 1
ATOM 11584 N N B GLY E 1 259 ? -0.92700 -17.34000 40.99100 0.265 15.93562 298 GLY E N 1
ATOM 11585 C CA A GLY E 1 259 ? -0.50400 -17.60800 42.29800 0.735 19.96826 298 GLY E CA 1
ATOM 11586 C CA B GLY E 1 259 ? -0.42700 -17.62500 42.32100 0.265 16.62774 298 GLY E CA 1
ATOM 11587 C C A GLY E 1 259 ? -1.16400 -18.72400 43.08800 0.735 20.16669 298 GLY E C 1
ATOM 11588 C C B GLY E 1 259 ? -1.18200 -18.67200 43.11600 0.265 17.21050 298 GLY E C 1
ATOM 11589 O O A GLY E 1 259 ? -0.91100 -18.82600 44.29300 0.735 23.59735 298 GLY E O 1
ATOM 11590 O O B GLY E 1 259 ? -1.11800 -18.66500 44.34900 0.265 17.93004 298 GLY E O 1
ATOM 11591 N N . MET E 1 260 ? -2.00300 -19.56000 42.46400 1.000 17.04987 299 MET E N 1
ATOM 11592 C CA . MET E 1 260 ? -2.64400 -20.68400 43.16500 1.000 15.78568 299 MET E CA 1
ATOM 11593 C C . MET E 1 260 ? -1.63900 -21.82400 43.35900 1.000 15.83778 299 MET E C 1
ATOM 11594 O O . MET E 1 260 ? -1.73900 -22.89900 42.76100 1.000 16.09473 299 MET E O 1
ATOM 11599 N N A VAL E 1 261 ? -0.66700 -21.56900 44.24000 0.799 15.36569 300 VAL E N 1
ATOM 11600 N N B VAL E 1 261 ? -0.61300 -21.58700 44.24900 0.201 16.05307 300 VAL E N 1
ATOM 11601 C CA A VAL E 1 261 ? 0.46800 -22.45000 44.50000 0.799 16.20337 300 VAL E CA 1
ATOM 11602 C CA B VAL E 1 261 ? 0.50400 -22.49100 44.48500 0.201 16.53145 300 VAL E CA 1
ATOM 11603 C C A VAL E 1 261 ? 0.75700 -22.41200 45.99800 0.799 16.14777 300 VAL E C 1
ATOM 11604 C C B VAL E 1 261 ? 0.89300 -22.39400 45.95300 0.201 16.42770 300 VAL E C 1
ATOM 11605 O O A VAL E 1 261 ? 0.56000 -21.38500 46.65600 0.799 18.30260 300 VAL E O 1
ATOM 11606 O O B VAL E 1 261 ? 0.87200 -21.31100 46.54700 0.201 16.94102 300 VAL E O 1
ATOM 11613 N N . GLY E 1 262 ? 1.22700 -23.54200 46.54300 1.000 16.34312 301 GLY E N 1
ATOM 11614 C CA . GLY E 1 262 ? 1.75900 -23.59100 47.89200 1.000 16.15790 301 GLY E CA 1
ATOM 11615 C C . GLY E 1 262 ? 2.83800 -24.65500 47.98200 1.000 16.69312 301 GLY E C 1
ATOM 11616 O O . GLY E 1 262 ? 3.15100 -25.31900 46.99300 1.000 17.37031 301 GLY E O 1
ATOM 11617 N N . LEU E 1 263 ? 3.40800 -24.81300 49.17800 1.000 16.85380 302 LEU E N 1
ATOM 11618 C CA . LEU E 1 263 ? 4.49600 -25.76500 49.38800 1.000 16.85115 302 LEU E CA 1
ATOM 11619 C C . LEU E 1 263 ? 4.14400 -26.78300 50.46000 1.000 17.53683 302 LEU E C 1
ATOM 11620 O O . LEU E 1 263 ? 3.65900 -26.42100 51.53300 1.000 19.44822 302 LEU E O 1
ATOM 11625 N N . PHE E 1 264 ? 4.40700 -28.04900 50.16200 1.000 17.52397 303 PHE E N 1
ATOM 11626 C CA . PHE E 1 264 ? 4.40600 -29.13900 51.13100 1.000 17.28265 303 PHE E CA 1
ATOM 11627 C C . PHE E 1 264 ? 5.86500 -29.31500 51.53300 1.000 17.49784 303 PHE E C 1
ATOM 11628 O O . PHE E 1 264 ? 6.66500 -29.89100 50.78900 1.000 18.19974 303 PHE E O 1
ATOM 11636 N N . LEU E 1 265 ? 6.22100 -28.76800 52.69500 1.000 17.89925 304 LEU E N 1
ATOM 11637 C CA . LEU E 1 265 ? 7.61000 -28.72400 53.15200 1.000 18.55363 304 LEU E CA 1
ATOM 11638 C C . LEU E 1 265 ? 7.90600 -30.00400 53.92100 1.000 19.15755 304 LEU E C 1
ATOM 11639 O O . LEU E 1 265 ? 7.50400 -30.15300 55.07700 1.000 21.21542 304 LEU E O 1
ATOM 11644 N N . VAL E 1 266 ? 8.62600 -30.92600 53.29100 1.000 19.47706 305 VAL E N 1
ATOM 11645 C CA . VAL E 1 266 ? 8.92100 -32.22800 53.88500 1.000 19.32081 305 VAL E CA 1
ATOM 11646 C C . VAL E 1 266 ? 10.35400 -32.21500 54.41300 1.000 20.40706 305 VAL E C 1
ATOM 11647 O O . VAL E 1 266 ? 11.31100 -32.08600 53.64200 1.000 20.62081 305 VAL E O 1
ATOM 11651 N N . LYS E 1 267 ? 10.50300 -32.34400 55.73100 1.000 21.20053 306 LYS E N 1
ATOM 11652 C CA . LYS E 1 267 ? 11.79600 -32.27000 56.39800 1.000 22.02773 306 LYS E CA 1
ATOM 11653 C C . LYS E 1 267 ? 12.33300 -33.66600 56.68400 1.000 22.67130 306 LYS E C 1
ATOM 11654 O O . LYS E 1 267 ? 11.57000 -34.60700 56.91100 1.000 23.57690 306 LYS E O 1
ATOM 11660 N N A LYS E 1 268 ? 13.66400 -33.78900 56.68300 0.347 23.04059 307 LYS E N 1
ATOM 11661 N N B LYS E 1 268 ? 13.65900 -33.79300 56.67600 0.653 22.53266 307 LYS E N 1
ATOM 11662 C CA A LYS E 1 268 ? 14.29600 -34.97700 57.22900 0.347 24.42978 307 LYS E CA 1
ATOM 11663 C CA B LYS E 1 268 ? 14.28900 -34.98400 57.22000 0.653 24.63301 307 LYS E CA 1
ATOM 11664 C C A LYS E 1 268 ? 13.99800 -35.05800 58.72500 0.347 24.04820 307 LYS E C 1
ATOM 11665 C C B LYS E 1 268 ? 14.02400 -35.05300 58.72400 0.653 23.76371 307 LYS E C 1
ATOM 11666 O O A LYS E 1 268 ? 13.60700 -34.06400 59.34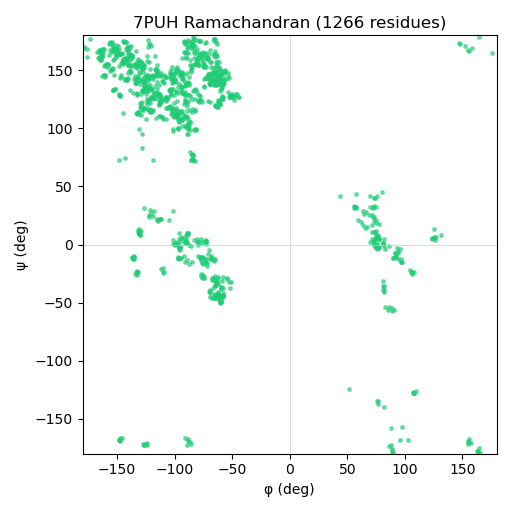200 0.347 23.81530 307 LYS E O 1
ATOM 11667 O O B LYS E 1 268 ? 13.67100 -34.04800 59.34400 0.653 23.02918 307 LYS E O 1
ATOM 11678 N N . PRO E 1 269 ? 14.16900 -36.23600 59.33300 1.000 24.11003 308 PRO E N 1
ATOM 11679 C CA . PRO E 1 269 ? 14.00400 -36.32200 60.79700 1.000 23.87497 308 PRO E CA 1
ATOM 11680 C C . PRO E 1 269 ? 14.90600 -35.37600 61.56700 1.000 22.74081 308 PRO E C 1
ATOM 11681 O O . PRO E 1 269 ? 14.54300 -34.95300 62.67100 1.000 22.65120 308 PRO E O 1
ATOM 11685 N N . ASP E 1 270 ? 16.06400 -35.01400 61.02200 1.000 22.77656 309 ASP E N 1
ATOM 11686 C CA . ASP E 1 270 ? 16.90600 -34.03100 61.69100 1.000 24.47662 309 ASP E CA 1
ATOM 11687 C C . ASP E 1 270 ? 16.40100 -32.59900 61.53000 1.000 24.29050 309 ASP E C 1
ATOM 11688 O O . ASP E 1 270 ? 17.04700 -31.67300 62.03400 1.000 25.29166 309 ASP E O 1
ATOM 11693 N N . GLY E 1 271 ? 15.27500 -32.39800 60.84700 1.000 22.94774 310 GLY E N 1
ATOM 11694 C CA . GLY E 1 271 ? 14.65300 -31.09500 60.76000 1.000 24.06536 310 GLY E CA 1
ATOM 11695 C C . GLY E 1 271 ? 15.08600 -30.23600 59.59200 1.000 26.31310 310 GLY E C 1
ATOM 11696 O O . GLY E 1 271 ? 14.58200 -29.11300 59.45200 1.000 27.67029 310 GLY E O 1
ATOM 11697 N N A THR E 1 272 ? 15.97400 -30.72600 58.73500 0.639 26.13603 311 THR E N 1
ATOM 11698 N N B THR E 1 272 ? 16.00500 -30.71300 58.76100 0.361 26.91372 311 THR E N 1
ATOM 11699 C CA A THR E 1 272 ? 16.44900 -29.94100 57.60600 0.639 27.36882 311 THR E CA 1
ATOM 11700 C CA B THR E 1 272 ? 16.50000 -29.93400 57.63800 0.361 28.22273 311 THR E CA 1
ATOM 11701 C C A THR E 1 272 ? 15.60500 -30.21700 56.36700 0.639 27.92813 311 THR E C 1
ATOM 11702 C C B THR E 1 272 ? 15.68100 -30.22600 56.38800 0.361 28.96168 311 THR E C 1
ATOM 11703 O O A THR E 1 272 ? 15.04700 -31.30300 56.19700 0.639 26.84852 311 THR E O 1
ATOM 11704 O O B THR E 1 272 ? 15.15800 -31.32800 56.20500 0.361 28.51168 311 THR E O 1
ATOM 11711 N N A ILE E 1 273 ? 15.50100 -29.20400 55.51300 0.639 29.25816 312 ILE E N 1
ATOM 11712 N N B ILE E 1 273 ? 15.56200 -29.21400 55.53500 0.361 29.98094 312 ILE E N 1
ATOM 11713 C CA A ILE E 1 273 ? 14.84500 -29.30900 54.21700 0.639 31.06149 312 ILE E CA 1
ATOM 11714 C CA B ILE E 1 273 ? 14.87000 -29.35800 54.25800 0.361 31.21344 312 ILE E CA 1
ATOM 11715 C C A ILE E 1 273 ? 15.90100 -29.02700 53.15500 0.639 33.71593 312 ILE E C 1
ATOM 11716 C C B ILE E 1 273 ? 15.84200 -29.01400 53.13400 0.361 33.60410 312 ILE E C 1
ATOM 11717 O O A ILE E 1 273 ? 16.42200 -27.91000 53.08200 0.639 35.14540 312 ILE E O 1
ATOM 11718 O O B ILE E 1 273 ? 16.22500 -27.84600 52.97000 0.361 34.37757 312 ILE E O 1
ATOM 11727 N N A PRO E 1 274 ? 16.25300 -29.99700 52.31800 0.639 35.72065 313 PRO E N 1
ATOM 11728 N N B PRO E 1 274 ? 16.27400 -29.99700 52.35100 0.361 35.68212 313 PRO E N 1
ATOM 11729 C CA A PRO E 1 274 ? 17.32000 -29.77400 51.34100 0.639 37.51937 313 PRO E CA 1
ATOM 11730 C CA B PRO E 1 274 ? 17.34000 -29.75100 51.37500 0.361 37.38228 313 PRO E CA 1
ATOM 11731 C C A PRO E 1 274 ? 16.88300 -28.80700 50.25400 0.639 38.74493 313 PRO E C 1
ATOM 11732 C C B PRO E 1 274 ? 16.89200 -28.81000 50.26900 0.361 38.75896 313 PRO E C 1
ATOM 11733 O O A PRO E 1 274 ? 15.76600 -28.88800 49.73600 0.639 38.80759 313 PRO E O 1
ATOM 11734 O O B PRO E 1 274 ? 15.77800 -28.91500 49.74800 0.361 38.81979 313 PRO E O 1
ATOM 11741 N N . GLY E 1 275 ? 17.77800 -27.87900 49.92200 1.000 40.23572 314 GLY E N 1
ATOM 11742 C CA . GLY E 1 275 ? 17.57000 -26.97800 48.81100 1.000 43.03256 314 GLY E CA 1
ATOM 11743 C C . GLY E 1 275 ? 16.56300 -25.87500 49.02900 1.000 45.70974 314 GLY E C 1
ATOM 11744 O O . GLY E 1 275 ? 16.34800 -25.07300 48.11300 1.000 45.22749 314 GLY E O 1
ATOM 11745 N N A TYR E 1 276 ? 15.94200 -25.79900 50.20300 0.388 47.26609 315 TYR E N 1
ATOM 11746 N N B TYR E 1 276 ? 15.94200 -25.79600 50.20200 0.612 46.82353 315 TYR E N 1
ATOM 11747 C CA A TYR E 1 276 ? 14.92200 -24.79800 50.49100 0.388 48.82580 315 TYR E CA 1
ATOM 11748 C CA B TYR E 1 276 ? 14.91900 -24.79600 50.48400 0.612 48.03709 315 TYR E CA 1
ATOM 11749 C C A TYR E 1 276 ? 15.58800 -23.61300 51.18200 0.388 51.98372 315 TYR E C 1
ATOM 11750 C C B TYR E 1 276 ? 15.57600 -23.61200 51.18400 0.612 51.50673 315 TYR E C 1
ATOM 11751 O O A TYR E 1 276 ? 16.06600 -23.73300 52.31500 0.388 51.71516 315 TYR E O 1
ATOM 11752 O O B TYR E 1 276 ? 16.03700 -23.73000 52.32400 0.612 50.93058 315 TYR E O 1
ATOM 11769 N N . ASP E 1 277 ? 15.62200 -22.47000 50.49200 1.000 55.05109 316 ASP E N 1
ATOM 11770 C CA . ASP E 1 277 ? 16.23400 -21.24000 50.99000 1.000 61.17537 316 ASP E CA 1
ATOM 11771 C C . ASP E 1 277 ? 15.16200 -20.15500 51.00900 1.000 62.88096 316 ASP E C 1
ATOM 11772 O O . ASP E 1 277 ? 15.05200 -19.36000 50.06300 1.000 64.26090 316 ASP E O 1
ATOM 11777 N N . PRO E 1 278 ? 14.34500 -20.09400 52.07000 0.970 62.57908 317 PRO E N 1
ATOM 11778 C CA . PRO E 1 278 ? 13.31100 -19.06200 52.19600 0.970 62.73964 317 PRO E CA 1
ATOM 11779 C C . PRO E 1 278 ? 13.90100 -17.71400 52.60200 0.970 63.26183 317 PRO E C 1
ATOM 11780 O O . PRO E 1 278 ? 13.84700 -16.77000 51.81300 0.970 63.54688 317 PRO E O 1
ATOM 11784 N N . ALA F 1 1 ? -39.40700 -52.66500 40.20100 1.000 51.30757 40 ALA F N 1
ATOM 11785 C CA . ALA F 1 1 ? -39.55600 -53.93900 40.94300 1.000 46.73485 40 ALA F CA 1
ATOM 11786 C C . ALA F 1 1 ? -38.97600 -55.08400 40.11700 1.000 49.98214 40 ALA F C 1
ATOM 11787 O O . ALA F 1 1 ? -39.32700 -55.18500 38.94700 1.000 51.74382 40 ALA F O 1
ATOM 11789 N N . GLY F 1 2 ? -38.15600 -55.92200 40.74600 1.000 47.21297 41 GLY F N 1
ATOM 11790 C CA . GLY F 1 2 ? -37.54100 -57.09500 40.11000 1.000 42.92146 41 GLY F CA 1
ATOM 11791 C C . GLY F 1 2 ? -36.08300 -56.87000 39.75000 1.000 38.19535 41 GLY F C 1
ATOM 11792 O O . GLY F 1 2 ? -35.47200 -55.94600 40.25700 1.000 37.17468 41 GLY F O 1
ATOM 11793 N N . ALA F 1 3 ? -35.54200 -57.78200 38.95800 1.000 35.06405 42 ALA F N 1
ATOM 11794 C CA . ALA F 1 3 ? -34.16000 -57.70000 38.45600 1.000 31.62360 42 ALA F CA 1
ATOM 11795 C C . ALA F 1 3 ? -34.20600 -57.88300 36.94800 1.000 28.21755 42 ALA F C 1
ATOM 11796 O O . ALA F 1 3 ? -35.09800 -58.54800 36.44200 1.000 27.52274 42 ALA F O 1
ATOM 11798 N N . ALA F 1 4 ? -33.24600 -57.27600 36.26500 1.000 25.72410 43 ALA F N 1
ATOM 11799 C CA . ALA F 1 4 ? -33.18000 -57.38900 34.80100 1.000 23.86395 43 ALA F CA 1
ATOM 11800 C C . ALA F 1 4 ? -32.93700 -58.84500 34.39500 1.000 23.15931 43 ALA F C 1
ATOM 11801 O O . ALA F 1 4 ? -32.15100 -59.50900 35.01200 1.000 22.82736 43 ALA F O 1
ATOM 11803 N N . PRO F 1 5 ? -33.59700 -59.32000 33.33300 1.000 22.49690 44 PRO F N 1
ATOM 11804 C CA . PRO F 1 5 ? -33.29500 -60.65000 32.80600 1.000 22.54599 44 PRO F CA 1
ATOM 11805 C C . PRO F 1 5 ? -32.12100 -60.56700 31.84200 1.000 24.34551 44 PRO F C 1
ATOM 11806 O O . PRO F 1 5 ? -31.66100 -59.48800 31.46900 1.000 24.18370 44 PRO F O 1
ATOM 11810 N N . ALA F 1 6 ? -31.63700 -61.73800 31.44600 1.000 25.26839 45 ALA F N 1
ATOM 11811 C CA . ALA F 1 6 ? -30.66500 -61.80200 30.36600 1.000 25.80499 45 ALA F CA 1
ATOM 11812 C C . ALA F 1 6 ? -31.30900 -61.31300 29.07300 1.000 24.02996 45 ALA F C 1
ATOM 11813 O O . ALA F 1 6 ? -32.48800 -61.56500 28.81200 1.000 24.68638 45 ALA F O 1
ATOM 11815 N N . GLY F 1 7 ? -30.53800 -60.58500 28.27000 1.000 23.27152 46 GLY F N 1
ATOM 11816 C CA . GLY F 1 7 ? -31.01000 -60.08700 26.99800 1.000 22.45214 46 GLY F CA 1
ATOM 11817 C C . GLY F 1 7 ? -30.77600 -61.06800 25.86800 1.000 22.63733 46 GLY F C 1
ATOM 11818 O O . GLY F 1 7 ? -30.44500 -62.23900 26.07100 1.000 24.78067 46 GLY F O 1
ATOM 11819 N N . GLY F 1 8 ? -30.98100 -60.57400 24.65000 1.000 22.30870 47 GLY F N 1
ATOM 11820 C CA . GLY F 1 8 ? -30.83500 -61.39100 23.46100 1.000 23.16836 47 GLY F CA 1
ATOM 11821 C C . GLY F 1 8 ? -32.00700 -61.30100 22.50500 1.000 25.23334 47 GLY F C 1
ATOM 11822 O O . GLY F 1 8 ? -32.09300 -62.07900 21.54700 1.000 28.37934 47 GLY F O 1
ATOM 11823 N N A GLU F 1 9 ? -32.92000 -60.36900 22.75800 0.583 23.82220 48 GLU F N 1
ATOM 11824 N N B GLU F 1 9 ? -32.91400 -60.36100 22.74700 0.417 25.19453 48 GLU F N 1
ATOM 11825 C CA A GLU F 1 9 ? -34.07900 -60.17200 21.90000 0.583 25.30140 48 GLU F CA 1
ATOM 11826 C CA B GLU F 1 9 ? -34.08300 -60.18600 21.89700 0.417 26.59004 48 GLU F CA 1
ATOM 11827 C C A GLU F 1 9 ? -33.75100 -59.20200 20.77300 0.583 23.80202 48 GLU F C 1
ATOM 11828 C C B GLU F 1 9 ? -33.80000 -59.14400 20.82400 0.417 25.36670 48 GLU F C 1
ATOM 11829 O O A GLU F 1 9 ? -32.92100 -58.30000 20.91900 0.583 22.97341 48 GLU F O 1
ATOM 11830 O O B GLU F 1 9 ? -33.11900 -58.14400 21.07400 0.417 25.05891 48 GLU F O 1
ATOM 11841 N N A VAL F 1 10 ? -34.41400 -59.39700 19.63900 0.583 23.23950 49 VAL F N 1
ATOM 11842 N N B VAL F 1 10 ? -34.32100 -59.38500 19.62600 0.417 24.46614 49 VAL F N 1
ATOM 11843 C CA A VAL F 1 10 ? -34.37400 -58.43000 18.55000 0.583 23.30217 49 VAL F CA 1
ATOM 11844 C CA B VAL F 1 10 ? -34.30100 -58.38900 18.56300 0.417 23.93143 49 VAL F CA 1
ATOM 11845 C C A VAL F 1 10 ? -35.58100 -57.51800 18.70800 0.583 23.25452 49 VAL F C 1
ATOM 11846 C C B VAL F 1 10 ? -35.53200 -57.51200 18.72800 0.417 23.42160 49 VAL F C 1
ATOM 11847 O O A VAL F 1 10 ? -36.72600 -57.97700 18.65400 0.583 25.15065 49 VAL F O 1
ATOM 11848 O O B VAL F 1 10 ? -36.66500 -57.99600 18.63000 0.417 24.74018 49 VAL F O 1
ATOM 11855 N N A ARG F 1 11 ? -35.32900 -56.23000 18.92300 0.583 22.07079 50 ARG F N 1
ATOM 11856 N N B ARG F 1 11 ? -35.31300 -56.22900 18.99600 0.417 22.12100 50 ARG F N 1
ATOM 11857 C CA A ARG F 1 11 ? -36.38000 -55.26300 19.18500 0.583 22.68528 50 ARG F CA 1
ATOM 11858 C CA B ARG F 1 11 ? -36.38100 -55.27200 19.23000 0.417 22.22460 50 ARG F CA 1
ATOM 11859 C C A ARG F 1 11 ? -36.42800 -54.22900 18.06800 0.583 21.67395 50 ARG F C 1
ATOM 11860 C C B ARG F 1 11 ? -36.41500 -54.24000 18.10900 0.417 21.86411 50 ARG F C 1
ATOM 11861 O O A ARG F 1 11 ? -35.42600 -53.96100 17.40200 0.583 20.32507 50 ARG F O 1
ATOM 11862 O O B ARG F 1 11 ? -35.41800 -53.99100 17.42800 0.417 20.98358 50 ARG F O 1
ATOM 11877 N N A ARG F 1 12 ? -37.61500 -53.66400 17.86200 0.583 23.06681 51 ARG F N 1
ATOM 11878 N N B ARG F 1 12 ? -37.58600 -53.64100 17.92300 0.417 22.93473 51 ARG F N 1
ATOM 11879 C CA A ARG F 1 12 ? -37.82800 -52.63400 16.86300 0.583 25.27471 51 ARG F CA 1
ATOM 11880 C CA B ARG F 1 12 ? -37.79800 -52.64300 16.88600 0.417 24.79182 51 ARG F CA 1
ATOM 11881 C C A ARG F 1 12 ? -38.53000 -51.45500 17.51700 0.583 24.36697 51 ARG F C 1
ATOM 11882 C C B ARG F 1 12 ? -38.56600 -51.46600 17.46900 0.417 24.23762 51 ARG F C 1
ATOM 11883 O O A ARG F 1 12 ? -39.35300 -51.62600 18.42500 0.583 25.26673 51 ARG F O 1
ATOM 11884 O O B ARG F 1 12 ? -39.46200 -51.64800 18.29700 0.417 25.28510 51 ARG F O 1
ATOM 11899 N N . VAL F 1 13 ? -38.19500 -50.25900 17.04900 1.000 22.66333 52 VAL F N 1
ATOM 11900 C CA . VAL F 1 13 ? -38.89000 -49.04900 17.45100 1.000 22.28071 52 VAL F CA 1
ATOM 11901 C C . VAL F 1 13 ? -38.85400 -48.09800 16.26500 1.000 21.21094 52 VAL F C 1
ATOM 11902 O O . VAL F 1 13 ? -37.90600 -48.10600 15.47000 1.000 23.68139 52 VAL F O 1
ATOM 11906 N N . THR F 1 14 ? -39.91100 -47.30600 16.12200 1.000 19.73929 53 THR F N 1
ATOM 11907 C CA . THR F 1 14 ? -39.93200 -46.19900 15.17300 1.000 19.68126 53 THR F CA 1
ATOM 11908 C C . THR F 1 14 ? -39.59200 -44.90300 15.90400 1.000 20.02260 53 THR F C 1
ATOM 11909 O O . THR F 1 14 ? -40.08600 -44.65000 17.00900 1.000 22.84941 53 THR F O 1
ATOM 11913 N N . MET F 1 15 ? -38.72900 -44.09200 15.29800 1.000 18.18415 54 MET F N 1
ATOM 11914 C CA . MET F 1 15 ? -38.35800 -42.80800 15.87700 1.000 17.79345 54 MET F CA 1
ATOM 11915 C C . MET F 1 15 ? -38.49500 -41.71800 14.82600 1.000 17.57759 54 MET F C 1
ATOM 11916 O O . MET F 1 15 ? -38.09700 -41.90400 13.67100 1.000 18.57154 54 MET F O 1
ATOM 11921 N N . TYR F 1 16 ? -39.04000 -40.57600 15.24200 1.000 16.49861 55 TYR F N 1
ATOM 11922 C CA . TYR F 1 16 ? -39.20900 -39.41200 14.38400 1.000 16.43078 55 TYR F CA 1
ATOM 11923 C C . TYR F 1 16 ? -38.37000 -38.26100 14.90900 1.000 16.07259 55 TYR F C 1
ATOM 11924 O O . TYR F 1 16 ? -38.18900 -38.11600 16.11500 1.000 18.15988 55 TYR F O 1
ATOM 11933 N N A ALA F 1 17 ? -37.85000 -37.44500 13.99800 0.581 15.23749 56 ALA F N 1
ATOM 11934 N N B ALA F 1 17 ? -37.85800 -37.44400 13.99400 0.419 15.61257 56 ALA F N 1
ATOM 11935 C CA A ALA F 1 17 ? -37.30000 -36.14200 14.35400 0.581 15.33868 56 ALA F CA 1
ATOM 11936 C CA B ALA F 1 17 ? -37.30600 -36.14000 14.33800 0.419 15.79181 56 ALA F CA 1
ATOM 11937 C C A ALA F 1 17 ? -38.26700 -35.08700 13.84600 0.581 15.45726 56 ALA F C 1
ATOM 11938 C C B ALA F 1 17 ? -38.27900 -35.08400 13.84000 0.419 15.90130 56 ALA F C 1
ATOM 11939 O O A ALA F 1 17 ? -38.66900 -35.12600 12.67700 0.581 16.18829 56 ALA F O 1
ATOM 11940 O O B ALA F 1 17 ? -38.68700 -35.11500 12.67300 0.419 16.48520 56 ALA F O 1
ATOM 11943 N N . GLU F 1 18 ? -38.65700 -34.15900 14.72300 1.000 16.56983 57 GLU F N 1
ATOM 11944 C CA A GLU F 1 18 ? -39.66200 -33.16600 14.37800 0.382 17.21381 57 GLU F CA 1
ATOM 11945 C CA B GLU F 1 18 ? -39.68300 -33.17100 14.41800 0.618 17.62776 57 GLU F CA 1
ATOM 11946 C C . GLU F 1 18 ? -39.26900 -31.79500 14.91400 1.000 17.02057 57 GLU F C 1
ATOM 11947 O O . GLU F 1 18 ? -38.67900 -31.66800 15.99000 1.000 16.84928 57 GLU F O 1
ATOM 11958 N N A ARG F 1 19 ? -39.62100 -30.76500 14.15000 0.500 17.49507 58 ARG F N 1
ATOM 11959 N N B ARG F 1 19 ? -39.61300 -30.76700 14.14400 0.500 17.48899 58 ARG F N 1
ATOM 11960 C CA A ARG F 1 19 ? -39.50500 -29.39700 14.63300 0.500 18.64486 58 ARG F CA 1
ATOM 11961 C CA B ARG F 1 19 ? -39.50100 -29.40000 14.63300 0.500 18.72401 58 ARG F CA 1
ATOM 11962 C C A ARG F 1 19 ? -40.56500 -29.10200 15.68800 0.500 19.88620 58 ARG F C 1
ATOM 11963 C C B ARG F 1 19 ? -40.55700 -29.11900 15.69800 0.500 19.98718 58 ARG F C 1
ATOM 11964 O O A ARG F 1 19 ? -41.70500 -29.57500 15.61300 0.500 21.93196 58 ARG F O 1
ATOM 11965 O O B ARG F 1 19 ? -41.68600 -29.62100 15.64200 0.500 22.20948 58 ARG F O 1
ATOM 11980 N N . LEU F 1 20 ? -40.17700 -28.28900 16.66800 1.000 19.91818 59 LEU F N 1
ATOM 11981 C CA . LEU F 1 20 ? -41.04100 -27.86200 17.75600 1.000 21.54822 59 LEU F CA 1
ATOM 11982 C C . LEU F 1 20 ? -40.98400 -26.34100 17.84700 1.000 22.28608 59 LEU F C 1
ATOM 11983 O O . LEU F 1 20 ? -40.12400 -25.69100 17.24300 1.000 23.34473 59 LEU F O 1
ATOM 11988 N N . ALA F 1 21 ? -41.90500 -25.76500 18.61700 1.000 23.35660 60 ALA F N 1
ATOM 11989 C CA . ALA F 1 21 ? -41.99500 -24.31400 18.71600 1.000 23.18962 60 ALA F CA 1
ATOM 11990 C C . ALA F 1 21 ? -40.70900 -23.72700 19.29800 1.000 22.91166 60 ALA F C 1
ATOM 11991 O O . ALA F 1 21 ? -39.94400 -24.39700 19.99600 1.000 24.60093 60 ALA F O 1
ATOM 11993 N N . GLY F 1 22 ? -40.47400 -22.45300 19.00000 1.000 22.46553 61 GLY F N 1
ATOM 11994 C CA . GLY F 1 22 ? -39.28900 -21.79400 19.51800 1.000 22.24409 61 GLY F CA 1
ATOM 11995 C C . GLY F 1 22 ? -37.99900 -22.22600 18.86800 1.000 20.61805 61 GLY F C 1
ATOM 11996 O O . GLY F 1 22 ? -36.93300 -22.09900 19.48200 1.000 21.64101 61 GLY F O 1
ATOM 11997 N N . GLY F 1 23 ? -38.06500 -22.74800 17.64000 1.000 19.13945 62 GLY F N 1
ATOM 11998 C CA . GLY F 1 23 ? -36.88200 -23.22300 16.95300 1.000 18.26242 62 GLY F CA 1
ATOM 11999 C C . GLY F 1 23 ? -36.30300 -24.49700 17.52200 1.000 17.74369 62 GLY F C 1
ATOM 12000 O O . GLY F 1 23 ? -35.15600 -24.83200 17.22100 1.000 20.16254 62 GLY F O 1
ATOM 12001 N N . GLN F 1 24 ? -37.06700 -25.23000 18.32200 1.000 16.12677 63 GLN F N 1
ATOM 12002 C CA A GLN F 1 24 ? -36.53300 -26.44500 18.90900 0.538 15.94133 63 GLN F CA 1
ATOM 12003 C CA B GLN F 1 24 ? -36.60200 -26.46000 18.94700 0.462 15.39898 63 GLN F CA 1
ATOM 12004 C C . GLN F 1 24 ? -36.77900 -27.64300 17.99600 1.000 14.80056 63 GLN F C 1
ATOM 12005 O O . GLN F 1 24 ? -37.48800 -27.56400 16.99300 1.000 15.62136 63 GLN F O 1
ATOM 12016 N N . MET F 1 25 ? -36.12600 -28.75500 18.33100 1.000 14.48658 64 MET F N 1
ATOM 12017 C CA . MET F 1 25 ? -36.24300 -30.01200 17.59600 1.000 14.03212 64 MET F CA 1
ATOM 12018 C C . MET F 1 25 ? -36.19700 -31.14800 18.59800 1.000 15.28286 64 MET F C 1
ATOM 12019 O O . MET F 1 25 ? -35.42300 -31.09100 19.55900 1.000 14.79389 64 MET F O 1
ATOM 12024 N N . GLY F 1 26 ? -37.01100 -32.18300 18.37000 1.000 15.10007 65 GLY F N 1
ATOM 12025 C CA . GLY F 1 26 ? -37.05100 -33.30400 19.28300 1.000 15.17542 65 GLY F CA 1
ATOM 12026 C C . GLY F 1 26 ? -37.23200 -34.62600 18.56700 1.000 13.89478 65 GLY F C 1
ATOM 12027 O O . GLY F 1 26 ? -37.73700 -34.69500 17.44500 1.000 15.68871 65 GLY F O 1
ATOM 12028 N N . TYR F 1 27 ? -36.82200 -35.68600 19.25900 1.000 14.70221 66 TYR F N 1
ATOM 12029 C CA . TYR F 1 27 ? -37.10900 -37.04900 18.84500 1.000 15.15133 66 TYR F CA 1
ATOM 12030 C C . TYR F 1 27 ? -38.37400 -37.53800 19.53900 1.000 16.57719 66 TYR F C 1
ATOM 12031 O O . TYR F 1 27 ? -38.68100 -37.14700 20.66700 1.000 17.18680 66 TYR F O 1
ATOM 12040 N N A GLY F 1 28 ? -39.10300 -38.42100 18.86500 0.438 17.68198 67 GLY F N 1
ATOM 12041 N N B GLY F 1 28 ? -39.09700 -38.43000 18.86800 0.562 16.78724 67 GLY F N 1
ATOM 12042 C CA A GLY F 1 28 ? -40.35300 -38.95600 19.42600 0.438 19.82936 67 GLY F CA 1
ATOM 12043 C CA B GLY F 1 28 ? -40.30200 -38.98600 19.45200 0.562 18.38063 67 GLY F CA 1
ATOM 12044 C C A GLY F 1 28 ? -40.65700 -40.34300 18.90600 0.438 21.96545 67 GLY F C 1
ATOM 12045 C C B GLY F 1 28 ? -40.62700 -40.34700 18.87900 0.562 20.24480 67 GLY F C 1
ATOM 12046 O O A GLY F 1 28 ? -40.11100 -40.73200 17.87900 0.438 22.45296 67 GLY F O 1
ATOM 12047 O O B GLY F 1 28 ? -40.11600 -40.74600 17.82500 0.562 20.33386 67 GLY F O 1
ATOM 12048 N N A LEU F 1 29 ? -41.52900 -41.04900 19.61800 0.438 25.13703 68 LEU F N 1
ATOM 12049 N N B LEU F 1 29 ? -41.39900 -41.05700 19.59600 0.562 24.34761 68 LEU F N 1
ATOM 12050 C CA A LEU F 1 29 ? -41.94400 -42.42000 19.24800 0.438 27.80720 68 LEU F CA 1
ATOM 12051 C CA B LEU F 1 29 ? -41.89700 -42.36000 19.18500 0.562 27.10164 68 LEU F CA 1
ATOM 12052 C C A LEU F 1 29 ? -43.12200 -42.35200 18.28500 0.438 29.99070 68 LEU F C 1
ATOM 12053 C C B LEU F 1 29 ? -43.12500 -42.26900 18.29400 0.562 27.80437 68 LEU F C 1
ATOM 12054 O O A LEU F 1 29 ? -43.35500 -43.33800 17.59800 0.438 31.80496 68 LEU F O 1
ATOM 12055 O O B LEU F 1 29 ? -43.48200 -43.26300 17.65400 0.562 29.77675 68 LEU F O 1
ATOM 12064 N N A GLU F 1 30 ? -43.89200 -41.27300 18.32700 0.438 31.77940 69 GLU F N 1
ATOM 12065 N N B GLU F 1 30 ? -43.89500 -41.12000 18.25900 0.562 29.06334 69 GLU F N 1
ATOM 12066 C CA A GLU F 1 30 ? -45.05300 -41.15800 17.41500 0.438 33.42540 69 GLU F CA 1
ATOM 12067 C CA B GLU F 1 30 ? -45.07800 -40.93600 17.43500 0.562 30.39486 69 GLU F CA 1
ATOM 12068 C C A GLU F 1 30 ? -45.10400 -39.74800 16.84800 0.438 33.56029 69 GLU F C 1
ATOM 12069 C C B GLU F 1 30 ? -45.06900 -39.52400 16.87600 0.562 30.83046 69 GLU F C 1
ATOM 12070 O O A GLU F 1 30 ? -44.62700 -38.81400 17.50300 0.438 33.09389 69 GLU F O 1
ATOM 12071 O O B GLU F 1 30 ? -44.57500 -38.59700 17.52000 0.562 30.96336 69 GLU F O 1
ATOM 12082 N N A LYS F 1 31 ? -45.70900 -39.62000 15.67200 0.438 34.10693 70 LYS F N 1
ATOM 12083 N N B LYS F 1 31 ? -45.62800 -39.37100 15.67400 0.562 31.54929 70 LYS F N 1
ATOM 12084 C CA A LYS F 1 31 ? -45.83500 -38.30800 15.05100 0.438 35.11231 70 LYS F CA 1
ATOM 12085 C CA B LYS F 1 31 ? -45.77700 -38.05000 15.08200 0.562 33.45883 70 LYS F CA 1
ATOM 12086 C C A LYS F 1 31 ? -46.58200 -37.34500 15.96200 0.438 34.22972 70 LYS F C 1
ATOM 12087 C C B LYS F 1 31 ? -46.58300 -37.14200 16.00400 0.562 33.51140 70 LYS F C 1
ATOM 12088 O O A LYS F 1 31 ? -47.63300 -37.68100 16.51600 0.438 34.82955 70 LYS F O 1
ATOM 12089 O O B LYS F 1 31 ? -47.63200 -37.52700 16.53200 0.562 34.38938 70 LYS F O 1
ATOM 12100 N N A GLY F 1 32 ? -46.03900 -36.13900 16.10600 0.438 32.06207 71 GLY F N 1
ATOM 12101 N N B GLY F 1 32 ? -46.08300 -35.92200 16.19700 0.562 31.65425 71 GLY F N 1
ATOM 12102 C CA A GLY F 1 32 ? -46.65300 -35.12500 16.93400 0.438 30.84834 71 GLY F CA 1
ATOM 12103 C CA B GLY F 1 32 ? -46.71500 -34.96900 17.07900 0.562 31.89002 71 GLY F CA 1
ATOM 12104 C C A GLY F 1 32 ? -46.41100 -35.27500 18.41600 0.438 29.12752 71 GLY F C 1
ATOM 12105 C C B GLY F 1 32 ? -46.42300 -35.17300 18.54600 0.562 31.10314 71 GLY F C 1
ATOM 12106 O O A GLY F 1 32 ? -47.01100 -34.53300 19.20300 0.438 30.55857 71 GLY F O 1
ATOM 12107 O O B GLY F 1 32 ? -46.96900 -34.43600 19.37800 0.562 32.39619 71 GLY F O 1
ATOM 12108 N N A LYS F 1 33 ? -45.55200 -36.20700 18.82700 0.438 27.17343 72 LYS F N 1
ATOM 12109 N N B LYS F 1 33 ? -45.58000 -36.14200 18.89700 0.562 29.85794 72 LYS F N 1
ATOM 12110 C CA A LYS F 1 33 ? -45.27400 -36.43100 20.24200 0.438 24.63474 72 LYS F CA 1
ATOM 12111 C CA B LYS F 1 33 ? -45.26500 -36.43400 20.28900 0.562 27.89900 72 LYS F CA 1
ATOM 12112 C C A LYS F 1 33 ? -43.77800 -36.41100 20.53800 0.438 23.73182 72 LYS F C 1
ATOM 12113 C C B LYS F 1 33 ? -43.76400 -36.40000 20.56100 0.562 25.10816 72 LYS F C 1
ATOM 12114 O O A LYS F 1 33 ? -43.31200 -37.07100 21.47100 0.438 23.44269 72 LYS F O 1
ATOM 12115 O O B LYS F 1 33 ? -43.27900 -37.03900 21.49700 0.562 24.27965 72 LYS F O 1
ATOM 12126 N N . ALA F 1 34 ? -43.01100 -35.65700 19.75500 1.000 23.26708 73 ALA F N 1
ATOM 12127 C CA . ALA F 1 34 ? -41.60000 -35.47900 20.05500 1.000 21.36378 73 ALA F CA 1
ATOM 12128 C C . ALA F 1 34 ? -41.45000 -34.78300 21.40300 1.000 20.83354 73 ALA F C 1
ATOM 12129 O O . ALA F 1 34 ? -42.29000 -33.97400 21.80800 1.000 22.84915 73 ALA F O 1
ATOM 12131 N N . SER F 1 35 ? -40.37200 -35.11500 22.10500 1.000 18.59477 74 SER F N 1
ATOM 12132 C CA . SER F 1 35 ? -40.11900 -34.57500 23.43100 1.000 16.90332 74 SER F CA 1
ATOM 12133 C C . SER F 1 35 ? -38.64500 -34.22400 23.56500 1.000 15.38612 74 SER F C 1
ATOM 12134 O O . SER F 1 35 ? -37.79300 -34.74200 22.83700 1.000 15.92869 74 SER F O 1
ATOM 12137 N N . ILE F 1 36 ? -38.34800 -33.34300 24.52500 1.000 15.49608 75 ILE F N 1
ATOM 12138 C CA . ILE F 1 36 ? -36.98600 -33.01000 24.89600 1.000 14.98266 75 ILE F CA 1
ATOM 12139 C C . ILE F 1 36 ? -36.88100 -33.19400 26.40500 1.000 16.24071 75 ILE F C 1
ATOM 12140 O O . ILE F 1 36 ? -37.55200 -32.48200 27.16000 1.000 19.19014 75 ILE F O 1
ATOM 12145 N N . PRO F 1 37 ? -36.06400 -34.14000 26.90400 1.000 14.54410 76 PRO F N 1
ATOM 12146 C CA . PRO F 1 37 ? -35.27200 -35.10500 26.12300 1.000 13.03735 76 PRO F CA 1
ATOM 12147 C C . PRO F 1 37 ? -36.14300 -36.09700 25.35700 1.000 13.55087 76 PRO F C 1
ATOM 12148 O O . PRO F 1 37 ? -37.33900 -36.24600 25.64500 1.000 15.31660 76 PRO F O 1
ATOM 12152 N N . GLY F 1 38 ? -35.51900 -36.77100 24.39000 1.000 13.59810 77 GLY F N 1
ATOM 12153 C CA . GLY F 1 38 ? -36.18700 -37.78500 23.62900 1.000 14.44471 77 GLY F CA 1
ATOM 12154 C C . GLY F 1 38 ? -36.56700 -38.97700 24.48500 1.000 15.10130 77 GLY F C 1
ATOM 12155 O O . GLY F 1 38 ? -36.23900 -39.05600 25.67500 1.000 15.29574 77 GLY F O 1
ATOM 12156 N N . PRO F 1 39 ? -37.27100 -39.92000 23.87700 1.000 15.97443 78 PRO F N 1
ATOM 12157 C CA . PRO F 1 39 ? -37.77500 -41.07300 24.63000 1.000 16.33542 78 PRO F CA 1
ATOM 12158 C C . PRO F 1 39 ? -36.66600 -41.92300 25.23600 1.000 14.98573 78 PRO F C 1
ATOM 12159 O O . PRO F 1 39 ? -35.59200 -42.11000 24.65500 1.000 15.84598 78 PRO F O 1
ATOM 12163 N N . LEU F 1 40 ? -36.95100 -42.45700 26.42200 1.000 15.00191 79 LEU F N 1
ATOM 12164 C CA . LEU F 1 40 ? -36.02200 -43.36000 27.08600 1.000 15.37129 79 LEU F CA 1
ATOM 12165 C C . LEU F 1 40 ? -36.03500 -44.71600 26.39500 1.000 16.22250 79 LEU F C 1
ATOM 12166 O O . LEU F 1 40 ? -37.09300 -45.33200 26.23300 1.000 19.75360 79 LEU F O 1
ATOM 12171 N N A ILE F 1 41 ? -34.85900 -45.18700 25.99200 0.630 15.54002 80 ILE F N 1
ATOM 12172 N N B ILE F 1 41 ? -34.85900 -45.17300 25.97700 0.370 15.88545 80 ILE F N 1
ATOM 12173 C CA A ILE F 1 41 ? -34.69600 -46.51000 25.40400 0.630 15.76231 80 ILE F CA 1
ATOM 12174 C CA B ILE F 1 41 ? -34.68000 -46.50400 25.41400 0.370 16.14688 80 ILE F CA 1
ATOM 12175 C C A ILE F 1 41 ? -33.99200 -47.39600 26.42100 0.630 16.19211 80 ILE F C 1
ATOM 12176 C C B ILE F 1 41 ? -34.02400 -47.37100 26.47800 0.370 16.30725 80 ILE F C 1
ATOM 12177 O O A ILE F 1 41 ? -32.92700 -47.03200 26.93200 0.630 16.88147 80 ILE F O 1
ATOM 12178 O O B ILE F 1 41 ? -33.02000 -46.97000 27.07800 0.370 16.58657 80 ILE F O 1
ATOM 12187 N N . GLU F 1 42 ? -34.58900 -48.55200 26.72100 1.000 16.82386 81 GLU F N 1
ATOM 12188 C CA . GLU F 1 42 ? -34.05000 -49.49400 27.69400 1.000 17.30296 81 GLU F CA 1
ATOM 12189 C C . GLU F 1 42 ? -33.81100 -50.83200 27.00700 1.000 17.76237 81 GLU F C 1
ATOM 12190 O O . GLU F 1 42 ? -34.71900 -51.37100 26.36400 1.000 19.76514 81 GLU F O 1
ATOM 12196 N N . LEU F 1 43 ? -32.59900 -51.37200 27.16300 1.000 16.78881 82 LEU F N 1
ATOM 12197 C CA . LEU F 1 43 ? -32.22400 -52.66200 26.59500 1.000 17.11301 82 LEU F CA 1
ATOM 12198 C C . LEU F 1 43 ? -31.53600 -53.51700 27.65100 1.000 17.27239 82 LEU F C 1
ATOM 12199 O O . LEU F 1 43 ? -30.95000 -53.01000 28.60700 1.000 17.95027 82 LEU F O 1
ATOM 12204 N N . ASN F 1 44 ? -31.60900 -54.83200 27.46500 1.000 17.53194 83 ASN F N 1
ATOM 12205 C CA . ASN F 1 44 ? -30.82600 -55.78300 28.24200 1.000 17.95395 83 ASN F CA 1
ATOM 12206 C C . ASN F 1 44 ? -29.62700 -56.24000 27.41800 1.000 17.28045 83 ASN F C 1
ATOM 12207 O O . ASN F 1 44 ? -29.75000 -56.44800 26.20600 1.000 18.57125 83 ASN F O 1
ATOM 12212 N N . GLU F 1 45 ? -28.47000 -56.39600 28.07700 1.000 17.80456 84 GLU F N 1
ATOM 12213 C CA . GLU F 1 45 ? -27.25100 -56.81400 27.37700 1.000 18.27347 84 GLU F CA 1
ATOM 12214 C C . GLU F 1 45 ? -27.51600 -58.03000 26.50500 1.000 18.97408 84 GLU F C 1
ATOM 12215 O O . GLU F 1 45 ? -28.02200 -59.05400 26.97900 1.000 19.86971 84 GLU F O 1
ATOM 12221 N N . GLY F 1 46 ? -27.15800 -57.91300 25.22700 1.000 18.56297 85 GLY F N 1
ATOM 12222 C CA . GLY F 1 46 ? -27.43900 -58.92000 24.22700 1.000 18.93635 85 GLY F CA 1
ATOM 12223 C C . GLY F 1 46 ? -28.53600 -58.52600 23.26600 1.000 19.36999 85 GLY F C 1
ATOM 12224 O O . GLY F 1 46 ? -28.56600 -59.04000 22.14100 1.000 20.85052 85 GLY F O 1
ATOM 12225 N N . ASP F 1 47 ? -29.42400 -57.61800 23.66400 1.000 18.67378 86 ASP F N 1
ATOM 12226 C CA . ASP F 1 47 ? -30.49900 -57.18100 22.78600 1.000 18.94595 86 ASP F CA 1
ATOM 12227 C C . ASP F 1 47 ? -29.94500 -56.41400 21.59100 1.000 17.70024 86 ASP F C 1
ATOM 12228 O O . ASP F 1 47 ? -28.93700 -55.70500 21.68300 1.000 17.68407 86 ASP F O 1
ATOM 12233 N N . THR F 1 48 ? -30.63500 -56.55200 20.46500 1.000 17.88589 87 THR F N 1
ATOM 12234 C CA . THR F 1 48 ? -30.42800 -55.72700 19.28400 1.000 18.17116 87 THR F CA 1
ATOM 12235 C C . THR F 1 48 ? -31.64400 -54.82800 19.11200 1.000 18.09013 87 THR F C 1
ATOM 12236 O O . THR F 1 48 ? -32.77800 -55.25600 19.35500 1.000 20.27985 87 THR F O 1
ATOM 12240 N N . LEU F 1 49 ? -31.41300 -53.57900 18.71400 1.000 16.43130 88 LEU F N 1
ATOM 12241 C CA . LEU F 1 49 ? -32.49400 -52.63600 18.46100 1.000 16.22108 88 LEU F CA 1
ATOM 12242 C C . LEU F 1 49 ? -32.37400 -52.09300 17.04200 1.000 16.22334 88 LEU F C 1
ATOM 12243 O O . LEU F 1 49 ? -31.32900 -51.54500 16.66500 1.000 17.43293 88 LEU F O 1
ATOM 12248 N N . HIS F 1 50 ? -33.45000 -52.22200 16.27100 1.000 17.57333 89 HIS F N 1
ATOM 12249 C CA . HIS F 1 50 ? -33.55500 -51.58300 14.96500 1.000 17.68899 89 HIS F CA 1
ATOM 12250 C C . HIS F 1 50 ? -34.42200 -50.33800 15.11600 1.000 16.87943 89 HIS F C 1
ATOM 12251 O O . HIS F 1 50 ? -35.60400 -50.43800 15.45900 1.000 18.25592 89 HIS F O 1
ATOM 12258 N N . VAL F 1 51 ? -33.83900 -49.17100 14.87800 1.000 16.65332 90 VAL F N 1
ATOM 12259 C CA . VAL F 1 51 ? -34.55800 -47.91300 14.99600 1.000 16.50009 90 VAL F CA 1
ATOM 12260 C C . VAL F 1 51 ? -34.93700 -47.48400 13.58600 1.000 16.54217 90 VAL F C 1
ATOM 12261 O O . VAL F 1 51 ? -34.07700 -47.06300 12.80400 1.000 17.06044 90 VAL F O 1
ATOM 12265 N N A GLU F 1 52 ? -36.22000 -47.58500 13.25300 0.664 16.73674 91 GLU F N 1
ATOM 12266 N N B GLU F 1 52 ? -36.21700 -47.63300 13.24600 0.336 17.47989 91 GLU F N 1
ATOM 12267 C CA A GLU F 1 52 ? -36.70400 -47.17100 11.94000 0.664 18.24360 91 GLU F CA 1
ATOM 12268 C CA B GLU F 1 52 ? -36.74500 -47.15200 11.97300 0.336 18.95863 91 GLU F CA 1
ATOM 12269 C C A GLU F 1 52 ? -36.99500 -45.67700 12.02000 0.664 18.15837 91 GLU F C 1
ATOM 12270 C C B GLU F 1 52 ? -36.95400 -45.65400 12.10000 0.336 18.30207 91 GLU F C 1
ATOM 12271 O O A GLU F 1 52 ? -38.00400 -45.25600 12.59100 0.664 18.33342 91 GLU F O 1
ATOM 12272 O O B GLU F 1 52 ? -37.87900 -45.20400 12.78300 0.336 17.95179 91 GLU F O 1
ATOM 12283 N N . PHE F 1 53 ? -36.09800 -44.88000 11.44800 1.000 17.78176 92 PHE F N 1
ATOM 12284 C CA . PHE F 1 53 ? -36.03000 -43.44800 11.68500 1.000 17.58646 92 PHE F CA 1
ATOM 12285 C C . PHE F 1 53 ? -36.70300 -42.67700 10.56000 1.000 17.77514 92 PHE F C 1
ATOM 12286 O O . PHE F 1 53 ? -36.48300 -42.96300 9.38000 1.000 19.97628 92 PHE F O 1
ATOM 12294 N N A GLU F 1 54 ? -37.48200 -41.65900 10.92600 0.539 18.03035 93 GLU F N 1
ATOM 12295 N N B GLU F 1 54 ? -37.50900 -41.69100 10.94200 0.461 17.34827 93 GLU F N 1
ATOM 12296 C CA A GLU F 1 54 ? -38.22600 -40.85000 9.96200 0.539 19.64666 93 GLU F CA 1
ATOM 12297 C CA B GLU F 1 54 ? -38.25000 -40.82800 9.99200 0.461 18.18854 93 GLU F CA 1
ATOM 12298 C C A GLU F 1 54 ? -37.90200 -39.37900 10.20900 0.539 18.26140 93 GLU F C 1
ATOM 12299 C C B GLU F 1 54 ? -37.86700 -39.36700 10.22900 0.461 16.74034 93 GLU F C 1
ATOM 12300 O O A GLU F 1 54 ? -38.25700 -38.82900 11.25700 0.539 19.34134 93 GLU F O 1
ATOM 12301 O O B GLU F 1 54 ? -38.11500 -38.87100 11.31200 0.461 16.13005 93 GLU F O 1
ATOM 12312 N N . ASN F 1 55 ? -37.21900 -38.74400 9.25400 1.000 17.05848 94 ASN F N 1
ATOM 12313 C CA . ASN F 1 55 ? -36.85400 -37.33000 9.35400 1.000 16.14020 94 ASN F CA 1
ATOM 12314 C C . ASN F 1 55 ? -37.96700 -36.47900 8.74400 1.000 16.62900 94 ASN F C 1
ATOM 12315 O O . ASN F 1 55 ? -38.07300 -36.37100 7.52000 1.000 17.99269 94 ASN F O 1
ATOM 12320 N N . THR F 1 56 ? -38.79300 -35.86000 9.59700 1.000 16.39403 95 THR F N 1
ATOM 12321 C CA . THR F 1 56 ? -39.88700 -35.01300 9.13000 1.000 16.78305 95 THR F CA 1
ATOM 12322 C C . THR F 1 56 ? -39.46100 -33.57800 8.86200 1.000 17.25662 95 THR F C 1
ATOM 12323 O O . THR F 1 56 ? -40.30100 -32.77200 8.44100 1.000 19.57497 95 THR F O 1
ATOM 12327 N N . MET F 1 57 ? -38.19500 -33.23800 9.09300 1.000 16.01225 96 MET F N 1
ATOM 12328 C CA . MET F 1 57 ? -37.72800 -31.86000 9.01300 1.000 16.12758 96 MET F CA 1
ATOM 12329 C C . MET F 1 57 ? -37.20300 -31.51200 7.61800 1.000 16.60552 96 MET F C 1
ATOM 12330 O O . MET F 1 57 ? -37.09200 -32.36200 6.72400 1.000 17.43332 96 MET F O 1
ATOM 12335 N N . ASP F 1 58 ? -36.86900 -30.23000 7.45200 1.000 17.75498 97 ASP F N 1
ATOM 12336 C CA . ASP F 1 58 ? -36.33400 -29.67700 6.21300 1.000 18.34570 97 ASP F CA 1
ATOM 12337 C C . ASP F 1 58 ? -34.81300 -29.73000 6.13500 1.000 18.01493 97 ASP F C 1
ATOM 12338 O O . ASP F 1 58 ? -34.23900 -29.21300 5.16800 1.000 19.30095 97 ASP F O 1
ATOM 12343 N N . VAL F 1 59 ? -34.15000 -30.34300 7.11300 1.000 16.63028 98 VAL F N 1
ATOM 12344 C CA . VAL F 1 59 ? -32.68900 -30.38400 7.15600 1.000 17.19353 98 VAL F CA 1
ATOM 12345 C C . VAL F 1 59 ? -32.23600 -31.81700 7.39800 1.000 15.65032 98 VAL F C 1
ATOM 12346 O O . VAL F 1 59 ? -32.93700 -32.57000 8.09000 1.000 16.29613 98 VAL F O 1
ATOM 12350 N N . PRO F 1 60 ? -31.08000 -32.22800 6.87600 1.000 16.31778 99 PRO F N 1
ATOM 12351 C CA . PRO F 1 60 ? -30.52100 -33.52500 7.27200 1.000 15.96007 99 PRO F CA 1
ATOM 12352 C C . PRO F 1 60 ? -30.36700 -33.60300 8.78700 1.000 14.43008 99 PRO F C 1
ATOM 12353 O O . PRO F 1 60 ? -30.02000 -32.62100 9.44900 1.000 14.56769 99 PRO F O 1
ATOM 12357 N N . VAL F 1 61 ? -30.63900 -34.78700 9.33500 1.000 14.07431 100 VAL F N 1
ATOM 12358 C CA . VAL F 1 61 ? -30.53800 -35.04600 10.76800 1.000 13.79177 100 VAL F CA 1
ATOM 12359 C C . VAL F 1 61 ? -29.90700 -36.42200 10.93100 1.000 13.23069 100 VAL F C 1
ATOM 12360 O O . VAL F 1 61 ? -29.88300 -37.22600 9.99800 1.000 14.48999 100 VAL F O 1
ATOM 12364 N N . SER F 1 62 ? -29.38800 -36.70800 12.12500 1.000 12.46994 101 SER F N 1
ATOM 12365 C CA . SER F 1 62 ? -28.84800 -38.04400 12.34500 1.000 13.29257 101 SER F CA 1
ATOM 12366 C C . SER F 1 62 ? -29.15900 -38.53600 13.75100 1.000 13.64734 101 SER F C 1
ATOM 12367 O O . SER F 1 62 ? -29.70200 -37.81300 14.59500 1.000 13.44707 101 SER F O 1
ATOM 12370 N N . LEU F 1 63 ? -28.79900 -39.79800 13.98500 1.000 14.21524 102 LEU F N 1
ATOM 12371 C CA . LEU F 1 63 ? -28.90000 -40.45600 15.28200 1.000 14.16362 102 LEU F CA 1
ATOM 12372 C C . LEU F 1 63 ? -27.54000 -41.08500 15.55400 1.000 13.45455 102 LEU F C 1
ATOM 12373 O O . LEU F 1 63 ? -27.13400 -42.01600 14.85200 1.000 15.15609 102 LEU F O 1
ATOM 12378 N N . HIS F 1 64 ? -26.82100 -40.56200 16.54200 1.000 12.89340 103 HIS F N 1
ATOM 12379 C CA . HIS F 1 64 ? -25.54100 -41.11200 16.97500 1.000 13.21730 103 HIS F CA 1
ATOM 12380 C C . HIS F 1 64 ? -25.66000 -41.56400 18.42300 1.000 13.16060 103 HIS F C 1
ATOM 12381 O O . HIS F 1 64 ? -26.12400 -40.79900 19.27600 1.000 14.61489 103 HIS F O 1
ATOM 12388 N N . VAL F 1 65 ? -25.23800 -42.78900 18.70700 1.000 12.56365 104 VAL F N 1
ATOM 12389 C CA . VAL F 1 65 ? -25.36500 -43.34100 20.05700 1.000 12.69358 104 VAL F CA 1
ATOM 12390 C C . VAL F 1 65 ? -23.99000 -43.54000 20.68700 1.000 12.56849 104 VAL F C 1
ATOM 12391 O O . VAL F 1 65 ? -23.00400 -43.84200 20.00000 1.000 13.48965 104 VAL F O 1
ATOM 12395 N N . HIS F 1 66 ? -23.92900 -43.34900 22.00700 1.000 12.64358 105 HIS F N 1
ATOM 12396 C CA . HIS F 1 66 ? -22.73700 -43.63600 22.79200 1.000 12.77383 105 HIS F CA 1
ATOM 12397 C C . HIS F 1 66 ? -22.79500 -45.04100 23.38200 1.000 12.40053 105 HIS F C 1
ATOM 12398 O O . HIS F 1 66 ? -23.86700 -45.54600 23.72900 1.000 13.92060 105 HIS F O 1
ATOM 12405 N N . GLY F 1 67 ? -21.62500 -45.66800 23.49100 1.000 13.01107 106 GLY F N 1
ATOM 12406 C CA . GLY F 1 67 ? -21.47600 -46.88500 24.27500 1.000 13.62386 106 GLY F CA 1
ATOM 12407 C C . GLY F 1 67 ? -21.89800 -48.20000 23.64700 1.000 14.20024 106 GLY F C 1
ATOM 12408 O O . GLY F 1 67 ? -21.31600 -49.24100 23.95600 1.000 15.98235 106 GLY F O 1
ATOM 12409 N N . LEU F 1 68 ? -22.90400 -48.17600 22.78300 1.000 14.74426 107 LEU F N 1
ATOM 12410 C CA . LEU F 1 68 ? -23.43400 -49.40400 22.21800 1.000 16.10839 107 LEU F CA 1
ATOM 12411 C C . LEU F 1 68 ? -22.59600 -49.84600 21.00600 1.000 15.37838 107 LEU F C 1
ATOM 12412 O O . LEU F 1 68 ? -21.69000 -49.14200 20.54400 1.000 19.12106 107 LEU F O 1
ATOM 12417 N N . ASP F 1 69 ? -22.87600 -51.04400 20.49900 1.000 14.97588 108 ASP F N 1
ATOM 12418 C CA . ASP F 1 69 ? -22.18000 -51.55600 19.32200 1.000 15.33036 108 ASP F CA 1
ATOM 12419 C C . ASP F 1 69 ? -22.96900 -51.15400 18.08200 1.000 17.18095 108 ASP F C 1
ATOM 12420 O O . ASP F 1 69 ? -24.16100 -51.45000 17.97700 1.000 22.60219 108 ASP F O 1
ATOM 12425 N N . TYR F 1 70 ? -22.31500 -50.48100 17.14500 1.000 15.68631 109 TYR F N 1
ATOM 12426 C CA . TYR F 1 70 ? -22.96200 -50.13900 15.88700 1.000 16.20042 109 TYR F CA 1
ATOM 12427 C C . TYR F 1 70 ? -21.90700 -50.17400 14.79600 1.000 15.69806 109 TYR F C 1
ATOM 12428 O O . TYR F 1 70 ? -20.74500 -49.84800 15.04700 1.000 17.39968 109 TYR F O 1
ATOM 12437 N N . GLU F 1 71 ? -22.30300 -50.61500 13.60100 1.000 16.36538 110 GLU F N 1
ATOM 12438 C CA A GLU F 1 71 ? -21.39600 -50.57400 12.46700 0.611 16.61586 110 GLU F CA 1
ATOM 12439 C CA B GLU F 1 71 ? -21.38600 -50.57100 12.47700 0.389 16.59501 110 GLU F CA 1
ATOM 12440 C C . GLU F 1 71 ? -21.27000 -49.14200 11.95600 1.000 15.77517 110 GLU F C 1
ATOM 12441 O O . GLU F 1 71 ? -22.05600 -48.25600 12.30600 1.000 15.95039 110 GLU F O 1
ATOM 12452 N N . ILE F 1 72 ? -20.26500 -48.92200 11.10500 1.000 14.50901 111 ILE F N 1
ATOM 12453 C CA . ILE F 1 72 ? -20.01300 -47.56800 10.61800 1.000 14.97298 111 ILE F CA 1
ATOM 12454 C C . ILE F 1 72 ? -21.23600 -46.99600 9.89700 1.000 14.44120 111 ILE F C 1
ATOM 12455 O O . ILE F 1 72 ? -21.48200 -45.78200 9.94100 1.000 15.00484 111 ILE F O 1
ATOM 12460 N N . SER F 1 73 ? -22.03500 -47.85200 9.25100 1.000 15.45941 112 SER F N 1
ATOM 12461 C CA . SER F 1 73 ? -23.25100 -47.39500 8.58000 1.000 16.91569 112 SER F CA 1
ATOM 12462 C C . SER F 1 73 ? -24.31300 -46.86600 9.54700 1.000 15.76930 112 SER F C 1
ATOM 12463 O O . SER F 1 73 ? -25.27100 -46.22800 9.09300 1.000 17.75495 112 SER F O 1
ATOM 12466 N N . SER F 1 74 ? -24.18300 -47.11700 10.85500 1.000 14.56726 113 SER F N 1
ATOM 12467 C CA . SER F 1 74 ? -25.07400 -46.52600 11.85100 1.000 15.40645 113 SER F CA 1
ATOM 12468 C C . SER F 1 74 ? -24.35500 -45.51500 12.74500 1.000 14.18161 113 SER F C 1
ATOM 12469 O O . SER F 1 74 ? -24.82900 -45.20800 13.84800 1.000 15.10268 113 SER F O 1
ATOM 12472 N N . ASP F 1 75 ? -23.22900 -44.96900 12.27200 1.000 13.87020 114 ASP F N 1
ATOM 12473 C CA . ASP F 1 75 ? -22.50400 -43.94700 13.02900 1.000 14.26302 114 ASP F CA 1
ATOM 12474 C C . ASP F 1 75 ? -23.31500 -42.65700 13.14800 1.000 14.15766 114 ASP F C 1
ATOM 12475 O O . ASP F 1 75 ? -23.29000 -41.98800 14.19200 1.000 14.88282 114 ASP F O 1
ATOM 12480 N N . GLY F 1 76 ? -24.04600 -42.29300 12.09300 1.000 14.78403 115 GLY F N 1
ATOM 12481 C CA . GLY F 1 76 ? -24.86400 -41.09000 12.10700 1.000 14.43188 115 GLY F CA 1
ATOM 12482 C C . GLY F 1 76 ? -24.12600 -39.78500 11.86300 1.000 13.72276 115 GLY F C 1
ATOM 12483 O O . GLY F 1 76 ? -24.34000 -38.80900 12.59000 1.000 14.94522 115 GLY F O 1
ATOM 12484 N N . THR F 1 77 ? -23.24500 -39.73700 10.86900 1.000 14.50415 116 THR F N 1
ATOM 12485 C CA . THR F 1 77 ? -22.63200 -38.47000 10.47900 1.000 15.11621 116 THR F CA 1
ATOM 12486 C C . THR F 1 77 ? -22.67700 -38.31800 8.96500 1.000 14.76514 116 THR F C 1
ATOM 12487 O O . THR F 1 77 ? -22.93600 -39.27400 8.23300 1.000 15.57869 116 THR F O 1
ATOM 12491 N N . LYS F 1 78 ? -22.41000 -37.09000 8.49800 1.000 14.73627 117 LYS F N 1
ATOM 12492 C CA . LYS F 1 78 ? -22.37800 -36.83900 7.05700 1.000 16.33887 117 LYS F CA 1
ATOM 12493 C C . LYS F 1 78 ? -21.17700 -37.47600 6.36600 1.000 16.64982 117 LYS F C 1
ATOM 12494 O O . LYS F 1 78 ? -21.23000 -37.70100 5.15100 1.000 18.30347 117 LYS F O 1
ATOM 12500 N N A GLN F 1 79 ? -20.10100 -37.76300 7.10200 0.608 15.69306 118 GLN F N 1
ATOM 12501 N N B GLN F 1 79 ? -20.10200 -37.76000 7.10900 0.392 16.96001 118 GLN F N 1
ATOM 12502 C CA A GLN F 1 79 ? -18.84000 -38.13400 6.46100 0.608 17.19175 118 GLN F CA 1
ATOM 12503 C CA B GLN F 1 79 ? -18.83200 -38.12700 6.48300 0.392 18.71877 118 GLN F CA 1
ATOM 12504 C C A GLN F 1 79 ? -18.96600 -39.41600 5.65200 0.608 17.96328 118 GLN F C 1
ATOM 12505 C C B GLN F 1 79 ? -18.92100 -39.42900 5.69500 0.392 18.31880 118 GLN F C 1
ATOM 12506 O O A GLN F 1 79 ? -18.34400 -39.54900 4.59100 0.608 18.80336 118 GLN F O 1
ATOM 12507 O O B GLN F 1 79 ? -18.22200 -39.58700 4.68800 0.392 18.62307 118 GLN F O 1
ATOM 12518 N N . ASN F 1 80 ? -19.75400 -40.37300 6.13600 1.000 17.27606 119 ASN F N 1
ATOM 12519 C CA . ASN F 1 80 ? -20.02700 -41.58900 5.37600 1.000 18.01772 119 ASN F CA 1
ATOM 12520 C C . ASN F 1 80 ? -21.49100 -41.65700 4.96000 1.000 18.35838 119 ASN F C 1
ATOM 12521 O O . ASN F 1 80 ? -22.01600 -42.74700 4.70300 1.000 18.94001 119 ASN F O 1
ATOM 12526 N N . LYS F 1 81 ? -22.16700 -40.51200 4.93100 1.000 18.14006 120 LYS F N 1
ATOM 12527 C CA . LYS F 1 81 ? -23.55100 -40.42500 4.47400 1.000 18.64779 120 LYS F CA 1
ATOM 12528 C C . LYS F 1 81 ? -24.47300 -41.32900 5.28400 1.000 18.26155 120 LYS F C 1
ATOM 12529 O O . LYS F 1 81 ? -25.35100 -42.00000 4.74100 1.000 20.14904 120 LYS F O 1
ATOM 12535 N N . SER F 1 82 ? -24.29400 -41.33400 6.60400 1.000 16.68710 121 SER F N 1
ATOM 12536 C CA . SER F 1 82 ? -25.17200 -42.10300 7.47700 1.000 16.51774 121 SER F CA 1
ATOM 12537 C C . SER F 1 82 ? -26.15700 -41.21500 8.23300 1.000 15.37148 121 SER F C 1
ATOM 12538 O O . SER F 1 82 ? -26.68900 -41.61700 9.27800 1.000 16.66849 121 SER F O 1
ATOM 12541 N N . HIS F 1 83 ? -26.39700 -40.01000 7.71700 1.000 15.64442 122 HIS F N 1
ATOM 12542 C CA . HIS F 1 83 ? -27.49000 -39.14300 8.12700 1.000 15.05648 122 HIS F CA 1
ATOM 12543 C C . HIS F 1 83 ? -28.77400 -39.54600 7.40100 1.000 16.31899 122 HIS F C 1
ATOM 12544 O O . HIS F 1 83 ? -28.78100 -40.43000 6.53500 1.000 17.62208 122 HIS F O 1
ATOM 12551 N N . VAL F 1 84 ? -29.86600 -38.85100 7.72000 1.000 15.34126 123 VAL F N 1
ATOM 12552 C CA . VAL F 1 84 ? -31.16300 -39.05100 7.08100 1.000 15.70931 123 VAL F CA 1
ATOM 12553 C C . VAL F 1 84 ? -31.55200 -37.76900 6.35600 1.000 16.41730 123 VAL F C 1
ATOM 12554 O O . VAL F 1 84 ? -31.57700 -36.69300 6.96000 1.000 16.27563 123 VAL F O 1
ATOM 12558 N N A GLU F 1 85 ? -31.86000 -37.88600 5.06700 0.360 17.60197 124 GLU F N 1
ATOM 12559 N N B GLU F 1 85 ? -31.86700 -37.89000 5.06600 0.640 17.86517 124 GLU F N 1
ATOM 12560 C CA A GLU F 1 85 ? -32.19100 -36.71900 4.26700 0.360 18.63970 124 GLU F CA 1
ATOM 12561 C CA B GLU F 1 85 ? -32.20800 -36.73100 4.25800 0.640 19.28230 124 GLU F CA 1
ATOM 12562 C C A GLU F 1 85 ? -33.55100 -36.15700 4.68200 0.360 18.52822 124 GLU F C 1
ATOM 12563 C C B GLU F 1 85 ? -33.55600 -36.15500 4.68900 0.640 18.76926 124 GLU F C 1
ATOM 12564 O O A GLU F 1 85 ? -34.37100 -36.86000 5.27700 0.360 18.69000 124 GLU F O 1
ATOM 12565 O O B GLU F 1 85 ? -34.37400 -36.84800 5.29900 0.640 18.89391 124 GLU F O 1
ATOM 12576 N N . PRO F 1 86 ? -33.80400 -34.88000 4.39400 1.000 18.54510 125 PRO F N 1
ATOM 12577 C CA . PRO F 1 86 ? -35.11200 -34.29200 4.71200 1.000 19.54275 125 PRO F CA 1
ATOM 12578 C C . PRO F 1 86 ? -36.24700 -35.10000 4.10800 1.000 20.00020 125 PRO F C 1
ATOM 12579 O O . PRO F 1 86 ? -36.21900 -35.46800 2.93000 1.000 20.57944 125 PRO F O 1
ATOM 12583 N N . GLY F 1 87 ? -37.24800 -35.39100 4.93200 1.000 21.08181 126 GLY F N 1
ATOM 12584 C CA . GLY F 1 87 ? -38.35700 -36.21300 4.50000 1.000 22.68296 126 GLY F CA 1
ATOM 12585 C C . GLY F 1 87 ? -38.04300 -37.67900 4.31300 1.000 23.71001 126 GLY F C 1
ATOM 12586 O O . GLY F 1 87 ? -38.92300 -38.43100 3.88500 1.000 27.56776 126 GLY F O 1
ATOM 12587 N N . GLY F 1 88 ? -36.82700 -38.12300 4.63500 1.000 22.00849 127 GLY F N 1
ATOM 12588 C CA . GLY F 1 88 ? -36.39900 -39.47000 4.33800 1.000 20.89042 127 GLY F CA 1
ATOM 12589 C C . GLY F 1 88 ? -36.51100 -40.41700 5.52600 1.000 19.87807 127 GLY F C 1
ATOM 12590 O O . GLY F 1 88 ? -36.94800 -40.06500 6.62000 1.000 19.15791 127 GLY F O 1
ATOM 12591 N N A THR F 1 89 ? -36.10200 -41.65800 5.27800 0.370 20.52088 128 THR F N 1
ATOM 12592 N N B THR F 1 89 ? -36.10000 -41.66000 5.27800 0.630 20.65109 128 THR F N 1
ATOM 12593 C CA A THR F 1 89 ? -36.08800 -42.69300 6.29800 0.370 21.71603 128 THR F CA 1
ATOM 12594 C CA B THR F 1 89 ? -36.10700 -42.71000 6.28500 0.630 22.48288 128 THR F CA 1
ATOM 12595 C C A THR F 1 89 ? -34.77100 -43.45100 6.24000 0.370 21.39967 128 THR F C 1
ATOM 12596 C C B THR F 1 89 ? -34.78900 -43.46700 6.23400 0.630 21.86969 128 THR F C 1
ATOM 12597 O O A THR F 1 89 ? -34.08900 -43.48300 5.21100 0.370 22.51679 128 THR F O 1
ATOM 12598 O O B THR F 1 89 ? -34.12200 -43.51800 5.19500 0.630 23.29288 128 THR F O 1
ATOM 12605 N N . ARG F 1 90 ? -34.42500 -44.06200 7.37000 1.000 20.24746 129 ARG F N 1
ATOM 12606 C CA . ARG F 1 90 ? -33.24400 -44.90200 7.48100 1.000 19.94208 129 ARG F CA 1
ATOM 12607 C C . ARG F 1 90 ? -33.44500 -45.79500 8.69100 1.000 19.85995 129 ARG F C 1
ATOM 12608 O O . ARG F 1 90 ? -34.06300 -45.38200 9.67300 1.000 20.24209 129 ARG F O 1
ATOM 12616 N N . THR F 1 91 ? -32.92800 -47.01900 8.62800 1.000 18.30062 130 THR F N 1
ATOM 12617 C CA . THR F 1 91 ? -32.92300 -47.88300 9.80500 1.000 17.56422 130 THR F CA 1
ATOM 12618 C C . THR F 1 91 ? -31.53100 -47.90700 10.42400 1.000 18.19947 130 THR F C 1
ATOM 12619 O O . THR F 1 91 ? -30.56800 -48.34200 9.78800 1.000 20.68855 130 THR F O 1
ATOM 12623 N N . TYR F 1 92 ? -31.43100 -47.43900 11.66400 1.000 16.31505 131 TYR F N 1
ATOM 12624 C CA . TYR F 1 92 ? -30.20100 -47.50700 12.43500 1.000 15.65083 131 TYR F CA 1
ATOM 12625 C C . TYR F 1 92 ? -30.26200 -48.74900 13.31700 1.000 17.34664 131 TYR F C 1
ATOM 12626 O O . TYR F 1 92 ? -31.30800 -49.05500 13.88900 1.000 19.33361 131 TYR F O 1
ATOM 12635 N N . THR F 1 93 ? -29.15400 -49.47500 13.42000 1.000 16.28698 132 THR F N 1
ATOM 12636 C CA . THR F 1 93 ? -29.11300 -50.69800 14.21400 1.000 16.59384 132 THR F CA 1
ATOM 12637 C C . THR F 1 93 ? -28.07800 -50.56300 15.32000 1.000 16.86949 132 THR F C 1
ATOM 12638 O O . THR F 1 93 ? -26.91400 -50.24500 15.05600 1.000 17.00416 132 THR F O 1
ATOM 12642 N N . TRP F 1 94 ? -28.50800 -50.82500 16.55100 1.000 15.96061 133 TRP F N 1
ATOM 12643 C CA . TRP F 1 94 ? -27.64000 -50.84900 17.71900 1.000 15.76201 133 TRP F CA 1
ATOM 12644 C C . TRP F 1 94 ? -27.62400 -52.26900 18.26200 1.000 16.41351 133 TRP F C 1
ATOM 12645 O O . TRP F 1 94 ? -28.68100 -52.89600 18.40500 1.000 18.99207 133 TRP F O 1
ATOM 12656 N N A ARG F 1 95 ? -26.43400 -52.77300 18.56600 0.340 15.90800 134 ARG F N 1
ATOM 12657 N N B ARG F 1 95 ? -26.43400 -52.77900 18.55200 0.660 15.86672 134 ARG F N 1
ATOM 12658 C CA A ARG F 1 95 ? -26.27500 -54.07500 19.19300 0.340 15.96461 134 ARG F CA 1
ATOM 12659 C CA B ARG F 1 95 ? -26.28000 -54.07400 19.19300 0.660 16.38025 134 ARG F CA 1
ATOM 12660 C C A ARG F 1 95 ? -25.62200 -53.90700 20.55900 0.340 15.88108 134 ARG F C 1
ATOM 12661 C C B ARG F 1 95 ? -25.65200 -53.89300 20.57000 0.660 15.82104 134 ARG F C 1
ATOM 12662 O O A ARG F 1 95 ? -24.99100 -52.88800 20.85100 0.340 15.89789 134 ARG F O 1
ATOM 12663 O O B ARG F 1 95 ? -25.07800 -52.84700 20.88300 0.660 15.84593 134 ARG F O 1
ATOM 12678 N N . THR F 1 96 ? -25.80500 -54.91300 21.41100 1.000 16.47947 135 THR F N 1
ATOM 12679 C CA . THR F 1 96 ? -25.20700 -54.91800 22.73800 1.000 16.46525 135 THR F CA 1
ATOM 12680 C C . THR F 1 96 ? -24.66300 -56.31100 23.02400 1.000 17.41588 135 THR F C 1
ATOM 12681 O O . THR F 1 96 ? -25.10600 -57.30200 22.44100 1.000 20.04215 135 THR F O 1
ATOM 12685 N N . HIS F 1 97 ? -23.69900 -56.38500 23.94200 1.000 16.72477 136 HIS F N 1
ATOM 12686 C CA . HIS F 1 97 ? -23.05100 -57.65100 24.26200 1.000 16.63979 136 HIS F CA 1
ATOM 12687 C C . HIS F 1 97 ? -22.87200 -57.79000 25.76900 1.000 17.35263 136 HIS F C 1
ATOM 12688 O O . HIS F 1 97 ? -22.80800 -56.80000 26.50800 1.000 16.48228 136 HIS F O 1
ATOM 12695 N N . GLU F 1 98 ? -22.80900 -59.04000 26.20500 1.000 17.74276 137 GLU F N 1
ATOM 12696 C CA . GLU F 1 98 ? -22.55600 -59.41800 27.58600 1.000 18.63552 137 GLU F CA 1
ATOM 12697 C C . GLU F 1 98 ? -21.05600 -59.41900 27.86400 1.000 18.20762 137 GLU F C 1
ATOM 12698 O O . GLU F 1 98 ? -20.24400 -59.50400 26.93700 1.000 19.32980 137 GLU F O 1
ATOM 12704 N N . PRO F 1 99 ? -20.65600 -59.35000 29.13500 1.000 17.74441 138 PRO F N 1
ATOM 12705 C CA . PRO F 1 99 ? -19.22800 -59.45400 29.45800 1.000 18.50282 138 PRO F CA 1
ATOM 12706 C C . PRO F 1 99 ? -18.70500 -60.85300 29.17500 1.000 18.95679 138 PRO F C 1
ATOM 12707 O O . PRO F 1 99 ? -19.44200 -61.83900 29.23600 1.000 21.76204 138 PRO F O 1
ATOM 12711 N N . GLY F 1 100 ? -17.41100 -60.93700 28.87800 1.000 18.83768 139 GLY F N 1
ATOM 12712 C CA . GLY F 1 100 ? -16.79300 -62.24300 28.71400 1.000 19.42233 139 GLY F CA 1
ATOM 12713 C C . GLY F 1 100 ? -15.29900 -62.09100 28.55000 1.000 20.92383 139 GLY F C 1
ATOM 12714 O O . GLY F 1 100 ? -14.76700 -60.98300 28.51000 1.000 21.99783 139 GLY F O 1
ATOM 12715 N N . ARG F 1 101 ? -14.61100 -63.22400 28.46500 1.000 23.06186 140 ARG F N 1
ATOM 12716 C CA . ARG F 1 101 ? -13.15900 -63.22400 28.36400 1.000 23.99197 140 ARG F CA 1
ATOM 12717 C C . ARG F 1 101 ? -12.75200 -63.46700 26.91600 1.000 24.91768 140 ARG F C 1
ATOM 12718 O O . ARG F 1 101 ? -13.28500 -64.36900 26.26000 1.000 27.26208 140 ARG F O 1
ATOM 12726 N N . ARG F 1 102 ? -11.81000 -62.66600 26.42600 1.000 24.44232 141 ARG F N 1
ATOM 12727 C CA . ARG F 1 102 ? -11.27600 -62.81900 25.08300 1.000 24.02055 141 ARG F CA 1
ATOM 12728 C C . ARG F 1 102 ? -10.32200 -64.01000 25.01700 1.000 25.08574 141 ARG F C 1
ATOM 12729 O O . ARG F 1 102 ? -9.84700 -64.52500 26.03400 1.000 24.84068 141 ARG F O 1
ATOM 12737 N N . ALA F 1 103 ? -10.00900 -64.43000 23.78800 1.000 25.60394 142 ALA F N 1
ATOM 12738 C CA . ALA F 1 103 ? -9.03600 -65.50300 23.61800 1.000 26.70664 142 ALA F CA 1
ATOM 12739 C C . ALA F 1 103 ? -7.66200 -65.10400 24.14200 1.000 27.26968 142 ALA F C 1
ATOM 12740 O O . ALA F 1 103 ? -6.88500 -65.96900 24.56800 1.000 28.10800 142 ALA F O 1
ATOM 12742 N N . ASP F 1 104 ? -7.34500 -63.80900 24.12400 1.000 26.83000 143 ASP F N 1
ATOM 12743 C CA . ASP F 1 104 ? -6.07500 -63.31000 24.64700 1.000 27.41044 143 ASP F CA 1
ATOM 12744 C C . ASP F 1 104 ? -6.03300 -63.23200 26.17100 1.000 28.10760 143 ASP F C 1
ATOM 12745 O O . ASP F 1 104 ? -5.04000 -62.74700 26.72400 1.000 29.24540 143 ASP F O 1
ATOM 12750 N N . GLY F 1 105 ? -7.07900 -63.69200 26.86100 1.000 27.31851 144 GLY F N 1
ATOM 12751 C CA . GLY F 1 105 ? -7.09100 -63.73500 28.30600 1.000 26.79867 144 GLY F CA 1
ATOM 12752 C C . GLY F 1 105 ? -7.61900 -62.49600 28.99400 1.000 25.46619 144 GLY F C 1
ATOM 12753 O O . GLY F 1 105 ? -7.86600 -62.54200 30.20900 1.000 26.17169 144 GLY F O 1
ATOM 12754 N N . THR F 1 106 ? -7.80800 -61.39600 28.27000 1.000 23.10603 145 THR F N 1
ATOM 12755 C CA . THR F 1 106 ? -8.28200 -60.16800 28.88900 1.000 21.72616 145 THR F CA 1
ATOM 12756 C C . THR F 1 106 ? -9.80200 -60.16600 28.93600 1.000 21.30462 145 THR F C 1
ATOM 12757 O O . THR F 1 106 ? -10.47700 -60.88400 28.18800 1.000 21.40813 145 THR F O 1
ATOM 12761 N N . TRP F 1 107 ? -10.33700 -59.34800 29.83500 1.000 21.63665 146 TRP F N 1
ATOM 12762 C CA . TRP F 1 107 ? -11.77000 -59.29700 30.06500 1.000 19.81833 146 TRP F CA 1
ATOM 12763 C C . TRP F 1 107 ? -12.38600 -58.24900 29.15000 1.000 19.79022 146 TRP F C 1
ATOM 12764 O O . TRP F 1 107 ? -11.91200 -57.10800 29.09300 1.000 21.27894 146 TRP F O 1
ATOM 12775 N N . ARG F 1 108 ? -13.44100 -58.63800 28.43500 1.000 18.03706 147 ARG F N 1
ATOM 12776 C CA . ARG F 1 108 ? -14.21100 -57.71600 27.60400 1.000 17.68157 147 ARG F CA 1
ATOM 12777 C C . ARG F 1 108 ? -15.44500 -57.26500 28.38100 1.000 16.68923 147 ARG F C 1
ATOM 12778 O O . ARG F 1 108 ? -16.36000 -58.05600 28.62100 1.000 17.05632 147 ARG F O 1
ATOM 12786 N N . ALA F 1 109 ? -15.47200 -55.99200 28.77300 1.000 16.80004 148 ALA F N 1
ATOM 12787 C CA . ALA F 1 109 ? -16.62800 -55.46200 29.48000 1.000 16.93430 148 ALA F CA 1
ATOM 12788 C C . ALA F 1 109 ? -17.88100 -55.60100 28.62300 1.000 17.26073 148 ALA F C 1
ATOM 12789 O O . ALA F 1 109 ? -17.83200 -55.50200 27.39600 1.000 18.12440 148 ALA F O 1
ATOM 12791 N N . GLY F 1 110 ? -19.01700 -55.82300 29.27800 1.000 16.93506 149 GLY F N 1
ATOM 12792 C CA . GLY F 1 110 ? -20.29100 -55.76200 28.59200 1.000 16.56177 149 GLY F CA 1
ATOM 12793 C C . GLY F 1 110 ? -20.68500 -54.33200 28.24200 1.000 15.52313 149 GLY F C 1
ATOM 12794 O O . GLY F 1 110 ? -20.03400 -53.35100 28.61300 1.000 16.27112 149 GLY F O 1
ATOM 12795 N N . SER F 1 111 ? -21.79000 -54.22700 27.49800 1.000 14.86974 150 SER F N 1
ATOM 12796 C CA . SER F 1 111 ? -22.32900 -52.93800 27.08000 1.000 14.48231 150 SER F CA 1
ATOM 12797 C C . SER F 1 111 ? -23.05200 -52.17300 28.18800 1.000 14.61115 150 SER F C 1
ATOM 12798 O O . SER F 1 111 ? -23.36500 -50.99500 27.98500 1.000 16.65253 150 SER F O 1
ATOM 12801 N N . ALA F 1 112 ? -23.34800 -52.79700 29.33000 1.000 14.71234 151 ALA F N 1
ATOM 12802 C CA . ALA F 1 112 ? -24.24300 -52.18100 30.31200 1.000 15.23868 151 ALA F CA 1
ATOM 12803 C C . ALA F 1 112 ? -23.73800 -50.81400 30.76700 1.000 15.28683 151 ALA F C 1
ATOM 12804 O O . ALA F 1 112 ? -22.53900 -50.61000 31.00800 1.000 15.39279 151 ALA F O 1
ATOM 12806 N N . GLY F 1 113 ? -24.66900 -49.87300 30.89300 1.000 14.92549 152 GLY F N 1
ATOM 12807 C CA . GLY F 1 113 ? -24.34500 -48.57100 31.43600 1.000 14.86722 152 GLY F CA 1
ATOM 12808 C C . GLY F 1 113 ? -25.43900 -47.56600 31.14200 1.000 13.66337 152 GLY F C 1
ATOM 12809 O O . GLY F 1 113 ? -26.48600 -47.89100 30.57700 1.000 15.25357 152 GLY F O 1
ATOM 12810 N N . TYR F 1 114 ? -25.15200 -46.32700 31.52100 1.000 13.50949 153 TYR F N 1
ATOM 12811 C CA . TYR F 1 114 ? -26.02900 -45.18900 31.28400 1.000 13.31962 153 TYR F CA 1
ATOM 12812 C C . TYR F 1 114 ? -25.45700 -44.43100 30.09600 1.000 14.25557 153 TYR F C 1
ATOM 12813 O O . TYR F 1 114 ? -24.36200 -43.86700 30.18000 1.000 15.95648 153 TYR F O 1
ATOM 12822 N N . TRP F 1 115 ? -26.18500 -44.45600 28.98100 1.000 13.57808 154 TRP F N 1
ATOM 12823 C CA . TRP F 1 115 ? -25.70600 -43.95000 27.70300 1.000 13.03105 154 TRP F CA 1
ATOM 12824 C C . TRP F 1 115 ? -26.70900 -42.94500 27.15100 1.000 12.76652 154 TRP F C 1
ATOM 12825 O O . TRP F 1 115 ? -27.66400 -42.57700 27.84000 1.000 13.50249 154 TRP F O 1
ATOM 12836 N N . HIS F 1 116 ? -26.51400 -42.49800 25.91300 1.000 12.63356 155 HIS F N 1
ATOM 12837 C CA . HIS F 1 116 ? -27.37700 -41.47900 25.33100 1.000 11.93485 155 HIS F CA 1
ATOM 12838 C C . HIS F 1 116 ? -27.19200 -41.47700 23.81800 1.000 11.69658 155 HIS F C 1
ATOM 12839 O O . HIS F 1 116 ? -26.20200 -41.99500 23.29300 1.000 11.90874 155 HIS F O 1
ATOM 12846 N N . TYR F 1 117 ? -28.15900 -40.86900 23.12900 1.000 11.34967 156 TYR F N 1
ATOM 12847 C CA . TYR F 1 117 ? -28.13100 -40.67100 21.68400 1.000 11.35408 156 TYR F CA 1
ATOM 12848 C C . TYR F 1 117 ? -28.40100 -39.20000 21.37800 1.000 11.07296 156 TYR F C 1
ATOM 12849 O O . TYR F 1 117 ? -29.04500 -38.49400 22.16400 1.000 12.28709 156 TYR F O 1
ATOM 12858 N N . HIS F 1 118 ? -27.92300 -38.73000 20.22400 1.000 11.20169 157 HIS F N 1
ATOM 12859 C CA . HIS F 1 118 ? -28.08600 -37.32200 19.88700 1.000 11.23496 157 HIS F CA 1
ATOM 12860 C C . HIS F 1 118 ? -27.78300 -37.12400 18.41100 1.000 11.02163 157 HIS F C 1
ATOM 12861 O O . HIS F 1 118 ? -27.20000 -37.98900 17.74700 1.000 12.25728 157 HIS F O 1
ATOM 12868 N N . ASP F 1 119 ? -28.17200 -35.95300 17.91400 1.000 11.63386 158 ASP F N 1
ATOM 12869 C CA . ASP F 1 119 ? -27.87900 -35.59400 16.53600 1.000 11.83907 158 ASP F CA 1
ATOM 12870 C C . ASP F 1 119 ? -26.39700 -35.27600 16.36200 1.000 11.73327 158 ASP F C 1
ATOM 12871 O O . ASP F 1 119 ? -25.71800 -34.82400 17.28700 1.000 12.30112 158 ASP F O 1
ATOM 12876 N N . HIS F 1 120 ? -25.89800 -35.49100 15.14400 1.000 11.43194 159 HIS F N 1
ATOM 12877 C CA . HIS F 1 120 ? -24.50500 -35.20400 14.83000 1.000 11.56777 159 HIS F CA 1
ATOM 12878 C C . HIS F 1 120 ? -24.34900 -34.37100 13.56000 1.000 11.79742 159 HIS F C 1
ATOM 12879 O O . HIS F 1 120 ? -23.21400 -34.18700 13.11100 1.000 12.97986 159 HIS F O 1
ATOM 12886 N N . VAL F 1 121 ? -25.44100 -33.86100 12.96800 1.000 12.17333 160 VAL F N 1
ATOM 12887 C CA . VAL F 1 121 ? -25.31800 -33.17600 11.67800 1.000 11.85583 160 VAL F CA 1
ATOM 12888 C C . VAL F 1 121 ? -26.06900 -31.85400 11.52200 1.000 11.80095 160 VAL F C 1
ATOM 12889 O O . VAL F 1 121 ? -25.86500 -31.16500 10.51800 1.000 12.91738 160 VAL F O 1
ATOM 12893 N N . VAL F 1 122 ? -26.95400 -31.48600 12.44500 1.000 11.62752 161 VAL F N 1
ATOM 12894 C CA . VAL F 1 122 ? -27.70200 -30.23800 12.27100 1.000 12.07603 161 VAL F CA 1
ATOM 12895 C C . VAL F 1 122 ? -26.81900 -29.05300 12.66100 1.000 11.78071 161 VAL F C 1
ATOM 12896 O O . VAL F 1 122 ? -26.32400 -28.97300 13.79200 1.000 12.34035 161 VAL F O 1
ATOM 12900 N N . GLY F 1 123 ? -26.63800 -28.12000 11.72200 1.000 12.57754 162 GLY F N 1
ATOM 12901 C CA . GLY F 1 123 ? -25.87900 -26.90500 11.95800 1.000 12.79297 162 GLY F CA 1
ATOM 12902 C C . GLY F 1 123 ? -24.41200 -27.01200 11.62700 1.000 13.04408 162 GLY F C 1
ATOM 12903 O O . GLY F 1 123 ? -23.87600 -26.20900 10.85800 1.000 14.77596 162 GLY F O 1
ATOM 12904 N N . THR F 1 124 ? -23.74300 -27.98200 12.24300 1.000 13.24733 163 THR F N 1
ATOM 12905 C CA . THR F 1 124 ? -22.33000 -28.22800 12.00700 1.000 11.99637 163 THR F CA 1
ATOM 12906 C C . THR F 1 124 ? -22.12700 -29.73200 11.92700 1.000 12.62843 163 THR F C 1
ATOM 12907 O O . THR F 1 124 ? -23.03600 -30.52400 12.21600 1.000 13.06474 163 THR F O 1
ATOM 12911 N N A GLU F 1 125 ? -20.91900 -30.13000 11.52600 0.702 13.76830 164 GLU F N 1
ATOM 12912 N N B GLU F 1 125 ? -20.91600 -30.12400 11.52600 0.298 13.97339 164 GLU F N 1
ATOM 12913 C CA A GLU F 1 125 ? -20.57900 -31.54600 11.45400 0.702 13.50414 164 GLU F CA 1
ATOM 12914 C CA B GLU F 1 125 ? -20.55000 -31.53300 11.45300 0.298 14.59538 164 GLU F CA 1
ATOM 12915 C C A GLU F 1 125 ? -20.45200 -32.19700 12.82500 0.702 13.03720 164 GLU F C 1
ATOM 12916 C C B GLU F 1 125 ? -20.48600 -32.19900 12.82100 0.298 13.85013 164 GLU F C 1
ATOM 12917 O O A GLU F 1 125 ? -20.23100 -33.41400 12.89600 0.702 13.85169 164 GLU F O 1
ATOM 12918 O O B GLU F 1 125 ? -20.34100 -33.42500 12.88800 0.298 14.46392 164 GLU F O 1
ATOM 12929 N N . ALA F 1 126 ? -20.59300 -31.42900 13.90100 1.000 12.91459 165 ALA F N 1
ATOM 12930 C CA . ALA F 1 126 ? -20.65800 -31.96500 15.25200 1.000 12.30906 165 ALA F CA 1
ATOM 12931 C C . ALA F 1 126 ? -22.07400 -31.95300 15.80200 1.000 12.12875 165 ALA F C 1
ATOM 12932 O O . ALA F 1 126 ? -22.27800 -32.30300 16.97100 1.000 13.96122 165 ALA F O 1
ATOM 12934 N N . GLY F 1 127 ? -23.05300 -31.53100 15.00400 1.000 12.36392 166 GLY F N 1
ATOM 12935 C CA . GLY F 1 127 ? -24.42500 -31.44900 15.46600 1.000 12.13300 166 GLY F CA 1
ATOM 12936 C C . GLY F 1 127 ? -24.70000 -30.33200 16.44800 1.000 10.72442 166 GLY F C 1
ATOM 12937 O O . GLY F 1 127 ? -25.66400 -30.41600 17.21000 1.000 11.90415 166 GLY F O 1
ATOM 12938 N N . THR F 1 128 ? -23.90700 -29.26000 16.42100 1.000 11.32010 167 THR F N 1
ATOM 12939 C CA . THR F 1 128 ? -24.06300 -28.21300 17.42700 1.000 12.10384 167 THR F CA 1
ATOM 12940 C C . THR F 1 128 ? -25.46600 -27.63200 17.42600 1.000 11.46879 167 THR F C 1
ATOM 12941 O O . THR F 1 128 ? -26.04500 -27.38700 18.49400 1.000 12.04595 167 THR F O 1
ATOM 12945 N N . GLY F 1 129 ? -26.03500 -27.39600 16.24100 1.000 11.31164 168 GLY F N 1
ATOM 12946 C CA . GLY F 1 129 ? -27.38200 -26.85900 16.19700 1.000 12.51021 168 GLY F CA 1
ATOM 12947 C C . GLY F 1 129 ? -28.42100 -27.85600 16.66900 1.000 11.61353 168 GLY F C 1
ATOM 12948 O O . GLY F 1 129 ? -29.32100 -27.50600 17.43500 1.000 12.23036 168 GLY F O 1
ATOM 12949 N N . GLY F 1 130 ? -28.32100 -29.10600 16.21100 1.000 11.92595 169 GLY F N 1
ATOM 12950 C CA . GLY F 1 130 ? -29.31400 -30.09900 16.59000 1.000 12.20443 169 GLY F CA 1
ATOM 12951 C C . GLY F 1 130 ? -29.33600 -30.35000 18.08600 1.000 11.62068 169 GLY F C 1
ATOM 12952 O O . GLY F 1 130 ? -30.40800 -30.42700 18.70100 1.000 12.23312 169 GLY F O 1
ATOM 12953 N N . ILE F 1 131 ? -28.15300 -30.47900 18.69400 1.000 11.58157 170 ILE F N 1
ATOM 12954 C CA . ILE F 1 131 ? -28.06200 -30.67600 20.14200 1.000 11.82918 170 ILE F CA 1
ATOM 12955 C C . ILE F 1 131 ? -28.63500 -29.46900 20.88400 1.000 10.68543 170 ILE F C 1
ATOM 12956 O O . ILE F 1 131 ? -29.42600 -29.61400 21.82200 1.000 12.07296 170 ILE F O 1
ATOM 12961 N N . ARG F 1 132 ? -28.25400 -28.25700 20.47000 1.000 11.12511 171 ARG F N 1
ATOM 12962 C CA . ARG F 1 132 ? -28.79900 -27.07000 21.13000 1.000 11.03736 171 ARG F CA 1
ATOM 12963 C C . ARG F 1 132 ? -30.32100 -27.02300 21.01500 1.000 11.66441 171 ARG F C 1
ATOM 12964 O O . ARG F 1 132 ? -31.01700 -26.61900 21.96600 1.000 12.40347 171 ARG F O 1
ATOM 12972 N N . ASN F 1 133 ? -30.85100 -27.43000 19.86000 1.000 12.22232 172 ASN F N 1
ATOM 12973 C CA . ASN F 1 133 ? -32.28500 -27.37600 19.60000 1.000 12.86008 172 ASN F CA 1
ATOM 12974 C C . ASN F 1 133 ? -33.07700 -28.41800 20.38600 1.000 13.23702 172 ASN F C 1
ATOM 12975 O O . ASN F 1 133 ? -34.30000 -28.26200 20.51100 1.000 13.93928 172 ASN F O 1
ATOM 12980 N N . GLY F 1 134 ? -32.43000 -29.47700 20.90100 1.000 12.52590 173 GLY F N 1
ATOM 12981 C CA . GLY F 1 134 ? -33.13000 -30.46900 21.70200 1.000 13.00075 173 GLY F CA 1
ATOM 12982 C C . GLY F 1 134 ? -32.98700 -31.92500 21.27700 1.000 11.67568 173 GLY F C 1
ATOM 12983 O O . GLY F 1 134 ? -33.63100 -32.79700 21.86700 1.000 13.62742 173 GLY F O 1
ATOM 12984 N N . LEU F 1 135 ? -32.13700 -32.22800 20.29000 1.000 12.03409 174 LEU F N 1
ATOM 12985 C CA . LEU F 1 135 ? -32.04600 -33.59200 19.74800 1.000 11.73701 174 LEU F CA 1
ATOM 12986 C C . LEU F 1 135 ? -31.06600 -34.42800 20.57300 1.000 11.23544 174 LEU F C 1
ATOM 12987 O O . LEU F 1 135 ? -29.91600 -34.66700 20.19000 1.000 11.94752 174 LEU F O 1
ATOM 12992 N N . TYR F 1 136 ? -31.55600 -34.90300 21.71900 1.000 12.12027 175 TYR F N 1
ATOM 12993 C CA . TYR F 1 136 ? -30.80000 -35.77800 22.61300 1.000 12.23899 175 TYR F CA 1
ATOM 12994 C C . TYR F 1 136 ? -31.77800 -36.61000 23.43200 1.000 12.30002 175 TYR F C 1
ATOM 12995 O O . TYR F 1 136 ? -32.88300 -36.16100 23.72800 1.000 12.60572 175 TYR F O 1
ATOM 13004 N N . GLY F 1 137 ? -31.35900 -37.82200 23.81300 1.000 12.04640 176 GLY F N 1
ATOM 13005 C CA . GLY F 1 137 ? -32.14800 -38.64000 24.71500 1.000 13.38417 176 GLY F CA 1
ATOM 13006 C C . GLY F 1 137 ? -31.34100 -39.73900 25.38300 1.000 11.75105 176 GLY F C 1
ATOM 13007 O O . GLY F 1 137 ? -30.21000 -40.03600 24.98600 1.000 12.67282 176 GLY F O 1
ATOM 13008 N N . PRO F 1 138 ? -31.91900 -40.37600 26.40200 1.000 12.25931 177 PRO F N 1
ATOM 13009 C CA . PRO F 1 138 ? -31.19800 -41.38400 27.18900 1.000 13.35947 177 PRO F CA 1
ATOM 13010 C C . PRO F 1 138 ? -31.40500 -42.81500 26.70500 1.000 12.79363 177 PRO F C 1
ATOM 13011 O O . PRO F 1 138 ? -32.46200 -43.19000 26.18800 1.000 14.20190 177 PRO F O 1
ATOM 13015 N N A VAL F 1 139 ? -30.34500 -43.60100 26.88500 0.543 14.16765 178 VAL F N 1
ATOM 13016 N N B VAL F 1 139 ? -30.37500 -43.64600 26.88200 0.457 13.95738 178 VAL F N 1
ATOM 13017 C CA A VAL F 1 139 ? -30.35900 -45.04400 26.68600 0.543 14.84244 178 VAL F CA 1
ATOM 13018 C CA B VAL F 1 139 ? -30.51200 -45.08400 26.63000 0.457 14.60620 178 VAL F CA 1
ATOM 13019 C C A VAL F 1 139 ? -29.81600 -45.68500 27.95300 0.543 15.53070 178 VAL F C 1
ATOM 13020 C C B VAL F 1 139 ? -29.76000 -45.87000 27.70100 0.457 14.07640 178 VAL F C 1
ATOM 13021 O O A VAL F 1 139 ? -28.80000 -45.23700 28.49600 0.543 16.42979 178 VAL F O 1
ATOM 13022 O O B VAL F 1 139 ? -28.54700 -45.70200 27.86100 0.457 12.95464 178 VAL F O 1
ATOM 13029 N N . ILE F 1 140 ? -30.48600 -46.72700 28.42800 1.000 14.18529 179 ILE F N 1
ATOM 13030 C CA . ILE F 1 140 ? -29.97100 -47.52900 29.53100 1.000 14.57796 179 ILE F CA 1
ATOM 13031 C C . ILE F 1 140 ? -29.82800 -48.95600 29.03000 1.000 15.04624 179 ILE F C 1
ATOM 13032 O O . ILE F 1 140 ? -30.77600 -49.51100 28.46500 1.000 16.19872 179 ILE F O 1
ATOM 13037 N N . VAL F 1 141 ? -28.65600 -49.55100 29.23800 1.000 14.64622 180 VAL F N 1
ATOM 13038 C CA . VAL F 1 141 ? -28.44600 -50.97100 28.97300 1.000 15.01758 180 VAL F CA 1
ATOM 13039 C C . VAL F 1 141 ? -28.20800 -51.64800 30.31100 1.000 14.32424 180 VAL F C 1
ATOM 13040 O O . VAL F 1 141 ? -27.27900 -51.28000 31.04200 1.000 15.09731 180 VAL F O 1
ATOM 13044 N N . ARG F 1 142 ? -29.04100 -52.63200 30.63300 1.000 15.39320 181 ARG F N 1
ATOM 13045 C CA . ARG F 1 142 ? -28.99200 -53.31400 31.91800 1.000 16.86580 181 ARG F CA 1
ATOM 13046 C C . ARG F 1 142 ? -28.28600 -54.65900 31.80100 1.000 17.62553 181 ARG F C 1
ATOM 13047 O O . ARG F 1 142 ? -28.37600 -55.34200 30.77600 1.000 19.64629 181 ARG F O 1
ATOM 13055 N N . ARG F 1 143 ? -27.58500 -55.03200 32.87300 1.000 17.27126 182 ARG F N 1
ATOM 13056 C CA . ARG F 1 143 ? -26.95800 -56.34200 32.99300 1.000 18.13006 182 ARG F CA 1
ATOM 13057 C C . ARG F 1 143 ? -27.89800 -57.28100 33.73800 1.000 18.83578 182 ARG F C 1
ATOM 13058 O O . ARG F 1 143 ? -28.63500 -56.85900 34.63100 1.000 19.73691 182 ARG F O 1
ATOM 13066 N N . LYS F 1 144 ? -27.87500 -58.56000 33.35500 1.000 19.76115 183 LYS F N 1
ATOM 13067 C CA . LYS F 1 144 ? -28.66500 -59.56800 34.05300 1.000 22.65597 183 LYS F CA 1
ATOM 13068 C C . LYS F 1 144 ? -28.42700 -59.46500 35.55400 1.000 23.18880 183 LYS F C 1
ATOM 13069 O O . LYS F 1 144 ? -27.28100 -59.43200 36.01400 1.000 23.57072 183 LYS F O 1
ATOM 13075 N N . GLY F 1 145 ? -29.51800 -59.37800 36.31600 1.000 23.42885 184 GLY F N 1
ATOM 13076 C CA . GLY F 1 145 ? -29.44200 -59.26600 37.75600 1.000 23.67993 184 GLY F CA 1
ATOM 13077 C C . GLY F 1 145 ? -29.43000 -57.85000 38.30000 1.000 24.50419 184 GLY F C 1
ATOM 13078 O O . GLY F 1 145 ? -29.55800 -57.67700 39.51900 1.000 25.58815 184 GLY F O 1
ATOM 13079 N N . ASP F 1 146 ? -29.27100 -56.83600 37.45000 1.000 23.26321 185 ASP F N 1
ATOM 13080 C CA . ASP F 1 146 ? -29.35200 -55.45600 37.91900 1.000 23.11397 185 ASP F CA 1
ATOM 13081 C C . ASP F 1 146 ? -30.72900 -55.20300 38.52000 1.000 23.78861 185 ASP F C 1
ATOM 13082 O O . ASP F 1 146 ? -31.74900 -55.62000 37.97000 1.000 23.10218 185 ASP F O 1
ATOM 13087 N N A VAL F 1 147 ? -30.75300 -54.49500 39.64800 0.470 24.43024 186 VAL F N 1
ATOM 13088 N N B VAL F 1 147 ? -30.75600 -54.49900 39.65100 0.530 24.74936 186 VAL F N 1
ATOM 13089 C CA A VAL F 1 147 ? -32.01300 -54.17600 40.30500 0.470 24.36460 186 VAL F CA 1
ATOM 13090 C CA B VAL F 1 147 ? -32.02100 -54.19800 40.31000 0.530 24.91079 186 VAL F CA 1
ATOM 13091 C C A VAL F 1 147 ? -32.77000 -53.13600 39.49100 0.470 22.95723 186 VAL F C 1
ATOM 13092 C C B VAL F 1 147 ? -32.77300 -53.13600 39.51800 0.530 23.21459 186 VAL F C 1
ATOM 13093 O O A VAL F 1 147 ? -32.19300 -52.14600 39.01300 0.470 22.49846 186 VAL F O 1
ATOM 13094 O O B VAL F 1 147 ? -32.19200 -52.13400 39.07300 0.530 22.78797 186 VAL F O 1
ATOM 13101 N N . LEU F 1 148 ? -34.07500 -53.35700 39.32700 1.000 22.35497 187 LEU F N 1
ATOM 13102 C CA . LEU F 1 148 ? -34.93700 -52.48100 38.54600 1.000 21.89796 187 LEU F CA 1
ATOM 13103 C C . LEU F 1 148 ? -35.56100 -51.41100 39.43700 1.000 21.06013 187 LEU F C 1
ATOM 13104 O O . LEU F 1 148 ? -35.90800 -51.68400 40.59000 1.000 21.09378 187 LEU F O 1
ATOM 13109 N N . PRO F 1 149 ? -35.70900 -50.20000 38.91400 1.000 20.62051 188 PRO F N 1
ATOM 13110 C CA . PRO F 1 149 ? -36.22700 -49.09000 39.71400 1.000 20.51439 188 PRO F CA 1
ATOM 13111 C C . PRO F 1 149 ? -37.74400 -48.98400 39.62400 1.000 20.96774 188 PRO F C 1
ATOM 13112 O O . PRO F 1 149 ? -38.39000 -49.52500 38.72000 1.000 22.19510 188 PRO F O 1
ATOM 13116 N N . ASP F 1 150 ? -38.30900 -48.26500 40.59900 1.000 20.81778 189 ASP F N 1
ATOM 13117 C CA . ASP F 1 150 ? -39.72600 -47.92000 40.55600 1.000 22.19496 189 ASP F CA 1
ATOM 13118 C C . ASP F 1 150 ? -40.01400 -46.81700 39.54100 1.000 21.84967 189 ASP F C 1
ATOM 13119 O O . ASP F 1 150 ? -41.12200 -46.76000 38.99100 1.000 23.36630 189 ASP F O 1
ATOM 13124 N N . ALA F 1 151 ? -39.03800 -45.94900 39.27500 1.000 20.39557 190 ALA F N 1
ATOM 13125 C CA . ALA F 1 151 ? -39.18600 -44.86000 38.31900 1.000 20.16185 190 ALA F CA 1
ATOM 13126 C C . ALA F 1 151 ? -37.80400 -44.42500 37.85500 1.000 18.92260 190 ALA F C 1
ATOM 13127 O O . ALA F 1 151 ? -36.81600 -44.59700 38.57100 1.000 19.28278 190 ALA F O 1
ATOM 13129 N N . THR F 1 152 ? -37.75400 -43.84600 36.65400 1.000 18.55233 191 THR F N 1
ATOM 13130 C CA . THR F 1 152 ? -36.52800 -43.31600 36.06400 1.000 17.96264 191 THR F CA 1
ATOM 13131 C C . THR F 1 152 ? -36.76900 -41.88300 35.61500 1.000 17.34446 191 THR F C 1
ATOM 13132 O O . THR F 1 152 ? -37.76400 -41.60000 34.93600 1.000 18.62835 191 THR F O 1
ATOM 13136 N N . HIS F 1 153 ? -35.84700 -40.98800 35.96900 1.000 16.12036 192 HIS F N 1
ATOM 13137 C CA . HIS F 1 153 ? -35.94700 -39.57600 35.62500 1.000 16.33444 192 HIS F CA 1
ATOM 13138 C C . HIS F 1 153 ? -34.66200 -39.14500 34.94600 1.000 16.41132 192 HIS F C 1
ATOM 13139 O O . HIS F 1 153 ? -33.56800 -39.43800 35.44000 1.000 17.60671 192 HIS F O 1
ATOM 13146 N N . THR F 1 154 ? -34.79600 -38.44600 33.82200 1.000 15.46676 193 THR F N 1
ATOM 13147 C CA . THR F 1 154 ? -33.65300 -38.01000 33.02500 1.000 14.88933 193 THR F CA 1
ATOM 13148 C C . THR F 1 154 ? -33.45200 -36.50700 33.18500 1.000 14.22606 193 THR F C 1
ATOM 13149 O O . THR F 1 154 ? -34.38600 -35.71900 32.97500 1.000 15.23693 193 THR F O 1
ATOM 13153 N N . ILE F 1 155 ? -32.23400 -36.12100 33.55000 1.000 13.96505 194 ILE F N 1
ATOM 13154 C CA . ILE F 1 155 ? -31.85700 -34.72800 33.77300 1.000 13.77794 194 ILE F CA 1
ATOM 13155 C C . ILE F 1 155 ? -30.70500 -34.42000 32.82800 1.000 13.51901 194 ILE F C 1
ATOM 13156 O O . ILE F 1 155 ? -29.62200 -34.99900 32.96500 1.000 14.72868 194 ILE F O 1
ATOM 13161 N N . VAL F 1 156 ? -30.93300 -33.52700 31.86400 1.000 13.28742 195 VAL F N 1
ATOM 13162 C CA . VAL F 1 156 ? -29.90900 -33.14500 30.89300 1.000 12.39802 195 VAL F CA 1
ATOM 13163 C C . VAL F 1 156 ? -29.53000 -31.69100 31.14400 1.000 12.36184 195 VAL F C 1
ATOM 13164 O O . VAL F 1 156 ? -30.38400 -30.79800 31.09500 1.000 13.70530 195 VAL F O 1
ATOM 13168 N N . PHE F 1 157 ? -28.25200 -31.45000 31.42100 1.000 12.15880 196 PHE F N 1
ATOM 13169 C CA . PHE F 1 157 ? -27.72800 -30.08900 31.47500 1.000 11.74592 196 PHE F CA 1
ATOM 13170 C C . PHE F 1 157 ? -27.28300 -29.76100 30.05200 1.000 12.19660 196 PHE F C 1
ATOM 13171 O O . PHE F 1 157 ? -26.24800 -30.25200 29.58600 1.000 13.36431 196 PHE F O 1
ATOM 13179 N N . ASN F 1 158 ? -28.08500 -28.97700 29.32700 1.000 12.74880 197 ASN F N 1
ATOM 13180 C CA . ASN F 1 158 ? -27.77300 -28.60800 27.94100 1.000 12.56886 197 ASN F CA 1
ATOM 13181 C C . ASN F 1 158 ? -27.44600 -27.12400 27.91100 1.000 13.69573 197 ASN F C 1
ATOM 13182 O O . ASN F 1 158 ? -28.34000 -26.28900 28.08600 1.000 13.65361 197 ASN F O 1
ATOM 13187 N N . ASP F 1 159 ? -26.16900 -26.80000 27.69000 1.000 13.08685 198 ASP F N 1
ATOM 13188 C CA . ASP F 1 159 ? -25.70100 -25.43200 27.86700 1.000 14.44820 198 ASP F CA 1
ATOM 13189 C C . ASP F 1 159 ? -26.14400 -24.95100 29.24900 1.000 15.16467 198 ASP F C 1
ATOM 13190 O O . ASP F 1 159 ? -25.84400 -25.61700 30.24100 1.000 16.34616 198 ASP F O 1
ATOM 13195 N N . MET F 1 160 ? -26.87000 -23.83600 29.33800 1.000 16.18531 199 MET F N 1
ATOM 13196 C CA . MET F 1 160 ? -27.32300 -23.29600 30.61500 1.000 17.41476 199 MET F CA 1
ATOM 13197 C C . MET F 1 160 ? -28.78400 -23.61200 30.91000 1.000 18.39152 199 MET F C 1
ATOM 13198 O O . MET F 1 160 ? -29.45300 -22.82100 31.58200 1.000 23.06878 199 MET F O 1
ATOM 13203 N N . THR F 1 161 ? -29.30500 -24.72400 30.40600 1.000 15.80225 200 THR F N 1
ATOM 13204 C CA . THR F 1 161 ? -30.67900 -25.13000 30.64800 1.000 14.89116 200 THR F CA 1
ATOM 13205 C C . THR F 1 161 ? -30.69300 -26.52800 31.24900 1.000 13.91905 200 THR F C 1
ATOM 13206 O O . THR F 1 161 ? -29.72500 -27.29200 31.13900 1.000 14.74827 200 THR F O 1
ATOM 13210 N N . ILE F 1 162 ? -31.82400 -26.87300 31.86200 1.000 14.34281 201 ILE F N 1
ATOM 13211 C CA . ILE F 1 162 ? -32.14400 -28.26100 32.16900 1.000 14.02270 201 ILE F CA 1
ATOM 13212 C C . ILE F 1 162 ? -33.22800 -28.69000 31.19000 1.000 14.05350 201 ILE F C 1
ATOM 13213 O O . ILE F 1 162 ? -34.32400 -28.11600 31.18400 1.000 15.62773 201 ILE F O 1
ATOM 13218 N N . ASN F 1 163 ? -32.92100 -29.67200 30.34700 1.000 13.86715 202 ASN F N 1
ATOM 13219 C CA . ASN F 1 163 ? -33.90700 -30.22900 29.41700 1.000 13.20108 202 ASN F CA 1
ATOM 13220 C C . ASN F 1 163 ? -34.50200 -29.16200 28.50100 1.000 13.79267 202 ASN F C 1
ATOM 13221 O O . ASN F 1 163 ? -35.66500 -29.25600 28.10000 1.000 14.98592 202 ASN F O 1
ATOM 13226 N N . ASN F 1 164 ? -33.71800 -28.13600 28.15500 1.000 14.99511 203 ASN F N 1
ATOM 13227 C CA . ASN F 1 164 ? -34.18200 -27.05700 27.27600 1.000 14.56318 203 ASN F CA 1
ATOM 13228 C C . ASN F 1 164 ? -35.39500 -26.31700 27.84000 1.000 15.92234 203 ASN F C 1
ATOM 13229 O O . ASN F 1 164 ? -36.14700 -25.68800 27.08900 1.000 17.87257 203 ASN F O 1
ATOM 13234 N N . ARG F 1 165 ? -35.62100 -26.38800 29.16300 1.000 16.38794 204 ARG F N 1
ATOM 13235 C CA . ARG F 1 165 ? -36.73500 -25.68100 29.78100 1.000 18.72260 204 ARG F CA 1
ATOM 13236 C C . ARG F 1 165 ? -36.33800 -24.23900 30.09000 1.000 21.98645 204 ARG F C 1
ATOM 13237 O O . ARG F 1 165 ? -35.15600 -23.93300 30.27000 1.000 24.43277 204 ARG F O 1
ATOM 13245 N N . PRO F 1 166 ? -37.31300 -23.34400 30.16100 1.000 25.03348 205 PRO F N 1
ATOM 13246 C CA . PRO F 1 166 ? -37.05400 -22.01000 30.71200 1.000 25.18590 205 PRO F CA 1
ATOM 13247 C C . PRO F 1 166 ? -36.47600 -22.09400 32.11900 1.000 26.75356 205 PRO F C 1
ATOM 13248 O O . PRO F 1 166 ? -36.75300 -23.02600 32.87500 1.000 26.79416 205 PRO F O 1
ATOM 13252 N N . ALA F 1 167 ? -35.64900 -21.11000 32.45500 1.000 29.34727 206 ALA F N 1
ATOM 13253 C CA . ALA F 1 167 ? -34.98500 -21.09800 33.74800 1.000 30.86275 206 ALA F CA 1
ATOM 13254 C C . ALA F 1 167 ? -36.00400 -21.14900 34.87900 1.000 32.97469 206 ALA F C 1
ATOM 13255 O O . ALA F 1 167 ? -37.13100 -20.65400 34.76000 1.000 32.06956 206 ALA F O 1
ATOM 13257 N N . HIS F 1 168 ? -35.59700 -21.77600 35.98500 1.000 34.35802 207 HIS F N 1
ATOM 13258 C CA . HIS F 1 168 ? -36.40600 -21.85400 37.20200 1.000 36.30552 207 HIS F CA 1
ATOM 13259 C C . HIS F 1 168 ? -37.69800 -22.64400 37.01400 1.000 34.53630 207 HIS F C 1
ATOM 13260 O O . HIS F 1 168 ? -38.67900 -22.41300 37.72400 1.000 34.27717 207 HIS F O 1
ATOM 13267 N N . THR F 1 169 ? -37.73300 -23.58300 36.07200 1.000 32.28112 208 THR F N 1
ATOM 13268 C CA . THR F 1 169 ? -38.92600 -24.40000 35.87300 1.000 31.58234 208 THR F CA 1
ATOM 13269 C C . THR F 1 169 ? -38.65100 -25.87800 36.12900 1.000 29.95458 208 THR F C 1
ATOM 13270 O O . THR F 1 169 ? -39.30000 -26.74800 35.54400 1.000 30.87263 208 THR F O 1
ATOM 13274 N N . GLY F 1 170 ? -37.69400 -26.17500 37.00400 1.000 27.76215 209 GLY F N 1
ATOM 13275 C CA . GLY F 1 170 ? -37.38800 -27.54000 37.34100 1.000 22.97312 209 GLY F CA 1
ATOM 13276 C C . GLY F 1 170 ? -36.61400 -28.23100 36.24400 1.000 23.45148 209 GLY F C 1
ATOM 13277 O O . GLY F 1 170 ? -35.68300 -27.66400 35.65800 1.000 25.44126 209 GLY F O 1
ATOM 13278 N N . PRO F 1 171 ? -37.01100 -29.46400 35.90500 1.000 21.39698 210 PRO F N 1
ATOM 13279 C CA . PRO F 1 171 ? -38.23600 -30.15300 36.32900 1.000 20.78632 210 PRO F CA 1
ATOM 13280 C C . PRO F 1 171 ? -38.20800 -30.68400 37.76500 1.000 20.07175 210 PRO F C 1
ATOM 13281 O O . PRO F 1 171 ? -37.14600 -30.92800 38.34700 1.000 20.98799 210 PRO F O 1
ATOM 13285 N N . ASN F 1 172 ? -39.39400 -30.85000 38.33500 1.000 19.82620 211 ASN F N 1
ATOM 13286 C CA . ASN F 1 172 ? -39.54100 -31.53900 39.60500 1.000 19.66185 211 ASN F CA 1
ATOM 13287 C C . ASN F 1 172 ? -39.95000 -32.98100 39.33900 1.000 20.15131 211 ASN F C 1
ATOM 13288 O O . ASN F 1 172 ? -40.57700 -33.29000 38.32100 1.000 21.31785 211 ASN F O 1
ATOM 13293 N N . PHE F 1 173 ? -39.58700 -33.86300 40.26500 1.000 19.74813 212 PHE F N 1
ATOM 13294 C CA . PHE F 1 173 ? -39.93600 -35.27400 40.18000 1.000 20.02099 212 PHE F CA 1
ATOM 13295 C C . PHE F 1 173 ? -40.46200 -35.70700 41.53800 1.000 21.29134 212 PHE F C 1
ATOM 13296 O O . PHE F 1 173 ? -39.94300 -35.27800 42.57000 1.000 22.81386 212 PHE F O 1
ATOM 13304 N N . GLU F 1 174 ? -41.48600 -36.55400 41.53900 1.000 21.23274 213 GLU F N 1
ATOM 13305 C CA . GLU F 1 174 ? -42.12500 -36.99100 42.77100 1.000 22.70905 213 GLU F CA 1
ATOM 13306 C C . GLU F 1 174 ? -41.81600 -38.45600 43.05900 1.000 22.21391 213 GLU F C 1
ATOM 13307 O O . GLU F 1 174 ? -41.68600 -39.27800 42.14600 1.000 22.75543 213 GLU F O 1
ATOM 13313 N N . ALA F 1 175 ? -41.70500 -38.76900 44.34900 1.000 21.31007 214 ALA F N 1
ATOM 13314 C CA . ALA F 1 175 ? -41.51600 -40.13600 44.82000 1.000 21.03352 214 ALA F CA 1
ATOM 13315 C C . ALA F 1 175 ? -42.12800 -40.25200 46.20900 1.000 22.29550 214 ALA F C 1
ATOM 13316 O O . ALA F 1 175 ? -42.47200 -39.25200 46.84300 1.000 22.91089 214 ALA F O 1
ATOM 13318 N N . THR F 1 176 ? -42.27000 -41.49000 46.67200 1.000 23.45844 215 THR F N 1
ATOM 13319 C CA . THR F 1 176 ? -42.65100 -41.78400 48.04800 1.000 23.39857 215 THR F CA 1
ATOM 13320 C C . THR F 1 176 ? -41.43900 -42.34700 48.77500 1.000 23.50250 215 THR F C 1
ATOM 13321 O O . THR F 1 176 ? -40.62300 -43.04800 48.16900 1.000 23.72607 215 THR F O 1
ATOM 13325 N N . VAL F 1 177 ? -41.30900 -42.00900 50.06700 1.000 23.71317 216 VAL F N 1
ATOM 13326 C CA . VAL F 1 177 ? -40.24000 -42.56100 50.89500 1.000 24.57795 216 VAL F CA 1
ATOM 13327 C C . VAL F 1 177 ? -40.14300 -44.05900 50.66300 1.000 23.66574 216 VAL F C 1
ATOM 13328 O O . VAL F 1 177 ? -41.14600 -44.77700 50.71600 1.000 24.94409 216 VAL F O 1
ATOM 13332 N N . GLY F 1 178 ? -38.93400 -44.53700 50.38900 1.000 22.05741 217 GLY F N 1
ATOM 13333 C CA . GLY F 1 178 ? -38.68100 -45.93700 50.17100 1.000 22.64038 217 GLY F CA 1
ATOM 13334 C C . GLY F 1 178 ? -38.66000 -46.36300 48.71700 1.000 22.71514 217 GLY F C 1
ATOM 13335 O O . GLY F 1 178 ? -38.18900 -47.46900 48.42200 1.000 23.61388 217 GLY F O 1
ATOM 13336 N N . ASP F 1 179 ? -39.15600 -45.52500 47.80400 1.000 21.99144 218 ASP F N 1
ATOM 13337 C CA . ASP F 1 179 ? -39.10100 -45.86100 46.38700 1.000 21.35415 218 ASP F CA 1
ATOM 13338 C C . ASP F 1 179 ? -37.65200 -45.98600 45.93700 1.000 20.83795 218 ASP F C 1
ATOM 13339 O O . ASP F 1 179 ? -36.76800 -45.24900 46.38700 1.000 20.54834 218 ASP F O 1
ATOM 13344 N N . ARG F 1 180 ? -37.41900 -46.90400 45.00500 1.000 19.65542 219 ARG F N 1
ATOM 13345 C CA . ARG F 1 180 ? -36.12800 -47.01900 44.34300 1.000 19.48671 219 ARG F CA 1
ATOM 13346 C C . ARG F 1 180 ? -36.18500 -46.16600 43.08200 1.000 19.45121 219 ARG F C 1
ATOM 13347 O O . ARG F 1 180 ? -36.89300 -46.50000 42.12700 1.000 20.67404 219 ARG F O 1
ATOM 13355 N N . VAL F 1 181 ? -35.44700 -45.05900 43.08200 1.000 18.60088 220 VAL F N 1
ATOM 13356 C CA . VAL F 1 181 ? -35.54000 -44.04400 42.04000 1.000 17.68272 220 VAL F CA 1
ATOM 13357 C C . VAL F 1 181 ? -34.23400 -44.02200 41.26500 1.000 17.17520 220 VAL F C 1
ATOM 13358 O O . VAL F 1 181 ? -33.14900 -43.94100 41.85600 1.000 17.54668 220 VAL F O 1
ATOM 13362 N N . GLU F 1 182 ? -34.33700 -44.08100 39.94700 1.000 16.69458 221 GLU F N 1
ATOM 13363 C CA . GLU F 1 182 ? -33.18100 -44.05800 39.06200 1.000 15.74711 221 GLU F CA 1
ATOM 13364 C C . GLU F 1 182 ? -33.07600 -42.69400 38.39600 1.000 15.89859 221 GLU F C 1
ATOM 13365 O O . GLU F 1 182 ? -34.07600 -42.15700 37.90100 1.000 16.75384 221 GLU F O 1
ATOM 13371 N N . ILE F 1 183 ? -31.86800 -42.13700 38.39700 1.000 15.52402 222 ILE F N 1
ATOM 13372 C CA . ILE F 1 183 ? -31.56800 -40.86000 37.75800 1.000 15.69996 222 ILE F CA 1
ATOM 13373 C C . ILE F 1 183 ? -30.58900 -41.12400 36.62500 1.000 15.22994 222 ILE F C 1
ATOM 13374 O O . ILE F 1 183 ? -29.57500 -41.80500 36.82600 1.000 16.85338 222 ILE F O 1
ATOM 13379 N N . VAL F 1 184 ? -30.89200 -40.59700 35.44000 1.000 15.47110 223 VAL F N 1
ATOM 13380 C CA . VAL F 1 184 ? -29.96200 -40.58900 34.31700 1.000 15.63542 223 VAL F CA 1
ATOM 13381 C C . VAL F 1 184 ? -29.54400 -39.14700 34.08600 1.000 15.30568 223 VAL F C 1
ATOM 13382 O O . VAL F 1 184 ? -30.39800 -38.26700 33.93000 1.000 16.75622 223 VAL F O 1
ATOM 13386 N N . MET F 1 185 ? -28.24100 -38.90400 34.06500 1.000 14.43047 224 MET F N 1
ATOM 13387 C CA . MET F 1 185 ? -27.69400 -37.55500 34.02800 1.000 14.45775 224 MET F CA 1
ATOM 13388 C C . MET F 1 185 ? -26.79700 -37.42300 32.79800 1.000 14.51584 224 MET F C 1
ATOM 13389 O O . MET F 1 185 ? -25.78400 -38.12500 32.68300 1.000 16.86510 224 MET F O 1
ATOM 13394 N N . ILE F 1 186 ? -27.17900 -36.53300 31.87700 1.000 13.38714 225 ILE F N 1
ATOM 13395 C CA . ILE F 1 186 ? -26.45100 -36.30900 30.62900 1.000 12.83386 225 ILE F CA 1
ATOM 13396 C C . ILE F 1 186 ? -26.12000 -34.82700 30.54500 1.000 12.02149 225 ILE F C 1
ATOM 13397 O O . ILE F 1 186 ? -26.90400 -33.97900 30.98100 1.000 13.06043 225 ILE F O 1
ATOM 13402 N N . THR F 1 187 ? -24.96500 -34.51100 29.97100 1.000 12.31275 226 THR F N 1
ATOM 13403 C CA . THR F 1 187 ? -24.55400 -33.12800 29.75500 1.000 11.68805 226 THR F CA 1
ATOM 13404 C C . THR F 1 187 ? -24.27700 -32.91100 28.27100 1.000 11.91756 226 THR F C 1
ATOM 13405 O O . THR F 1 187 ? -23.79100 -33.81500 27.59300 1.000 12.11119 226 THR F O 1
ATOM 13409 N N . HIS F 1 188 ? -24.63300 -31.73100 27.76300 1.000 11.64012 227 HIS F N 1
ATOM 13410 C CA . HIS F 1 188 ? -24.37900 -31.37700 26.37200 1.000 11.34823 227 HIS F CA 1
ATOM 13411 C C . HIS F 1 188 ? -24.01300 -29.90600 26.25500 1.000 11.10480 227 HIS F C 1
ATOM 13412 O O . HIS F 1 188 ? -24.38300 -29.07800 27.10200 1.000 12.18863 227 HIS F O 1
ATOM 13419 N N . GLY F 1 189 ? -23.32500 -29.58500 25.15400 1.000 11.59530 228 GLY F N 1
ATOM 13420 C CA . GLY F 1 189 ? -23.15500 -28.20500 24.75900 1.000 12.17485 228 GLY F CA 1
ATOM 13421 C C . GLY F 1 189 ? -21.75600 -27.68500 24.98400 1.000 11.40755 228 GLY F C 1
ATOM 13422 O O . GLY F 1 189 ? -20.77000 -28.29500 24.53800 1.000 12.34804 228 GLY F O 1
ATOM 13423 N N . GLU F 1 190 ? -21.66000 -26.55800 25.69500 1.000 11.51942 229 GLU F N 1
ATOM 13424 C CA . GLU F 1 190 ? -20.41500 -25.81500 25.77600 1.000 12.01796 229 GLU F CA 1
ATOM 13425 C C . GLU F 1 190 ? -19.75600 -25.83100 27.15000 1.000 12.66956 229 GLU F C 1
ATOM 13426 O O . GLU F 1 190 ? -18.54600 -25.59400 27.23600 1.000 13.76366 229 GLU F O 1
ATOM 13432 N N . TYR F 1 191 ? -20.49900 -26.11600 28.21600 1.000 12.51182 230 TYR F N 1
ATOM 13433 C CA . TYR F 1 191 ? -20.04000 -25.81500 29.56700 1.000 12.51216 230 TYR F CA 1
ATOM 13434 C C . TYR F 1 191 ? -19.84300 -27.06800 30.40800 1.000 11.91467 230 TYR F C 1
ATOM 13435 O O . TYR F 1 191 ? -20.52900 -28.08100 30.22400 1.000 11.97104 230 TYR F O 1
ATOM 13444 N N . TYR F 1 192 ? -18.91400 -26.97600 31.36300 1.000 11.77628 231 TYR F N 1
ATOM 13445 C CA . TYR F 1 192 ? -18.85700 -27.97200 32.43000 1.000 11.91310 231 TYR F CA 1
ATOM 13446 C C . TYR F 1 192 ? -19.89600 -27.61500 33.50300 1.000 12.19502 231 TYR F C 1
ATOM 13447 O O . TYR F 1 192 ? -20.29400 -26.44900 33.66000 1.000 12.20950 231 TYR F O 1
ATOM 13456 N N . HIS F 1 193 ? -20.33100 -28.62900 34.24700 1.000 12.55941 232 HIS F N 1
ATOM 13457 C CA . HIS F 1 193 ? -21.29900 -28.45500 35.32900 1.000 11.83758 232 HIS F CA 1
ATOM 13458 C C . HIS F 1 193 ? -20.89900 -29.36300 36.47900 1.000 12.24298 232 HIS F C 1
ATOM 13459 O O . HIS F 1 193 ? -20.04100 -30.23400 36.33000 1.000 13.83847 232 HIS F O 1
ATOM 13466 N N . THR F 1 194 ? -21.54000 -29.17000 37.63600 1.000 13.37379 233 THR F N 1
ATOM 13467 C CA . THR F 1 194 ? -21.46100 -30.13100 38.73800 1.000 12.88288 233 THR F CA 1
ATOM 13468 C C . THR F 1 194 ? -22.86900 -30.44700 39.21900 1.000 14.75900 233 THR F C 1
ATOM 13469 O O . THR F 1 194 ? -23.59400 -29.54900 39.64700 1.000 18.45736 233 THR F O 1
ATOM 13473 N N . PHE F 1 195 ? -23.24800 -31.71600 39.18400 1.000 14.38584 234 PHE F N 1
ATOM 13474 C CA . PHE F 1 195 ? -24.57900 -32.12700 39.61000 1.000 14.54681 234 PHE F CA 1
ATOM 13475 C C . PHE F 1 195 ? -24.57400 -32.49000 41.09600 1.000 14.79008 234 PHE F C 1
ATOM 13476 O O . PHE F 1 195 ? -23.73800 -33.28100 41.53500 1.000 15.53769 234 PHE F O 1
ATOM 13484 N N . HIS F 1 196 ? -25.53400 -31.94500 41.85600 1.000 14.88331 235 HIS F N 1
ATOM 13485 C CA . HIS F 1 196 ? -25.64600 -32.20000 43.29500 1.000 14.78860 235 HIS F CA 1
ATOM 13486 C C . HIS F 1 196 ? -27.09300 -32.49000 43.67900 1.000 14.82443 235 HIS F C 1
ATOM 13487 O O . HIS F 1 196 ? -28.01600 -31.84600 43.18000 1.000 15.55406 235 HIS F O 1
ATOM 13494 N N . MET F 1 197 ? -27.29400 -33.46400 44.56700 1.000 15.58536 236 MET F N 1
ATOM 13495 C CA A MET F 1 197 ? -28.60700 -33.75900 45.13900 0.609 15.87701 236 MET F CA 1
ATOM 13496 C CA B MET F 1 197 ? -28.60600 -33.74700 45.13500 0.391 17.25008 236 MET F CA 1
ATOM 13497 C C . MET F 1 197 ? -28.54800 -33.61500 46.65100 1.000 16.37887 236 MET F C 1
ATOM 13498 O O . MET F 1 197 ? -27.68800 -34.22300 47.29900 1.000 18.25057 236 MET F O 1
ATOM 13507 N N . HIS F 1 198 ? -29.46500 -32.82400 47.21100 1.000 15.87447 237 HIS F N 1
ATOM 13508 C CA . HIS F 1 198 ? -29.60700 -32.75000 48.66000 1.000 15.81063 237 HIS F CA 1
ATOM 13509 C C . HIS F 1 198 ? -30.20900 -34.04500 49.19500 1.000 15.89303 237 HIS F C 1
ATOM 13510 O O . HIS F 1 198 ? -31.07700 -34.66000 48.56300 1.000 16.01011 237 HIS F O 1
ATOM 13517 N N . GLY F 1 199 ? -29.73800 -34.45800 50.37000 1.000 17.49040 238 GLY F N 1
ATOM 13518 C CA . GLY F 1 199 ? -30.32700 -35.55200 51.12200 1.000 17.92459 238 GLY F CA 1
ATOM 13519 C C . GLY F 1 199 ? -30.01500 -36.94700 50.62500 1.000 17.46028 238 GLY F C 1
ATOM 13520 O O . GLY F 1 199 ? -30.46300 -37.91800 51.25100 1.000 18.32561 238 GLY F O 1
ATOM 13521 N N . HIS F 1 200 ? -29.26600 -37.08600 49.53100 1.000 16.43827 239 HIS F N 1
ATOM 13522 C CA . HIS F 1 200 ? -29.05100 -38.37700 48.88900 1.000 15.78125 239 HIS F CA 1
ATOM 13523 C C . HIS F 1 200 ? -27.63100 -38.43400 48.34600 1.000 17.46946 239 HIS F C 1
ATOM 13524 O O . HIS F 1 200 ? -26.98500 -37.40900 48.14000 1.000 18.60871 239 HIS F O 1
ATOM 13531 N N . HIS F 1 201 ? -27.14700 -39.65000 48.11900 1.000 17.07102 240 HIS F N 1
ATOM 13532 C CA . HIS F 1 201 ? -25.78000 -39.86200 47.66500 1.000 17.03398 240 HIS F CA 1
ATOM 13533 C C . HIS F 1 201 ? -25.73200 -41.19100 46.92800 1.000 16.50055 240 HIS F C 1
ATOM 13534 O O . HIS F 1 201 ? -26.65500 -42.00100 47.02300 1.000 17.90181 240 HIS F O 1
ATOM 13541 N N . TRP F 1 202 ? -24.64200 -41.41800 46.19200 1.000 15.41989 241 TRP F N 1
ATOM 13542 C CA . TRP F 1 202 ? -24.52600 -42.61600 45.37000 1.000 14.94115 241 TRP F CA 1
ATOM 13543 C C . TRP F 1 202 ? -23.05400 -42.97700 45.20600 1.000 14.97432 241 TRP F C 1
ATOM 13544 O O . TRP F 1 202 ? -22.16400 -42.18800 45.52800 1.000 15.38419 241 TRP F O 1
ATOM 13555 N N . ALA F 1 203 ? -22.80500 -44.19800 44.72500 1.000 15.89014 242 ALA F N 1
ATOM 13556 C CA . ALA F 1 203 ? -21.44800 -44.66000 44.45000 1.000 16.09861 242 ALA F CA 1
ATOM 13557 C C . ALA F 1 203 ? -21.02000 -44.26300 43.03900 1.000 15.25397 242 ALA F C 1
ATOM 13558 O O . ALA F 1 203 ? -21.78800 -44.38900 42.08000 1.000 16.18502 242 ALA F O 1
ATOM 13560 N N . ASP F 1 204 ? -19.78100 -43.78600 42.91200 1.000 15.54720 243 ASP F N 1
ATOM 13561 C CA . ASP F 1 204 ? -19.25700 -43.35100 41.61100 1.000 14.36667 243 ASP F CA 1
ATOM 13562 C C . ASP F 1 204 ? -18.74900 -44.56900 40.83100 1.000 15.07873 243 ASP F C 1
ATOM 13563 O O . ASP F 1 204 ? -17.55000 -44.78800 40.65600 1.000 16.08366 243 ASP F O 1
ATOM 13568 N N . ASN F 1 205 ? -19.70200 -45.37400 40.35700 1.000 15.77039 244 ASN F N 1
ATOM 13569 C CA . ASN F 1 205 ? -19.39400 -46.58300 39.59200 1.000 16.66176 244 ASN F CA 1
ATOM 13570 C C . ASN F 1 205 ? -20.48800 -46.77900 38.54000 1.000 16.69268 244 ASN F C 1
ATOM 13571 O O . ASN F 1 205 ? -21.28900 -45.87700 38.28700 1.000 17.85272 244 ASN F O 1
ATOM 13576 N N . ARG F 1 206 ? -20.53800 -47.97300 37.93200 1.000 17.73656 245 ARG F N 1
ATOM 13577 C CA . ARG F 1 206 ? -21.48200 -48.20300 36.83500 1.000 18.27995 245 ARG F CA 1
ATOM 13578 C C . ARG F 1 206 ? -22.92900 -47.99300 37.27400 1.000 19.76234 245 ARG F C 1
ATOM 13579 O O . ARG F 1 206 ? -23.70000 -47.30100 36.59500 1.000 21.29459 245 ARG F O 1
ATOM 13587 N N . THR F 1 207 ? -23.32700 -48.60400 38.39300 1.000 20.07756 246 THR F N 1
ATOM 13588 C CA . THR F 1 207 ? -24.73200 -48.63100 38.77200 1.000 20.33246 246 THR F CA 1
ATOM 13589 C C . THR F 1 207 ? -25.12100 -47.56100 39.78300 1.000 20.23575 246 THR F C 1
ATOM 13590 O O . THR F 1 207 ? -26.32000 -47.36600 40.01700 1.000 21.24340 246 THR F O 1
ATOM 13594 N N . GLY F 1 208 ? -24.15500 -46.88900 40.40700 1.000 18.77393 247 GLY F N 1
ATOM 13595 C CA . GLY F 1 208 ? -24.45100 -45.99000 41.50600 1.000 19.75340 247 GLY F CA 1
ATOM 13596 C C . GLY F 1 208 ? -24.63300 -46.67600 42.84300 1.000 20.58963 247 GLY F C 1
ATOM 13597 O O . GLY F 1 208 ? -24.90700 -45.99900 43.84700 1.000 21.08514 247 GLY F O 1
ATOM 13598 N N . MET F 1 209 ? -24.49700 -47.99900 42.89300 1.000 19.93680 248 MET F N 1
ATOM 13599 C CA . MET F 1 209 ? -24.57000 -48.74700 44.13600 1.000 20.75746 248 MET F CA 1
ATOM 13600 C C . MET F 1 209 ? -23.32000 -49.59900 44.25400 1.000 19.14736 248 MET F C 1
ATOM 13601 O O . MET F 1 209 ? -22.83600 -50.14800 43.25800 1.000 19.68053 248 MET F O 1
ATOM 13606 N N . LEU F 1 210 ? -22.78300 -49.69000 45.46400 1.000 20.13236 249 LEU F N 1
ATOM 13607 C CA . LEU F 1 210 ? -21.62300 -50.53900 45.67000 1.000 22.05866 249 LEU F CA 1
ATOM 13608 C C . LEU F 1 210 ? -22.01000 -51.99200 45.47200 1.000 26.13043 249 LEU F C 1
ATOM 13609 O O . LEU F 1 210 ? -23.09600 -52.42400 45.86800 1.000 26.48459 249 LEU F O 1
ATOM 13614 N N . THR F 1 211 ? -21.10800 -52.75200 44.85300 1.000 29.84537 250 THR F N 1
ATOM 13615 C CA . THR F 1 211 ? -21.37400 -54.16000 44.60400 1.000 32.33294 250 THR F CA 1
ATOM 13616 C C . THR F 1 211 ? -21.33100 -54.99500 45.87600 1.000 32.77178 250 THR F C 1
ATOM 13617 O O . THR F 1 211 ? -21.76600 -56.14900 45.85100 1.000 35.55880 250 THR F O 1
ATOM 13621 N N . GLY F 1 212 ? -20.82700 -54.44200 46.97500 1.000 29.57908 251 GLY F N 1
ATOM 13622 C CA . GLY F 1 212 ? -20.66100 -55.16000 48.21300 1.000 26.91090 251 GLY F CA 1
ATOM 13623 C C . GLY F 1 212 ? -19.55700 -54.51600 49.02600 1.000 25.42317 251 GLY F C 1
ATOM 13624 O O . GLY F 1 212 ? -19.07900 -53.43000 48.69800 1.000 24.50763 251 GLY F O 1
ATOM 13625 N N . PRO F 1 213 ? -19.11000 -55.18300 50.09300 1.000 26.20180 252 PRO F N 1
ATOM 13626 C CA . PRO F 1 213 ? -18.09600 -54.57500 50.97300 1.000 26.77585 252 PRO F CA 1
ATOM 13627 C C . PRO F 1 213 ? -16.70900 -54.40700 50.34700 1.000 27.66699 252 PRO F C 1
ATOM 13628 O O . PRO F 1 213 ? -15.87800 -53.69900 50.93000 1.000 29.27282 252 PRO F O 1
ATOM 13632 N N . ASP F 1 214 ? -16.42800 -55.00600 49.19100 1.000 26.96067 253 ASP F N 1
ATOM 13633 C CA . ASP F 1 214 ? -15.10000 -54.92400 48.59000 1.000 28.98497 253 ASP F CA 1
ATOM 13634 C C . ASP F 1 214 ? -14.96500 -53.81000 47.55700 1.000 27.39095 253 ASP F C 1
ATOM 13635 O O . ASP F 1 214 ? -13.86100 -53.58000 47.05800 1.000 29.92157 253 ASP F O 1
ATOM 13640 N N . ASP F 1 215 ? -16.04300 -53.11700 47.23400 1.000 22.80512 254 ASP F N 1
ATOM 13641 C CA . ASP F 1 215 ? -16.00900 -52.10100 46.18600 1.000 21.03892 254 ASP F CA 1
ATOM 13642 C C . ASP F 1 215 ? -15.46700 -50.80400 46.77400 1.000 20.87736 254 ASP F C 1
ATOM 13643 O O . ASP F 1 215 ? -16.11200 -50.22300 47.65100 1.000 20.52438 254 ASP F O 1
ATOM 13648 N N . PRO F 1 216 ? -14.30900 -50.31500 46.32600 1.000 20.97824 255 PRO F N 1
ATOM 13649 C CA . PRO F 1 216 ? -13.69500 -49.11700 46.92100 1.000 21.33888 255 PRO F CA 1
ATOM 13650 C C . PRO F 1 216 ? -14.13100 -47.80200 46.29000 1.000 19.22049 255 PRO F C 1
ATOM 13651 O O . PRO F 1 216 ? -13.52500 -46.76500 46.59400 1.000 19.66483 255 PRO F O 1
ATOM 13655 N N . SER F 1 217 ? -15.15000 -47.81500 45.42900 1.000 17.77202 256 SER F N 1
ATOM 13656 C CA . SER F 1 217 ? -15.57200 -46.60700 44.73000 1.000 17.80570 256 SER F CA 1
ATOM 13657 C C . SER F 1 217 ? -15.94100 -45.51400 45.72300 1.000 17.26073 256 SER F C 1
ATOM 13658 O O . SER F 1 217 ? -16.56900 -45.77700 46.75000 1.000 18.07297 256 SER F O 1
ATOM 13661 N N . GLN F 1 218 ? -15.56500 -44.27500 45.40500 1.000 16.17958 257 GLN F N 1
ATOM 13662 C CA . GLN F 1 218 ? -15.94800 -43.15400 46.25300 1.000 16.58932 257 GLN F CA 1
ATOM 13663 C C . GLN F 1 218 ? -17.46300 -43.00000 46.25800 1.000 16.08782 257 GLN F C 1
ATOM 13664 O O . GLN F 1 218 ? -18.12500 -43.11100 45.22200 1.000 17.23662 257 GLN F O 1
ATOM 13670 N N . VAL F 1 219 ? -18.01100 -42.74700 47.43100 1.000 15.68895 258 VAL F N 1
ATOM 13671 C CA . VAL F 1 219 ? -19.41700 -42.39000 47.57200 1.000 15.73735 258 VAL F CA 1
ATOM 13672 C C . VAL F 1 219 ? -19.51300 -40.86800 47.56800 1.000 14.94054 258 VAL F C 1
ATOM 13673 O O . VAL F 1 219 ? -18.73400 -40.18600 48.24700 1.000 15.67200 258 VAL F O 1
ATOM 13677 N N . ILE F 1 220 ? -20.41800 -40.33100 46.73900 1.000 14.41007 259 ILE F N 1
ATOM 13678 C CA . ILE F 1 220 ? -20.44000 -38.91000 46.40800 1.000 13.60286 259 ILE F CA 1
ATOM 13679 C C . ILE F 1 220 ? -21.86800 -38.38200 46.42600 1.000 13.86966 259 ILE F C 1
ATOM 13680 O O . ILE F 1 220 ? -22.84100 -39.14000 46.38900 1.000 15.07967 259 ILE F O 1
ATOM 13685 N N . ASP F 1 221 ? -21.98900 -37.05300 46.48500 1.000 13.63627 260 ASP F N 1
ATOM 13686 C CA . ASP F 1 221 ? -23.26600 -36.40000 46.21500 1.000 13.95952 260 ASP F CA 1
ATOM 13687 C C . ASP F 1 221 ? -23.11900 -35.24200 45.23700 1.000 13.27685 260 ASP F C 1
ATOM 13688 O O . ASP F 1 221 ? -24.06000 -34.45500 45.07600 1.000 14.27842 260 ASP F O 1
ATOM 13693 N N . ASN F 1 222 ? -21.97100 -35.13900 44.57300 1.000 13.31878 261 ASN F N 1
ATOM 13694 C CA . ASN F 1 222 ? -21.61400 -33.99900 43.74000 1.000 12.63212 261 ASN F CA 1
ATOM 13695 C C . ASN F 1 222 ? -20.64100 -34.53800 42.70000 1.000 12.94752 261 ASN F C 1
ATOM 13696 O O . ASN F 1 222 ? -19.72700 -35.28700 43.06400 1.000 14.63342 261 ASN F O 1
ATOM 13701 N N . LYS F 1 223 ? -20.84900 -34.20400 41.41800 1.000 13.11810 262 LYS F N 1
ATOM 13702 C CA . LYS F 1 223 ? -20.03900 -34.80200 40.36100 1.000 13.96645 262 LYS F CA 1
ATOM 13703 C C . LYS F 1 223 ? -19.85800 -33.82800 39.20600 1.000 13.58109 262 LYS F C 1
ATOM 13704 O O . LYS F 1 223 ? -20.84200 -33.29700 38.67200 1.000 15.20902 262 LYS F O 1
ATOM 13710 N N . ILE F 1 224 ? -18.60300 -33.62400 38.79600 1.000 12.55150 263 ILE F N 1
ATOM 13711 C CA . ILE F 1 224 ? -18.31600 -32.78000 37.63400 1.000 13.19157 263 ILE F CA 1
ATOM 13712 C C . ILE F 1 224 ? -18.59000 -33.55000 36.34600 1.000 13.57059 263 ILE F C 1
ATOM 13713 O O . ILE F 1 224 ? -18.32100 -34.75300 36.23900 1.000 15.55851 263 ILE F O 1
ATOM 13718 N N A CYS F 1 225 ? -19.14200 -32.84800 35.36000 0.659 12.56774 264 CYS F N 1
ATOM 13719 N N B CYS F 1 225 ? -19.13900 -32.85900 35.35500 0.341 14.37450 264 CYS F N 1
ATOM 13720 C CA A CYS F 1 225 ? -19.50000 -33.43900 34.07600 0.659 13.64382 264 CYS F CA 1
ATOM 13721 C CA B CYS F 1 225 ? -19.37600 -33.48200 34.06300 0.341 15.90036 264 CYS F CA 1
ATOM 13722 C C A CYS F 1 225 ? -19.28800 -32.41400 32.97100 0.659 13.20060 264 CYS F C 1
ATOM 13723 C C B CYS F 1 225 ? -19.28200 -32.43200 32.97100 0.341 14.27842 264 CYS F C 1
ATOM 13724 O O A CYS F 1 225 ? -19.38200 -31.20600 33.20300 0.659 13.47248 264 CYS F O 1
ATOM 13725 O O B CYS F 1 225 ? -19.46000 -31.23500 33.20800 0.341 14.27532 264 CYS F O 1
ATOM 13730 N N . GLY F 1 226 ? -19.00300 -32.90700 31.76500 1.000 12.79777 265 GLY F N 1
ATOM 13731 C CA . GLY F 1 226 ? -18.87700 -32.04400 30.61600 1.000 12.06448 265 GLY F CA 1
ATOM 13732 C C . GLY F 1 226 ? -19.65700 -32.58400 29.43600 1.000 11.49570 265 GLY F C 1
ATOM 13733 O O . GLY F 1 226 ? -20.28000 -33.65600 29.50900 1.000 12.17213 265 GLY F O 1
ATOM 13734 N N . PRO F 1 227 ? -19.63800 -31.84100 28.32800 1.000 10.85466 266 PRO F N 1
ATOM 13735 C CA . PRO F 1 227 ? -20.43900 -32.20700 27.15200 1.000 10.83125 266 PRO F CA 1
ATOM 13736 C C . PRO F 1 227 ? -20.24200 -33.64600 26.69900 1.000 11.18487 266 PRO F C 1
ATOM 13737 O O . PRO F 1 227 ? -19.11400 -34.11600 26.48200 1.000 11.69491 266 PRO F O 1
ATOM 13741 N N . ALA F 1 228 ? -21.38000 -34.32700 26.54200 1.000 11.88350 267 ALA F N 1
ATOM 13742 C CA . ALA F 1 228 ? -21.55200 -35.73100 26.16600 1.000 12.43814 267 ALA F CA 1
ATOM 13743 C C . ALA F 1 228 ? -21.21800 -36.73800 27.26000 1.000 12.51783 267 ALA F C 1
ATOM 13744 O O . ALA F 1 228 ? -21.23700 -37.94700 26.99400 1.000 13.34234 267 ALA F O 1
ATOM 13746 N N . ASP F 1 229 ? -20.90700 -36.29300 28.47400 1.000 12.87989 268 ASP F N 1
ATOM 13747 C CA . ASP F 1 229 ? -20.82300 -37.24100 29.57800 1.000 13.27104 268 ASP F CA 1
ATOM 13748 C C . ASP F 1 229 ? -22.20800 -37.77300 29.93400 1.000 13.45753 268 ASP F C 1
ATOM 13749 O O . ASP F 1 229 ? -23.21800 -37.06100 29.86300 1.000 15.04814 268 ASP F O 1
ATOM 13754 N N . SER F 1 230 ? -22.24700 -39.03200 30.34900 1.000 12.82070 269 SER F N 1
ATOM 13755 C CA . SER F 1 230 ? -23.46100 -39.59700 30.92000 1.000 12.72972 269 SER F CA 1
ATOM 13756 C C . SER F 1 230 ? -23.10500 -40.51100 32.08400 1.000 13.58499 269 SER F C 1
ATOM 13757 O O . SER F 1 230 ? -22.09800 -41.22900 32.04900 1.000 14.80258 269 SER F O 1
ATOM 13760 N N . PHE F 1 231 ? -23.94400 -40.47500 33.11200 1.000 13.49448 270 PHE F N 1
ATOM 13761 C CA . PHE F 1 231 ? -23.84800 -41.41400 34.21800 1.000 13.41422 270 PHE F CA 1
ATOM 13762 C C . PHE F 1 231 ? -25.24300 -41.58000 34.78700 1.000 13.85726 270 PHE F C 1
ATOM 13763 O O . PHE F 1 231 ? -26.16700 -40.84300 34.43700 1.000 15.24201 270 PHE F O 1
ATOM 13771 N N . GLY F 1 232 ? -25.39700 -42.56900 35.66300 1.000 13.90530 271 GLY F N 1
ATOM 13772 C CA . GLY F 1 232 ? -26.66500 -42.73900 36.33500 1.000 13.74089 271 GLY F CA 1
ATOM 13773 C C . GLY F 1 232 ? -26.46200 -43.43100 37.66300 1.000 13.56155 271 GLY F C 1
ATOM 13774 O O . GLY F 1 232 ? -25.36000 -43.87800 38.00100 1.000 14.76415 271 GLY F O 1
ATOM 13775 N N . PHE F 1 233 ? -27.55600 -43.53500 38.40900 1.000 15.10529 272 PHE F N 1
ATOM 13776 C CA . PHE F 1 233 ? -27.49600 -44.13500 39.73400 1.000 15.05015 272 PHE F CA 1
ATOM 13777 C C . PHE F 1 233 ? -28.91800 -44.40200 40.20200 1.000 16.01460 272 PHE F C 1
ATOM 13778 O O . PHE F 1 233 ? -29.89300 -43.90800 39.62500 1.000 16.74881 272 PHE F O 1
ATOM 13786 N N . GLN F 1 234 ? -29.02400 -45.21000 41.24800 1.000 16.73471 273 GLN F N 1
ATOM 13787 C CA . GLN F 1 234 ? -30.28000 -45.39400 41.94600 1.000 17.53169 273 GLN F CA 1
ATOM 13788 C C . GLN F 1 234 ? -30.10000 -44.95800 43.38900 1.000 18.76426 273 GLN F C 1
ATOM 13789 O O . GLN F 1 234 ? -29.01200 -45.08700 43.96100 1.000 21.08247 273 GLN F O 1
ATOM 13795 N N . ILE F 1 235 ? -31.16900 -44.40400 43.95500 1.000 18.74410 274 ILE F N 1
ATOM 13796 C CA . ILE F 1 235 ? -31.22600 -44.04500 45.36500 1.000 18.66594 274 ILE F CA 1
ATOM 13797 C C . ILE F 1 235 ? -32.52200 -44.60700 45.93000 1.000 19.09111 274 ILE F C 1
ATOM 13798 O O . ILE F 1 235 ? -33.47700 -44.87900 45.20000 1.000 19.63744 274 ILE F O 1
ATOM 13803 N N . ILE F 1 236 ? -32.54200 -44.80000 47.24400 1.000 18.61375 275 ILE F N 1
ATOM 13804 C CA . ILE F 1 236 ? -33.77600 -45.09100 47.96300 1.000 18.34135 275 ILE F CA 1
ATOM 13805 C C . ILE F 1 236 ? -34.28100 -43.75900 48.49500 1.000 19.21714 275 ILE F C 1
ATOM 13806 O O . ILE F 1 236 ? -33.62000 -43.11900 49.31900 1.000 19.56436 275 ILE F O 1
ATOM 13811 N N . ALA F 1 237 ? -35.42800 -43.32000 47.98800 1.000 18.70562 276 ALA F N 1
ATOM 13812 C CA . ALA F 1 237 ? -35.93300 -41.99400 48.31100 1.000 19.44603 276 ALA F CA 1
ATOM 13813 C C . ALA F 1 237 ? -36.10300 -41.85200 49.81700 1.000 19.33015 276 ALA F C 1
ATOM 13814 O O . ALA F 1 237 ? -36.78300 -42.65800 50.46200 1.000 20.39914 276 ALA F O 1
ATOM 13816 N N . GLY F 1 238 ? -35.47600 -40.82600 50.38300 1.000 19.87955 277 GLY F N 1
ATOM 13817 C CA . GLY F 1 238 ? -35.64500 -40.56500 51.79700 1.000 20.47216 277 GLY F CA 1
ATOM 13818 C C . GLY F 1 238 ? -34.85900 -41.45800 52.72800 1.000 20.83322 277 GLY F C 1
ATOM 13819 O O . GLY F 1 238 ? -35.04500 -41.36100 53.94500 1.000 21.33391 277 GLY F O 1
ATOM 13820 N N . GLU F 1 239 ? -33.99200 -42.32300 52.20800 1.000 21.09519 278 GLU F N 1
ATOM 13821 C CA . GLU F 1 239 ? -33.30300 -43.29000 53.05700 1.000 22.63790 278 GLU F CA 1
ATOM 13822 C C . GLU F 1 239 ? -32.40100 -42.57500 54.05400 1.000 20.87282 278 GLU F C 1
ATOM 13823 O O . GLU F 1 239 ? -31.47500 -41.85800 53.66300 1.000 21.40089 278 GLU F O 1
ATOM 13829 N N . GLY F 1 240 ? -32.67100 -42.76900 55.34600 1.000 20.87552 279 GLY F N 1
ATOM 13830 C CA . GLY F 1 240 ? -31.92200 -42.11700 56.39800 1.000 21.74195 279 GLY F CA 1
ATOM 13831 C C . GLY F 1 240 ? -32.20900 -40.64500 56.59500 1.000 22.08487 279 GLY F C 1
ATOM 13832 O O . GLY F 1 240 ? -31.59800 -40.02900 57.48000 1.000 22.71055 279 GLY F O 1
ATOM 13833 N N . VAL F 1 241 ? -33.11500 -40.05200 55.81400 1.000 21.01984 280 VAL F N 1
ATOM 13834 C CA . VAL F 1 241 ? -33.28200 -38.59700 55.81200 1.000 20.22841 280 VAL F CA 1
ATOM 13835 C C . VAL F 1 241 ? -34.74900 -38.18800 55.87700 1.000 20.56148 280 VAL F C 1
ATOM 13836 O O . VAL F 1 241 ? -35.06500 -37.07900 56.31900 1.000 21.66341 280 VAL F O 1
ATOM 13840 N N . GLY F 1 242 ? -35.65300 -39.06000 55.41700 1.000 20.81029 281 GLY F N 1
ATOM 13841 C CA . GLY F 1 242 ? -37.07500 -38.79100 55.50100 1.000 21.11484 281 GLY F CA 1
ATOM 13842 C C . GLY F 1 242 ? -37.63400 -38.03300 54.31000 1.000 20.94728 281 GLY F C 1
ATOM 13843 O O . GLY F 1 242 ? -36.95400 -37.74100 53.32600 1.000 21.17818 281 GLY F O 1
ATOM 13844 N N . ALA F 1 243 ? -38.92100 -37.71100 54.41500 1.000 21.79876 282 ALA F N 1
ATOM 13845 C CA . ALA F 1 243 ? -39.65100 -37.01800 53.36300 1.000 21.85290 282 ALA F CA 1
ATOM 13846 C C . ALA F 1 243 ? -39.30100 -35.52900 53.33700 1.000 23.02196 282 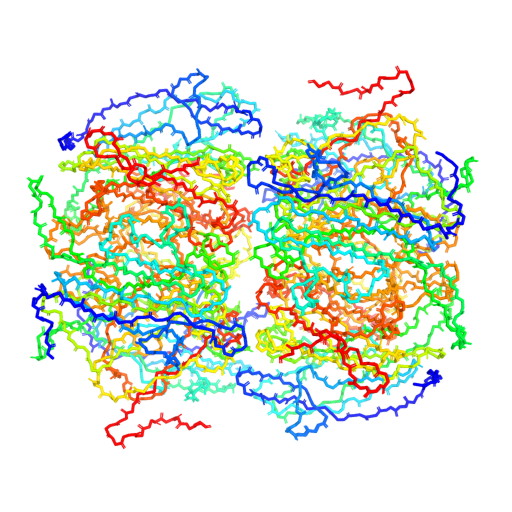ALA F C 1
ATOM 13847 O O . ALA F 1 243 ? -38.72500 -34.98000 54.28100 1.000 23.88363 282 ALA F O 1
ATOM 13849 N N . GLY F 1 244 ? -39.65300 -34.87900 52.23900 1.000 22.39390 283 GLY F N 1
ATOM 13850 C CA . GLY F 1 244 ? -39.39500 -33.46000 52.07100 1.000 23.14870 283 GLY F CA 1
ATOM 13851 C C . GLY F 1 244 ? -39.12100 -33.11400 50.62200 1.000 20.82378 283 GLY F C 1
ATOM 13852 O O . GLY F 1 244 ? -39.01900 -33.97700 49.75100 1.000 20.00631 283 GLY F O 1
ATOM 13853 N N . ALA F 1 245 ? -39.01500 -31.80900 50.37200 1.000 20.68723 284 ALA F N 1
ATOM 13854 C CA . ALA F 1 245 ? -38.64000 -31.28700 49.05800 1.000 20.73445 284 ALA F CA 1
ATOM 13855 C C . ALA F 1 245 ? -37.12100 -31.19400 49.02000 1.000 19.99352 284 ALA F C 1
ATOM 13856 O O . ALA F 1 245 ? -36.53200 -30.27100 49.58600 1.000 22.29171 284 ALA F O 1
ATOM 13858 N N . TRP F 1 246 ? -36.48200 -32.16200 48.36800 1.000 18.21173 285 TRP F N 1
ATOM 13859 C CA . TRP F 1 246 ? -35.02600 -32.27700 48.33400 1.000 17.32900 285 TRP F CA 1
ATOM 13860 C C . TRP F 1 246 ? -34.52000 -31.67100 47.02900 1.000 17.20375 285 TRP F C 1
ATOM 13861 O O . TRP F 1 246 ? -34.75200 -32.22300 45.94900 1.000 17.76747 285 TRP F O 1
ATOM 13872 N N A MET F 1 247 ? -33.82300 -30.54200 47.13700 0.580 18.51271 286 MET F N 1
ATOM 13873 N N B MET F 1 247 ? -33.84700 -30.53000 47.11100 0.420 17.45621 286 MET F N 1
ATOM 13874 C CA A MET F 1 247 ? -33.31200 -29.84200 45.96700 0.580 19.14871 286 MET F CA 1
ATOM 13875 C CA B MET F 1 247 ? -33.45000 -29.84200 45.89100 0.420 17.17178 286 MET F CA 1
ATOM 13876 C C A MET F 1 247 ? -32.26400 -30.67800 45.24200 0.580 16.88402 286 MET F C 1
ATOM 13877 C C B MET F 1 247 ? -32.24400 -30.51700 45.24700 0.420 16.41502 286 MET F C 1
ATOM 13878 O O A MET F 1 247 ? -31.48500 -31.41200 45.85300 0.580 16.90633 286 MET F O 1
ATOM 13879 O O B MET F 1 247 ? -31.34500 -31.01300 45.93000 0.420 16.84534 286 MET F O 1
ATOM 13888 N N . TYR F 1 248 ? -32.25300 -30.56500 43.91900 1.000 16.27528 287 TYR F N 1
ATOM 13889 C CA . TYR F 1 248 ? -31.08200 -30.92000 43.13500 1.000 15.78057 287 TYR F CA 1
ATOM 13890 C C . TYR F 1 248 ? -30.71300 -29.68600 42.32300 1.000 15.37705 287 TYR F C 1
ATOM 13891 O O . TYR F 1 248 ? -31.57700 -28.87200 41.98600 1.000 15.59813 287 TYR F O 1
ATOM 13900 N N . HIS F 1 249 ? -29.43000 -29.52800 42.02100 1.000 14.63214 288 HIS F N 1
ATOM 13901 C CA . HIS F 1 249 ? -29.02800 -28.35000 41.26000 1.000 14.91856 288 HIS F CA 1
ATOM 13902 C C . HIS F 1 249 ? -27.62400 -28.53700 40.71500 1.000 13.85003 288 HIS F C 1
ATOM 13903 O O . HIS F 1 249 ? -26.84700 -29.36200 41.20600 1.000 14.42117 288 HIS F O 1
ATOM 13910 N N . CYS F 1 250 ? -27.31000 -27.77000 39.67400 1.000 13.68783 289 CYS F N 1
ATOM 13911 C CA . CYS F 1 250 ? -25.90700 -27.58100 39.34800 1.000 12.75495 289 CYS F CA 1
ATOM 13912 C C . CYS F 1 250 ? -25.27800 -26.78500 40.48300 1.000 12.65432 289 CYS F C 1
ATOM 13913 O O . CYS F 1 250 ? -25.89900 -25.86100 41.01700 1.000 14.04321 289 CYS F O 1
ATOM 13916 N N . HIS F 1 251 ? -24.05900 -27.14900 40.88100 1.000 12.64700 290 HIS F N 1
ATOM 13917 C CA . HIS F 1 251 ? -23.41100 -26.45700 41.99300 1.000 12.35729 290 HIS F CA 1
ATOM 13918 C C . HIS F 1 251 ? -22.45000 -25.35600 41.55000 1.000 12.96992 290 HIS F C 1
ATOM 13919 O O . HIS F 1 251 ? -21.88400 -24.67000 42.40900 1.000 14.04154 290 HIS F O 1
ATOM 13926 N N . VAL F 1 252 ? -22.23400 -25.17100 40.24400 1.000 12.05478 291 VAL F N 1
ATOM 13927 C CA . VAL F 1 252 ? -21.59000 -23.94400 39.78700 1.000 12.34328 291 VAL F CA 1
ATOM 13928 C C . VAL F 1 252 ? -22.48300 -22.79100 40.22600 1.000 11.96798 291 VAL F C 1
ATOM 13929 O O . VAL F 1 252 ? -23.66900 -22.75300 39.88500 1.000 13.11428 291 VAL F O 1
ATOM 13933 N N . GLN F 1 253 ? -21.93900 -21.87100 41.02600 1.000 12.45203 292 GLN F N 1
ATOM 13934 C CA . GLN F 1 253 ? -22.82100 -20.98700 41.78800 1.000 13.84295 292 GLN F CA 1
ATOM 13935 C C . GLN F 1 253 ? -23.71400 -20.13600 40.88500 1.000 14.40229 292 GLN F C 1
ATOM 13936 O O . GLN F 1 253 ? -24.91900 -20.01400 41.13700 1.000 16.28713 292 GLN F O 1
ATOM 13942 N N . SER F 1 254 ? -23.15100 -19.53500 39.82400 1.000 15.09056 293 SER F N 1
ATOM 13943 C CA . SER F 1 254 ? -23.99200 -18.70600 38.96200 1.000 14.90853 293 SER F CA 1
ATOM 13944 C C . SER F 1 254 ? -25.04000 -19.53600 38.23500 1.000 14.22536 293 SER F C 1
ATOM 13945 O O . SER F 1 254 ? -26.12900 -19.03400 37.94400 1.000 14.78799 293 SER F O 1
ATOM 13948 N N . HIS F 1 255 ? -24.74500 -20.80500 37.94700 1.000 13.01975 294 HIS F N 1
ATOM 13949 C CA . HIS F 1 255 ? -25.73200 -21.64800 37.27700 1.000 13.06514 294 HIS F CA 1
ATOM 13950 C C . HIS F 1 255 ? -26.92500 -21.90800 38.18400 1.000 13.67335 294 HIS F C 1
ATOM 13951 O O . HIS F 1 255 ? -28.07700 -21.86500 37.73600 1.000 14.32328 294 HIS F O 1
ATOM 13958 N N A SER F 1 256 ? -26.67000 -22.21100 39.45700 0.593 14.20421 295 SER F N 1
ATOM 13959 N N B SER F 1 256 ? -26.67700 -22.17200 39.46900 0.407 14.56950 295 SER F N 1
ATOM 13960 C CA A SER F 1 256 ? -27.77500 -22.33600 40.39900 0.593 15.41909 295 SER F CA 1
ATOM 13961 C CA B SER F 1 256 ? -27.78800 -22.34800 40.40000 0.407 15.98469 295 SER F CA 1
ATOM 13962 C C A SER F 1 256 ? -28.54900 -21.02600 40.48400 0.593 15.25977 295 SER F C 1
ATOM 13963 C C B SER F 1 256 ? -28.53600 -21.03900 40.63500 0.407 16.22023 295 SER F C 1
ATOM 13964 O O A SER F 1 256 ? -29.78200 -21.00800 40.38600 0.593 15.33951 295 SER F O 1
ATOM 13965 O O B SER F 1 256 ? -29.75600 -21.04900 40.83400 0.407 17.82700 295 SER F O 1
ATOM 13970 N N . ASP F 1 257 ? -27.82800 -19.90700 40.60700 1.000 15.18479 296 ASP F N 1
ATOM 13971 C CA . ASP F 1 257 ? -28.47900 -18.60500 40.73400 1.000 16.14676 296 ASP F CA 1
ATOM 13972 C C . ASP F 1 257 ? -29.30500 -18.25500 39.50200 1.000 16.53000 296 ASP F C 1
ATOM 13973 O O . ASP F 1 257 ? -30.28000 -17.50600 39.61000 1.000 18.80278 296 ASP F O 1
ATOM 13978 N N . MET F 1 258 ? -28.93800 -18.77700 38.33100 1.000 15.61033 297 MET F N 1
ATOM 13979 C CA . MET F 1 258 ? -29.66300 -18.51400 37.09400 1.000 16.64040 297 MET F CA 1
ATOM 13980 C C . MET F 1 258 ? -30.78400 -19.51200 36.83300 1.000 19.81994 297 MET F C 1
ATOM 13981 O O . MET F 1 258 ? -31.44800 -19.41000 35.79800 1.000 24.73924 297 MET F O 1
ATOM 13986 N N . GLY F 1 259 ? -31.00700 -20.47200 37.72300 1.000 18.21941 298 GLY F N 1
ATOM 13987 C CA . GLY F 1 259 ? -32.16700 -21.34000 37.62900 1.000 19.80254 298 GLY F CA 1
ATOM 13988 C C . GLY F 1 259 ? -31.93400 -22.80700 37.30600 1.000 18.33781 298 GLY F C 1
ATOM 13989 O O . GLY F 1 259 ? -32.90800 -23.51400 37.00700 1.000 19.32393 298 GLY F O 1
ATOM 13990 N N A MET F 1 260 ? -30.68800 -23.29300 37.32700 0.800 16.13238 299 MET F N 1
ATOM 13991 N N B MET F 1 260 ? -30.69900 -23.29600 37.38600 0.200 18.15505 299 MET F N 1
ATOM 13992 C CA A MET F 1 260 ? -30.41900 -24.72200 37.10500 0.800 15.30622 299 MET F CA 1
ATOM 13993 C CA B MET F 1 260 ? -30.42000 -24.70700 37.13400 0.200 18.09928 299 MET F CA 1
ATOM 13994 C C A MET F 1 260 ? -30.65200 -25.48700 38.41100 0.800 14.93032 299 MET F C 1
ATOM 13995 C C B MET F 1 260 ? -30.66700 -25.53300 38.39900 0.200 16.91754 299 MET F C 1
ATOM 13996 O O A MET F 1 260 ? -29.72700 -26.00900 39.04100 0.800 15.16160 299 MET F O 1
ATOM 13997 O O B MET F 1 260 ? -29.78200 -26.19200 38.94300 0.200 17.14217 299 MET F O 1
ATOM 14006 N N A VAL F 1 261 ? -31.92900 -25.53800 38.81400 0.800 15.48307 300 VAL F N 1
ATOM 14007 N N B VAL F 1 261 ? -31.91800 -25.47400 38.86200 0.200 15.66600 300 VAL F N 1
ATOM 14008 C CA A VAL F 1 261 ? -32.36800 -26.11300 40.08500 0.800 17.13256 300 VAL F CA 1
ATOM 14009 C CA B VAL F 1 261 ? -32.35500 -26.11900 40.09200 0.200 14.43313 300 VAL F CA 1
ATOM 14010 C C A VAL F 1 261 ? -33.71700 -26.78400 39.86200 0.800 17.86751 300 VAL F C 1
ATOM 14011 C C B VAL F 1 261 ? -33.67000 -26.84100 39.82800 0.200 14.77333 300 VAL F C 1
ATOM 14012 O O A VAL F 1 261 ? -34.53900 -26.31400 39.06800 0.800 18.72918 300 VAL F O 1
ATOM 14013 O O B VAL F 1 261 ? -34.40600 -26.52500 38.89000 0.200 14.91191 300 VAL F O 1
ATOM 14020 N N A GLY F 1 262 ? -33.95700 -27.87700 40.58700 0.800 16.19717 301 GLY F N 1
ATOM 14021 N N B GLY F 1 262 ? -33.96200 -27.81800 40.68100 0.200 14.71445 301 GLY F N 1
ATOM 14022 C CA A GLY F 1 262 ? -35.26400 -28.50000 40.62800 0.800 17.25858 301 GLY F CA 1
ATOM 14023 C CA B GLY F 1 262 ? -35.22500 -28.52800 40.64100 0.200 15.84172 301 GLY F CA 1
ATOM 14024 C C A GLY F 1 262 ? -35.45700 -29.19300 41.96000 0.800 17.00685 301 GLY F C 1
ATOM 14025 C C B GLY F 1 262 ? -35.44300 -29.21400 41.97100 0.200 16.53310 301 GLY F C 1
ATOM 14026 O O A GLY F 1 262 ? -34.58200 -29.16200 42.82700 0.800 18.05019 301 GLY F O 1
ATOM 14027 O O B GLY F 1 262 ? -34.58000 -29.19300 42.85100 0.200 16.70802 301 GLY F O 1
ATOM 14028 N N . LEU F 1 263 ? -36.61200 -29.83500 42.11600 1.000 17.62766 302 LEU F N 1
ATOM 14029 C CA . LEU F 1 263 ? -36.98600 -30.47900 43.37000 1.000 17.68225 302 LEU F CA 1
ATOM 14030 C C . LEU F 1 263 ? -37.27900 -31.96000 43.18500 1.000 18.69006 302 LEU F C 1
ATOM 14031 O O . LEU F 1 263 ? -38.03700 -32.34600 42.28700 1.000 19.91479 302 LEU F O 1
ATOM 14036 N N . PHE F 1 264 ? -36.69700 -32.77600 44.06300 1.000 17.98458 303 PHE F N 1
ATOM 14037 C CA . PHE F 1 264 ? -37.04200 -34.18600 44.22700 1.000 17.66362 303 PHE F CA 1
ATOM 14038 C C . PHE F 1 264 ? -38.02500 -34.23300 45.39800 1.000 17.91250 303 PHE F C 1
ATOM 14039 O O . PHE F 1 264 ? -37.62900 -34.14600 46.56600 1.000 18.80732 303 PHE F O 1
ATOM 14047 N N . LEU F 1 265 ? -39.31600 -34.30600 45.07500 1.000 18.37061 304 LEU F N 1
ATOM 14048 C CA . LEU F 1 265 ? -40.39800 -34.17600 46.05100 1.000 18.39984 304 LEU F CA 1
ATOM 14049 C C . LEU F 1 265 ? -40.70300 -35.55200 46.63600 1.000 19.65652 304 LEU F C 1
ATOM 14050 O O . LEU F 1 265 ? -41.37100 -36.37300 46.00300 1.000 21.70776 304 LEU F O 1
ATOM 14055 N N . VAL F 1 266 ? -40.23100 -35.80200 47.85600 1.000 20.52286 305 VAL F N 1
ATOM 14056 C CA . VAL F 1 266 ? -40.36100 -37.10900 48.49500 1.000 20.43450 305 VAL F CA 1
ATOM 14057 C C . VAL F 1 266 ? -41.49800 -37.04100 49.51500 1.000 22.35152 305 VAL F C 1
ATOM 14058 O O . VAL F 1 266 ? -41.40300 -36.33300 50.52500 1.000 22.90121 305 VAL F O 1
ATOM 14062 N N . LYS F 1 267 ? -42.56900 -37.79500 49.25500 1.000 23.87670 306 LYS F N 1
ATOM 14063 C CA . LYS F 1 267 ? -43.78300 -37.78800 50.06200 1.000 26.41502 306 LYS F CA 1
ATOM 14064 C C . LYS F 1 267 ? -43.76300 -38.90200 51.10300 1.000 28.39259 306 LYS F C 1
ATOM 14065 O O . LYS F 1 267 ? -43.21500 -39.98600 50.87800 1.000 28.29042 306 LYS F O 1
ATOM 14071 N N . LYS F 1 268 ? -44.39000 -38.62500 52.25200 1.000 30.36809 307 LYS F N 1
ATOM 14072 C CA . LYS F 1 268 ? -44.71000 -39.65600 53.23300 1.000 32.31334 307 LYS F CA 1
ATOM 14073 C C . LYS F 1 268 ? -45.77500 -40.57200 52.63700 1.000 35.47223 307 LYS F C 1
ATOM 14074 O O . LYS F 1 268 ? -46.40400 -40.22700 51.63500 1.000 34.66795 307 LYS F O 1
ATOM 14080 N N A PRO F 1 269 ? -45.99400 -41.75300 53.22600 0.208 36.69847 308 PRO F N 1
ATOM 14081 N N B PRO F 1 269 ? -45.98400 -41.75800 53.21700 0.792 37.48746 308 PRO F N 1
ATOM 14082 C CA A PRO F 1 269 ? -47.06900 -42.63300 52.72900 0.208 37.67647 308 PRO F CA 1
ATOM 14083 C CA B PRO F 1 269 ? -47.05200 -42.64000 52.71400 0.792 39.39854 308 PRO F CA 1
ATOM 14084 C C A PRO F 1 269 ? -48.43300 -41.97100 52.61800 0.208 38.55336 308 PRO F C 1
ATOM 14085 C C B PRO F 1 269 ? -48.41200 -41.97500 52.58800 0.792 41.12060 308 PRO F C 1
ATOM 14086 O O A PRO F 1 269 ? -49.20200 -42.31300 51.70900 0.208 38.82780 308 PRO F O 1
ATOM 14087 O O B PRO F 1 269 ? -49.19300 -42.35700 51.70700 0.792 41.84676 308 PRO F O 1
ATOM 14094 N N A ASP F 1 270 ? -48.76500 -41.03300 53.50800 0.208 39.09002 309 ASP F N 1
ATOM 14095 N N B ASP F 1 270 ? -48.72300 -40.98800 53.42800 0.792 42.22218 309 ASP F N 1
ATOM 14096 C CA A ASP F 1 270 ? -50.06000 -40.36600 53.42300 0.208 39.67869 309 ASP F CA 1
ATOM 14097 C CA B ASP F 1 270 ? -50.01300 -40.31400 53.33000 0.792 43.97076 309 ASP F CA 1
ATOM 14098 C C A ASP F 1 270 ? -50.13800 -39.35700 52.28400 0.208 40.05864 309 ASP F C 1
ATOM 14099 C C B ASP F 1 270 ? -50.06400 -39.26700 52.22300 0.792 43.98042 309 ASP F C 1
ATOM 14100 O O A ASP F 1 270 ? -51.23100 -38.85400 52.00400 0.208 40.48323 309 ASP F O 1
ATOM 14101 O O B ASP F 1 270 ? -51.11700 -38.65200 52.02400 0.792 44.92828 309 ASP F O 1
ATOM 14110 N N A GLY F 1 271 ? -49.02100 -39.05400 51.62400 0.208 40.06669 310 GLY F N 1
ATOM 14111 N N B GLY F 1 271 ? -48.96300 -39.05100 51.50300 0.792 43.35385 310 GLY F N 1
ATOM 14112 C CA A GLY F 1 271 ? -49.01400 -38.15900 50.48700 0.208 40.11670 310 GLY F CA 1
ATOM 14113 C CA B GLY F 1 271 ? -48.93200 -38.13900 50.38100 0.792 43.25653 310 GLY F CA 1
ATOM 14114 C C A GLY F 1 271 ? -48.56500 -36.74400 50.77500 0.208 39.98347 310 GLY F C 1
ATOM 14115 C C B GLY F 1 271 ? -48.44300 -36.74200 50.69900 0.792 42.96777 310 GLY F C 1
ATOM 14116 O O A GLY F 1 271 ? -48.54400 -35.92200 49.85000 0.208 40.43095 310 GLY F O 1
ATOM 14117 O O B GLY F 1 271 ? -48.25900 -35.94400 49.77100 0.792 44.03153 310 GLY F O 1
ATOM 14118 N N A THR F 1 272 ? -48.20300 -36.43200 52.01400 0.208 39.59528 311 THR F N 1
ATOM 14119 N N B THR F 1 272 ? -48.21600 -36.42400 51.96800 0.792 42.03851 311 THR F N 1
ATOM 14120 C CA A THR F 1 272 ? -47.79300 -35.08500 52.37600 0.208 39.34109 311 THR F CA 1
ATOM 14121 C CA B THR F 1 272 ? -47.79300 -35.08700 52.35800 0.792 41.55729 311 THR F CA 1
ATOM 14122 C C A THR F 1 272 ? -46.27800 -34.93800 52.27000 0.208 38.82784 311 THR F C 1
ATOM 14123 C C B THR F 1 272 ? -46.27900 -34.94100 52.24900 0.792 39.58513 311 THR F C 1
ATOM 14124 O O A THR F 1 272 ? -45.52400 -35.91000 52.35400 0.208 38.64528 311 THR F O 1
ATOM 14125 O O B THR F 1 272 ? -45.52500 -35.91500 52.31500 0.792 38.91826 311 THR F O 1
ATOM 14132 N N . ILE F 1 273 ? -45.84100 -33.69800 52.08400 1.000 38.61863 312 ILE F N 1
ATOM 14133 C CA . ILE F 1 273 ? -44.41700 -33.38300 51.99600 1.000 38.83701 312 ILE F CA 1
ATOM 14134 C C . ILE F 1 273 ? -44.08400 -32.40600 53.11600 1.000 40.58606 312 ILE F C 1
ATOM 14135 O O . ILE F 1 273 ? -44.46500 -31.22900 53.03900 1.000 41.12310 312 ILE F O 1
ATOM 14140 N N . PRO F 1 274 ? -43.38800 -32.84400 54.16500 1.000 42.36825 313 PRO F N 1
ATOM 14141 C CA . PRO F 1 274 ? -43.10300 -31.94700 55.29100 1.000 44.06484 313 PRO F CA 1
ATOM 14142 C C . PRO F 1 274 ? -42.30800 -30.72400 54.85800 1.000 45.66707 313 PRO F C 1
ATOM 14143 O O . PRO F 1 274 ? -41.36200 -30.81600 54.07100 1.000 45.54783 313 PRO F O 1
ATOM 14147 N N . GLY F 1 275 ? -42.72000 -29.56600 55.37300 1.000 46.92316 314 GLY F N 1
ATOM 14148 C CA . GLY F 1 275 ? -42.01800 -28.32100 55.15600 1.000 47.92964 314 GLY F CA 1
ATOM 14149 C C . GLY F 1 275 ? -42.14400 -27.72300 53.77300 1.000 48.32786 314 GLY F C 1
ATOM 14150 O O . GLY F 1 275 ? -41.52900 -26.68200 53.51500 1.000 48.77854 314 GLY F O 1
ATOM 14151 N N . TYR F 1 276 ? -42.91900 -28.33200 52.87800 1.000 47.91316 315 TYR F N 1
ATOM 14152 C CA . TYR F 1 276 ? -43.02000 -27.88600 51.49200 1.000 47.15564 315 TYR F CA 1
ATOM 14153 C C . TYR F 1 276 ? -44.24800 -26.99700 51.35400 1.000 49.76834 315 TYR F C 1
ATOM 14154 O O . TYR F 1 276 ? -45.38100 -27.48900 51.34500 1.000 50.09296 315 TYR F O 1
ATOM 14163 N N . ASP F 1 277 ? -44.01500 -25.68800 51.22800 0.648 52.22047 316 ASP F N 1
ATOM 14164 C CA . ASP F 1 277 ? -45.06300 -24.67000 51.19300 0.648 54.57813 316 ASP F CA 1
ATOM 14165 C C . ASP F 1 277 ? -45.00600 -23.92400 49.86400 0.648 55.69978 316 ASP F C 1
ATOM 14166 O O . ASP F 1 277 ? -44.59900 -22.75500 49.81600 0.648 55.71297 316 ASP F O 1
ATOM 14171 N N . PRO F 1 278 ? -45.42700 -24.56300 48.76100 0.988 56.90632 317 PRO F N 1
ATOM 14172 C CA . PRO F 1 278 ? -45.35000 -23.90800 47.45000 0.988 57.71017 317 PRO F CA 1
ATOM 14173 C C . PRO F 1 278 ? -46.31500 -22.73100 47.31900 0.988 58.26576 317 PRO F C 1
ATOM 14174 O O . PRO F 1 278 ? -47.46600 -22.83900 47.74300 0.988 59.00476 317 PRO F O 1
#

Foldseek 3Di:
DFWDAAFAAEEEFEKEWDDDPPLAIFIERDPPDGAQQGDEAEGEANYKYKYWYFYQDQAKKFKAKPQWDFDLCQRGFVVSPNIAGHGGIDIHMTHWHPWDQDPVRDIRHTSFAKIKMFIQPPPHNRCQSNLLRRGMHIYGYHYHGHDDFPEEDEWEAEPLATSNDPLSAHEEAEEEQFGWYKYKYAYAHDDKWKKAKAPWKFFPDGARHAPDPPRPTDIGGIGIDYHRDIHMYITRPCVVHDFAFIKMATPPPVSVVSHRMYTYGYAYPVGDHPPDDD/DWDAAFAAEEEFEKEWDDDPPRAIFMERDPPDGAFQGDEAEGEANYKYKYWYFYQDQAWKFKAKPQWDFDLCQRQFVVSPNIAHHGGIDIHMTGWHPWDQDPVGDIRHTSFFKIKMFIQPPPHRRCQSNLLRRGMHIYGYHYTGHDDFPEEDEWEAEPLDTSNDAFQPAAEAEEEQFGWYKYKYAYAHDDKWKKAKAPWKFFPDRARHAPDDVRPTDIDGIGIDYHRDIHMYITRPCVVHDFAFIKMATVPPVSVVRHRIHTHGYAYPVRDGPPDDD/DWDAAFAAEEEFEKEWDADPPRAIFIERDPPGGAQQGDEAEGEANYKYKYWYFYQDQAKKFKAKPQWDFDPLQRTFPPVDNIAHHGGIDIRMTHWHPWDADPVGDIRHTSFAKIKMFIQPPPHNRCQSNLLRRGMHIYGYHYTGHDDFPEEDEWECEPLDTSNDQFQPAAEAEEEQQGWYKYKYAYAHDDKWKKAKAPWKFFPDGARHAPDPVRPTDIDGIGIDYHRDIHMYITRPCVVHHFAWIKMATVPPVSVVRHRIHTHGYAYPVRDGPPDDD/DDWDAAFAAEEEFEKEWDDDPPRAIFIERDPPDGAQQGDEAEGEANYKYKYWYFYQDQAKKFKAKPQWDFDLCRRGFVVSPNIAHHGGIDIGMTGWHPWDADPVRDIRHTSFAKIKMFIQPPPHRRCQSNLLRRGMHIYGYHYTGHDDFPEEDEWEAEPLETSNDAAQPAAEAEEEQFGWYKYKYAYAHDDKWKKAKAQWKFFPDGARHAPDPVRPTDIGRIGIDYHRDIHMYITRPCVVHDFAFIKMATPPPVSVVRHRMHTHGYAYPVGDHPPDDD/DFWDAAFAAEEEFEKEWQDDPPRAIFIERDPPDGAFQGDEAEGEANYKYKYWYFYQDQAKKFKAKPQWDFDPCQRGFVVSPNIAGHGGIDIHMTHWHPWDQDPVRDIDHTSFAKIKMFIQPPPHNRCQSNLLRRGMHIYGYHYTGHDDFPEEDEWEAEPLDTSNDPFQCADEAEEEQFGWYKYKYAYAHDDKWKKAKAPWKFFPDGARHAPDPVRPTDIDGIGIDYHRDIHMYITRPCVVHHFAFIKMATPPPVSVVRHRMHTHGYAYPVGDGPPDDD/DDWDAAFAAEEEAEKEWDADPPRAIFIERDPPDGAFDGDEAEGEANYKYKYWYFYQDQAWKFKAKPQWDFDPLRRQFPPVDNIAHHRGIDIGMTGWHPWDADPVGHTDHTSFFKIKMFIQYPPHNRCQSRLLRRGMHIYGYHYTGHDDFPEEDEWEAEPLDTSNDQFQPAAEAEEEQFGKYKYKYAYAHDDKWKKAKAPWKFFPDGARHAPDPVRPTDIGGIGIDYHRDIHMYITRPCVVHHFAWIKMATVPPVSVVRHRMHTHGYAYPVRDGPPDDD

InterPro domains:
  IPR002355 Multicopper oxidase, copper-binding site [PS00080] (288-299)
  IPR006311 Twin-arginine translocation pathway, signal sequence [PS51318] (1-39)
  IPR008972 Cupredoxin [G3DSA:2.60.40.420] (38-188)
  IPR008972 Cupredoxin [G3DSA:2.60.40.420] (189-322)
  IPR008972 Cupredoxin [SSF49503] (61-203)
  IPR008972 Cupredoxin [SSF49503] (191-311)
  IPR011706 Multicopper oxidase, C-terminal [PF07731] (200-307)
  IPR011707 Multicopper oxidase-like, N-terminal [PF07732] (74-183)
  IPR045087 Multicopper oxidase [PTHR11709] (74-199)